Protein 2R4F (pdb70)

Structure (mmCIF, N/CA/C/O backbone):
data_2R4F
#
_entry.id   2R4F
#
_cell.length_a   82.616
_cell.length_b   135.334
_cell.length_c   82.844
_cell.angle_alpha   90.000
_cell.angle_beta   97.530
_cell.angle_gamma   90.000
#
_symmetry.space_group_name_H-M   'P 1 21 1'
#
loop_
_entity.id
_entity.type
_entity.pdbx_description
1 polymer '3-hydroxy-3-methylglutaryl-coenzyme A reductase'
2 non-polymer 'SULFATE ION'
3 non-polymer '(3R,5R)-7-[1-(4-fluorophenyl)-4-(1-methylethyl)-3-{methyl[(1R)-1-phenylethyl]carbamoyl}-1H-pyrazol-5-yl]-3,5-dihydroxyheptanoic acid'
4 water water
#
loop_
_atom_site.group_PDB
_atom_site.id
_atom_site.type_symbol
_atom_site.label_atom_id
_atom_site.label_alt_id
_atom_site.label_comp_id
_atom_site.label_asym_id
_atom_site.label_entity_id
_atom_site.label_seq_id
_atom_site.pdbx_PDB_ins_code
_atom_site.Cartn_x
_atom_site.Cartn_y
_atom_site.Cartn_z
_atom_site.occupancy
_atom_site.B_iso_or_equiv
_atom_site.auth_seq_id
_atom_site.auth_comp_id
_atom_site.auth_asym_id
_atom_site.auth_atom_id
_atom_site.pdbx_PDB_model_num
ATOM 1 N N . GLU A 1 7 ? 114.285 26.271 -24.405 1.00 68.87 441 GLU A N 1
ATOM 2 C CA . GLU A 1 7 ? 113.594 27.591 -24.430 1.00 68.86 441 GLU A CA 1
ATOM 3 C C . GLU A 1 7 ? 112.079 27.408 -24.556 1.00 68.80 441 GLU A C 1
ATOM 4 O O . GLU A 1 7 ? 111.609 26.766 -25.499 1.00 68.81 441 GLU A O 1
ATOM 10 N N . PRO A 1 8 ? 111.311 27.968 -23.599 1.00 68.75 442 PRO A N 1
ATOM 11 C CA . PRO A 1 8 ? 109.849 27.863 -23.613 1.00 68.68 442 PRO A CA 1
ATOM 12 C C . PRO A 1 8 ? 109.200 28.713 -24.707 1.00 68.59 442 PRO A C 1
ATOM 13 O O . PRO A 1 8 ? 109.746 29.748 -25.098 1.00 68.61 442 PRO A O 1
ATOM 17 N N . ARG A 1 9 ? 108.041 28.267 -25.186 1.00 68.47 443 ARG A N 1
ATOM 18 C CA . ARG A 1 9 ? 107.303 28.959 -26.244 1.00 68.35 443 ARG A CA 1
ATOM 19 C C . ARG A 1 9 ? 105.987 29.541 -25.719 1.00 68.28 443 ARG A C 1
ATOM 20 O O . ARG A 1 9 ? 105.399 28.987 -24.786 1.00 68.28 443 ARG A O 1
ATOM 28 N N . PRO A 1 10 ? 105.524 30.664 -26.312 1.00 68.20 444 PRO A N 1
ATOM 29 C CA . PRO A 1 10 ? 104.265 31.311 -25.916 1.00 68.12 444 PRO A CA 1
ATOM 30 C C . PRO A 1 10 ? 103.046 30.393 -26.020 1.00 68.04 444 PRO A C 1
ATOM 31 O O . PRO A 1 10 ? 103.038 29.461 -26.828 1.00 68.03 444 PRO A O 1
ATOM 35 N N . ASN A 1 11 ? 102.029 30.676 -25.207 1.00 67.92 445 ASN A N 1
ATOM 36 C CA . ASN A 1 11 ? 100.812 29.862 -25.138 1.00 67.81 445 ASN A CA 1
ATOM 37 C C . ASN A 1 11 ? 99.999 29.813 -26.432 1.00 67.71 445 ASN A C 1
ATOM 38 O O . ASN A 1 11 ? 99.356 28.803 -26.723 1.00 67.72 445 ASN A O 1
ATOM 43 N N . GLU A 1 12 ? 100.032 30.904 -27.196 1.00 67.58 446 GLU A N 1
ATOM 44 C CA . GLU A 1 12 ? 99.302 30.994 -28.464 1.00 67.45 446 GLU A CA 1
ATOM 45 C C . GLU A 1 12 ? 99.879 30.065 -29.534 1.00 67.31 446 GLU A C 1
ATOM 46 O O . GLU A 1 12 ? 99.139 29.534 -30.366 1.00 67.31 446 GLU A O 1
ATOM 52 N N . GLU A 1 13 ? 101.196 29.874 -29.501 1.00 67.13 447 GLU A N 1
ATOM 53 C CA . GLU A 1 13 ? 101.887 28.995 -30.443 1.00 66.95 447 GLU A CA 1
ATOM 54 C C . GLU A 1 13 ? 101.677 27.521 -30.092 1.00 66.79 447 GLU A C 1
ATOM 55 O O . GLU A 1 13 ? 101.549 26.678 -30.983 1.00 66.78 447 GLU A O 1
ATOM 61 N N . CYS A 1 14 ? 101.638 27.224 -28.793 1.00 66.58 448 CYS A N 1
ATOM 62 C CA . CYS A 1 14 ? 101.481 25.855 -28.295 1.00 66.34 448 CYS A CA 1
ATOM 63 C C . CYS A 1 14 ? 100.104 25.257 -28.590 1.00 66.22 448 CYS A C 1
ATOM 64 O O . CYS A 1 14 ? 99.970 24.039 -28.731 1.00 66.20 448 CYS A O 1
ATOM 67 N N . LEU A 1 15 ? 99.090 26.118 -28.678 1.00 66.05 449 LEU A N 1
ATOM 68 C CA . LEU A 1 15 ? 97.724 25.695 -28.995 1.00 65.87 449 LEU A CA 1
ATOM 69 C C . LEU A 1 15 ? 97.582 25.253 -30.451 1.00 65.73 449 LEU A C 1
ATOM 70 O O . LEU A 1 15 ? 96.797 24.352 -30.758 1.00 65.71 449 LEU A O 1
ATOM 75 N N . GLN A 1 16 ? 98.343 25.894 -31.337 1.00 65.53 450 GLN A N 1
ATOM 76 C CA . GLN A 1 16 ? 98.347 25.559 -32.763 1.00 65.34 450 GLN A CA 1
ATOM 77 C C . GLN A 1 16 ? 99.034 24.220 -33.030 1.00 65.15 450 GLN A C 1
ATOM 78 O O . GLN A 1 16 ? 98.642 23.485 -33.939 1.00 65.16 450 GLN A O 1
ATOM 84 N N . ILE A 1 17 ? 100.059 23.919 -32.235 1.00 64.90 451 ILE A N 1
ATOM 85 C CA . ILE A 1 17 ? 100.785 22.650 -32.323 1.00 64.64 451 ILE A CA 1
ATOM 86 C C . ILE A 1 17 ? 99.923 21.505 -31.781 1.00 64.45 451 ILE A C 1
ATOM 87 O O . ILE A 1 17 ? 99.849 20.434 -32.389 1.00 64.45 451 ILE A O 1
ATOM 92 N N . LEU A 1 18 ? 99.268 21.750 -30.647 1.00 64.19 452 LEU A N 1
ATOM 93 C CA . LEU A 1 18 ? 98.365 20.779 -30.027 1.00 63.92 452 LEU A CA 1
ATOM 94 C C . LEU A 1 18 ? 97.102 20.571 -30.865 1.00 63.71 452 LEU A C 1
ATOM 95 O O . LEU A 1 18 ? 96.575 19.458 -30.940 1.00 63.70 452 LEU A O 1
ATOM 100 N N . GLY A 1 19 ? 96.629 21.647 -31.492 1.00 63.43 453 GLY A N 1
ATOM 101 C CA . GLY A 1 19 ? 95.434 21.609 -32.336 1.00 63.06 453 GLY A CA 1
ATOM 102 C C . GLY A 1 19 ? 95.619 20.843 -33.634 1.00 62.78 453 GLY A C 1
ATOM 103 O O . GLY A 1 19 ? 94.650 20.335 -34.204 1.00 62.80 453 GLY A O 1
ATOM 104 N N . ASN A 1 20 ? 96.864 20.764 -34.100 1.00 62.45 454 ASN A N 1
ATOM 105 C CA . ASN A 1 20 ? 97.203 20.031 -35.318 1.00 62.09 454 ASN A CA 1
ATOM 106 C C . ASN A 1 20 ? 97.150 18.520 -35.104 1.00 61.79 454 ASN A C 1
ATOM 107 O O . ASN A 1 20 ? 97.598 18.014 -34.071 1.00 61.77 454 ASN A O 1
ATOM 112 N N . ALA A 1 21 ? 96.601 17.811 -36.088 1.00 61.37 455 ALA A N 1
ATOM 113 C CA . ALA A 1 21 ? 96.393 16.364 -36.001 1.00 60.93 455 ALA A CA 1
ATOM 114 C C . ALA A 1 21 ? 97.685 15.553 -36.113 1.00 60.60 455 ALA A C 1
ATOM 115 O O . ALA A 1 21 ? 97.808 14.490 -35.499 1.00 60.59 455 ALA A O 1
ATOM 117 N N . GLU A 1 22 ? 98.640 16.056 -36.893 1.00 60.12 456 GLU A N 1
ATOM 118 C CA . GLU A 1 22 ? 99.904 15.350 -37.127 1.00 59.66 456 GLU A CA 1
ATOM 119 C C . GLU A 1 22 ? 101.055 15.837 -36.234 1.00 59.22 456 GLU A C 1
ATOM 120 O O . GLU A 1 22 ? 102.231 15.636 -36.555 1.00 59.21 456 GLU A O 1
ATOM 126 N N . LYS A 1 23 ? 100.708 16.468 -35.113 1.00 58.65 457 LYS A N 1
ATOM 127 C CA . LYS A 1 23 ? 101.701 16.930 -34.141 1.00 58.07 457 LYS A CA 1
ATOM 128 C C . LYS A 1 23 ? 101.358 16.486 -32.716 1.00 57.59 457 LYS A C 1
ATOM 129 O O . LYS A 1 23 ? 101.958 15.542 -32.197 1.00 57.57 457 LYS A O 1
ATOM 135 N N . GLY A 1 24 ? 100.395 17.165 -32.094 1.00 56.99 458 GLY A N 1
ATOM 136 C CA . GLY A 1 24 ? 99.949 16.832 -30.742 1.00 56.19 458 GLY A CA 1
ATOM 137 C C . GLY A 1 24 ? 100.864 17.343 -29.643 1.00 55.61 458 GLY A C 1
ATOM 138 O O . GLY A 1 24 ? 101.651 18.269 -29.855 1.00 55.60 458 GLY A O 1
ATOM 139 N N . ALA A 1 25 ? 100.756 16.730 -28.466 1.00 54.98 459 ALA A N 1
ATOM 140 C CA . ALA A 1 25 ? 101.545 17.116 -27.293 1.00 54.33 459 ALA A CA 1
ATOM 141 C C . ALA A 1 25 ? 102.972 16.562 -27.331 1.00 53.85 459 ALA A C 1
ATOM 142 O O . ALA A 1 25 ? 103.810 16.932 -26.504 1.00 53.78 459 ALA A O 1
ATOM 144 N N . LYS A 1 26 ? 103.234 15.682 -28.296 1.00 53.22 460 LYS A N 1
ATOM 145 C CA . LYS A 1 26 ? 104.542 15.051 -28.481 1.00 52.63 460 LYS A CA 1
ATOM 146 C C . LYS A 1 26 ? 105.644 16.071 -28.780 1.00 52.14 460 LYS A C 1
ATOM 147 O O . LYS A 1 26 ? 106.782 15.917 -28.329 1.00 52.08 460 LYS A O 1
ATOM 153 N N . PHE A 1 27 ? 105.294 17.108 -29.540 1.00 51.53 461 PHE A N 1
ATOM 154 C CA . PHE A 1 27 ? 106.239 18.159 -29.920 1.00 50.91 461 PHE A CA 1
ATOM 155 C C . PHE A 1 27 ? 106.336 19.270 -28.872 1.00 50.39 461 PHE A C 1
ATOM 156 O O . PHE A 1 27 ? 107.234 20.114 -28.934 1.00 50.33 461 PHE A O 1
ATOM 164 N N . LEU A 1 28 ? 105.411 19.260 -27.914 1.00 49.70 462 LEU A N 1
ATOM 165 C CA . LEU A 1 28 ? 105.414 20.226 -26.817 1.00 49.02 462 LEU A CA 1
ATOM 166 C C . LEU A 1 28 ? 106.186 19.680 -25.621 1.00 48.51 462 LEU A C 1
ATOM 167 O O . LEU A 1 28 ? 106.111 18.488 -25.316 1.00 48.48 462 LEU A O 1
ATOM 172 N N . SER A 1 29 ? 106.926 20.560 -24.951 1.00 47.85 463 SER A N 1
ATOM 173 C CA . SER A 1 29 ? 107.681 20.189 -23.756 1.00 47.22 463 SER A CA 1
ATOM 174 C C . SER A 1 29 ? 106.769 20.129 -22.530 1.00 46.78 463 SER A C 1
ATOM 175 O O . SER A 1 29 ? 105.607 20.542 -22.592 1.00 46.68 463 SER A O 1
ATOM 178 N N . ASP A 1 30 ? 107.302 19.612 -21.423 1.00 46.20 464 ASP A N 1
ATOM 179 C CA . ASP A 1 30 ? 106.568 19.543 -20.159 1.00 45.64 464 ASP A CA 1
ATOM 180 C C . ASP A 1 30 ? 106.176 20.929 -19.652 1.00 45.30 464 ASP A C 1
ATOM 181 O O . ASP A 1 30 ? 105.028 21.149 -19.266 1.00 45.20 464 ASP A O 1
ATOM 186 N N . ALA A 1 31 ? 107.133 21.857 -19.677 1.00 44.84 465 ALA A N 1
ATOM 187 C CA . ALA A 1 31 ? 106.917 23.235 -19.228 1.00 44.40 465 ALA A CA 1
ATOM 188 C C . ALA A 1 31 ? 105.856 23.972 -20.048 1.00 44.07 465 ALA A C 1
ATOM 189 O O . ALA A 1 31 ? 105.120 24.803 -19.512 1.00 44.00 465 ALA A O 1
ATOM 191 N N . GLU A 1 32 ? 105.784 23.659 -21.341 1.00 43.65 466 GLU A N 1
ATOM 192 C CA . GLU A 1 32 ? 104.802 24.264 -22.243 1.00 43.28 466 GLU A CA 1
ATOM 193 C C . GLU A 1 32 ? 103.384 23.755 -21.984 1.00 42.94 466 GLU A C 1
ATOM 194 O O . GLU A 1 32 ? 102.415 24.498 -22.148 1.00 42.90 466 GLU A O 1
ATOM 200 N N . ILE A 1 33 ? 103.271 22.489 -21.584 1.00 42.49 467 ILE A N 1
ATOM 201 C CA . ILE A 1 33 ? 101.985 21.909 -21.188 1.00 42.07 467 ILE A CA 1
ATOM 202 C C . ILE A 1 33 ? 101.567 22.455 -19.819 1.00 41.77 467 ILE A C 1
ATOM 203 O O . ILE A 1 33 ? 100.396 22.776 -19.606 1.00 41.71 467 ILE A O 1
ATOM 208 N N . ILE A 1 34 ? 102.536 22.570 -18.910 1.00 41.43 468 ILE A N 1
ATOM 209 C CA . ILE A 1 34 ? 102.328 23.170 -17.587 1.00 41.17 468 ILE A CA 1
ATOM 210 C C . ILE A 1 34 ? 101.799 24.604 -17.712 1.00 41.03 468 ILE A C 1
ATOM 211 O O . ILE A 1 34 ? 100.886 25.004 -16.983 1.00 40.98 468 ILE A O 1
ATOM 216 N N . GLN A 1 35 ? 102.368 25.359 -18.651 1.00 40.83 469 GLN A N 1
ATOM 217 C CA . GLN A 1 35 ? 101.951 26.736 -18.915 1.00 40.68 469 GLN A CA 1
ATOM 218 C C . GLN A 1 35 ? 100.517 26.807 -19.448 1.00 40.45 469 GLN A C 1
ATOM 219 O O . GLN A 1 35 ? 99.780 27.741 -19.128 1.00 40.44 469 GLN A O 1
ATOM 225 N N . LEU A 1 36 ? 100.131 25.816 -20.249 1.00 40.23 470 LEU A N 1
ATOM 226 C CA . LEU A 1 36 ? 98.787 25.756 -20.831 1.00 40.01 470 LEU A CA 1
ATOM 227 C C . LEU A 1 36 ? 97.702 25.420 -19.807 1.00 39.83 470 LEU A C 1
ATOM 228 O O . LEU A 1 36 ? 96.575 25.908 -19.912 1.00 39.79 470 LEU A O 1
ATOM 233 N N . VAL A 1 37 ? 98.044 24.585 -18.827 1.00 39.63 471 VAL A N 1
ATOM 234 C CA . VAL A 1 37 ? 97.114 24.224 -17.754 1.00 39.45 471 VAL A CA 1
ATOM 235 C C . VAL A 1 37 ? 96.932 25.394 -16.785 1.00 39.35 471 VAL A C 1
ATOM 236 O O . VAL A 1 37 ? 95.807 25.711 -16.389 1.00 39.29 471 VAL A O 1
ATOM 240 N N . ASN A 1 38 ? 98.044 26.033 -16.420 1.00 39.26 472 ASN A N 1
ATOM 241 C CA . ASN A 1 38 ? 98.034 27.186 -15.518 1.00 39.21 472 ASN A CA 1
ATOM 242 C C . ASN A 1 38 ? 97.281 28.394 -16.080 1.00 39.24 472 ASN A C 1
ATOM 243 O O . ASN A 1 38 ? 96.711 29.183 -15.324 1.00 39.21 472 ASN A O 1
ATOM 248 N N . ALA A 1 39 ? 97.279 28.524 -17.406 1.00 39.30 473 ALA A N 1
ATOM 249 C CA . ALA A 1 39 ? 96.538 29.585 -18.091 1.00 39.40 473 ALA A CA 1
ATOM 250 C C . ALA A 1 39 ? 95.094 29.170 -18.407 1.00 39.48 473 ALA A C 1
ATOM 251 O O . ALA A 1 39 ? 94.372 29.889 -19.105 1.00 39.50 473 ALA A O 1
ATOM 253 N N . LYS A 1 40 ? 94.695 28.009 -17.884 1.00 39.56 474 LYS A N 1
ATOM 254 C CA . LYS A 1 40 ? 93.325 27.474 -17.993 1.00 39.65 474 LYS A CA 1
ATOM 255 C C . LYS A 1 40 ? 92.877 27.111 -19.418 1.00 39.64 474 LYS A C 1
ATOM 256 O O . LYS A 1 40 ? 91.682 27.133 -19.726 1.00 39.63 474 LYS A O 1
ATOM 262 N N . HIS A 1 41 ? 93.837 26.767 -20.275 1.00 39.66 475 HIS A N 1
ATOM 263 C CA . HIS A 1 41 ? 93.532 26.291 -21.626 1.00 39.67 475 HIS A CA 1
ATOM 264 C C . HIS A 1 41 ? 93.309 24.779 -21.639 1.00 39.61 475 HIS A C 1
ATOM 265 O O . HIS A 1 41 ? 92.490 24.271 -22.409 1.00 39.57 475 HIS A O 1
ATOM 272 N N . ILE A 1 42 ? 94.045 24.075 -20.781 1.00 39.50 476 ILE A N 1
ATOM 273 C CA . ILE A 1 42 ? 93.915 22.628 -20.625 1.00 39.44 476 ILE A CA 1
ATOM 274 C C . ILE A 1 42 ? 93.483 22.299 -19.193 1.00 39.32 476 ILE A C 1
ATOM 275 O O . ILE A 1 42 ? 94.127 22.739 -18.238 1.00 39.34 476 ILE A O 1
ATOM 280 N N . PRO A 1 43 ? 92.378 21.541 -19.040 1.00 39.22 477 PRO A N 1
ATOM 281 C CA . PRO A 1 43 ? 91.979 21.050 -17.719 1.00 39.12 477 PRO A CA 1
ATOM 282 C C . PRO A 1 43 ? 92.933 19.966 -17.210 1.00 39.02 477 PRO A C 1
ATOM 283 O O . PRO A 1 43 ? 93.325 19.078 -17.972 1.00 39.01 477 PRO A O 1
ATOM 287 N N . ALA A 1 44 ? 93.298 20.050 -15.933 1.00 38.92 478 ALA A N 1
ATOM 288 C CA . ALA A 1 44 ? 94.279 19.142 -15.333 1.00 38.85 478 ALA A CA 1
ATOM 289 C C . ALA A 1 44 ? 93.782 17.702 -15.197 1.00 38.83 478 ALA A C 1
ATOM 290 O O . ALA A 1 44 ? 94.580 16.763 -15.207 1.00 38.78 478 ALA A O 1
ATOM 292 N N . TYR A 1 45 ? 92.467 17.532 -15.073 1.00 38.80 479 TYR A N 1
ATOM 293 C CA . TYR A 1 45 ? 91.878 16.202 -14.895 1.00 38.79 479 TYR A CA 1
ATOM 294 C C . TYR A 1 45 ? 91.755 15.416 -16.207 1.00 38.78 479 TYR A C 1
ATOM 295 O O . TYR A 1 45 ? 91.444 14.222 -16.192 1.00 38.75 479 TYR A O 1
ATOM 304 N N . LYS A 1 46 ? 92.011 16.088 -17.329 1.00 38.76 480 LYS A N 1
ATOM 305 C CA . LYS A 1 46 ? 91.914 15.472 -18.655 1.00 38.78 480 LYS A CA 1
ATOM 306 C C . LYS A 1 46 ? 93.274 15.267 -19.333 1.00 38.70 480 LYS A C 1
ATOM 307 O O . LYS A 1 46 ? 93.334 14.972 -20.530 1.00 38.71 480 LYS A O 1
ATOM 313 N N . LEU A 1 47 ? 94.353 15.409 -18.564 1.00 38.63 481 LEU A N 1
ATOM 314 C CA . LEU A 1 47 ? 95.721 15.329 -19.095 1.00 38.58 481 LEU A CA 1
ATOM 315 C C . LEU A 1 47 ? 96.058 14.002 -19.782 1.00 38.65 481 LEU A C 1
ATOM 316 O O . LEU A 1 47 ? 96.845 13.977 -20.728 1.00 38.59 481 LEU A O 1
ATOM 321 N N . GLU A 1 48 ? 95.461 12.911 -19.306 1.00 38.72 482 GLU A N 1
ATOM 322 C CA . GLU A 1 48 ? 95.695 11.581 -19.878 1.00 38.81 482 GLU A CA 1
ATOM 323 C C . GLU A 1 48 ? 95.150 11.448 -21.299 1.00 38.86 482 GLU A C 1
ATOM 324 O O . GLU A 1 48 ? 95.752 10.776 -22.140 1.00 38.89 482 GLU A O 1
ATOM 330 N N . THR A 1 49 ? 94.013 12.090 -21.554 1.00 38.90 483 THR A N 1
ATOM 331 C CA . THR A 1 49 ? 93.362 12.039 -22.861 1.00 38.98 483 THR A CA 1
ATOM 332 C C . THR A 1 49 ? 94.041 12.985 -23.853 1.00 38.93 483 THR A C 1
ATOM 333 O O . THR A 1 49 ? 94.207 12.648 -25.028 1.00 38.99 483 THR A O 1
ATOM 337 N N . LEU A 1 50 ? 94.439 14.159 -23.368 1.00 38.86 484 LEU A N 1
ATOM 338 C CA . LEU A 1 50 ? 95.001 15.210 -24.219 1.00 38.77 484 LEU A CA 1
ATOM 339 C C . LEU A 1 50 ? 96.455 14.957 -24.628 1.00 38.70 484 LEU A C 1
ATOM 340 O O . LEU A 1 50 ? 96.853 15.296 -25.745 1.00 38.74 484 LEU A O 1
ATOM 345 N N . ILE A 1 51 ? 97.237 14.368 -23.726 1.00 38.55 485 ILE A N 1
ATOM 346 C CA . ILE A 1 51 ? 98.635 14.028 -24.009 1.00 38.42 485 ILE A CA 1
ATOM 347 C C . ILE A 1 51 ? 98.726 12.603 -24.571 1.00 38.20 485 ILE A C 1
ATOM 348 O O . ILE A 1 51 ? 97.827 11.787 -24.349 1.00 38.22 485 ILE A O 1
ATOM 353 N N . GLU A 1 52 ? 99.807 12.318 -25.300 1.00 37.95 486 GLU A N 1
ATOM 354 C CA . GLU A 1 52 ? 99.979 11.041 -26.012 1.00 37.69 486 GLU A CA 1
ATOM 355 C C . GLU A 1 52 ? 99.892 9.789 -25.131 1.00 37.37 486 GLU A C 1
ATOM 356 O O . GLU A 1 52 ? 99.250 8.808 -25.513 1.00 37.45 486 GLU A O 1
ATOM 362 N N . THR A 1 53 ? 100.531 9.826 -23.963 1.00 36.90 487 THR A N 1
ATOM 363 C CA . THR A 1 53 ? 100.498 8.699 -23.027 1.00 36.37 487 THR A CA 1
ATOM 364 C C . THR A 1 53 ? 99.838 9.094 -21.708 1.00 35.99 487 THR A C 1
ATOM 365 O O . THR A 1 53 ? 99.859 10.265 -21.320 1.00 35.92 487 THR A O 1
ATOM 369 N N . HIS A 1 54 ? 99.256 8.109 -21.025 1.00 35.45 488 HIS A N 1
ATOM 370 C CA . HIS A 1 54 ? 98.632 8.330 -19.720 1.00 34.93 488 HIS A CA 1
ATOM 371 C C . HIS A 1 54 ? 99.667 8.669 -18.650 1.00 34.43 488 HIS A C 1
ATOM 372 O O . HIS A 1 54 ? 99.416 9.515 -17.790 1.00 34.35 488 HIS A O 1
ATOM 379 N N . GLU A 1 55 ? 100.826 8.013 -18.717 1.00 33.86 489 GLU A N 1
ATOM 380 C CA . GLU A 1 55 ? 101.903 8.212 -17.743 1.00 33.31 489 GLU A CA 1
ATOM 381 C C . GLU A 1 55 ? 102.445 9.642 -17.738 1.00 32.91 489 GLU A C 1
ATOM 382 O O . GLU A 1 55 ? 102.736 10.191 -16.672 1.00 32.82 489 GLU A O 1
ATOM 388 N N . ARG A 1 56 ? 102.579 10.240 -18.922 1.00 32.41 490 ARG A N 1
ATOM 389 C CA . ARG A 1 56 ? 103.033 11.628 -19.024 1.00 31.90 490 ARG A CA 1
ATOM 390 C C . ARG A 1 56 ? 101.989 12.590 -18.459 1.00 31.46 490 ARG A C 1
ATOM 391 O O . ARG A 1 56 ? 102.340 13.591 -17.834 1.00 31.38 490 ARG A O 1
ATOM 399 N N . GLY A 1 57 ? 100.714 12.272 -18.677 1.00 30.96 491 GLY A N 1
ATOM 400 C CA . GLY A 1 57 ? 99.605 13.024 -18.088 1.00 30.39 491 GLY A CA 1
ATOM 401 C C . GLY A 1 57 ? 99.676 13.052 -16.571 1.00 29.98 491 GLY A C 1
ATOM 402 O O . GLY A 1 57 ? 99.453 14.094 -15.951 1.00 29.87 491 GLY A O 1
ATOM 403 N N . VAL A 1 58 ? 99.991 11.898 -15.982 1.00 29.55 492 VAL A N 1
ATOM 404 C CA . VAL A 1 58 ? 100.203 11.775 -14.538 1.00 29.12 492 VAL A CA 1
ATOM 405 C C . VAL A 1 58 ? 101.458 12.546 -14.117 1.00 28.95 492 VAL A C 1
ATOM 406 O O . VAL A 1 58 ? 101.463 13.213 -13.080 1.00 28.81 492 VAL A O 1
ATOM 410 N N . SER A 1 59 ? 102.507 12.459 -14.935 1.00 28.73 493 SER A N 1
ATOM 411 C CA . SER A 1 59 ? 103.766 13.162 -14.680 1.00 28.62 493 SER A CA 1
ATOM 412 C C . SER A 1 59 ? 103.581 14.681 -14.637 1.00 28.45 493 SER A C 1
ATOM 413 O O . SER A 1 59 ? 104.121 15.347 -13.752 1.00 28.45 493 SER A O 1
ATOM 416 N N . ILE A 1 60 ? 102.817 15.214 -15.591 1.00 28.26 494 ILE A N 1
ATOM 417 C CA . ILE A 1 60 ? 102.507 16.647 -15.640 1.00 28.07 494 ILE A CA 1
ATOM 418 C C . ILE A 1 60 ? 101.744 17.084 -14.388 1.00 28.01 494 ILE A C 1
ATOM 419 O O . ILE A 1 60 ? 102.090 18.089 -13.766 1.00 27.93 494 ILE A O 1
ATOM 424 N N . ARG A 1 61 ? 100.722 16.312 -14.019 1.00 27.87 495 ARG A N 1
ATOM 425 C CA . ARG A 1 61 ? 99.917 16.596 -12.829 1.00 27.81 495 ARG A CA 1
ATOM 426 C C . ARG A 1 61 ? 100.762 16.602 -11.553 1.00 27.67 495 ARG A C 1
ATOM 427 O O . ARG A 1 61 ? 100.551 17.437 -10.669 1.00 27.50 495 ARG A O 1
ATOM 435 N N . ARG A 1 62 ? 101.717 15.675 -11.474 1.00 27.58 496 ARG A N 1
ATOM 436 C CA . ARG A 1 62 ? 102.670 15.609 -10.364 1.00 27.64 496 ARG A CA 1
ATOM 437 C C . ARG A 1 62 ? 103.517 16.877 -10.263 1.00 27.78 496 ARG A C 1
ATOM 438 O O . ARG A 1 62 ? 103.730 17.401 -9.167 1.00 27.76 496 ARG A O 1
ATOM 446 N N . GLN A 1 63 ? 103.994 17.355 -11.411 1.00 27.94 497 GLN A N 1
ATOM 447 C CA . GLN A 1 63 ? 104.813 18.568 -11.484 1.00 28.18 497 GLN A CA 1
ATOM 448 C C . GLN A 1 63 ? 104.013 19.811 -11.102 1.00 28.32 497 GLN A C 1
ATOM 449 O O . GLN A 1 63 ? 104.537 20.716 -10.449 1.00 28.34 497 GLN A O 1
ATOM 455 N N . LEU A 1 64 ? 102.748 19.843 -11.522 1.00 28.59 498 LEU A N 1
ATOM 456 C CA . LEU A 1 64 ? 101.800 20.889 -11.135 1.00 28.86 498 LEU A CA 1
ATOM 457 C C . LEU A 1 64 ? 101.579 20.897 -9.625 1.00 29.02 498 LEU A C 1
ATOM 458 O O . LEU A 1 64 ? 101.565 21.958 -8.997 1.00 28.97 498 LEU A O 1
ATOM 463 N N . LEU A 1 65 ? 101.409 19.704 -9.058 1.00 29.21 499 LEU A N 1
ATOM 464 C CA . LEU A 1 65 ? 101.159 19.535 -7.629 1.00 29.44 499 LEU A CA 1
ATOM 465 C C . LEU A 1 65 ? 102.373 19.898 -6.775 1.00 29.64 499 LEU A C 1
ATOM 466 O O . LEU A 1 65 ? 102.230 20.550 -5.739 1.00 29.60 499 LEU A O 1
ATOM 471 N N . SER A 1 66 ? 103.558 19.478 -7.220 1.00 29.97 500 SER A N 1
ATOM 472 C CA . SER A 1 66 ? 104.805 19.679 -6.473 1.00 30.31 500 SER A CA 1
ATOM 473 C C . SER A 1 66 ? 105.100 21.147 -6.163 1.00 30.52 500 SER A C 1
ATOM 474 O O . SER A 1 66 ? 105.646 21.462 -5.104 1.00 30.50 500 SER A O 1
ATOM 477 N N . LYS A 1 67 ? 104.730 22.032 -7.087 1.00 30.91 501 LYS A N 1
ATOM 478 C CA . LYS A 1 67 ? 104.931 23.474 -6.929 1.00 31.31 501 LYS A CA 1
ATOM 479 C C . LYS A 1 67 ? 104.033 24.073 -5.845 1.00 31.50 501 LYS A C 1
ATOM 480 O O . LYS A 1 67 ? 104.395 25.065 -5.209 1.00 31.63 501 LYS A O 1
ATOM 486 N N . LYS A 1 68 ? 102.865 23.464 -5.649 1.00 31.68 502 LYS A N 1
ATOM 487 C CA . LYS A 1 68 ? 101.872 23.947 -4.688 1.00 31.85 502 LYS A CA 1
ATOM 488 C C . LYS A 1 68 ? 102.239 23.608 -3.243 1.00 31.99 502 LYS A C 1
ATOM 489 O O . LYS A 1 68 ? 101.806 24.288 -2.311 1.00 32.06 502 LYS A O 1
ATOM 495 N N . LEU A 1 69 ? 103.037 22.556 -3.070 1.00 32.13 503 LEU A N 1
ATOM 496 C CA . LEU A 1 69 ? 103.397 22.052 -1.744 1.00 32.29 503 LEU A CA 1
ATOM 497 C C . LEU A 1 69 ? 104.496 22.886 -1.088 1.00 32.47 503 LEU A C 1
ATOM 498 O O . LEU A 1 69 ? 105.286 23.536 -1.776 1.00 32.59 503 LEU A O 1
ATOM 503 N N . SER A 1 70 ? 104.535 22.857 0.243 1.00 32.65 504 SER A N 1
ATOM 504 C CA . SER A 1 70 ? 105.567 23.553 1.016 1.00 32.84 504 SER A CA 1
ATOM 505 C C . SER A 1 70 ? 106.941 22.911 0.821 1.00 32.90 504 SER A C 1
ATOM 506 O O . SER A 1 70 ? 107.966 23.597 0.854 1.00 32.90 504 SER A O 1
ATOM 509 N N . GLU A 1 71 ? 106.948 21.593 0.626 1.00 32.95 505 GLU A N 1
ATOM 510 C CA . GLU A 1 71 ? 108.153 20.856 0.261 1.00 33.05 505 GLU A CA 1
ATOM 511 C C . GLU A 1 71 ? 108.001 20.320 -1.167 1.00 32.95 505 GLU A C 1
ATOM 512 O O . GLU A 1 71 ? 107.191 19.422 -1.410 1.00 32.93 505 GLU A O 1
ATOM 518 N N . PRO A 1 72 ? 108.779 20.877 -2.117 1.00 32.86 506 PRO A N 1
ATOM 519 C CA . PRO A 1 72 ? 108.659 20.550 -3.544 1.00 32.70 506 PRO A CA 1
ATOM 520 C C . PRO A 1 72 ? 109.108 19.131 -3.903 1.00 32.50 506 PRO A C 1
ATOM 521 O O . PRO A 1 72 ? 108.746 18.628 -4.968 1.00 32.45 506 PRO A O 1
ATOM 525 N N . SER A 1 73 ? 109.887 18.503 -3.025 1.00 32.27 507 SER A N 1
ATOM 526 C CA . SER A 1 73 ? 110.392 17.150 -3.257 1.00 32.05 507 SER A CA 1
ATOM 527 C C . SER A 1 73 ? 109.574 16.081 -2.523 1.00 31.81 507 SER A C 1
ATOM 528 O O . SER A 1 73 ? 110.051 14.964 -2.312 1.00 31.78 507 SER A O 1
ATOM 531 N N . SER A 1 74 ? 108.342 16.429 -2.151 1.00 31.49 508 SER A N 1
ATOM 532 C CA . SER A 1 74 ? 107.461 15.529 -1.401 1.00 31.23 508 SER A CA 1
ATOM 533 C C . SER A 1 74 ? 107.085 14.262 -2.168 1.00 31.09 508 SER A C 1
ATOM 534 O O . SER A 1 74 ? 106.987 13.188 -1.577 1.00 30.93 508 SER A O 1
ATOM 537 N N . LEU A 1 75 ? 106.884 14.393 -3.478 1.00 30.96 509 LEU A N 1
ATOM 538 C CA . LEU A 1 75 ? 106.431 13.279 -4.318 1.00 30.90 509 LEU A CA 1
ATOM 539 C C . LEU A 1 75 ? 107.560 12.357 -4.797 1.00 30.77 509 LEU A C 1
ATOM 540 O O . LEU A 1 75 ? 107.314 11.413 -5.553 1.00 30.72 509 LEU A O 1
ATOM 545 N N . GLN A 1 76 ? 108.783 12.628 -4.341 1.00 30.60 510 GLN A N 1
ATOM 546 C CA . GLN A 1 76 ? 109.982 11.896 -4.770 1.00 30.59 510 GLN A CA 1
ATOM 547 C C . GLN A 1 76 ? 109.847 10.375 -4.663 1.00 30.35 510 GLN A C 1
ATOM 548 O O . GLN A 1 76 ? 110.203 9.652 -5.596 1.00 30.26 510 GLN A O 1
ATOM 554 N N . TYR A 1 77 ? 109.332 9.901 -3.530 1.00 30.09 511 TYR A N 1
ATOM 555 C CA . TYR A 1 77 ? 109.227 8.464 -3.279 1.00 29.87 511 TYR A CA 1
ATOM 556 C C . TYR A 1 77 ? 107.821 7.892 -3.481 1.00 29.60 511 TYR A C 1
ATOM 557 O O . TYR A 1 77 ? 107.567 6.730 -3.155 1.00 29.50 511 TYR A O 1
ATOM 566 N N . LEU A 1 78 ? 106.919 8.708 -4.022 1.00 29.23 512 LEU A N 1
ATOM 567 C CA . LEU A 1 78 ? 105.621 8.222 -4.481 1.00 29.04 512 LEU A CA 1
ATOM 568 C C . LEU A 1 78 ? 105.765 7.747 -5.926 1.00 28.98 512 LEU A C 1
ATOM 569 O O . LEU A 1 78 ? 105.961 8.563 -6.829 1.00 28.95 512 LEU A O 1
ATOM 574 N N . PRO A 1 79 ? 105.673 6.422 -6.147 1.00 28.92 513 PRO A N 1
ATOM 575 C CA . PRO A 1 79 ? 105.905 5.865 -7.479 1.00 28.87 513 PRO A CA 1
ATOM 576 C C . PRO A 1 79 ? 104.737 6.119 -8.428 1.00 28.92 513 PRO A C 1
ATOM 577 O O . PRO A 1 79 ? 103.602 6.305 -7.979 1.00 28.72 513 PRO A O 1
ATOM 581 N N . TYR A 1 80 ? 105.023 6.130 -9.729 1.00 28.98 514 TYR A N 1
ATOM 582 C CA . TYR A 1 80 ? 103.996 6.358 -10.745 1.00 29.17 514 TYR A CA 1
ATOM 583 C C . TYR A 1 80 ? 104.321 5.691 -12.084 1.00 29.31 514 TYR A C 1
ATOM 584 O O . TYR A 1 80 ? 103.420 5.389 -12.867 1.00 29.19 514 TYR A O 1
ATOM 593 N N . ARG A 1 81 ? 105.608 5.467 -12.336 1.00 29.64 515 ARG A N 1
ATOM 594 C CA . ARG A 1 81 ? 106.074 4.953 -13.624 1.00 30.02 515 ARG A CA 1
ATOM 595 C C . ARG A 1 81 ? 105.746 3.478 -13.838 1.00 30.07 515 ARG A C 1
ATOM 596 O O . ARG A 1 81 ? 105.739 2.688 -12.891 1.00 30.07 515 ARG A O 1
ATOM 604 N N . ASP A 1 82 ? 105.464 3.133 -15.095 1.00 30.21 516 ASP A N 1
ATOM 605 C CA . ASP A 1 82 ? 105.237 1.750 -15.544 1.00 30.33 516 ASP A CA 1
ATOM 606 C C . ASP A 1 82 ? 103.936 1.113 -15.034 1.00 30.27 516 ASP A C 1
ATOM 607 O O . ASP A 1 82 ? 103.765 -0.106 -15.117 1.00 30.34 516 ASP A O 1
ATOM 612 N N . TYR A 1 83 ? 103.023 1.936 -14.521 1.00 30.12 517 TYR A N 1
ATOM 613 C CA . TYR A 1 83 ? 101.721 1.449 -14.064 1.00 29.99 517 TYR A CA 1
ATOM 614 C C . TYR A 1 83 ? 100.669 1.560 -15.168 1.00 29.95 517 TYR A C 1
ATOM 615 O O . TYR A 1 83 ? 100.680 2.508 -15.956 1.00 29.90 517 TYR A O 1
ATOM 624 N N . ASN A 1 84 ? 99.763 0.584 -15.211 1.00 29.92 518 ASN A N 1
ATOM 625 C CA . ASN A 1 84 ? 98.700 0.541 -16.214 1.00 29.90 518 ASN A CA 1
ATOM 626 C C . ASN A 1 84 ? 97.519 1.444 -15.850 1.00 29.77 518 ASN A C 1
ATOM 627 O O . ASN A 1 84 ? 96.558 1.008 -15.210 1.00 29.72 518 ASN A O 1
ATOM 632 N N . TYR A 1 85 ? 97.599 2.704 -16.271 1.00 29.63 519 TYR A N 1
ATOM 633 C CA . TYR A 1 85 ? 96.574 3.699 -15.952 1.00 29.48 519 TYR A CA 1
ATOM 634 C C . TYR A 1 85 ? 95.311 3.581 -16.806 1.00 29.55 519 TYR A C 1
ATOM 635 O O . TYR A 1 85 ? 94.258 4.098 -16.430 1.00 29.48 519 TYR A O 1
ATOM 644 N N . SER A 1 86 ? 95.417 2.889 -17.940 1.00 29.65 520 SER A N 1
ATOM 645 C CA . SER A 1 86 ? 94.308 2.751 -18.892 1.00 29.78 520 SER A CA 1
ATOM 646 C C . SER A 1 86 ? 93.021 2.194 -18.275 1.00 29.81 520 SER A C 1
ATOM 647 O O . SER A 1 86 ? 91.920 2.563 -18.692 1.00 29.87 520 SER A O 1
ATOM 650 N N . LEU A 1 87 ? 93.168 1.310 -17.289 1.00 29.81 521 LEU A N 1
ATOM 651 C CA . LEU A 1 87 ? 92.024 0.691 -16.617 1.00 29.80 521 LEU A CA 1
ATOM 652 C C . LEU A 1 87 ? 91.530 1.502 -15.417 1.00 29.80 521 LEU A C 1
ATOM 653 O O . LEU A 1 87 ? 90.413 1.295 -14.935 1.00 29.75 521 LEU A O 1
ATOM 658 N N . VAL A 1 88 ? 92.367 2.423 -14.944 1.00 29.79 522 VAL A N 1
ATOM 659 C CA . VAL A 1 88 ? 92.032 3.288 -13.813 1.00 29.87 522 VAL A CA 1
ATOM 660 C C . VAL A 1 88 ? 91.259 4.520 -14.286 1.00 29.92 522 VAL A C 1
ATOM 661 O O . VAL A 1 88 ? 90.254 4.905 -13.681 1.00 30.01 522 VAL A O 1
ATOM 665 N N . MET A 1 89 ? 91.728 5.120 -15.378 1.00 29.96 523 MET A N 1
ATOM 666 C CA . MET A 1 89 ? 91.161 6.362 -15.904 1.00 30.01 523 MET A CA 1
ATOM 667 C C . MET A 1 89 ? 89.710 6.211 -16.360 1.00 29.59 523 MET A C 1
ATOM 668 O O . MET A 1 89 ? 89.380 5.318 -17.145 1.00 29.75 523 MET A O 1
ATOM 673 N N . GLY A 1 90 ? 88.853 7.086 -15.837 1.00 29.13 524 GLY A N 1
ATOM 674 C CA . GLY A 1 90 ? 87.421 7.073 -16.137 1.00 28.39 524 GLY A CA 1
ATOM 675 C C . GLY A 1 90 ? 86.665 5.904 -15.532 1.00 27.85 524 GLY A C 1
ATOM 676 O O . GLY A 1 90 ? 85.553 5.589 -15.966 1.00 28.00 524 GLY A O 1
ATOM 677 N N . ALA A 1 91 ? 87.258 5.263 -14.525 1.00 27.17 525 ALA A N 1
ATOM 678 C CA . ALA A 1 91 ? 86.665 4.069 -13.922 1.00 26.41 525 ALA A CA 1
ATOM 679 C C . ALA A 1 91 ? 86.916 3.916 -12.419 1.00 25.83 525 ALA A C 1
ATOM 680 O O . ALA A 1 91 ? 85.993 3.585 -11.671 1.00 25.79 525 ALA A O 1
ATOM 682 N N . CYS A 1 92 ? 88.153 4.156 -11.982 1.00 24.93 526 CYS A N 1
ATOM 683 C CA . CYS A 1 92 ? 88.553 3.830 -10.608 1.00 24.15 526 CYS A CA 1
ATOM 684 C C . CYS A 1 92 ? 89.088 4.984 -9.766 1.00 23.67 526 CYS A C 1
ATOM 685 O O . CYS A 1 92 ? 88.958 4.967 -8.540 1.00 23.48 526 CYS A O 1
ATOM 688 N N . CYS A 1 93 ? 89.697 5.974 -10.414 1.00 22.98 527 CYS A N 1
ATOM 689 C CA . CYS A 1 93 ? 90.300 7.101 -9.703 1.00 22.59 527 CYS A CA 1
ATOM 690 C C . CYS A 1 93 ? 90.415 8.331 -10.602 1.00 22.35 527 CYS A C 1
ATOM 691 O O . CYS A 1 93 ? 90.484 8.208 -11.827 1.00 22.21 527 CYS A O 1
ATOM 694 N N . GLU A 1 94 ? 90.421 9.511 -9.984 1.00 21.97 528 GLU A N 1
ATOM 695 C CA . GLU A 1 94 ? 90.574 10.777 -10.704 1.00 21.66 528 GLU A CA 1
ATOM 696 C C . GLU A 1 94 ? 91.735 11.570 -10.117 1.00 21.52 528 GLU A C 1
ATOM 697 O O . GLU A 1 94 ? 92.171 11.297 -8.996 1.00 21.38 528 GLU A O 1
ATOM 703 N N . ASN A 1 95 ? 92.230 12.549 -10.877 1.00 21.39 529 ASN A N 1
ATOM 704 C CA . ASN A 1 95 ? 93.359 13.390 -10.460 1.00 21.32 529 ASN A CA 1
ATOM 705 C C . ASN A 1 95 ? 94.549 12.558 -9.976 1.00 21.18 529 ASN A C 1
ATOM 706 O O . ASN A 1 95 ? 95.163 12.862 -8.949 1.00 21.05 529 ASN A O 1
ATOM 711 N N . VAL A 1 96 ? 94.862 11.508 -10.732 1.00 21.02 530 VAL A N 1
ATOM 712 C CA . VAL A 1 96 ? 95.855 10.513 -10.331 1.00 20.98 530 VAL A CA 1
ATOM 713 C C . VAL A 1 96 ? 97.275 11.077 -10.346 1.00 21.04 530 VAL A C 1
ATOM 714 O O . VAL A 1 96 ? 97.699 11.700 -11.322 1.00 21.10 530 VAL A O 1
ATOM 718 N N . ILE A 1 97 ? 97.996 10.854 -9.250 1.00 20.93 531 ILE A N 1
ATOM 719 C CA . ILE A 1 97 ? 99.370 11.332 -9.097 1.00 20.95 531 ILE A CA 1
ATOM 720 C C . ILE A 1 97 ? 100.359 10.178 -8.902 1.00 21.04 531 ILE A C 1
ATOM 721 O O . ILE A 1 97 ? 101.543 10.395 -8.632 1.00 21.07 531 ILE A O 1
ATOM 726 N N . GLY A 1 98 ? 99.861 8.953 -9.043 1.00 21.06 532 GLY A N 1
ATOM 727 C CA . GLY A 1 98 ? 100.679 7.757 -8.876 1.00 21.19 532 GLY A CA 1
ATOM 728 C C . GLY A 1 98 ? 99.925 6.627 -8.206 1.00 21.26 532 GLY A C 1
ATOM 729 O O . GLY A 1 98 ? 98.697 6.540 -8.306 1.00 21.30 532 GLY A O 1
ATOM 730 N N . TYR A 1 99 ? 100.666 5.757 -7.527 1.00 21.34 533 TYR A N 1
ATOM 731 C CA . TYR A 1 99 ? 100.073 4.621 -6.826 1.00 21.46 533 TYR A CA 1
ATOM 732 C C . TYR A 1 99 ? 100.735 4.356 -5.477 1.00 21.34 533 TYR A C 1
ATOM 733 O O . TYR A 1 99 ? 101.911 4.675 -5.271 1.00 21.29 533 TYR A O 1
ATOM 742 N N . MET A 1 100 ? 99.963 3.768 -4.567 1.00 21.14 534 MET A N 1
ATOM 743 C CA . MET A 1 100 ? 100.442 3.412 -3.241 1.00 21.03 534 MET A CA 1
ATOM 744 C C . MET A 1 100 ? 100.650 1.904 -3.137 1.00 20.97 534 MET A C 1
ATOM 745 O O . MET A 1 100 ? 99.680 1.141 -3.151 1.00 20.95 534 MET A O 1
ATOM 750 N N . PRO A 1 101 ? 101.920 1.467 -3.044 1.00 20.97 535 PRO A N 1
ATOM 751 C CA . PRO A 1 101 ? 102.208 0.046 -2.895 1.00 20.98 535 PRO A CA 1
ATOM 752 C C . PRO A 1 101 ? 101.913 -0.440 -1.480 1.00 21.06 535 PRO A C 1
ATOM 753 O O . PRO A 1 101 ? 102.503 0.053 -0.515 1.00 21.01 535 PRO A O 1
ATOM 757 N N . ILE A 1 102 ? 100.987 -1.387 -1.368 1.00 21.09 536 ILE A N 1
ATOM 758 C CA . ILE A 1 102 ? 100.696 -2.039 -0.098 1.00 21.21 536 ILE A CA 1
ATOM 759 C C . ILE A 1 102 ? 101.288 -3.446 -0.143 1.00 21.32 536 ILE A C 1
ATOM 760 O O . ILE A 1 102 ? 100.936 -4.231 -1.026 1.00 21.45 536 ILE A O 1
ATOM 765 N N . PRO A 1 103 ? 102.197 -3.765 0.800 1.00 21.41 537 PRO A N 1
ATOM 766 C CA . PRO A 1 103 ? 102.800 -5.099 0.845 1.00 21.45 537 PRO A CA 1
ATOM 767 C C . PRO A 1 103 ? 101.739 -6.194 0.894 1.00 21.50 537 PRO A C 1
ATOM 768 O O . PRO A 1 103 ? 100.751 -6.066 1.619 1.00 21.41 537 PRO A O 1
ATOM 772 N N . VAL A 1 104 ? 101.942 -7.246 0.106 1.00 21.63 538 VAL A N 1
ATOM 773 C CA . VAL A 1 104 ? 101.016 -8.374 0.061 1.00 21.69 538 VAL A CA 1
ATOM 774 C C . VAL A 1 104 ? 101.694 -9.620 0.618 1.00 21.91 538 VAL A C 1
ATOM 775 O O . VAL A 1 104 ? 102.729 -10.055 0.109 1.00 21.96 538 VAL A O 1
ATOM 779 N N . GLY A 1 105 ? 101.107 -10.173 1.676 1.00 22.03 539 GLY A N 1
ATOM 780 C CA . GLY A 1 105 ? 101.575 -11.422 2.267 1.00 22.27 539 GLY A CA 1
ATOM 781 C C . GLY A 1 105 ? 100.595 -12.551 2.023 1.00 22.41 539 GLY A C 1
ATOM 782 O O . GLY A 1 105 ? 99.423 -12.310 1.721 1.00 22.46 539 GLY A O 1
ATOM 783 N N . VAL A 1 106 ? 101.072 -13.787 2.154 1.00 22.54 540 VAL A N 1
ATOM 784 C CA . VAL A 1 106 ? 100.233 -14.963 1.929 1.00 22.65 540 VAL A CA 1
ATOM 785 C C . VAL A 1 106 ? 100.045 -15.788 3.208 1.00 22.70 540 VAL A C 1
ATOM 786 O O . VAL A 1 106 ? 101.012 -16.133 3.893 1.00 22.71 540 VAL A O 1
ATOM 790 N N . ALA A 1 107 ? 98.785 -16.073 3.524 1.00 22.71 541 ALA A N 1
ATOM 791 C CA . ALA A 1 107 ? 98.434 -16.934 4.645 1.00 22.80 541 ALA A CA 1
ATOM 792 C C . ALA A 1 107 ? 97.762 -18.198 4.124 1.00 22.87 541 ALA A C 1
ATOM 793 O O . ALA A 1 107 ? 96.785 -18.130 3.372 1.00 22.80 541 ALA A O 1
ATOM 795 N N . GLY A 1 108 ? 98.297 -19.349 4.516 1.00 23.01 542 GLY A N 1
ATOM 796 C CA . GLY A 1 108 ? 97.735 -20.625 4.100 1.00 23.09 542 GLY A CA 1
ATOM 797 C C . GLY A 1 108 ? 98.696 -21.798 4.185 1.00 23.19 542 GLY A C 1
ATOM 798 O O . GLY A 1 108 ? 99.810 -21.653 4.691 1.00 23.18 542 GLY A O 1
ATOM 799 N N . PRO A 1 109 ? 98.269 -22.973 3.683 1.00 23.32 543 PRO A N 1
ATOM 800 C CA . PRO A 1 109 ? 96.961 -23.190 3.057 1.00 23.37 543 PRO A CA 1
ATOM 801 C C . PRO A 1 109 ? 95.796 -23.113 4.048 1.00 23.40 543 PRO A C 1
ATOM 802 O O . PRO A 1 109 ? 95.896 -23.613 5.172 1.00 23.42 543 PRO A O 1
ATOM 806 N N . LEU A 1 110 ? 94.714 -22.463 3.626 1.00 23.36 544 LEU A N 1
ATOM 807 C CA . LEU A 1 110 ? 93.468 -22.458 4.380 1.00 23.38 544 LEU A CA 1
ATOM 808 C C . LEU A 1 110 ? 92.620 -23.631 3.907 1.00 23.43 544 LEU A C 1
ATOM 809 O O . LEU A 1 110 ? 92.148 -23.649 2.768 1.00 23.38 544 LEU A O 1
ATOM 814 N N . CYS A 1 111 ? 92.452 -24.615 4.784 1.00 23.54 545 CYS A N 1
ATOM 815 C CA . CYS A 1 111 ? 91.659 -25.797 4.478 1.00 23.76 545 CYS A CA 1
ATOM 816 C C . CYS A 1 111 ? 90.185 -25.503 4.726 1.00 23.59 545 CYS A C 1
ATOM 817 O O . CYS A 1 111 ? 89.718 -25.514 5.867 1.00 23.48 545 CYS A O 1
ATOM 820 N N . LEU A 1 112 ? 89.468 -25.225 3.642 1.00 23.45 546 LEU A N 1
ATOM 821 C CA . LEU A 1 112 ? 88.073 -24.812 3.709 1.00 23.40 546 LEU A CA 1
ATOM 822 C C . LEU A 1 112 ? 87.228 -25.600 2.716 1.00 23.44 546 LEU A C 1
ATOM 823 O O . LEU A 1 112 ? 87.553 -25.662 1.527 1.00 23.37 546 LEU A O 1
ATOM 828 N N . ASP A 1 113 ? 86.147 -26.193 3.223 1.00 23.49 547 ASP A N 1
ATOM 829 C CA . ASP A 1 113 ? 85.199 -26.977 2.422 1.00 23.63 547 ASP A CA 1
ATOM 830 C C . ASP A 1 113 ? 85.883 -28.012 1.518 1.00 23.81 547 ASP A C 1
ATOM 831 O O . ASP A 1 113 ? 85.566 -28.129 0.329 1.00 23.74 547 ASP A O 1
ATOM 836 N N . GLU A 1 114 ? 86.829 -28.745 2.107 1.00 24.02 548 GLU A N 1
ATOM 837 C CA . GLU A 1 114 ? 87.592 -29.806 1.427 1.00 24.46 548 GLU A CA 1
ATOM 838 C C . GLU A 1 114 ? 88.481 -29.299 0.281 1.00 24.45 548 GLU A C 1
ATOM 839 O O . GLU A 1 114 ? 88.959 -30.082 -0.546 1.00 24.53 548 GLU A O 1
ATOM 845 N N . LYS A 1 115 ? 88.701 -27.986 0.253 1.00 24.46 549 LYS A N 1
ATOM 846 C CA . LYS A 1 115 ? 89.618 -27.353 -0.692 1.00 24.60 549 LYS A CA 1
ATOM 847 C C . LYS A 1 115 ? 90.702 -26.594 0.070 1.00 24.45 549 LYS A C 1
ATOM 848 O O . LYS A 1 115 ? 90.581 -26.376 1.279 1.00 24.53 549 LYS A O 1
ATOM 854 N N . GLU A 1 116 ? 91.760 -26.202 -0.636 1.00 24.25 550 GLU A N 1
ATOM 855 C CA . GLU A 1 116 ? 92.873 -25.477 -0.027 1.00 24.20 550 GLU A CA 1
ATOM 856 C C . GLU A 1 116 ? 93.094 -24.132 -0.706 1.00 23.86 550 GLU A C 1
ATOM 857 O O . GLU A 1 116 ? 93.238 -24.061 -1.929 1.00 23.85 550 GLU A O 1
ATOM 863 N N . PHE A 1 117 ? 93.121 -23.071 0.097 1.00 23.48 551 PHE A N 1
ATOM 864 C CA . PHE A 1 117 ? 93.281 -21.712 -0.417 1.00 23.15 551 PHE A CA 1
ATOM 865 C C . PHE A 1 117 ? 94.537 -21.037 0.119 1.00 22.94 551 PHE A C 1
ATOM 866 O O . PHE A 1 117 ? 94.872 -21.161 1.299 1.00 23.04 551 PHE A O 1
ATOM 874 N N . GLN A 1 118 ? 95.230 -20.329 -0.766 1.00 22.67 552 GLN A N 1
ATOM 875 C CA . GLN A 1 118 ? 96.358 -19.491 -0.385 1.00 22.35 552 GLN A CA 1
ATOM 876 C C . GLN A 1 118 ? 95.867 -18.048 -0.407 1.00 21.99 552 GLN A C 1
ATOM 877 O O . GLN A 1 118 ? 95.652 -17.471 -1.475 1.00 21.91 552 GLN A O 1
ATOM 883 N N . VAL A 1 119 ? 95.675 -17.483 0.782 1.00 21.49 553 VAL A N 1
ATOM 884 C CA . VAL A 1 119 ? 94.959 -16.214 0.934 1.00 21.10 553 VAL A CA 1
ATOM 885 C C . VAL A 1 119 ? 95.899 -15.004 0.924 1.00 20.76 553 VAL A C 1
ATOM 886 O O . VAL A 1 119 ? 96.759 -14.878 1.799 1.00 20.76 553 VAL A O 1
ATOM 890 N N . PRO A 1 120 ? 95.730 -14.110 -0.070 1.00 20.42 554 PRO A N 1
ATOM 891 C CA . PRO A 1 120 ? 96.526 -12.888 -0.151 1.00 20.25 554 PRO A CA 1
ATOM 892 C C . PRO A 1 120 ? 96.024 -11.818 0.821 1.00 20.13 554 PRO A C 1
ATOM 893 O O . PRO A 1 120 ? 94.814 -11.614 0.953 1.00 20.08 554 PRO A O 1
ATOM 897 N N . MET A 1 121 ? 96.957 -11.154 1.498 1.00 20.05 555 MET A N 1
ATOM 898 C CA . MET A 1 121 ? 96.624 -10.151 2.505 1.00 19.96 555 MET A CA 1
ATOM 899 C C . MET A 1 121 ? 97.499 -8.912 2.347 1.00 19.91 555 MET A C 1
ATOM 900 O O . MET A 1 121 ? 98.718 -8.972 2.528 1.00 19.88 555 MET A O 1
ATOM 905 N N . ALA A 1 122 ? 96.865 -7.795 1.997 1.00 19.86 556 ALA A N 1
ATOM 906 C CA . ALA A 1 122 ? 97.561 -6.525 1.822 1.00 19.78 556 ALA A CA 1
ATOM 907 C C . ALA A 1 122 ? 97.475 -5.695 3.098 1.00 19.86 556 ALA A C 1
ATOM 908 O O . ALA A 1 122 ? 96.404 -5.204 3.462 1.00 19.75 556 ALA A O 1
ATOM 910 N N . THR A 1 123 ? 98.613 -5.547 3.773 1.00 19.97 557 THR A N 1
ATOM 911 C CA . THR A 1 123 ? 98.667 -4.876 5.072 1.00 20.06 557 THR A CA 1
ATOM 912 C C . THR A 1 123 ? 100.047 -4.289 5.372 1.00 20.22 557 THR A C 1
ATOM 913 O O . THR A 1 123 ? 101.052 -4.691 4.776 1.00 20.22 557 THR A O 1
ATOM 917 N N . THR A 1 124 ? 100.079 -3.330 6.295 1.00 20.32 558 THR A N 1
ATOM 918 C CA . THR A 1 124 ? 101.332 -2.793 6.820 1.00 20.41 558 THR A CA 1
ATOM 919 C C . THR A 1 124 ? 101.437 -3.030 8.330 1.00 20.47 558 THR A C 1
ATOM 920 O O . THR A 1 124 ? 102.320 -2.480 8.993 1.00 20.64 558 THR A O 1
ATOM 924 N N . GLU A 1 125 ? 100.538 -3.856 8.864 1.00 20.43 559 GLU A N 1
ATOM 925 C CA . GLU A 1 125 ? 100.593 -4.239 10.273 1.00 20.38 559 GLU A CA 1
ATOM 926 C C . GLU A 1 125 ? 101.439 -5.493 10.468 1.00 20.45 559 GLU A C 1
ATOM 927 O O . GLU A 1 125 ? 101.082 -6.577 9.995 1.00 20.40 559 GLU A O 1
ATOM 933 N N . GLY A 1 126 ? 102.558 -5.331 11.170 1.00 20.53 560 GLY A N 1
ATOM 934 C CA . GLY A 1 126 ? 103.443 -6.444 11.500 1.00 20.63 560 GLY A CA 1
ATOM 935 C C . GLY A 1 126 ? 102.741 -7.513 12.315 1.00 20.73 560 GLY A C 1
ATOM 936 O O . GLY A 1 126 ? 101.947 -7.201 13.208 1.00 20.60 560 GLY A O 1
ATOM 937 N N . CYS A 1 127 ? 103.032 -8.771 11.984 1.00 20.83 561 CYS A N 1
ATOM 938 C CA . CYS A 1 127 ? 102.493 -9.960 12.664 1.00 20.98 561 CYS A CA 1
ATOM 939 C C . CYS A 1 127 ? 101.102 -10.403 12.202 1.00 20.71 561 CYS A C 1
ATOM 940 O O . CYS A 1 127 ? 100.672 -11.506 12.533 1.00 20.69 561 CYS A O 1
ATOM 943 N N . LEU A 1 128 ? 100.410 -9.563 11.433 1.00 20.45 562 LEU A N 1
ATOM 944 C CA . LEU A 1 128 ? 99.055 -9.898 10.983 1.00 20.33 562 LEU A CA 1
ATOM 945 C C . LEU A 1 128 ? 99.020 -11.127 10.067 1.00 20.27 562 LEU A C 1
ATOM 946 O O . LEU A 1 128 ? 98.278 -12.075 10.334 1.00 20.26 562 LEU A O 1
ATOM 951 N N . VAL A 1 129 ? 99.824 -11.108 9.005 1.00 20.27 563 VAL A N 1
ATOM 952 C CA . VAL A 1 129 ? 99.876 -12.228 8.061 1.00 20.23 563 VAL A CA 1
ATOM 953 C C . VAL A 1 129 ? 100.378 -13.495 8.757 1.00 20.14 563 VAL A C 1
ATOM 954 O O . VAL A 1 129 ? 99.766 -14.559 8.634 1.00 19.97 563 VAL A O 1
ATOM 958 N N . ALA A 1 130 ? 101.478 -13.362 9.498 1.00 20.08 564 ALA A N 1
ATOM 959 C CA . ALA A 1 130 ? 102.075 -14.479 10.234 1.00 20.15 564 ALA A CA 1
ATOM 960 C C . ALA A 1 130 ? 101.124 -15.089 11.269 1.00 20.11 564 ALA A C 1
ATOM 961 O O . ALA A 1 130 ? 101.059 -16.313 11.410 1.00 20.16 564 ALA A O 1
ATOM 963 N N . SER A 1 131 ? 100.386 -14.237 11.981 1.00 19.96 565 SER A N 1
ATOM 964 C CA . SER A 1 131 ? 99.421 -14.704 12.978 1.00 19.77 565 SER A CA 1
ATOM 965 C C . SER A 1 131 ? 98.260 -15.438 12.315 1.00 19.69 565 SER A C 1
ATOM 966 O O . SER A 1 131 ? 97.890 -16.530 12.743 1.00 19.51 565 SER A O 1
ATOM 969 N N . THR A 1 132 ? 97.707 -14.842 11.259 1.00 19.74 566 THR A N 1
ATOM 970 C CA . THR A 1 132 ? 96.637 -15.466 10.480 1.00 19.80 566 THR A CA 1
ATOM 971 C C . THR A 1 132 ? 97.101 -16.805 9.901 1.00 19.96 566 THR A C 1
ATOM 972 O O . THR A 1 132 ? 96.338 -17.775 9.868 1.00 19.83 566 THR A O 1
ATOM 976 N N . ASN A 1 133 ? 98.360 -16.851 9.468 1.00 20.18 567 ASN A N 1
ATOM 977 C CA . ASN A 1 133 ? 98.971 -18.081 8.969 1.00 20.43 567 ASN A CA 1
ATOM 978 C C . ASN A 1 133 ? 98.993 -19.190 10.024 1.00 20.55 567 ASN A C 1
ATOM 979 O O . ASN A 1 133 ? 98.755 -20.357 9.705 1.00 20.59 567 ASN A O 1
ATOM 984 N N . ARG A 1 134 ? 99.268 -18.817 11.275 1.00 20.73 568 ARG A N 1
ATOM 985 C CA . ARG A 1 134 ? 99.249 -19.764 12.393 1.00 20.98 568 ARG A CA 1
ATOM 986 C C . ARG A 1 134 ? 97.840 -20.315 12.617 1.00 21.01 568 ARG A C 1
ATOM 987 O O . ARG A 1 134 ? 97.668 -21.506 12.893 1.00 21.04 568 ARG A O 1
ATOM 995 N N . GLY A 1 135 ? 96.840 -19.444 12.484 1.00 21.07 569 GLY A N 1
ATOM 996 C CA . GLY A 1 135 ? 95.438 -19.849 12.563 1.00 21.11 569 GLY A CA 1
ATOM 997 C C . GLY A 1 135 ? 95.062 -20.854 11.490 1.00 21.20 569 GLY A C 1
ATOM 998 O O . GLY A 1 135 ? 94.331 -21.810 11.758 1.00 21.20 569 GLY A O 1
ATOM 999 N N . CYS A 1 136 ? 95.566 -20.635 10.275 1.00 21.32 570 CYS A N 1
ATOM 1000 C CA . CYS A 1 136 ? 95.360 -21.559 9.158 1.00 21.56 570 CYS A CA 1
ATOM 1001 C C . CYS A 1 136 ? 95.947 -22.938 9.456 1.00 21.77 570 CYS A C 1
ATOM 1002 O O . CYS A 1 136 ? 95.308 -23.960 9.194 1.00 21.75 570 CYS A O 1
ATOM 1005 N N . ARG A 1 137 ? 97.158 -22.950 10.011 1.00 22.07 571 ARG A N 1
ATOM 1006 C CA . ARG A 1 137 ? 97.859 -24.186 10.366 1.00 22.39 571 ARG A CA 1
ATOM 1007 C C . ARG A 1 137 ? 97.084 -25.002 11.405 1.00 22.40 571 ARG A C 1
ATOM 1008 O O . ARG A 1 137 ? 97.012 -26.230 11.308 1.00 22.45 571 ARG A O 1
ATOM 1016 N N . ALA A 1 138 ? 96.498 -24.313 12.383 1.00 22.42 572 ALA A N 1
ATOM 1017 C CA . ALA A 1 138 ? 95.676 -24.956 13.408 1.00 22.38 572 ALA A CA 1
ATOM 1018 C C . ALA A 1 138 ? 94.430 -25.605 12.803 1.00 22.41 572 ALA A C 1
ATOM 1019 O O . ALA A 1 138 ? 94.083 -26.737 13.149 1.00 22.33 572 ALA A O 1
ATOM 1021 N N . ILE A 1 139 ? 93.772 -24.886 11.894 1.00 22.44 573 ILE A N 1
ATOM 1022 C CA . ILE A 1 139 ? 92.608 -25.404 11.171 1.00 22.69 573 ILE A CA 1
ATOM 1023 C C . ILE A 1 139 ? 92.989 -26.610 10.306 1.00 22.90 573 ILE A C 1
ATOM 1024 O O . ILE A 1 139 ? 92.277 -27.617 10.290 1.00 23.01 573 ILE A O 1
ATOM 1029 N N . GLY A 1 140 ? 94.116 -26.498 9.605 1.00 23.30 574 GLY A N 1
ATOM 1030 C CA . GLY A 1 140 ? 94.608 -27.557 8.721 1.00 23.69 574 GLY A CA 1
ATOM 1031 C C . GLY A 1 140 ? 94.825 -28.881 9.429 1.00 24.02 574 GLY A C 1
ATOM 1032 O O . GLY A 1 140 ? 94.425 -29.933 8.929 1.00 24.16 574 GLY A O 1
ATOM 1033 N N . LEU A 1 141 ? 95.449 -28.821 10.603 1.00 24.24 575 LEU A N 1
ATOM 1034 C CA . LEU A 1 141 ? 95.700 -30.012 11.416 1.00 24.46 575 LEU A CA 1
ATOM 1035 C C . LEU A 1 141 ? 94.439 -30.493 12.141 1.00 24.49 575 LEU A C 1
ATOM 1036 O O . LEU A 1 141 ? 94.416 -31.596 12.697 1.00 24.62 575 LEU A O 1
ATOM 1041 N N . GLY A 1 142 ? 93.397 -29.665 12.122 1.00 24.46 576 GLY A N 1
ATOM 1042 C CA . GLY A 1 142 ? 92.121 -29.994 12.753 1.00 24.35 576 GLY A CA 1
ATOM 1043 C C . GLY A 1 142 ? 91.079 -30.594 11.826 1.00 24.25 576 GLY A C 1
ATOM 1044 O O . GLY A 1 142 ? 89.911 -30.718 12.199 1.00 24.49 576 GLY A O 1
ATOM 1045 N N . GLY A 1 143 ? 91.496 -30.968 10.619 1.00 24.01 577 GLY A N 1
ATOM 1046 C CA . GLY A 1 143 ? 90.591 -31.585 9.649 1.00 23.67 577 GLY A CA 1
ATOM 1047 C C . GLY A 1 143 ? 89.929 -30.608 8.695 1.00 23.28 577 GLY A C 1
ATOM 1048 O O . GLY A 1 143 ? 89.194 -31.016 7.792 1.00 23.44 577 GLY A O 1
ATOM 1049 N N . GLY A 1 144 ? 90.178 -29.318 8.901 1.00 22.95 578 GLY A N 1
ATOM 1050 C CA . GLY A 1 144 ? 89.685 -28.282 7.997 1.00 22.30 578 GLY A CA 1
ATOM 1051 C C . GLY A 1 144 ? 88.413 -27.586 8.441 1.00 21.91 578 GLY A C 1
ATOM 1052 O O . GLY A 1 144 ? 87.715 -28.042 9.352 1.00 21.83 578 GLY A O 1
ATOM 1053 N N . ALA A 1 145 ? 88.116 -26.474 7.776 1.00 21.40 579 ALA A N 1
ATOM 1054 C CA . ALA A 1 145 ? 86.942 -25.667 8.075 1.00 21.05 579 ALA A CA 1
ATOM 1055 C C . ALA A 1 145 ? 85.802 -25.955 7.104 1.00 20.75 579 ALA A C 1
ATOM 1056 O O . ALA A 1 145 ? 86.031 -26.384 5.970 1.00 20.76 579 ALA A O 1
ATOM 1058 N N . SER A 1 146 ? 84.576 -25.725 7.565 1.00 20.40 580 SER A N 1
ATOM 1059 C CA . SER A 1 146 ? 83.388 -25.821 6.724 1.00 20.10 580 SER A CA 1
ATOM 1060 C C . SER A 1 146 ? 82.605 -24.517 6.799 1.00 19.91 580 SER A C 1
ATOM 1061 O O . SER A 1 146 ? 82.458 -23.940 7.878 1.00 19.83 580 SER A O 1
ATOM 1064 N N . SER A 1 147 ? 82.104 -24.059 5.656 1.00 19.63 581 SER A N 1
ATOM 1065 C CA . SER A 1 147 ? 81.361 -22.801 5.596 1.00 19.56 581 SER A CA 1
ATOM 1066 C C . SER A 1 147 ? 80.101 -22.902 4.743 1.00 19.39 581 SER A C 1
ATOM 1067 O O . SER A 1 147 ? 79.986 -23.787 3.889 1.00 19.25 581 SER A O 1
ATOM 1070 N N . ARG A 1 148 ? 79.161 -21.990 4.989 1.00 19.23 582 ARG A N 1
ATOM 1071 C CA . ARG A 1 148 ? 77.907 -21.920 4.243 1.00 19.13 582 ARG A CA 1
ATOM 1072 C C . ARG A 1 148 ? 77.508 -20.468 4.003 1.00 19.06 582 ARG A C 1
ATOM 1073 O O . ARG A 1 148 ? 77.606 -19.633 4.907 1.00 18.89 582 ARG A O 1
ATOM 1081 N N . VAL A 1 149 ? 77.065 -20.175 2.781 1.00 18.91 583 VAL A N 1
ATOM 1082 C CA . VAL A 1 149 ? 76.442 -18.890 2.471 1.00 18.80 583 VAL A CA 1
ATOM 1083 C C . VAL A 1 149 ? 74.950 -19.007 2.778 1.00 18.74 583 VAL A C 1
ATOM 1084 O O . VAL A 1 149 ? 74.255 -19.857 2.217 1.00 18.75 583 VAL A O 1
ATOM 1088 N N . LEU A 1 150 ? 74.475 -18.150 3.677 1.00 18.62 584 LEU A N 1
ATOM 1089 C CA . LEU A 1 150 ? 73.106 -18.219 4.190 1.00 18.71 584 LEU A CA 1
ATOM 1090 C C . LEU A 1 150 ? 72.149 -17.305 3.436 1.00 18.70 584 LEU A C 1
ATOM 1091 O O . LEU A 1 150 ? 70.952 -17.589 3.341 1.00 19.00 584 LEU A O 1
ATOM 1096 N N . ALA A 1 151 ? 72.684 -16.205 2.911 1.00 18.52 585 ALA A N 1
ATOM 1097 C CA . ALA A 1 151 ? 71.901 -15.210 2.187 1.00 18.48 585 ALA A CA 1
ATOM 1098 C C . ALA A 1 151 ? 72.793 -14.432 1.229 1.00 18.40 585 ALA A C 1
ATOM 1099 O O . ALA A 1 151 ? 74.001 -14.319 1.448 1.00 18.39 585 ALA A O 1
ATOM 1101 N N . ASP A 1 152 ? 72.191 -13.909 0.163 1.00 18.50 586 ASP A N 1
ATOM 1102 C CA . ASP A 1 152 ? 72.904 -13.107 -0.824 1.00 18.53 586 ASP A CA 1
ATOM 1103 C C . ASP A 1 152 ? 71.981 -12.029 -1.384 1.00 18.43 586 ASP A C 1
ATOM 1104 O O . ASP A 1 152 ? 70.998 -12.329 -2.063 1.00 18.52 586 ASP A O 1
ATOM 1109 N N . GLY A 1 153 ? 72.302 -10.775 -1.084 1.00 18.09 587 GLY A N 1
ATOM 1110 C CA . GLY A 1 153 ? 71.533 -9.647 -1.591 1.00 17.80 587 GLY A CA 1
ATOM 1111 C C . GLY A 1 153 ? 72.081 -8.305 -1.151 1.00 17.67 587 GLY A C 1
ATOM 1112 O O . GLY A 1 153 ? 72.069 -7.981 0.037 1.00 17.66 587 GLY A O 1
ATOM 1113 N N . MET A 1 154 ? 72.573 -7.533 -2.117 1.00 17.43 588 MET A N 1
ATOM 1114 C CA . MET A 1 154 ? 72.977 -6.149 -1.884 1.00 17.34 588 MET A CA 1
ATOM 1115 C C . MET A 1 154 ? 71.718 -5.305 -1.714 1.00 17.19 588 MET A C 1
ATOM 1116 O O . MET A 1 154 ? 70.658 -5.647 -2.247 1.00 17.26 588 MET A O 1
ATOM 1121 N N . THR A 1 155 ? 71.825 -4.220 -0.950 1.00 17.06 589 THR A N 1
ATOM 1122 C CA . THR A 1 155 ? 70.657 -3.408 -0.623 1.00 16.98 589 THR A CA 1
ATOM 1123 C C . THR A 1 155 ? 70.858 -1.923 -0.893 1.00 16.87 589 THR A C 1
ATOM 1124 O O . THR A 1 155 ? 71.981 -1.420 -0.889 1.00 16.88 589 THR A O 1
ATOM 1128 N N . ARG A 1 156 ? 69.746 -1.235 -1.131 1.00 16.84 590 ARG A N 1
ATOM 1129 C CA . ARG A 1 156 ? 69.708 0.219 -1.155 1.00 16.82 590 ARG A CA 1
ATOM 1130 C C . ARG A 1 156 ? 68.447 0.660 -0.423 1.00 16.82 590 ARG A C 1
ATOM 1131 O O . ARG A 1 156 ? 67.372 0.093 -0.631 1.00 16.84 590 ARG A O 1
ATOM 1139 N N . GLY A 1 157 ? 68.589 1.658 0.447 1.00 16.68 591 GLY A N 1
ATOM 1140 C CA . GLY A 1 157 ? 67.481 2.115 1.279 1.00 16.60 591 GLY A CA 1
ATOM 1141 C C . GLY A 1 157 ? 67.148 3.586 1.105 1.00 16.64 591 GLY A C 1
ATOM 1142 O O . GLY A 1 157 ? 67.526 4.406 1.947 1.00 16.44 591 GLY A O 1
ATOM 1143 N N . PRO A 1 158 ? 66.434 3.932 0.014 1.00 16.77 592 PRO A N 1
ATOM 1144 C CA . PRO A 1 158 ? 66.021 5.315 -0.215 1.00 16.94 592 PRO A CA 1
ATOM 1145 C C . PRO A 1 158 ? 65.026 5.832 0.816 1.00 17.18 592 PRO A C 1
ATOM 1146 O O . PRO A 1 158 ? 64.355 5.045 1.491 1.00 17.11 592 PRO A O 1
ATOM 1150 N N . VAL A 1 159 ? 64.943 7.155 0.927 1.00 17.58 593 VAL A N 1
ATOM 1151 C CA . VAL A 1 159 ? 63.893 7.799 1.703 1.00 18.09 593 VAL A CA 1
ATOM 1152 C C . VAL A 1 159 ? 62.955 8.557 0.767 1.00 18.43 593 VAL A C 1
ATOM 1153 O O . VAL A 1 159 ? 63.393 9.389 -0.033 1.00 18.42 593 VAL A O 1
ATOM 1157 N N . VAL A 1 160 ? 61.670 8.233 0.856 1.00 19.07 594 VAL A N 1
ATOM 1158 C CA . VAL A 1 160 ? 60.634 8.964 0.134 1.00 19.66 594 VAL A CA 1
ATOM 1159 C C . VAL A 1 160 ? 59.735 9.688 1.131 1.00 20.17 594 VAL A C 1
ATOM 1160 O O . VAL A 1 160 ? 59.663 9.309 2.304 1.00 20.09 594 VAL A O 1
ATOM 1164 N N . ARG A 1 161 ? 59.067 10.740 0.668 1.00 20.73 595 ARG A N 1
ATOM 1165 C CA . ARG A 1 161 ? 58.193 11.524 1.531 1.00 21.43 595 ARG A CA 1
ATOM 1166 C C . ARG A 1 161 ? 56.825 11.725 0.897 1.00 21.59 595 ARG A C 1
ATOM 1167 O O . ARG A 1 161 ? 56.712 11.977 -0.304 1.00 21.74 595 ARG A O 1
ATOM 1175 N N . LEU A 1 162 ? 55.792 11.595 1.723 1.00 21.73 596 LEU A N 1
ATOM 1176 C CA . LEU A 1 162 ? 54.415 11.838 1.313 1.00 21.95 596 LEU A CA 1
ATOM 1177 C C . LEU A 1 162 ? 53.895 13.083 2.036 1.00 22.07 596 LEU A C 1
ATOM 1178 O O . LEU A 1 162 ? 54.534 13.549 2.981 1.00 21.96 596 LEU A O 1
ATOM 1183 N N . PRO A 1 163 ? 52.751 13.645 1.586 1.00 22.31 597 PRO A N 1
ATOM 1184 C CA . PRO A 1 163 ? 52.188 14.813 2.277 1.00 22.42 597 PRO A CA 1
ATOM 1185 C C . PRO A 1 163 ? 51.871 14.562 3.756 1.00 22.53 597 PRO A C 1
ATOM 1186 O O . PRO A 1 163 ? 52.099 15.442 4.587 1.00 22.49 597 PRO A O 1
ATOM 1190 N N . ARG A 1 164 ? 51.352 13.374 4.069 1.00 22.73 598 ARG A N 1
ATOM 1191 C CA . ARG A 1 164 ? 50.965 13.014 5.437 1.00 23.17 598 ARG A CA 1
ATOM 1192 C C . ARG A 1 164 ? 51.420 11.598 5.795 1.00 23.03 598 ARG A C 1
ATOM 1193 O O . ARG A 1 164 ? 51.732 10.797 4.911 1.00 22.96 598 ARG A O 1
ATOM 1201 N N . ALA A 1 165 ? 51.448 11.300 7.094 1.00 23.13 599 ALA A N 1
ATOM 1202 C CA . ALA A 1 165 ? 51.740 9.953 7.593 1.00 23.26 599 ALA A CA 1
ATOM 1203 C C . ALA A 1 165 ? 50.682 8.937 7.157 1.00 23.40 599 ALA A C 1
ATOM 1204 O O . ALA A 1 165 ? 50.993 7.764 6.951 1.00 23.37 599 ALA A O 1
ATOM 1206 N N . CYS A 1 166 ? 49.438 9.394 7.020 1.00 23.61 600 CYS A N 1
ATOM 1207 C CA . CYS A 1 166 ? 48.356 8.559 6.497 1.00 23.89 600 CYS A CA 1
ATOM 1208 C C . CYS A 1 166 ? 48.632 8.147 5.052 1.00 23.60 600 CYS A C 1
ATOM 1209 O O . CYS A 1 166 ? 48.283 7.041 4.636 1.00 23.59 600 CYS A O 1
ATOM 1212 N N . ASP A 1 167 ? 49.270 9.045 4.303 1.00 23.53 601 ASP A N 1
ATOM 1213 C CA . ASP A 1 167 ? 49.639 8.792 2.913 1.00 23.41 601 ASP A CA 1
ATOM 1214 C C . ASP A 1 167 ? 50.819 7.823 2.804 1.00 23.38 601 ASP A C 1
ATOM 1215 O O . ASP A 1 167 ? 50.807 6.923 1.964 1.00 23.27 601 ASP A O 1
ATOM 1220 N N . SER A 1 168 ? 51.829 8.006 3.654 1.00 23.27 602 SER A N 1
ATOM 1221 C CA . SER A 1 168 ? 52.975 7.093 3.694 1.00 23.21 602 SER A CA 1
ATOM 1222 C C . SER A 1 168 ? 52.550 5.692 4.134 1.00 23.16 602 SER A C 1
ATOM 1223 O O . SER A 1 168 ? 53.062 4.694 3.623 1.00 23.11 602 SER A O 1
ATOM 1226 N N . ALA A 1 169 ? 51.605 5.634 5.074 1.00 23.16 603 ALA A N 1
ATOM 1227 C CA . ALA A 1 169 ? 50.993 4.378 5.511 1.00 23.23 603 ALA A CA 1
ATOM 1228 C C . ALA A 1 169 ? 50.312 3.654 4.352 1.00 23.36 603 ALA A C 1
ATOM 1229 O O . ALA A 1 169 ? 50.397 2.430 4.240 1.00 23.31 603 ALA A O 1
ATOM 1231 N N . GLU A 1 170 ? 49.645 4.424 3.492 1.00 23.51 604 GLU A N 1
ATOM 1232 C CA . GLU A 1 170 ? 48.968 3.880 2.316 1.00 23.70 604 GLU A CA 1
ATOM 1233 C C . GLU A 1 170 ? 49.963 3.260 1.333 1.00 23.56 604 GLU A C 1
ATOM 1234 O O . GLU A 1 170 ? 49.714 2.182 0.792 1.00 23.58 604 GLU A O 1
ATOM 1240 N N . VAL A 1 171 ? 51.087 3.944 1.118 1.00 23.51 605 VAL A N 1
ATOM 1241 C CA . VAL A 1 171 ? 52.145 3.456 0.230 1.00 23.38 605 VAL A CA 1
ATOM 1242 C C . VAL A 1 171 ? 52.767 2.172 0.788 1.00 23.50 605 VAL A C 1
ATOM 1243 O O . VAL A 1 171 ? 53.006 1.221 0.043 1.00 23.39 605 VAL A O 1
ATOM 1247 N N . LYS A 1 172 ? 53.004 2.148 2.100 1.00 23.62 606 LYS A N 1
ATOM 1248 C CA . LYS A 1 172 ? 53.544 0.968 2.776 1.00 23.87 606 LYS A CA 1
ATOM 1249 C C . LYS A 1 172 ? 52.634 -0.245 2.587 1.00 24.00 606 LYS A C 1
ATOM 1250 O O . LYS A 1 172 ? 53.110 -1.337 2.277 1.00 23.96 606 LYS A O 1
ATOM 1256 N N . ALA A 1 173 ? 51.330 -0.038 2.768 1.00 24.19 607 ALA A N 1
ATOM 1257 C CA . ALA A 1 173 ? 50.333 -1.093 2.583 1.00 24.53 607 ALA A CA 1
ATOM 1258 C C . ALA A 1 173 ? 50.290 -1.573 1.132 1.00 24.71 607 ALA A C 1
ATOM 1259 O O . ALA A 1 173 ? 50.213 -2.775 0.873 1.00 24.73 607 ALA A O 1
ATOM 1261 N N . TRP A 1 174 ? 50.357 -0.622 0.200 1.00 25.05 608 TRP A N 1
ATOM 1262 C CA . TRP A 1 174 ? 50.365 -0.903 -1.237 1.00 25.36 608 TRP A CA 1
ATOM 1263 C C . TRP A 1 174 ? 51.563 -1.763 -1.650 1.00 25.57 608 TRP A C 1
ATOM 1264 O O . TRP A 1 174 ? 51.421 -2.688 -2.453 1.00 25.57 608 TRP A O 1
ATOM 1275 N N . LEU A 1 175 ? 52.735 -1.457 -1.094 1.00 25.74 609 LEU A N 1
ATOM 1276 C CA . LEU A 1 175 ? 53.958 -2.217 -1.371 1.00 25.93 609 LEU A CA 1
ATOM 1277 C C . LEU A 1 175 ? 53.914 -3.626 -0.778 1.00 26.19 609 LEU A C 1
ATOM 1278 O O . LEU A 1 175 ? 54.596 -4.531 -1.264 1.00 26.14 609 LEU A O 1
ATOM 1283 N N . GLU A 1 176 ? 53.109 -3.798 0.269 1.00 26.55 610 GLU A N 1
ATOM 1284 C CA . GLU A 1 176 ? 52.981 -5.081 0.963 1.00 27.06 610 GLU A CA 1
ATOM 1285 C C . GLU A 1 176 ? 51.972 -6.029 0.306 1.00 27.27 610 GLU A C 1
ATOM 1286 O O . GLU A 1 176 ? 51.956 -7.225 0.605 1.00 27.38 610 GLU A O 1
ATOM 1292 N N . THR A 1 177 ? 51.136 -5.495 -0.583 1.00 27.58 611 THR A N 1
ATOM 1293 C CA . THR A 1 177 ? 50.227 -6.327 -1.373 1.00 27.91 611 THR A CA 1
ATOM 1294 C C . THR A 1 177 ? 51.016 -7.061 -2.452 1.00 28.10 611 THR A C 1
ATOM 1295 O O . THR A 1 177 ? 52.020 -6.548 -2.952 1.00 28.13 611 THR A O 1
ATOM 1299 N N . SER A 1 178 ? 50.558 -8.262 -2.803 1.00 28.43 612 SER A N 1
ATOM 1300 C CA . SER A 1 178 ? 51.200 -9.070 -3.841 1.00 28.67 612 SER A CA 1
ATOM 1301 C C . SER A 1 178 ? 51.205 -8.360 -5.196 1.00 28.76 612 SER A C 1
ATOM 1302 O O . SER A 1 178 ? 52.181 -8.444 -5.941 1.00 28.77 612 SER A O 1
ATOM 1305 N N . GLU A 1 179 ? 50.115 -7.655 -5.494 1.00 28.95 613 GLU A N 1
ATOM 1306 C CA . GLU A 1 179 ? 49.964 -6.920 -6.751 1.00 29.14 613 GLU A CA 1
ATOM 1307 C C . GLU A 1 179 ? 50.904 -5.719 -6.819 1.00 29.02 613 GLU A C 1
ATOM 1308 O O . GLU A 1 179 ? 51.544 -5.484 -7.846 1.00 29.16 613 GLU A O 1
ATOM 1314 N N . GLY A 1 180 ? 50.979 -4.969 -5.720 1.00 28.83 614 GLY A N 1
ATOM 1315 C CA . GLY A 1 180 ? 51.867 -3.812 -5.615 1.00 28.49 614 GLY A CA 1
ATOM 1316 C C . GLY A 1 180 ? 53.334 -4.183 -5.722 1.00 28.25 614 GLY A C 1
ATOM 1317 O O . GLY A 1 180 ? 54.096 -3.523 -6.431 1.00 28.24 614 GLY A O 1
ATOM 1318 N N . PHE A 1 181 ? 53.724 -5.248 -5.021 1.00 28.04 615 PHE A N 1
ATOM 1319 C CA . PHE A 1 181 ? 55.100 -5.746 -5.057 1.00 27.83 615 PHE A CA 1
ATOM 1320 C C . PHE A 1 181 ? 55.497 -6.247 -6.447 1.00 27.73 615 PHE A C 1
ATOM 1321 O O . PHE A 1 181 ? 56.623 -6.018 -6.890 1.00 27.67 615 PHE A O 1
ATOM 1329 N N . ALA A 1 182 ? 54.568 -6.921 -7.126 1.00 27.55 616 ALA A N 1
ATOM 1330 C CA . ALA A 1 182 ? 54.815 -7.467 -8.464 1.00 27.47 616 ALA A CA 1
ATOM 1331 C C . ALA A 1 182 ? 55.156 -6.382 -9.487 1.00 27.31 616 ALA A C 1
ATOM 1332 O O . ALA A 1 182 ? 56.042 -6.572 -10.322 1.00 27.36 616 ALA A O 1
ATOM 1334 N N . VAL A 1 183 ? 54.453 -5.253 -9.408 1.00 27.28 617 VAL A N 1
ATOM 1335 C CA . VAL A 1 183 ? 54.684 -4.106 -10.292 1.00 27.19 617 VAL A CA 1
ATOM 1336 C C . VAL A 1 183 ? 56.062 -3.487 -10.036 1.00 27.13 617 VAL A C 1
ATOM 1337 O O . VAL A 1 183 ? 56.800 -3.178 -10.977 1.00 27.08 617 VAL A O 1
ATOM 1341 N N . ILE A 1 184 ? 56.401 -3.324 -8.758 1.00 26.98 618 ILE A N 1
ATOM 1342 C CA . ILE A 1 184 ? 57.697 -2.776 -8.351 1.00 26.80 618 ILE A CA 1
ATOM 1343 C C . ILE A 1 184 ? 58.847 -3.721 -8.718 1.00 26.72 618 ILE A C 1
ATOM 1344 O O . ILE A 1 184 ? 59.888 -3.272 -9.206 1.00 26.68 618 ILE A O 1
ATOM 1349 N N . LYS A 1 185 ? 58.646 -5.021 -8.497 1.00 26.58 619 LYS A N 1
ATOM 1350 C CA . LYS A 1 185 ? 59.633 -6.040 -8.863 1.00 26.51 619 LYS A CA 1
ATOM 1351 C C . LYS A 1 185 ? 59.899 -6.040 -10.369 1.00 26.51 619 LYS A C 1
ATOM 1352 O O . LYS A 1 185 ? 61.049 -6.132 -10.800 1.00 26.39 619 LYS A O 1
ATOM 1358 N N . GLU A 1 186 ? 58.829 -5.921 -11.154 1.00 26.51 620 GLU A N 1
ATOM 1359 C CA . GLU A 1 186 ? 58.923 -5.867 -12.613 1.00 26.73 620 GLU A CA 1
ATOM 1360 C C . GLU A 1 186 ? 59.795 -4.694 -13.069 1.00 26.46 620 GLU A C 1
ATOM 1361 O O . GLU A 1 186 ? 60.647 -4.850 -13.947 1.00 26.48 620 GLU A O 1
ATOM 1367 N N . ALA A 1 187 ? 59.584 -3.530 -12.455 1.00 26.35 621 ALA A N 1
ATOM 1368 C CA . ALA A 1 187 ? 60.356 -2.327 -12.765 1.00 26.16 621 ALA A CA 1
ATOM 1369 C C . ALA A 1 187 ? 61.817 -2.453 -12.332 1.00 26.08 621 ALA A C 1
ATOM 1370 O O . ALA A 1 187 ? 62.724 -2.092 -13.085 1.00 26.01 621 ALA A O 1
ATOM 1372 N N . PHE A 1 188 ? 62.031 -2.967 -11.121 1.00 25.93 622 PHE A N 1
ATOM 1373 C CA . PHE A 1 188 ? 63.373 -3.164 -10.568 1.00 25.86 622 PHE A CA 1
ATOM 1374 C C . PHE A 1 188 ? 64.198 -4.135 -11.414 1.00 25.98 622 PHE A C 1
ATOM 1375 O O . PHE A 1 188 ? 65.337 -3.835 -11.777 1.00 25.94 622 PHE A O 1
ATOM 1383 N N . ASP A 1 189 ? 63.611 -5.290 -11.722 1.00 26.24 623 ASP A N 1
ATOM 1384 C CA . ASP A 1 189 ? 64.305 -6.368 -12.431 1.00 26.55 623 ASP A CA 1
ATOM 1385 C C . ASP A 1 189 ? 64.622 -6.048 -13.895 1.00 26.81 623 ASP A C 1
ATOM 1386 O O . ASP A 1 189 ? 65.472 -6.700 -14.504 1.00 26.88 623 ASP A O 1
ATOM 1391 N N . SER A 1 190 ? 63.949 -5.039 -14.446 1.00 27.17 624 SER A N 1
ATOM 1392 C CA . SER A 1 190 ? 64.132 -4.654 -15.848 1.00 27.46 624 SER A CA 1
ATOM 1393 C C . SER A 1 190 ? 65.430 -3.879 -16.105 1.00 27.83 624 SER A C 1
ATOM 1394 O O . SER A 1 190 ? 65.745 -3.555 -17.251 1.00 27.84 624 SER A O 1
ATOM 1397 N N . THR A 1 191 ? 66.180 -3.589 -15.044 1.00 28.20 625 THR A N 1
ATOM 1398 C CA . THR A 1 191 ? 67.402 -2.788 -15.162 1.00 28.57 625 THR A CA 1
ATOM 1399 C C . THR A 1 191 ? 68.667 -3.619 -15.403 1.00 28.86 625 THR A C 1
ATOM 1400 O O . THR A 1 191 ? 69.656 -3.102 -15.928 1.00 28.90 625 THR A O 1
ATOM 1404 N N . SER A 1 192 ? 68.632 -4.895 -15.019 1.00 29.24 626 SER A N 1
ATOM 1405 C CA . SER A 1 192 ? 69.781 -5.795 -15.181 1.00 29.70 626 SER A CA 1
ATOM 1406 C C . SER A 1 192 ? 69.362 -7.260 -15.300 1.00 29.92 626 SER A C 1
ATOM 1407 O O . SER A 1 192 ? 68.295 -7.649 -14.818 1.00 29.90 626 SER A O 1
ATOM 1410 N N . ARG A 1 193 ? 70.217 -8.064 -15.937 1.00 30.31 627 ARG A N 1
ATOM 1411 C CA . ARG A 1 193 ? 69.987 -9.505 -16.105 1.00 30.74 627 ARG A CA 1
ATOM 1412 C C . ARG A 1 193 ? 69.975 -10.239 -14.768 1.00 30.74 627 ARG A C 1
ATOM 1413 O O . ARG A 1 193 ? 69.248 -11.220 -14.596 1.00 30.69 627 ARG A O 1
ATOM 1421 N N . PHE A 1 194 ? 70.794 -9.758 -13.835 1.00 30.88 628 PHE A N 1
ATOM 1422 C CA . PHE A 1 194 ? 70.975 -10.403 -12.537 1.00 30.97 628 PHE A CA 1
ATOM 1423 C C . PHE A 1 194 ? 70.005 -9.876 -11.480 1.00 30.94 628 PHE A C 1
ATOM 1424 O O . PHE A 1 194 ? 69.901 -10.442 -10.388 1.00 31.03 628 PHE A O 1
ATOM 1432 N N . ALA A 1 195 ? 69.293 -8.801 -11.815 1.00 30.85 629 ALA A N 1
ATOM 1433 C CA . ALA A 1 195 ? 68.354 -8.163 -10.893 1.00 30.72 629 ALA A CA 1
ATOM 1434 C C . ALA A 1 195 ? 67.146 -9.047 -10.590 1.00 30.71 629 ALA A C 1
ATOM 1435 O O . ALA A 1 195 ? 66.355 -9.376 -11.479 1.00 30.71 629 ALA A O 1
ATOM 1437 N N . ARG A 1 196 ? 67.032 -9.440 -9.325 1.00 30.55 630 ARG A N 1
ATOM 1438 C CA . ARG A 1 196 ? 65.929 -10.262 -8.846 1.00 30.48 630 ARG A CA 1
ATOM 1439 C C . ARG A 1 196 ? 65.505 -9.738 -7.477 1.00 30.16 630 ARG A C 1
ATOM 1440 O O . ARG A 1 196 ? 66.063 -10.135 -6.452 1.00 30.05 630 ARG A O 1
ATOM 1448 N N . LEU A 1 197 ? 64.525 -8.837 -7.472 1.00 29.81 631 LEU A N 1
ATOM 1449 C CA . LEU A 1 197 ? 64.095 -8.170 -6.244 1.00 29.50 631 LEU A CA 1
ATOM 1450 C C . LEU A 1 197 ? 63.446 -9.124 -5.246 1.00 29.45 631 LEU A C 1
ATOM 1451 O O . LEU A 1 197 ? 62.495 -9.839 -5.573 1.00 29.28 631 LEU A O 1
ATOM 1456 N N . GLN A 1 198 ? 63.989 -9.128 -4.031 1.00 29.32 632 GLN A N 1
ATOM 1457 C CA . GLN A 1 198 ? 63.451 -9.904 -2.917 1.00 29.28 632 GLN A CA 1
ATOM 1458 C C . GLN A 1 198 ? 62.374 -9.085 -2.203 1.00 29.19 632 GLN A C 1
ATOM 1459 O O . GLN A 1 198 ? 62.117 -7.937 -2.577 1.00 29.21 632 GLN A O 1
ATOM 1465 N N . LYS A 1 199 ? 61.742 -9.673 -1.186 1.00 29.10 633 LYS A N 1
ATOM 1466 C CA . LYS A 1 199 ? 60.700 -8.982 -0.422 1.00 28.99 633 LYS A CA 1
ATOM 1467 C C . LYS A 1 199 ? 61.223 -7.668 0.159 1.00 28.50 633 LYS A C 1
ATOM 1468 O O . LYS A 1 199 ? 62.333 -7.611 0.693 1.00 28.61 633 LYS A O 1
ATOM 1474 N N . LEU A 1 200 ? 60.417 -6.617 0.034 1.00 27.92 634 LEU A N 1
ATOM 1475 C CA . LEU A 1 200 ? 60.790 -5.288 0.507 1.00 27.33 634 LEU A CA 1
ATOM 1476 C C . LEU A 1 200 ? 60.706 -5.183 2.024 1.00 26.95 634 LEU A C 1
ATOM 1477 O O . LEU A 1 200 ? 59.829 -5.780 2.651 1.00 26.97 634 LEU A O 1
ATOM 1482 N N . HIS A 1 201 ? 61.632 -4.424 2.602 1.00 26.41 635 HIS A N 1
ATOM 1483 C CA . HIS A 1 201 ? 61.558 -4.054 4.006 1.00 25.98 635 HIS A CA 1
ATOM 1484 C C . HIS A 1 201 ? 61.265 -2.559 4.090 1.00 25.54 635 HIS A C 1
ATOM 1485 O O . HIS A 1 201 ? 62.036 -1.738 3.590 1.00 25.37 635 HIS A O 1
ATOM 1492 N N . THR A 1 202 ? 60.140 -2.214 4.708 1.00 25.06 636 THR A N 1
ATOM 1493 C CA . THR A 1 202 ? 59.706 -0.821 4.784 1.00 24.65 636 THR A CA 1
ATOM 1494 C C . THR A 1 202 ? 59.557 -0.347 6.225 1.00 24.31 636 THR A C 1
ATOM 1495 O O . THR A 1 202 ? 59.111 -1.101 7.095 1.00 24.30 636 THR A O 1
ATOM 1499 N N . SER A 1 203 ? 59.943 0.903 6.466 1.00 23.82 637 SER A N 1
ATOM 1500 C CA . SER A 1 203 ? 59.784 1.531 7.772 1.00 23.34 637 SER A CA 1
ATOM 1501 C C . SER A 1 203 ? 59.326 2.973 7.641 1.00 22.97 637 SER A C 1
ATOM 1502 O O . SER A 1 203 ? 59.938 3.773 6.928 1.00 22.78 637 SER A O 1
ATOM 1505 N N . ILE A 1 204 ? 58.244 3.292 8.341 1.00 22.48 638 ILE A N 1
ATOM 1506 C CA . ILE A 1 204 ? 57.697 4.640 8.354 1.00 22.15 638 ILE A CA 1
ATOM 1507 C C . ILE A 1 204 ? 58.298 5.475 9.481 1.00 21.71 638 ILE A C 1
ATOM 1508 O O . ILE A 1 204 ? 58.575 4.969 10.571 1.00 21.54 638 ILE A O 1
ATOM 1513 N N . ALA A 1 205 ? 58.528 6.748 9.181 1.00 21.23 639 ALA A N 1
ATOM 1514 C CA . ALA A 1 205 ? 58.860 7.748 10.181 1.00 21.06 639 ALA A CA 1
ATOM 1515 C C . ALA A 1 205 ? 58.003 8.973 9.882 1.00 20.93 639 ALA A C 1
ATOM 1516 O O . ALA A 1 205 ? 58.422 9.877 9.158 1.00 20.92 639 ALA A O 1
ATOM 1518 N N . GLY A 1 206 ? 56.790 8.980 10.427 1.00 20.99 640 GLY A N 1
ATOM 1519 C CA . GLY A 1 206 ? 55.807 10.013 10.108 1.00 20.91 640 GLY A CA 1
ATOM 1520 C C . GLY A 1 206 ? 55.427 9.947 8.642 1.00 20.84 640 GLY A C 1
ATOM 1521 O O . GLY A 1 206 ? 55.008 8.897 8.154 1.00 20.99 640 GLY A O 1
ATOM 1522 N N . ARG A 1 207 ? 55.590 11.063 7.935 1.00 20.71 641 ARG A N 1
ATOM 1523 C CA . ARG A 1 207 ? 55.281 11.118 6.502 1.00 20.57 641 ARG A CA 1
ATOM 1524 C C . ARG A 1 207 ? 56.415 10.574 5.621 1.00 20.29 641 ARG A C 1
ATOM 1525 O O . ARG A 1 207 ? 56.267 10.467 4.400 1.00 20.10 641 ARG A O 1
ATOM 1533 N N . ASN A 1 208 ? 57.543 10.245 6.250 1.00 19.94 642 ASN A N 1
ATOM 1534 C CA . ASN A 1 208 ? 58.656 9.591 5.570 1.00 19.76 642 ASN A CA 1
ATOM 1535 C C . ASN A 1 208 ? 58.433 8.090 5.462 1.00 19.43 642 ASN A C 1
ATOM 1536 O O . ASN A 1 208 ? 57.878 7.464 6.371 1.00 19.30 642 ASN A O 1
ATOM 1541 N N . LEU A 1 209 ? 58.871 7.518 4.346 1.00 19.14 643 LEU A N 1
ATOM 1542 C CA . LEU A 1 209 ? 58.907 6.072 4.192 1.00 18.96 643 LEU A CA 1
ATOM 1543 C C . LEU A 1 209 ? 60.291 5.639 3.725 1.00 18.67 643 LEU A C 1
ATOM 1544 O O . LEU A 1 209 ? 60.813 6.148 2.733 1.00 18.68 643 LEU A O 1
ATOM 1549 N N . TYR A 1 210 ? 60.881 4.707 4.467 1.00 18.33 644 TYR A N 1
ATOM 1550 C CA . TYR A 1 210 ? 62.182 4.149 4.128 1.00 18.02 644 TYR A CA 1
ATOM 1551 C C . TYR A 1 210 ? 61.968 2.763 3.539 1.00 17.95 644 TYR A C 1
ATOM 1552 O O . TYR A 1 210 ? 61.350 1.904 4.168 1.00 18.09 644 TYR A O 1
ATOM 1561 N N . ILE A 1 211 ? 62.449 2.566 2.314 1.00 17.85 645 ILE A N 1
ATOM 1562 C CA . ILE A 1 211 ? 62.239 1.309 1.599 1.00 17.83 645 ILE A CA 1
ATOM 1563 C C . ILE A 1 211 ? 63.577 0.630 1.340 1.00 17.85 645 ILE A C 1
ATOM 1564 O O . ILE A 1 211 ? 64.448 1.196 0.686 1.00 17.74 645 ILE A O 1
ATOM 1569 N N . ARG A 1 212 ? 63.730 -0.584 1.859 1.00 17.98 646 ARG A N 1
ATOM 1570 C CA . ARG A 1 212 ? 64.958 -1.348 1.677 1.00 18.05 646 ARG A CA 1
ATOM 1571 C C . ARG A 1 212 ? 64.803 -2.328 0.516 1.00 18.27 646 ARG A C 1
ATOM 1572 O O . ARG A 1 212 ? 64.133 -3.359 0.639 1.00 18.25 646 ARG A O 1
ATOM 1580 N N . PHE A 1 213 ? 65.408 -1.978 -0.616 1.00 18.48 647 PHE A N 1
ATOM 1581 C CA . PHE A 1 213 ? 65.435 -2.839 -1.795 1.00 18.78 647 PHE A CA 1
ATOM 1582 C C . PHE A 1 213 ? 66.591 -3.821 -1.671 1.00 19.01 647 PHE A C 1
ATOM 1583 O O . PHE A 1 213 ? 67.714 -3.417 -1.372 1.00 18.94 647 PHE A O 1
ATOM 1591 N N . GLN A 1 214 ? 66.317 -5.103 -1.902 1.00 19.27 648 GLN A N 1
ATOM 1592 C CA . GLN A 1 214 ? 67.353 -6.136 -1.839 1.00 19.65 648 GLN A CA 1
ATOM 1593 C C . GLN A 1 214 ? 67.283 -7.079 -3.037 1.00 19.84 648 GLN A C 1
ATOM 1594 O O . GLN A 1 214 ? 66.204 -7.549 -3.407 1.00 19.93 648 GLN A O 1
ATOM 1600 N N . SER A 1 215 ? 68.445 -7.351 -3.627 1.00 20.08 649 SER A N 1
ATOM 1601 C CA . SER A 1 215 ? 68.549 -8.256 -4.768 1.00 20.45 649 SER A CA 1
ATOM 1602 C C . SER A 1 215 ? 69.947 -8.845 -4.915 1.00 20.67 649 SER A C 1
ATOM 1603 O O . SER A 1 215 ? 70.943 -8.214 -4.545 1.00 20.49 649 SER A O 1
ATOM 1606 N N . ARG A 1 216 ? 70.008 -10.056 -5.467 1.00 21.03 650 ARG A N 1
ATOM 1607 C CA . ARG A 1 216 ? 71.267 -10.645 -5.913 1.00 21.46 650 ARG A CA 1
ATOM 1608 C C . ARG A 1 216 ? 71.835 -9.808 -7.056 1.00 21.30 650 ARG A C 1
ATOM 1609 O O . ARG A 1 216 ? 71.102 -9.063 -7.707 1.00 21.28 650 ARG A O 1
ATOM 1617 N N . SER A 1 217 ? 73.136 -9.927 -7.295 1.00 21.18 651 SER A N 1
ATOM 1618 C CA . SER A 1 217 ? 73.813 -9.060 -8.256 1.00 21.14 651 SER A CA 1
ATOM 1619 C C . SER A 1 217 ? 74.905 -9.791 -9.031 1.00 21.07 651 SER A C 1
ATOM 1620 O O . SER A 1 217 ? 75.952 -9.214 -9.336 1.00 21.13 651 SER A O 1
ATOM 1623 N N . GLY A 1 218 ? 74.649 -11.055 -9.360 1.00 21.01 652 GLY A N 1
ATOM 1624 C CA . GLY A 1 218 ? 75.658 -11.902 -9.988 1.00 20.95 652 GLY A CA 1
ATOM 1625 C C . GLY A 1 218 ? 76.909 -11.940 -9.131 1.00 20.86 652 GLY A C 1
ATOM 1626 O O . GLY A 1 218 ? 76.827 -12.120 -7.914 1.00 20.92 652 GLY A O 1
ATOM 1627 N N . ASP A 1 219 ? 78.061 -11.736 -9.763 1.00 20.75 653 ASP A N 1
ATOM 1628 C CA . ASP A 1 219 ? 79.342 -11.736 -9.058 1.00 20.64 653 ASP A CA 1
ATOM 1629 C C . ASP A 1 219 ? 79.824 -10.337 -8.673 1.00 20.55 653 ASP A C 1
ATOM 1630 O O . ASP A 1 219 ? 80.909 -10.180 -8.112 1.00 20.53 653 ASP A O 1
ATOM 1635 N N . ALA A 1 220 ? 79.013 -9.326 -8.974 1.00 20.45 654 ALA A N 1
ATOM 1636 C CA . ALA A 1 220 ? 79.327 -7.949 -8.603 1.00 20.50 654 ALA A CA 1
ATOM 1637 C C . ALA A 1 220 ? 78.938 -7.683 -7.154 1.00 20.48 654 ALA A C 1
ATOM 1638 O O . ALA A 1 220 ? 78.038 -8.333 -6.619 1.00 20.50 654 ALA A O 1
ATOM 1640 N N . MET A 1 221 ? 79.624 -6.731 -6.522 1.00 20.52 655 MET A N 1
ATOM 1641 C CA . MET A 1 221 ? 79.242 -6.262 -5.191 1.00 20.52 655 MET A CA 1
ATOM 1642 C C . MET A 1 221 ? 77.817 -5.706 -5.255 1.00 20.72 655 MET A C 1
ATOM 1643 O O . MET A 1 221 ? 77.013 -5.929 -4.349 1.00 20.53 655 MET A O 1
ATOM 1648 N N . GLY A 1 222 ? 77.518 -4.993 -6.339 1.00 21.09 656 GLY A N 1
ATOM 1649 C CA . GLY A 1 222 ? 76.140 -4.710 -6.721 1.00 21.65 656 GLY A CA 1
ATOM 1650 C C . GLY A 1 222 ? 75.568 -3.344 -6.406 1.00 22.12 656 GLY A C 1
ATOM 1651 O O . GLY A 1 222 ? 74.418 -3.075 -6.747 1.00 21.98 656 GLY A O 1
ATOM 1652 N N . MET A 1 223 ? 76.357 -2.480 -5.768 1.00 22.72 657 MET A N 1
ATOM 1653 C CA . MET A 1 223 ? 75.872 -1.154 -5.363 1.00 23.46 657 MET A CA 1
ATOM 1654 C C . MET A 1 223 ? 75.289 -0.337 -6.516 1.00 23.77 657 MET A C 1
ATOM 1655 O O . MET A 1 223 ? 74.198 0.217 -6.390 1.00 23.80 657 MET A O 1
ATOM 1660 N N . ASN A 1 224 ? 76.010 -0.277 -7.633 1.00 24.26 658 ASN A N 1
ATOM 1661 C CA . ASN A 1 224 ? 75.543 0.444 -8.817 1.00 24.74 658 ASN A CA 1
ATOM 1662 C C . ASN A 1 224 ? 74.309 -0.199 -9.450 1.00 24.79 658 ASN A C 1
ATOM 1663 O O . ASN A 1 224 ? 73.372 0.498 -9.847 1.00 24.81 658 ASN A O 1
ATOM 1668 N N . MET A 1 225 ? 74.313 -1.529 -9.518 1.00 24.81 659 MET A N 1
ATOM 1669 C CA . MET A 1 225 ? 73.197 -2.301 -10.061 1.00 25.09 659 MET A CA 1
ATOM 1670 C C . MET A 1 225 ? 71.916 -2.094 -9.248 1.00 24.63 659 MET A C 1
ATOM 1671 O O . MET A 1 225 ? 70.857 -1.808 -9.812 1.00 24.58 659 MET A O 1
ATOM 1676 N N . ILE A 1 226 ? 72.027 -2.234 -7.926 1.00 24.29 660 ILE A N 1
ATOM 1677 C CA . ILE A 1 226 ? 70.891 -2.074 -7.013 1.00 24.00 660 ILE A CA 1
ATOM 1678 C C . ILE A 1 226 ? 70.360 -0.638 -7.019 1.00 23.74 660 ILE A C 1
ATOM 1679 O O . ILE A 1 226 ? 69.149 -0.423 -6.971 1.00 23.54 660 ILE A O 1
ATOM 1684 N N . SER A 1 227 ? 71.272 0.330 -7.086 1.00 23.66 661 SER A N 1
ATOM 1685 C CA . SER A 1 227 ? 70.906 1.748 -7.124 1.00 23.62 661 SER A CA 1
ATOM 1686 C C . SER A 1 227 ? 70.130 2.100 -8.395 1.00 23.69 661 SER A C 1
ATOM 1687 O O . SER A 1 227 ? 69.160 2.859 -8.345 1.00 23.63 661 SER A O 1
ATOM 1690 N N . LYS A 1 228 ? 70.563 1.538 -9.524 1.00 23.77 662 LYS A N 1
ATOM 1691 C CA . LYS A 1 228 ? 69.883 1.719 -10.807 1.00 24.00 662 LYS A CA 1
ATOM 1692 C C . LYS A 1 228 ? 68.480 1.111 -10.772 1.00 23.79 662 LYS A C 1
ATOM 1693 O O . LYS A 1 228 ? 67.520 1.727 -11.240 1.00 23.81 662 LYS A O 1
ATOM 1699 N N . GLY A 1 229 ? 68.369 -0.089 -10.204 1.00 23.73 663 GLY A N 1
ATOM 1700 C CA . GLY A 1 229 ? 67.079 -0.761 -10.044 1.00 23.58 663 GLY A CA 1
ATOM 1701 C C . GLY A 1 229 ? 66.144 -0.004 -9.121 1.00 23.55 663 GLY A C 1
ATOM 1702 O O . GLY A 1 229 ? 64.937 0.062 -9.363 1.00 23.45 663 GLY A O 1
ATOM 1703 N N . THR A 1 230 ? 66.712 0.564 -8.058 1.00 23.54 664 THR A N 1
ATOM 1704 C CA . THR A 1 230 ? 65.963 1.365 -7.092 1.00 23.54 664 THR A CA 1
ATOM 1705 C C . THR A 1 230 ? 65.333 2.593 -7.757 1.00 23.86 664 THR A C 1
ATOM 1706 O O . THR A 1 230 ? 64.151 2.873 -7.550 1.00 23.74 664 THR A O 1
ATOM 1710 N N . GLU A 1 231 ? 66.124 3.303 -8.563 1.00 24.30 665 GLU A N 1
ATOM 1711 C CA . GLU A 1 231 ? 65.651 4.482 -9.298 1.00 25.02 665 GLU A CA 1
ATOM 1712 C C . GLU A 1 231 ? 64.446 4.167 -10.189 1.00 24.90 665 GLU A C 1
ATOM 1713 O O . GLU A 1 231 ? 63.469 4.920 -10.209 1.00 24.99 665 GLU A O 1
ATOM 1719 N N . LYS A 1 232 ? 64.520 3.052 -10.912 1.00 25.08 666 LYS A N 1
ATOM 1720 C CA . LYS A 1 232 ? 63.438 2.632 -11.802 1.00 25.11 666 LYS A CA 1
ATOM 1721 C C . LYS A 1 232 ? 62.192 2.207 -11.025 1.00 24.95 666 LYS A C 1
ATOM 1722 O O . LYS A 1 232 ? 61.069 2.488 -11.445 1.00 24.83 666 LYS A O 1
ATOM 1728 N N . ALA A 1 233 ? 62.402 1.538 -9.892 1.00 24.71 667 ALA A N 1
ATOM 1729 C CA . ALA A 1 233 ? 61.304 1.079 -9.041 1.00 24.61 667 ALA A CA 1
ATOM 1730 C C . ALA A 1 233 ? 60.561 2.244 -8.388 1.00 24.55 667 ALA A C 1
ATOM 1731 O O . ALA A 1 233 ? 59.333 2.226 -8.295 1.00 24.61 667 ALA A O 1
ATOM 1733 N N . LEU A 1 234 ? 61.311 3.254 -7.947 1.00 24.58 668 LEU A N 1
ATOM 1734 C CA . LEU A 1 234 ? 60.724 4.452 -7.341 1.00 24.70 668 LEU A CA 1
ATOM 1735 C C . LEU A 1 234 ? 59.973 5.299 -8.369 1.00 24.95 668 LEU A C 1
ATOM 1736 O O . LEU A 1 234 ? 58.948 5.906 -8.052 1.00 24.90 668 LEU A O 1
ATOM 1741 N N . SER A 1 235 ? 60.492 5.328 -9.596 1.00 25.28 669 SER A N 1
ATOM 1742 C CA . SER A 1 235 ? 59.839 6.013 -10.710 1.00 25.64 669 SER A CA 1
ATOM 1743 C C . SER A 1 235 ? 58.485 5.374 -11.023 1.00 25.73 669 SER A C 1
ATOM 1744 O O . SER A 1 235 ? 57.510 6.075 -11.306 1.00 25.79 669 SER A O 1
ATOM 1747 N N . LYS A 1 236 ? 58.439 4.044 -10.962 1.00 25.86 670 LYS A N 1
ATOM 1748 C CA . LYS A 1 236 ? 57.203 3.289 -11.154 1.00 26.04 670 LYS A CA 1
ATOM 1749 C C . LYS A 1 236 ? 56.229 3.514 -9.997 1.00 26.14 670 LYS A C 1
ATOM 1750 O O . LYS A 1 236 ? 55.023 3.645 -10.212 1.00 26.06 670 LYS A O 1
ATOM 1756 N N . LEU A 1 237 ? 56.761 3.563 -8.777 1.00 26.24 671 LEU A N 1
ATOM 1757 C CA . LEU A 1 237 ? 55.957 3.848 -7.590 1.00 26.43 671 LEU A CA 1
ATOM 1758 C C . LEU A 1 237 ? 55.344 5.248 -7.666 1.00 26.63 671 LEU A C 1
ATOM 1759 O O . LEU A 1 237 ? 54.210 5.459 -7.230 1.00 26.65 671 LEU A O 1
ATOM 1764 N N . HIS A 1 238 ? 56.096 6.187 -8.241 1.00 26.91 672 HIS A N 1
ATOM 1765 C CA . HIS A 1 238 ? 55.648 7.571 -8.408 1.00 27.28 672 HIS A CA 1
ATOM 1766 C C . HIS A 1 238 ? 54.473 7.700 -9.384 1.00 27.39 672 HIS A C 1
ATOM 1767 O O . HIS A 1 238 ? 53.704 8.661 -9.308 1.00 27.43 672 HIS A O 1
ATOM 1774 N N . GLU A 1 239 ? 54.338 6.734 -10.292 1.00 27.50 673 GLU A N 1
ATOM 1775 C CA . GLU A 1 239 ? 53.202 6.689 -11.219 1.00 27.59 673 GLU A CA 1
ATOM 1776 C C . GLU A 1 239 ? 51.891 6.438 -10.473 1.00 27.52 673 GLU A C 1
ATOM 1777 O O . GLU A 1 239 ? 50.854 7.010 -10.817 1.00 27.53 673 GLU A O 1
ATOM 1783 N N . TYR A 1 240 ? 51.953 5.586 -9.452 1.00 27.40 674 TYR A N 1
ATOM 1784 C CA . TYR A 1 240 ? 50.793 5.254 -8.626 1.00 27.31 674 TYR A CA 1
ATOM 1785 C C . TYR A 1 240 ? 50.565 6.282 -7.524 1.00 27.16 674 TYR A C 1
ATOM 1786 O O . TYR A 1 240 ? 49.428 6.512 -7.107 1.00 27.14 674 TYR A O 1
ATOM 1795 N N . PHE A 1 241 ? 51.653 6.889 -7.056 1.00 26.95 675 PHE A N 1
ATOM 1796 C CA . PHE A 1 241 ? 51.589 7.916 -6.021 1.00 26.76 675 PHE A CA 1
ATOM 1797 C C . PHE A 1 241 ? 52.322 9.182 -6.473 1.00 26.71 675 PHE A C 1
ATOM 1798 O O . PHE A 1 241 ? 53.493 9.378 -6.139 1.00 26.69 675 PHE A O 1
ATOM 1806 N N . PRO A 1 242 ? 51.631 10.045 -7.248 1.00 26.68 676 PRO A N 1
ATOM 1807 C CA . PRO A 1 242 ? 52.233 11.253 -7.823 1.00 26.70 676 PRO A CA 1
ATOM 1808 C C . PRO A 1 242 ? 52.634 12.315 -6.797 1.00 26.65 676 PRO A C 1
ATOM 1809 O O . PRO A 1 242 ? 53.446 13.187 -7.110 1.00 26.67 676 PRO A O 1
ATOM 1813 N N . GLU A 1 243 ? 52.073 12.242 -5.591 1.00 26.68 677 GLU A N 1
ATOM 1814 C CA . GLU A 1 243 ? 52.397 13.201 -4.530 1.00 26.82 677 GLU A CA 1
ATOM 1815 C C . GLU A 1 243 ? 53.648 12.805 -3.736 1.00 26.48 677 GLU A C 1
ATOM 1816 O O . GLU A 1 243 ? 54.095 13.546 -2.856 1.00 26.47 677 GLU A O 1
ATOM 1822 N N . MET A 1 244 ? 54.210 11.641 -4.061 1.00 26.21 678 MET A N 1
ATOM 1823 C CA . MET A 1 244 ? 55.425 11.149 -3.412 1.00 25.90 678 MET A CA 1
ATOM 1824 C C . MET A 1 244 ? 56.659 11.908 -3.891 1.00 25.65 678 MET A C 1
ATOM 1825 O O . MET A 1 244 ? 56.865 12.088 -5.093 1.00 25.59 678 MET A O 1
ATOM 1830 N N . GLN A 1 245 ? 57.470 12.354 -2.936 1.00 25.25 679 GLN A N 1
ATOM 1831 C CA . GLN A 1 245 ? 58.743 12.995 -3.232 1.00 25.08 679 GLN A CA 1
ATOM 1832 C C . GLN A 1 245 ? 59.886 12.034 -2.921 1.00 24.60 679 GLN A C 1
ATOM 1833 O O . GLN A 1 245 ? 59.983 11.519 -1.805 1.00 24.63 679 GLN A O 1
ATOM 1839 N N . ILE A 1 246 ? 60.738 11.786 -3.912 1.00 23.98 680 ILE A N 1
ATOM 1840 C CA . ILE A 1 246 ? 61.960 11.020 -3.693 1.00 23.45 680 ILE A CA 1
ATOM 1841 C C . ILE A 1 246 ? 63.021 11.978 -3.160 1.00 22.91 680 ILE A C 1
ATOM 1842 O O . ILE A 1 246 ? 63.594 12.770 -3.913 1.00 23.06 680 ILE A O 1
ATOM 1847 N N . LEU A 1 247 ? 63.262 11.913 -1.853 1.00 22.17 681 LEU A N 1
ATOM 1848 C CA . LEU A 1 247 ? 64.195 12.825 -1.198 1.00 21.53 681 LEU A CA 1
ATOM 1849 C C . LEU A 1 247 ? 65.653 12.450 -1.466 1.00 20.96 681 LEU A C 1
ATOM 1850 O O . LEU A 1 247 ? 66.479 13.319 -1.748 1.00 20.83 681 LEU A O 1
ATOM 1855 N N . ALA A 1 248 ? 65.961 11.158 -1.371 1.00 20.32 682 ALA A N 1
ATOM 1856 C CA . ALA A 1 248 ? 67.304 10.654 -1.647 1.00 19.80 682 ALA A CA 1
ATOM 1857 C C . ALA A 1 248 ? 67.259 9.171 -1.982 1.00 19.38 682 ALA A C 1
ATOM 1858 O O . ALA A 1 248 ? 66.570 8.401 -1.308 1.00 19.32 682 ALA A O 1
ATOM 1860 N N . VAL A 1 249 ? 67.997 8.779 -3.021 1.00 18.87 683 VAL A N 1
ATOM 1861 C CA . VAL A 1 249 ? 68.089 7.373 -3.427 1.00 18.50 683 VAL A CA 1
ATOM 1862 C C . VAL A 1 249 ? 68.766 6.527 -2.338 1.00 18.00 683 VAL A C 1
ATOM 1863 O O . VAL A 1 249 ? 68.556 5.317 -2.262 1.00 17.84 683 VAL A O 1
ATOM 1867 N N . SER A 1 250 ? 69.570 7.181 -1.500 1.00 17.71 684 SER A N 1
ATOM 1868 C CA . SER A 1 250 ? 70.054 6.579 -0.263 1.00 17.32 684 SER A CA 1
ATOM 1869 C C . SER A 1 250 ? 69.629 7.423 0.933 1.00 17.09 684 SER A C 1
ATOM 1870 O O . SER A 1 250 ? 70.076 8.562 1.092 1.00 17.06 684 SER A O 1
ATOM 1873 N N . GLY A 1 251 ? 68.759 6.855 1.763 1.00 16.74 685 GLY A N 1
ATOM 1874 C CA . GLY A 1 251 ? 68.338 7.495 3.003 1.00 16.39 685 GLY A CA 1
ATOM 1875 C C . GLY A 1 251 ? 68.992 6.870 4.221 1.00 16.22 685 GLY A C 1
ATOM 1876 O O . GLY A 1 251 ? 68.441 6.933 5.319 1.00 16.10 685 GLY A O 1
ATOM 1877 N N . ASN A 1 252 ? 70.170 6.274 4.018 1.00 16.06 686 ASN A N 1
ATOM 1878 C CA . ASN A 1 252 ? 70.926 5.576 5.073 1.00 15.98 686 ASN A CA 1
ATOM 1879 C C . ASN A 1 252 ? 70.234 4.340 5.656 1.00 16.14 686 ASN A C 1
ATOM 1880 O O . ASN A 1 252 ? 70.590 3.873 6.743 1.00 16.06 686 ASN A O 1
ATOM 1885 N N . TYR A 1 253 ? 69.263 3.807 4.918 1.00 16.31 687 TYR A N 1
ATOM 1886 C CA . TYR A 1 253 ? 68.517 2.629 5.351 1.00 16.55 687 TYR A CA 1
ATOM 1887 C C . TYR A 1 253 ? 69.057 1.346 4.707 1.00 16.33 687 TYR A C 1
ATOM 1888 O O . TYR A 1 253 ? 68.530 0.252 4.936 1.00 16.38 687 TYR A O 1
ATOM 1897 N N . CYS A 1 254 ? 70.127 1.489 3.928 1.00 16.10 688 CYS A N 1
ATOM 1898 C CA . CYS A 1 254 ? 70.732 0.373 3.191 1.00 15.85 688 CYS A CA 1
ATOM 1899 C C . CYS A 1 254 ? 71.306 -0.737 4.099 1.00 15.46 688 CYS A C 1
ATOM 1900 O O . CYS A 1 254 ? 70.879 -1.882 3.975 1.00 15.33 688 CYS A O 1
ATOM 1903 N N . THR A 1 255 ? 72.259 -0.450 4.996 1.00 15.15 689 THR A N 1
ATOM 1904 C CA . THR A 1 255 ? 72.950 0.827 5.167 1.00 14.94 689 THR A CA 1
ATOM 1905 C C . THR A 1 255 ? 74.367 0.660 4.620 1.00 14.77 689 THR A C 1
ATOM 1906 O O . THR A 1 255 ? 75.030 -0.340 4.904 1.00 14.82 689 THR A O 1
ATOM 1910 N N . ASP A 1 256 ? 74.825 1.629 3.829 1.00 14.55 690 ASP A N 1
ATOM 1911 C CA . ASP A 1 256 ? 76.136 1.532 3.187 1.00 14.52 690 ASP A CA 1
ATOM 1912 C C . ASP A 1 256 ? 77.209 2.347 3.907 1.00 14.30 690 ASP A C 1
ATOM 1913 O O . ASP A 1 256 ? 77.076 3.561 4.065 1.00 14.32 690 ASP A O 1
ATOM 1918 N N . LYS A 1 257 ? 78.257 1.653 4.351 1.00 14.13 691 LYS A N 1
ATOM 1919 C CA . LYS A 1 257 ? 79.480 2.267 4.898 1.00 13.95 691 LYS A CA 1
ATOM 1920 C C . LYS A 1 257 ? 79.303 3.027 6.221 1.00 13.99 691 LYS A C 1
ATOM 1921 O O . LYS A 1 257 ? 80.128 3.871 6.580 1.00 13.95 691 LYS A O 1
ATOM 1927 N N . LYS A 1 258 ? 78.226 2.715 6.937 1.00 14.09 692 LYS A N 1
ATOM 1928 C CA . LYS A 1 258 ? 78.019 3.194 8.303 1.00 14.29 692 LYS A CA 1
ATOM 1929 C C . LYS A 1 258 ? 77.575 2.014 9.163 1.00 14.47 692 LYS A C 1
ATOM 1930 O O . LYS A 1 258 ? 76.897 1.112 8.660 1.00 14.76 692 LYS A O 1
ATOM 1936 N N . PRO A 1 259 ? 77.948 2.013 10.459 1.00 14.61 693 PRO A N 1
ATOM 1937 C CA . PRO A 1 259 ? 77.462 0.944 11.333 1.00 14.65 693 PRO A CA 1
ATOM 1938 C C . PRO A 1 259 ? 75.946 1.042 11.490 1.00 14.68 693 PRO A C 1
ATOM 1939 O O . PRO A 1 259 ? 75.419 2.134 11.696 1.00 14.83 693 PRO A O 1
ATOM 1943 N N . ALA A 1 260 ? 75.254 -0.085 11.356 1.00 14.65 694 ALA A N 1
ATOM 1944 C CA . ALA A 1 260 ? 73.796 -0.108 11.473 1.00 14.62 694 ALA A CA 1
ATOM 1945 C C . ALA A 1 260 ? 73.282 -1.480 11.874 1.00 14.55 694 ALA A C 1
ATOM 1946 O O . ALA A 1 260 ? 73.643 -2.496 11.270 1.00 14.53 694 ALA A O 1
ATOM 1948 N N . ALA A 1 261 ? 72.421 -1.497 12.888 1.00 14.38 695 ALA A N 1
ATOM 1949 C CA . ALA A 1 261 ? 71.818 -2.733 13.375 1.00 14.31 695 ALA A CA 1
ATOM 1950 C C . ALA A 1 261 ? 71.048 -3.474 12.283 1.00 14.25 695 ALA A C 1
ATOM 1951 O O . ALA A 1 261 ? 70.972 -4.701 12.304 1.00 14.01 695 ALA A O 1
ATOM 1953 N N . ILE A 1 262 ? 70.492 -2.728 11.326 1.00 14.21 696 ILE A N 1
ATOM 1954 C CA . ILE A 1 262 ? 69.724 -3.329 10.232 1.00 14.28 696 ILE A CA 1
ATOM 1955 C C . ILE A 1 262 ? 70.553 -4.326 9.407 1.00 14.34 696 ILE A C 1
ATOM 1956 O O . ILE A 1 262 ? 70.045 -5.376 9.013 1.00 14.42 696 ILE A O 1
ATOM 1961 N N . ASN A 1 263 ? 71.824 -3.999 9.174 1.00 14.51 697 ASN A N 1
ATOM 1962 C CA . ASN A 1 263 ? 72.737 -4.890 8.458 1.00 14.91 697 ASN A CA 1
ATOM 1963 C C . ASN A 1 263 ? 73.037 -6.144 9.271 1.00 15.19 697 ASN A C 1
ATOM 1964 O O . ASN A 1 263 ? 73.138 -7.239 8.723 1.00 15.24 697 ASN A O 1
ATOM 1969 N N . TRP A 1 264 ? 73.173 -5.963 10.582 1.00 15.50 698 TRP A N 1
ATOM 1970 C CA . TRP A 1 264 ? 73.445 -7.050 11.515 1.00 15.96 698 TRP A CA 1
ATOM 1971 C C . TRP A 1 264 ? 72.276 -8.035 11.589 1.00 16.36 698 TRP A C 1
ATOM 1972 O O . TRP A 1 264 ? 72.478 -9.254 11.610 1.00 16.58 698 TRP A O 1
ATOM 1983 N N . ILE A 1 265 ? 71.060 -7.496 11.599 1.00 16.74 699 ILE A N 1
ATOM 1984 C CA . ILE A 1 265 ? 69.847 -8.291 11.797 1.00 17.12 699 ILE A CA 1
ATOM 1985 C C . ILE A 1 265 ? 69.279 -8.856 10.490 1.00 17.26 699 ILE A C 1
ATOM 1986 O O . ILE A 1 265 ? 68.912 -10.032 10.429 1.00 17.38 699 ILE A O 1
ATOM 1991 N N . GLU A 1 266 ? 69.214 -8.024 9.453 1.00 17.29 700 GLU A N 1
ATOM 1992 C CA . GLU A 1 266 ? 68.638 -8.439 8.169 1.00 17.51 700 GLU A CA 1
ATOM 1993 C C . GLU A 1 266 ? 69.669 -9.014 7.201 1.00 17.23 700 GLU A C 1
ATOM 1994 O O . GLU A 1 266 ? 69.315 -9.731 6.260 1.00 17.25 700 GLU A O 1
ATOM 2000 N N . GLY A 1 267 ? 70.940 -8.693 7.432 1.00 16.84 701 GLY A N 1
ATOM 2001 C CA . GLY A 1 267 ? 72.002 -9.039 6.495 1.00 16.70 701 GLY A CA 1
ATOM 2002 C C . GLY A 1 267 ? 72.126 -8.010 5.384 1.00 16.53 701 GLY A C 1
ATOM 2003 O O . GLY A 1 267 ? 71.182 -7.266 5.105 1.00 16.55 701 GLY A O 1
ATOM 2004 N N . ARG A 1 268 ? 73.307 -7.958 4.773 1.00 16.39 702 ARG A N 1
ATOM 2005 C CA . ARG A 1 268 ? 73.564 -7.135 3.588 1.00 16.22 702 ARG A CA 1
ATOM 2006 C C . ARG A 1 268 ? 74.701 -7.772 2.801 1.00 16.37 702 ARG A C 1
ATOM 2007 O O . ARG A 1 268 ? 75.735 -8.120 3.369 1.00 16.28 702 ARG A O 1
ATOM 2015 N N . GLY A 1 269 ? 74.510 -7.923 1.495 1.00 16.43 703 GLY A N 1
ATOM 2016 C CA . GLY A 1 269 ? 75.467 -8.659 0.679 1.00 16.41 703 GLY A CA 1
ATOM 2017 C C . GLY A 1 269 ? 75.376 -10.136 1.013 1.00 16.60 703 GLY A C 1
ATOM 2018 O O . GLY A 1 269 ? 74.288 -10.711 0.977 1.00 16.55 703 GLY A O 1
ATOM 2019 N N . LYS A 1 270 ? 76.512 -10.735 1.366 1.00 16.70 704 LYS A N 1
ATOM 2020 C CA . LYS A 1 270 ? 76.582 -12.164 1.688 1.00 17.02 704 LYS A CA 1
ATOM 2021 C C . LYS A 1 270 ? 76.564 -12.408 3.197 1.00 16.87 704 LYS A C 1
ATOM 2022 O O . LYS A 1 270 ? 77.396 -11.865 3.926 1.00 17.01 704 LYS A O 1
ATOM 2028 N N . SER A 1 271 ? 75.619 -13.226 3.656 1.00 16.94 705 SER A N 1
ATOM 2029 C CA . SER A 1 271 ? 75.600 -13.696 5.041 1.00 16.93 705 SER A CA 1
ATOM 2030 C C . SER A 1 271 ? 76.270 -15.065 5.087 1.00 17.05 705 SER A C 1
ATOM 2031 O O . SER A 1 271 ? 75.859 -15.984 4.380 1.00 16.98 705 SER A O 1
ATOM 2034 N N . VAL A 1 272 ? 77.309 -15.193 5.908 1.00 17.06 706 VAL A N 1
ATOM 2035 C CA . VAL A 1 272 ? 78.148 -16.394 5.904 1.00 17.34 706 VAL A CA 1
ATOM 2036 C C . VAL A 1 272 ? 78.399 -16.920 7.319 1.00 17.64 706 VAL A C 1
ATOM 2037 O O . VAL A 1 272 ? 78.463 -16.146 8.277 1.00 17.42 706 VAL A O 1
ATOM 2041 N N . VAL A 1 273 ? 78.521 -18.241 7.435 1.00 17.99 707 VAL A N 1
ATOM 2042 C CA . VAL A 1 273 ? 78.943 -18.890 8.675 1.00 18.63 707 VAL A CA 1
ATOM 2043 C C . VAL A 1 273 ? 80.061 -19.901 8.381 1.00 19.17 707 VAL A C 1
ATOM 2044 O O . VAL A 1 273 ? 80.028 -20.590 7.359 1.00 19.05 707 VAL A O 1
ATOM 2048 N N . CYS A 1 274 ? 81.052 -19.963 9.268 1.00 20.03 708 CYS A N 1
ATOM 2049 C CA . CYS A 1 274 ? 82.156 -20.915 9.145 1.00 20.26 708 CYS A CA 1
ATOM 2050 C C . CYS A 1 274 ? 82.459 -21.564 10.491 1.00 20.18 708 CYS A C 1
ATOM 2051 O O . CYS A 1 274 ? 82.236 -20.962 11.542 1.00 20.04 708 CYS A O 1
ATOM 2054 N N . GLU A 1 275 ? 82.969 -22.793 10.453 1.00 20.16 709 GLU A N 1
ATOM 2055 C CA . GLU A 1 275 ? 83.247 -23.548 11.673 1.00 20.31 709 GLU A CA 1
ATOM 2056 C C . GLU A 1 275 ? 84.429 -24.499 11.510 1.00 20.40 709 GLU A C 1
ATOM 2057 O O . GLU A 1 275 ? 84.779 -24.885 10.392 1.00 20.21 709 GLU A O 1
ATOM 2063 N N . ALA A 1 276 ? 85.030 -24.866 12.640 1.00 20.68 710 ALA A N 1
ATOM 2064 C CA . ALA A 1 276 ? 86.079 -25.883 12.699 1.00 20.99 710 ALA A CA 1
ATOM 2065 C C . ALA A 1 276 ? 86.185 -26.448 14.109 1.00 21.31 710 ALA A C 1
ATOM 2066 O O . ALA A 1 276 ? 85.756 -25.816 15.078 1.00 21.13 710 ALA A O 1
ATOM 2068 N N . VAL A 1 277 ? 86.750 -27.648 14.211 1.00 21.72 711 VAL A N 1
ATOM 2069 C CA . VAL A 1 277 ? 87.091 -28.242 15.499 1.00 22.26 711 VAL A CA 1
ATOM 2070 C C . VAL A 1 277 ? 88.603 -28.442 15.545 1.00 22.60 711 VAL A C 1
ATOM 2071 O O . VAL A 1 277 ? 89.179 -29.101 14.675 1.00 22.72 711 VAL A O 1
ATOM 2075 N N . ILE A 1 278 ? 89.236 -27.848 16.552 1.00 22.98 712 ILE A N 1
ATOM 2076 C CA . ILE A 1 278 ? 90.682 -27.933 16.725 1.00 23.40 712 ILE A CA 1
ATOM 2077 C C . ILE A 1 278 ? 91.003 -28.918 17.854 1.00 23.73 712 ILE A C 1
ATOM 2078 O O . ILE A 1 278 ? 90.561 -28.720 18.989 1.00 23.86 712 ILE A O 1
ATOM 2083 N N . PRO A 1 279 ? 91.762 -29.989 17.545 1.00 24.10 713 PRO A N 1
ATOM 2084 C CA . PRO A 1 279 ? 92.134 -30.977 18.561 1.00 24.37 713 PRO A CA 1
ATOM 2085 C C . PRO A 1 279 ? 92.954 -30.349 19.683 1.00 24.64 713 PRO A C 1
ATOM 2086 O O . PRO A 1 279 ? 93.744 -29.437 19.432 1.00 24.70 713 PRO A O 1
ATOM 2090 N N . ALA A 1 280 ? 92.757 -30.839 20.907 1.00 25.09 714 ALA A N 1
ATOM 2091 C CA . ALA A 1 280 ? 93.458 -30.329 22.091 1.00 25.45 714 ALA A CA 1
ATOM 2092 C C . ALA A 1 280 ? 94.973 -30.268 21.899 1.00 25.79 714 ALA A C 1
ATOM 2093 O O . ALA A 1 280 ? 95.621 -29.311 22.332 1.00 25.75 714 ALA A O 1
ATOM 2095 N N . LYS A 1 281 ? 95.521 -31.292 21.245 1.00 26.16 715 LYS A N 1
ATOM 2096 C CA . LYS A 1 281 ? 96.949 -31.372 20.938 1.00 26.59 715 LYS A CA 1
ATOM 2097 C C . LYS A 1 281 ? 97.408 -30.184 20.091 1.00 26.59 715 LYS A C 1
ATOM 2098 O O . LYS A 1 281 ? 98.468 -29.609 20.342 1.00 26.66 715 LYS A O 1
ATOM 2104 N N . VAL A 1 282 ? 96.595 -29.822 19.100 1.00 26.69 716 VAL A N 1
ATOM 2105 C CA . VAL A 1 282 ? 96.895 -28.710 18.195 1.00 26.70 716 VAL A CA 1
ATOM 2106 C C . VAL A 1 282 ? 96.784 -27.358 18.913 1.00 26.83 716 VAL A C 1
ATOM 2107 O O . VAL A 1 282 ? 97.608 -26.467 18.693 1.00 26.70 716 VAL A O 1
ATOM 2111 N N . VAL A 1 283 ? 95.778 -27.219 19.776 1.00 26.98 717 VAL A N 1
ATOM 2112 C CA . VAL A 1 283 ? 95.611 -26.014 20.598 1.00 27.18 717 VAL A CA 1
ATOM 2113 C C . VAL A 1 283 ? 96.845 -25.803 21.481 1.00 27.42 717 VAL A C 1
ATOM 2114 O O . VAL A 1 283 ? 97.323 -24.677 21.641 1.00 27.40 717 VAL A O 1
ATOM 2118 N N . ARG A 1 284 ? 97.357 -26.903 22.029 1.00 27.76 718 ARG A N 1
ATOM 2119 C CA . ARG A 1 284 ? 98.527 -26.891 22.900 1.00 28.16 718 ARG A CA 1
ATOM 2120 C C . ARG A 1 284 ? 99.815 -26.571 22.136 1.00 28.11 718 ARG A C 1
ATOM 2121 O O . ARG A 1 284 ? 100.568 -25.676 22.527 1.00 28.13 718 ARG A O 1
ATOM 2129 N N . GLU A 1 285 ? 100.048 -27.294 21.042 1.00 28.16 719 GLU A N 1
ATOM 2130 C CA . GLU A 1 285 ? 101.323 -27.243 20.322 1.00 28.23 719 GLU A CA 1
ATOM 2131 C C . GLU A 1 285 ? 101.445 -26.083 19.330 1.00 28.03 719 GLU A C 1
ATOM 2132 O O . GLU A 1 285 ? 102.501 -25.453 19.244 1.00 28.03 719 GLU A O 1
ATOM 2138 N N . VAL A 1 286 ? 100.375 -25.811 18.586 1.00 27.82 720 VAL A N 1
ATOM 2139 C CA . VAL A 1 286 ? 100.381 -24.744 17.579 1.00 27.62 720 VAL A CA 1
ATOM 2140 C C . VAL A 1 286 ? 99.977 -23.392 18.176 1.00 27.48 720 VAL A C 1
ATOM 2141 O O . VAL A 1 286 ? 100.646 -22.382 17.947 1.00 27.41 720 VAL A O 1
ATOM 2145 N N . LEU A 1 287 ? 98.893 -23.384 18.949 1.00 27.35 721 LEU A N 1
ATOM 2146 C CA . LEU A 1 287 ? 98.332 -22.140 19.481 1.00 27.27 721 LEU A CA 1
ATOM 2147 C C . LEU A 1 287 ? 98.862 -21.753 20.869 1.00 27.28 721 LEU A C 1
ATOM 2148 O O . LEU A 1 287 ? 98.525 -20.686 21.391 1.00 27.26 721 LEU A O 1
ATOM 2153 N N . LYS A 1 288 ? 99.691 -22.622 21.452 1.00 27.28 722 LYS A N 1
ATOM 2154 C CA . LYS A 1 288 ? 100.380 -22.361 22.729 1.00 27.31 722 LYS A CA 1
ATOM 2155 C C . LYS A 1 288 ? 99.436 -22.007 23.889 1.00 27.22 722 LYS A C 1
ATOM 2156 O O . LYS A 1 288 ? 99.762 -21.176 24.741 1.00 27.27 722 LYS A O 1
ATOM 2162 N N . THR A 1 289 ? 98.272 -22.653 23.914 1.00 27.11 723 THR A N 1
ATOM 2163 C CA . THR A 1 289 ? 97.252 -22.401 24.935 1.00 27.03 723 THR A CA 1
ATOM 2164 C C . THR A 1 289 ? 96.408 -23.660 25.178 1.00 26.99 723 THR A C 1
ATOM 2165 O O . THR A 1 289 ? 96.790 -24.754 24.756 1.00 27.07 723 THR A O 1
ATOM 2169 N N . THR A 1 290 ? 95.284 -23.509 25.876 1.00 26.81 724 THR A N 1
ATOM 2170 C CA . THR A 1 290 ? 94.352 -24.614 26.105 1.00 26.74 724 THR A CA 1
ATOM 2171 C C . THR A 1 290 ? 92.950 -24.256 25.619 1.00 26.64 724 THR A C 1
ATOM 2172 O O . THR A 1 290 ? 92.610 -23.077 25.497 1.00 26.64 724 THR A O 1
ATOM 2176 N N . THR A 1 291 ? 92.146 -25.283 25.347 1.00 26.49 725 THR A N 1
ATOM 2177 C CA . THR A 1 291 ? 90.745 -25.114 24.964 1.00 26.43 725 THR A CA 1
ATOM 2178 C C . THR A 1 291 ? 89.970 -24.339 26.034 1.00 26.36 725 THR A C 1
ATOM 2179 O O . THR A 1 291 ? 89.213 -23.418 25.715 1.00 26.17 725 THR A O 1
ATOM 2183 N N . GLU A 1 292 ? 90.184 -24.707 27.298 1.00 26.21 726 GLU A N 1
ATOM 2184 C CA . GLU A 1 292 ? 89.536 -24.054 28.436 1.00 26.24 726 GLU A CA 1
ATOM 2185 C C . GLU A 1 292 ? 89.855 -22.557 28.504 1.00 25.74 726 GLU A C 1
ATOM 2186 O O . GLU A 1 292 ? 88.960 -21.741 28.738 1.00 25.77 726 GLU A O 1
ATOM 2192 N N . ALA A 1 293 ? 91.124 -22.207 28.296 1.00 25.30 727 ALA A N 1
ATOM 2193 C CA . ALA A 1 293 ? 91.560 -20.809 28.316 1.00 24.87 727 ALA A CA 1
ATOM 2194 C C . ALA A 1 293 ? 90.957 -20.012 27.163 1.00 24.57 727 ALA A C 1
ATOM 2195 O O . ALA A 1 293 ? 90.530 -18.872 27.349 1.00 24.55 727 ALA A O 1
ATOM 2197 N N . MET A 1 294 ? 90.922 -20.624 25.980 1.00 24.21 728 MET A N 1
ATOM 2198 C CA . MET A 1 294 ? 90.339 -20.005 24.787 1.00 23.87 728 MET A CA 1
ATOM 2199 C C . MET A 1 294 ? 88.864 -19.653 24.980 1.00 23.57 728 MET A C 1
ATOM 2200 O O . MET A 1 294 ? 88.441 -18.540 24.660 1.00 23.49 728 MET A O 1
ATOM 2205 N N . ILE A 1 295 ? 88.094 -20.602 25.513 1.00 23.27 729 ILE A N 1
ATOM 2206 C CA . ILE A 1 295 ? 86.661 -20.410 25.756 1.00 23.06 729 ILE A CA 1
ATOM 2207 C C . ILE A 1 295 ? 86.412 -19.285 26.765 1.00 22.94 729 ILE A C 1
ATOM 2208 O O . ILE A 1 295 ? 85.538 -18.439 26.553 1.00 22.79 729 ILE A O 1
ATOM 2213 N N . GLU A 1 296 ? 87.189 -19.275 27.846 1.00 22.76 730 GLU A N 1
ATOM 2214 C CA . GLU A 1 296 ? 87.031 -18.280 28.907 1.00 22.69 730 GLU A CA 1
ATOM 2215 C C . GLU A 1 296 ? 87.330 -16.866 28.407 1.00 22.19 730 GLU A C 1
ATOM 2216 O O . GLU A 1 296 ? 86.613 -15.920 28.743 1.00 22.16 730 GLU A O 1
ATOM 2222 N N . VAL A 1 297 ? 88.377 -16.729 27.596 1.00 21.55 731 VAL A N 1
ATOM 2223 C CA . VAL A 1 297 ? 88.693 -15.443 26.973 1.00 20.95 731 VAL A CA 1
ATOM 2224 C C . VAL A 1 297 ? 87.612 -15.053 25.955 1.00 20.58 731 VAL A C 1
ATOM 2225 O O . VAL A 1 297 ? 87.205 -13.894 25.906 1.00 20.44 731 VAL A O 1
ATOM 2229 N N . ASN A 1 298 ? 87.125 -16.018 25.173 1.00 20.02 732 ASN A N 1
ATOM 2230 C CA . ASN A 1 298 ? 86.090 -15.718 24.176 1.00 19.56 732 ASN A CA 1
ATOM 2231 C C . ASN A 1 298 ? 84.793 -15.193 24.786 1.00 19.36 732 ASN A C 1
ATOM 2232 O O . ASN A 1 298 ? 84.216 -14.229 24.284 1.00 19.33 732 ASN A O 1
ATOM 2237 N N . ILE A 1 299 ? 84.348 -15.831 25.867 1.00 19.00 733 ILE A N 1
ATOM 2238 C CA . ILE A 1 299 ? 83.130 -15.417 26.564 1.00 18.68 733 ILE A CA 1
ATOM 2239 C C . ILE A 1 299 ? 83.286 -14.007 27.132 1.00 18.42 733 ILE A C 1
ATOM 2240 O O . ILE A 1 299 ? 82.446 -13.140 26.897 1.00 18.27 733 ILE A O 1
ATOM 2245 N N . ASN A 1 300 ? 84.380 -13.779 27.854 1.00 18.17 734 ASN A N 1
ATOM 2246 C CA . ASN A 1 300 ? 84.556 -12.540 28.609 1.00 17.81 734 ASN A CA 1
ATOM 2247 C C . ASN A 1 300 ? 85.125 -11.367 27.809 1.00 17.38 734 ASN A C 1
ATOM 2248 O O . ASN A 1 300 ? 85.047 -10.219 28.249 1.00 17.44 734 ASN A O 1
ATOM 2253 N N . LYS A 1 301 ? 85.683 -11.656 26.635 1.00 16.89 735 LYS A N 1
ATOM 2254 C CA . LYS A 1 301 ? 86.157 -10.610 25.730 1.00 16.41 735 LYS A CA 1
ATOM 2255 C C . LYS A 1 301 ? 85.152 -10.365 24.601 1.00 16.20 735 LYS A C 1
ATOM 2256 O O . LYS A 1 301 ? 84.588 -9.272 24.487 1.00 16.01 735 LYS A O 1
ATOM 2262 N N . ASN A 1 302 ? 84.925 -11.388 23.781 1.00 15.91 736 ASN A N 1
ATOM 2263 C CA . ASN A 1 302 ? 84.108 -11.239 22.575 1.00 15.74 736 ASN A CA 1
ATOM 2264 C C . ASN A 1 302 ? 82.607 -11.130 22.818 1.00 15.64 736 ASN A C 1
ATOM 2265 O O . ASN A 1 302 ? 81.887 -10.585 21.984 1.00 15.60 736 ASN A O 1
ATOM 2270 N N . LEU A 1 303 ? 82.135 -11.646 23.949 1.00 15.40 737 LEU A N 1
ATOM 2271 C CA . LEU A 1 303 ? 80.723 -11.510 24.301 1.00 15.23 737 LEU A CA 1
ATOM 2272 C C . LEU A 1 303 ? 80.518 -10.456 25.387 1.00 15.02 737 LEU A C 1
ATOM 2273 O O . LEU A 1 303 ? 79.977 -9.383 25.112 1.00 15.12 737 LEU A O 1
ATOM 2278 N N . VAL A 1 304 ? 80.974 -10.745 26.605 1.00 14.73 738 VAL A N 1
ATOM 2279 C CA . VAL A 1 304 ? 80.786 -9.824 27.733 1.00 14.58 738 VAL A CA 1
ATOM 2280 C C . VAL A 1 304 ? 81.490 -8.480 27.506 1.00 14.42 738 VAL A C 1
ATOM 2281 O O . VAL A 1 304 ? 80.896 -7.426 27.729 1.00 14.23 738 VAL A O 1
ATOM 2285 N N . GLY A 1 305 ? 82.741 -8.521 27.048 1.00 14.29 739 GLY A N 1
ATOM 2286 C CA . GLY A 1 305 ? 83.508 -7.302 26.786 1.00 14.36 739 GLY A CA 1
ATOM 2287 C C . GLY A 1 305 ? 82.846 -6.388 25.771 1.00 14.31 739 GLY A C 1
ATOM 2288 O O . GLY A 1 305 ? 82.647 -5.197 26.030 1.00 14.33 739 GLY A O 1
ATOM 2289 N N . SER A 1 306 ? 82.488 -6.955 24.620 1.00 14.35 740 SER A N 1
ATOM 2290 C CA . SER A 1 306 ? 81.785 -6.209 23.578 1.00 14.50 740 SER A CA 1
ATOM 2291 C C . SER A 1 306 ? 80.431 -5.690 24.067 1.00 14.44 740 SER A C 1
ATOM 2292 O O . SER A 1 306 ? 80.010 -4.599 23.680 1.00 14.53 740 SER A O 1
ATOM 2295 N N . ALA A 1 307 ? 79.770 -6.465 24.929 1.00 14.41 741 ALA A N 1
ATOM 2296 C CA . ALA A 1 307 ? 78.513 -6.042 25.555 1.00 14.52 741 ALA A CA 1
ATOM 2297 C C . ALA A 1 307 ? 78.706 -4.816 26.450 1.00 14.64 741 ALA A C 1
ATOM 2298 O O . ALA A 1 307 ? 77.923 -3.869 26.381 1.00 14.55 741 ALA A O 1
ATOM 2300 N N . MET A 1 308 ? 79.750 -4.838 27.278 1.00 14.64 742 MET A N 1
ATOM 2301 C CA . MET A 1 308 ? 80.055 -3.713 28.170 1.00 14.87 742 MET A CA 1
ATOM 2302 C C . MET A 1 308 ? 80.418 -2.450 27.388 1.00 14.66 742 MET A C 1
ATOM 2303 O O . MET A 1 308 ? 80.135 -1.337 27.830 1.00 14.71 742 MET A O 1
ATOM 2308 N N . ALA A 1 309 ? 81.030 -2.640 26.220 1.00 14.52 743 ALA A N 1
ATOM 2309 C CA . ALA A 1 309 ? 81.440 -1.541 25.345 1.00 14.47 743 ALA A CA 1
ATOM 2310 C C . ALA A 1 309 ? 80.278 -0.959 24.532 1.00 14.33 743 ALA A C 1
ATOM 2311 O O . ALA A 1 309 ? 80.422 0.087 23.888 1.00 14.27 743 ALA A O 1
ATOM 2313 N N . GLY A 1 310 ? 79.134 -1.637 24.566 1.00 14.29 744 GLY A N 1
ATOM 2314 C CA . GLY A 1 310 ? 77.954 -1.208 23.816 1.00 14.28 744 GLY A CA 1
ATOM 2315 C C . GLY A 1 310 ? 78.123 -1.437 22.326 1.00 14.35 744 GLY A C 1
ATOM 2316 O O . GLY A 1 310 ? 77.875 -0.542 21.517 1.00 14.39 744 GLY A O 1
ATOM 2317 N N . SER A 1 311 ? 78.552 -2.643 21.968 1.00 14.36 745 SER A N 1
ATOM 2318 C CA . SER A 1 311 ? 78.779 -2.990 20.572 1.00 14.55 745 SER A CA 1
ATOM 2319 C C . SER A 1 311 ? 77.525 -3.557 19.920 1.00 14.76 745 SER A C 1
ATOM 2320 O O . SER A 1 311 ? 76.787 -4.329 20.535 1.00 14.92 745 SER A O 1
ATOM 2323 N N . ILE A 1 312 ? 77.295 -3.156 18.673 1.00 14.85 746 ILE A N 1
ATOM 2324 C CA . ILE A 1 312 ? 76.336 -3.827 17.806 1.00 15.09 746 ILE A CA 1
ATOM 2325 C C . ILE A 1 312 ? 77.130 -4.434 16.659 1.00 14.93 746 ILE A C 1
ATOM 2326 O O . ILE A 1 312 ? 77.672 -3.711 15.821 1.00 15.02 746 ILE A O 1
ATOM 2331 N N . GLY A 1 313 ? 77.223 -5.762 16.655 1.00 14.80 747 GLY A N 1
ATOM 2332 C CA . GLY A 1 313 ? 77.885 -6.494 15.575 1.00 14.71 747 GLY A CA 1
ATOM 2333 C C . GLY A 1 313 ? 79.373 -6.756 15.740 1.00 14.60 747 GLY A C 1
ATOM 2334 O O . GLY A 1 313 ? 79.976 -7.426 14.901 1.00 14.61 747 GLY A O 1
ATOM 2335 N N . GLY A 1 314 ? 79.963 -6.243 16.819 1.00 14.56 748 GLY A N 1
ATOM 2336 C CA . GLY A 1 314 ? 81.410 -6.352 17.040 1.00 14.63 748 GLY A CA 1
ATOM 2337 C C . GLY A 1 314 ? 81.796 -7.380 18.087 1.00 14.81 748 GLY A C 1
ATOM 2338 O O . GLY A 1 314 ? 82.597 -7.097 18.981 1.00 14.58 748 GLY A O 1
ATOM 2339 N N . TYR A 1 315 ? 81.231 -8.579 17.964 1.00 14.84 749 TYR A N 1
ATOM 2340 C CA . TYR A 1 315 ? 81.452 -9.652 18.932 1.00 15.25 749 TYR A CA 1
ATOM 2341 C C . TYR A 1 315 ? 82.573 -10.587 18.478 1.00 15.05 749 TYR A C 1
ATOM 2342 O O . TYR A 1 315 ? 82.396 -11.804 18.366 1.00 15.02 749 TYR A O 1
ATOM 2351 N N . ASN A 1 316 ? 83.734 -9.988 18.227 1.00 14.91 750 ASN A N 1
ATOM 2352 C CA . ASN A 1 316 ? 84.889 -10.682 17.673 1.00 14.85 750 ASN A CA 1
ATOM 2353 C C . ASN A 1 316 ? 86.184 -9.997 18.097 1.00 14.86 750 ASN A C 1
ATOM 2354 O O . ASN A 1 316 ? 86.155 -8.899 18.658 1.00 14.81 750 ASN A O 1
ATOM 2359 N N . ALA A 1 317 ? 87.315 -10.645 17.827 1.00 14.77 751 ALA A N 1
ATOM 2360 C CA . ALA A 1 317 ? 88.619 -10.109 18.207 1.00 15.00 751 ALA A CA 1
ATOM 2361 C C . ALA A 1 317 ? 89.149 -9.086 17.202 1.00 15.01 751 ALA A C 1
ATOM 2362 O O . ALA A 1 317 ? 89.415 -7.940 17.568 1.00 15.19 751 ALA A O 1
ATOM 2364 N N . HIS A 1 318 ? 89.303 -9.497 15.942 1.00 15.11 752 HIS A N 1
ATOM 2365 C CA . HIS A 1 318 ? 89.844 -8.609 14.907 1.00 15.22 752 HIS A CA 1
ATOM 2366 C C . HIS A 1 318 ? 89.447 -8.990 13.473 1.00 15.12 752 HIS A C 1
ATOM 2367 O O . HIS A 1 318 ? 90.272 -8.946 12.557 1.00 15.09 752 HIS A O 1
ATOM 2374 N N . ALA A 1 319 ? 88.176 -9.340 13.280 1.00 15.00 753 ALA A N 1
ATOM 2375 C CA . ALA A 1 319 ? 87.649 -9.635 11.942 1.00 14.99 753 ALA A CA 1
ATOM 2376 C C . ALA A 1 319 ? 88.013 -8.539 10.937 1.00 14.96 753 ALA A C 1
ATOM 2377 O O . ALA A 1 319 ? 88.351 -8.833 9.788 1.00 15.10 753 ALA A O 1
ATOM 2379 N N . ALA A 1 320 ? 87.962 -7.285 11.388 1.00 14.91 754 ALA A N 1
ATOM 2380 C CA . ALA A 1 320 ? 88.289 -6.121 10.559 1.00 15.02 754 ALA A CA 1
ATOM 2381 C C . ALA A 1 320 ? 89.697 -6.173 9.959 1.00 15.08 754 ALA A C 1
ATOM 2382 O O . ALA A 1 320 ? 89.904 -5.722 8.836 1.00 15.13 754 ALA A O 1
ATOM 2384 N N . ASN A 1 321 ? 90.654 -6.719 10.708 1.00 15.25 755 ASN A N 1
ATOM 2385 C CA . ASN A 1 321 ? 92.023 -6.883 10.212 1.00 15.43 755 ASN A CA 1
ATOM 2386 C C . ASN A 1 321 ? 92.094 -7.770 8.975 1.00 15.49 755 ASN A C 1
ATOM 2387 O O . ASN A 1 321 ? 92.743 -7.422 7.988 1.00 15.64 755 ASN A O 1
ATOM 2392 N N . ILE A 1 322 ? 91.411 -8.911 9.037 1.00 15.54 756 ILE A N 1
ATOM 2393 C CA . ILE A 1 322 ? 91.409 -9.880 7.945 1.00 15.67 756 ILE A CA 1
ATOM 2394 C C . ILE A 1 322 ? 90.599 -9.363 6.754 1.00 15.71 756 ILE A C 1
ATOM 2395 O O . ILE A 1 322 ? 91.070 -9.410 5.615 1.00 15.74 756 ILE A O 1
ATOM 2400 N N . VAL A 1 323 ? 89.396 -8.857 7.029 1.00 15.66 757 VAL A N 1
ATOM 2401 C CA . VAL A 1 323 ? 88.530 -8.284 5.997 1.00 15.57 757 VAL A CA 1
ATOM 2402 C C . VAL A 1 323 ? 89.267 -7.197 5.208 1.00 15.63 757 VAL A C 1
ATOM 2403 O O . VAL A 1 323 ? 89.335 -7.260 3.983 1.00 15.57 757 VAL A O 1
ATOM 2407 N N . THR A 1 324 ? 89.836 -6.226 5.919 1.00 15.54 758 THR A N 1
ATOM 2408 C CA . THR A 1 324 ? 90.540 -5.108 5.289 1.00 15.72 758 THR A CA 1
ATOM 2409 C C . THR A 1 324 ? 91.706 -5.581 4.414 1.00 15.80 758 THR A C 1
ATOM 2410 O O . THR A 1 324 ? 91.850 -5.131 3.274 1.00 15.87 758 THR A O 1
ATOM 2414 N N . ALA A 1 325 ? 92.516 -6.497 4.946 1.00 15.88 759 ALA A N 1
ATOM 2415 C CA . ALA A 1 325 ? 93.690 -7.012 4.236 1.00 16.03 759 ALA A CA 1
ATOM 2416 C C . ALA A 1 325 ? 93.324 -7.745 2.944 1.00 16.09 759 ALA A C 1
ATOM 2417 O O . ALA A 1 325 ? 93.950 -7.525 1.903 1.00 16.18 759 ALA A O 1
ATOM 2419 N N . ILE A 1 326 ? 92.310 -8.606 3.013 1.00 16.21 760 ILE A N 1
ATOM 2420 C CA . ILE A 1 326 ? 91.827 -9.319 1.828 1.00 16.24 760 ILE A CA 1
ATOM 2421 C C . ILE A 1 326 ? 91.192 -8.340 0.838 1.00 16.42 760 ILE A C 1
ATOM 2422 O O . ILE A 1 326 ? 91.435 -8.426 -0.367 1.00 16.61 760 ILE A O 1
ATOM 2427 N N . TYR A 1 327 ? 90.404 -7.399 1.360 1.00 16.62 761 TYR A N 1
ATOM 2428 C CA . TYR A 1 327 ? 89.708 -6.409 0.536 1.00 16.66 761 TYR A CA 1
ATOM 2429 C C . TYR A 1 327 ? 90.666 -5.559 -0.299 1.00 16.79 761 TYR A C 1
ATOM 2430 O O . TYR A 1 327 ? 90.459 -5.389 -1.504 1.00 16.95 761 TYR A O 1
ATOM 2439 N N . ILE A 1 328 ? 91.720 -5.048 0.335 1.00 16.89 762 ILE A N 1
ATOM 2440 C CA . ILE A 1 328 ? 92.734 -4.254 -0.366 1.00 16.99 762 ILE A CA 1
ATOM 2441 C C . ILE A 1 328 ? 93.473 -5.102 -1.413 1.00 17.08 762 ILE A C 1
ATOM 2442 O O . ILE A 1 328 ? 93.684 -4.655 -2.541 1.00 17.16 762 ILE A O 1
ATOM 2447 N N . ALA A 1 329 ? 93.830 -6.330 -1.042 1.00 17.17 763 ALA A N 1
ATOM 2448 C CA . ALA A 1 329 ? 94.525 -7.245 -1.953 1.00 17.29 763 ALA A CA 1
ATOM 2449 C C . ALA A 1 329 ? 93.671 -7.665 -3.156 1.00 17.40 763 ALA A C 1
ATOM 2450 O O . ALA A 1 329 ? 94.193 -7.840 -4.259 1.00 17.54 763 ALA A O 1
ATOM 2452 N N . CYS A 1 330 ? 92.364 -7.812 -2.944 1.00 17.38 764 CYS A N 1
ATOM 2453 C CA . CYS A 1 330 ? 91.470 -8.364 -3.967 1.00 17.47 764 CYS A CA 1
ATOM 2454 C C . CYS A 1 330 ? 90.579 -7.327 -4.664 1.00 17.44 764 CYS A C 1
ATOM 2455 O O . CYS A 1 330 ? 89.584 -7.684 -5.299 1.00 17.40 764 CYS A O 1
ATOM 2458 N N . GLY A 1 331 ? 90.944 -6.053 -4.541 1.00 17.45 765 GLY A N 1
ATOM 2459 C CA . GLY A 1 331 ? 90.265 -4.970 -5.258 1.00 17.55 765 GLY A CA 1
ATOM 2460 C C . GLY A 1 331 ? 88.844 -4.675 -4.825 1.00 17.58 765 GLY A C 1
ATOM 2461 O O . GLY A 1 331 ? 88.025 -4.217 -5.625 1.00 17.61 765 GLY A O 1
ATOM 2462 N N . GLN A 1 332 ? 88.548 -4.942 -3.559 1.00 17.51 766 GLN A N 1
ATOM 2463 C CA . GLN A 1 332 ? 87.235 -4.642 -3.003 1.00 17.37 766 GLN A CA 1
ATOM 2464 C C . GLN A 1 332 ? 87.183 -3.190 -2.542 1.00 17.25 766 GLN A C 1
ATOM 2465 O O . GLN A 1 332 ? 88.196 -2.487 -2.555 1.00 17.20 766 GLN A O 1
ATOM 2471 N N . ASP A 1 333 ? 85.992 -2.748 -2.149 1.00 17.10 767 ASP A N 1
ATOM 2472 C CA . ASP A 1 333 ? 85.808 -1.421 -1.582 1.00 16.95 767 ASP A CA 1
ATOM 2473 C C . ASP A 1 333 ? 86.164 -1.492 -0.101 1.00 16.75 767 ASP A C 1
ATOM 2474 O O . ASP A 1 333 ? 85.362 -1.951 0.713 1.00 16.74 767 ASP A O 1
ATOM 2479 N N . ALA A 1 334 ? 87.368 -1.038 0.242 1.00 16.66 768 ALA A N 1
ATOM 2480 C CA . ALA A 1 334 ? 87.873 -1.159 1.614 1.00 16.60 768 ALA A CA 1
ATOM 2481 C C . ALA A 1 334 ? 87.068 -0.354 2.636 1.00 16.50 768 ALA A C 1
ATOM 2482 O O . ALA A 1 334 ? 87.092 -0.665 3.824 1.00 16.52 768 ALA A O 1
ATOM 2484 N N . ALA A 1 335 ? 86.347 0.664 2.170 1.00 16.36 769 ALA A N 1
ATOM 2485 C CA . ALA A 1 335 ? 85.467 1.447 3.044 1.00 16.23 769 ALA A CA 1
ATOM 2486 C C . ALA A 1 335 ? 84.292 0.615 3.568 1.00 16.22 769 ALA A C 1
ATOM 2487 O O . ALA A 1 335 ? 83.689 0.951 4.590 1.00 16.06 769 ALA A O 1
ATOM 2489 N N . GLN A 1 336 ? 83.983 -0.477 2.870 1.00 16.19 770 GLN A N 1
ATOM 2490 C CA . GLN A 1 336 ? 82.893 -1.366 3.271 1.00 16.30 770 GLN A CA 1
ATOM 2491 C C . GLN A 1 336 ? 83.274 -2.357 4.374 1.00 16.45 770 GLN A C 1
ATOM 2492 O O . GLN A 1 336 ? 82.455 -3.180 4.779 1.00 16.37 770 GLN A O 1
ATOM 2498 N N . ASN A 1 337 ? 84.503 -2.269 4.875 1.00 16.68 771 ASN A N 1
ATOM 2499 C CA . ASN A 1 337 ? 84.890 -3.077 6.031 1.00 17.15 771 ASN A CA 1
ATOM 2500 C C . ASN A 1 337 ? 84.155 -2.635 7.301 1.00 17.07 771 ASN A C 1
ATOM 2501 O O . ASN A 1 337 ? 84.149 -3.350 8.296 1.00 17.17 771 ASN A O 1
ATOM 2506 N N . VAL A 1 338 ? 83.538 -1.454 7.250 1.00 17.06 772 VAL A N 1
ATOM 2507 C CA . VAL A 1 338 ? 82.718 -0.950 8.354 1.00 17.03 772 VAL A CA 1
ATOM 2508 C C . VAL A 1 338 ? 81.625 -1.967 8.704 1.00 17.00 772 VAL A C 1
ATOM 2509 O O . VAL A 1 338 ? 81.510 -2.393 9.855 1.00 17.39 772 VAL A O 1
ATOM 2513 N N . GLY A 1 339 ? 80.855 -2.370 7.698 1.00 16.72 773 GLY A N 1
ATOM 2514 C CA . GLY A 1 339 ? 79.802 -3.365 7.872 1.00 16.26 773 GLY A CA 1
ATOM 2515 C C . GLY A 1 339 ? 80.228 -4.787 7.557 1.00 16.09 773 GLY A C 1
ATOM 2516 O O . GLY A 1 339 ? 79.721 -5.733 8.163 1.00 15.94 773 GLY A O 1
ATOM 2517 N N . SER A 1 340 ? 81.155 -4.941 6.611 1.00 15.83 774 SER A N 1
ATOM 2518 C CA . SER A 1 340 ? 81.622 -6.268 6.190 1.00 15.74 774 SER A CA 1
ATOM 2519 C C . SER A 1 340 ? 82.340 -7.031 7.298 1.00 15.65 774 SER A C 1
ATOM 2520 O O . SER A 1 340 ? 82.367 -8.264 7.291 1.00 15.67 774 SER A O 1
ATOM 2523 N N . SER A 1 341 ? 82.911 -6.292 8.247 1.00 15.61 775 SER A N 1
ATOM 2524 C CA . SER A 1 341 ? 83.629 -6.891 9.371 1.00 15.73 775 SER A CA 1
ATOM 2525 C C . SER A 1 341 ? 82.720 -7.339 10.525 1.00 15.44 775 SER A C 1
ATOM 2526 O O . SER A 1 341 ? 83.209 -7.922 11.497 1.00 15.20 775 SER A O 1
ATOM 2529 N N . ASN A 1 342 ? 81.416 -7.066 10.424 1.00 15.23 776 ASN A N 1
ATOM 2530 C CA . ASN A 1 342 ? 80.443 -7.571 11.405 1.00 15.15 776 ASN A CA 1
ATOM 2531 C C . ASN A 1 342 ? 80.636 -9.070 11.612 1.00 14.94 776 ASN A C 1
ATOM 2532 O O . ASN A 1 342 ? 80.616 -9.838 10.651 1.00 14.88 776 ASN A O 1
ATOM 2537 N N . CYS A 1 343 ? 80.837 -9.476 12.863 1.00 14.74 777 CYS A N 1
ATOM 2538 C CA . CYS A 1 343 ? 81.194 -10.858 13.164 1.00 14.75 777 CYS A CA 1
ATOM 2539 C C . CYS A 1 343 ? 80.930 -11.220 14.619 1.00 14.82 777 CYS A C 1
ATOM 2540 O O . CYS A 1 343 ? 81.249 -10.452 15.527 1.00 14.74 777 CYS A O 1
ATOM 2543 N N . ILE A 1 344 ? 80.334 -12.390 14.827 1.00 14.88 778 ILE A N 1
ATOM 2544 C CA . ILE A 1 344 ? 80.269 -12.986 16.158 1.00 15.12 778 ILE A CA 1
ATOM 2545 C C . ILE A 1 344 ? 81.086 -14.277 16.175 1.00 15.43 778 ILE A C 1
ATOM 2546 O O . ILE A 1 344 ? 80.850 -15.189 15.379 1.00 15.22 778 ILE A O 1
ATOM 2551 N N . THR A 1 345 ? 82.067 -14.320 17.072 1.00 15.63 779 THR A N 1
ATOM 2552 C CA . THR A 1 345 ? 82.950 -15.469 17.220 1.00 16.17 779 THR A CA 1
ATOM 2553 C C . THR A 1 345 ? 82.529 -16.270 18.448 1.00 16.55 779 THR A C 1
ATOM 2554 O O . THR A 1 345 ? 82.457 -15.734 19.555 1.00 16.54 779 THR A O 1
ATOM 2558 N N . LEU A 1 346 ? 82.245 -17.553 18.238 1.00 17.14 780 LEU A N 1
ATOM 2559 C CA . LEU A 1 346 ? 81.797 -18.434 19.314 1.00 17.82 780 LEU A CA 1
ATOM 2560 C C . LEU A 1 346 ? 82.755 -19.603 19.504 1.00 18.33 780 LEU A C 1
ATOM 2561 O O . LEU A 1 346 ? 83.306 -20.124 18.533 1.00 18.14 780 LEU A O 1
ATOM 2566 N N . MET A 1 347 ? 82.951 -19.999 20.760 1.00 19.09 781 MET A N 1
ATOM 2567 C CA . MET A 1 347 ? 83.839 -21.110 21.104 1.00 19.95 781 MET A CA 1
ATOM 2568 C C . MET A 1 347 ? 83.243 -21.974 22.208 1.00 20.65 781 MET A C 1
ATOM 2569 O O . MET A 1 347 ? 82.700 -21.459 23.188 1.00 20.66 781 MET A O 1
ATOM 2574 N N . GLU A 1 348 ? 83.350 -23.289 22.043 1.00 21.62 782 GLU A N 1
ATOM 2575 C CA . GLU A 1 348 ? 82.930 -24.235 23.078 1.00 22.64 782 GLU A CA 1
ATOM 2576 C C . GLU A 1 348 ? 83.774 -25.505 23.055 1.00 23.06 782 GLU A C 1
ATOM 2577 O O . GLU A 1 348 ? 84.448 -25.797 22.064 1.00 23.05 782 GLU A O 1
ATOM 2583 N N . ALA A 1 349 ? 83.735 -26.248 24.159 1.00 23.87 783 ALA A N 1
ATOM 2584 C CA . ALA A 1 349 ? 84.447 -27.517 24.269 1.00 24.60 783 ALA A CA 1
ATOM 2585 C C . ALA A 1 349 ? 83.731 -28.600 23.467 1.00 25.15 783 ALA A C 1
ATOM 2586 O O . ALA A 1 349 ? 82.500 -28.640 23.419 1.00 25.26 783 ALA A O 1
ATOM 2588 N N . SER A 1 350 ? 84.513 -29.473 22.837 1.00 25.85 784 SER A N 1
ATOM 2589 C CA . SER A 1 350 ? 83.973 -30.491 21.942 1.00 26.58 784 SER A CA 1
ATOM 2590 C C . SER A 1 350 ? 84.760 -31.798 22.037 1.00 27.08 784 SER A C 1
ATOM 2591 O O . SER A 1 350 ? 85.839 -31.842 22.631 1.00 27.12 784 SER A O 1
ATOM 2594 N N . GLY A 1 351 ? 84.206 -32.858 21.452 1.00 27.77 785 GLY A N 1
ATOM 2595 C CA . GLY A 1 351 ? 84.863 -34.164 21.424 1.00 28.60 785 GLY A CA 1
ATOM 2596 C C . GLY A 1 351 ? 84.431 -35.084 22.553 1.00 29.17 785 GLY A C 1
ATOM 2597 O O . GLY A 1 351 ? 83.667 -34.672 23.431 1.00 29.29 785 GLY A O 1
ATOM 2598 N N . PRO A 1 352 ? 84.922 -36.341 22.540 1.00 29.60 786 PRO A N 1
ATOM 2599 C CA . PRO A 1 352 ? 84.561 -37.350 23.543 1.00 29.86 786 PRO A CA 1
ATOM 2600 C C . PRO A 1 352 ? 85.054 -37.020 24.954 1.00 30.03 786 PRO A C 1
ATOM 2601 O O . PRO A 1 352 ? 84.383 -37.356 25.933 1.00 30.27 786 PRO A O 1
ATOM 2605 N N . THR A 1 353 ? 86.210 -36.365 25.048 1.00 30.16 787 THR A N 1
ATOM 2606 C CA . THR A 1 353 ? 86.795 -35.991 26.337 1.00 30.19 787 THR A CA 1
ATOM 2607 C C . THR A 1 353 ? 86.562 -34.516 26.679 1.00 30.05 787 THR A C 1
ATOM 2608 O O . THR A 1 353 ? 87.064 -34.020 27.693 1.00 30.12 787 THR A O 1
ATOM 2612 N N . ASN A 1 354 ? 85.796 -33.829 25.828 1.00 29.82 788 ASN A N 1
ATOM 2613 C CA . ASN A 1 354 ? 85.443 -32.414 26.011 1.00 29.56 788 ASN A CA 1
ATOM 2614 C C . ASN A 1 354 ? 86.666 -31.483 26.093 1.00 29.20 788 ASN A C 1
ATOM 2615 O O . ASN A 1 354 ? 86.639 -30.455 26.779 1.00 29.23 788 ASN A O 1
ATOM 2620 N N . GLU A 1 355 ? 87.728 -31.848 25.374 1.00 28.65 789 GLU A N 1
ATOM 2621 C CA . GLU A 1 355 ? 88.997 -31.117 25.419 1.00 28.31 789 GLU A CA 1
ATOM 2622 C C . GLU A 1 355 ? 89.356 -30.438 24.096 1.00 27.53 789 GLU A C 1
ATOM 2623 O O . GLU A 1 355 ? 90.315 -29.668 24.030 1.00 27.57 789 GLU A O 1
ATOM 2629 N N . ASP A 1 356 ? 88.589 -30.731 23.050 1.00 26.77 790 ASP A N 1
ATOM 2630 C CA . ASP A 1 356 ? 88.819 -30.141 21.734 1.00 25.96 790 ASP A CA 1
ATOM 2631 C C . ASP A 1 356 ? 88.036 -28.836 21.597 1.00 25.38 790 ASP A C 1
ATOM 2632 O O . ASP A 1 356 ? 86.999 -28.658 22.236 1.00 25.34 790 ASP A O 1
ATOM 2637 N N . LEU A 1 357 ? 88.543 -27.928 20.767 1.00 24.64 791 LEU A N 1
ATOM 2638 C CA . LEU A 1 357 ? 87.973 -26.588 20.646 1.00 23.98 791 LEU A CA 1
ATOM 2639 C C . LEU A 1 357 ? 87.115 -26.417 19.396 1.00 23.51 791 LEU A C 1
ATOM 2640 O O . LEU A 1 357 ? 87.627 -26.424 18.274 1.00 23.52 791 LEU A O 1
ATOM 2645 N N . TYR A 1 358 ? 85.809 -26.268 19.603 1.00 22.85 792 TYR A N 1
ATOM 2646 C CA . TYR A 1 358 ? 84.899 -25.895 18.529 1.00 22.18 792 TYR A CA 1
ATOM 2647 C C . TYR A 1 358 ? 84.887 -24.376 18.400 1.00 21.50 792 TYR A C 1
ATOM 2648 O O . TYR A 1 358 ? 84.698 -23.664 19.387 1.00 21.31 792 TYR A O 1
ATOM 2657 N N . ILE A 1 359 ? 85.099 -23.889 17.182 1.00 20.62 793 ILE A N 1
ATOM 2658 C CA . ILE A 1 359 ? 85.020 -22.456 16.899 1.00 19.89 793 ILE A CA 1
ATOM 2659 C C . ILE A 1 359 ? 84.090 -22.191 15.717 1.00 19.37 793 ILE A C 1
ATOM 2660 O O . ILE A 1 359 ? 84.076 -22.946 14.745 1.00 19.23 793 ILE A O 1
ATOM 2665 N N . SER A 1 360 ? 83.298 -21.127 15.823 1.00 18.64 794 SER A N 1
ATOM 2666 C CA . SER A 1 360 ? 82.476 -20.673 14.709 1.00 18.03 794 SER A CA 1
ATOM 2667 C C . SER A 1 360 ? 82.561 -19.162 14.557 1.00 17.66 794 SER A C 1
ATOM 2668 O O . SER A 1 360 ? 82.688 -18.437 15.544 1.00 17.54 794 SER A O 1
ATOM 2671 N N . CYS A 1 361 ? 82.506 -18.703 13.311 1.00 17.24 795 CYS A N 1
ATOM 2672 C CA . CYS A 1 361 ? 82.404 -17.282 13.007 1.00 16.93 795 CYS A CA 1
ATOM 2673 C C . CYS A 1 361 ? 81.200 -17.049 12.107 1.00 16.61 795 CYS A C 1
ATOM 2674 O O . CYS A 1 361 ? 81.032 -17.730 11.092 1.00 16.54 795 CYS A O 1
ATOM 2677 N N . THR A 1 362 ? 80.360 -16.096 12.494 1.00 16.30 796 THR A N 1
ATOM 2678 C CA . THR A 1 362 ? 79.170 -15.757 11.723 1.00 16.03 796 THR A CA 1
ATOM 2679 C C . THR A 1 362 ? 79.229 -14.293 11.302 1.00 15.91 796 THR A C 1
ATOM 2680 O O . THR A 1 362 ? 79.336 -13.397 12.141 1.00 15.64 796 THR A O 1
ATOM 2684 N N . MET A 1 363 ? 79.168 -14.071 9.992 1.00 15.75 797 MET A N 1
ATOM 2685 C CA . MET A 1 363 ? 79.328 -12.745 9.408 1.00 15.81 797 MET A CA 1
ATOM 2686 C C . MET A 1 363 ? 78.151 -12.455 8.475 1.00 15.83 797 MET A C 1
ATOM 2687 O O . MET A 1 363 ? 78.140 -12.905 7.327 1.00 15.88 797 MET A O 1
ATOM 2692 N N . PRO A 1 364 ? 77.142 -11.719 8.978 1.00 15.80 798 PRO A N 1
ATOM 2693 C CA . PRO A 1 364 ? 75.885 -11.531 8.249 1.00 15.91 798 PRO A CA 1
ATOM 2694 C C . PRO A 1 364 ? 75.920 -10.527 7.098 1.00 15.83 798 PRO A C 1
ATOM 2695 O O . PRO A 1 364 ? 74.966 -10.470 6.321 1.00 15.96 798 PRO A O 1
ATOM 2699 N N . SER A 1 365 ? 76.988 -9.741 6.990 1.00 15.75 799 SER A N 1
ATOM 2700 C CA . SER A 1 365 ? 76.981 -8.610 6.059 1.00 15.86 799 SER A CA 1
ATOM 2701 C C . SER A 1 365 ? 78.283 -8.388 5.279 1.00 15.87 799 SER A C 1
ATOM 2702 O O . SER A 1 365 ? 78.792 -7.266 5.215 1.00 15.85 799 SER A O 1
ATOM 2705 N N . ILE A 1 366 ? 78.800 -9.451 4.666 1.00 15.94 800 ILE A N 1
ATOM 2706 C CA . ILE A 1 366 ? 79.989 -9.345 3.818 1.00 16.11 800 ILE A CA 1
ATOM 2707 C C . ILE A 1 366 ? 79.621 -8.758 2.450 1.00 16.24 800 ILE A C 1
ATOM 2708 O O . ILE A 1 366 ? 78.922 -9.392 1.655 1.00 16.19 800 ILE A O 1
ATOM 2713 N N . GLU A 1 367 ? 80.094 -7.541 2.200 1.00 16.34 801 GLU A N 1
ATOM 2714 C CA . GLU A 1 367 ? 79.834 -6.826 0.949 1.00 16.61 801 GLU A CA 1
ATOM 2715 C C . GLU A 1 367 ? 81.019 -7.020 0.010 1.00 16.76 801 GLU A C 1
ATOM 2716 O O . GLU A 1 367 ? 82.096 -6.458 0.227 1.00 16.61 801 GLU A O 1
ATOM 2722 N N . ILE A 1 368 ? 80.816 -7.824 -1.031 1.00 17.11 802 ILE A N 1
ATOM 2723 C CA . ILE A 1 368 ? 81.934 -8.362 -1.804 1.00 17.41 802 ILE A CA 1
ATOM 2724 C C . ILE A 1 368 ? 81.566 -8.657 -3.264 1.00 17.53 802 ILE A C 1
ATOM 2725 O O . ILE A 1 368 ? 80.404 -8.926 -3.580 1.00 17.68 802 ILE A O 1
ATOM 2730 N N . GLY A 1 369 ? 82.563 -8.595 -4.143 1.00 17.82 803 GLY A N 1
ATOM 2731 C CA . GLY A 1 369 ? 82.376 -8.899 -5.563 1.00 18.02 803 GLY A CA 1
ATOM 2732 C C . GLY A 1 369 ? 83.661 -9.324 -6.250 1.00 18.27 803 GLY A C 1
ATOM 2733 O O . GLY A 1 369 ? 84.755 -9.088 -5.738 1.00 18.07 803 GLY A O 1
ATOM 2734 N N . THR A 1 370 ? 83.528 -9.958 -7.413 1.00 18.60 804 THR A N 1
ATOM 2735 C CA . THR A 1 370 ? 84.690 -10.404 -8.187 1.00 18.88 804 THR A CA 1
ATOM 2736 C C . THR A 1 370 ? 84.720 -9.804 -9.600 1.00 19.16 804 THR A C 1
ATOM 2737 O O . THR A 1 370 ? 85.628 -10.091 -10.386 1.00 19.19 804 THR A O 1
ATOM 2741 N N . VAL A 1 371 ? 83.714 -8.987 -9.911 1.00 19.43 805 VAL A N 1
ATOM 2742 C CA . VAL A 1 371 ? 83.697 -8.158 -11.123 1.00 19.82 805 VAL A CA 1
ATOM 2743 C C . VAL A 1 371 ? 83.388 -6.706 -10.754 1.00 19.94 805 VAL A C 1
ATOM 2744 O O . VAL A 1 371 ? 82.708 -6.445 -9.759 1.00 19.85 805 VAL A O 1
ATOM 2748 N N . GLY A 1 372 ? 83.905 -5.771 -11.548 1.00 20.09 806 GLY A N 1
ATOM 2749 C CA . GLY A 1 372 ? 83.654 -4.347 -11.333 1.00 20.30 806 GLY A CA 1
ATOM 2750 C C . GLY A 1 372 ? 84.575 -3.702 -10.314 1.00 20.39 806 GLY A C 1
ATOM 2751 O O . GLY A 1 372 ? 85.266 -4.390 -9.555 1.00 20.23 806 GLY A O 1
ATOM 2752 N N . GLY A 1 373 ? 84.580 -2.371 -10.304 1.00 20.46 807 GLY A N 1
ATOM 2753 C CA . GLY A 1 373 ? 85.400 -1.595 -9.378 1.00 20.66 807 GLY A CA 1
ATOM 2754 C C . GLY A 1 373 ? 86.877 -1.916 -9.489 1.00 20.74 807 GLY A C 1
ATOM 2755 O O . GLY A 1 373 ? 87.419 -2.016 -10.593 1.00 20.68 807 GLY A O 1
ATOM 2756 N N . GLY A 1 374 ? 87.518 -2.094 -8.336 1.00 20.82 808 GLY A N 1
ATOM 2757 C CA . GLY A 1 374 ? 88.949 -2.382 -8.265 1.00 21.07 808 GLY A CA 1
ATOM 2758 C C . GLY A 1 374 ? 89.348 -3.763 -8.751 1.00 21.25 808 GLY A C 1
ATOM 2759 O O . GLY A 1 374 ? 90.532 -4.028 -8.959 1.00 21.19 808 GLY A O 1
ATOM 2760 N N . THR A 1 375 ? 88.363 -4.641 -8.933 1.00 21.55 809 THR A N 1
ATOM 2761 C CA . THR A 1 375 ? 88.618 -5.992 -9.441 1.00 21.89 809 THR A CA 1
ATOM 2762 C C . THR A 1 375 ? 88.867 -5.995 -10.954 1.00 22.26 809 THR A C 1
ATOM 2763 O O . THR A 1 375 ? 89.191 -7.032 -11.531 1.00 22.42 809 THR A O 1
ATOM 2767 N N . ASN A 1 376 ? 88.704 -4.836 -11.589 1.00 22.66 810 ASN A N 1
ATOM 2768 C CA . ASN A 1 376 ? 89.001 -4.682 -13.015 1.00 23.13 810 ASN A CA 1
ATOM 2769 C C . ASN A 1 376 ? 90.486 -4.460 -13.298 1.00 23.08 810 ASN A C 1
ATOM 2770 O O . ASN A 1 376 ? 90.932 -4.576 -14.443 1.00 23.14 810 ASN A O 1
ATOM 2775 N N . LEU A 1 377 ? 91.245 -4.141 -12.251 1.00 22.92 811 LEU A N 1
ATOM 2776 C CA . LEU A 1 377 ? 92.681 -3.898 -12.376 1.00 22.85 811 LEU A CA 1
ATOM 2777 C C . LEU A 1 377 ? 93.453 -5.211 -12.284 1.00 22.77 811 LEU A C 1
ATOM 2778 O O . LEU A 1 377 ? 93.101 -6.093 -11.497 1.00 22.77 811 LEU A O 1
ATOM 2783 N N . LEU A 1 378 ? 94.506 -5.330 -13.090 1.00 22.74 812 LEU A N 1
ATOM 2784 C CA . LEU A 1 378 ? 95.244 -6.594 -13.242 1.00 22.70 812 LEU A CA 1
ATOM 2785 C C . LEU A 1 378 ? 95.992 -7.108 -11.997 1.00 22.60 812 LEU A C 1
ATOM 2786 O O . LEU A 1 378 ? 95.983 -8.318 -11.748 1.00 22.57 812 LEU A O 1
ATOM 2791 N N . PRO A 1 379 ? 96.646 -6.211 -11.220 1.00 22.52 813 PRO A N 1
ATOM 2792 C CA . PRO A 1 379 ? 97.271 -6.689 -9.979 1.00 22.45 813 PRO A CA 1
ATOM 2793 C C . PRO A 1 379 ? 96.250 -7.265 -8.996 1.00 22.40 813 PRO A C 1
ATOM 2794 O O . PRO A 1 379 ? 96.506 -8.301 -8.378 1.00 22.41 813 PRO A O 1
ATOM 2798 N N . GLN A 1 380 ? 95.105 -6.598 -8.869 1.00 22.27 814 GLN A N 1
ATOM 2799 C CA . GLN A 1 380 ? 94.004 -7.075 -8.036 1.00 22.13 814 GLN A CA 1
ATOM 2800 C C . GLN A 1 380 ? 93.443 -8.403 -8.549 1.00 22.15 814 GLN A C 1
ATOM 2801 O O . GLN A 1 380 ? 93.107 -9.287 -7.759 1.00 22.05 814 GLN A O 1
ATOM 2807 N N . GLN A 1 381 ? 93.359 -8.536 -9.873 1.00 22.18 815 GLN A N 1
ATOM 2808 C CA . GLN A 1 381 ? 92.916 -9.778 -10.513 1.00 22.38 815 GLN A CA 1
ATOM 2809 C C . GLN A 1 381 ? 93.865 -10.947 -10.253 1.00 22.34 815 GLN A C 1
ATOM 2810 O O . GLN A 1 381 ? 93.436 -12.101 -10.229 1.00 22.42 815 GLN A O 1
ATOM 2816 N N . ALA A 1 382 ? 95.148 -10.639 -10.063 1.00 22.36 816 ALA A N 1
ATOM 2817 C CA . ALA A 1 382 ? 96.159 -11.649 -9.748 1.00 22.39 816 ALA A CA 1
ATOM 2818 C C . ALA A 1 382 ? 95.886 -12.321 -8.403 1.00 22.36 816 ALA A C 1
ATOM 2819 O O . ALA A 1 382 ? 96.030 -13.538 -8.270 1.00 22.32 816 ALA A O 1
ATOM 2821 N N . CYS A 1 383 ? 95.485 -11.523 -7.415 1.00 22.25 817 CYS A N 1
ATOM 2822 C CA . CYS A 1 383 ? 95.133 -12.040 -6.093 1.00 22.17 817 CYS A CA 1
ATOM 2823 C C . CYS A 1 383 ? 93.815 -12.812 -6.112 1.00 22.24 817 CYS A C 1
ATOM 2824 O O . CYS A 1 383 ? 93.650 -13.783 -5.373 1.00 22.25 817 CYS A O 1
ATOM 2827 N N . LEU A 1 384 ? 92.884 -12.378 -6.961 1.00 22.36 818 LEU A N 1
ATOM 2828 C CA . LEU A 1 384 ? 91.627 -13.097 -7.165 1.00 22.56 818 LEU A CA 1
ATOM 2829 C C . LEU A 1 384 ? 91.860 -14.436 -7.866 1.00 22.85 818 LEU A C 1
ATOM 2830 O O . LEU A 1 384 ? 91.197 -15.427 -7.553 1.00 22.77 818 LEU A O 1
ATOM 2835 N N . GLN A 1 385 ? 92.804 -14.454 -8.807 1.00 23.33 819 GLN A N 1
ATOM 2836 C CA . GLN A 1 385 ? 93.182 -15.679 -9.519 1.00 23.89 819 GLN A CA 1
ATOM 2837 C C . GLN A 1 385 ? 93.825 -16.713 -8.597 1.00 23.99 819 GLN A C 1
ATOM 2838 O O . GLN A 1 385 ? 93.632 -17.917 -8.785 1.00 23.99 819 GLN A O 1
ATOM 2844 N N . MET A 1 386 ? 94.587 -16.235 -7.611 1.00 24.26 820 MET A N 1
ATOM 2845 C CA . MET A 1 386 ? 95.169 -17.084 -6.567 1.00 24.67 820 MET A CA 1
ATOM 2846 C C . MET A 1 386 ? 94.101 -17.952 -5.910 1.00 24.52 820 MET A C 1
ATOM 2847 O O . MET A 1 386 ? 94.305 -19.148 -5.692 1.00 24.54 820 MET A O 1
ATOM 2852 N N . LEU A 1 387 ? 92.965 -17.330 -5.602 1.00 24.46 821 LEU A N 1
ATOM 2853 C CA . LEU A 1 387 ? 91.855 -17.992 -4.922 1.00 24.45 821 LEU A CA 1
ATOM 2854 C C . LEU A 1 387 ? 90.893 -18.662 -5.903 1.00 24.46 821 LEU A C 1
ATOM 2855 O O . LEU A 1 387 ? 89.947 -19.340 -5.490 1.00 24.38 821 LEU A O 1
ATOM 2860 N N . GLY A 1 388 ? 91.145 -18.469 -7.197 1.00 24.41 822 GLY A N 1
ATOM 2861 C CA . GLY A 1 388 ? 90.330 -19.060 -8.257 1.00 24.44 822 GLY A CA 1
ATOM 2862 C C . GLY A 1 388 ? 88.932 -18.477 -8.347 1.00 24.42 822 GLY A C 1
ATOM 2863 O O . GLY A 1 388 ? 87.983 -19.178 -8.702 1.00 24.38 822 GLY A O 1
ATOM 2864 N N . VAL A 1 389 ? 88.808 -17.189 -8.029 1.00 24.43 823 VAL A N 1
ATOM 2865 C CA . VAL A 1 389 ? 87.504 -16.519 -7.994 1.00 24.55 823 VAL A CA 1
ATOM 2866 C C . VAL A 1 389 ? 87.407 -15.303 -8.922 1.00 24.78 823 VAL A C 1
ATOM 2867 O O . VAL A 1 389 ? 86.403 -14.591 -8.906 1.00 24.76 823 VAL A O 1
ATOM 2871 N N . GLN A 1 390 ? 88.440 -15.078 -9.732 1.00 25.13 824 GLN A N 1
ATOM 2872 C CA . GLN A 1 390 ? 88.491 -13.914 -10.620 1.00 25.49 824 GLN A CA 1
ATOM 2873 C C . GLN A 1 390 ? 87.373 -13.926 -11.662 1.00 25.87 824 GLN A C 1
ATOM 2874 O O . GLN A 1 390 ? 87.134 -14.938 -12.326 1.00 25.83 824 GLN A O 1
ATOM 2880 N N . GLY A 1 391 ? 86.692 -12.789 -11.788 1.00 26.26 825 GLY A N 1
ATOM 2881 C CA . GLY A 1 391 ? 85.672 -12.601 -12.813 1.00 26.88 825 GLY A CA 1
ATOM 2882 C C . GLY A 1 391 ? 84.335 -13.239 -12.493 1.00 27.35 825 GLY A C 1
ATOM 2883 O O . GLY A 1 391 ? 84.117 -13.744 -11.388 1.00 27.24 825 GLY A O 1
ATOM 2884 N N . ALA A 1 392 ? 83.439 -13.210 -13.475 1.00 27.86 826 ALA A N 1
ATOM 2885 C CA . ALA A 1 392 ? 82.098 -13.758 -13.322 1.00 28.48 826 ALA A CA 1
ATOM 2886 C C . ALA A 1 392 ? 82.066 -15.242 -13.665 1.00 28.97 826 ALA A C 1
ATOM 2887 O O . ALA A 1 392 ? 82.732 -15.689 -14.602 1.00 29.07 826 ALA A O 1
ATOM 2889 N N . CYS A 1 393 ? 81.295 -16.000 -12.891 1.00 29.56 827 CYS A N 1
ATOM 2890 C CA . CYS A 1 393 ? 81.058 -17.406 -13.182 1.00 29.94 827 CYS A CA 1
ATOM 2891 C C . CYS A 1 393 ? 79.840 -17.519 -14.093 1.00 30.24 827 CYS A C 1
ATOM 2892 O O . CYS A 1 393 ? 78.713 -17.248 -13.674 1.00 30.27 827 CYS A O 1
ATOM 2895 N N . LYS A 1 394 ? 80.080 -17.906 -15.344 1.00 30.63 828 LYS A N 1
ATOM 2896 C CA . LYS A 1 394 ? 79.027 -17.972 -16.361 1.00 31.08 828 LYS A CA 1
ATOM 2897 C C . LYS A 1 394 ? 78.020 -19.092 -16.105 1.00 31.12 828 LYS A C 1
ATOM 2898 O O . LYS A 1 394 ? 76.818 -18.910 -16.315 1.00 31.31 828 LYS A O 1
ATOM 2904 N N . ASP A 1 395 ? 78.518 -20.240 -15.649 1.00 31.25 829 ASP A N 1
ATOM 2905 C CA . ASP A 1 395 ? 77.681 -21.412 -15.385 1.00 31.26 829 ASP A CA 1
ATOM 2906 C C . ASP A 1 395 ? 76.794 -21.216 -14.156 1.00 31.03 829 ASP A C 1
ATOM 2907 O O . ASP A 1 395 ? 75.632 -21.632 -14.146 1.00 31.09 829 ASP A O 1
ATOM 2912 N N . ASN A 1 396 ? 77.351 -20.577 -13.129 1.00 30.58 830 ASN A N 1
ATOM 2913 C CA . ASN A 1 396 ? 76.628 -20.298 -11.893 1.00 30.16 830 ASN A CA 1
ATOM 2914 C C . ASN A 1 396 ? 76.894 -18.864 -11.419 1.00 29.72 830 ASN A C 1
ATOM 2915 O O . ASN A 1 396 ? 77.817 -18.631 -10.638 1.00 29.70 830 ASN A O 1
ATOM 2920 N N . PRO A 1 397 ? 76.086 -17.896 -11.900 1.00 29.19 831 PRO A N 1
ATOM 2921 C CA . PRO A 1 397 ? 76.268 -16.483 -11.549 1.00 28.75 831 PRO A CA 1
ATOM 2922 C C . PRO A 1 397 ? 76.220 -16.245 -10.041 1.00 28.21 831 PRO A C 1
ATOM 2923 O O . PRO A 1 397 ? 75.260 -16.642 -9.379 1.00 28.20 831 PRO A O 1
ATOM 2927 N N . GLY A 1 398 ? 77.265 -15.613 -9.513 1.00 27.60 832 GLY A N 1
ATOM 2928 C CA . GLY A 1 398 ? 77.369 -15.350 -8.081 1.00 26.85 832 GLY A CA 1
ATOM 2929 C C . GLY A 1 398 ? 78.311 -16.285 -7.345 1.00 26.37 832 GLY A C 1
ATOM 2930 O O . GLY A 1 398 ? 78.730 -15.987 -6.226 1.00 26.29 832 GLY A O 1
ATOM 2931 N N . GLU A 1 399 ? 78.652 -17.408 -7.977 1.00 25.80 833 GLU A N 1
ATOM 2932 C CA . GLU A 1 399 ? 79.473 -18.449 -7.347 1.00 25.32 833 GLU A CA 1
ATOM 2933 C C . GLU A 1 399 ? 80.870 -17.974 -6.941 1.00 24.64 833 GLU A C 1
ATOM 2934 O O . GLU A 1 399 ? 81.365 -18.350 -5.877 1.00 24.50 833 GLU A O 1
ATOM 2940 N N . ASN A 1 400 ? 81.496 -17.154 -7.784 1.00 23.84 834 ASN A N 1
ATOM 2941 C CA . ASN A 1 400 ? 82.827 -16.624 -7.489 1.00 23.18 834 ASN A CA 1
ATOM 2942 C C . ASN A 1 400 ? 82.817 -15.639 -6.323 1.00 22.74 834 ASN A C 1
ATOM 2943 O O . ASN A 1 400 ? 83.690 -15.692 -5.456 1.00 22.61 834 ASN A O 1
ATOM 2948 N N . ALA A 1 401 ? 81.820 -14.754 -6.305 1.00 22.30 835 ALA A N 1
ATOM 2949 C CA . ALA A 1 401 ? 81.653 -13.796 -5.210 1.00 21.92 835 ALA A CA 1
ATOM 2950 C C . ALA A 1 401 ? 81.286 -14.498 -3.902 1.00 21.73 835 ALA A C 1
ATOM 2951 O O . ALA A 1 401 ? 81.768 -14.118 -2.831 1.00 21.64 835 ALA A O 1
ATOM 2953 N N . ARG A 1 402 ? 80.439 -15.522 -3.999 1.00 21.54 836 ARG A N 1
ATOM 2954 C CA . ARG A 1 402 ? 80.065 -16.333 -2.839 1.00 21.38 836 ARG A CA 1
ATOM 2955 C C . ARG A 1 402 ? 81.254 -17.115 -2.285 1.00 21.05 836 ARG A C 1
ATOM 2956 O O . ARG A 1 402 ? 81.439 -17.184 -1.068 1.00 20.92 836 ARG A O 1
ATOM 2964 N N . GLN A 1 403 ? 82.061 -17.689 -3.178 1.00 20.52 837 GLN A N 1
ATOM 2965 C CA . GLN A 1 403 ? 83.268 -18.413 -2.777 1.00 20.20 837 GLN A CA 1
ATOM 2966 C C . GLN A 1 403 ? 84.252 -17.493 -2.050 1.00 19.71 837 GLN A C 1
ATOM 2967 O O . GLN A 1 403 ? 84.825 -17.877 -1.029 1.00 19.62 837 GLN A O 1
ATOM 2973 N N . LEU A 1 404 ? 84.429 -16.280 -2.573 1.00 19.19 838 LEU A N 1
ATOM 2974 C CA . LEU A 1 404 ? 85.299 -15.290 -1.942 1.00 18.64 838 LEU A CA 1
ATOM 2975 C C . LEU A 1 404 ? 84.806 -14.915 -0.542 1.00 18.42 838 LEU A C 1
ATOM 2976 O O . LEU A 1 404 ? 85.608 -14.786 0.384 1.00 18.24 838 LEU A O 1
ATOM 2981 N N . ALA A 1 405 ? 83.490 -14.755 -0.396 1.00 18.25 839 ALA A N 1
ATOM 2982 C CA . ALA A 1 405 ? 82.879 -14.455 0.901 1.00 18.06 839 ALA A CA 1
ATOM 2983 C C . ALA A 1 405 ? 83.163 -15.564 1.914 1.00 18.03 839 ALA A C 1
ATOM 2984 O O . ALA A 1 405 ? 83.446 -15.288 3.082 1.00 17.87 839 ALA A O 1
ATOM 2986 N N . ARG A 1 406 ? 83.095 -16.813 1.450 1.00 18.00 840 ARG A N 1
ATOM 2987 C CA . ARG A 1 406 ? 83.401 -17.975 2.286 1.00 18.08 840 ARG A CA 1
ATOM 2988 C C . ARG A 1 406 ? 84.874 -17.993 2.703 1.00 17.93 840 ARG A C 1
ATOM 2989 O O . ARG A 1 406 ? 85.193 -18.302 3.852 1.00 17.88 840 ARG A O 1
ATOM 2997 N N . ILE A 1 407 ? 85.755 -17.637 1.769 1.00 17.69 841 ILE A N 1
ATOM 2998 C CA . ILE A 1 407 ? 87.192 -17.512 2.034 1.00 17.48 841 ILE A CA 1
ATOM 2999 C C . ILE A 1 407 ? 87.470 -16.428 3.082 1.00 17.34 841 ILE A C 1
ATOM 3000 O O . ILE A 1 407 ? 88.295 -16.620 3.977 1.00 17.35 841 ILE A O 1
ATOM 3005 N N . VAL A 1 408 ? 86.772 -15.299 2.969 1.00 17.04 842 VAL A N 1
ATOM 3006 C CA . VAL A 1 408 ? 86.906 -14.205 3.938 1.00 16.91 842 VAL A CA 1
ATOM 3007 C C . VAL A 1 408 ? 86.507 -14.670 5.341 1.00 16.76 842 VAL A C 1
ATOM 3008 O O . VAL A 1 408 ? 87.260 -14.484 6.296 1.00 16.89 842 VAL A O 1
ATOM 3012 N N . CYS A 1 409 ? 85.338 -15.298 5.451 1.00 16.79 843 CYS A N 1
ATOM 3013 C CA . CYS A 1 409 ? 84.840 -15.783 6.738 1.00 16.80 843 CYS A CA 1
ATOM 3014 C C . CYS A 1 409 ? 85.768 -16.832 7.352 1.00 16.86 843 CYS A C 1
ATOM 3015 O O . CYS A 1 409 ? 86.009 -16.827 8.562 1.00 16.71 843 CYS A O 1
ATOM 3018 N N . GLY A 1 410 ? 86.285 -17.723 6.508 1.00 16.86 844 GLY A N 1
ATOM 3019 C CA . GLY A 1 410 ? 87.219 -18.762 6.935 1.00 16.84 844 GLY A CA 1
ATOM 3020 C C . GLY A 1 410 ? 88.547 -18.204 7.416 1.00 16.81 844 GLY A C 1
ATOM 3021 O O . GLY A 1 410 ? 89.097 -18.676 8.415 1.00 16.80 844 GLY A O 1
ATOM 3022 N N . THR A 1 411 ? 89.058 -17.200 6.702 1.00 16.67 845 THR A N 1
ATOM 3023 C CA . THR A 1 411 ? 90.304 -16.526 7.075 1.00 16.65 845 THR A CA 1
ATOM 3024 C C . THR A 1 411 ? 90.115 -15.695 8.348 1.00 16.61 845 THR A C 1
ATOM 3025 O O . THR A 1 411 ? 91.011 -15.641 9.191 1.00 16.53 845 THR A O 1
ATOM 3029 N N . VAL A 1 412 ? 88.949 -15.061 8.486 1.00 16.63 846 VAL A N 1
ATOM 3030 C CA . VAL A 1 412 ? 88.585 -14.375 9.733 1.00 16.76 846 VAL A CA 1
ATOM 3031 C C . VAL A 1 412 ? 88.695 -15.336 10.920 1.00 16.85 846 VAL A C 1
ATOM 3032 O O . VAL A 1 412 ? 89.318 -15.010 11.932 1.00 16.87 846 VAL A O 1
ATOM 3036 N N . MET A 1 413 ? 88.116 -16.527 10.771 1.00 17.04 847 MET A N 1
ATOM 3037 C CA . MET A 1 413 ? 88.155 -17.552 11.813 1.00 17.37 847 MET A CA 1
ATOM 3038 C C . MET A 1 413 ? 89.586 -17.977 12.153 1.00 17.27 847 MET A C 1
ATOM 3039 O O . MET A 1 413 ? 89.913 -18.182 13.325 1.00 17.31 847 MET A O 1
ATOM 3044 N N . ALA A 1 414 ? 90.428 -18.100 11.126 1.00 17.27 848 ALA A N 1
ATOM 3045 C CA . ALA A 1 414 ? 91.855 -18.372 11.310 1.00 17.33 848 ALA A CA 1
ATOM 3046 C C . ALA A 1 414 ? 92.518 -17.262 12.123 1.00 17.39 848 ALA A C 1
ATOM 3047 O O . ALA A 1 414 ? 93.266 -17.532 13.066 1.00 17.38 848 ALA A O 1
ATOM 3049 N N . GLY A 1 415 ? 92.222 -16.014 11.759 1.00 17.41 849 GLY A N 1
ATOM 3050 C CA . GLY A 1 415 ? 92.713 -14.848 12.487 1.00 17.63 849 GLY A CA 1
ATOM 3051 C C . GLY A 1 415 ? 92.224 -14.807 13.922 1.00 17.78 849 GLY A C 1
ATOM 3052 O O . GLY A 1 415 ? 92.979 -14.456 14.832 1.00 17.92 849 GLY A O 1
ATOM 3053 N N . GLU A 1 416 ? 90.957 -15.171 14.122 1.00 17.89 850 GLU A N 1
ATOM 3054 C CA . GLU A 1 416 ? 90.357 -15.209 15.454 1.00 17.95 850 GLU A CA 1
ATOM 3055 C C . GLU A 1 416 ? 91.055 -16.228 16.347 1.00 18.16 850 GLU A C 1
ATOM 3056 O O . GLU A 1 416 ? 91.403 -15.917 17.481 1.00 18.26 850 GLU A O 1
ATOM 3062 N N . LEU A 1 417 ? 91.274 -17.433 15.822 1.00 18.45 851 LEU A N 1
ATOM 3063 C CA . LEU A 1 417 ? 91.960 -18.491 16.565 1.00 18.74 851 LEU A CA 1
ATOM 3064 C C . LEU A 1 417 ? 93.315 -18.044 17.099 1.00 18.81 851 LEU A C 1
ATOM 3065 O O . LEU A 1 417 ? 93.612 -18.228 18.280 1.00 18.91 851 LEU A O 1
ATOM 3070 N N . SER A 1 418 ? 94.122 -17.443 16.227 1.00 18.85 852 SER A N 1
ATOM 3071 C CA . SER A 1 418 ? 95.494 -17.078 16.568 1.00 18.96 852 SER A CA 1
ATOM 3072 C C . SER A 1 418 ? 95.603 -15.902 17.539 1.00 19.07 852 SER A C 1
ATOM 3073 O O . SER A 1 418 ? 96.378 -15.963 18.497 1.00 19.17 852 SER A O 1
ATOM 3076 N N . LEU A 1 419 ? 94.842 -14.834 17.294 1.00 19.16 853 LEU A N 1
ATOM 3077 C CA . LEU A 1 419 ? 94.871 -13.677 18.194 1.00 19.19 853 LEU A CA 1
ATOM 3078 C C . LEU A 1 419 ? 94.312 -14.026 19.571 1.00 19.32 853 LEU A C 1
ATOM 3079 O O . LEU A 1 419 ? 94.879 -13.626 20.589 1.00 19.44 853 LEU A O 1
ATOM 3084 N N . MET A 1 420 ? 93.211 -14.774 19.595 1.00 19.51 854 MET A N 1
ATOM 3085 C CA . MET A 1 420 ? 92.601 -15.212 20.852 1.00 19.77 854 MET A CA 1
ATOM 3086 C C . MET A 1 420 ? 93.552 -16.101 21.651 1.00 20.07 854 MET A C 1
ATOM 3087 O O . MET A 1 420 ? 93.604 -16.010 22.876 1.00 20.05 854 MET A O 1
ATOM 3092 N N . ALA A 1 421 ? 94.303 -16.945 20.943 1.00 20.35 855 ALA A N 1
ATOM 3093 C CA . ALA A 1 421 ? 95.348 -17.775 21.545 1.00 20.68 855 ALA A CA 1
ATOM 3094 C C . ALA A 1 421 ? 96.456 -16.928 22.165 1.00 20.93 855 ALA A C 1
ATOM 3095 O O . ALA A 1 421 ? 96.885 -17.190 23.290 1.00 21.06 855 ALA A O 1
ATOM 3097 N N . ALA A 1 422 ? 96.907 -15.916 21.424 1.00 21.24 856 ALA A N 1
ATOM 3098 C CA . ALA A 1 422 ? 97.923 -14.979 21.902 1.00 21.62 856 ALA A CA 1
ATOM 3099 C C . ALA A 1 422 ? 97.465 -14.250 23.163 1.00 21.91 856 ALA A C 1
ATOM 3100 O O . ALA A 1 422 ? 98.236 -14.097 24.112 1.00 21.99 856 ALA A O 1
ATOM 3102 N N . LEU A 1 423 ? 96.206 -13.815 23.168 1.00 22.21 857 LEU A N 1
ATOM 3103 C CA . LEU A 1 423 ? 95.626 -13.119 24.316 1.00 22.51 857 LEU A CA 1
ATOM 3104 C C . LEU A 1 423 ? 95.417 -14.043 25.512 1.00 22.96 857 LEU A C 1
ATOM 3105 O O . LEU A 1 423 ? 95.608 -13.632 26.659 1.00 22.99 857 LEU A O 1
ATOM 3110 N N . ALA A 1 424 ? 95.025 -15.287 25.238 1.00 23.59 858 ALA A N 1
ATOM 3111 C CA . ALA A 1 424 ? 94.807 -16.285 26.287 1.00 24.29 858 ALA A CA 1
ATOM 3112 C C . ALA A 1 424 ? 96.115 -16.689 26.959 1.00 24.74 858 ALA A C 1
ATOM 3113 O O . ALA A 1 424 ? 96.170 -16.830 28.182 1.00 25.03 858 ALA A O 1
ATOM 3115 N N . ALA A 1 425 ? 97.160 -16.867 26.152 1.00 25.34 859 ALA A N 1
ATOM 3116 C CA . ALA A 1 425 ? 98.479 -17.263 26.645 1.00 25.83 859 ALA A CA 1
ATOM 3117 C C . ALA A 1 425 ? 99.204 -16.114 27.341 1.00 26.23 859 ALA A C 1
ATOM 3118 O O . ALA A 1 425 ? 99.961 -16.336 28.288 1.00 26.47 859 ALA A O 1
ATOM 3120 N N . GLY A 1 426 ? 98.971 -14.893 26.861 1.00 26.56 860 GLY A N 1
ATOM 3121 C CA . GLY A 1 426 ? 99.589 -13.697 27.428 1.00 26.90 860 GLY A CA 1
ATOM 3122 C C . GLY A 1 426 ? 101.013 -13.498 26.951 1.00 27.17 860 GLY A C 1
ATOM 3123 O O . GLY A 1 426 ? 101.674 -12.529 27.330 1.00 27.58 860 GLY A O 1
ATOM 3124 N N . GLU B 1 7 ? 121.773 -29.317 -15.575 1.00 109.02 441 GLU B N 1
ATOM 3125 C CA . GLU B 1 7 ? 121.624 -27.997 -14.889 1.00 109.01 441 GLU B CA 1
ATOM 3126 C C . GLU B 1 7 ? 121.252 -28.107 -13.401 1.00 109.01 441 GLU B C 1
ATOM 3127 O O . GLU B 1 7 ? 121.876 -27.442 -12.570 1.00 109.02 441 GLU B O 1
ATOM 3133 N N . PRO B 1 8 ? 120.238 -28.936 -13.055 1.00 109.01 442 PRO B N 1
ATOM 3134 C CA . PRO B 1 8 ? 119.906 -29.087 -11.637 1.00 109.01 442 PRO B CA 1
ATOM 3135 C C . PRO B 1 8 ? 120.922 -29.955 -10.898 1.00 109.01 442 PRO B C 1
ATOM 3136 O O . PRO B 1 8 ? 121.280 -31.037 -11.372 1.00 109.01 442 PRO B O 1
ATOM 3140 N N . ARG B 1 9 ? 121.379 -29.469 -9.746 1.00 109.01 443 ARG B N 1
ATOM 3141 C CA . ARG B 1 9 ? 122.369 -30.171 -8.932 1.00 109.02 443 ARG B CA 1
ATOM 3142 C C . ARG B 1 9 ? 121.697 -31.031 -7.859 1.00 109.03 443 ARG B C 1
ATOM 3143 O O . ARG B 1 9 ? 120.630 -30.666 -7.358 1.00 109.03 443 ARG B O 1
ATOM 3151 N N . PRO B 1 10 ? 122.315 -32.181 -7.508 1.00 109.05 444 PRO B N 1
ATOM 3152 C CA . PRO B 1 10 ? 121.817 -33.044 -6.430 1.00 109.07 444 PRO B CA 1
ATOM 3153 C C . PRO B 1 10 ? 121.741 -32.328 -5.081 1.00 109.08 444 PRO B C 1
ATOM 3154 O O . PRO B 1 10 ? 122.474 -31.363 -4.848 1.00 109.08 444 PRO B O 1
ATOM 3158 N N . ASN B 1 11 ? 120.862 -32.815 -4.206 1.00 109.10 445 ASN B N 1
ATOM 3159 C CA . ASN B 1 11 ? 120.594 -32.187 -2.909 1.00 109.12 445 ASN B CA 1
ATOM 3160 C C . ASN B 1 11 ? 121.812 -32.113 -1.983 1.00 109.14 445 ASN B C 1
ATOM 3161 O O . ASN B 1 11 ? 121.967 -31.147 -1.234 1.00 109.14 445 ASN B O 1
ATOM 3166 N N . GLU B 1 12 ? 122.665 -33.134 -2.044 1.00 109.16 446 GLU B N 1
ATOM 3167 C CA . GLU B 1 12 ? 123.861 -33.210 -1.200 1.00 109.19 446 GLU B CA 1
ATOM 3168 C C . GLU B 1 12 ? 124.951 -32.222 -1.620 1.00 109.20 446 GLU B C 1
ATOM 3169 O O . GLU B 1 12 ? 125.717 -31.744 -0.781 1.00 109.20 446 GLU B O 1
ATOM 3175 N N . GLU B 1 13 ? 125.012 -31.923 -2.917 1.00 109.22 447 GLU B N 1
ATOM 3176 C CA . GLU B 1 13 ? 126.007 -30.996 -3.461 1.00 109.23 447 GLU B CA 1
ATOM 3177 C C . GLU B 1 13 ? 125.636 -29.528 -3.232 1.00 109.24 447 GLU B C 1
ATOM 3178 O O . GLU B 1 13 ? 126.498 -28.649 -3.297 1.00 109.24 447 GLU B O 1
ATOM 3184 N N . CYS B 1 14 ? 124.356 -29.274 -2.968 1.00 109.25 448 CYS B N 1
ATOM 3185 C CA . CYS B 1 14 ? 123.861 -27.919 -2.723 1.00 109.25 448 CYS B CA 1
ATOM 3186 C C . CYS B 1 14 ? 124.012 -27.498 -1.261 1.00 109.26 448 CYS B C 1
ATOM 3187 O O . CYS B 1 14 ? 124.105 -26.305 -0.960 1.00 109.26 448 CYS B O 1
ATOM 3190 N N . LEU B 1 15 ? 124.034 -28.481 -0.363 1.00 109.27 449 LEU B N 1
ATOM 3191 C CA . LEU B 1 15 ? 124.128 -28.232 1.077 1.00 109.29 449 LEU B CA 1
ATOM 3192 C C . LEU B 1 15 ? 125.512 -27.755 1.519 1.00 109.29 449 LEU B C 1
ATOM 3193 O O . LEU B 1 15 ? 125.630 -27.001 2.488 1.00 109.29 449 LEU B O 1
ATOM 3198 N N . GLN B 1 16 ? 126.551 -28.195 0.810 1.00 109.29 450 GLN B N 1
ATOM 3199 C CA . GLN B 1 16 ? 127.930 -27.816 1.132 1.00 109.30 450 GLN B CA 1
ATOM 3200 C C . GLN B 1 16 ? 128.260 -26.373 0.738 1.00 109.29 450 GLN B C 1
ATOM 3201 O O . GLN B 1 16 ? 129.149 -25.752 1.327 1.00 109.29 450 GLN B O 1
ATOM 3207 N N . ILE B 1 17 ? 127.541 -25.850 -0.254 1.00 109.29 451 ILE B N 1
ATOM 3208 C CA . ILE B 1 17 ? 127.713 -24.468 -0.702 1.00 109.28 451 ILE B CA 1
ATOM 3209 C C . ILE B 1 17 ? 126.975 -23.510 0.237 1.00 109.29 451 ILE B C 1
ATOM 3210 O O . ILE B 1 17 ? 127.547 -22.519 0.698 1.00 109.28 451 ILE B O 1
ATOM 3215 N N . LEU B 1 18 ? 125.710 -23.819 0.516 1.00 109.29 452 LEU B N 1
ATOM 3216 C CA . LEU B 1 18 ? 124.888 -23.017 1.417 1.00 109.29 452 LEU B CA 1
ATOM 3217 C C . LEU B 1 18 ? 125.159 -23.407 2.867 1.00 109.29 452 LEU B C 1
ATOM 3218 O O . LEU B 1 18 ? 126.217 -23.097 3.416 1.00 109.29 452 LEU B O 1
ATOM 3223 N N . ALA B 1 25 ? 124.600 -19.056 -1.505 1.00 80.63 459 ALA B N 1
ATOM 3224 C CA . ALA B 1 25 ? 123.308 -18.481 -1.864 1.00 80.62 459 ALA B CA 1
ATOM 3225 C C . ALA B 1 25 ? 123.341 -17.833 -3.248 1.00 80.63 459 ALA B C 1
ATOM 3226 O O . ALA B 1 25 ? 122.452 -18.067 -4.070 1.00 80.62 459 ALA B O 1
ATOM 3228 N N . LYS B 1 26 ? 124.368 -17.021 -3.495 1.00 80.63 460 LYS B N 1
ATOM 3229 C CA . LYS B 1 26 ? 124.537 -16.335 -4.776 1.00 80.64 460 LYS B CA 1
ATOM 3230 C C . LYS B 1 26 ? 125.035 -17.293 -5.860 1.00 80.64 460 LYS B C 1
ATOM 3231 O O . LYS B 1 26 ? 124.722 -17.120 -7.041 1.00 80.63 460 LYS B O 1
ATOM 3237 N N . PHE B 1 27 ? 125.804 -18.299 -5.447 1.00 80.64 461 PHE B N 1
ATOM 3238 C CA . PHE B 1 27 ? 126.342 -19.310 -6.359 1.00 80.64 461 PHE B CA 1
ATOM 3239 C C . PHE B 1 27 ? 125.262 -20.281 -6.836 1.00 80.62 461 PHE B C 1
ATOM 3240 O O . PHE B 1 27 ? 125.342 -20.812 -7.945 1.00 80.62 461 PHE B O 1
ATOM 3248 N N . LEU B 1 28 ? 124.260 -20.507 -5.988 1.00 80.59 462 LEU B N 1
ATOM 3249 C CA . LEU B 1 28 ? 123.148 -21.403 -6.302 1.00 80.56 462 LEU B CA 1
ATOM 3250 C C . LEU B 1 28 ? 122.125 -20.724 -7.209 1.00 80.54 462 LEU B C 1
ATOM 3251 O O . LEU B 1 28 ? 121.958 -19.502 -7.166 1.00 80.53 462 LEU B O 1
ATOM 3256 N N . SER B 1 29 ? 121.445 -21.524 -8.028 1.00 80.53 463 SER B N 1
ATOM 3257 C CA . SER B 1 29 ? 120.390 -21.027 -8.910 1.00 80.53 463 SER B CA 1
ATOM 3258 C C . SER B 1 29 ? 119.024 -21.091 -8.226 1.00 80.54 463 SER B C 1
ATOM 3259 O O . SER B 1 29 ? 118.876 -21.729 -7.181 1.00 80.53 463 SER B O 1
ATOM 3262 N N . ASP B 1 30 ? 118.034 -20.429 -8.825 1.00 80.55 464 ASP B N 1
ATOM 3263 C CA . ASP B 1 30 ? 116.674 -20.372 -8.281 1.00 80.56 464 ASP B CA 1
ATOM 3264 C C . ASP B 1 30 ? 115.988 -21.737 -8.231 1.00 80.59 464 ASP B C 1
ATOM 3265 O O . ASP B 1 30 ? 115.236 -22.022 -7.297 1.00 80.58 464 ASP B O 1
ATOM 3270 N N . ALA B 1 31 ? 116.254 -22.571 -9.236 1.00 80.63 465 ALA B N 1
ATOM 3271 C CA . ALA B 1 31 ? 115.670 -23.910 -9.327 1.00 80.66 465 ALA B CA 1
ATOM 3272 C C . ALA B 1 31 ? 116.216 -24.865 -8.263 1.00 80.69 465 ALA B C 1
ATOM 3273 O O . ALA B 1 31 ? 115.532 -25.808 -7.859 1.00 80.69 465 ALA B O 1
ATOM 3275 N N . GLU B 1 32 ? 117.445 -24.611 -7.818 1.00 80.72 466 GLU B N 1
ATOM 3276 C CA . GLU B 1 32 ? 118.100 -25.441 -6.807 1.00 80.77 466 GLU B CA 1
ATOM 3277 C C . GLU B 1 32 ? 117.591 -25.160 -5.392 1.00 80.78 466 GLU B C 1
ATOM 3278 O O . GLU B 1 32 ? 117.456 -26.081 -4.586 1.00 80.79 466 GLU B O 1
ATOM 3284 N N . ILE B 1 33 ? 117.311 -23.888 -5.105 1.00 80.81 467 ILE B N 1
ATOM 3285 C CA . ILE B 1 33 ? 116.806 -23.461 -3.793 1.00 80.82 467 ILE B CA 1
ATOM 3286 C C . ILE B 1 33 ? 115.406 -24.026 -3.520 1.00 80.84 467 ILE B C 1
ATOM 3287 O O . ILE B 1 33 ? 115.097 -24.417 -2.391 1.00 80.83 467 ILE B O 1
ATOM 3292 N N . ILE B 1 34 ? 114.578 -24.073 -4.563 1.00 80.86 468 ILE B N 1
ATOM 3293 C CA . ILE B 1 34 ? 113.226 -24.638 -4.489 1.00 80.88 468 ILE B CA 1
ATOM 3294 C C . ILE B 1 34 ? 113.253 -26.115 -4.070 1.00 80.92 468 ILE B C 1
ATOM 3295 O O . ILE B 1 34 ? 112.412 -26.559 -3.284 1.00 80.92 468 ILE B O 1
ATOM 3300 N N . GLN B 1 35 ? 114.234 -26.855 -4.586 1.00 80.97 469 GLN B N 1
ATOM 3301 C CA . GLN B 1 35 ? 114.408 -28.276 -4.274 1.00 81.01 469 GLN B CA 1
ATOM 3302 C C . GLN B 1 35 ? 114.724 -28.515 -2.793 1.00 81.03 469 GLN B C 1
ATOM 3303 O O . GLN B 1 35 ? 114.303 -29.522 -2.220 1.00 81.02 469 GLN B O 1
ATOM 3309 N N . LEU B 1 36 ? 115.462 -27.585 -2.187 1.00 81.07 470 LEU B N 1
ATOM 3310 C CA . LEU B 1 36 ? 115.804 -27.651 -0.763 1.00 81.11 470 LEU B CA 1
ATOM 3311 C C . LEU B 1 36 ? 114.587 -27.463 0.144 1.00 81.15 470 LEU B C 1
ATOM 3312 O O . LEU B 1 36 ? 114.505 -28.072 1.213 1.00 81.16 470 LEU B O 1
ATOM 3317 N N . VAL B 1 37 ? 113.654 -26.617 -0.289 1.00 81.20 471 VAL B N 1
ATOM 3318 C CA . VAL B 1 37 ? 112.417 -26.360 0.454 1.00 81.24 471 VAL B CA 1
ATOM 3319 C C . VAL B 1 37 ? 111.488 -27.577 0.389 1.00 81.27 471 VAL B C 1
ATOM 3320 O O . VAL B 1 37 ? 110.883 -27.958 1.394 1.00 81.28 471 VAL B O 1
ATOM 3324 N N . ASN B 1 38 ? 111.396 -28.185 -0.793 1.00 81.32 472 ASN B N 1
ATOM 3325 C CA . ASN B 1 38 ? 110.568 -29.374 -1.009 1.00 81.37 472 ASN B CA 1
ATOM 3326 C C . ASN B 1 38 ? 111.107 -30.629 -0.318 1.00 81.41 472 ASN B C 1
ATOM 3327 O O . ASN B 1 38 ? 110.347 -31.552 -0.016 1.00 81.41 472 ASN B O 1
ATOM 3332 N N . ALA B 1 39 ? 112.417 -30.652 -0.074 1.00 81.47 473 ALA B N 1
ATOM 3333 C CA . ALA B 1 39 ? 113.072 -31.768 0.612 1.00 81.51 473 ALA B CA 1
ATOM 3334 C C . ALA B 1 39 ? 112.764 -31.786 2.111 1.00 81.55 473 ALA B C 1
ATOM 3335 O O . ALA B 1 39 ? 112.869 -32.833 2.757 1.00 81.55 473 ALA B O 1
ATOM 3337 N N . LYS B 1 40 ? 112.388 -30.621 2.644 1.00 81.59 474 LYS B N 1
ATOM 3338 C CA . LYS B 1 40 ? 112.033 -30.438 4.059 1.00 81.61 474 LYS B CA 1
ATOM 3339 C C . LYS B 1 40 ? 113.180 -30.790 5.004 1.00 81.62 474 LYS B C 1
ATOM 3340 O O . LYS B 1 40 ? 114.302 -30.312 4.837 1.00 81.62 474 LYS B O 1
ATOM 3346 N N . LEU B 1 50 ? 119.002 -16.067 4.688 1.00 45.16 484 LEU B N 1
ATOM 3347 C CA . LEU B 1 50 ? 119.280 -17.187 3.793 1.00 45.15 484 LEU B CA 1
ATOM 3348 C C . LEU B 1 50 ? 119.599 -16.705 2.377 1.00 45.08 484 LEU B C 1
ATOM 3349 O O . LEU B 1 50 ? 120.590 -17.129 1.779 1.00 45.15 484 LEU B O 1
ATOM 3354 N N . ILE B 1 51 ? 118.754 -15.818 1.855 1.00 44.95 485 ILE B N 1
ATOM 3355 C CA . ILE B 1 51 ? 118.925 -15.256 0.515 1.00 44.78 485 ILE B CA 1
ATOM 3356 C C . ILE B 1 51 ? 119.686 -13.929 0.600 1.00 44.60 485 ILE B C 1
ATOM 3357 O O . ILE B 1 51 ? 119.561 -13.195 1.584 1.00 44.65 485 ILE B O 1
ATOM 3362 N N . GLU B 1 52 ? 120.471 -13.635 -0.437 1.00 44.35 486 GLU B N 1
ATOM 3363 C CA . GLU B 1 52 ? 121.338 -12.452 -0.474 1.00 44.11 486 GLU B CA 1
ATOM 3364 C C . GLU B 1 52 ? 120.545 -11.144 -0.430 1.00 43.83 486 GLU B C 1
ATOM 3365 O O . GLU B 1 52 ? 120.818 -10.274 0.399 1.00 43.89 486 GLU B O 1
ATOM 3371 N N . THR B 1 53 ? 119.568 -11.017 -1.327 1.00 43.42 487 THR B N 1
ATOM 3372 C CA . THR B 1 53 ? 118.734 -9.818 -1.411 1.00 42.95 487 THR B CA 1
ATOM 3373 C C . THR B 1 53 ? 117.285 -10.117 -1.031 1.00 42.57 487 THR B C 1
ATOM 3374 O O . THR B 1 53 ? 116.836 -11.264 -1.106 1.00 42.52 487 THR B O 1
ATOM 3378 N N . HIS B 1 54 ? 116.564 -9.073 -0.625 1.00 42.06 488 HIS B N 1
ATOM 3379 C CA . HIS B 1 54 ? 115.154 -9.188 -0.255 1.00 41.56 488 HIS B CA 1
ATOM 3380 C C . HIS B 1 54 ? 114.269 -9.568 -1.443 1.00 41.10 488 HIS B C 1
ATOM 3381 O O . HIS B 1 54 ? 113.376 -10.406 -1.309 1.00 41.04 488 HIS B O 1
ATOM 3388 N N . GLU B 1 55 ? 114.531 -8.955 -2.598 1.00 40.52 489 GLU B N 1
ATOM 3389 C CA . GLU B 1 55 ? 113.732 -9.174 -3.808 1.00 39.96 489 GLU B CA 1
ATOM 3390 C C . GLU B 1 55 ? 113.792 -10.619 -4.312 1.00 39.55 489 GLU B C 1
ATOM 3391 O O . GLU B 1 55 ? 112.774 -11.171 -4.739 1.00 39.48 489 GLU B O 1
ATOM 3397 N N . ARG B 1 56 ? 114.979 -11.222 -4.261 1.00 38.98 490 ARG B N 1
ATOM 3398 C CA . ARG B 1 56 ? 115.148 -12.618 -4.665 1.00 38.48 490 ARG B CA 1
ATOM 3399 C C . ARG B 1 56 ? 114.427 -13.558 -3.696 1.00 37.99 490 ARG B C 1
ATOM 3400 O O . ARG B 1 56 ? 113.869 -14.575 -4.112 1.00 37.94 490 ARG B O 1
ATOM 3408 N N . GLY B 1 57 ? 114.439 -13.203 -2.411 1.00 37.47 491 GLY B N 1
ATOM 3409 C CA . GLY B 1 57 ? 113.683 -13.926 -1.388 1.00 36.84 491 GLY B CA 1
ATOM 3410 C C . GLY B 1 57 ? 112.192 -13.939 -1.681 1.00 36.36 491 GLY B C 1
ATOM 3411 O O . GLY B 1 57 ? 111.525 -14.957 -1.488 1.00 36.36 491 GLY B O 1
ATOM 3412 N N . VAL B 1 58 ? 111.679 -12.802 -2.150 1.00 35.91 492 VAL B N 1
ATOM 3413 C CA . VAL B 1 58 ? 110.287 -12.681 -2.593 1.00 35.41 492 VAL B CA 1
ATOM 3414 C C . VAL B 1 58 ? 110.058 -13.535 -3.841 1.00 35.11 492 VAL B C 1
ATOM 3415 O O . VAL B 1 58 ? 109.053 -14.243 -3.939 1.00 35.00 492 VAL B O 1
ATOM 3419 N N . SER B 1 59 ? 111.003 -13.470 -4.778 1.00 34.76 493 SER B N 1
ATOM 3420 C CA . SER B 1 59 ? 110.931 -14.227 -6.027 1.00 34.43 493 SER B CA 1
ATOM 3421 C C . SER B 1 59 ? 110.833 -15.733 -5.785 1.00 34.20 493 SER B C 1
ATOM 3422 O O . SER B 1 59 ? 110.022 -16.412 -6.417 1.00 34.17 493 SER B O 1
ATOM 3425 N N . ILE B 1 60 ? 111.654 -16.241 -4.865 1.00 33.90 494 ILE B N 1
ATOM 3426 C CA . ILE B 1 60 ? 111.645 -17.661 -4.498 1.00 33.61 494 ILE B CA 1
ATOM 3427 C C . ILE B 1 60 ? 110.300 -18.071 -3.890 1.00 33.42 494 ILE B C 1
ATOM 3428 O O . ILE B 1 60 ? 109.725 -19.089 -4.280 1.00 33.40 494 ILE B O 1
ATOM 3433 N N . ARG B 1 61 ? 109.801 -17.265 -2.953 1.00 33.15 495 ARG B N 1
ATOM 3434 C CA . ARG B 1 61 ? 108.501 -17.506 -2.322 1.00 32.88 495 ARG B CA 1
ATOM 3435 C C . ARG B 1 61 ? 107.364 -17.504 -3.348 1.00 32.77 495 ARG B C 1
ATOM 3436 O O . ARG B 1 61 ? 106.442 -18.316 -3.260 1.00 32.68 495 ARG B O 1
ATOM 3444 N N . ARG B 1 62 ? 107.446 -16.592 -4.318 1.00 32.64 496 ARG B N 1
ATOM 3445 C CA . ARG B 1 62 ? 106.478 -16.513 -5.413 1.00 32.54 496 ARG B CA 1
ATOM 3446 C C . ARG B 1 62 ? 106.465 -17.784 -6.262 1.00 32.65 496 ARG B C 1
ATOM 3447 O O . ARG B 1 62 ? 105.398 -18.278 -6.630 1.00 32.57 496 ARG B O 1
ATOM 3455 N N . GLN B 1 63 ? 107.655 -18.303 -6.562 1.00 32.81 497 GLN B N 1
ATOM 3456 C CA . GLN B 1 63 ? 107.803 -19.517 -7.367 1.00 33.03 497 GLN B CA 1
ATOM 3457 C C . GLN B 1 63 ? 107.307 -20.760 -6.628 1.00 33.13 497 GLN B C 1
ATOM 3458 O O . GLN B 1 63 ? 106.731 -21.661 -7.239 1.00 33.18 497 GLN B O 1
ATOM 3464 N N . LEU B 1 64 ? 107.539 -20.797 -5.317 1.00 33.35 498 LEU B N 1
ATOM 3465 C CA . LEU B 1 64 ? 107.051 -21.878 -4.461 1.00 33.56 498 LEU B CA 1
ATOM 3466 C C . LEU B 1 64 ? 105.527 -21.860 -4.362 1.00 33.68 498 LEU B C 1
ATOM 3467 O O . LEU B 1 64 ? 104.888 -22.912 -4.313 1.00 33.73 498 LEU B O 1
ATOM 3472 N N . LEU B 1 65 ? 104.959 -20.656 -4.339 1.00 33.85 499 LEU B N 1
ATOM 3473 C CA . LEU B 1 65 ? 103.514 -20.466 -4.237 1.00 33.94 499 LEU B CA 1
ATOM 3474 C C . LEU B 1 65 ? 102.785 -20.804 -5.538 1.00 34.08 499 LEU B C 1
ATOM 3475 O O . LEU B 1 65 ? 101.713 -21.411 -5.511 1.00 34.02 499 LEU B O 1
ATOM 3480 N N . SER B 1 66 ? 103.377 -20.411 -6.666 1.00 34.31 500 SER B N 1
ATOM 3481 C CA . SER B 1 66 ? 102.766 -20.587 -7.988 1.00 34.54 500 SER B CA 1
ATOM 3482 C C . SER B 1 66 ? 102.444 -22.044 -8.327 1.00 34.71 500 SER B C 1
ATOM 3483 O O . SER B 1 66 ? 101.437 -22.325 -8.980 1.00 34.69 500 SER B O 1
ATOM 3486 N N . LYS B 1 67 ? 103.301 -22.959 -7.877 1.00 34.97 501 LYS B N 1
ATOM 3487 C CA . LYS B 1 67 ? 103.109 -24.394 -8.096 1.00 35.26 501 LYS B CA 1
ATOM 3488 C C . LYS B 1 67 ? 101.919 -24.947 -7.309 1.00 35.32 501 LYS B C 1
ATOM 3489 O O . LYS B 1 67 ? 101.282 -25.913 -7.735 1.00 35.41 501 LYS B O 1
ATOM 3495 N N . LYS B 1 68 ? 101.628 -24.326 -6.167 1.00 35.41 502 LYS B N 1
ATOM 3496 C CA . LYS B 1 68 ? 100.525 -24.740 -5.297 1.00 35.45 502 LYS B CA 1
ATOM 3497 C C . LYS B 1 68 ? 99.160 -24.317 -5.842 1.00 35.43 502 LYS B C 1
ATOM 3498 O O . LYS B 1 68 ? 98.136 -24.910 -5.495 1.00 35.49 502 LYS B O 1
ATOM 3504 N N . LEU B 1 69 ? 99.155 -23.290 -6.690 1.00 35.37 503 LEU B N 1
ATOM 3505 C CA . LEU B 1 69 ? 97.919 -22.727 -7.235 1.00 35.33 503 LEU B CA 1
ATOM 3506 C C . LEU B 1 69 ? 97.393 -23.533 -8.419 1.00 35.34 503 LEU B C 1
ATOM 3507 O O . LEU B 1 69 ? 98.169 -24.148 -9.156 1.00 35.36 503 LEU B O 1
ATOM 3512 N N . SER B 1 70 ? 96.072 -23.519 -8.593 1.00 35.35 504 SER B N 1
ATOM 3513 C CA . SER B 1 70 ? 95.412 -24.203 -9.707 1.00 35.39 504 SER B CA 1
ATOM 3514 C C . SER B 1 70 ? 95.783 -23.580 -11.053 1.00 35.36 504 SER B C 1
ATOM 3515 O O . SER B 1 70 ? 95.880 -24.279 -12.065 1.00 35.38 504 SER B O 1
ATOM 3518 N N . GLU B 1 71 ? 95.982 -22.264 -11.053 1.00 35.28 505 GLU B N 1
ATOM 3519 C CA . GLU B 1 71 ? 96.454 -21.546 -12.228 1.00 35.21 505 GLU B CA 1
ATOM 3520 C C . GLU B 1 71 ? 97.863 -21.016 -11.942 1.00 34.94 505 GLU B C 1
ATOM 3521 O O . GLU B 1 71 ? 98.024 -20.052 -11.191 1.00 34.88 505 GLU B O 1
ATOM 3527 N N . PRO B 1 72 ? 98.890 -21.656 -12.536 1.00 34.73 506 PRO B N 1
ATOM 3528 C CA . PRO B 1 72 ? 100.302 -21.386 -12.235 1.00 34.49 506 PRO B CA 1
ATOM 3529 C C . PRO B 1 72 ? 100.781 -19.977 -12.596 1.00 34.22 506 PRO B C 1
ATOM 3530 O O . PRO B 1 72 ? 101.791 -19.521 -12.056 1.00 34.20 506 PRO B O 1
ATOM 3534 N N . SER B 1 73 ? 100.070 -19.303 -13.498 1.00 33.90 507 SER B N 1
ATOM 3535 C CA . SER B 1 73 ? 100.436 -17.948 -13.916 1.00 33.60 507 SER B CA 1
ATOM 3536 C C . SER B 1 73 ? 99.559 -16.878 -13.255 1.00 33.33 507 SER B C 1
ATOM 3537 O O . SER B 1 73 ? 99.369 -15.791 -13.808 1.00 33.32 507 SER B O 1
ATOM 3540 N N . SER B 1 74 ? 99.036 -17.191 -12.070 1.00 32.94 508 SER B N 1
ATOM 3541 C CA . SER B 1 74 ? 98.173 -16.269 -11.327 1.00 32.56 508 SER B CA 1
ATOM 3542 C C . SER B 1 74 ? 98.899 -14.998 -10.890 1.00 32.32 508 SER B C 1
ATOM 3543 O O . SER B 1 74 ? 98.332 -13.909 -10.956 1.00 32.15 508 SER B O 1
ATOM 3546 N N . LEU B 1 75 ? 100.151 -15.145 -10.460 1.00 32.01 509 LEU B N 1
ATOM 3547 C CA . LEU B 1 75 ? 100.937 -14.024 -9.931 1.00 31.84 509 LEU B CA 1
ATOM 3548 C C . LEU B 1 75 ? 101.580 -13.154 -11.015 1.00 31.70 509 LEU B C 1
ATOM 3549 O O . LEU B 1 75 ? 102.304 -12.206 -10.700 1.00 31.59 509 LEU B O 1
ATOM 3554 N N . GLN B 1 76 ? 101.305 -13.472 -12.280 1.00 31.58 510 GLN B N 1
ATOM 3555 C CA . GLN B 1 76 ? 101.905 -12.783 -13.427 1.00 31.61 510 GLN B CA 1
ATOM 3556 C C . GLN B 1 76 ? 101.811 -11.258 -13.338 1.00 31.43 510 GLN B C 1
ATOM 3557 O O . GLN B 1 76 ? 102.802 -10.558 -13.562 1.00 31.43 510 GLN B O 1
ATOM 3563 N N . TYR B 1 77 ? 100.624 -10.756 -13.001 1.00 31.29 511 TYR B N 1
ATOM 3564 C CA . TYR B 1 77 ? 100.382 -9.314 -12.943 1.00 31.16 511 TYR B CA 1
ATOM 3565 C C . TYR B 1 77 ? 100.441 -8.717 -11.532 1.00 30.99 511 TYR B C 1
ATOM 3566 O O . TYR B 1 77 ? 100.160 -7.532 -11.345 1.00 30.84 511 TYR B O 1
ATOM 3575 N N . LEU B 1 78 ? 100.810 -9.537 -10.549 1.00 30.86 512 LEU B N 1
ATOM 3576 C CA . LEU B 1 78 ? 101.118 -9.038 -9.212 1.00 30.77 512 LEU B CA 1
ATOM 3577 C C . LEU B 1 78 ? 102.582 -8.594 -9.180 1.00 30.84 512 LEU B C 1
ATOM 3578 O O . LEU B 1 78 ? 103.484 -9.435 -9.238 1.00 30.74 512 LEU B O 1
ATOM 3583 N N . PRO B 1 79 ? 102.824 -7.272 -9.089 1.00 30.94 513 PRO B N 1
ATOM 3584 C CA . PRO B 1 79 ? 104.190 -6.756 -9.166 1.00 31.07 513 PRO B CA 1
ATOM 3585 C C . PRO B 1 79 ? 104.974 -6.992 -7.877 1.00 31.25 513 PRO B C 1
ATOM 3586 O O . PRO B 1 79 ? 104.380 -7.109 -6.802 1.00 31.17 513 PRO B O 1
ATOM 3590 N N . TYR B 1 80 ? 106.297 -7.068 -7.997 1.00 31.49 514 TYR B N 1
ATOM 3591 C CA . TYR B 1 80 ? 107.164 -7.288 -6.841 1.00 31.82 514 TYR B CA 1
ATOM 3592 C C . TYR B 1 80 ? 108.547 -6.653 -6.992 1.00 31.99 514 TYR B C 1
ATOM 3593 O O . TYR B 1 80 ? 109.192 -6.325 -5.996 1.00 31.91 514 TYR B O 1
ATOM 3602 N N . ARG B 1 81 ? 108.990 -6.479 -8.236 1.00 32.32 515 ARG B N 1
ATOM 3603 C CA . ARG B 1 81 ? 110.342 -5.993 -8.525 1.00 32.72 515 ARG B CA 1
ATOM 3604 C C . ARG B 1 81 ? 110.540 -4.517 -8.181 1.00 32.80 515 ARG B C 1
ATOM 3605 O O . ARG B 1 81 ? 109.604 -3.719 -8.263 1.00 32.85 515 ARG B O 1
ATOM 3613 N N . ASP B 1 82 ? 111.769 -4.181 -7.783 1.00 32.94 516 ASP B N 1
ATOM 3614 C CA . ASP B 1 82 ? 112.211 -2.800 -7.519 1.00 33.10 516 ASP B CA 1
ATOM 3615 C C . ASP B 1 82 ? 111.563 -2.120 -6.302 1.00 33.10 516 ASP B C 1
ATOM 3616 O O . ASP B 1 82 ? 111.717 -0.911 -6.109 1.00 33.24 516 ASP B O 1
ATOM 3621 N N . TYR B 1 83 ? 110.856 -2.894 -5.483 1.00 33.05 517 TYR B N 1
ATOM 3622 C CA . TYR B 1 83 ? 110.245 -2.361 -4.267 1.00 32.93 517 TYR B CA 1
ATOM 3623 C C . TYR B 1 83 ? 111.193 -2.471 -3.073 1.00 32.92 517 TYR B C 1
ATOM 3624 O O . TYR B 1 83 ? 111.907 -3.464 -2.926 1.00 32.93 517 TYR B O 1
ATOM 3633 N N . ASN B 1 84 ? 111.190 -1.444 -2.227 1.00 32.90 518 ASN B N 1
ATOM 3634 C CA . ASN B 1 84 ? 112.045 -1.397 -1.041 1.00 32.86 518 ASN B CA 1
ATOM 3635 C C . ASN B 1 84 ? 111.500 -2.262 0.102 1.00 32.77 518 ASN B C 1
ATOM 3636 O O . ASN B 1 84 ? 110.757 -1.783 0.962 1.00 32.73 518 ASN B O 1
ATOM 3641 N N . TYR B 1 85 ? 111.884 -3.537 0.103 1.00 32.65 519 TYR B N 1
ATOM 3642 C CA . TYR B 1 85 ? 111.405 -4.495 1.103 1.00 32.56 519 TYR B CA 1
ATOM 3643 C C . TYR B 1 85 ? 112.117 -4.399 2.454 1.00 32.63 519 TYR B C 1
ATOM 3644 O O . TYR B 1 85 ? 111.646 -4.966 3.443 1.00 32.63 519 TYR B O 1
ATOM 3653 N N . SER B 1 86 ? 113.239 -3.681 2.493 1.00 32.67 520 SER B N 1
ATOM 3654 C CA . SER B 1 86 ? 114.056 -3.559 3.707 1.00 32.75 520 SER B CA 1
ATOM 3655 C C . SER B 1 86 ? 113.290 -2.987 4.905 1.00 32.78 520 SER B C 1
ATOM 3656 O O . SER B 1 86 ? 113.542 -3.374 6.048 1.00 32.80 520 SER B O 1
ATOM 3659 N N . LEU B 1 87 ? 112.363 -2.072 4.631 1.00 32.77 521 LEU B N 1
ATOM 3660 C CA . LEU B 1 87 ? 111.548 -1.445 5.674 1.00 32.75 521 LEU B CA 1
ATOM 3661 C C . LEU B 1 87 ? 110.263 -2.227 5.966 1.00 32.72 521 LEU B C 1
ATOM 3662 O O . LEU B 1 87 ? 109.560 -1.937 6.938 1.00 32.72 521 LEU B O 1
ATOM 3667 N N . VAL B 1 88 ? 109.970 -3.218 5.125 1.00 32.62 522 VAL B N 1
ATOM 3668 C CA . VAL B 1 88 ? 108.757 -4.029 5.255 1.00 32.58 522 VAL B CA 1
ATOM 3669 C C . VAL B 1 88 ? 109.013 -5.306 6.059 1.00 32.61 522 VAL B C 1
ATOM 3670 O O . VAL B 1 88 ? 108.276 -5.610 7.001 1.00 32.57 522 VAL B O 1
ATOM 3674 N N . MET B 1 89 ? 110.060 -6.040 5.685 1.00 32.61 523 MET B N 1
ATOM 3675 C CA . MET B 1 89 ? 110.380 -7.324 6.313 1.00 32.61 523 MET B CA 1
ATOM 3676 C C . MET B 1 89 ? 110.647 -7.174 7.809 1.00 32.35 523 MET B C 1
ATOM 3677 O O . MET B 1 89 ? 111.437 -6.323 8.227 1.00 32.48 523 MET B O 1
ATOM 3682 N N . GLY B 1 90 ? 109.968 -7.999 8.603 1.00 31.98 524 GLY B N 1
ATOM 3683 C CA . GLY B 1 90 ? 110.106 -7.988 10.060 1.00 31.41 524 GLY B CA 1
ATOM 3684 C C . GLY B 1 90 ? 109.584 -6.730 10.733 1.00 30.94 524 GLY B C 1
ATOM 3685 O O . GLY B 1 90 ? 110.016 -6.388 11.837 1.00 31.06 524 GLY B O 1
ATOM 3686 N N . ALA B 1 91 ? 108.655 -6.041 10.070 1.00 30.33 525 ALA B N 1
ATOM 3687 C CA . ALA B 1 91 ? 108.096 -4.795 10.594 1.00 29.65 525 ALA B CA 1
ATOM 3688 C C . ALA B 1 91 ? 106.648 -4.553 10.165 1.00 29.15 525 ALA B C 1
ATOM 3689 O O . ALA B 1 91 ? 105.813 -4.172 10.989 1.00 29.13 525 ALA B O 1
ATOM 3691 N N . CYS B 1 92 ? 106.356 -4.778 8.884 1.00 28.44 526 CYS B N 1
ATOM 3692 C CA . CYS B 1 92 ? 105.050 -4.424 8.319 1.00 27.72 526 CYS B CA 1
ATOM 3693 C C . CYS B 1 92 ? 104.265 -5.590 7.714 1.00 27.24 526 CYS B C 1
ATOM 3694 O O . CYS B 1 92 ? 103.034 -5.575 7.717 1.00 27.09 526 CYS B O 1
ATOM 3697 N N . CYS B 1 93 ? 104.971 -6.589 7.188 1.00 26.54 527 CYS B N 1
ATOM 3698 C CA . CYS B 1 93 ? 104.321 -7.721 6.527 1.00 26.13 527 CYS B CA 1
ATOM 3699 C C . CYS B 1 93 ? 105.194 -8.973 6.564 1.00 25.86 527 CYS B C 1
ATOM 3700 O O . CYS B 1 93 ? 106.422 -8.882 6.627 1.00 25.84 527 CYS B O 1
ATOM 3703 N N . GLU B 1 94 ? 104.548 -10.136 6.537 1.00 25.43 528 GLU B N 1
ATOM 3704 C CA . GLU B 1 94 ? 105.246 -11.424 6.513 1.00 25.12 528 GLU B CA 1
ATOM 3705 C C . GLU B 1 94 ? 104.784 -12.244 5.314 1.00 25.01 528 GLU B C 1
ATOM 3706 O O . GLU B 1 94 ? 103.729 -11.967 4.738 1.00 24.89 528 GLU B O 1
ATOM 3712 N N . ASN B 1 95 ? 105.580 -13.249 4.944 1.00 24.82 529 ASN B N 1
ATOM 3713 C CA . ASN B 1 95 ? 105.301 -14.104 3.784 1.00 24.62 529 ASN B CA 1
ATOM 3714 C C . ASN B 1 95 ? 105.004 -13.293 2.520 1.00 24.41 529 ASN B C 1
ATOM 3715 O O . ASN B 1 95 ? 104.066 -13.593 1.776 1.00 24.34 529 ASN B O 1
ATOM 3720 N N . VAL B 1 96 ? 105.829 -12.273 2.288 1.00 24.20 530 VAL B N 1
ATOM 3721 C CA . VAL B 1 96 ? 105.608 -11.285 1.232 1.00 23.95 530 VAL B CA 1
ATOM 3722 C C . VAL B 1 96 ? 105.813 -11.870 -0.167 1.00 23.84 530 VAL B C 1
ATOM 3723 O O . VAL B 1 96 ? 106.844 -12.488 -0.451 1.00 23.88 530 VAL B O 1
ATOM 3727 N N . ILE B 1 97 ? 104.814 -11.669 -1.024 1.00 23.56 531 ILE B N 1
ATOM 3728 C CA . ILE B 1 97 ? 104.840 -12.149 -2.408 1.00 23.30 531 ILE B CA 1
ATOM 3729 C C . ILE B 1 97 ? 104.760 -11.000 -3.420 1.00 23.19 531 ILE B C 1
ATOM 3730 O O . ILE B 1 97 ? 104.624 -11.226 -4.626 1.00 23.22 531 ILE B O 1
ATOM 3735 N N . GLY B 1 98 ? 104.850 -9.770 -2.921 1.00 23.04 532 GLY B N 1
ATOM 3736 C CA . GLY B 1 98 ? 104.813 -8.584 -3.769 1.00 22.78 532 GLY B CA 1
ATOM 3737 C C . GLY B 1 98 ? 104.079 -7.426 -3.125 1.00 22.65 532 GLY B C 1
ATOM 3738 O O . GLY B 1 98 ? 103.957 -7.359 -1.899 1.00 22.56 532 GLY B O 1
ATOM 3739 N N . TYR B 1 99 ? 103.596 -6.508 -3.957 1.00 22.57 533 TYR B N 1
ATOM 3740 C CA . TYR B 1 99 ? 102.836 -5.359 -3.474 1.00 22.43 533 TYR B CA 1
ATOM 3741 C C . TYR B 1 99 ? 101.577 -5.107 -4.300 1.00 22.19 533 TYR B C 1
ATOM 3742 O O . TYR B 1 99 ? 101.507 -5.463 -5.481 1.00 22.03 533 TYR B O 1
ATOM 3751 N N . MET B 1 100 ? 100.585 -4.495 -3.659 1.00 21.87 534 MET B N 1
ATOM 3752 C CA . MET B 1 100 ? 99.350 -4.113 -4.323 1.00 21.56 534 MET B CA 1
ATOM 3753 C C . MET B 1 100 ? 99.338 -2.607 -4.565 1.00 21.42 534 MET B C 1
ATOM 3754 O O . MET B 1 100 ? 99.288 -1.824 -3.612 1.00 21.48 534 MET B O 1
ATOM 3759 N N . PRO B 1 101 ? 99.401 -2.197 -5.843 1.00 21.13 535 PRO B N 1
ATOM 3760 C CA . PRO B 1 101 ? 99.326 -0.775 -6.157 1.00 20.93 535 PRO B CA 1
ATOM 3761 C C . PRO B 1 101 ? 97.894 -0.253 -6.075 1.00 20.62 535 PRO B C 1
ATOM 3762 O O . PRO B 1 101 ? 97.008 -0.746 -6.775 1.00 20.55 535 PRO B O 1
ATOM 3766 N N . ILE B 1 102 ? 97.679 0.725 -5.199 1.00 20.41 536 ILE B N 1
ATOM 3767 C CA . ILE B 1 102 ? 96.389 1.394 -5.087 1.00 20.17 536 ILE B CA 1
ATOM 3768 C C . ILE B 1 102 ? 96.522 2.783 -5.704 1.00 20.20 536 ILE B C 1
ATOM 3769 O O . ILE B 1 102 ? 97.374 3.564 -5.277 1.00 20.10 536 ILE B O 1
ATOM 3774 N N . PRO B 1 103 ? 95.692 3.090 -6.721 1.00 20.23 537 PRO B N 1
ATOM 3775 C CA . PRO B 1 103 ? 95.746 4.404 -7.366 1.00 20.25 537 PRO B CA 1
ATOM 3776 C C . PRO B 1 103 ? 95.574 5.533 -6.354 1.00 20.31 537 PRO B C 1
ATOM 3777 O O . PRO B 1 103 ? 94.711 5.450 -5.477 1.00 20.30 537 PRO B O 1
ATOM 3781 N N . VAL B 1 104 ? 96.410 6.563 -6.468 1.00 20.26 53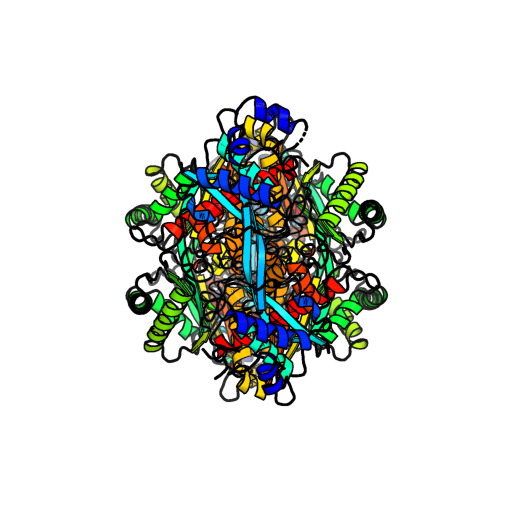8 VAL B N 1
ATOM 3782 C CA . VAL B 1 104 ? 96.353 7.720 -5.577 1.00 20.25 538 VAL B CA 1
ATOM 3783 C C . VAL B 1 104 ? 95.928 8.957 -6.362 1.00 20.40 538 VAL B C 1
ATOM 3784 O O . VAL B 1 104 ? 96.570 9.324 -7.348 1.00 20.42 538 VAL B O 1
ATOM 3788 N N . GLY B 1 105 ? 94.839 9.581 -5.920 1.00 20.40 539 GLY B N 1
ATOM 3789 C CA . GLY B 1 105 ? 94.365 10.835 -6.497 1.00 20.64 539 GLY B CA 1
ATOM 3790 C C . GLY B 1 105 ? 94.517 11.984 -5.517 1.00 20.81 539 GLY B C 1
ATOM 3791 O O . GLY B 1 105 ? 94.735 11.765 -4.324 1.00 20.83 539 GLY B O 1
ATOM 3792 N N . VAL B 1 106 ? 94.409 13.211 -6.021 1.00 20.88 540 VAL B N 1
ATOM 3793 C CA . VAL B 1 106 ? 94.523 14.400 -5.175 1.00 21.10 540 VAL B CA 1
ATOM 3794 C C . VAL B 1 106 ? 93.243 15.241 -5.182 1.00 21.23 540 VAL B C 1
ATOM 3795 O O . VAL B 1 106 ? 92.712 15.585 -6.242 1.00 21.30 540 VAL B O 1
ATOM 3799 N N . ALA B 1 107 ? 92.748 15.544 -3.985 1.00 21.46 541 ALA B N 1
ATOM 3800 C CA . ALA B 1 107 ? 91.602 16.428 -3.813 1.00 21.60 541 ALA B CA 1
ATOM 3801 C C . ALA B 1 107 ? 92.048 17.685 -3.080 1.00 21.74 541 ALA B C 1
ATOM 3802 O O . ALA B 1 107 ? 92.672 17.609 -2.019 1.00 21.81 541 ALA B O 1
ATOM 3804 N N . GLY B 1 108 ? 91.736 18.841 -3.657 1.00 21.95 542 GLY B N 1
ATOM 3805 C CA . GLY B 1 108 ? 92.124 20.113 -3.066 1.00 22.17 542 GLY B CA 1
ATOM 3806 C C . GLY B 1 108 ? 92.105 21.288 -4.027 1.00 22.34 542 GLY B C 1
ATOM 3807 O O . GLY B 1 108 ? 91.729 21.134 -5.192 1.00 22.37 542 GLY B O 1
ATOM 3808 N N . PRO B 1 109 ? 92.517 22.477 -3.544 1.00 22.50 543 PRO B N 1
ATOM 3809 C CA . PRO B 1 109 ? 93.000 22.702 -2.178 1.00 22.50 543 PRO B CA 1
ATOM 3810 C C . PRO B 1 109 ? 91.892 22.641 -1.126 1.00 22.54 543 PRO B C 1
ATOM 3811 O O . PRO B 1 109 ? 90.777 23.114 -1.363 1.00 22.66 543 PRO B O 1
ATOM 3815 N N . LEU B 1 110 ? 92.202 22.034 0.016 1.00 22.54 544 LEU B N 1
ATOM 3816 C CA . LEU B 1 110 ? 91.312 22.068 1.167 1.00 22.53 544 LEU B CA 1
ATOM 3817 C C . LEU B 1 110 ? 91.699 23.265 2.022 1.00 22.65 544 LEU B C 1
ATOM 3818 O O . LEU B 1 110 ? 92.777 23.292 2.624 1.00 22.59 544 LEU B O 1
ATOM 3823 N N . CYS B 1 111 ? 90.818 24.259 2.047 1.00 22.84 545 CYS B N 1
ATOM 3824 C CA . CYS B 1 111 ? 91.046 25.476 2.809 1.00 23.15 545 CYS B CA 1
ATOM 3825 C C . CYS B 1 111 ? 90.585 25.262 4.244 1.00 23.05 545 CYS B C 1
ATOM 3826 O O . CYS B 1 111 ? 89.389 25.304 4.543 1.00 23.01 545 CYS B O 1
ATOM 3829 N N . LEU B 1 112 ? 91.555 25.014 5.119 1.00 23.11 546 LEU B N 1
ATOM 3830 C CA . LEU B 1 112 ? 91.293 24.611 6.496 1.00 23.25 546 LEU B CA 1
ATOM 3831 C C . LEU B 1 112 ? 92.196 25.371 7.461 1.00 23.41 546 LEU B C 1
ATOM 3832 O O . LEU B 1 112 ? 93.423 25.333 7.334 1.00 23.43 546 LEU B O 1
ATOM 3837 N N . ASP B 1 113 ? 91.573 26.055 8.421 1.00 23.62 547 ASP B N 1
ATOM 3838 C CA . ASP B 1 113 ? 92.277 26.816 9.461 1.00 23.96 547 ASP B CA 1
ATOM 3839 C C . ASP B 1 113 ? 93.316 27.788 8.889 1.00 24.22 547 ASP B C 1
ATOM 3840 O O . ASP B 1 113 ? 94.453 27.856 9.365 1.00 24.16 547 ASP B O 1
ATOM 3845 N N . GLU B 1 114 ? 92.898 28.532 7.863 1.00 24.69 548 GLU B N 1
ATOM 3846 C CA . GLU B 1 114 ? 93.728 29.538 7.178 1.00 25.28 548 GLU B CA 1
ATOM 3847 C C . GLU B 1 114 ? 94.951 28.949 6.456 1.00 25.19 548 GLU B C 1
ATOM 3848 O O . GLU B 1 114 ? 95.898 29.669 6.124 1.00 25.26 548 GLU B O 1
ATOM 3854 N N . LYS B 1 115 ? 94.907 27.641 6.210 1.00 25.07 549 LYS B N 1
ATOM 3855 C CA . LYS B 1 115 ? 95.938 26.937 5.450 1.00 25.06 549 LYS B CA 1
ATOM 3856 C C . LYS B 1 115 ? 95.304 26.254 4.240 1.00 24.82 549 LYS B C 1
ATOM 3857 O O . LYS B 1 115 ? 94.079 26.136 4.158 1.00 24.82 549 LYS B O 1
ATOM 3863 N N . GLU B 1 116 ? 96.139 25.812 3.302 1.00 24.61 550 GLU B N 1
ATOM 3864 C CA . GLU B 1 116 ? 95.664 25.071 2.133 1.00 24.45 550 GLU B CA 1
ATOM 3865 C C . GLU B 1 116 ? 96.348 23.713 2.026 1.00 23.97 550 GLU B C 1
ATOM 3866 O O . GLU B 1 116 ? 97.578 23.623 2.045 1.00 23.96 550 GLU B O 1
ATOM 3872 N N . PHE B 1 117 ? 95.537 22.664 1.914 1.00 23.43 551 PHE B N 1
ATOM 3873 C CA . PHE B 1 117 ? 96.035 21.293 1.878 1.00 22.90 551 PHE B CA 1
ATOM 3874 C C . PHE B 1 117 ? 95.684 20.587 0.573 1.00 22.47 551 PHE B C 1
ATOM 3875 O O . PHE B 1 117 ? 94.579 20.740 0.048 1.00 22.44 551 PHE B O 1
ATOM 3883 N N . GLN B 1 118 ? 96.639 19.819 0.060 1.00 21.98 552 GLN B N 1
ATOM 3884 C CA . GLN B 1 118 ? 96.410 18.951 -1.086 1.00 21.57 552 GLN B CA 1
ATOM 3885 C C . GLN B 1 118 ? 96.339 17.520 -0.565 1.00 21.08 552 GLN B C 1
ATOM 3886 O O . GLN B 1 118 ? 97.357 16.938 -0.179 1.00 21.02 552 GLN B O 1
ATOM 3892 N N . VAL B 1 119 ? 95.128 16.970 -0.541 1.00 20.52 553 VAL B N 1
ATOM 3893 C CA . VAL B 1 119 ? 94.855 15.717 0.162 1.00 19.99 553 VAL B CA 1
ATOM 3894 C C . VAL B 1 119 ? 95.004 14.493 -0.750 1.00 19.55 553 VAL B C 1
ATOM 3895 O O . VAL B 1 119 ? 94.284 14.368 -1.741 1.00 19.57 553 VAL B O 1
ATOM 3899 N N . PRO B 1 120 ? 95.946 13.589 -0.413 1.00 19.24 554 PRO B N 1
ATOM 3900 C CA . PRO B 1 120 ? 96.114 12.355 -1.179 1.00 19.00 554 PRO B CA 1
ATOM 3901 C C . PRO B 1 120 ? 95.055 11.320 -0.800 1.00 18.81 554 PRO B C 1
ATOM 3902 O O . PRO B 1 120 ? 94.760 11.136 0.385 1.00 18.90 554 PRO B O 1
ATOM 3906 N N . MET B 1 121 ? 94.485 10.661 -1.806 1.00 18.53 555 MET B N 1
ATOM 3907 C CA . MET B 1 121 ? 93.417 9.689 -1.589 1.00 18.25 555 MET B CA 1
ATOM 3908 C C . MET B 1 121 ? 93.660 8.428 -2.407 1.00 18.20 555 MET B C 1
ATOM 3909 O O . MET B 1 121 ? 93.637 8.463 -3.642 1.00 18.06 555 MET B O 1
ATOM 3914 N N . ALA B 1 122 ? 93.902 7.322 -1.708 1.00 18.22 556 ALA B N 1
ATOM 3915 C CA . ALA B 1 122 ? 94.124 6.032 -2.350 1.00 18.20 556 ALA B CA 1
ATOM 3916 C C . ALA B 1 122 ? 92.817 5.253 -2.409 1.00 18.30 556 ALA B C 1
ATOM 3917 O O . ALA B 1 122 ? 92.270 4.863 -1.374 1.00 18.20 556 ALA B O 1
ATOM 3919 N N . THR B 1 123 ? 92.316 5.042 -3.624 1.00 18.35 557 THR B N 1
ATOM 3920 C CA . THR B 1 123 ? 91.019 4.397 -3.826 1.00 18.41 557 THR B CA 1
ATOM 3921 C C . THR B 1 123 ? 90.888 3.756 -5.210 1.00 18.54 557 THR B C 1
ATOM 3922 O O . THR B 1 123 ? 91.643 4.075 -6.132 1.00 18.54 557 THR B O 1
ATOM 3926 N N . THR B 1 124 ? 89.931 2.842 -5.337 1.00 18.64 558 THR B N 1
ATOM 3927 C CA . THR B 1 124 ? 89.575 2.270 -6.633 1.00 18.79 558 THR B CA 1
ATOM 3928 C C . THR B 1 124 ? 88.096 2.517 -6.949 1.00 18.78 558 THR B C 1
ATOM 3929 O O . THR B 1 124 ? 87.550 1.941 -7.893 1.00 18.84 558 THR B O 1
ATOM 3933 N N . GLU B 1 125 ? 87.457 3.380 -6.159 1.00 18.87 559 GLU B N 1
ATOM 3934 C CA . GLU B 1 125 ? 86.070 3.764 -6.413 1.00 18.81 559 GLU B CA 1
ATOM 3935 C C . GLU B 1 125 ? 85.993 5.012 -7.289 1.00 18.95 559 GLU B C 1
ATOM 3936 O O . GLU B 1 125 ? 86.375 6.108 -6.865 1.00 18.92 559 GLU B O 1
ATOM 3942 N N . GLY B 1 126 ? 85.491 4.830 -8.508 1.00 19.00 560 GLY B N 1
ATOM 3943 C CA . GLY B 1 126 ? 85.298 5.931 -9.448 1.00 19.11 560 GLY B CA 1
ATOM 3944 C C . GLY B 1 126 ? 84.396 7.016 -8.893 1.00 19.18 560 GLY B C 1
ATOM 3945 O O . GLY B 1 126 ? 83.388 6.724 -8.242 1.00 19.14 560 GLY B O 1
ATOM 3946 N N . CYS B 1 127 ? 84.784 8.266 -9.151 1.00 19.27 561 CYS B N 1
ATOM 3947 C CA . CYS B 1 127 ? 84.058 9.474 -8.723 1.00 19.36 561 CYS B CA 1
ATOM 3948 C C . CYS B 1 127 ? 84.350 9.949 -7.294 1.00 19.18 561 CYS B C 1
ATOM 3949 O O . CYS B 1 127 ? 83.989 11.070 -6.939 1.00 18.97 561 CYS B O 1
ATOM 3952 N N . LEU B 1 128 ? 85.002 9.116 -6.482 1.00 19.00 562 LEU B N 1
ATOM 3953 C CA . LEU B 1 128 ? 85.269 9.483 -5.087 1.00 18.89 562 LEU B CA 1
ATOM 3954 C C . LEU B 1 128 ? 86.185 10.701 -4.967 1.00 18.83 562 LEU B C 1
ATOM 3955 O O . LEU B 1 128 ? 85.824 11.684 -4.316 1.00 18.71 562 LEU B O 1
ATOM 3960 N N . VAL B 1 129 ? 87.357 10.634 -5.596 1.00 18.80 563 VAL B N 1
ATOM 3961 C CA . VAL B 1 129 ? 88.317 11.740 -5.561 1.00 18.84 563 VAL B CA 1
ATOM 3962 C C . VAL B 1 129 ? 87.720 13.008 -6.186 1.00 19.00 563 VAL B C 1
ATOM 3963 O O . VAL B 1 129 ? 87.807 14.092 -5.602 1.00 19.05 563 VAL B O 1
ATOM 3967 N N . ALA B 1 130 ? 87.103 12.856 -7.357 1.00 19.06 564 ALA B N 1
ATOM 3968 C CA . ALA B 1 130 ? 86.494 13.976 -8.077 1.00 19.10 564 ALA B CA 1
ATOM 3969 C C . ALA B 1 130 ? 85.350 14.625 -7.295 1.00 19.14 564 ALA B C 1
ATOM 3970 O O . ALA B 1 130 ? 85.227 15.852 -7.277 1.00 19.13 564 ALA B O 1
ATOM 3972 N N . SER B 1 131 ? 84.526 13.803 -6.644 1.00 19.01 565 SER B N 1
ATOM 3973 C CA . SER B 1 131 ? 83.429 14.311 -5.820 1.00 18.99 565 SER B CA 1
ATOM 3974 C C . SER B 1 131 ? 83.961 15.064 -4.603 1.00 18.95 565 SER B C 1
ATOM 3975 O O . SER B 1 131 ? 83.519 16.177 -4.318 1.00 18.80 565 SER B O 1
ATOM 3978 N N . THR B 1 132 ? 84.923 14.461 -3.904 1.00 19.00 566 THR B N 1
ATOM 3979 C CA . THR B 1 132 ? 85.570 15.093 -2.751 1.00 19.03 566 THR B CA 1
ATOM 3980 C C . THR B 1 132 ? 86.238 16.410 -3.160 1.00 19.28 566 THR B C 1
ATOM 3981 O O . THR B 1 132 ? 86.217 17.388 -2.406 1.00 19.16 566 THR B O 1
ATOM 3985 N N . ASN B 1 133 ? 86.805 16.430 -4.365 1.00 19.52 567 ASN B N 1
ATOM 3986 C CA . ASN B 1 133 ? 87.398 17.641 -4.926 1.00 19.89 567 ASN B CA 1
ATOM 3987 C C . ASN B 1 133 ? 86.374 18.763 -5.105 1.00 19.88 567 ASN B C 1
ATOM 3988 O O . ASN B 1 133 ? 86.688 19.934 -4.880 1.00 20.02 567 ASN B O 1
ATOM 3993 N N . ARG B 1 134 ? 85.155 18.401 -5.505 1.00 19.99 568 ARG B N 1
ATOM 3994 C CA . ARG B 1 134 ? 84.069 19.370 -5.655 1.00 20.12 568 ARG B CA 1
ATOM 3995 C C . ARG B 1 134 ? 83.672 19.956 -4.300 1.00 20.24 568 ARG B C 1
ATOM 3996 O O . ARG B 1 134 ? 83.405 21.153 -4.190 1.00 20.20 568 ARG B O 1
ATOM 4004 N N . GLY B 1 135 ? 83.643 19.104 -3.275 1.00 20.35 569 GLY B N 1
ATOM 4005 C CA . GLY B 1 135 ? 83.376 19.542 -1.905 1.00 20.49 569 GLY B CA 1
ATOM 4006 C C . GLY B 1 135 ? 84.405 20.541 -1.404 1.00 20.58 569 GLY B C 1
ATOM 4007 O O . GLY B 1 135 ? 84.055 21.523 -0.746 1.00 20.60 569 GLY B O 1
ATOM 4008 N N . CYS B 1 136 ? 85.674 20.288 -1.726 1.00 20.71 570 CYS B N 1
ATOM 4009 C CA . CYS B 1 136 ? 86.767 21.208 -1.408 1.00 21.00 570 CYS B CA 1
ATOM 4010 C C . CYS B 1 136 ? 86.578 22.556 -2.102 1.00 21.35 570 CYS B C 1
ATOM 4011 O O . CYS B 1 136 ? 86.825 23.607 -1.505 1.00 21.40 570 CYS B O 1
ATOM 4014 N N . ARG B 1 137 ? 86.133 22.512 -3.358 1.00 21.70 571 ARG B N 1
ATOM 4015 C CA . ARG B 1 137 ? 85.868 23.718 -4.144 1.00 22.18 571 ARG B CA 1
ATOM 4016 C C . ARG B 1 137 ? 84.788 24.578 -3.487 1.00 22.26 571 ARG B C 1
ATOM 4017 O O . ARG B 1 137 ? 84.934 25.800 -3.391 1.00 22.26 571 ARG B O 1
ATOM 4025 N N . ALA B 1 138 ? 83.720 23.928 -3.025 1.00 22.38 572 ALA B N 1
ATOM 4026 C CA . ALA B 1 138 ? 82.625 24.600 -2.324 1.00 22.63 572 ALA B CA 1
ATOM 4027 C C . ALA B 1 138 ? 83.094 25.266 -1.029 1.00 22.80 572 ALA B C 1
ATOM 4028 O O . ALA B 1 138 ? 82.698 26.396 -0.730 1.00 22.86 572 ALA B O 1
ATOM 4030 N N . ILE B 1 139 ? 83.940 24.566 -0.274 1.00 23.00 573 ILE B N 1
ATOM 4031 C CA . ILE B 1 139 ? 84.524 25.107 0.957 1.00 23.29 573 ILE B CA 1
ATOM 4032 C C . ILE B 1 139 ? 85.446 26.291 0.654 1.00 23.61 573 ILE B C 1
ATOM 4033 O O . ILE B 1 139 ? 85.380 27.322 1.329 1.00 23.60 573 ILE B O 1
ATOM 4038 N N . GLY B 1 140 ? 86.284 26.138 -0.371 1.00 23.89 574 GLY B N 1
ATOM 4039 C CA . GLY B 1 140 ? 87.244 27.169 -0.768 1.00 24.34 574 GLY B CA 1
ATOM 4040 C C . GLY B 1 140 ? 86.598 28.474 -1.198 1.00 24.65 574 GLY B C 1
ATOM 4041 O O . GLY B 1 140 ? 87.112 29.555 -0.902 1.00 24.87 574 GLY B O 1
ATOM 4042 N N . LEU B 1 141 ? 85.467 28.372 -1.891 1.00 24.86 575 LEU B N 1
ATOM 4043 C CA . LEU B 1 141 ? 84.716 29.551 -2.329 1.00 25.03 575 LEU B CA 1
ATOM 4044 C C . LEU B 1 141 ? 83.807 30.099 -1.225 1.00 25.06 575 LEU B C 1
ATOM 4045 O O . LEU B 1 141 ? 83.158 31.137 -1.399 1.00 25.14 575 LEU B O 1
ATOM 4050 N N . GLY B 1 142 ? 83.775 29.402 -0.090 1.00 25.04 576 GLY B N 1
ATOM 4051 C CA . GLY B 1 142 ? 82.957 29.798 1.052 1.00 24.96 576 GLY B CA 1
ATOM 4052 C C . GLY B 1 142 ? 83.725 30.412 2.208 1.00 24.86 576 GLY B C 1
ATOM 4053 O O . GLY B 1 142 ? 83.175 30.590 3.297 1.00 25.05 576 GLY B O 1
ATOM 4054 N N . GLY B 1 143 ? 84.994 30.735 1.975 1.00 24.67 577 GLY B N 1
ATOM 4055 C CA . GLY B 1 143 ? 85.829 31.367 2.996 1.00 24.47 577 GLY B CA 1
ATOM 4056 C C . GLY B 1 143 ? 86.654 30.395 3.819 1.00 24.18 577 GLY B C 1
ATOM 4057 O O . GLY B 1 143 ? 87.396 30.806 4.713 1.00 24.32 577 GLY B O 1
ATOM 4058 N N . GLY B 1 144 ? 86.518 29.104 3.522 1.00 23.86 578 GLY B N 1
ATOM 4059 C CA . GLY B 1 144 ? 87.323 28.072 4.170 1.00 23.33 578 GLY B CA 1
ATOM 4060 C C . GLY B 1 144 ? 86.664 27.395 5.356 1.00 23.08 578 GLY B C 1
ATOM 4061 O O . GLY B 1 144 ? 85.576 27.782 5.787 1.00 23.09 578 GLY B O 1
ATOM 4062 N N . ALA B 1 145 ? 87.342 26.378 5.879 1.00 22.68 579 ALA B N 1
ATOM 4063 C CA . ALA B 1 145 ? 86.857 25.600 7.011 1.00 22.31 579 ALA B CA 1
ATOM 4064 C C . ALA B 1 145 ? 87.668 25.879 8.272 1.00 22.05 579 ALA B C 1
ATOM 4065 O O . ALA B 1 145 ? 88.827 26.294 8.199 1.00 21.99 579 ALA B O 1
ATOM 4067 N N . SER B 1 146 ? 87.045 25.646 9.424 1.00 21.77 580 SER B N 1
ATOM 4068 C CA . SER B 1 146 ? 87.709 25.763 10.718 1.00 21.52 580 SER B CA 1
ATOM 4069 C C . SER B 1 146 ? 87.520 24.470 11.500 1.00 21.26 580 SER B C 1
ATOM 4070 O O . SER B 1 146 ? 86.432 23.892 11.495 1.00 21.28 580 SER B O 1
ATOM 4073 N N . SER B 1 147 ? 88.579 24.019 12.170 1.00 20.96 581 SER B N 1
ATOM 4074 C CA . SER B 1 147 ? 88.529 22.768 12.925 1.00 20.71 581 SER B CA 1
ATOM 4075 C C . SER B 1 147 ? 89.214 22.864 14.287 1.00 20.59 581 SER B C 1
ATOM 4076 O O . SER B 1 147 ? 90.081 23.716 14.501 1.00 20.48 581 SER B O 1
ATOM 4079 N N . ARG B 1 148 ? 88.808 21.984 15.200 1.00 20.34 582 ARG B N 1
ATOM 4080 C CA . ARG B 1 148 ? 89.395 21.897 16.535 1.00 20.13 582 ARG B CA 1
ATOM 4081 C C . ARG B 1 148 ? 89.554 20.438 16.959 1.00 20.03 582 ARG B C 1
ATOM 4082 O O . ARG B 1 148 ? 88.661 19.619 16.727 1.00 19.93 582 ARG B O 1
ATOM 4090 N N . VAL B 1 149 ? 90.695 20.121 17.568 1.00 19.95 583 VAL B N 1
ATOM 4091 C CA . VAL B 1 149 ? 90.889 18.835 18.236 1.00 19.92 583 VAL B CA 1
ATOM 4092 C C . VAL B 1 149 ? 90.400 18.981 19.675 1.00 19.92 583 VAL B C 1
ATOM 4093 O O . VAL B 1 149 ? 90.890 19.830 20.428 1.00 20.01 583 VAL B O 1
ATOM 4097 N N . LEU B 1 150 ? 89.428 18.151 20.041 1.00 19.84 584 LEU B N 1
ATOM 4098 C CA . LEU B 1 150 ? 88.735 18.262 21.322 1.00 19.84 584 LEU B CA 1
ATOM 4099 C C . LEU B 1 150 ? 89.345 17.372 22.397 1.00 19.83 584 LEU B C 1
ATOM 4100 O O . LEU B 1 150 ? 89.259 17.679 23.588 1.00 19.89 584 LEU B O 1
ATOM 4105 N N . ALA B 1 151 ? 89.946 16.264 21.966 1.00 19.77 585 ALA B N 1
ATOM 4106 C CA . ALA B 1 151 ? 90.565 15.293 22.863 1.00 19.74 585 ALA B CA 1
ATOM 4107 C C . ALA B 1 151 ? 91.592 14.461 22.109 1.00 19.75 585 ALA B C 1
ATOM 4108 O O . ALA B 1 151 ? 91.513 14.319 20.887 1.00 19.75 585 ALA B O 1
ATOM 4110 N N . ASP B 1 152 ? 92.554 13.917 22.849 1.00 19.76 586 ASP B N 1
ATOM 4111 C CA . ASP B 1 152 ? 93.595 13.076 22.277 1.00 19.74 586 ASP B CA 1
ATOM 4112 C C . ASP B 1 152 ? 94.005 12.019 23.294 1.00 19.59 586 ASP B C 1
ATOM 4113 O O . ASP B 1 152 ? 94.513 12.344 24.369 1.00 19.73 586 ASP B O 1
ATOM 4118 N N . GLY B 1 153 ? 93.771 10.756 22.950 1.00 19.18 587 GLY B N 1
ATOM 4119 C CA . GLY B 1 153 ? 94.147 9.645 23.811 1.00 18.90 587 GLY B CA 1
ATOM 4120 C C . GLY B 1 153 ? 93.754 8.293 23.256 1.00 18.65 587 GLY B C 1
ATOM 4121 O O . GLY B 1 153 ? 92.568 7.976 23.155 1.00 18.56 587 GLY B O 1
ATOM 4122 N N . MET B 1 154 ? 94.759 7.501 22.889 1.00 18.41 588 MET B N 1
ATOM 4123 C CA . MET B 1 154 ? 94.556 6.111 22.490 1.00 18.20 588 MET B CA 1
ATOM 4124 C C . MET B 1 154 ? 94.208 5.283 23.725 1.00 18.07 588 MET B C 1
ATOM 4125 O O . MET B 1 154 ? 94.625 5.614 24.838 1.00 18.00 588 MET B O 1
ATOM 4130 N N . THR B 1 155 ? 93.429 4.223 23.531 1.00 17.81 589 THR B N 1
ATOM 4131 C CA . THR B 1 155 ? 92.944 3.419 24.651 1.00 17.71 589 THR B CA 1
ATOM 4132 C C . THR B 1 155 ? 93.220 1.929 24.490 1.00 17.62 589 THR B C 1
ATOM 4133 O O . THR B 1 155 ? 93.329 1.419 23.375 1.00 17.53 589 THR B O 1
ATOM 4137 N N . ARG B 1 156 ? 93.338 1.246 25.625 1.00 17.52 590 ARG B N 1
ATOM 4138 C CA . ARG B 1 156 ? 93.338 -0.208 25.677 1.00 17.64 590 ARG B CA 1
ATOM 4139 C C . ARG B 1 156 ? 92.479 -0.624 26.867 1.00 17.47 590 ARG B C 1
ATOM 4140 O O . ARG B 1 156 ? 92.602 -0.056 27.955 1.00 17.32 590 ARG B O 1
ATOM 4148 N N . GLY B 1 157 ? 91.599 -1.598 26.648 1.00 17.50 591 GLY B N 1
ATOM 4149 C CA . GLY B 1 157 ? 90.647 -2.022 27.673 1.00 17.43 591 GLY B CA 1
ATOM 4150 C C . GLY B 1 157 ? 90.736 -3.491 28.043 1.00 17.54 591 GLY B C 1
ATOM 4151 O O . GLY B 1 157 ? 89.925 -4.294 27.578 1.00 17.19 591 GLY B O 1
ATOM 4152 N N . PRO B 1 158 ? 91.724 -3.857 28.885 1.00 17.68 592 PRO B N 1
ATOM 4153 C CA . PRO B 1 158 ? 91.868 -5.238 29.340 1.00 17.93 592 PRO B CA 1
ATOM 4154 C C . PRO B 1 158 ? 90.701 -5.728 30.190 1.00 18.18 592 PRO B C 1
ATOM 4155 O O . PRO B 1 158 ? 89.968 -4.922 30.768 1.00 18.33 592 PRO B O 1
ATOM 4159 N N . VAL B 1 159 ? 90.543 -7.048 30.251 1.00 18.58 593 VAL B N 1
ATOM 4160 C CA . VAL B 1 159 ? 89.624 -7.673 31.193 1.00 18.97 593 VAL B CA 1
ATOM 4161 C C . VAL B 1 159 ? 90.421 -8.409 32.266 1.00 19.28 593 VAL B C 1
ATOM 4162 O O . VAL B 1 159 ? 91.259 -9.261 31.960 1.00 19.21 593 VAL B O 1
ATOM 4166 N N . VAL B 1 160 ? 90.171 -8.047 33.521 1.00 19.68 594 VAL B N 1
ATOM 4167 C CA . VAL B 1 160 ? 90.742 -8.766 34.655 1.00 20.14 594 VAL B CA 1
ATOM 4168 C C . VAL B 1 160 ? 89.625 -9.445 35.442 1.00 20.54 594 VAL B C 1
ATOM 4169 O O . VAL B 1 160 ? 88.459 -9.046 35.355 1.00 20.48 594 VAL B O 1
ATOM 4173 N N . ARG B 1 161 ? 89.980 -10.483 36.191 1.00 21.13 595 ARG B N 1
ATOM 4174 C CA . ARG B 1 161 ? 88.996 -11.248 36.947 1.00 21.80 595 ARG B CA 1
ATOM 4175 C C . ARG B 1 161 ? 89.468 -11.488 38.371 1.00 21.95 595 ARG B C 1
ATOM 4176 O O . ARG B 1 161 ? 90.630 -11.828 38.605 1.00 22.02 595 ARG B O 1
ATOM 4184 N N . LEU B 1 162 ? 88.560 -11.286 39.318 1.00 22.05 596 LEU B N 1
ATOM 4185 C CA . LEU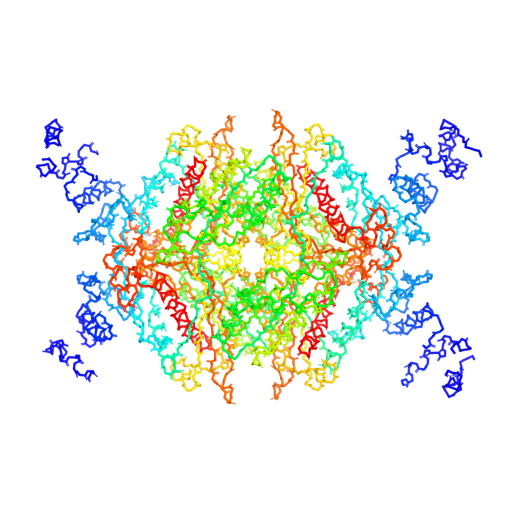 B 1 162 ? 88.832 -11.565 40.723 1.00 22.28 596 LEU B CA 1
ATOM 4186 C C . LEU B 1 162 ? 87.949 -12.717 41.206 1.00 22.19 596 LEU B C 1
ATOM 4187 O O . LEU B 1 162 ? 87.045 -13.134 40.482 1.00 22.24 596 LEU B O 1
ATOM 4192 N N . PRO B 1 163 ? 88.228 -13.266 42.410 1.00 22.20 597 PRO B N 1
ATOM 4193 C CA . PRO B 1 163 ? 87.442 -14.405 42.896 1.00 22.19 597 PRO B CA 1
ATOM 4194 C C . PRO B 1 163 ? 85.940 -14.125 43.010 1.00 22.10 597 PRO B C 1
ATOM 4195 O O . PRO B 1 163 ? 85.130 -15.008 42.719 1.00 22.09 597 PRO B O 1
ATOM 4199 N N . ARG B 1 164 ? 85.582 -12.912 43.432 1.00 22.12 598 ARG B N 1
ATOM 4200 C CA . ARG B 1 164 ? 84.180 -12.528 43.624 1.00 22.25 598 ARG B CA 1
ATOM 4201 C C . ARG B 1 164 ? 83.909 -11.109 43.128 1.00 22.11 598 ARG B C 1
ATOM 4202 O O . ARG B 1 164 ? 84.837 -10.317 42.946 1.00 21.90 598 ARG B O 1
ATOM 4210 N N . ALA B 1 165 ? 82.630 -10.795 42.920 1.00 22.20 599 ALA B N 1
ATOM 4211 C CA . ALA B 1 165 ? 82.197 -9.442 42.560 1.00 22.33 599 ALA B CA 1
ATOM 4212 C C . ALA B 1 165 ? 82.516 -8.428 43.658 1.00 22.45 599 ALA B C 1
ATOM 4213 O O . ALA B 1 165 ? 82.805 -7.266 43.368 1.00 22.46 599 ALA B O 1
ATOM 4215 N N . CYS B 1 166 ? 82.464 -8.872 44.914 1.00 22.64 600 CYS B N 1
ATOM 4216 C CA . CYS B 1 166 ? 82.868 -8.042 46.050 1.00 22.91 600 CYS B CA 1
ATOM 4217 C C . CYS B 1 166 ? 84.342 -7.651 45.946 1.00 22.57 600 CYS B C 1
ATOM 4218 O O . CYS B 1 166 ? 84.726 -6.545 46.329 1.00 22.62 600 CYS B O 1
ATOM 4221 N N . ASP B 1 167 ? 85.154 -8.563 45.413 1.00 22.38 601 ASP B N 1
ATOM 4222 C CA . ASP B 1 167 ? 86.583 -8.322 45.219 1.00 22.16 601 ASP B CA 1
ATOM 4223 C C . ASP B 1 167 ? 86.860 -7.377 44.047 1.00 22.03 601 ASP B C 1
ATOM 4224 O O . ASP B 1 167 ? 87.702 -6.487 44.155 1.00 22.06 601 ASP B O 1
ATOM 4229 N N . SER B 1 168 ? 86.154 -7.571 42.933 1.00 21.82 602 SER B N 1
ATOM 4230 C CA . SER B 1 168 ? 86.290 -6.682 41.774 1.00 21.61 602 SER B CA 1
ATOM 4231 C C . SER B 1 168 ? 85.823 -5.260 42.100 1.00 21.53 602 SER B C 1
ATOM 4232 O O . SER B 1 168 ? 86.409 -4.285 41.624 1.00 21.36 602 SER B O 1
ATOM 4235 N N . ALA B 1 169 ? 84.777 -5.160 42.922 1.00 21.45 603 ALA B N 1
ATOM 4236 C CA . ALA B 1 169 ? 84.289 -3.882 43.442 1.00 21.58 603 ALA B CA 1
ATOM 4237 C C . ALA B 1 169 ? 85.360 -3.164 44.261 1.00 21.72 603 ALA B C 1
ATOM 4238 O O . ALA B 1 169 ? 85.529 -1.948 44.146 1.00 21.58 603 ALA B O 1
ATOM 4240 N N . GLU B 1 170 ? 86.083 -3.931 45.076 1.00 21.90 604 GLU B N 1
ATOM 4241 C CA . GLU B 1 170 ? 87.176 -3.408 45.892 1.00 22.21 604 GLU B CA 1
ATOM 4242 C C . GLU B 1 170 ? 88.274 -2.795 45.020 1.00 22.04 604 GLU B C 1
ATOM 4243 O O . GLU B 1 170 ? 88.786 -1.718 45.331 1.00 22.21 604 GLU B O 1
ATOM 4249 N N . VAL B 1 171 ? 88.615 -3.479 43.928 1.00 22.02 605 VAL B N 1
ATOM 4250 C CA . VAL B 1 171 ? 89.635 -2.999 42.990 1.00 21.86 605 VAL B CA 1
ATOM 4251 C C . VAL B 1 171 ? 89.167 -1.728 42.281 1.00 21.91 605 VAL B C 1
ATOM 4252 O O . VAL B 1 171 ? 89.937 -0.777 42.137 1.00 21.76 605 VAL B O 1
ATOM 4256 N N . LYS B 1 172 ? 87.902 -1.712 41.859 1.00 21.95 606 LYS B N 1
ATOM 4257 C CA . LYS B 1 172 ? 87.306 -0.528 41.239 1.00 22.07 606 LYS B CA 1
ATOM 4258 C C . LYS B 1 172 ? 87.400 0.683 42.167 1.00 22.09 606 LYS B C 1
ATOM 4259 O O . LYS B 1 172 ? 87.806 1.763 41.741 1.00 22.00 606 LYS B O 1
ATOM 4265 N N . ALA B 1 173 ? 87.035 0.485 43.434 1.00 22.31 607 ALA B N 1
ATOM 4266 C CA . ALA B 1 173 ? 87.108 1.538 44.446 1.00 22.61 607 ALA B CA 1
ATOM 4267 C C . ALA B 1 173 ? 88.548 1.999 44.673 1.00 22.80 607 ALA B C 1
ATOM 4268 O O . ALA B 1 173 ? 88.809 3.197 44.794 1.00 22.82 607 ALA B O 1
ATOM 4270 N N . TRP B 1 174 ? 89.470 1.037 44.716 1.00 23.19 608 TRP B N 1
ATOM 4271 C CA . TRP B 1 174 ? 90.898 1.305 44.889 1.00 23.52 608 TRP B CA 1
ATOM 4272 C C . TRP B 1 174 ? 91.444 2.166 43.748 1.00 23.69 608 TRP B C 1
ATOM 4273 O O . TRP B 1 174 ? 92.165 3.137 43.986 1.00 23.69 608 TRP B O 1
ATOM 4284 N N . LEU B 1 175 ? 91.085 1.813 42.515 1.00 23.85 609 LEU B N 1
ATOM 4285 C CA . LEU B 1 175 ? 91.514 2.559 41.329 1.00 24.11 609 LEU B CA 1
ATOM 4286 C C . LEU B 1 175 ? 90.929 3.972 41.270 1.00 24.31 609 LEU B C 1
ATOM 4287 O O . LEU B 1 175 ? 91.484 4.853 40.611 1.00 24.27 609 LEU B O 1
ATOM 4292 N N . GLU B 1 176 ? 89.811 4.178 41.965 1.00 24.74 610 GLU B N 1
ATOM 4293 C CA . GLU B 1 176 ? 89.124 5.469 41.985 1.00 25.19 610 GLU B CA 1
ATOM 4294 C C . GLU B 1 176 ? 89.690 6.450 43.015 1.00 25.47 610 GLU B C 1
ATOM 4295 O O . GLU B 1 176 ? 89.439 7.654 42.928 1.00 25.54 610 GLU B O 1
ATOM 4301 N N . THR B 1 177 ? 90.446 5.935 43.984 1.00 25.82 611 THR B N 1
ATOM 4302 C CA . THR B 1 177 ? 91.127 6.788 44.963 1.00 26.21 611 THR B CA 1
ATOM 4303 C C . THR B 1 177 ? 92.297 7.517 44.305 1.00 26.50 611 THR B C 1
ATOM 4304 O O . THR B 1 177 ? 92.875 7.024 43.333 1.00 26.57 611 THR B O 1
ATOM 4308 N N . SER B 1 178 ? 92.636 8.690 44.839 1.00 26.87 612 SER B N 1
ATOM 4309 C CA . SER B 1 178 ? 93.739 9.497 44.316 1.00 27.28 612 SER B CA 1
ATOM 4310 C C . SER B 1 178 ? 95.083 8.778 44.441 1.00 27.41 612 SER B C 1
ATOM 4311 O O . SER B 1 178 ? 95.888 8.797 43.510 1.00 27.55 612 SER B O 1
ATOM 4314 N N . GLU B 1 179 ? 95.312 8.141 45.588 1.00 27.71 613 GLU B N 1
ATOM 4315 C CA . GLU B 1 179 ? 96.552 7.398 45.838 1.00 27.94 613 GLU B CA 1
ATOM 4316 C C . GLU B 1 179 ? 96.638 6.111 45.018 1.00 27.82 613 GLU B C 1
ATOM 4317 O O . GLU B 1 179 ? 97.718 5.740 44.554 1.00 27.91 613 GLU B O 1
ATOM 4323 N N . GLY B 1 180 ? 95.499 5.442 44.845 1.00 27.63 614 GLY B N 1
ATOM 4324 C CA . GLY B 1 180 ? 95.414 4.244 44.011 1.00 27.32 614 GLY B CA 1
ATOM 4325 C C . GLY B 1 180 ? 95.708 4.542 42.552 1.00 27.09 614 GLY B C 1
ATOM 4326 O O . GLY B 1 180 ? 96.475 3.823 41.909 1.00 27.13 614 GLY B O 1
ATOM 4327 N N . PHE B 1 181 ? 95.102 5.611 42.036 1.00 26.82 615 PHE B N 1
ATOM 4328 C CA . PHE B 1 181 ? 95.334 6.052 40.660 1.00 26.54 615 PHE B CA 1
ATOM 4329 C C . PHE B 1 181 ? 96.776 6.514 40.438 1.00 26.45 615 PHE B C 1
ATOM 4330 O O . PHE B 1 181 ? 97.362 6.236 39.392 1.00 26.44 615 PHE B O 1
ATOM 4338 N N . ALA B 1 182 ? 97.334 7.216 41.424 1.00 26.36 616 ALA B N 1
ATOM 4339 C CA . ALA B 1 182 ? 98.706 7.729 41.348 1.00 26.28 616 ALA B CA 1
ATOM 4340 C C . ALA B 1 182 ? 99.732 6.615 41.141 1.00 26.23 616 ALA B C 1
ATOM 4341 O O . ALA B 1 182 ? 100.654 6.756 40.334 1.00 26.19 616 ALA B O 1
ATOM 4343 N N . VAL B 1 183 ? 99.560 5.515 41.873 1.00 26.18 617 VAL B N 1
ATOM 4344 C CA . VAL B 1 183 ? 100.439 4.348 41.771 1.00 26.16 617 VAL B CA 1
ATOM 4345 C C . VAL B 1 183 ? 100.369 3.732 40.370 1.00 26.12 617 VAL B C 1
ATOM 4346 O O . VAL B 1 183 ? 101.400 3.413 39.771 1.00 26.00 617 VAL B O 1
ATOM 4350 N N . ILE B 1 184 ? 99.151 3.589 39.852 1.00 26.02 618 ILE B N 1
ATOM 4351 C CA . ILE B 1 184 ? 98.924 3.012 38.525 1.00 26.02 618 ILE B CA 1
ATOM 4352 C C . ILE B 1 184 ? 99.426 3.935 37.410 1.00 26.04 618 ILE B C 1
ATOM 4353 O O . ILE B 1 184 ? 100.005 3.467 36.426 1.00 26.11 618 ILE B O 1
ATOM 4358 N N . LYS B 1 185 ? 99.211 5.239 37.580 1.00 26.05 619 LYS B N 1
ATOM 4359 C CA . LYS B 1 185 ? 99.683 6.247 36.629 1.00 26.10 619 LYS B CA 1
ATOM 4360 C C . LYS B 1 185 ? 101.210 6.265 36.541 1.00 26.17 619 LYS B C 1
ATOM 4361 O O . LYS B 1 185 ? 101.771 6.354 35.447 1.00 26.04 619 LYS B O 1
ATOM 4367 N N . GLU B 1 186 ? 101.868 6.176 37.696 1.00 26.25 620 GLU B N 1
ATOM 4368 C CA . GLU B 1 186 ? 103.329 6.147 37.766 1.00 26.54 620 GLU B CA 1
ATOM 4369 C C . GLU B 1 186 ? 103.898 4.950 37.002 1.00 26.30 620 GLU B C 1
ATOM 4370 O O . GLU B 1 186 ? 104.882 5.087 36.273 1.00 26.41 620 GLU B O 1
ATOM 4376 N N . ALA B 1 187 ? 103.267 3.788 37.167 1.00 26.11 621 ALA B N 1
ATOM 4377 C CA . ALA B 1 187 ? 103.670 2.571 36.464 1.00 25.91 621 ALA B CA 1
ATOM 4378 C C . ALA B 1 187 ? 103.420 2.676 34.959 1.00 25.82 621 ALA B C 1
ATOM 4379 O O . ALA B 1 187 ? 104.267 2.279 34.156 1.00 25.72 621 ALA B O 1
ATOM 4381 N N . PHE B 1 188 ? 102.259 3.219 34.591 1.00 25.59 622 PHE B N 1
ATOM 4382 C CA . PHE B 1 188 ? 101.884 3.408 33.189 1.00 25.57 622 PHE B CA 1
ATOM 4383 C C . PHE B 1 188 ? 102.819 4.390 32.480 1.00 25.73 622 PHE B C 1
ATOM 4384 O O . PHE B 1 188 ? 103.340 4.090 31.403 1.00 25.77 622 PHE B O 1
ATOM 4392 N N . ASP B 1 189 ? 103.028 5.554 33.095 1.00 26.00 623 ASP B N 1
ATOM 4393 C CA . ASP B 1 189 ? 103.828 6.630 32.503 1.00 26.28 623 ASP B CA 1
ATOM 4394 C C . ASP B 1 189 ? 105.321 6.307 32.419 1.00 26.54 623 ASP B C 1
ATOM 4395 O O . ASP B 1 189 ? 106.054 6.950 31.666 1.00 26.73 623 ASP B O 1
ATOM 4400 N N . SER B 1 190 ? 105.763 5.312 33.184 1.00 26.85 624 SER B N 1
ATOM 4401 C CA . SER B 1 190 ? 107.174 4.917 33.206 1.00 27.10 624 SER B CA 1
ATOM 4402 C C . SER B 1 190 ? 107.621 4.179 31.938 1.00 27.34 624 SER B C 1
ATOM 4403 O O . SER B 1 190 ? 108.818 4.059 31.681 1.00 27.45 624 SER B O 1
ATOM 4406 N N . THR B 1 191 ? 106.661 3.694 31.152 1.00 27.61 625 THR B N 1
ATOM 4407 C CA . THR B 1 191 ? 106.959 2.882 29.966 1.00 27.84 625 THR B CA 1
ATOM 4408 C C . THR B 1 191 ? 107.378 3.701 28.740 1.00 28.08 625 THR B C 1
ATOM 4409 O O . THR B 1 191 ? 108.062 3.186 27.853 1.00 28.07 625 THR B O 1
ATOM 4413 N N . SER B 1 192 ? 106.962 4.966 28.696 1.00 28.38 626 SER B N 1
ATOM 4414 C CA . SER B 1 192 ? 107.274 5.863 27.579 1.00 28.78 626 SER B CA 1
ATOM 4415 C C . SER B 1 192 ? 107.278 7.326 28.019 1.00 28.97 626 SER B C 1
ATOM 4416 O O . SER B 1 192 ? 106.522 7.712 28.911 1.00 28.99 626 SER B O 1
ATOM 4419 N N . ARG B 1 193 ? 108.125 8.136 27.384 1.00 29.26 627 ARG B N 1
ATOM 4420 C CA . ARG B 1 193 ? 108.207 9.570 27.691 1.00 29.66 627 ARG B CA 1
ATOM 4421 C C . ARG B 1 193 ? 106.988 10.353 27.195 1.00 29.65 627 ARG B C 1
ATOM 4422 O O . ARG B 1 193 ? 106.759 11.489 27.618 1.00 29.69 627 ARG B O 1
ATOM 4430 N N . PHE B 1 194 ? 106.217 9.739 26.301 1.00 29.80 628 PHE B N 1
ATOM 4431 C CA . PHE B 1 194 ? 104.997 10.344 25.767 1.00 29.96 628 PHE B CA 1
ATOM 4432 C C . PHE B 1 194 ? 103.760 9.933 26.568 1.00 30.00 628 PHE B C 1
ATOM 4433 O O . PHE B 1 194 ? 102.697 10.547 26.440 1.00 30.08 628 PHE B O 1
ATOM 4441 N N . ALA B 1 195 ? 103.911 8.898 27.393 1.00 29.96 629 ALA B N 1
ATOM 4442 C CA . ALA B 1 195 ? 102.808 8.358 28.187 1.00 29.89 629 ALA B CA 1
ATOM 4443 C C . ALA B 1 195 ? 102.350 9.316 29.284 1.00 29.89 629 ALA B C 1
ATOM 4444 O O . ALA B 1 195 ? 103.158 9.814 30.072 1.00 29.85 629 ALA B O 1
ATOM 4446 N N . ARG B 1 196 ? 101.045 9.572 29.311 1.00 29.78 630 ARG B N 1
ATOM 4447 C CA . ARG B 1 196 ? 100.427 10.427 30.317 1.00 29.78 630 ARG B CA 1
ATOM 4448 C C . ARG B 1 196 ? 99.025 9.891 30.591 1.00 29.50 630 ARG B C 1
ATOM 4449 O O . ARG B 1 196 ? 98.060 10.298 29.939 1.00 29.51 630 ARG B O 1
ATOM 4457 N N . LEU B 1 197 ? 98.922 8.973 31.550 1.00 29.20 631 LEU B N 1
ATOM 4458 C CA . LEU B 1 197 ? 97.655 8.301 31.842 1.00 28.86 631 LEU B CA 1
ATOM 4459 C C . LEU B 1 197 ? 96.580 9.270 32.329 1.00 28.87 631 LEU B C 1
ATOM 4460 O O . LEU B 1 197 ? 96.779 10.010 33.295 1.00 28.76 631 LEU B O 1
ATOM 4465 N N . GLN B 1 198 ? 95.448 9.254 31.632 1.00 28.77 632 GLN B N 1
ATOM 4466 C CA . GLN B 1 198 ? 94.290 10.072 31.976 1.00 28.81 632 GLN B CA 1
ATOM 4467 C C . GLN B 1 198 ? 93.405 9.312 32.966 1.00 28.72 632 GLN B C 1
ATOM 4468 O O . GLN B 1 198 ? 93.712 8.172 33.326 1.00 28.73 632 GLN B O 1
ATOM 4474 N N . LYS B 1 199 ? 92.318 9.944 33.409 1.00 28.70 633 LYS B N 1
ATOM 4475 C CA . LYS B 1 199 ? 91.388 9.322 34.354 1.00 28.61 633 LYS B CA 1
ATOM 4476 C C . LYS B 1 199 ? 90.889 7.975 33.827 1.00 28.19 633 LYS B C 1
ATOM 4477 O O . LYS B 1 199 ? 90.501 7.860 32.662 1.00 28.32 633 LYS B O 1
ATOM 4483 N N . LEU B 1 200 ? 90.918 6.963 34.690 1.00 27.70 634 LEU B N 1
ATOM 4484 C CA . LEU B 1 200 ? 90.522 5.609 34.313 1.00 27.13 634 LEU B CA 1
ATOM 4485 C C . LEU B 1 200 ? 89.010 5.468 34.192 1.00 26.82 634 LEU B C 1
ATOM 4486 O O . LEU B 1 200 ? 88.257 6.034 34.987 1.00 26.81 634 LEU B O 1
ATOM 4491 N N . HIS B 1 201 ? 88.578 4.716 33.185 1.00 26.35 635 HIS B N 1
ATOM 4492 C CA . HIS B 1 201 ? 87.181 4.328 33.058 1.00 25.98 635 HIS B CA 1
ATOM 4493 C C . HIS B 1 201 ? 87.070 2.838 33.346 1.00 25.62 635 HIS B C 1
ATOM 4494 O O . HIS B 1 201 ? 87.674 2.018 32.653 1.00 25.59 635 HIS B O 1
ATOM 4501 N N . THR B 1 202 ? 86.308 2.493 34.380 1.00 25.14 636 THR B N 1
ATOM 4502 C CA . THR B 1 202 ? 86.166 1.098 34.789 1.00 24.78 636 THR B CA 1
ATOM 4503 C C . THR B 1 202 ? 84.711 0.649 34.790 1.00 24.45 636 THR B C 1
ATOM 4504 O O . THR B 1 202 ? 83.813 1.406 35.168 1.00 24.51 636 THR B O 1
ATOM 4508 N N . SER B 1 203 ? 84.493 -0.589 34.359 1.00 23.99 637 SER B N 1
ATOM 4509 C CA . SER B 1 203 ? 83.163 -1.180 34.336 1.00 23.58 637 SER B CA 1
ATOM 4510 C C . SER B 1 203 ? 83.217 -2.594 34.894 1.00 23.13 637 SER B C 1
ATOM 4511 O O . SER B 1 203 ? 84.035 -3.412 34.467 1.00 22.89 637 SER B O 1
ATOM 4514 N N . ILE B 1 204 ? 82.345 -2.870 35.856 1.00 22.68 638 ILE B N 1
ATOM 4515 C CA . ILE B 1 204 ? 82.245 -4.200 36.443 1.00 22.40 638 ILE B CA 1
ATOM 4516 C C . ILE B 1 204 ? 81.196 -5.052 35.730 1.00 22.03 638 ILE B C 1
ATOM 4517 O O . ILE B 1 204 ? 80.160 -4.546 35.290 1.00 21.79 638 ILE B O 1
ATOM 4522 N N . ALA B 1 205 ? 81.50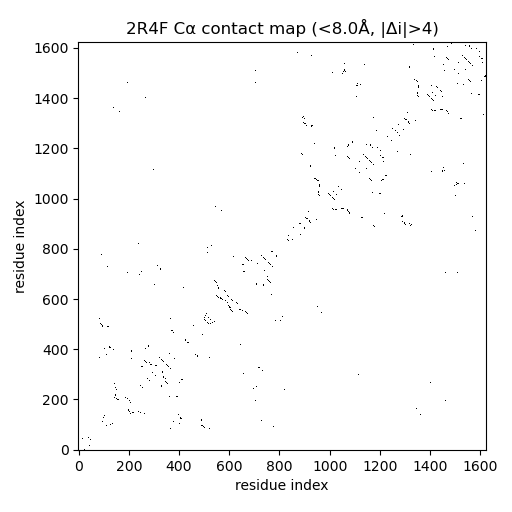6 -6.338 35.592 1.00 21.54 639 ALA B N 1
ATOM 4523 C CA . ALA B 1 205 ? 80.552 -7.349 35.162 1.00 21.32 639 ALA B CA 1
ATOM 4524 C C . ALA B 1 205 ? 80.729 -8.557 36.078 1.00 21.09 639 ALA B C 1
ATOM 4525 O O . ALA B 1 205 ? 81.455 -9.500 35.754 1.00 21.02 639 ALA B O 1
ATOM 4527 N N . GLY B 1 206 ? 80.074 -8.508 37.235 1.00 20.97 640 GLY B N 1
ATOM 4528 C CA . GLY B 1 206 ? 80.252 -9.528 38.267 1.00 20.88 640 GLY B CA 1
ATOM 4529 C C . GLY B 1 206 ? 81.660 -9.471 38.826 1.00 20.73 640 GLY B C 1
ATOM 4530 O O . GLY B 1 206 ? 82.106 -8.421 39.291 1.00 20.69 640 GLY B O 1
ATOM 4531 N N . ARG B 1 207 ? 82.364 -10.599 38.765 1.00 20.65 641 ARG B N 1
ATOM 4532 C CA . ARG B 1 207 ? 83.747 -10.668 39.241 1.00 20.57 641 ARG B CA 1
ATOM 4533 C C . ARG B 1 207 ? 84.760 -10.160 38.205 1.00 20.35 641 ARG B C 1
ATOM 4534 O O . ARG B 1 207 ? 85.954 -10.049 38.499 1.00 20.25 641 ARG B O 1
ATOM 4542 N N . ASN B 1 208 ? 84.270 -9.845 37.006 1.00 20.00 642 ASN B N 1
ATOM 4543 C CA . ASN B 1 208 ? 85.078 -9.221 35.961 1.00 19.83 642 ASN B CA 1
ATOM 4544 C C . ASN B 1 208 ? 85.213 -7.717 36.165 1.00 19.45 642 ASN B C 1
ATOM 4545 O O . ASN B 1 208 ? 84.268 -7.050 36.600 1.00 19.31 642 ASN B O 1
ATOM 4550 N N . LEU B 1 209 ? 86.388 -7.190 35.838 1.00 19.02 643 LEU B N 1
ATOM 4551 C CA . LEU B 1 209 ? 86.600 -5.751 35.797 1.00 18.73 643 LEU B CA 1
ATOM 4552 C C . LEU B 1 209 ? 87.251 -5.345 34.478 1.00 18.36 643 LEU B C 1
ATOM 4553 O O . LEU B 1 209 ? 88.314 -5.851 34.110 1.00 18.29 643 LEU B O 1
ATOM 4558 N N . TYR B 1 210 ? 86.586 -4.439 33.770 1.00 18.00 644 TYR B N 1
ATOM 4559 C CA . TYR B 1 210 ? 87.085 -3.904 32.510 1.00 17.72 644 TYR B CA 1
ATOM 4560 C C . TYR B 1 210 ? 87.660 -2.522 32.773 1.00 17.68 644 TYR B C 1
ATOM 4561 O O . TYR B 1 210 ? 86.956 -1.630 33.243 1.00 17.78 644 TYR B O 1
ATOM 4570 N N . ILE B 1 211 ? 88.951 -2.364 32.498 1.00 17.56 645 ILE B N 1
ATOM 4571 C CA . ILE B 1 211 ? 89.649 -1.114 32.781 1.00 17.57 645 ILE B CA 1
ATOM 4572 C C . ILE B 1 211 ? 90.100 -0.460 31.479 1.00 17.57 645 ILE B C 1
ATOM 4573 O O . ILE B 1 211 ? 90.875 -1.039 30.722 1.00 17.51 645 ILE B O 1
ATOM 4578 N N . ARG B 1 212 ? 89.601 0.745 31.226 1.00 17.68 646 ARG B N 1
ATOM 4579 C CA . ARG B 1 212 ? 89.938 1.483 30.014 1.00 17.83 646 ARG B CA 1
ATOM 4580 C C . ARG B 1 212 ? 91.063 2.479 30.295 1.00 18.11 646 ARG B C 1
ATOM 4581 O O . ARG B 1 212 ? 90.837 3.538 30.885 1.00 18.29 646 ARG B O 1
ATOM 4589 N N . PHE B 1 213 ? 92.275 2.115 29.884 1.00 18.39 647 PHE B N 1
ATOM 4590 C CA . PHE B 1 213 ? 93.440 2.987 30.011 1.00 18.75 647 PHE B CA 1
ATOM 4591 C C . PHE B 1 213 ? 93.473 3.950 28.831 1.00 18.98 647 PHE B C 1
ATOM 4592 O O . PHE B 1 213 ? 93.297 3.531 27.688 1.00 19.05 647 PHE B O 1
ATOM 4600 N N . GLN B 1 214 ? 93.698 5.233 29.108 1.00 19.25 648 GLN B N 1
ATOM 4601 C CA . GLN B 1 214 ? 93.773 6.246 28.053 1.00 19.59 648 GLN B CA 1
ATOM 4602 C C . GLN B 1 214 ? 94.954 7.191 28.249 1.00 19.90 648 GLN B C 1
ATOM 4603 O O . GLN B 1 214 ? 95.171 7.707 29.347 1.00 19.88 648 GLN B O 1
ATOM 4609 N N . SER B 1 215 ? 95.704 7.417 27.172 1.00 20.28 649 SER B N 1
ATOM 4610 C CA . SER B 1 215 ? 96.853 8.322 27.197 1.00 20.83 649 SER B CA 1
ATOM 4611 C C . SER B 1 215 ? 97.207 8.851 25.813 1.00 21.27 649 SER B C 1
ATOM 4612 O O . SER B 1 215 ? 96.988 8.177 24.803 1.00 21.21 649 SER B O 1
ATOM 4615 N N . ARG B 1 216 ? 97.763 10.062 25.784 1.00 21.81 650 ARG B N 1
ATOM 4616 C CA . ARG B 1 216 ? 98.392 10.599 24.580 1.00 22.36 650 ARG B CA 1
ATOM 4617 C C . ARG B 1 216 ? 99.592 9.732 24.210 1.00 22.33 650 ARG B C 1
ATOM 4618 O O . ARG B 1 216 ? 100.096 8.974 25.041 1.00 22.31 650 ARG B O 1
ATOM 4626 N N . SER B 1 217 ? 100.042 9.839 22.964 1.00 22.38 651 SER B N 1
ATOM 4627 C CA . SER B 1 217 ? 101.075 8.946 22.447 1.00 22.47 651 SER B CA 1
ATOM 4628 C C . SER B 1 217 ? 102.002 9.642 21.453 1.00 22.48 651 SER B C 1
ATOM 4629 O O . SER B 1 217 ? 102.494 9.019 20.508 1.00 22.53 651 SER B O 1
ATOM 4632 N N . GLY B 1 218 ? 102.247 10.930 21.683 1.00 22.48 652 GLY B N 1
ATOM 4633 C CA . GLY B 1 218 ? 103.022 11.742 20.752 1.00 22.49 652 GLY B CA 1
ATOM 4634 C C . GLY B 1 218 ? 102.353 11.758 19.393 1.00 22.55 652 GLY B C 1
ATOM 4635 O O . GLY B 1 218 ? 101.140 11.964 19.294 1.00 22.51 652 GLY B O 1
ATOM 4636 N N . ASP B 1 219 ? 103.139 11.514 18.349 1.00 22.53 653 ASP B N 1
ATOM 4637 C CA . ASP B 1 219 ? 102.630 11.514 16.978 1.00 22.56 653 ASP B CA 1
ATOM 4638 C C . ASP B 1 219 ? 102.257 10.120 16.472 1.00 22.55 653 ASP B C 1
ATOM 4639 O O . ASP B 1 219 ? 101.827 9.963 15.329 1.00 22.55 653 ASP B O 1
ATOM 4644 N N . ALA B 1 220 ? 102.421 9.116 17.328 1.00 22.59 654 ALA B N 1
ATOM 4645 C CA . ALA B 1 220 ? 102.073 7.741 16.984 1.00 22.63 654 ALA B CA 1
ATOM 4646 C C . ALA B 1 220 ? 100.589 7.488 17.215 1.00 22.72 654 ALA B C 1
ATOM 4647 O O . ALA B 1 220 ? 99.956 8.173 18.023 1.00 22.65 654 ALA B O 1
ATOM 4649 N N . MET B 1 221 ? 100.040 6.508 16.499 1.00 22.81 655 MET B N 1
ATOM 4650 C CA . MET B 1 221 ? 98.665 6.059 16.724 1.00 23.02 655 MET B CA 1
ATOM 4651 C C . MET B 1 221 ? 98.522 5.548 18.160 1.00 23.30 655 MET B C 1
ATOM 4652 O O . MET B 1 221 ? 97.507 5.790 18.815 1.00 23.26 655 MET B O 1
ATOM 4657 N N . GLY B 1 222 ? 99.549 4.847 18.636 1.00 23.68 656 GLY B N 1
ATOM 4658 C CA . GLY B 1 222 ? 99.718 4.595 20.063 1.00 24.18 656 GLY B CA 1
ATOM 4659 C C . GLY B 1 222 ? 99.352 3.230 20.607 1.00 24.64 656 GLY B C 1
ATOM 4660 O O . GLY B 1 222 ? 99.583 2.963 21.786 1.00 24.52 656 GLY B O 1
ATOM 4661 N N . MET B 1 223 ? 98.790 2.365 19.765 1.00 25.15 657 MET B N 1
ATOM 4662 C CA . MET B 1 223 ? 98.344 1.041 20.213 1.00 25.74 657 MET B CA 1
ATOM 4663 C C . MET B 1 223 ? 99.429 0.235 20.931 1.00 26.04 657 MET B C 1
ATOM 4664 O O . MET B 1 223 ? 99.183 -0.309 22.007 1.00 26.08 657 MET B O 1
ATOM 4669 N N . ASN B 1 224 ? 100.623 0.177 20.344 1.00 26.47 658 ASN B N 1
ATOM 4670 C CA . ASN B 1 224 ? 101.748 -0.526 20.960 1.00 26.92 658 ASN B CA 1
ATOM 4671 C C . ASN B 1 224 ? 102.191 0.129 22.269 1.00 26.95 658 ASN B C 1
ATOM 4672 O O . ASN B 1 224 ? 102.491 -0.561 23.245 1.00 27.04 658 ASN B O 1
ATOM 4677 N N . MET B 1 225 ? 102.212 1.461 22.276 1.00 27.01 659 MET B N 1
ATOM 4678 C CA . MET B 1 225 ? 102.626 2.248 23.436 1.00 27.21 659 MET B CA 1
ATOM 4679 C C . MET B 1 225 ? 101.663 2.073 24.613 1.00 26.74 659 MET B C 1
ATOM 4680 O O . MET B 1 225 ? 102.094 1.839 25.745 1.00 26.64 659 MET B O 1
ATOM 4685 N N . ILE B 1 226 ? 100.365 2.189 24.331 1.00 26.34 660 ILE B N 1
ATOM 4686 C CA . ILE B 1 226 ? 99.317 2.051 25.346 1.00 25.96 660 ILE B CA 1
ATOM 4687 C C . ILE B 1 226 ? 99.269 0.630 25.906 1.00 25.72 660 ILE B C 1
ATOM 4688 O O . ILE B 1 226 ? 99.097 0.444 27.110 1.00 25.60 660 ILE B O 1
ATOM 4693 N N . SER B 1 227 ? 99.435 -0.361 25.031 1.00 25.49 661 SER B N 1
ATOM 4694 C CA . SER B 1 227 ? 99.449 -1.767 25.437 1.00 25.31 661 SER B CA 1
ATOM 4695 C C . SER B 1 227 ? 100.614 -2.068 26.381 1.00 25.13 661 SER B C 1
ATOM 4696 O O . SER B 1 227 ? 100.443 -2.774 27.375 1.00 25.00 661 SER B O 1
ATOM 4699 N N . LYS B 1 228 ? 101.786 -1.518 26.066 1.00 25.00 662 LYS B N 1
ATOM 4700 C CA . LYS B 1 228 ? 102.975 -1.660 26.908 1.00 24.97 662 LYS B CA 1
ATOM 4701 C C . LYS B 1 228 ? 102.752 -1.028 28.283 1.00 24.61 662 LYS B C 1
ATOM 4702 O O . LYS B 1 228 ? 103.085 -1.626 29.308 1.00 24.52 662 LYS B O 1
ATOM 4708 N N . GLY B 1 229 ? 102.181 0.176 28.293 1.00 24.37 663 GLY B N 1
ATOM 4709 C CA . GLY B 1 229 ? 101.829 0.865 29.533 1.00 24.10 663 GLY B CA 1
ATOM 4710 C C . GLY B 1 229 ? 100.776 0.118 30.330 1.00 24.01 663 GLY B C 1
ATOM 4711 O O . GLY B 1 229 ? 100.847 0.057 31.558 1.00 23.79 663 GLY B O 1
ATOM 4712 N N . THR B 1 230 ? 99.800 -0.447 29.622 1.00 23.96 664 THR B N 1
ATOM 4713 C CA . THR B 1 230 ? 98.728 -1.235 30.232 1.00 23.99 664 THR B CA 1
ATOM 4714 C C . THR B 1 230 ? 99.276 -2.468 30.956 1.00 24.22 664 THR B C 1
ATOM 4715 O O . THR B 1 230 ? 98.905 -2.734 32.101 1.00 24.08 664 THR B O 1
ATOM 4719 N N . GLU B 1 231 ? 100.163 -3.203 30.286 1.00 24.55 665 GLU B N 1
ATOM 4720 C CA . GLU B 1 231 ? 100.786 -4.397 30.862 1.00 25.05 665 GLU B CA 1
ATOM 4721 C C . GLU B 1 231 ? 101.538 -4.085 32.157 1.00 24.92 665 GLU B C 1
ATOM 4722 O O . GLU B 1 231 ? 101.434 -4.830 33.134 1.00 24.96 665 GLU B O 1
ATOM 4728 N N . LYS B 1 232 ? 102.279 -2.979 32.155 1.00 24.96 666 LYS B N 1
ATOM 4729 C CA . LYS B 1 232 ? 103.034 -2.537 33.328 1.00 25.00 666 LYS B CA 1
ATOM 4730 C C . LYS B 1 232 ? 102.105 -2.107 34.462 1.00 24.83 666 LYS B C 1
ATOM 4731 O O . LYS B 1 232 ? 102.351 -2.425 35.628 1.00 24.84 666 LYS B O 1
ATOM 4737 N N . ALA B 1 233 ? 101.040 -1.388 34.110 1.00 24.55 667 ALA B N 1
ATOM 4738 C CA . ALA B 1 233 ? 100.049 -0.930 35.081 1.00 24.34 667 ALA B CA 1
ATOM 4739 C C . ALA B 1 233 ? 99.308 -2.097 35.731 1.00 24.23 667 ALA B C 1
ATOM 4740 O O . ALA B 1 233 ? 99.052 -2.080 36.937 1.00 24.15 667 ALA B O 1
ATOM 4742 N N . LEU B 1 234 ? 98.974 -3.107 34.929 1.00 24.20 668 LEU B N 1
ATOM 4743 C CA . LEU B 1 234 ? 98.307 -4.313 35.424 1.00 24.32 668 LEU B CA 1
ATOM 4744 C C . LEU B 1 234 ? 99.222 -5.141 36.324 1.00 24.47 668 LEU B C 1
ATOM 4745 O O . LEU B 1 234 ? 98.766 -5.733 37.306 1.00 24.49 668 LEU B O 1
ATOM 4750 N N . SER B 1 235 ? 100.509 -5.174 35.981 1.00 24.65 669 SER B N 1
ATOM 4751 C CA . SER B 1 235 ? 101.524 -5.836 36.800 1.00 24.94 669 SER B CA 1
ATOM 4752 C C . SER B 1 235 ? 101.625 -5.181 38.178 1.00 24.94 669 SER B C 1
ATOM 4753 O O . SER B 1 235 ? 101.721 -5.872 39.195 1.00 24.95 669 SER B O 1
ATOM 4756 N N . LYS B 1 236 ? 101.594 -3.849 38.198 1.00 25.02 670 LYS B N 1
ATOM 4757 C CA . LYS B 1 236 ? 101.625 -3.080 39.440 1.00 25.12 670 LYS B CA 1
ATOM 4758 C C . LYS B 1 236 ? 100.357 -3.304 40.265 1.00 25.21 670 LYS B C 1
ATOM 4759 O O . LYS B 1 236 ? 100.427 -3.469 41.485 1.00 25.11 670 LYS B O 1
ATOM 4765 N N . LEU B 1 237 ? 99.207 -3.317 39.593 1.00 25.23 671 LEU B N 1
ATOM 4766 C CA . LEU B 1 237 ? 97.925 -3.578 40.247 1.00 25.41 671 LEU B CA 1
ATOM 4767 C C . LEU B 1 237 ? 97.898 -4.967 40.890 1.00 25.60 671 LEU B C 1
ATOM 4768 O O . LEU B 1 237 ? 97.300 -5.155 41.953 1.00 25.62 671 LEU B O 1
ATOM 4773 N N . HIS B 1 238 ? 98.564 -5.925 40.247 1.00 25.94 672 HIS B N 1
ATOM 4774 C CA . HIS B 1 238 ? 98.647 -7.299 40.743 1.00 26.32 672 HIS B CA 1
ATOM 4775 C C . HIS B 1 238 ? 99.423 -7.417 42.059 1.00 26.46 672 HIS B C 1
ATOM 4776 O O . HIS B 1 238 ? 99.192 -8.345 42.836 1.00 26.49 672 HIS B O 1
ATOM 4783 N N . GLU B 1 239 ? 100.339 -6.480 42.301 1.00 26.67 673 GLU B N 1
ATOM 4784 C CA . GLU B 1 239 ? 101.088 -6.428 43.561 1.00 26.90 673 GLU B CA 1
ATOM 4785 C C . GLU B 1 239 ? 100.169 -6.136 44.745 1.00 26.84 673 GLU B C 1
ATOM 4786 O O . GLU B 1 239 ? 100.359 -6.673 45.838 1.00 26.87 673 GLU B O 1
ATOM 4792 N N . TYR B 1 240 ? 99.170 -5.288 44.508 1.00 26.73 674 TYR B N 1
ATOM 4793 C CA . TYR B 1 240 ? 98.202 -4.902 45.531 1.00 26.66 674 TYR B CA 1
ATOM 4794 C C . TYR B 1 240 ? 97.054 -5.901 45.630 1.00 26.44 674 TYR B C 1
ATOM 4795 O O . TYR B 1 240 ? 96.475 -6.088 46.704 1.00 26.46 674 TYR B O 1
ATOM 4804 N N . PHE B 1 241 ? 96.734 -6.539 44.506 1.00 26.19 675 PHE B N 1
ATOM 4805 C CA . PHE B 1 241 ? 95.688 -7.558 44.455 1.00 25.95 675 PHE B CA 1
ATOM 4806 C C . PHE B 1 241 ? 96.205 -8.849 43.806 1.00 25.95 675 PHE B C 1
ATOM 4807 O O . PHE B 1 241 ? 95.994 -9.073 42.611 1.00 25.84 675 PHE B O 1
ATOM 4815 N N . PRO B 1 242 ? 96.888 -9.703 44.599 1.00 25.90 676 PRO B N 1
ATOM 4816 C CA . PRO B 1 242 ? 97.499 -10.940 44.094 1.00 25.90 676 PRO B CA 1
ATOM 4817 C C . PRO B 1 242 ? 96.504 -11.983 43.575 1.00 25.88 676 PRO B C 1
ATOM 4818 O O . PRO B 1 242 ? 96.900 -12.888 42.836 1.00 25.90 676 PRO B O 1
ATOM 4822 N N . GLU B 1 243 ? 95.235 -11.859 43.962 1.00 25.84 677 GLU B N 1
ATOM 4823 C CA . GLU B 1 243 ? 94.191 -12.781 43.510 1.00 25.93 677 GLU B CA 1
ATOM 4824 C C . GLU B 1 243 ? 93.645 -12.420 42.124 1.00 25.57 677 GLU B C 1
ATOM 4825 O O . GLU B 1 243 ? 92.887 -13.191 41.532 1.00 25.56 677 GLU B O 1
ATOM 4831 N N . MET B 1 244 ? 94.039 -11.253 41.615 1.00 25.30 678 MET B N 1
ATOM 4832 C CA . MET B 1 244 ? 93.595 -10.779 40.302 1.00 24.98 678 MET B CA 1
ATOM 4833 C C . MET B 1 244 ? 94.223 -11.581 39.164 1.00 24.83 678 MET B C 1
ATOM 4834 O O . MET B 1 244 ? 95.443 -11.760 39.114 1.00 24.83 678 MET B O 1
ATOM 4839 N N . GLN B 1 245 ? 93.374 -12.058 38.258 1.00 24.52 679 GLN B N 1
ATOM 4840 C CA . GLN B 1 245 ? 93.818 -12.736 37.046 1.00 24.27 679 GLN B CA 1
ATOM 4841 C C . GLN B 1 245 ? 93.651 -11.807 35.850 1.00 23.88 679 GLN B C 1
ATOM 4842 O O . GLN B 1 245 ? 92.560 -11.288 35.610 1.00 23.75 679 GLN B O 1
ATOM 4848 N N . ILE B 1 246 ? 94.735 -11.595 35.111 1.00 23.35 680 ILE B N 1
ATOM 4849 C CA . ILE B 1 246 ? 94.667 -10.864 33.851 1.00 22.86 680 ILE B CA 1
ATOM 4850 C C . ILE B 1 246 ? 94.232 -11.849 32.768 1.00 22.51 680 ILE B C 1
ATOM 4851 O O . ILE B 1 246 ? 95.025 -12.677 32.311 1.00 22.61 680 ILE B O 1
ATOM 4856 N N . LEU B 1 247 ? 92.961 -11.771 32.380 1.00 21.95 681 LEU B N 1
ATOM 4857 C CA . LEU B 1 247 ? 92.411 -12.691 31.389 1.00 21.45 681 LEU B CA 1
ATOM 4858 C C . LEU B 1 247 ? 92.884 -12.363 29.972 1.00 21.04 681 LEU B C 1
ATOM 4859 O O . LEU B 1 247 ? 93.282 -13.256 29.223 1.00 21.03 681 LEU B O 1
ATOM 4864 N N . ALA B 1 248 ? 92.837 -11.081 29.617 1.00 20.53 682 ALA B N 1
ATOM 4865 C CA . ALA B 1 248 ? 93.279 -10.613 28.304 1.00 20.06 682 ALA B CA 1
ATOM 4866 C C . ALA B 1 248 ? 93.649 -9.138 28.362 1.00 19.69 682 ALA B C 1
ATOM 4867 O O . ALA B 1 248 ? 92.912 -8.334 28.939 1.00 19.60 682 ALA B O 1
ATOM 4869 N N . VAL B 1 249 ? 94.787 -8.788 27.763 1.00 19.27 683 VAL B N 1
ATOM 4870 C CA . VAL B 1 249 ? 95.243 -7.392 27.702 1.00 18.93 683 VAL B CA 1
ATOM 4871 C C . VAL B 1 249 ? 94.253 -6.530 26.893 1.00 18.52 683 VAL B C 1
ATOM 4872 O O . VAL B 1 249 ? 94.171 -5.315 27.084 1.00 18.48 683 VAL B O 1
ATOM 4876 N N . SER B 1 250 ? 93.503 -7.180 26.005 1.00 18.11 684 SER B N 1
ATOM 4877 C CA . SER B 1 250 ? 92.351 -6.561 25.361 1.00 17.63 684 SER B CA 1
ATOM 4878 C C . SER B 1 250 ? 91.097 -7.375 25.641 1.00 17.27 684 SER B C 1
ATOM 4879 O O . SER B 1 250 ? 90.972 -8.517 25.193 1.00 17.27 684 SER B O 1
ATOM 4882 N N . GLY B 1 251 ? 90.176 -6.779 26.390 1.00 16.94 685 GLY B N 1
ATOM 4883 C CA . GLY B 1 251 ? 88.883 -7.394 26.659 1.00 16.54 685 GLY B CA 1
ATOM 4884 C C . GLY B 1 251 ? 87.776 -6.754 25.844 1.00 16.37 685 GLY B C 1
ATOM 4885 O O . GLY B 1 251 ? 86.613 -6.802 26.238 1.00 16.32 685 GLY B O 1
ATOM 4886 N N . ASN B 1 252 ? 88.149 -6.161 24.706 1.00 16.22 686 ASN B N 1
ATOM 4887 C CA . ASN B 1 252 ? 87.220 -5.456 23.803 1.00 16.09 686 ASN B CA 1
ATOM 4888 C C . ASN B 1 252 ? 86.567 -4.203 24.394 1.00 16.21 686 ASN B C 1
ATOM 4889 O O . ASN B 1 252 ? 85.543 -3.730 23.893 1.00 15.94 686 ASN B O 1
ATOM 4894 N N . TYR B 1 253 ? 87.174 -3.660 25.445 1.00 16.34 687 TYR B N 1
ATOM 4895 C CA . TYR B 1 253 ? 86.655 -2.466 26.104 1.00 16.58 687 TYR B CA 1
ATOM 4896 C C . TYR B 1 253 ? 87.393 -1.208 25.634 1.00 16.40 687 TYR B C 1
ATOM 4897 O O . TYR B 1 253 ? 87.119 -0.099 26.104 1.00 16.45 687 TYR B O 1
ATOM 4906 N N . CYS B 1 254 ? 88.310 -1.393 24.683 1.00 16.12 688 CYS B N 1
ATOM 4907 C CA . CYS B 1 254 ? 89.135 -0.305 24.151 1.00 15.96 688 CYS B CA 1
ATOM 4908 C C . CYS B 1 254 ? 88.316 0.813 23.467 1.00 15.73 688 CYS B C 1
ATOM 4909 O O . CYS B 1 254 ? 88.382 1.956 23.916 1.00 15.62 688 CYS B O 1
ATOM 4912 N N . THR B 1 255 ? 87.551 0.528 22.405 1.00 15.46 689 THR B N 1
ATOM 4913 C CA . THR B 1 255 ? 87.466 -0.759 21.709 1.00 15.37 689 THR B CA 1
ATOM 4914 C C . THR B 1 255 ? 88.174 -0.606 20.370 1.00 15.24 689 THR B C 1
ATOM 4915 O O . THR B 1 255 ? 87.996 0.403 19.684 1.00 15.22 689 THR B O 1
ATOM 4919 N N . ASP B 1 256 ? 88.977 -1.604 20.005 1.00 15.10 690 ASP B N 1
ATOM 4920 C CA . ASP B 1 256 ? 89.787 -1.533 18.795 1.00 15.08 690 ASP B CA 1
ATOM 4921 C C . ASP B 1 256 ? 89.195 -2.352 17.653 1.00 14.82 690 ASP B C 1
ATOM 4922 O O . ASP B 1 256 ? 88.983 -3.558 17.789 1.00 14.76 690 ASP B O 1
ATOM 4927 N N . LYS B 1 257 ? 88.924 -1.675 16.537 1.00 14.63 691 LYS B N 1
ATOM 4928 C CA . LYS B 1 257 ? 88.536 -2.314 15.267 1.00 14.52 691 LYS B CA 1
ATOM 4929 C C . LYS B 1 257 ? 87.182 -3.039 15.281 1.00 14.49 691 LYS B C 1
ATOM 4930 O O . LYS B 1 257 ? 86.897 -3.860 14.404 1.00 14.63 691 LYS B O 1
ATOM 4936 N N . LYS B 1 258 ? 86.359 -2.734 16.280 1.00 14.60 692 LYS B N 1
ATOM 4937 C CA . LYS B 1 258 ? 84.967 -3.181 16.318 1.00 14.62 692 LYS B CA 1
ATOM 4938 C C . LYS B 1 258 ? 84.084 -1.982 16.639 1.00 14.69 692 LYS B C 1
ATOM 4939 O O . LYS B 1 258 ? 84.504 -1.094 17.388 1.00 14.80 692 LYS B O 1
ATOM 4945 N N . PRO B 1 259 ? 82.857 -1.945 16.082 1.00 14.68 693 PRO B N 1
ATOM 4946 C CA . PRO B 1 259 ? 81.954 -0.848 16.435 1.00 14.68 693 PRO B CA 1
ATOM 4947 C C . PRO B 1 259 ? 81.626 -0.893 17.925 1.00 14.69 693 PRO B C 1
ATOM 4948 O O . PRO B 1 259 ? 81.374 -1.971 18.463 1.00 14.94 693 PRO B O 1
ATOM 4952 N N . ALA B 1 260 ? 81.663 0.261 18.589 1.00 14.56 694 ALA B N 1
ATOM 4953 C CA . ALA B 1 260 ? 81.383 0.326 20.023 1.00 14.60 694 ALA B CA 1
ATOM 4954 C C . ALA B 1 260 ? 80.922 1.708 20.458 1.00 14.62 694 ALA B C 1
ATOM 4955 O O . ALA B 1 260 ? 81.573 2.714 20.161 1.00 14.50 694 ALA B O 1
ATOM 4957 N N . ALA B 1 261 ? 79.804 1.745 21.180 1.00 14.66 695 ALA B N 1
ATOM 4958 C CA . ALA B 1 261 ? 79.257 2.993 21.706 1.00 14.76 695 ALA B CA 1
ATOM 4959 C C . ALA B 1 261 ? 80.244 3.723 22.617 1.00 14.80 695 ALA B C 1
ATOM 4960 O O . ALA B 1 261 ? 80.214 4.949 22.704 1.00 14.81 695 ALA B O 1
ATOM 4962 N N . ILE B 1 262 ? 81.115 2.968 23.289 1.00 14.84 696 ILE B N 1
ATOM 4963 C CA . ILE B 1 262 ? 82.111 3.564 24.184 1.00 14.98 696 ILE B CA 1
ATOM 4964 C C . ILE B 1 262 ? 83.058 4.521 23.445 1.00 15.01 696 ILE B C 1
ATOM 4965 O O . ILE B 1 262 ? 83.409 5.573 23.976 1.00 15.14 696 ILE B O 1
ATOM 4970 N N . ASN B 1 263 ? 83.441 4.165 22.220 1.00 15.15 697 ASN B N 1
ATOM 4971 C CA . ASN B 1 263 ? 84.268 5.038 21.384 1.00 15.31 697 ASN B CA 1
ATOM 4972 C C . ASN B 1 263 ? 83.513 6.298 20.965 1.00 15.49 697 ASN B C 1
ATOM 4973 O O . ASN B 1 263 ? 84.083 7.386 20.913 1.00 15.46 697 ASN B O 1
ATOM 4978 N N . TRP B 1 264 ? 82.226 6.131 20.668 1.00 15.77 698 TRP B N 1
ATOM 4979 C CA . TRP B 1 264 ? 81.352 7.232 20.274 1.00 16.08 698 TRP B CA 1
ATOM 4980 C C . TRP B 1 264 ? 81.158 8.237 21.412 1.00 16.48 698 TRP B C 1
ATOM 4981 O O . TRP B 1 264 ? 81.213 9.449 21.193 1.00 16.68 698 TRP B O 1
ATOM 4992 N N . ILE B 1 265 ? 80.954 7.721 22.621 1.00 16.89 699 ILE B N 1
ATOM 4993 C CA . ILE B 1 265 ? 80.623 8.547 23.785 1.00 17.33 699 ILE B CA 1
ATOM 4994 C C . ILE B 1 265 ? 81.866 9.097 24.497 1.00 17.49 699 ILE B C 1
ATOM 4995 O O . ILE B 1 265 ? 81.917 10.284 24.832 1.00 17.70 699 ILE B O 1
ATOM 5000 N N . GLU B 1 266 ? 82.860 8.240 24.719 1.00 17.57 700 GLU B N 1
ATOM 5001 C CA . GLU B 1 266 ? 84.072 8.633 25.445 1.00 17.77 700 GLU B CA 1
ATOM 5002 C C . GLU B 1 266 ? 85.180 9.158 24.533 1.00 17.50 700 GLU B C 1
ATOM 5003 O O . GLU B 1 266 ? 86.073 9.874 24.990 1.00 17.45 700 GLU B O 1
ATOM 5009 N N . GLY B 1 267 ? 85.120 8.798 23.254 1.00 17.30 701 GLY B N 1
ATOM 5010 C CA . GLY B 1 267 ? 86.183 9.122 22.306 1.00 17.28 701 GLY B CA 1
ATOM 5011 C C . GLY B 1 267 ? 87.291 8.083 22.323 1.00 17.34 701 GLY B C 1
ATOM 5012 O O . GLY B 1 267 ? 87.460 7.363 23.309 1.00 17.20 701 GLY B O 1
ATOM 5013 N N . ARG B 1 268 ? 88.029 7.995 21.218 1.00 17.35 702 ARG B N 1
ATOM 5014 C CA . ARG B 1 268 ? 89.228 7.155 21.123 1.00 17.48 702 ARG B CA 1
ATOM 5015 C C . ARG B 1 268 ? 90.189 7.769 20.114 1.00 17.59 702 ARG B C 1
ATOM 5016 O O . ARG B 1 268 ? 89.798 8.099 18.996 1.00 17.59 702 ARG B O 1
ATOM 5024 N N . GLY B 1 269 ? 91.450 7.916 20.507 1.00 17.62 703 GLY B N 1
ATOM 5025 C CA . GLY B 1 269 ? 92.410 8.640 19.686 1.00 17.72 703 GLY B CA 1
ATOM 5026 C C . GLY B 1 269 ? 92.060 10.114 19.699 1.00 17.84 703 GLY B C 1
ATOM 5027 O O . GLY B 1 269 ? 91.944 10.714 20.769 1.00 17.79 703 GLY B O 1
ATOM 5028 N N . LYS B 1 270 ? 91.864 10.685 18.512 1.00 18.04 704 LYS B N 1
ATOM 5029 C CA . LYS B 1 270 ? 91.574 12.112 18.360 1.00 18.28 704 LYS B CA 1
ATOM 5030 C C . LYS B 1 270 ? 90.080 12.370 18.190 1.00 18.20 704 LYS B C 1
ATOM 5031 O O . LYS B 1 270 ? 89.434 11.769 17.329 1.00 18.12 704 LYS B O 1
ATOM 5037 N N . SER B 1 271 ? 89.541 13.266 19.014 1.00 18.16 705 SER B N 1
ATOM 5038 C CA . SER B 1 271 ? 88.177 13.758 18.843 1.00 18.22 705 SER B CA 1
ATOM 5039 C C . SER B 1 271 ? 88.237 15.111 18.144 1.00 18.24 705 SER B C 1
ATOM 5040 O O . SER B 1 271 ? 88.893 16.035 18.626 1.00 18.27 705 SER B O 1
ATOM 5043 N N . VAL B 1 272 ? 87.567 15.218 16.999 1.00 18.27 706 VAL B N 1
ATOM 5044 C CA . VAL B 1 272 ? 87.695 16.399 16.137 1.00 18.40 706 VAL B CA 1
ATOM 5045 C C . VAL B 1 272 ? 86.332 16.946 15.704 1.00 18.60 706 VAL B C 1
ATOM 5046 O O . VAL B 1 272 ? 85.375 16.191 15.520 1.00 18.50 706 VAL B O 1
ATOM 5050 N N . VAL B 1 273 ? 86.258 18.266 15.559 1.00 18.90 707 VAL B N 1
ATOM 5051 C CA . VAL B 1 273 ? 85.094 18.923 14.975 1.00 19.24 707 VAL B CA 1
ATOM 5052 C C . VAL B 1 273 ? 85.554 19.874 13.867 1.00 19.66 707 VAL B C 1
ATOM 5053 O O . VAL B 1 273 ? 86.609 20.499 13.977 1.00 19.58 707 VAL B O 1
ATOM 5057 N N . CYS B 1 274 ? 84.771 19.956 12.795 1.00 20.43 708 CYS B N 1
ATOM 5058 C CA . CYS B 1 274 ? 85.069 20.852 11.680 1.00 20.57 708 CYS B CA 1
ATOM 5059 C C . CYS B 1 274 ? 83.794 21.532 11.198 1.00 20.49 708 CYS B C 1
ATOM 5060 O O . CYS B 1 274 ? 82.705 20.965 11.298 1.00 20.50 708 CYS B O 1
ATOM 5063 N N . GLU B 1 275 ? 83.931 22.749 10.677 1.00 20.30 709 GLU B N 1
ATOM 5064 C CA . GLU B 1 275 ? 82.774 23.525 10.236 1.00 20.20 709 GLU B CA 1
ATOM 5065 C C . GLU B 1 275 ? 83.105 24.459 9.076 1.00 20.26 709 GLU B C 1
ATOM 5066 O O . GLU B 1 275 ? 84.267 24.808 8.860 1.00 20.07 709 GLU B O 1
ATOM 5072 N N . ALA B 1 276 ? 82.068 24.848 8.339 1.00 20.42 710 ALA B N 1
ATOM 5073 C CA . ALA B 1 276 ? 82.169 25.843 7.271 1.00 20.61 710 ALA B CA 1
ATOM 5074 C C . ALA B 1 276 ? 80.794 26.414 6.947 1.00 20.80 710 ALA B C 1
ATOM 5075 O O . ALA B 1 276 ? 79.766 25.793 7.233 1.00 20.77 710 ALA B O 1
ATOM 5077 N N . VAL B 1 277 ? 80.785 27.607 6.358 1.00 21.09 711 VAL B N 1
ATOM 5078 C CA . VAL B 1 277 ? 79.562 28.198 5.830 1.00 21.45 711 VAL B CA 1
ATOM 5079 C C . VAL B 1 277 ? 79.713 28.357 4.320 1.00 21.65 711 VAL B C 1
ATOM 5080 O O . VAL B 1 277 ? 80.644 29.011 3.842 1.00 21.91 711 VAL B O 1
ATOM 5084 N N . ILE B 1 278 ? 78.800 27.737 3.579 1.00 21.90 712 ILE B N 1
ATOM 5085 C CA . ILE B 1 278 ? 78.820 27.785 2.123 1.00 22.19 712 ILE B CA 1
ATOM 5086 C C . ILE B 1 278 ? 77.754 28.771 1.637 1.00 22.51 712 ILE B C 1
ATOM 5087 O O . ILE B 1 278 ? 76.567 28.583 1.911 1.00 22.53 712 ILE B O 1
ATOM 5092 N N . PRO B 1 279 ? 78.179 29.835 0.925 1.00 22.90 713 PRO B N 1
ATOM 5093 C CA . PRO B 1 279 ? 77.252 30.840 0.399 1.00 23.22 713 PRO B CA 1
ATOM 5094 C C . PRO B 1 279 ? 76.223 30.226 -0.545 1.00 23.62 713 PRO B C 1
ATOM 5095 O O . PRO B 1 279 ? 76.540 29.280 -1.273 1.00 23.63 713 PRO B O 1
ATOM 5099 N N . ALA B 1 280 ? 75.006 30.769 -0.522 1.00 24.12 714 ALA B N 1
ATOM 5100 C CA . ALA B 1 280 ? 73.895 30.285 -1.346 1.00 24.64 714 ALA B CA 1
ATOM 5101 C C . ALA B 1 280 ? 74.263 30.170 -2.825 1.00 24.99 714 ALA B C 1
ATOM 5102 O O . ALA B 1 280 ? 73.858 29.220 -3.498 1.00 25.02 714 ALA B O 1
ATOM 5104 N N . LYS B 1 281 ? 75.031 31.146 -3.311 1.00 25.51 715 LYS B N 1
ATOM 5105 C CA . LYS B 1 281 ? 75.529 31.176 -4.688 1.00 25.97 715 LYS B CA 1
ATOM 5106 C C . LYS B 1 281 ? 76.404 29.959 -4.991 1.00 26.06 715 LYS B C 1
ATOM 5107 O O . LYS B 1 281 ? 76.264 29.335 -6.046 1.00 26.14 715 LYS B O 1
ATOM 5113 N N . VAL B 1 282 ? 77.291 29.628 -4.054 1.00 26.19 716 VAL B N 1
ATOM 5114 C CA . VAL B 1 282 ? 78.223 28.507 -4.202 1.00 26.37 716 VAL B CA 1
ATOM 5115 C C . VAL B 1 282 ? 77.493 27.158 -4.144 1.00 26.44 716 VAL B C 1
ATOM 5116 O O . VAL B 1 282 ? 77.824 26.238 -4.897 1.00 26.40 716 VAL B O 1
ATOM 5120 N N . VAL B 1 283 ? 76.496 27.052 -3.264 1.00 26.59 717 VAL B N 1
ATOM 5121 C CA . VAL B 1 283 ? 75.651 25.855 -3.182 1.00 26.74 717 VAL B CA 1
ATOM 5122 C C . VAL B 1 283 ? 74.928 25.624 -4.514 1.00 26.94 717 VAL B C 1
ATOM 5123 O O . VAL B 1 283 ? 74.804 24.488 -4.977 1.00 26.93 717 VAL B O 1
ATOM 5127 N N . ARG B 1 284 ? 74.478 26.717 -5.127 1.00 27.18 718 ARG B N 1
ATOM 5128 C CA . ARG B 1 284 ? 73.749 26.673 -6.390 1.00 27.54 718 ARG B CA 1
ATOM 5129 C C . ARG B 1 284 ? 74.655 26.325 -7.572 1.00 27.36 718 ARG B C 1
ATOM 5130 O O . ARG B 1 284 ? 74.328 25.446 -8.373 1.00 27.38 718 ARG B O 1
ATOM 5138 N N . GLU B 1 285 ? 75.793 27.011 -7.665 1.00 27.36 719 GLU B N 1
ATOM 5139 C CA . GLU B 1 285 ? 76.686 26.909 -8.824 1.00 27.34 719 GLU B CA 1
ATOM 5140 C C . GLU B 1 285 ? 77.612 25.692 -8.786 1.00 27.11 719 GLU B C 1
ATOM 5141 O O . GLU B 1 285 ? 77.742 24.982 -9.785 1.00 27.04 719 GLU B O 1
ATOM 5147 N N . VAL B 1 286 ? 78.253 25.465 -7.642 1.00 26.84 720 VAL B N 1
ATOM 5148 C CA . VAL B 1 286 ? 79.219 24.372 -7.496 1.00 26.58 720 VAL B CA 1
ATOM 5149 C C . VAL B 1 286 ? 78.527 23.043 -7.181 1.00 26.47 720 VAL B C 1
ATOM 5150 O O . VAL B 1 286 ? 78.816 22.023 -7.813 1.00 26.40 720 VAL B O 1
ATOM 5154 N N . LEU B 1 287 ? 77.611 23.066 -6.216 1.00 26.29 721 LEU B N 1
ATOM 5155 C CA . LEU B 1 287 ? 76.972 21.843 -5.723 1.00 26.21 721 LEU B CA 1
ATOM 5156 C C . LEU B 1 287 ? 75.666 21.483 -6.444 1.00 26.24 721 LEU B C 1
ATOM 5157 O O . LEU B 1 287 ? 75.103 20.409 -6.215 1.00 26.25 721 LEU B O 1
ATOM 5162 N N . LYS B 1 288 ? 75.201 22.380 -7.315 1.00 26.26 722 LYS B N 1
ATOM 5163 C CA . LYS B 1 288 ? 74.031 22.145 -8.182 1.00 26.25 722 LYS B CA 1
ATOM 5164 C C . LYS B 1 288 ? 72.741 21.816 -7.416 1.00 26.12 722 LYS B C 1
ATOM 5165 O O . LYS B 1 288 ? 71.935 20.991 -7.854 1.00 26.18 722 LYS B O 1
ATOM 5171 N N . THR B 1 289 ? 72.556 22.476 -6.276 1.00 25.94 723 THR B N 1
ATOM 5172 C CA . THR B 1 289 ? 71.395 22.248 -5.413 1.00 25.67 723 THR B CA 1
ATOM 5173 C C . THR B 1 289 ? 71.053 23.526 -4.632 1.00 25.52 723 THR B C 1
ATOM 5174 O O . THR B 1 289 ? 71.526 24.612 -4.978 1.00 25.54 723 THR B O 1
ATOM 5178 N N . THR B 1 290 ? 70.219 23.403 -3.601 1.00 25.22 724 THR B N 1
ATOM 5179 C CA . THR B 1 290 ? 69.894 24.534 -2.732 1.00 24.99 724 THR B CA 1
ATOM 5180 C C . THR B 1 290 ? 70.196 24.202 -1.273 1.00 24.77 724 THR B C 1
ATOM 5181 O O . THR B 1 290 ? 70.256 23.029 -0.894 1.00 24.63 724 THR B O 1
ATOM 5185 N N . THR B 1 291 ? 70.388 25.243 -0.466 1.00 24.46 725 THR B N 1
ATOM 5186 C CA . THR B 1 291 ? 70.590 25.100 0.975 1.00 24.22 725 THR B CA 1
ATOM 5187 C C . THR B 1 291 ? 69.410 24.371 1.625 1.00 24.08 725 THR B C 1
ATOM 5188 O O . THR B 1 291 ? 69.609 23.474 2.446 1.00 24.00 725 THR B O 1
ATOM 5192 N N . GLU B 1 292 ? 68.193 24.749 1.234 1.00 23.92 726 GLU B N 1
ATOM 5193 C CA . GLU B 1 292 ? 66.967 24.124 1.736 1.00 23.89 726 GLU B CA 1
ATOM 5194 C C . GLU B 1 292 ? 66.934 22.618 1.457 1.00 23.33 726 GLU B C 1
ATOM 5195 O O . GLU B 1 292 ? 66.590 21.827 2.339 1.00 23.29 726 GLU B O 1
ATOM 5201 N N . ALA B 1 293 ? 67.297 22.234 0.233 1.00 22.81 727 ALA B N 1
ATOM 5202 C CA . ALA B 1 293 ? 67.323 20.828 -0.170 1.00 22.34 727 ALA B CA 1
ATOM 5203 C C . ALA B 1 293 ? 68.366 20.033 0.613 1.00 21.97 727 ALA B C 1
ATOM 5204 O O . ALA B 1 293 ? 68.107 18.899 1.018 1.00 21.90 727 ALA B O 1
ATOM 5206 N N . MET B 1 294 ? 69.534 20.638 0.823 1.00 21.56 728 MET B N 1
ATOM 5207 C CA . MET B 1 294 ? 70.631 20.008 1.564 1.00 21.23 728 MET B CA 1
ATOM 5208 C C . MET B 1 294 ? 70.248 19.701 3.010 1.00 21.10 728 MET B C 1
ATOM 5209 O O . MET B 1 294 ? 70.474 18.586 3.492 1.00 20.93 728 MET B O 1
ATOM 5214 N N . ILE B 1 295 ? 69.663 20.688 3.688 1.00 20.94 729 ILE B N 1
ATOM 5215 C CA . ILE B 1 295 ? 69.221 20.536 5.079 1.00 20.90 729 ILE B CA 1
ATOM 5216 C C . ILE B 1 295 ? 68.172 19.430 5.204 1.00 20.87 729 ILE B C 1
ATOM 5217 O O . ILE B 1 295 ? 68.253 18.587 6.102 1.00 20.71 729 ILE B O 1
ATOM 5222 N N . GLU B 1 296 ? 67.202 19.438 4.291 1.00 20.87 730 GLU B N 1
ATOM 5223 C CA . GLU B 1 296 ? 66.110 18.467 4.290 1.00 20.97 730 GLU B CA 1
ATOM 5224 C C . GLU B 1 296 ? 66.627 17.041 4.117 1.00 20.57 730 GLU B C 1
ATOM 5225 O O . GLU B 1 296 ? 66.199 16.128 4.828 1.00 20.49 730 GLU B O 1
ATOM 5231 N N . VAL B 1 297 ? 67.554 16.859 3.178 1.00 20.15 731 VAL B N 1
ATOM 5232 C CA . VAL B 1 297 ? 68.188 15.559 2.966 1.00 19.82 731 VAL B CA 1
ATOM 5233 C C . VAL B 1 297 ? 69.045 15.172 4.178 1.00 19.49 731 VAL B C 1
ATOM 5234 O O . VAL B 1 297 ? 69.006 14.023 4.615 1.00 19.47 731 VAL B O 1
ATOM 5238 N N . ASN B 1 298 ? 69.786 16.130 4.738 1.00 19.16 732 ASN B N 1
ATOM 5239 C CA . ASN B 1 298 ? 70.621 15.843 5.910 1.00 18.78 732 ASN B CA 1
ATOM 5240 C C . ASN B 1 298 ? 69.827 15.359 7.123 1.00 18.61 732 ASN B C 1
ATOM 5241 O O . ASN B 1 298 ? 70.200 14.368 7.752 1.00 18.49 732 ASN B O 1
ATOM 5246 N N . ILE B 1 299 ? 68.734 16.052 7.438 1.00 18.34 733 ILE B N 1
ATOM 5247 C CA . ILE B 1 299 ? 67.877 15.671 8.562 1.00 18.13 733 ILE B CA 1
ATOM 5248 C C . ILE B 1 299 ? 67.301 14.269 8.353 1.00 17.87 733 ILE B C 1
ATOM 5249 O O . ILE B 1 299 ? 67.384 13.416 9.236 1.00 17.87 733 ILE B O 1
ATOM 5254 N N . ASN B 1 300 ? 66.745 14.028 7.170 1.00 17.55 734 ASN B N 1
ATOM 5255 C CA . ASN B 1 300 ? 65.993 12.801 6.923 1.00 17.21 734 ASN B CA 1
ATOM 5256 C C . ASN B 1 300 ? 66.829 11.586 6.517 1.00 16.83 734 ASN B C 1
ATOM 5257 O O . ASN B 1 300 ? 66.362 10.449 6.614 1.00 16.66 734 ASN B O 1
ATOM 5262 N N . LYS B 1 301 ? 68.061 11.829 6.079 1.00 16.40 735 LYS B N 1
ATOM 5263 C CA . LYS B 1 301 ? 68.995 10.751 5.758 1.00 16.03 735 LYS B CA 1
ATOM 5264 C C . LYS B 1 301 ? 69.971 10.509 6.911 1.00 15.79 735 LYS B C 1
ATOM 5265 O O . LYS B 1 301 ? 70.008 9.418 7.481 1.00 15.42 735 LYS B O 1
ATOM 5271 N N . ASN B 1 302 ? 70.751 11.533 7.253 1.00 15.63 736 ASN B N 1
ATOM 5272 C CA . ASN B 1 302 ? 71.831 11.381 8.227 1.00 15.62 736 ASN B CA 1
ATOM 5273 C C . ASN B 1 302 ? 71.384 11.308 9.683 1.00 15.58 736 ASN B C 1
ATOM 5274 O O . ASN B 1 302 ? 72.087 10.739 10.517 1.00 15.51 736 ASN B O 1
ATOM 5279 N N . LEU B 1 303 ? 70.220 11.874 9.988 1.00 15.42 737 LEU B N 1
ATOM 5280 C CA . LEU B 1 303 ? 69.671 11.773 11.337 1.00 15.40 737 LEU B CA 1
ATOM 5281 C C . LEU B 1 303 ? 68.548 10.739 11.418 1.00 15.13 737 LEU B C 1
ATOM 5282 O O . LEU B 1 303 ? 68.724 9.689 12.038 1.00 15.35 737 LEU B O 1
ATOM 5287 N N . VAL B 1 304 ? 67.415 11.016 10.776 1.00 14.93 738 VAL B N 1
ATOM 5288 C CA . VAL B 1 304 ? 66.250 10.123 10.845 1.00 14.74 738 VAL B CA 1
ATOM 5289 C C . VAL B 1 304 ? 66.536 8.755 10.207 1.00 14.60 738 VAL B C 1
ATOM 5290 O O . VAL B 1 304 ? 66.201 7.719 10.782 1.00 14.46 738 VAL B O 1
ATOM 5294 N N . GLY B 1 305 ? 67.167 8.760 9.034 1.00 14.50 739 GLY B N 1
ATOM 5295 C CA . GLY B 1 305 ? 67.502 7.525 8.322 1.00 14.49 739 GLY B CA 1
ATOM 5296 C C . GLY B 1 305 ? 68.414 6.604 9.112 1.00 14.44 739 GLY B C 1
ATOM 5297 O O . GLY B 1 305 ? 68.125 5.417 9.264 1.00 14.30 739 GLY B O 1
ATOM 5298 N N . SER B 1 306 ? 69.511 7.159 9.624 1.00 14.33 740 SER B N 1
ATOM 5299 C CA . SER B 1 306 ? 70.448 6.399 10.455 1.00 14.50 740 SER B CA 1
ATOM 5300 C C . SER B 1 306 ? 69.786 5.909 11.742 1.00 14.47 740 SER B C 1
ATOM 5301 O O . SER B 1 306 ? 70.072 4.806 12.207 1.00 14.45 740 SER B O 1
ATOM 5304 N N . ALA B 1 307 ? 68.893 6.729 12.295 1.00 14.49 741 ALA B N 1
ATOM 5305 C CA . ALA B 1 307 ? 68.095 6.351 13.463 1.00 14.58 741 ALA B CA 1
ATOM 5306 C C . ALA B 1 307 ? 67.201 5.146 13.169 1.00 14.64 741 ALA B C 1
ATOM 5307 O O . ALA B 1 307 ? 67.126 4.212 13.969 1.00 14.55 741 ALA B O 1
ATOM 5309 N N . MET B 1 308 ? 66.532 5.169 12.017 1.00 14.68 742 MET B N 1
ATOM 5310 C CA . MET B 1 308 ? 65.651 4.069 11.619 1.00 14.78 742 MET B CA 1
ATOM 5311 C C . MET B 1 308 ? 66.438 2.782 11.372 1.00 14.56 742 MET B C 1
ATOM 5312 O O . MET B 1 308 ? 65.930 1.687 11.605 1.00 14.59 742 MET B O 1
ATOM 5317 N N . ALA B 1 309 ? 67.683 2.933 10.919 1.00 14.41 743 ALA B N 1
ATOM 5318 C CA . ALA B 1 309 ? 68.583 1.807 10.655 1.00 14.25 743 ALA B CA 1
ATOM 5319 C C . ALA B 1 309 ? 69.219 1.227 11.923 1.00 14.20 743 ALA B C 1
ATOM 5320 O O . ALA B 1 309 ? 69.853 0.166 11.878 1.00 14.09 743 ALA B O 1
ATOM 5322 N N . GLY B 1 310 ? 69.053 1.924 13.045 1.00 14.14 744 GLY B N 1
ATOM 5323 C CA . GLY B 1 310 ? 69.634 1.498 14.316 1.00 14.12 744 GLY B CA 1
ATOM 5324 C C . GLY B 1 310 ? 71.137 1.694 14.342 1.00 14.20 744 GLY B C 1
ATOM 5325 O O . GLY B 1 310 ? 71.888 0.784 14.700 1.00 14.05 744 GLY B O 1
ATOM 5326 N N . SER B 1 311 ? 71.569 2.892 13.962 1.00 14.30 745 SER B N 1
ATOM 5327 C CA . SER B 1 311 ? 72.986 3.225 13.910 1.00 14.49 745 SER B CA 1
ATOM 5328 C C . SER B 1 311 ? 73.485 3.823 15.218 1.00 14.68 745 SER B C 1
ATOM 5329 O O . SER B 1 311 ? 72.799 4.635 15.845 1.00 14.68 745 SER B O 1
ATOM 5332 N N . ILE B 1 312 ? 74.684 3.407 15.617 1.00 14.74 746 ILE B N 1
ATOM 5333 C CA . ILE B 1 312 ? 75.436 4.081 16.667 1.00 14.93 746 ILE B CA 1
ATOM 5334 C C . ILE B 1 312 ? 76.683 4.677 16.020 1.00 14.71 746 ILE B C 1
ATOM 5335 O O . ILE B 1 312 ? 77.597 3.945 15.631 1.00 14.87 746 ILE B O 1
ATOM 5340 N N . GLY B 1 313 ? 76.696 5.999 15.878 1.00 14.48 747 GLY B N 1
ATOM 5341 C CA . GLY B 1 313 ? 77.855 6.714 15.343 1.00 14.43 747 GLY B CA 1
ATOM 5342 C C . GLY B 1 313 ? 77.903 6.902 13.837 1.00 14.39 747 GLY B C 1
ATOM 5343 O O . GLY B 1 313 ? 78.829 7.533 13.321 1.00 14.49 747 GLY B O 1
ATOM 5344 N N . GLY B 1 314 ? 76.911 6.367 13.128 1.00 14.34 748 GLY B N 1
ATOM 5345 C CA . GLY B 1 314 ? 76.878 6.447 11.666 1.00 14.48 748 GLY B CA 1
ATOM 5346 C C . GLY B 1 314 ? 75.909 7.492 11.147 1.00 14.60 748 GLY B C 1
ATOM 5347 O O . GLY B 1 314 ? 75.102 7.216 10.255 1.00 14.39 748 GLY B O 1
ATOM 5348 N N . TYR B 1 315 ? 75.998 8.699 11.701 1.00 14.82 749 TYR B N 1
ATOM 5349 C CA . TYR B 1 315 ? 75.091 9.787 11.342 1.00 15.14 749 TYR B CA 1
ATOM 5350 C C . TYR B 1 315 ? 75.710 10.684 10.271 1.00 14.96 749 TYR B C 1
ATOM 5351 O O . TYR B 1 315 ? 75.849 11.898 10.446 1.00 14.88 749 TYR B O 1
ATOM 5360 N N . ASN B 1 316 ? 76.076 10.058 9.157 1.00 14.73 750 ASN B N 1
ATOM 5361 C CA . ASN B 1 316 ? 76.786 10.719 8.069 1.00 14.64 750 ASN B CA 1
ATOM 5362 C C . ASN B 1 316 ? 76.515 10.007 6.745 1.00 14.58 750 ASN B C 1
ATOM 5363 O O . ASN B 1 316 ? 75.919 8.929 6.728 1.00 14.60 750 ASN B O 1
ATOM 5368 N N . ALA B 1 317 ? 76.947 10.618 5.646 1.00 14.57 751 ALA B N 1
ATOM 5369 C CA . ALA B 1 317 ? 76.725 10.063 4.316 1.00 14.66 751 ALA B CA 1
ATOM 5370 C C . ALA B 1 317 ? 77.779 9.021 3.942 1.00 14.64 751 ALA B C 1
ATOM 5371 O O . ALA B 1 317 ? 77.441 7.864 3.686 1.00 14.74 751 ALA B O 1
ATOM 5373 N N . HIS B 1 318 ? 79.050 9.428 3.908 1.00 14.52 752 HIS B N 1
ATOM 5374 C CA . HIS B 1 318 ? 80.135 8.512 3.531 1.00 14.59 752 HIS B CA 1
ATOM 5375 C C . HIS B 1 318 ? 81.508 8.890 4.103 1.00 14.47 752 HIS B C 1
ATOM 5376 O O . HIS B 1 318 ? 82.522 8.833 3.401 1.00 14.46 752 HIS B O 1
ATOM 5383 N N . ALA B 1 319 ? 81.539 9.249 5.387 1.00 14.32 753 ALA B N 1
ATOM 5384 C CA . ALA B 1 319 ? 82.803 9.535 6.075 1.00 14.33 753 ALA B CA 1
ATOM 5385 C C . ALA B 1 319 ? 83.826 8.414 5.864 1.00 14.25 753 ALA B C 1
ATOM 5386 O O . ALA B 1 319 ? 85.008 8.681 5.639 1.00 14.23 753 ALA B O 1
ATOM 5388 N N . ALA B 1 320 ? 83.353 7.168 5.914 1.00 14.31 754 ALA B N 1
ATOM 5389 C CA . ALA B 1 320 ? 84.188 5.980 5.697 1.00 14.39 754 ALA B CA 1
ATOM 5390 C C . ALA B 1 320 ? 84.974 5.995 4.383 1.00 14.49 754 ALA B C 1
ATOM 5391 O O . ALA B 1 320 ? 86.113 5.539 4.344 1.00 14.52 754 ALA B O 1
ATOM 5393 N N . ASN B 1 321 ? 84.361 6.505 3.317 1.00 14.64 755 ASN B N 1
ATOM 5394 C CA . ASN B 1 321 ? 85.034 6.632 2.021 1.00 14.85 755 ASN B CA 1
ATOM 5395 C C . ASN B 1 321 ? 86.288 7.496 2.090 1.00 15.00 755 ASN B C 1
ATOM 5396 O O . ASN B 1 321 ? 87.341 7.124 1.570 1.00 15.07 755 ASN B O 1
ATOM 5401 N N . ILE B 1 322 ? 86.159 8.649 2.742 1.00 15.18 756 ILE B N 1
ATOM 5402 C CA . ILE B 1 322 ? 87.253 9.608 2.868 1.00 15.28 756 ILE B CA 1
ATOM 5403 C C . ILE B 1 322 ? 88.314 9.115 3.854 1.00 15.35 756 ILE B C 1
ATOM 5404 O O . ILE B 1 322 ? 89.508 9.147 3.546 1.00 15.33 756 ILE B O 1
ATOM 5409 N N . VAL B 1 323 ? 87.877 8.648 5.024 1.00 15.32 757 VAL B N 1
ATOM 5410 C CA . VAL B 1 323 ? 88.789 8.076 6.019 1.00 15.39 757 VAL B CA 1
ATOM 5411 C C . VAL B 1 323 ? 89.644 6.965 5.398 1.00 15.47 757 VAL B C 1
ATOM 5412 O O . VAL B 1 323 ? 90.871 6.999 5.488 1.00 15.36 757 VAL B O 1
ATOM 5416 N N . THR B 1 324 ? 88.991 6.005 4.747 1.00 15.52 758 THR B N 1
ATOM 5417 C CA . THR B 1 324 ? 89.685 4.862 4.147 1.00 15.78 758 THR B CA 1
ATOM 5418 C C . THR B 1 324 ? 90.722 5.290 3.102 1.00 15.92 758 THR B C 1
ATOM 5419 O O . THR B 1 324 ? 91.853 4.798 3.110 1.00 15.96 758 THR B O 1
ATOM 5423 N N . ALA B 1 325 ? 90.334 6.213 2.224 1.00 16.11 759 ALA B N 1
ATOM 5424 C CA . ALA B 1 325 ? 91.203 6.681 1.141 1.00 16.28 759 ALA B CA 1
ATOM 5425 C C . ALA B 1 325 ? 92.453 7.397 1.650 1.00 16.40 759 ALA B C 1
ATOM 5426 O O . ALA B 1 325 ? 93.550 7.177 1.133 1.00 16.58 759 ALA B O 1
ATOM 5428 N N . ILE B 1 326 ? 92.282 8.245 2.665 1.00 16.57 760 ILE B N 1
ATOM 5429 C CA . ILE B 1 326 ? 93.404 8.944 3.295 1.00 16.63 760 ILE B CA 1
ATOM 5430 C C . ILE B 1 326 ? 94.281 7.961 4.075 1.00 16.72 760 ILE B C 1
ATOM 5431 O O . ILE B 1 326 ? 95.510 8.011 3.987 1.00 16.74 760 ILE B O 1
ATOM 5436 N N . TYR B 1 327 ? 93.640 7.057 4.814 1.00 16.83 761 TYR B N 1
ATOM 5437 C CA . TYR B 1 327 ? 94.346 6.065 5.625 1.00 16.95 761 TYR B CA 1
ATOM 5438 C C . TYR B 1 327 ? 95.288 5.177 4.810 1.00 17.16 761 TYR B C 1
ATOM 5439 O O . TYR B 1 327 ? 96.436 4.963 5.208 1.00 17.19 761 TYR B O 1
ATOM 5448 N N . ILE B 1 328 ? 94.807 4.681 3.670 1.00 17.33 762 ILE B N 1
ATOM 5449 C CA . ILE B 1 328 ? 95.618 3.837 2.787 1.00 17.46 762 ILE B CA 1
ATOM 5450 C C . ILE B 1 328 ? 96.775 4.637 2.179 1.00 17.77 762 ILE B C 1
ATOM 5451 O O . ILE B 1 328 ? 97.915 4.165 2.152 1.00 17.76 762 ILE B O 1
ATOM 5456 N N . ALA B 1 329 ? 96.481 5.856 1.727 1.00 17.95 763 ALA B N 1
ATOM 5457 C CA . ALA B 1 329 ? 97.490 6.735 1.132 1.00 18.30 763 ALA B CA 1
ATOM 5458 C C . ALA B 1 329 ? 98.586 7.148 2.118 1.00 18.54 763 ALA B C 1
ATOM 5459 O O . ALA B 1 329 ? 99.745 7.305 1.729 1.00 18.56 763 ALA B O 1
ATOM 5461 N N . CYS B 1 330 ? 98.219 7.309 3.388 1.00 18.81 764 CYS B N 1
ATOM 5462 C CA . CYS B 1 330 ? 99.130 7.855 4.398 1.00 19.19 764 CYS B CA 1
ATOM 5463 C C . CYS B 1 330 ? 99.700 6.829 5.383 1.00 19.10 764 CYS B C 1
ATOM 5464 O O . CYS B 1 330 ? 100.252 7.198 6.420 1.00 19.29 764 CYS B O 1
ATOM 5467 N N . GLY B 1 331 ? 99.568 5.546 5.050 1.00 19.07 765 GLY B N 1
ATOM 5468 C CA . GLY B 1 331 ? 100.159 4.469 5.847 1.00 18.99 765 GLY B CA 1
ATOM 5469 C C . GLY B 1 331 ? 99.524 4.222 7.200 1.00 18.98 765 GLY B C 1
ATOM 5470 O O . GLY B 1 331 ? 100.188 3.753 8.126 1.00 19.04 765 GLY B O 1
ATOM 5471 N N . GLN B 1 332 ? 98.238 4.537 7.315 1.00 18.97 766 GLN B N 1
ATOM 5472 C CA . GLN B 1 332 ? 97.490 4.282 8.542 1.00 18.87 766 GLN B CA 1
ATOM 5473 C C . GLN B 1 332 ? 96.991 2.841 8.570 1.00 18.82 766 GLN B C 1
ATOM 5474 O O . GLN B 1 332 ? 97.116 2.111 7.582 1.00 18.85 766 GLN B O 1
ATOM 5480 N N . ASP B 1 333 ? 96.438 2.439 9.711 1.00 18.65 767 ASP B N 1
ATOM 5481 C CA . ASP B 1 333 ? 95.828 1.126 9.856 1.00 18.43 767 ASP B CA 1
ATOM 5482 C C . ASP B 1 333 ? 94.408 1.218 9.311 1.00 18.26 767 ASP B C 1
ATOM 5483 O O . ASP B 1 333 ? 93.507 1.711 9.989 1.00 18.10 767 ASP B O 1
ATOM 5488 N N . ALA B 1 334 ? 94.220 0.754 8.077 1.00 18.09 768 ALA B N 1
ATOM 5489 C CA . ALA B 1 334 ? 92.937 0.902 7.385 1.00 17.96 768 ALA B CA 1
ATOM 5490 C C . ALA B 1 334 ? 91.793 0.137 8.052 1.00 17.83 768 ALA B C 1
ATOM 5491 O O . ALA B 1 334 ? 90.629 0.485 7.869 1.00 17.71 768 ALA B O 1
ATOM 5493 N N . ALA B 1 335 ? 92.130 -0.890 8.831 1.00 17.69 769 ALA B N 1
ATOM 5494 C CA . ALA B 1 335 ? 91.131 -1.644 9.591 1.00 17.67 769 ALA B CA 1
ATOM 5495 C C . ALA B 1 335 ? 90.482 -0.785 10.679 1.00 17.62 769 ALA B C 1
ATOM 5496 O O . ALA B 1 335 ? 89.366 -1.070 11.125 1.00 17.54 769 ALA B O 1
ATOM 5498 N N . GLN B 1 336 ? 91.178 0.276 11.086 1.00 17.64 770 GLN B N 1
ATOM 5499 C CA . GLN B 1 336 ? 90.673 1.189 12.110 1.00 17.76 770 GLN B CA 1
ATOM 5500 C C . GLN B 1 336 ? 89.646 2.195 11.587 1.00 17.73 770 GLN B C 1
ATOM 5501 O O . GLN B 1 336 ? 89.154 3.030 12.345 1.00 17.78 770 GLN B O 1
ATOM 5507 N N . ASN B 1 337 ? 89.307 2.111 10.303 1.00 17.78 771 ASN B N 1
ATOM 5508 C CA . ASN B 1 337 ? 88.240 2.952 9.765 1.00 17.95 771 ASN B CA 1
ATOM 5509 C C . ASN B 1 337 ? 86.875 2.566 10.351 1.00 17.88 771 ASN B C 1
ATOM 5510 O O . ASN B 1 337 ? 85.923 3.334 10.269 1.00 17.85 771 ASN B O 1
ATOM 5518 N N . VAL B 1 338 ? 86.795 1.368 10.933 1.00 17.84 772 VAL B N 1
ATOM 5519 C CA . VAL B 1 338 ? 85.580 0.909 11.611 1.00 17.81 772 VAL B CA 1
ATOM 5520 C C . VAL B 1 338 ? 85.125 1.961 12.630 1.00 17.78 772 VAL B C 1
ATOM 5521 O O . VAL B 1 338 ? 83.982 2.424 12.587 1.00 18.17 772 VAL B O 1
ATOM 5525 N N . GLY B 1 339 ? 86.035 2.349 13.520 1.00 17.52 773 GLY B N 1
ATOM 5526 C CA . GLY B 1 339 ? 85.755 3.370 14.524 1.00 17.03 773 GLY B CA 1
ATOM 5527 C C . GLY B 1 339 ? 86.144 4.777 14.108 1.00 16.78 773 GLY B C 1
ATOM 5528 O O . GLY B 1 339 ? 85.499 5.746 14.515 1.00 16.69 773 GLY B O 1
ATOM 5529 N N . SER B 1 340 ? 87.193 4.895 13.294 1.00 16.48 774 SER B N 1
ATOM 5530 C CA . SER B 1 340 ? 87.687 6.208 12.863 1.00 16.23 774 SER B CA 1
ATOM 5531 C C . SER B 1 340 ? 86.690 6.972 11.995 1.00 16.08 774 SER B C 1
ATOM 5532 O O . SER B 1 340 ? 86.737 8.202 11.931 1.00 16.06 774 SER B O 1
ATOM 5535 N N . SER B 1 341 ? 85.790 6.239 11.343 1.00 15.72 775 SER B N 1
ATOM 5536 C CA . SER B 1 341 ? 84.779 6.840 10.474 1.00 15.56 775 SER B CA 1
ATOM 5537 C C . SER B 1 341 ? 83.532 7.331 11.219 1.00 15.39 775 SER B C 1
ATOM 5538 O O . SER B 1 341 ? 82.641 7.917 10.602 1.00 15.32 775 SER B O 1
ATOM 5542 N N . ASN B 1 342 ? 83.464 7.088 12.531 1.00 15.20 776 ASN B N 1
ATOM 5543 C CA . ASN B 1 342 ? 82.374 7.624 13.358 1.00 15.18 776 ASN B CA 1
ATOM 5544 C C . ASN B 1 342 ? 82.205 9.116 13.104 1.00 15.05 776 ASN B C 1
ATOM 5545 O O . ASN B 1 342 ? 83.163 9.880 13.216 1.00 14.92 776 ASN B O 1
ATOM 5550 N N . CYS B 1 343 ? 80.991 9.527 12.747 1.00 15.00 777 CYS B N 1
ATOM 5551 C CA . CYS B 1 343 ? 80.756 10.906 12.331 1.00 14.89 777 CYS B CA 1
ATOM 5552 C C . CYS B 1 343 ? 79.286 11.294 12.415 1.00 14.79 777 CYS B C 1
ATOM 5553 O O . CYS B 1 343 ? 78.409 10.521 12.026 1.00 14.81 777 CYS B O 1
ATOM 5556 N N . ILE B 1 344 ? 79.029 12.489 12.940 1.00 14.68 778 ILE B N 1
ATOM 5557 C CA . ILE B 1 344 ? 77.711 13.107 12.821 1.00 14.87 778 ILE B CA 1
ATOM 5558 C C . ILE B 1 344 ? 77.825 14.389 11.994 1.00 15.03 778 ILE B C 1
ATOM 5559 O O . ILE B 1 344 ? 78.588 15.300 12.330 1.00 14.97 778 ILE B O 1
ATOM 5564 N N . THR B 1 345 ? 77.079 14.423 10.893 1.00 15.13 779 THR B N 1
ATOM 5565 C CA . THR B 1 345 ? 77.070 15.558 9.982 1.00 15.57 779 THR B CA 1
ATOM 5566 C C . THR B 1 345 ? 75.804 16.371 10.217 1.00 15.84 779 THR B C 1
ATOM 5567 O O . THR B 1 345 ? 74.693 15.840 10.145 1.00 15.90 779 THR B O 1
ATOM 5571 N N . LEU B 1 346 ? 75.982 17.657 10.507 1.00 16.34 780 LEU B N 1
ATOM 5572 C CA . LEU B 1 346 ? 74.863 18.545 10.794 1.00 16.76 780 LEU B CA 1
ATOM 5573 C C . LEU B 1 346 ? 74.814 19.702 9.809 1.00 17.14 780 LEU B C 1
ATOM 5574 O O . LEU B 1 346 ? 75.852 20.242 9.426 1.00 17.05 780 LEU B O 1
ATOM 5579 N N . MET B 1 347 ? 73.601 20.065 9.397 1.00 17.67 781 MET B N 1
ATOM 5580 C CA . MET B 1 347 ? 73.392 21.167 8.460 1.00 18.39 781 MET B CA 1
ATOM 5581 C C . MET B 1 347 ? 72.230 22.053 8.895 1.00 18.85 781 MET B C 1
ATOM 5582 O O . MET B 1 347 ? 71.187 21.559 9.330 1.00 18.98 781 MET B O 1
ATOM 5587 N N . GLU B 1 348 ? 72.417 23.365 8.773 1.00 19.59 782 GLU B N 1
ATOM 5588 C CA . GLU B 1 348 ? 71.352 24.329 9.052 1.00 20.27 782 GLU B CA 1
ATOM 5589 C C . GLU B 1 348 ? 71.494 25.590 8.205 1.00 20.52 782 GLU B C 1
ATOM 5590 O O . GLU B 1 348 ? 72.554 25.844 7.628 1.00 20.44 782 GLU B O 1
ATOM 5596 N N . ALA B 1 349 ? 70.413 26.362 8.125 1.00 21.03 783 ALA B N 1
ATOM 5597 C CA . ALA B 1 349 ? 70.410 27.626 7.391 1.00 21.61 783 ALA B CA 1
ATOM 5598 C C . ALA B 1 349 ? 71.188 28.686 8.164 1.00 22.00 783 ALA B C 1
ATOM 5599 O O . ALA B 1 349 ? 71.104 28.759 9.392 1.00 22.17 783 ALA B O 1
ATOM 5601 N N . SER B 1 350 ? 71.944 29.503 7.435 1.00 22.50 784 SER B N 1
ATOM 5602 C CA . SER B 1 350 ? 72.847 30.475 8.040 1.00 23.04 784 SER B CA 1
ATOM 5603 C C . SER B 1 350 ? 72.887 31.768 7.228 1.00 23.39 784 SER B C 1
ATOM 5604 O O . SER B 1 350 ? 72.387 31.819 6.103 1.00 23.34 784 SER B O 1
ATOM 5607 N N . GLY B 1 351 ? 73.480 32.808 7.809 1.00 23.95 785 GLY B N 1
ATOM 5608 C CA . GLY B 1 351 ? 73.646 34.088 7.123 1.00 24.63 785 GLY B CA 1
ATOM 5609 C C . GLY B 1 351 ? 72.479 35.041 7.312 1.00 25.17 785 GLY B C 1
ATOM 5610 O O . GLY B 1 351 ? 71.414 34.634 7.785 1.00 25.22 785 GLY B O 1
ATOM 5611 N N . PRO B 1 352 ? 72.669 36.320 6.933 1.00 25.61 786 PRO B N 1
ATOM 5612 C CA . PRO B 1 352 ? 71.662 37.374 7.114 1.00 25.87 786 PRO B CA 1
ATOM 5613 C C . PRO B 1 352 ? 70.353 37.129 6.361 1.00 26.10 786 PRO B C 1
ATOM 5614 O O . PRO B 1 352 ? 69.300 37.597 6.799 1.00 26.32 786 PRO B O 1
ATOM 5618 N N . THR B 1 353 ? 70.421 36.406 5.244 1.00 26.30 787 THR B N 1
ATOM 5619 C CA . THR B 1 353 ? 69.227 36.071 4.466 1.00 26.47 787 THR B CA 1
ATOM 5620 C C . THR B 1 353 ? 68.704 34.667 4.780 1.00 26.37 787 THR B C 1
ATOM 5621 O O . THR B 1 353 ? 67.699 34.234 4.209 1.00 26.50 787 THR B O 1
ATOM 5625 N N . ASN B 1 354 ? 69.390 33.969 5.688 1.00 26.29 788 ASN B N 1
ATOM 5626 C CA . ASN B 1 354 ? 69.047 32.593 6.081 1.00 26.11 788 ASN B CA 1
ATOM 5627 C C . ASN B 1 354 ? 69.073 31.617 4.894 1.00 25.82 788 ASN B C 1
ATOM 5628 O O . ASN B 1 354 ? 68.345 30.619 4.872 1.00 25.86 788 ASN B O 1
ATOM 5633 N N . GLU B 1 355 ? 69.930 31.913 3.918 1.00 25.42 789 GLU B N 1
ATOM 5634 C CA . GLU B 1 355 ? 69.999 31.152 2.670 1.00 25.20 789 GLU B CA 1
ATOM 5635 C C . GLU B 1 355 ? 71.338 30.441 2.478 1.00 24.48 789 GLU B C 1
ATOM 5636 O O . GLU B 1 355 ? 71.488 29.634 1.561 1.00 24.58 789 GLU B O 1
ATOM 5642 N N . ASP B 1 356 ? 72.308 30.754 3.333 1.00 23.81 790 ASP B N 1
ATOM 5643 C CA . ASP B 1 356 ? 73.621 30.117 3.282 1.00 23.06 790 ASP B CA 1
ATOM 5644 C C . ASP B 1 356 ? 73.597 28.806 4.066 1.00 22.63 790 ASP B C 1
ATOM 5645 O O . ASP B 1 356 ? 72.756 28.619 4.950 1.00 22.54 790 ASP B O 1
ATOM 5650 N N . LEU B 1 357 ? 74.516 27.902 3.737 1.00 22.07 791 LEU B N 1
ATOM 5651 C CA . LEU B 1 357 ? 74.534 26.573 4.342 1.00 21.42 791 LEU B CA 1
ATOM 5652 C C . LEU B 1 357 ? 75.645 26.405 5.376 1.00 21.02 791 LEU B C 1
ATOM 5653 O O . LEU B 1 357 ? 76.828 26.400 5.033 1.00 20.99 791 LEU B O 1
ATOM 5658 N N . TYR B 1 358 ? 75.253 26.275 6.641 1.00 20.59 792 TYR B N 1
ATOM 5659 C CA . TYR B 1 358 ? 76.191 25.909 7.693 1.00 20.04 792 TYR B CA 1
ATOM 5660 C C . TYR B 1 358 ? 76.287 24.389 7.772 1.00 19.58 792 TYR B C 1
ATOM 5661 O O . TYR B 1 358 ? 75.270 23.698 7.852 1.00 19.56 792 TYR B O 1
ATOM 5670 N N . ILE B 1 359 ? 77.514 23.882 7.736 1.00 18.98 793 ILE B N 1
ATOM 5671 C CA . ILE B 1 359 ? 77.770 22.453 7.893 1.00 18.36 793 ILE B CA 1
ATOM 5672 C C . ILE B 1 359 ? 78.826 22.208 8.967 1.00 18.02 793 ILE B C 1
ATOM 5673 O O . ILE B 1 359 ? 79.797 22.959 9.084 1.00 17.84 793 ILE B O 1
ATOM 5678 N N . SER B 1 360 ? 78.608 21.167 9.766 1.00 17.52 794 SER B N 1
ATOM 5679 C CA . SER B 1 360 ? 79.608 20.710 10.718 1.00 17.17 794 SER B CA 1
ATOM 5680 C C . SER B 1 360 ? 79.735 19.196 10.665 1.00 16.92 794 SER B C 1
ATOM 5681 O O . SER B 1 360 ? 78.758 18.494 10.408 1.00 16.82 794 SER B O 1
ATOM 5684 N N . CYS B 1 361 ? 80.952 18.712 10.890 1.00 16.77 795 CYS B N 1
ATOM 5685 C CA . CYS B 1 361 ? 81.212 17.288 11.051 1.00 16.68 795 CYS B CA 1
ATOM 5686 C C . CYS B 1 361 ? 81.946 17.071 12.365 1.00 16.49 795 CYS B C 1
ATOM 5687 O O . CYS B 1 361 ? 82.945 17.738 12.646 1.00 16.44 795 CYS B O 1
ATOM 5690 N N . THR B 1 362 ? 81.437 16.147 13.173 1.00 16.30 796 THR B N 1
ATOM 5691 C CA . THR B 1 362 ? 82.052 15.822 14.452 1.00 16.03 796 THR B CA 1
ATOM 5692 C C . THR B 1 362 ? 82.461 14.354 14.454 1.00 16.04 796 THR B C 1
ATOM 5693 O O . THR B 1 362 ? 81.631 13.466 14.258 1.00 15.92 796 THR B O 1
ATOM 5697 N N . MET B 1 363 ? 83.753 14.118 14.658 1.00 16.00 797 MET B N 1
ATOM 5698 C CA . MET B 1 363 ? 84.326 12.778 14.605 1.00 16.26 797 MET B CA 1
ATOM 5699 C C . MET B 1 363 ? 85.085 12.510 15.905 1.00 16.20 797 MET B C 1
ATOM 5700 O O . MET B 1 363 ? 86.220 12.964 16.070 1.00 16.02 797 MET B O 1
ATOM 5705 N N . PRO B 1 364 ? 84.446 11.790 16.845 1.00 16.27 798 PRO B N 1
ATOM 5706 C CA . PRO B 1 364 ? 85.009 11.650 18.187 1.00 16.29 798 PRO B CA 1
ATOM 5707 C C . PRO B 1 364 ? 86.099 10.589 18.330 1.00 16.26 798 PRO B C 1
ATOM 5708 O O . PRO B 1 364 ? 86.716 10.500 19.390 1.00 16.29 798 PRO B O 1
ATOM 5712 N N . SER B 1 365 ? 86.336 9.792 17.291 1.00 16.37 799 SER B N 1
ATOM 5713 C CA . SER B 1 365 ? 87.232 8.645 17.437 1.00 16.52 799 SER B CA 1
ATOM 5714 C C . SER B 1 365 ? 88.166 8.383 16.249 1.00 16.60 799 SER B C 1
ATOM 5715 O O . SER B 1 365 ? 88.267 7.256 15.762 1.00 16.59 799 SER B O 1
ATOM 5718 N N . ILE B 1 366 ? 88.865 9.428 15.809 1.00 16.82 800 ILE B N 1
ATOM 5719 C CA . ILE B 1 366 ? 89.865 9.294 14.750 1.00 17.15 800 ILE B CA 1
ATOM 5720 C C . ILE B 1 366 ? 91.150 8.682 15.315 1.00 17.42 800 ILE B C 1
ATOM 5721 O O . ILE B 1 366 ? 91.842 9.297 16.131 1.00 17.49 800 ILE B O 1
ATOM 5726 N N . GLU B 1 367 ? 91.446 7.462 14.877 1.00 17.69 801 GLU B N 1
ATOM 5727 C CA . GLU B 1 367 ? 92.634 6.728 15.311 1.00 18.08 801 GLU B CA 1
ATOM 5728 C C . GLU B 1 367 ? 93.719 6.894 14.252 1.00 18.33 801 GLU B C 1
ATOM 5729 O O . GLU B 1 367 ? 93.633 6.314 13.166 1.00 18.32 801 GLU B O 1
ATOM 5735 N N . ILE B 1 368 ? 94.734 7.695 14.570 1.00 18.76 802 ILE B N 1
ATOM 5736 C CA . ILE B 1 368 ? 95.669 8.185 13.557 1.00 19.22 802 ILE B CA 1
ATOM 5737 C C . ILE B 1 368 ? 97.084 8.427 14.107 1.00 19.46 802 ILE B C 1
ATOM 5738 O O . ILE B 1 368 ? 97.263 8.672 15.303 1.00 19.48 802 ILE B O 1
ATOM 5743 N N . GLY B 1 369 ? 98.078 8.349 13.224 1.00 19.87 803 GLY B N 1
ATOM 5744 C CA . GLY B 1 369 ? 99.477 8.584 13.587 1.00 20.28 803 GLY B CA 1
ATOM 5745 C C . GLY B 1 369 ? 100.341 8.997 12.408 1.00 20.61 803 GLY B C 1
ATOM 5746 O O . GLY B 1 369 ? 99.980 8.770 11.251 1.00 20.54 803 GLY B O 1
ATOM 5747 N N . THR B 1 370 ? 101.484 9.614 12.703 1.00 20.98 804 THR B N 1
ATOM 5748 C CA . THR B 1 370 ? 102.426 10.046 11.666 1.00 21.33 804 THR B CA 1
ATOM 5749 C C . THR B 1 370 ? 103.815 9.411 11.831 1.00 21.66 804 THR B C 1
ATOM 5750 O O . THR B 1 370 ? 104.722 9.664 11.032 1.00 21.62 804 THR B O 1
ATOM 5754 N N . VAL B 1 371 ? 103.967 8.599 12.877 1.00 22.07 805 VAL B N 1
ATOM 5755 C CA . VAL B 1 371 ? 105.149 7.748 13.068 1.00 22.60 805 VAL B CA 1
ATOM 5756 C C . VAL B 1 371 ? 104.729 6.312 13.383 1.00 22.78 805 VAL B C 1
ATOM 5757 O O . VAL B 1 371 ? 103.665 6.083 13.965 1.00 22.85 805 VAL B O 1
ATOM 5761 N N . GLY B 1 372 ? 105.565 5.353 12.989 1.00 22.95 806 GLY B N 1
ATOM 5762 C CA . GLY B 1 372 ? 105.303 3.937 13.246 1.00 23.16 806 GLY B CA 1
ATOM 5763 C C . GLY B 1 372 ? 104.395 3.285 12.219 1.00 23.20 806 GLY B C 1
ATOM 5764 O O . GLY B 1 372 ? 103.727 3.970 11.443 1.00 23.32 806 GLY B O 1
ATOM 5765 N N . GLY B 1 373 ? 104.374 1.954 12.221 1.00 23.33 807 GLY B N 1
ATOM 5766 C CA . GLY B 1 373 ? 103.551 1.178 11.292 1.00 23.27 807 GLY B CA 1
ATOM 5767 C C . GLY B 1 373 ? 103.853 1.467 9.833 1.00 23.36 807 GLY B C 1
ATOM 5768 O O . GLY B 1 373 ? 105.017 1.557 9.434 1.00 23.28 807 GLY B O 1
ATOM 5769 N N . GLY B 1 374 ? 102.794 1.628 9.041 1.00 23.36 808 GLY B N 1
ATOM 5770 C CA . GLY B 1 374 ? 102.916 1.886 7.606 1.00 23.45 808 GLY B CA 1
ATOM 5771 C C . GLY B 1 374 ? 103.481 3.248 7.246 1.00 23.50 808 GLY B C 1
ATOM 5772 O O . GLY B 1 374 ? 103.872 3.476 6.100 1.00 23.47 808 GLY B O 1
ATOM 5773 N N . THR B 1 375 ? 103.529 4.153 8.223 1.00 23.57 809 THR B N 1
ATOM 5774 C CA . THR B 1 375 ? 104.080 5.492 8.011 1.00 23.68 809 THR B CA 1
ATOM 5775 C C . THR B 1 375 ? 105.612 5.477 7.990 1.00 23.91 809 THR B C 1
ATOM 5776 O O . THR B 1 375 ? 106.244 6.503 7.741 1.00 23.99 809 THR B O 1
ATOM 5780 N N . ASN B 1 376 ? 106.201 4.315 8.264 1.00 24.20 810 ASN B N 1
ATOM 5781 C CA . ASN B 1 376 ? 107.651 4.143 8.190 1.00 24.50 810 ASN B CA 1
ATOM 5782 C C . ASN B 1 376 ? 108.140 3.886 6.762 1.00 24.44 810 ASN B C 1
ATOM 5783 O O . ASN B 1 376 ? 109.343 3.924 6.492 1.00 24.55 810 ASN B O 1
ATOM 5788 N N . LEU B 1 377 ? 107.199 3.629 5.856 1.00 24.26 811 LEU B N 1
ATOM 5789 C CA . LEU B 1 377 ? 107.516 3.345 4.458 1.00 24.11 811 LEU B CA 1
ATOM 5790 C C . LEU B 1 377 ? 107.559 4.629 3.635 1.00 24.05 811 LEU B C 1
ATOM 5791 O O . LEU B 1 377 ? 106.772 5.549 3.865 1.00 23.99 811 LEU B O 1
ATOM 5796 N N . LEU B 1 378 ? 108.478 4.677 2.674 1.00 23.97 812 LEU B N 1
ATOM 5797 C CA . LEU B 1 378 ? 108.746 5.899 1.904 1.00 23.88 812 LEU B CA 1
ATOM 5798 C C . LEU B 1 378 ? 107.595 6.406 1.013 1.00 23.69 812 LEU B C 1
ATOM 5799 O O . LEU B 1 378 ? 107.321 7.608 1.011 1.00 23.67 812 LEU B O 1
ATOM 5804 N N . PRO B 1 379 ? 106.927 5.508 0.252 1.00 23.54 813 PRO B N 1
ATOM 5805 C CA . PRO B 1 379 ? 105.770 5.980 -0.521 1.00 23.39 813 PRO B CA 1
ATOM 5806 C C . PRO B 1 379 ? 104.678 6.592 0.361 1.00 23.25 813 PRO B C 1
ATOM 5807 O O . PRO B 1 379 ? 104.127 7.641 0.018 1.00 23.14 813 PRO B O 1
ATOM 5811 N N . GLN B 1 380 ? 104.387 5.945 1.488 1.00 23.10 814 GLN B N 1
ATOM 5812 C CA . GLN B 1 380 ? 103.415 6.454 2.456 1.00 22.96 814 GLN B CA 1
ATOM 5813 C C . GLN B 1 380 ? 103.860 7.789 3.054 1.00 23.03 814 GLN B C 1
ATOM 5814 O O . GLN B 1 380 ? 103.036 8.677 3.294 1.00 22.92 814 GLN B O 1
ATOM 5820 N N . GLN B 1 381 ? 105.166 7.920 3.284 1.00 23.14 815 GLN B N 1
ATOM 5821 C CA . GLN B 1 381 ? 105.757 9.168 3.771 1.00 23.38 815 GLN B CA 1
ATOM 5822 C C . GLN B 1 381 ? 105.638 10.310 2.765 1.00 23.36 815 GLN B C 1
ATOM 5823 O O . GLN B 1 381 ? 105.533 11.473 3.157 1.00 23.47 815 GLN B O 1
ATOM 5829 N N . ALA B 1 382 ? 105.653 9.974 1.476 1.00 23.37 816 ALA B N 1
ATOM 5830 C CA . ALA B 1 382 ? 105.485 10.963 0.412 1.00 23.43 816 ALA B CA 1
ATOM 5831 C C . ALA B 1 382 ? 104.130 11.663 0.513 1.00 23.43 816 ALA B C 1
ATOM 5832 O O . ALA B 1 382 ? 104.038 12.881 0.343 1.00 23.48 816 ALA B O 1
ATOM 5834 N N . CYS B 1 383 ? 103.089 10.886 0.807 1.00 23.43 817 CYS B N 1
ATOM 5835 C CA . CYS B 1 383 ? 101.742 11.423 0.987 1.00 23.50 817 CYS B CA 1
ATOM 5836 C C . CYS B 1 383 ? 101.608 12.213 2.289 1.00 23.62 817 CYS B C 1
ATOM 5837 O O . CYS B 1 383 ? 100.868 13.195 2.349 1.00 23.69 817 CYS B O 1
ATOM 5840 N N . LEU B 1 384 ? 102.328 11.781 3.323 1.00 23.88 818 LEU B N 1
ATOM 5841 C CA . LEU B 1 384 ? 102.384 12.517 4.587 1.00 24.14 818 LEU B CA 1
ATOM 5842 C C . LEU B 1 384 ? 103.125 13.843 4.425 1.00 24.43 818 LEU B C 1
ATOM 5843 O O . LEU B 1 384 ? 102.754 14.846 5.038 1.00 24.36 818 LEU B O 1
ATOM 5848 N N . GLN B 1 385 ? 104.164 13.839 3.591 1.00 24.81 819 GLN B N 1
ATOM 5849 C CA . GLN B 1 385 ? 104.928 15.051 3.282 1.00 25.28 819 GLN B CA 1
ATOM 5850 C C . GLN B 1 385 ? 104.099 16.070 2.500 1.00 25.24 819 GLN B C 1
ATOM 5851 O O . GLN B 1 385 ? 104.263 17.279 2.688 1.00 25.31 819 GLN B O 1
ATOM 5857 N N . MET B 1 386 ? 103.216 15.576 1.630 1.00 25.32 820 MET B N 1
ATOM 5858 C CA . MET B 1 386 ? 102.262 16.417 0.901 1.00 25.43 820 MET B CA 1
ATOM 5859 C C . MET B 1 386 ? 101.490 17.333 1.847 1.00 25.36 820 MET B C 1
ATOM 5860 O O . MET B 1 386 ? 101.325 18.524 1.576 1.00 25.32 820 MET B O 1
ATOM 5865 N N . LEU B 1 387 ? 101.028 16.762 2.957 1.00 25.29 821 LEU B N 1
ATOM 5866 C CA . LEU B 1 387 ? 100.223 17.485 3.938 1.00 25.30 821 LEU B CA 1
ATOM 5867 C C . LEU B 1 387 ? 101.082 18.172 5.001 1.00 25.42 821 LEU B C 1
ATOM 5868 O O . LEU B 1 387 ? 100.564 18.904 5.848 1.00 25.24 821 LEU B O 1
ATOM 5873 N N . GLY B 1 388 ? 102.391 17.929 4.946 1.00 25.62 822 GLY B N 1
ATOM 5874 C CA . GLY B 1 388 ? 103.348 18.530 5.876 1.00 25.95 822 GLY B CA 1
ATOM 5875 C C . GLY B 1 388 ? 103.278 17.958 7.279 1.00 26.21 822 GLY B C 1
ATOM 5876 O O . GLY B 1 388 ? 103.576 18.653 8.255 1.00 26.22 822 GLY B O 1
ATOM 5877 N N . VAL B 1 389 ? 102.897 16.686 7.380 1.00 26.46 823 VAL B N 1
ATOM 5878 C CA . VAL B 1 389 ? 102.685 16.040 8.679 1.00 26.72 823 VAL B CA 1
ATOM 5879 C C . VAL B 1 389 ? 103.592 14.832 8.924 1.00 27.01 823 VAL B C 1
ATOM 5880 O O . VAL B 1 389 ? 103.440 14.138 9.928 1.00 27.07 823 VAL B O 1
ATOM 5884 N N . GLN B 1 390 ? 104.538 14.590 8.018 1.00 27.38 824 GLN B N 1
ATOM 5885 C CA . GLN B 1 390 ? 105.410 13.417 8.107 1.00 27.81 824 GLN B CA 1
ATOM 5886 C C . GLN B 1 390 ? 106.282 13.433 9.362 1.00 28.16 824 GLN B C 1
ATOM 5887 O O . GLN B 1 390 ? 106.913 14.444 9.683 1.00 28.16 824 GLN B O 1
ATOM 5893 N N . GLY B 1 391 ? 106.298 12.304 10.066 1.00 28.55 825 GLY B N 1
ATOM 5894 C CA . GLY B 1 391 ? 107.174 12.115 11.217 1.00 29.08 825 GLY B CA 1
ATOM 5895 C C . GLY B 1 391 ? 106.673 12.738 12.505 1.00 29.49 825 GLY B C 1
ATOM 5896 O O . GLY B 1 391 ? 105.531 13.196 12.589 1.00 29.40 825 GLY B O 1
ATOM 5897 N N . ALA B 1 392 ? 107.543 12.748 13.511 1.00 29.94 826 ALA B N 1
ATOM 5898 C CA . ALA B 1 392 ? 107.211 13.284 14.825 1.00 30.48 826 ALA B CA 1
ATOM 5899 C C . ALA B 1 392 ? 107.609 14.751 14.936 1.00 30.88 826 ALA B C 1
ATOM 5900 O O . ALA B 1 392 ? 108.701 15.142 14.515 1.00 30.97 826 ALA B O 1
ATOM 5902 N N . CYS B 1 393 ? 106.712 15.558 15.495 1.00 31.42 827 CYS B N 1
ATOM 5903 C CA . CYS B 1 393 ? 106.981 16.975 15.718 1.00 31.78 827 CYS B CA 1
ATOM 5904 C C . CYS B 1 393 ? 107.796 17.158 16.997 1.00 32.06 827 CYS B C 1
ATOM 5905 O O . CYS B 1 393 ? 107.317 16.874 18.098 1.00 32.04 827 CYS B O 1
ATOM 5908 N N . LYS B 1 394 ? 109.032 17.627 16.836 1.00 32.39 828 LYS B N 1
ATOM 5909 C CA . LYS B 1 394 ? 109.960 17.803 17.956 1.00 32.80 828 LYS B CA 1
ATOM 5910 C C . LYS B 1 394 ? 109.525 18.922 18.901 1.00 32.80 828 LYS B C 1
ATOM 5911 O O . LYS B 1 394 ? 109.519 18.743 20.121 1.00 32.99 828 LYS B O 1
ATOM 5917 N N . ASP B 1 395 ? 109.160 20.066 18.326 1.00 32.89 829 ASP B N 1
ATOM 5918 C CA . ASP B 1 395 ? 108.778 21.256 19.089 1.00 32.89 829 ASP B CA 1
ATOM 5919 C C . ASP B 1 395 ? 107.477 21.065 19.870 1.00 32.73 829 ASP B C 1
ATOM 5920 O O . ASP B 1 395 ? 107.332 21.577 20.983 1.00 32.81 829 ASP B O 1
ATOM 5925 N N . ASN B 1 396 ? 106.542 20.322 19.281 1.00 32.38 830 ASN B N 1
ATOM 5926 C CA . ASN B 1 396 ? 105.238 20.075 19.887 1.00 32.03 830 ASN B CA 1
ATOM 5927 C C . ASN B 1 396 ? 104.763 18.644 19.609 1.00 31.63 830 ASN B C 1
ATOM 5928 O O . ASN B 1 396 ? 104.065 18.406 18.623 1.00 31.66 830 ASN B O 1
ATOM 5933 N N . PRO B 1 397 ? 105.153 17.684 20.474 1.00 31.22 831 PRO B N 1
ATOM 5934 C CA . PRO B 1 397 ? 104.784 16.274 20.309 1.00 30.81 831 PRO B CA 1
ATOM 5935 C C . PRO B 1 397 ? 103.279 16.069 20.133 1.00 30.36 831 PRO B C 1
ATOM 5936 O O . PRO B 1 397 ? 102.488 16.496 20.978 1.00 30.37 831 PRO B O 1
ATOM 5940 N N . GLY B 1 398 ? 102.899 15.431 19.030 1.00 29.82 832 GLY B N 1
ATOM 5941 C CA . GLY B 1 398 ? 101.493 15.188 18.720 1.00 29.05 832 GLY B CA 1
ATOM 5942 C C . GLY B 1 398 ? 100.908 16.119 17.673 1.00 28.56 832 GLY B C 1
ATOM 5943 O O . GLY B 1 398 ? 99.851 15.830 17.113 1.00 28.49 832 GLY B O 1
ATOM 5944 N N . GLU B 1 399 ? 101.600 17.226 17.400 1.00 27.96 833 GLU B N 1
ATOM 5945 C CA . GLU B 1 399 ? 101.102 18.264 16.487 1.00 27.45 833 GLU B CA 1
ATOM 5946 C C . GLU B 1 399 ? 100.844 17.763 15.062 1.00 26.78 833 GLU B C 1
ATOM 5947 O O . GLU B 1 399 ? 99.851 18.150 14.442 1.00 26.64 833 GLU B O 1
ATOM 5953 N N . ASN B 1 400 ? 101.733 16.912 14.553 1.00 26.03 834 ASN B N 1
ATOM 5954 C CA . ASN B 1 400 ? 101.580 16.349 13.211 1.00 25.30 834 ASN B CA 1
ATOM 5955 C C . ASN B 1 400 ? 100.397 15.389 13.115 1.00 24.85 834 ASN B C 1
ATOM 5956 O O . ASN B 1 400 ? 99.640 15.422 12.142 1.00 24.66 834 ASN B O 1
ATOM 5961 N N . ALA B 1 401 ? 100.245 14.543 14.133 1.00 24.33 835 ALA B N 1
ATOM 5962 C CA . ALA B 1 401 ? 99.127 13.602 14.214 1.00 23.89 835 ALA B CA 1
ATOM 5963 C C . ALA B 1 401 ? 97.790 14.324 14.389 1.00 23.62 835 ALA B C 1
ATOM 5964 O O . ALA B 1 401 ? 96.790 13.936 13.783 1.00 23.45 835 ALA B O 1
ATOM 5966 N N . ARG B 1 402 ? 97.783 15.371 15.215 1.00 23.32 836 ARG B N 1
ATOM 5967 C CA . ARG B 1 402 ? 96.586 16.192 15.419 1.00 23.19 836 ARG B CA 1
ATOM 5968 C C . ARG B 1 402 ? 96.206 16.947 14.147 1.00 22.78 836 ARG B C 1
ATOM 5969 O O . ARG B 1 402 ? 95.025 17.058 13.817 1.00 22.69 836 ARG B O 1
ATOM 5977 N N . GLN B 1 403 ? 97.214 17.459 13.439 1.00 22.34 837 GLN B N 1
ATOM 5978 C CA . GLN B 1 403 ? 97.000 18.150 12.168 1.00 21.96 837 GLN B CA 1
ATOM 5979 C C . GLN B 1 403 ? 96.390 17.214 11.124 1.00 21.52 837 GLN B C 1
ATOM 5980 O O . GLN B 1 403 ? 95.458 17.595 10.413 1.00 21.55 837 GLN B O 1
ATOM 5986 N N . LEU B 1 404 ? 96.910 15.990 11.046 1.00 21.03 838 LEU B N 1
ATOM 5987 C CA . LEU B 1 404 ? 96.389 14.988 10.117 1.00 20.60 838 LEU B CA 1
ATOM 5988 C C . LEU B 1 404 ? 94.936 14.631 10.439 1.00 20.37 838 LEU B C 1
ATOM 5989 O O . LEU B 1 404 ? 94.122 14.457 9.532 1.00 20.32 838 LEU B O 1
ATOM 5994 N N . ALA B 1 405 ? 94.619 14.541 11.731 1.00 20.12 839 ALA B N 1
ATOM 5995 C CA . ALA B 1 405 ? 93.251 14.293 12.191 1.00 19.93 839 ALA B CA 1
ATOM 5996 C C . ALA B 1 405 ? 92.297 15.413 11.766 1.00 19.81 839 ALA B C 1
ATOM 5997 O O . ALA B 1 405 ? 91.157 15.150 11.371 1.00 19.73 839 ALA B O 1
ATOM 5999 N N . ARG B 1 406 ? 92.775 16.655 11.844 1.00 19.72 840 ARG B N 1
ATOM 6000 C CA . ARG B 1 406 ? 92.007 17.820 11.401 1.00 19.79 840 ARG B CA 1
ATOM 6001 C C . ARG B 1 406 ? 91.772 17.787 9.889 1.00 19.41 840 ARG B C 1
ATOM 6002 O O . ARG B 1 406 ? 90.677 18.105 9.421 1.00 19.29 840 ARG B O 1
ATOM 6010 N N . ILE B 1 407 ? 92.801 17.386 9.140 1.00 19.08 841 ILE B N 1
ATOM 6011 C CA . ILE B 1 407 ? 92.713 17.241 7.683 1.00 18.79 841 ILE B CA 1
ATOM 6012 C C . ILE B 1 407 ? 91.670 16.187 7.300 1.00 18.46 841 ILE B C 1
ATOM 6013 O O . ILE B 1 407 ? 90.850 16.415 6.410 1.00 18.42 841 ILE B O 1
ATOM 6018 N N . VAL B 1 408 ? 91.702 15.044 7.986 1.00 18.12 842 VAL B N 1
ATOM 6019 C CA . VAL B 1 408 ? 90.722 13.973 7.767 1.00 17.75 842 VAL B CA 1
ATOM 6020 C C . VAL B 1 408 ? 89.292 14.480 7.990 1.00 17.64 842 VAL B C 1
ATOM 6021 O O . VAL B 1 408 ? 88.426 14.289 7.134 1.00 17.77 842 VAL B O 1
ATOM 6025 N N . CYS B 1 409 ? 89.061 15.145 9.121 1.00 17.48 843 CYS B N 1
ATOM 6026 C CA . CYS B 1 409 ? 87.734 15.671 9.449 1.00 17.36 843 CYS B CA 1
ATOM 6027 C C . CYS B 1 409 ? 87.269 16.714 8.431 1.00 17.28 843 CYS B C 1
ATOM 6028 O O . CYS B 1 409 ? 86.098 16.735 8.048 1.00 17.26 843 CYS B O 1
ATOM 6031 N N . GLY B 1 410 ? 88.195 17.569 7.998 1.00 17.10 844 GLY B N 1
ATOM 6032 C CA . GLY B 1 410 ? 87.910 18.585 6.986 1.00 16.85 844 GLY B CA 1
ATOM 6033 C C . GLY B 1 410 ? 87.566 17.983 5.636 1.00 16.65 844 GLY B C 1
ATOM 6034 O O . GLY B 1 410 ? 86.619 18.422 4.976 1.00 16.60 844 GLY B O 1
ATOM 6035 N N . THR B 1 411 ? 88.334 16.971 5.235 1.00 16.53 845 THR B N 1
ATOM 6036 C CA . THR B 1 411 ? 88.117 16.271 3.965 1.00 16.36 845 THR B CA 1
ATOM 6037 C C . THR B 1 411 ? 86.813 15.463 3.997 1.00 16.33 845 THR B C 1
ATOM 6038 O O . THR B 1 411 ? 86.100 15.381 2.991 1.00 16.11 845 THR B O 1
ATOM 6042 N N . VAL B 1 412 ? 86.504 14.878 5.156 1.00 16.28 846 VAL B N 1
ATOM 6043 C CA . VAL B 1 412 ? 85.215 14.215 5.371 1.00 16.29 846 VAL B CA 1
ATOM 6044 C C . VAL B 1 412 ? 84.076 15.198 5.091 1.00 16.34 846 VAL B C 1
ATOM 6045 O O . VAL B 1 412 ? 83.144 14.877 4.355 1.00 16.34 846 VAL B O 1
ATOM 6049 N N . MET B 1 413 ? 84.183 16.403 5.649 1.00 16.60 847 MET B N 1
ATOM 6050 C CA . MET B 1 413 ? 83.178 17.444 5.453 1.00 16.91 847 MET B CA 1
ATOM 6051 C C . MET B 1 413 ? 83.027 17.830 3.980 1.00 16.79 847 MET B C 1
ATOM 6052 O O . MET B 1 413 ? 81.909 18.045 3.504 1.00 16.90 847 MET B O 1
ATOM 6057 N N . ALA B 1 414 ? 84.152 17.908 3.269 1.00 16.74 848 ALA B N 1
ATOM 6058 C CA . ALA B 1 414 ? 84.147 18.133 1.821 1.00 16.76 848 ALA B CA 1
ATOM 6059 C C . ALA B 1 414 ? 83.410 17.003 1.102 1.00 16.68 848 ALA B C 1
ATOM 6060 O O . ALA B 1 414 ? 82.583 17.252 0.224 1.00 16.71 848 ALA B O 1
ATOM 6062 N N . GLY B 1 415 ? 83.708 15.765 1.494 1.00 16.68 849 GLY B N 1
ATOM 6063 C CA . GLY B 1 415 ? 83.017 14.590 0.962 1.00 16.55 849 GLY B CA 1
ATOM 6064 C C . GLY B 1 415 ? 81.526 14.617 1.246 1.00 16.57 849 GLY B C 1
ATOM 6065 O O . GLY B 1 415 ? 80.714 14.288 0.376 1.00 16.46 849 GLY B O 1
ATOM 6066 N N . GLU B 1 416 ? 81.169 15.014 2.467 1.00 16.63 850 GLU B N 1
ATOM 6067 C CA . GLU B 1 416 ? 79.770 15.117 2.877 1.00 16.63 850 GLU B CA 1
ATOM 6068 C C . GLU B 1 416 ? 79.008 16.131 2.029 1.00 16.76 850 GLU B C 1
ATOM 6069 O O . GLU B 1 416 ? 77.907 15.849 1.572 1.00 16.76 850 GLU B O 1
ATOM 6075 N N . LEU B 1 417 ? 79.607 17.299 1.810 1.00 17.08 851 LEU B N 1
ATOM 6076 C CA . LEU B 1 417 ? 78.986 18.348 0.995 1.00 17.29 851 LEU B CA 1
ATOM 6077 C C . LEU B 1 417 ? 78.656 17.879 -0.421 1.00 17.42 851 LEU B C 1
ATOM 6078 O O . LEU B 1 417 ? 77.544 18.090 -0.905 1.00 17.49 851 LEU B O 1
ATOM 6083 N N . SER B 1 418 ? 79.620 17.231 -1.070 1.00 17.53 852 SER B N 1
ATOM 6084 C CA . SER B 1 418 ? 79.467 16.827 -2.466 1.00 17.67 852 SER B CA 1
ATOM 6085 C C . SER B 1 418 ? 78.477 15.681 -2.668 1.00 17.73 852 SER B C 1
ATOM 6086 O O . SER B 1 418 ? 77.641 15.741 -3.571 1.00 17.83 852 SER B O 1
ATOM 6089 N N . LEU B 1 419 ? 78.569 14.639 -1.839 1.00 17.86 853 LEU B N 1
ATOM 6090 C CA . LEU B 1 419 ? 77.647 13.506 -1.952 1.00 17.89 853 LEU B CA 1
ATOM 6091 C C . LEU B 1 419 ? 76.215 13.896 -1.590 1.00 18.04 853 LEU B C 1
ATOM 6092 O O . LEU B 1 419 ? 75.272 13.500 -2.276 1.00 18.13 853 LEU B O 1
ATOM 6097 N N . MET B 1 420 ? 76.057 14.670 -0.518 1.00 18.32 854 MET B N 1
ATOM 6098 C CA . MET B 1 420 ? 74.733 15.122 -0.095 1.00 18.68 854 MET B CA 1
ATOM 6099 C C . MET B 1 420 ? 74.076 15.986 -1.171 1.00 19.01 854 MET B C 1
ATOM 6100 O O . MET B 1 420 ? 72.868 15.896 -1.390 1.00 19.10 854 MET B O 1
ATOM 6105 N N . ALA B 1 421 ? 74.886 16.801 -1.846 1.00 19.43 855 ALA B N 1
ATOM 6106 C CA . ALA B 1 421 ? 74.431 17.601 -2.984 1.00 19.88 855 ALA B CA 1
ATOM 6107 C C . ALA B 1 421 ? 73.968 16.720 -4.142 1.00 20.13 855 ALA B C 1
ATOM 6108 O O . ALA B 1 421 ? 72.916 16.969 -4.733 1.00 20.35 855 ALA B O 1
ATOM 6110 N N . ALA B 1 422 ? 74.755 15.689 -4.449 1.00 20.44 856 ALA B N 1
ATOM 6111 C CA . ALA B 1 422 ? 74.420 14.725 -5.497 1.00 20.73 856 ALA B CA 1
ATOM 6112 C C . ALA B 1 422 ? 73.105 14.003 -5.200 1.00 20.96 856 ALA B C 1
ATOM 6113 O O . ALA B 1 422 ? 72.307 13.753 -6.105 1.00 21.00 856 ALA B O 1
ATOM 6115 N N . LEU B 1 423 ? 72.886 13.679 -3.927 1.00 21.25 857 LEU B N 1
ATOM 6116 C CA . LEU B 1 423 ? 71.667 12.996 -3.501 1.00 21.64 857 LEU B CA 1
ATOM 6117 C C . LEU B 1 423 ? 70.458 13.930 -3.497 1.00 22.08 857 LEU B C 1
ATOM 6118 O O . LEU B 1 423 ? 69.356 13.524 -3.876 1.00 22.14 857 LEU B O 1
ATOM 6123 N N . ALA B 1 424 ? 70.674 15.174 -3.072 1.00 22.72 858 ALA B N 1
ATOM 6124 C CA . ALA B 1 424 ? 69.618 16.187 -3.030 1.00 23.39 858 ALA B CA 1
ATOM 6125 C C . ALA B 1 424 ? 69.146 16.573 -4.431 1.00 23.89 858 ALA B C 1
ATOM 6126 O O . ALA B 1 424 ? 67.946 16.731 -4.662 1.00 24.03 858 ALA B O 1
ATOM 6128 N N . ALA B 1 425 ? 70.097 16.718 -5.353 1.00 24.45 859 ALA B N 1
ATOM 6129 C CA . ALA B 1 425 ? 69.803 17.083 -6.738 1.00 25.04 859 ALA B CA 1
ATOM 6130 C C . ALA B 1 425 ? 69.152 15.939 -7.515 1.00 25.41 859 ALA B C 1
ATOM 6131 O O . ALA B 1 425 ? 68.331 16.176 -8.403 1.00 25.73 859 ALA B O 1
ATOM 6133 N N . GLY B 1 426 ? 69.526 14.705 -7.178 1.00 25.74 860 GLY B N 1
ATOM 6134 C CA . GLY B 1 426 ? 68.961 13.510 -7.807 1.00 26.12 860 GLY B CA 1
ATOM 6135 C C . GLY B 1 426 ? 69.386 13.328 -9.253 1.00 26.36 860 GLY B C 1
ATOM 6136 O O . GLY B 1 426 ? 70.559 13.483 -9.591 1.00 26.70 860 GLY B O 1
ATOM 6137 N N . PRO C 1 10 ? 18.641 26.127 41.269 1.00 100.93 444 PRO C N 1
ATOM 6138 C CA . PRO C 1 10 ? 19.122 27.500 41.407 1.00 100.94 444 PRO C CA 1
ATOM 6139 C C . PRO C 1 10 ? 20.271 27.802 40.447 1.00 100.94 444 PRO C C 1
ATOM 6140 O O . PRO C 1 10 ? 21.116 26.938 40.201 1.00 100.95 444 PRO C O 1
ATOM 6144 N N . ASN C 1 11 ? 20.289 29.021 39.912 1.00 100.94 445 ASN C N 1
ATOM 6145 C CA . ASN C 1 11 ? 21.333 29.452 38.982 1.00 100.94 445 ASN C CA 1
ATOM 6146 C C . ASN C 1 11 ? 22.122 30.657 39.494 1.00 100.94 445 ASN C C 1
ATOM 6147 O O . ASN C 1 11 ? 23.355 30.641 39.507 1.00 100.94 445 ASN C O 1
ATOM 6152 N N . GLU C 1 12 ? 21.400 31.696 39.913 1.00 100.94 446 GLU C N 1
ATOM 6153 C CA . GLU C 1 12 ? 22.011 32.931 40.407 1.00 100.95 446 GLU C CA 1
ATOM 6154 C C . GLU C 1 12 ? 22.348 32.852 41.895 1.00 100.94 446 GLU C C 1
ATOM 6155 O O . GLU C 1 12 ? 23.263 33.531 42.368 1.00 100.93 446 GLU C O 1
ATOM 6161 N N . GLU C 1 13 ? 21.602 32.022 42.622 1.00 100.93 447 GLU C N 1
ATOM 6162 C CA . GLU C 1 13 ? 21.775 31.861 44.066 1.00 100.93 447 GLU C CA 1
ATOM 6163 C C . GLU C 1 13 ? 23.042 31.076 44.415 1.00 100.93 447 GLU C C 1
ATOM 6164 O O . GLU C 1 13 ? 23.627 31.279 45.480 1.00 100.93 447 GLU C O 1
ATOM 6170 N N . CYS C 1 14 ? 23.457 30.191 43.509 1.00 100.92 448 CYS C N 1
ATOM 6171 C CA . CYS C 1 14 ? 24.638 29.345 43.709 1.00 100.91 448 CYS C CA 1
ATOM 6172 C C . CYS C 1 14 ? 25.947 30.135 43.753 1.00 100.90 448 CYS C C 1
ATOM 6173 O O . CYS C 1 14 ? 26.893 29.738 44.438 1.00 100.89 448 CYS C O 1
ATOM 6176 N N . LEU C 1 15 ? 25.991 31.246 43.021 1.00 100.90 449 LEU C N 1
ATOM 6177 C CA . LEU C 1 15 ? 27.169 32.112 42.976 1.00 100.91 449 LEU C CA 1
ATOM 6178 C C . LEU C 1 15 ? 27.348 32.908 44.270 1.00 100.90 449 LEU C C 1
ATOM 6179 O O . LEU C 1 15 ? 28.472 33.245 44.648 1.00 100.90 449 LEU C O 1
ATOM 6184 N N . GLN C 1 16 ? 26.234 33.199 44.939 1.00 100.90 450 GLN C N 1
ATOM 6185 C CA . GLN C 1 16 ? 26.239 33.973 46.182 1.00 100.90 450 GLN C CA 1
ATOM 6186 C C . GLN C 1 16 ? 26.716 33.154 47.382 1.00 100.90 450 GLN C C 1
ATOM 6187 O O . GLN C 1 16 ? 27.446 33.663 48.235 1.00 100.91 450 GLN C O 1
ATOM 6193 N N . ILE C 1 17 ? 26.296 31.890 47.438 1.00 100.90 451 ILE C N 1
ATOM 6194 C CA . ILE C 1 17 ? 26.667 30.977 48.525 1.00 100.89 451 ILE C CA 1
ATOM 6195 C C . ILE C 1 17 ? 28.142 30.570 48.427 1.00 100.89 451 ILE C C 1
ATOM 6196 O O . ILE C 1 17 ? 28.810 30.377 49.447 1.00 100.89 451 ILE C O 1
ATOM 6201 N N . LEU C 1 18 ? 28.640 30.457 47.196 1.00 100.89 452 LEU C N 1
ATOM 6202 C CA . LEU C 1 18 ? 30.035 30.096 46.932 1.00 100.89 452 LEU C CA 1
ATOM 6203 C C . LEU C 1 18 ? 31.006 31.181 47.407 1.00 100.89 452 LEU C C 1
ATOM 6204 O O . LEU C 1 18 ? 32.134 30.882 47.803 1.00 100.89 452 LEU C O 1
ATOM 6209 N N . GLY C 1 19 ? 30.554 32.434 47.368 1.00 100.90 453 GLY C N 1
ATOM 6210 C CA . GLY C 1 19 ? 31.355 33.576 47.813 1.00 100.89 453 GLY C CA 1
ATOM 6211 C C . GLY C 1 19 ? 31.561 33.644 49.317 1.00 100.89 453 GLY C C 1
ATOM 6212 O O . GLY C 1 19 ? 32.525 34.252 49.787 1.00 100.90 453 GLY C O 1
ATOM 6213 N N . ASN C 1 20 ? 30.653 33.022 50.067 1.00 100.89 454 ASN C N 1
ATOM 6214 C CA . ASN C 1 20 ? 30.730 32.984 51.528 1.00 100.89 454 ASN C CA 1
ATOM 6215 C C . ASN C 1 20 ? 31.840 32.066 52.030 1.00 100.88 454 ASN C C 1
ATOM 6216 O O . ASN C 1 20 ? 32.400 32.284 53.104 1.00 100.88 454 ASN C O 1
ATOM 6221 N N . GLY C 1 24 ? 29.949 28.022 52.528 1.00 80.75 458 GLY C N 1
ATOM 6222 C CA . GLY C 1 24 ? 30.805 27.961 51.350 1.00 80.75 458 GLY C CA 1
ATOM 6223 C C . GLY C 1 24 ? 30.273 27.014 50.291 1.00 80.75 458 GLY C C 1
ATOM 6224 O O . GLY C 1 24 ? 29.196 27.237 49.733 1.00 80.75 458 GLY C O 1
ATOM 6225 N N . ALA C 1 25 ? 31.033 25.956 50.020 1.00 80.74 459 ALA C N 1
ATOM 6226 C CA . ALA C 1 25 ? 30.658 24.957 49.019 1.00 80.72 459 ALA C CA 1
ATOM 6227 C C . ALA C 1 25 ? 29.900 23.777 49.630 1.00 80.71 459 ALA C C 1
ATOM 6228 O O . ALA C 1 25 ? 29.328 22.957 48.906 1.00 80.71 459 ALA C O 1
ATOM 6230 N N . LYS C 1 26 ? 29.898 23.702 50.960 1.00 80.71 460 LYS C N 1
ATOM 6231 C CA . LYS C 1 26 ? 29.228 22.627 51.694 1.00 80.71 460 LYS C CA 1
ATOM 6232 C C . LYS C 1 26 ? 27.705 22.712 51.576 1.00 80.69 460 LYS C C 1
ATOM 6233 O O . LYS C 1 26 ? 27.020 21.687 51.531 1.00 80.70 460 LYS C O 1
ATOM 6239 N N . PHE C 1 27 ? 27.187 23.938 51.520 1.00 80.67 461 PHE C N 1
ATOM 6240 C CA . PHE C 1 27 ? 25.748 24.182 51.414 1.00 80.64 461 PHE C CA 1
ATOM 6241 C C . PHE C 1 27 ? 25.211 23.888 50.012 1.00 80.61 461 PHE C C 1
ATOM 6242 O O . PHE C 1 27 ? 24.020 23.613 49.842 1.00 80.61 461 PHE C O 1
ATOM 6250 N N . LEU C 1 28 ? 26.095 23.948 49.018 1.00 80.57 462 LEU C N 1
ATOM 6251 C CA . LEU C 1 28 ? 25.741 23.647 47.631 1.00 80.53 462 LEU C CA 1
ATOM 6252 C C . LEU C 1 28 ? 25.753 22.141 47.380 1.00 80.50 462 LEU C C 1
ATOM 6253 O O . LEU C 1 28 ? 26.606 21.423 47.908 1.00 80.49 462 LEU C O 1
ATOM 6258 N N . SER C 1 29 ? 24.804 21.672 46.573 1.00 80.46 463 SER C N 1
ATOM 6259 C CA . SER C 1 29 ? 24.707 20.255 46.225 1.00 80.43 463 SER C CA 1
ATOM 6260 C C . SER C 1 29 ? 25.619 19.903 45.047 1.00 80.41 463 SER C C 1
ATOM 6261 O O . SER C 1 29 ? 26.206 20.789 44.422 1.00 80.40 463 SER C O 1
ATOM 6264 N N . ASP C 1 30 ? 25.730 18.607 44.757 1.00 80.39 464 ASP C N 1
ATOM 6265 C CA . ASP C 1 30 ? 26.579 18.108 43.672 1.00 80.36 464 ASP C CA 1
ATOM 6266 C C . ASP C 1 30 ? 26.096 18.552 42.290 1.00 80.35 464 ASP C C 1
ATOM 6267 O O . ASP C 1 30 ? 26.904 18.918 41.436 1.00 80.34 464 ASP C O 1
ATOM 6272 N N . ALA C 1 31 ? 24.779 18.520 42.085 1.00 80.34 465 ALA C N 1
ATOM 6273 C CA . ALA C 1 31 ? 24.168 18.884 40.804 1.00 80.33 465 ALA C CA 1
ATOM 6274 C C . ALA C 1 31 ? 24.286 20.376 40.489 1.00 80.32 465 ALA C C 1
ATOM 6275 O O . ALA C 1 31 ? 24.300 20.769 39.319 1.00 80.31 465 ALA C O 1
ATOM 6277 N N . GLU C 1 32 ? 24.368 21.195 41.535 1.00 80.33 466 GLU C N 1
ATOM 6278 C CA . GLU C 1 32 ? 24.492 22.646 41.390 1.00 80.33 466 GLU C CA 1
ATOM 6279 C C . GLU C 1 32 ? 25.882 23.071 40.911 1.00 80.34 466 GLU C C 1
ATOM 6280 O O . GLU C 1 32 ? 26.011 24.034 40.154 1.00 80.34 466 GLU C O 1
ATOM 6286 N N . ILE C 1 33 ? 26.910 22.349 41.355 1.00 80.34 467 ILE C N 1
ATOM 6287 C CA . ILE C 1 33 ? 28.293 22.612 40.942 1.00 80.34 467 ILE C CA 1
ATOM 6288 C C . ILE C 1 33 ? 28.518 22.172 39.490 1.00 80.34 467 ILE C C 1
ATOM 6289 O O . ILE C 1 33 ? 29.251 22.826 38.742 1.00 80.35 467 ILE C O 1
ATOM 6294 N N . ILE C 1 34 ? 27.874 21.071 39.103 1.00 80.35 468 ILE C N 1
ATOM 6295 C CA . ILE C 1 34 ? 27.921 20.563 37.727 1.00 80.36 468 ILE C CA 1
ATOM 6296 C C . ILE C 1 34 ? 27.221 21.525 36.758 1.00 80.39 468 ILE C C 1
ATOM 6297 O O . ILE C 1 34 ? 27.637 21.665 35.605 1.00 80.39 468 ILE C O 1
ATOM 6302 N N . GLN C 1 35 ? 26.173 22.190 37.244 1.00 80.42 469 GLN C N 1
ATOM 6303 C CA . GLN C 1 35 ? 25.409 23.160 36.455 1.00 80.45 469 GLN C CA 1
ATOM 6304 C C . GLN C 1 35 ? 26.271 24.338 35.988 1.00 80.46 469 GLN C C 1
ATOM 6305 O O . GLN C 1 35 ? 26.117 24.815 34.861 1.00 80.47 469 GLN C O 1
ATOM 6311 N N . LEU C 1 36 ? 27.169 24.795 36.859 1.00 80.48 470 LEU C N 1
ATOM 6312 C CA . LEU C 1 36 ? 28.093 25.886 36.540 1.00 80.51 470 LEU C CA 1
ATOM 6313 C C . LEU C 1 36 ? 29.149 25.470 35.516 1.00 80.52 470 LEU C C 1
ATOM 6314 O O . LEU C 1 36 ? 29.464 26.231 34.597 1.00 80.53 470 LEU C O 1
ATOM 6319 N N . VAL C 1 37 ? 29.688 24.263 35.680 1.00 80.53 471 VAL C N 1
ATOM 6320 C CA . VAL C 1 37 ? 30.706 23.729 34.777 1.00 80.53 471 VAL C CA 1
ATOM 6321 C C . VAL C 1 37 ? 30.079 22.748 33.789 1.00 80.53 471 VAL C C 1
ATOM 6322 O O . VAL C 1 37 ? 29.109 23.075 33.104 1.00 80.51 471 VAL C O 1
ATOM 6326 N N . GLU C 1 48 ? 39.140 22.321 42.589 1.00 49.65 482 GLU C N 1
ATOM 6327 C CA . GLU C 1 48 ? 40.189 21.766 43.438 1.00 49.67 482 GLU C CA 1
ATOM 6328 C C . GLU C 1 48 ? 40.221 22.448 44.807 1.00 49.59 482 GLU C C 1
ATOM 6329 O O . GLU C 1 48 ? 40.141 21.781 45.841 1.00 49.61 482 GLU C O 1
ATOM 6335 N N . THR C 1 49 ? 40.340 23.775 44.801 1.00 49.47 483 THR C N 1
ATOM 6336 C CA . THR C 1 49 ? 40.386 24.564 46.034 1.00 49.36 483 THR C CA 1
ATOM 6337 C C . THR C 1 49 ? 39.003 25.072 46.447 1.00 49.18 483 THR C C 1
ATOM 6338 O O . THR C 1 49 ? 38.787 25.426 47.609 1.00 49.20 483 THR C O 1
ATOM 6342 N N . LEU C 1 50 ? 38.076 25.097 45.491 1.00 48.95 484 LEU C N 1
ATOM 6343 C CA . LEU C 1 50 ? 36.708 25.569 45.722 1.00 48.70 484 LEU C CA 1
ATOM 6344 C C . LEU C 1 50 ? 35.914 24.639 46.642 1.00 48.45 484 LEU C C 1
ATOM 6345 O O . LEU C 1 50 ? 35.172 25.101 47.512 1.00 48.48 484 LEU C O 1
ATOM 6350 N N . ILE C 1 51 ? 36.077 23.333 46.440 1.00 48.07 485 ILE C N 1
ATOM 6351 C CA . ILE C 1 51 ? 35.358 22.317 47.211 1.00 47.69 485 ILE C CA 1
ATOM 6352 C C . ILE C 1 51 ? 36.092 22.011 48.524 1.00 47.40 485 ILE C C 1
ATOM 6353 O O . ILE C 1 51 ? 37.325 22.038 48.574 1.00 47.42 485 ILE C O 1
ATOM 6358 N N . GLU C 1 52 ? 35.321 21.729 49.575 1.00 46.97 486 GLU C N 1
ATOM 6359 C CA . GLU C 1 52 ? 35.852 21.530 50.929 1.00 46.54 486 GLU C CA 1
ATOM 6360 C C . GLU C 1 52 ? 36.767 20.307 51.028 1.00 46.11 486 GLU C C 1
ATOM 6361 O O . GLU C 1 52 ? 37.973 20.445 51.244 1.00 46.13 486 GLU C O 1
ATOM 6367 N N . THR C 1 53 ? 36.184 19.119 50.868 1.00 45.50 487 THR C N 1
ATOM 6368 C CA . THR C 1 53 ? 36.923 17.861 50.981 1.00 44.85 487 THR C CA 1
ATOM 6369 C C . THR C 1 53 ? 37.472 17.406 49.631 1.00 44.32 487 THR C C 1
ATOM 6370 O O . THR C 1 53 ? 36.905 17.721 48.581 1.00 44.29 487 THR C O 1
ATOM 6374 N N . HIS C 1 54 ? 38.576 16.663 49.673 1.00 43.59 488 HIS C N 1
ATOM 6375 C CA . HIS C 1 54 ? 39.241 16.173 48.466 1.00 42.86 488 HIS C CA 1
ATOM 6376 C C . HIS C 1 54 ? 38.421 15.118 47.722 1.00 42.25 488 HIS C C 1
ATOM 6377 O O . HIS C 1 54 ? 38.371 15.125 46.491 1.00 42.17 488 HIS C O 1
ATOM 6384 N N . GLU C 1 55 ? 37.781 14.223 48.475 1.00 41.46 489 GLU C N 1
ATOM 6385 C CA . GLU C 1 55 ? 36.990 13.128 47.904 1.00 40.72 489 GLU C CA 1
ATOM 6386 C C . GLU C 1 55 ? 35.762 13.626 47.137 1.00 40.22 489 GLU C C 1
ATOM 6387 O O . GLU C 1 55 ? 35.387 13.047 46.113 1.00 40.13 489 GLU C O 1
ATOM 6393 N N . ARG C 1 56 ? 35.144 14.696 47.637 1.00 39.55 490 ARG C N 1
ATOM 6394 C CA . ARG C 1 56 ? 33.999 15.317 46.970 1.00 38.93 490 ARG C CA 1
ATOM 6395 C C . ARG C 1 56 ? 34.415 15.919 45.625 1.00 38.25 490 ARG C C 1
ATOM 6396 O O . ARG C 1 56 ? 33.673 15.829 44.646 1.00 38.21 490 ARG C O 1
ATOM 6404 N N . GLY C 1 57 ? 35.605 16.518 45.589 1.00 37.51 491 GLY C N 1
ATOM 6405 C CA . GLY C 1 57 ? 36.188 17.040 44.352 1.00 36.58 491 GLY C CA 1
ATOM 6406 C C . GLY C 1 57 ? 36.372 15.961 43.300 1.00 35.93 491 GLY C C 1
ATOM 6407 O O . GLY C 1 57 ? 36.077 16.175 42.122 1.00 35.80 491 GLY C O 1
ATOM 6408 N N . VAL C 1 58 ? 36.855 14.799 43.738 1.00 35.28 492 VAL C N 1
ATOM 6409 C CA . VAL C 1 58 ? 36.998 13.621 42.880 1.00 34.64 492 VAL C CA 1
ATOM 6410 C C . VAL C 1 58 ? 35.628 13.153 42.379 1.00 34.26 492 VAL C C 1
ATOM 6411 O O . VAL C 1 58 ? 35.470 12.835 41.199 1.00 34.14 492 VAL C O 1
ATOM 6415 N N . SER C 1 59 ? 34.647 13.136 43.282 1.00 33.77 493 SER C N 1
ATOM 6416 C CA . SER C 1 59 ? 33.280 12.712 42.968 1.00 33.32 493 SER C CA 1
ATOM 6417 C C . SER C 1 59 ? 32.627 13.569 41.878 1.00 33.02 493 SER C C 1
ATOM 6418 O O . SER C 1 59 ? 32.066 13.031 40.922 1.00 32.97 493 SER C O 1
ATOM 6421 N N . ILE C 1 60 ? 32.707 14.892 42.027 1.00 32.69 494 ILE C N 1
ATOM 6422 C CA . ILE C 1 60 ? 32.174 15.830 41.030 1.00 32.37 494 ILE C CA 1
ATOM 6423 C C . ILE C 1 60 ? 32.892 15.685 39.682 1.00 32.03 494 ILE C C 1
ATOM 6424 O O . ILE C 1 60 ? 32.248 15.691 38.630 1.00 31.97 494 ILE C O 1
ATOM 6429 N N . ARG C 1 61 ? 34.216 15.534 39.725 1.00 31.60 495 ARG C N 1
ATOM 6430 C CA . ARG C 1 61 ? 35.014 15.335 38.514 1.00 31.20 495 ARG C CA 1
ATOM 6431 C C . ARG C 1 61 ? 34.610 14.052 37.786 1.00 30.98 495 ARG C C 1
ATOM 6432 O O . ARG C 1 61 ? 34.532 14.030 36.556 1.00 30.97 495 ARG C O 1
ATOM 6440 N N . ARG C 1 62 ? 34.351 12.995 38.556 1.00 30.76 496 ARG C N 1
ATOM 6441 C CA . ARG C 1 62 ? 33.878 11.718 38.017 1.00 30.58 496 ARG C CA 1
ATOM 6442 C C . ARG C 1 62 ? 32.518 11.855 37.334 1.00 30.56 496 ARG C C 1
ATOM 6443 O O . ARG C 1 62 ? 32.297 11.289 36.263 1.00 30.47 496 ARG C O 1
ATOM 6451 N N . GLN C 1 63 ? 31.617 12.610 37.962 1.00 30.62 497 GLN C N 1
ATOM 6452 C CA . GLN C 1 63 ? 30.277 12.841 37.422 1.00 30.67 497 GLN C CA 1
ATOM 6453 C C . GLN C 1 63 ? 30.324 13.631 36.115 1.00 30.65 497 GLN C C 1
ATOM 6454 O O . GLN C 1 63 ? 29.596 13.319 35.170 1.00 30.64 497 GLN C O 1
ATOM 6460 N N . LEU C 1 64 ? 31.191 14.643 36.071 1.00 30.67 498 LEU C N 1
ATOM 6461 C CA . LEU C 1 64 ? 31.418 15.438 34.864 1.00 30.68 498 LEU C CA 1
ATOM 6462 C C . LEU C 1 64 ? 32.028 14.594 33.746 1.00 30.71 498 LEU C C 1
ATOM 6463 O O . LEU C 1 64 ? 31.681 14.758 32.574 1.00 30.74 498 LEU C O 1
ATOM 6468 N N . LEU C 1 65 ? 32.935 13.693 34.122 1.00 30.74 499 LEU C N 1
ATOM 6469 C CA . LEU C 1 65 ? 33.593 12.798 33.174 1.00 30.78 499 LEU C CA 1
ATOM 6470 C C . LEU C 1 65 ? 32.629 11.766 32.588 1.00 30.85 499 LEU C C 1
ATOM 6471 O O . LEU C 1 65 ? 32.651 11.510 31.383 1.00 30.79 499 LEU C O 1
ATOM 6476 N N . SER C 1 66 ? 31.788 11.187 33.445 1.00 31.05 500 SER C N 1
ATOM 6477 C CA . SER C 1 66 ? 30.861 10.123 33.046 1.00 31.27 500 SER C CA 1
ATOM 6478 C C . SER C 1 66 ? 29.939 10.529 31.894 1.00 31.42 500 SER C C 1
ATOM 6479 O O . SER C 1 66 ? 29.633 9.714 31.022 1.00 31.42 500 SER C O 1
ATOM 6482 N N . LYS C 1 67 ? 29.519 11.793 31.893 1.00 31.65 501 LYS C N 1
ATOM 6483 C CA . LYS C 1 67 ? 28.630 12.331 30.859 1.00 31.94 501 LYS C CA 1
ATOM 6484 C C . LYS C 1 67 ? 29.336 12.558 29.517 1.00 31.97 501 LYS C C 1
ATOM 6485 O O . LYS C 1 67 ? 28.684 12.803 28.500 1.00 32.00 501 LYS C O 1
ATOM 6491 N N . LYS C 1 68 ? 30.666 12.477 29.525 1.00 32.06 502 LYS C N 1
ATOM 6492 C CA . LYS C 1 68 ? 31.470 12.646 28.313 1.00 32.10 502 LYS C CA 1
ATOM 6493 C C . LYS C 1 68 ? 31.787 11.304 27.650 1.00 32.10 502 LYS C C 1
ATOM 6494 O O . LYS C 1 68 ? 32.177 11.258 26.481 1.00 32.12 502 LYS C O 1
ATOM 6500 N N . LEU C 1 69 ? 31.615 10.219 28.403 1.00 32.08 503 LEU C N 1
ATOM 6501 C CA . LEU C 1 69 ? 31.908 8.871 27.919 1.00 32.08 503 LEU C CA 1
ATOM 6502 C C . LEU C 1 69 ? 30.700 8.259 27.220 1.00 32.10 503 LEU C C 1
ATOM 6503 O O . LEU C 1 69 ? 29.558 8.559 27.570 1.00 32.09 503 LEU C O 1
ATOM 6508 N N . SER C 1 70 ? 30.958 7.394 26.240 1.00 32.10 504 SER C N 1
ATOM 6509 C CA . SER C 1 70 ? 29.897 6.651 25.555 1.00 32.10 504 SER C CA 1
ATOM 6510 C C . SER C 1 70 ? 29.222 5.657 26.502 1.00 31.95 504 SER C C 1
ATOM 6511 O O . SER C 1 70 ? 28.036 5.355 26.358 1.00 31.94 504 SER C O 1
ATOM 6514 N N . GLU C 1 71 ? 29.995 5.157 27.465 1.00 31.74 505 GLU C N 1
ATOM 6515 C CA . GLU C 1 71 ? 29.488 4.298 28.528 1.00 31.56 505 GLU C CA 1
ATOM 6516 C C . GLU C 1 71 ? 29.792 4.956 29.883 1.00 31.23 505 GLU C C 1
ATOM 6517 O O . GLU C 1 71 ? 30.874 4.758 30.437 1.00 31.16 505 GLU C O 1
ATOM 6523 N N . PRO C 1 72 ? 28.851 5.769 30.406 1.00 30.89 506 PRO C N 1
ATOM 6524 C CA . PRO C 1 72 ? 29.000 6.405 31.724 1.00 30.63 506 PRO C CA 1
ATOM 6525 C C . PRO C 1 72 ? 29.258 5.425 32.873 1.00 30.35 506 PRO C C 1
ATOM 6526 O O . PRO C 1 72 ? 29.916 5.788 33.851 1.00 30.34 506 PRO C O 1
ATOM 6530 N N . SER C 1 73 ? 28.754 4.198 32.745 1.00 29.97 507 SER C N 1
ATOM 6531 C CA . SER C 1 73 ? 28.951 3.158 33.757 1.00 29.71 507 SER C CA 1
ATOM 6532 C C . SER C 1 73 ? 30.374 2.586 33.760 1.00 29.59 507 SER C C 1
ATOM 6533 O O . SER C 1 73 ? 30.665 1.644 34.500 1.00 29.52 507 SER C O 1
ATOM 6536 N N . SER C 1 74 ? 31.250 3.156 32.932 1.00 29.47 508 SER C N 1
ATOM 6537 C CA . SER C 1 74 ? 32.661 2.764 32.892 1.00 29.35 508 SER C CA 1
ATOM 6538 C C . SER C 1 74 ? 33.327 2.944 34.251 1.00 29.26 508 SER C C 1
ATOM 6539 O O . SER C 1 74 ? 34.113 2.102 34.675 1.00 29.22 508 SER C O 1
ATOM 6542 N N . LEU C 1 75 ? 32.989 4.035 34.934 1.00 29.17 509 LEU C N 1
ATOM 6543 C CA . LEU C 1 75 ? 33.636 4.406 36.193 1.00 29.15 509 LEU C CA 1
ATOM 6544 C C . LEU C 1 75 ? 33.148 3.611 37.407 1.00 29.16 509 LEU C C 1
ATOM 6545 O O . LEU C 1 75 ? 33.700 3.748 38.501 1.00 29.08 509 LEU C O 1
ATOM 6550 N N . GLN C 1 76 ? 32.129 2.775 37.204 1.00 29.20 510 GLN C N 1
ATOM 6551 C CA . GLN C 1 76 ? 31.499 2.002 38.281 1.00 29.39 510 GLN C CA 1
ATOM 6552 C C . GLN C 1 76 ? 32.500 1.229 39.143 1.00 29.19 510 GLN C C 1
ATOM 6553 O O . GLN C 1 76 ? 32.449 1.300 40.373 1.00 29.18 510 GLN C O 1
ATOM 6559 N N . TYR C 1 77 ? 33.405 0.502 38.493 1.00 29.10 511 TYR C N 1
ATOM 6560 C CA . TYR C 1 77 ? 34.367 -0.343 39.201 1.00 28.97 511 TYR C CA 1
ATOM 6561 C C . TYR C 1 77 ? 35.748 0.293 39.382 1.00 28.84 511 TYR C C 1
ATOM 6562 O O . TYR C 1 77 ? 36.671 -0.351 39.881 1.00 28.76 511 TYR C O 1
ATOM 6571 N N . LEU C 1 78 ? 35.881 1.554 38.978 1.00 28.70 512 LEU C N 1
ATOM 6572 C CA . LEU C 1 78 ? 37.063 2.341 39.309 1.00 28.64 512 LEU C CA 1
ATOM 6573 C C . LEU C 1 78 ? 36.854 2.965 40.690 1.00 28.66 512 LEU C C 1
ATOM 6574 O O . LEU C 1 78 ? 36.037 3.878 40.839 1.00 28.65 512 LEU C O 1
ATOM 6579 N N . PRO C 1 79 ? 37.591 2.472 41.704 1.00 28.66 513 PRO C N 1
ATOM 6580 C CA . PRO C 1 79 ? 37.369 2.916 43.080 1.00 28.74 513 PRO C CA 1
ATOM 6581 C C . PRO C 1 79 ? 37.945 4.304 43.345 1.00 28.89 513 PRO C C 1
ATOM 6582 O O . PRO C 1 79 ? 38.898 4.715 42.678 1.00 28.73 513 PRO C O 1
ATOM 6586 N N . TYR C 1 80 ? 37.363 5.015 44.308 1.00 29.13 514 TYR C N 1
ATOM 6587 C CA . TYR C 1 80 ? 37.823 6.359 44.656 1.00 29.45 514 TYR C CA 1
ATOM 6588 C C . TYR C 1 80 ? 37.614 6.712 46.131 1.00 29.64 514 TYR C C 1
ATOM 6589 O O . TYR C 1 80 ? 38.356 7.518 46.692 1.00 29.58 514 TYR C O 1
ATOM 6598 N N . ARG C 1 81 ? 36.607 6.098 46.749 1.00 29.99 515 ARG C N 1
ATOM 6599 C CA . ARG C 1 81 ? 36.208 6.426 48.119 1.00 30.33 515 ARG C CA 1
ATOM 6600 C C . ARG C 1 81 ? 37.227 5.991 49.171 1.00 30.40 515 ARG C C 1
ATOM 6601 O O . ARG C 1 81 ? 37.879 4.953 49.028 1.00 30.38 515 ARG C O 1
ATOM 6609 N N . ASP C 1 82 ? 37.361 6.814 50.212 1.00 30.51 516 ASP C N 1
ATOM 6610 C CA . ASP C 1 82 ? 38.178 6.522 51.404 1.00 30.70 516 ASP C CA 1
ATOM 6611 C C . ASP C 1 82 ? 39.697 6.523 51.179 1.00 30.65 516 ASP C C 1
ATOM 6612 O O . ASP C 1 82 ? 40.463 6.177 52.084 1.00 30.73 516 ASP C O 1
ATOM 6617 N N . TYR C 1 83 ? 40.129 6.922 49.986 1.00 30.51 517 TYR C N 1
ATOM 6618 C CA . TYR C 1 83 ? 41.555 7.045 49.699 1.00 30.36 517 TYR C CA 1
ATOM 6619 C C . TYR C 1 83 ? 42.087 8.405 50.151 1.00 30.36 517 TYR C C 1
ATOM 6620 O O . TYR C 1 83 ? 41.408 9.425 50.009 1.00 30.32 517 TYR C O 1
ATOM 6629 N N . ASN C 1 84 ? 43.302 8.406 50.694 1.00 30.38 518 ASN C N 1
ATOM 6630 C CA . ASN C 1 84 ? 43.938 9.624 51.192 1.00 30.43 518 ASN C CA 1
ATOM 6631 C C . ASN C 1 84 ? 44.471 10.513 50.065 1.00 30.33 518 ASN C C 1
ATOM 6632 O O . ASN C 1 84 ? 45.628 10.392 49.652 1.00 30.35 518 ASN C O 1
ATOM 6637 N N . TYR C 1 85 ? 43.618 11.412 49.579 1.00 30.24 519 TYR C N 1
ATOM 6638 C CA . TYR C 1 85 ? 43.975 12.308 48.477 1.00 30.16 519 TYR C CA 1
ATOM 6639 C C . TYR C 1 85 ? 44.829 13.502 48.901 1.00 30.20 519 TYR C C 1
ATOM 6640 O O . TYR C 1 85 ? 45.414 14.176 48.051 1.00 30.17 519 TYR C O 1
ATOM 6649 N N . SER C 1 86 ? 44.905 13.753 50.208 1.00 30.30 520 SER C N 1
ATOM 6650 C CA . SER C 1 86 ? 45.612 14.920 50.749 1.00 30.40 520 SER C CA 1
ATOM 6651 C C . SER C 1 86 ? 47.093 14.986 50.362 1.00 30.37 520 SER C C 1
ATOM 6652 O O . SER C 1 86 ? 47.657 16.075 50.237 1.00 30.47 520 SER C O 1
ATOM 6655 N N . LEU C 1 87 ? 47.709 13.820 50.174 1.00 30.33 521 LEU C N 1
ATOM 6656 C CA . LEU C 1 87 ? 49.121 13.730 49.802 1.00 30.21 521 LEU C CA 1
ATOM 6657 C C . LEU C 1 87 ? 49.327 13.639 48.286 1.00 30.14 521 LEU C C 1
ATOM 6658 O O . LEU C 1 87 ? 50.454 13.762 47.798 1.00 30.08 521 LEU C O 1
ATOM 6663 N N . VAL C 1 88 ? 48.234 13.430 47.553 1.00 30.00 522 VA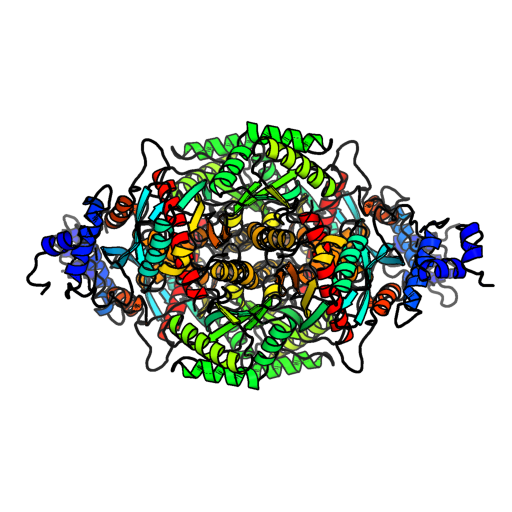L C N 1
ATOM 6664 C CA . VAL C 1 88 ? 48.276 13.293 46.095 1.00 29.93 522 VAL C CA 1
ATOM 6665 C C . VAL C 1 88 ? 48.076 14.642 45.396 1.00 29.96 522 VAL C C 1
ATOM 6666 O O . VAL C 1 88 ? 48.809 14.978 44.462 1.00 29.95 522 VAL C O 1
ATOM 6670 N N . MET C 1 89 ? 47.089 15.407 45.861 1.00 29.92 523 MET C N 1
ATOM 6671 C CA . MET C 1 89 ? 46.722 16.680 45.235 1.00 29.93 523 MET C CA 1
ATOM 6672 C C . MET C 1 89 ? 47.848 17.708 45.309 1.00 29.60 523 MET C C 1
ATOM 6673 O O . MET C 1 89 ? 48.407 17.961 46.380 1.00 29.71 523 MET C O 1
ATOM 6678 N N . GLY C 1 90 ? 48.176 18.286 44.155 1.00 29.21 524 GLY C N 1
ATOM 6679 C CA . GLY C 1 90 ? 49.253 19.268 44.039 1.00 28.59 524 GLY C CA 1
ATOM 6680 C C . GLY C 1 90 ? 50.642 18.691 44.252 1.00 28.10 524 GLY C C 1
ATOM 6681 O O . GLY C 1 90 ? 51.586 19.430 44.544 1.00 28.24 524 GLY C O 1
ATOM 6682 N N . ALA C 1 91 ? 50.770 17.373 44.104 1.00 27.44 525 ALA C N 1
ATOM 6683 C CA . ALA C 1 91 ? 52.040 16.690 44.348 1.00 26.71 525 ALA C CA 1
ATOM 6684 C C . ALA C 1 91 ? 52.309 15.513 43.407 1.00 26.17 525 ALA C C 1
ATOM 6685 O O . ALA C 1 91 ? 53.397 15.416 42.837 1.00 26.11 525 ALA C O 1
ATOM 6687 N N . CYS C 1 92 ? 51.325 14.628 43.243 1.00 25.40 526 CYS C N 1
ATOM 6688 C CA . CYS C 1 92 ? 51.544 13.362 42.534 1.00 24.70 526 CYS C CA 1
ATOM 6689 C C . CYS C 1 92 ? 50.691 13.142 41.283 1.00 24.22 526 CYS C C 1
ATOM 6690 O O . CYS C 1 92 ? 51.115 12.445 40.360 1.00 23.94 526 CYS C O 1
ATOM 6693 N N . CYS C 1 93 ? 49.492 13.717 41.259 1.00 23.53 527 CYS C N 1
ATOM 6694 C CA . CYS C 1 93 ? 48.558 13.501 40.154 1.00 23.22 527 CYS C CA 1
ATOM 6695 C C . CYS C 1 93 ? 47.583 14.668 40.027 1.00 22.96 527 CYS C C 1
ATOM 6696 O O . CYS C 1 93 ? 47.269 15.338 41.014 1.00 22.95 527 CYS C O 1
ATOM 6699 N N . GLU C 1 94 ? 47.122 14.911 38.803 1.00 22.67 528 GLU C N 1
ATOM 6700 C CA . GLU C 1 94 ? 46.120 15.943 38.531 1.00 22.33 528 GLU C CA 1
ATOM 6701 C C . GLU C 1 94 ? 44.914 15.315 37.841 1.00 22.23 528 GLU C C 1
ATOM 6702 O O . GLU C 1 94 ? 45.005 14.200 37.319 1.00 21.95 528 GLU C O 1
ATOM 6708 N N . ASN C 1 95 ? 43.789 16.033 37.844 1.00 22.03 529 ASN C N 1
ATOM 6709 C CA . ASN C 1 95 ? 42.532 15.551 37.260 1.00 22.06 529 ASN C CA 1
ATOM 6710 C C . ASN C 1 95 ? 42.156 14.156 37.773 1.00 21.87 529 ASN C C 1
ATOM 6711 O O . ASN C 1 95 ? 41.748 13.282 37.003 1.00 21.81 529 ASN C O 1
ATOM 6716 N N . VAL C 1 96 ? 42.290 13.974 39.085 1.00 21.73 530 VAL C N 1
ATOM 6717 C CA . VAL C 1 96 ? 42.146 12.668 39.729 1.00 21.65 530 VAL C CA 1
ATOM 6718 C C . VAL C 1 96 ? 40.694 12.184 39.725 1.00 21.60 530 VAL C C 1
ATOM 6719 O O . VAL C 1 96 ? 39.783 12.902 40.148 1.00 21.58 530 VAL C O 1
ATOM 6723 N N . ILE C 1 97 ? 40.497 10.962 39.235 1.00 21.39 531 ILE C N 1
ATOM 6724 C CA . ILE C 1 97 ? 39.172 10.343 39.159 1.00 21.25 531 ILE C CA 1
ATOM 6725 C C . ILE C 1 97 ? 39.085 9.066 40.002 1.00 21.19 531 ILE C C 1
ATOM 6726 O O . ILE C 1 97 ? 38.065 8.372 39.996 1.00 21.20 531 ILE C O 1
ATOM 6731 N N . GLY C 1 98 ? 40.160 8.767 40.726 1.00 21.01 532 GLY C N 1
ATOM 6732 C CA . GLY C 1 98 ? 40.209 7.600 41.599 1.00 20.96 532 GLY C CA 1
ATOM 6733 C C . GLY C 1 98 ? 41.591 6.989 41.705 1.00 20.90 532 GLY C C 1
ATOM 6734 O O . GLY C 1 98 ? 42.600 7.680 41.540 1.00 20.83 532 GLY C O 1
ATOM 6735 N N . TYR C 1 99 ? 41.632 5.690 41.987 1.00 20.95 533 TYR C N 1
ATOM 6736 C CA . TYR C 1 99 ? 42.894 4.963 42.098 1.00 20.94 533 TYR C CA 1
ATOM 6737 C C . TYR C 1 99 ? 42.828 3.580 41.453 1.00 20.73 533 TYR C C 1
ATOM 6738 O O . TYR C 1 99 ? 41.760 2.967 41.374 1.00 20.67 533 TYR C O 1
ATOM 6747 N N . MET C 1 100 ? 43.983 3.101 41.000 1.00 20.39 534 MET C N 1
ATOM 6748 C CA . MET C 1 100 ? 44.096 1.780 40.399 1.00 20.11 534 MET C CA 1
ATOM 6749 C C . MET C 1 100 ? 44.773 0.814 41.368 1.00 19.96 534 MET C C 1
ATOM 6750 O O . MET C 1 100 ? 45.955 0.977 41.681 1.00 19.87 534 MET C O 1
ATOM 6755 N N . PRO C 1 101 ? 44.018 -0.187 41.862 1.00 19.84 535 PRO C N 1
ATOM 6756 C CA . PRO C 1 101 ? 44.593 -1.190 42.751 1.00 19.72 535 PRO C CA 1
ATOM 6757 C C . PRO C 1 101 ? 45.436 -2.207 41.986 1.00 19.52 535 PRO C C 1
ATOM 6758 O O . PRO C 1 101 ? 44.924 -2.915 41.114 1.00 19.50 535 PRO C O 1
ATOM 6762 N N . ILE C 1 102 ? 46.724 -2.260 42.307 1.00 19.28 536 ILE C N 1
ATOM 6763 C CA . ILE C 1 102 ? 47.616 -3.269 41.745 1.00 18.99 536 ILE C CA 1
ATOM 6764 C C . ILE C 1 102 ? 47.907 -4.302 42.831 1.00 18.95 536 ILE C C 1
ATOM 6765 O O . ILE C 1 102 ? 48.392 -3.939 43.903 1.00 18.98 536 ILE C O 1
ATOM 6770 N N . PRO C 1 103 ? 47.598 -5.589 42.565 1.00 18.87 537 PRO C N 1
ATOM 6771 C CA . PRO C 1 103 ? 47.848 -6.653 43.542 1.00 18.84 537 PRO C CA 1
ATOM 6772 C C . PRO C 1 103 ? 49.305 -6.673 43.996 1.00 18.86 537 PRO C C 1
ATOM 6773 O O . PRO C 1 103 ? 50.212 -6.521 43.174 1.00 18.78 537 PRO C O 1
ATOM 6777 N N . VAL C 1 104 ? 49.516 -6.832 45.299 1.00 18.80 538 VAL C N 1
ATOM 6778 C CA . VAL C 1 104 ? 50.863 -6.875 45.861 1.00 18.86 538 VAL C CA 1
ATOM 6779 C C . VAL C 1 104 ? 51.140 -8.247 46.461 1.00 18.94 538 VAL C C 1
ATOM 6780 O O . VAL C 1 104 ? 50.432 -8.693 47.368 1.00 19.01 538 VAL C O 1
ATOM 6784 N N . GLY C 1 105 ? 52.165 -8.911 45.934 1.00 18.98 539 GLY C N 1
ATOM 6785 C CA . GLY C 1 105 ? 52.641 -10.180 46.472 1.00 19.09 539 GLY C CA 1
ATOM 6786 C C . GLY C 1 105 ? 53.992 -10.011 47.138 1.00 19.13 539 GLY C C 1
ATOM 6787 O O . GLY C 1 105 ? 54.663 -8.994 46.948 1.00 19.26 539 GLY C O 1
ATOM 6788 N N . VAL C 1 106 ? 54.393 -11.007 47.923 1.00 19.23 540 VAL C N 1
ATOM 6789 C CA . VAL C 1 106 ? 55.678 -10.959 48.618 1.00 19.33 540 VAL C CA 1
ATOM 6790 C C . VAL C 1 106 ? 56.589 -12.124 48.220 1.00 19.36 540 VAL C C 1
ATOM 6791 O O . VAL C 1 106 ? 56.168 -13.282 48.204 1.00 19.22 540 VAL C O 1
ATOM 6795 N N . ALA C 1 107 ? 57.831 -11.793 47.877 1.00 19.40 541 ALA C N 1
ATOM 6796 C CA . ALA C 1 107 ? 58.850 -12.786 47.561 1.00 19.51 541 ALA C CA 1
ATOM 6797 C C . ALA C 1 107 ? 59.961 -12.723 48.600 1.00 19.64 541 ALA C C 1
ATOM 6798 O O . ALA C 1 107 ? 60.508 -11.651 48.875 1.00 19.46 541 ALA C O 1
ATOM 6800 N N . GLY C 1 108 ? 60.282 -13.872 49.186 1.00 19.80 542 GLY C N 1
ATOM 6801 C CA . GLY C 1 108 ? 61.342 -13.943 50.184 1.00 20.08 542 GLY C CA 1
ATOM 6802 C C . GLY C 1 108 ? 61.269 -15.143 51.113 1.00 20.19 542 GLY C C 1
ATOM 6803 O O . GLY C 1 108 ? 60.413 -16.013 50.940 1.00 20.35 542 GLY C O 1
ATOM 6804 N N . PRO C 1 109 ? 62.168 -15.196 52.116 1.00 20.40 543 PRO C N 1
ATOM 6805 C CA . PRO C 1 109 ? 63.191 -14.183 52.383 1.00 20.48 543 PRO C CA 1
ATOM 6806 C C . PRO C 1 109 ? 64.296 -14.126 51.327 1.00 20.60 543 PRO C C 1
ATOM 6807 O O . PRO C 1 109 ? 64.754 -15.164 50.837 1.00 20.62 543 PRO C O 1
ATOM 6811 N N . LEU C 1 110 ? 64.690 -12.907 50.972 1.00 20.70 544 LEU C N 1
ATOM 6812 C CA . LEU C 1 110 ? 65.861 -12.682 50.141 1.00 20.88 544 LEU C CA 1
ATOM 6813 C C . LEU C 1 110 ? 67.057 -12.494 51.062 1.00 21.01 544 LEU C C 1
ATOM 6814 O O . LEU C 1 110 ? 67.161 -11.486 51.764 1.00 20.89 544 LEU C O 1
ATOM 6819 N N . CYS C 1 111 ? 67.943 -13.484 51.066 1.00 21.26 545 CYS C N 1
ATOM 6820 C CA . CYS C 1 111 ? 69.139 -13.450 51.894 1.00 21.59 545 CYS C CA 1
ATOM 6821 C C . CYS C 1 111 ? 70.234 -12.668 51.183 1.00 21.62 545 CYS C C 1
ATOM 6822 O O . CYS C 1 111 ? 70.862 -13.160 50.241 1.00 21.65 545 CYS C O 1
ATOM 6825 N N . LEU C 1 112 ? 70.438 -11.437 51.645 1.00 21.71 546 LEU C N 1
ATOM 6826 C CA . LEU C 1 112 ? 71.319 -10.484 50.988 1.00 21.83 546 LEU C CA 1
ATOM 6827 C C . LEU C 1 112 ? 72.164 -9.730 52.010 1.00 21.94 546 LEU C C 1
ATOM 6828 O O . LEU C 1 112 ? 71.628 -9.084 52.918 1.00 21.77 546 LEU C O 1
ATOM 6833 N N . ASP C 1 113 ? 73.484 -9.824 51.847 1.00 22.11 547 ASP C N 1
ATOM 6834 C CA . ASP C 1 113 ? 74.457 -9.132 52.701 1.00 22.52 547 ASP C CA 1
ATOM 6835 C C . ASP C 1 113 ? 74.226 -9.397 54.194 1.00 22.87 547 ASP C C 1
ATOM 6836 O O . ASP C 1 113 ? 74.207 -8.468 55.008 1.00 23.01 547 ASP C O 1
ATOM 6841 N N . GLU C 1 114 ? 74.045 -10.677 54.524 1.00 23.39 548 GLU C N 1
ATOM 6842 C CA . GLU C 1 114 ? 73.826 -11.157 55.901 1.00 23.97 548 GLU C CA 1
ATOM 6843 C C . GLU C 1 114 ? 72.488 -10.723 56.519 1.00 23.79 548 GLU C C 1
ATOM 6844 O O . GLU C 1 114 ? 72.262 -10.892 57.721 1.00 23.91 548 GLU C O 1
ATOM 6850 N N . LYS C 1 115 ? 71.606 -10.172 55.687 1.00 23.67 549 LYS C N 1
ATOM 6851 C CA . LYS C 1 115 ? 70.267 -9.768 56.113 1.00 23.47 549 LYS C CA 1
ATOM 6852 C C . LYS C 1 115 ? 69.214 -10.579 55.363 1.00 23.28 549 LYS C C 1
ATOM 6853 O O . LYS C 1 115 ? 69.532 -11.275 54.396 1.00 23.20 549 LYS C O 1
ATOM 6859 N N . GLU C 1 116 ? 67.965 -10.493 55.815 1.00 22.89 550 GLU C N 1
ATOM 6860 C CA . GLU C 1 116 ? 66.850 -11.157 55.140 1.00 22.70 550 GLU C CA 1
ATOM 6861 C C . GLU C 1 116 ? 65.727 -10.167 54.840 1.00 22.20 550 GLU C C 1
ATOM 6862 O O . GLU C 1 116 ? 65.242 -9.472 55.737 1.00 22.24 550 GLU C O 1
ATOM 6868 N N . PHE C 1 117 ? 65.333 -10.104 53.569 1.00 21.65 551 PHE C N 1
ATOM 6869 C CA . PHE C 1 117 ? 64.332 -9.145 53.105 1.00 21.10 551 PHE C CA 1
ATOM 6870 C C . PHE C 1 117 ? 63.079 -9.830 52.572 1.00 20.79 551 PHE C C 1
ATOM 6871 O O . PHE C 1 117 ? 63.157 -10.863 51.907 1.00 20.71 551 PHE C O 1
ATOM 6879 N N . GLN C 1 118 ? 61.926 -9.241 52.876 1.00 20.40 552 GLN C N 1
ATOM 6880 C CA . GLN C 1 118 ? 60.651 -9.684 52.330 1.00 20.07 552 GLN C CA 1
ATOM 6881 C C . GLN C 1 118 ? 60.226 -8.665 51.280 1.00 19.61 552 GLN C C 1
ATOM 6882 O O . GLN C 1 118 ? 59.779 -7.567 51.613 1.00 19.54 552 GLN C O 1
ATOM 6888 N N . VAL C 1 119 ? 60.384 -9.036 50.012 1.00 18.96 553 VAL C N 1
ATOM 6889 C CA . VAL C 1 119 ? 60.289 -8.082 48.906 1.00 18.51 553 VAL C CA 1
ATOM 6890 C C . VAL C 1 119 ? 58.864 -7.956 48.356 1.00 18.13 553 VAL C C 1
ATOM 6891 O O . VAL C 1 119 ? 58.313 -8.926 47.829 1.00 18.16 553 VAL C O 1
ATOM 6895 N N . PRO C 1 120 ? 58.266 -6.755 48.475 1.00 17.87 554 PRO C N 1
ATOM 6896 C CA . PRO C 1 120 ? 56.933 -6.518 47.928 1.00 17.64 554 PRO C CA 1
ATOM 6897 C C . PRO C 1 120 ? 56.985 -6.312 46.416 1.00 17.52 554 PRO C C 1
ATOM 6898 O O . PRO C 1 120 ? 57.877 -5.623 45.911 1.00 17.48 554 PRO C O 1
ATOM 6902 N N . MET C 1 121 ? 56.039 -6.921 45.708 1.00 17.30 555 MET C N 1
ATOM 6903 C CA . MET C 1 121 ? 55.998 -6.864 44.250 1.00 17.30 555 MET C CA 1
ATOM 6904 C C . MET C 1 121 ? 54.574 -6.613 43.770 1.00 17.23 555 MET C C 1
ATOM 6905 O O . MET C 1 121 ? 53.684 -7.440 43.980 1.00 17.40 555 MET C O 1
ATOM 6910 N N . ALA C 1 122 ? 54.365 -5.460 43.140 1.00 17.28 556 ALA C N 1
ATOM 6911 C CA . ALA C 1 122 ? 53.060 -5.104 42.591 1.00 17.25 556 ALA C CA 1
ATOM 6912 C C . ALA C 1 122 ? 52.992 -5.488 41.117 1.00 17.39 556 ALA C C 1
ATOM 6913 O O . ALA C 1 122 ? 53.697 -4.914 40.282 1.00 17.17 556 ALA C O 1
ATOM 6915 N N . THR C 1 123 ? 52.145 -6.467 40.807 1.00 17.42 557 THR C N 1
ATOM 6916 C CA . THR C 1 123 ? 52.057 -7.018 39.454 1.00 17.62 557 THR C CA 1
ATOM 6917 C C . THR C 1 123 ? 50.700 -7.653 39.155 1.00 17.76 557 THR C C 1
ATOM 6918 O O . THR C 1 123 ? 49.953 -8.017 40.067 1.00 17.99 557 THR C O 1
ATOM 6922 N N . THR C 1 124 ? 50.393 -7.778 37.867 1.00 17.88 558 THR C N 1
ATOM 6923 C CA . THR C 1 124 ? 49.227 -8.536 37.420 1.00 18.14 558 THR C CA 1
ATOM 6924 C C . THR C 1 124 ? 49.636 -9.703 36.516 1.00 18.13 558 THR C C 1
ATOM 6925 O O . THR C 1 124 ? 48.786 -10.329 35.878 1.00 18.27 558 THR C O 1
ATOM 6929 N N . GLU C 1 125 ? 50.937 -9.996 36.470 1.00 18.10 559 GLU C N 1
ATOM 6930 C CA . GLU C 1 125 ? 51.437 -11.137 35.704 1.00 18.06 559 GLU C CA 1
ATOM 6931 C C . GLU C 1 125 ? 51.513 -12.396 36.565 1.00 18.12 559 GLU C C 1
ATOM 6932 O O . GLU C 1 125 ? 52.296 -12.468 37.518 1.00 18.05 559 GLU C O 1
ATOM 6938 N N . GLY C 1 126 ? 50.693 -13.384 36.214 1.00 18.17 560 GLY C N 1
ATOM 6939 C CA . GLY C 1 126 ? 50.685 -14.672 36.898 1.00 18.37 560 GLY C CA 1
ATOM 6940 C C . GLY C 1 126 ? 52.041 -15.349 36.856 1.00 18.52 560 GLY C C 1
ATOM 6941 O O . GLY C 1 126 ? 52.742 -15.286 35.842 1.00 18.50 560 GLY C O 1
ATOM 6942 N N . CYS C 1 127 ? 52.401 -15.975 37.976 1.00 18.62 561 CYS C N 1
ATOM 6943 C CA . CYS C 1 127 ? 53.664 -16.710 38.160 1.00 18.88 561 CYS C CA 1
ATOM 6944 C C . CYS C 1 127 ? 54.892 -15.858 38.499 1.00 18.53 561 CYS C C 1
ATOM 6945 O O . CYS C 1 127 ? 55.900 -16.399 38.950 1.00 18.58 561 CYS C O 1
ATOM 6948 N N . LEU C 1 128 ? 54.811 -14.543 38.299 1.00 18.30 562 LEU C N 1
ATOM 6949 C CA . LEU C 1 128 ? 55.971 -13.670 38.521 1.00 18.08 562 LEU C CA 1
ATOM 6950 C C . LEU C 1 128 ? 56.465 -13.678 39.971 1.00 17.98 562 LEU C C 1
ATOM 6951 O O . LEU C 1 128 ? 57.652 -13.905 40.217 1.00 17.93 562 LEU C O 1
ATOM 6956 N N . VAL C 1 129 ? 55.557 -13.439 40.916 1.00 17.93 563 VAL C N 1
ATOM 6957 C CA . VAL C 1 129 ? 55.909 -13.421 42.340 1.00 17.84 563 VAL C CA 1
ATOM 6958 C C . VAL C 1 129 ? 56.381 -14.801 42.805 1.00 17.81 563 VAL C C 1
ATOM 6959 O O . VAL C 1 129 ? 57.416 -14.915 43.463 1.00 17.79 563 VAL C O 1
ATOM 6963 N N . ALA C 1 130 ? 55.623 -15.836 42.445 1.00 17.80 564 ALA C N 1
ATOM 6964 C CA . ALA C 1 130 ? 55.951 -17.218 42.800 1.00 17.76 564 ALA C CA 1
ATOM 6965 C C . ALA C 1 130 ? 57.304 -17.665 42.239 1.00 17.77 564 ALA C C 1
ATOM 6966 O O . ALA C 1 130 ? 58.080 -18.326 42.932 1.00 17.74 564 ALA C O 1
ATOM 6968 N N . SER C 1 13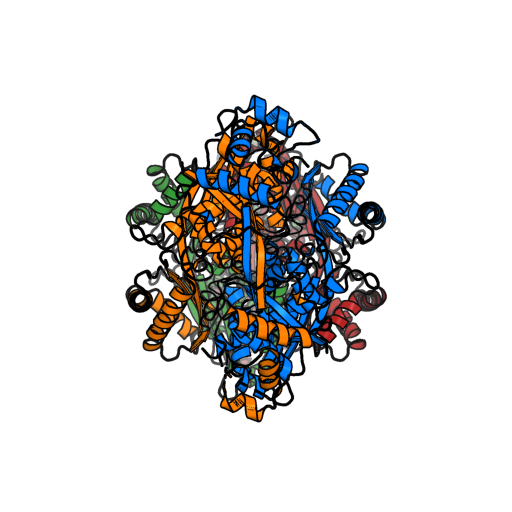1 ? 57.584 -17.297 40.989 1.00 17.62 565 SER C N 1
ATOM 6969 C CA . SER C 1 131 ? 58.858 -17.635 40.356 1.00 17.49 565 SER C CA 1
ATOM 6970 C C . SER C 1 131 ? 60.013 -16.919 41.051 1.00 17.43 565 SER C C 1
ATOM 6971 O O . SER C 1 131 ? 61.022 -17.538 41.384 1.00 17.38 565 SER C O 1
ATOM 6974 N N . THR C 1 132 ? 59.849 -15.618 41.286 1.00 17.43 566 THR C N 1
ATOM 6975 C CA . THR C 1 132 ? 60.842 -14.827 42.014 1.00 17.42 566 THR C CA 1
ATOM 6976 C C . THR C 1 132 ? 61.067 -15.394 43.419 1.00 17.55 566 THR C C 1
ATOM 6977 O O . THR C 1 132 ? 62.199 -15.424 43.909 1.00 17.50 566 THR C O 1
ATOM 6981 N N . ASN C 1 133 ? 59.983 -15.854 44.044 1.00 17.76 567 ASN C N 1
ATOM 6982 C CA . ASN C 1 133 ? 60.043 -16.497 45.357 1.00 18.04 567 ASN C CA 1
ATOM 6983 C C . ASN C 1 133 ? 60.881 -17.779 45.345 1.00 18.12 567 ASN C C 1
ATOM 6984 O O . ASN C 1 133 ? 61.607 -18.059 46.303 1.00 18.28 567 ASN C O 1
ATOM 6989 N N . ARG C 1 134 ? 60.783 -18.544 44.257 1.00 18.24 568 ARG C N 1
ATOM 6990 C CA . ARG C 1 134 ? 61.598 -19.749 44.079 1.00 18.37 568 ARG C CA 1
ATOM 6991 C C . ARG C 1 134 ? 63.082 -19.401 43.939 1.00 18.36 568 ARG C C 1
ATOM 6992 O O . ARG C 1 134 ? 63.942 -20.091 44.492 1.00 18.21 568 ARG C O 1
ATOM 7000 N N . GLY C 1 135 ? 63.371 -18.328 43.203 1.00 18.31 569 GLY C N 1
ATOM 7001 C CA . GLY C 1 135 ? 64.737 -17.826 43.059 1.00 18.53 569 GLY C CA 1
ATOM 7002 C C . GLY C 1 135 ? 65.345 -17.429 44.392 1.00 18.65 569 GLY C C 1
ATOM 7003 O O . GLY C 1 135 ? 66.520 -17.698 44.653 1.00 18.66 569 GLY C O 1
ATOM 7004 N N . CYS C 1 136 ? 64.533 -16.791 45.235 1.00 18.79 570 CYS C N 1
ATOM 7005 C CA . CYS C 1 136 ? 64.938 -16.424 46.590 1.00 19.06 570 CYS C CA 1
ATOM 7006 C C . CYS C 1 136 ? 65.306 -17.659 47.411 1.00 19.31 570 CYS C C 1
ATOM 7007 O O . CYS C 1 136 ? 66.336 -17.675 48.089 1.00 19.37 570 CYS C O 1
ATOM 7010 N N . ARG C 1 137 ? 64.463 -18.687 47.324 1.00 19.73 571 ARG C N 1
ATOM 7011 C CA . ARG C 1 137 ? 64.677 -19.957 48.020 1.00 20.16 571 ARG C CA 1
ATOM 7012 C C . ARG C 1 137 ? 66.012 -20.595 47.635 1.00 20.22 571 ARG C C 1
ATOM 7013 O O . ARG C 1 137 ? 66.728 -21.115 48.496 1.00 20.07 571 ARG C O 1
ATOM 7021 N N . ALA C 1 138 ? 66.337 -20.544 46.343 1.00 20.35 572 ALA C N 1
ATOM 7022 C CA . ALA C 1 138 ? 67.601 -21.066 45.826 1.00 20.63 572 ALA C CA 1
ATOM 7023 C C . ALA C 1 138 ? 68.802 -20.339 46.430 1.00 20.85 572 ALA C C 1
ATOM 7024 O O . ALA C 1 138 ? 69.770 -20.975 46.853 1.00 20.87 572 ALA C O 1
ATOM 7026 N N . ILE C 1 139 ? 68.724 -19.009 46.473 1.00 21.05 573 ILE C N 1
ATOM 7027 C CA . ILE C 1 139 ? 69.763 -18.173 47.080 1.00 21.40 573 ILE C CA 1
ATOM 7028 C C . ILE C 1 139 ? 69.888 -18.452 48.583 1.00 21.75 573 ILE C C 1
ATOM 7029 O O . ILE C 1 139 ? 70.999 -18.606 49.099 1.00 21.84 573 ILE C O 1
ATOM 7034 N N . GLY C 1 140 ? 68.744 -18.530 49.261 1.00 22.15 574 GLY C N 1
ATOM 7035 C CA . GLY C 1 140 ? 68.685 -18.728 50.712 1.00 22.63 574 GLY C CA 1
ATOM 7036 C C . GLY C 1 140 ? 69.301 -20.030 51.190 1.00 23.07 574 GLY C C 1
ATOM 7037 O O . GLY C 1 140 ? 69.951 -20.068 52.238 1.00 23.16 574 GLY C O 1
ATOM 7038 N N . LEU C 1 141 ? 69.099 -21.096 50.420 1.00 23.36 575 LEU C N 1
ATOM 7039 C CA . LEU C 1 141 ? 69.690 -22.399 50.727 1.00 23.77 575 LEU C CA 1
ATOM 7040 C C . LEU C 1 141 ? 71.150 -22.485 50.276 1.00 23.94 575 LEU C C 1
ATOM 7041 O O . LEU C 1 141 ? 71.838 -23.468 50.564 1.00 24.14 575 LEU C O 1
ATOM 7046 N N . GLY C 1 142 ? 71.616 -21.449 49.581 1.00 24.10 576 GLY C N 1
ATOM 7047 C CA . GLY C 1 142 ? 72.975 -21.414 49.042 1.00 24.18 576 GLY C CA 1
ATOM 7048 C C . GLY C 1 142 ? 73.958 -20.505 49.756 1.00 24.17 576 GLY C C 1
ATOM 7049 O O . GLY C 1 142 ? 74.983 -20.126 49.183 1.00 24.47 576 GLY C O 1
ATOM 7050 N N . GLY C 1 143 ? 73.656 -20.152 51.003 1.00 23.99 577 GLY C N 1
ATOM 7051 C CA . GLY C 1 143 ? 74.549 -19.312 51.800 1.00 23.63 577 GLY C CA 1
ATOM 7052 C C . GLY C 1 143 ? 74.309 -17.818 51.671 1.00 23.29 577 GLY C C 1
ATOM 7053 O O . GLY C 1 143 ? 74.937 -17.023 52.373 1.00 23.48 577 GLY C O 1
ATOM 7054 N N . GLY C 1 144 ? 73.409 -17.435 50.767 1.00 22.96 578 GLY C N 1
ATOM 7055 C CA . GLY C 1 144 ? 73.010 -16.038 50.608 1.00 22.28 578 GLY C CA 1
ATOM 7056 C C . GLY C 1 144 ? 73.740 -15.268 49.523 1.00 21.96 578 GLY C C 1
ATOM 7057 O O . GLY C 1 144 ? 74.756 -15.722 48.989 1.00 21.93 578 GLY C O 1
ATOM 7058 N N . ALA C 1 145 ? 73.209 -14.091 49.207 1.00 21.47 579 ALA C N 1
ATOM 7059 C CA . ALA C 1 145 ? 73.775 -13.217 48.187 1.00 21.07 579 ALA C CA 1
ATOM 7060 C C . ALA C 1 145 ? 74.587 -12.080 48.800 1.00 20.77 579 ALA C C 1
ATOM 7061 O O . ALA C 1 145 ? 74.394 -11.717 49.963 1.00 20.77 579 ALA C O 1
ATOM 7063 N N . SER C 1 146 ? 75.498 -11.528 48.004 1.00 20.43 580 SER C N 1
ATOM 7064 C CA . SER C 1 146 ? 76.285 -10.366 48.396 1.00 20.07 580 SER C CA 1
ATOM 7065 C C . SER C 1 146 ? 76.225 -9.309 47.301 1.00 19.91 580 SER C C 1
ATOM 7066 O O . SER C 1 146 ? 76.303 -9.636 46.116 1.00 19.83 580 SER C O 1
ATOM 7069 N N . SER C 1 147 ? 76.087 -8.048 47.704 1.00 19.58 581 SER C N 1
ATOM 7070 C CA . SER C 1 147 ? 75.960 -6.942 46.753 1.00 19.43 581 SER C CA 1
ATOM 7071 C C . SER C 1 147 ? 76.817 -5.736 47.124 1.00 19.42 581 SER C C 1
ATOM 7072 O O . SER C 1 147 ? 77.187 -5.558 48.288 1.00 19.35 581 SER C O 1
ATOM 7075 N N . ARG C 1 148 ? 77.121 -4.912 46.120 1.00 19.18 582 ARG C N 1
ATOM 7076 C CA . ARG C 1 148 ? 77.894 -3.685 46.302 1.00 19.10 582 ARG C CA 1
ATOM 7077 C C . ARG C 1 148 ? 77.352 -2.569 45.412 1.00 19.03 582 ARG C C 1
ATOM 7078 O O . ARG C 1 148 ? 77.055 -2.797 44.236 1.00 19.00 582 ARG C O 1
ATOM 7086 N N . VAL C 1 149 ? 77.224 -1.369 45.976 1.00 18.91 583 VAL C N 1
ATOM 7087 C CA . VAL C 1 149 ? 76.934 -0.172 45.187 1.00 18.75 583 VAL C CA 1
ATOM 7088 C C . VAL C 1 149 ? 78.263 0.394 44.691 1.00 18.74 583 VAL C C 1
ATOM 7089 O O . VAL C 1 149 ? 79.149 0.722 45.489 1.00 18.89 583 VAL C O 1
ATOM 7093 N N . LEU C 1 150 ? 78.393 0.496 43.372 1.00 18.51 584 LEU C N 1
ATOM 7094 C CA . LEU C 1 150 ? 79.652 0.868 42.727 1.00 18.39 584 LEU C CA 1
ATOM 7095 C C . LEU C 1 150 ? 79.745 2.363 42.446 1.00 18.38 584 LEU C C 1
ATOM 7096 O O . LEU C 1 150 ? 80.837 2.937 42.446 1.00 18.37 584 LEU C O 1
ATOM 7101 N N . ALA C 1 151 ? 78.594 2.980 42.194 1.00 18.29 585 ALA C N 1
ATOM 7102 C CA . ALA C 1 151 ? 78.511 4.403 41.890 1.00 18.13 585 ALA C CA 1
ATOM 7103 C C . ALA C 1 151 ? 77.130 4.942 42.248 1.00 18.21 585 ALA C C 1
ATOM 7104 O O . ALA C 1 151 ? 76.152 4.191 42.299 1.00 18.01 585 ALA C O 1
ATOM 7106 N N . ASP C 1 152 ? 77.063 6.245 42.505 1.00 18.28 586 ASP C N 1
ATOM 7107 C CA . ASP C 1 152 ? 75.808 6.909 42.833 1.00 18.48 586 ASP C CA 1
ATOM 7108 C C . ASP C 1 152 ? 75.817 8.338 42.303 1.00 18.48 586 ASP C C 1
ATOM 7109 O O . ASP C 1 152 ? 76.695 9.133 42.646 1.00 18.45 586 ASP C O 1
ATOM 7114 N N . GLY C 1 153 ? 74.839 8.652 41.458 1.00 18.37 587 GLY C N 1
ATOM 7115 C CA . GLY C 1 153 ? 74.690 9.997 40.922 1.00 18.25 587 GLY C CA 1
ATOM 7116 C C . GLY C 1 153 ? 73.622 10.103 39.854 1.00 18.19 587 GLY C C 1
ATOM 7117 O O . GLY C 1 153 ? 73.744 9.506 38.784 1.00 18.11 587 GLY C O 1
ATOM 7118 N N . MET C 1 154 ? 72.571 10.862 40.157 1.00 18.12 588 MET C N 1
ATOM 7119 C CA . MET C 1 154 ? 71.534 11.193 39.182 1.00 18.13 588 MET C CA 1
ATOM 7120 C C . MET C 1 154 ? 72.089 12.218 38.191 1.00 18.05 588 MET C C 1
ATOM 7121 O O . MET C 1 154 ? 72.992 12.988 38.531 1.00 18.16 588 MET C O 1
ATOM 7126 N N . THR C 1 155 ? 71.564 12.214 36.967 1.00 17.93 589 THR C N 1
ATOM 7127 C CA . THR C 1 155 ? 72.104 13.057 35.900 1.00 17.93 589 THR C CA 1
ATOM 7128 C C . THR C 1 155 ? 71.057 13.899 35.173 1.00 18.00 589 THR C C 1
ATOM 7129 O O . THR C 1 155 ? 69.882 13.536 35.112 1.00 18.09 589 THR C O 1
ATOM 7133 N N . ARG C 1 156 ? 71.515 15.020 34.621 1.00 18.19 590 ARG C N 1
ATOM 7134 C CA . ARG C 1 156 ? 70.729 15.856 33.719 1.00 18.27 590 ARG C CA 1
ATOM 7135 C C . ARG C 1 156 ? 71.652 16.292 32.586 1.00 18.27 590 ARG C C 1
ATOM 7136 O O . ARG C 1 156 ? 72.769 16.753 32.835 1.00 18.38 590 ARG C O 1
ATOM 7144 N N . GLY C 1 157 ? 71.191 16.140 31.347 1.00 18.14 591 GLY C N 1
ATOM 7145 C CA . GLY C 1 157 ? 72.025 16.420 30.181 1.00 17.94 591 GLY C CA 1
ATOM 7146 C C . GLY C 1 157 ? 71.465 17.462 29.230 1.00 17.77 591 GLY C C 1
ATOM 7147 O O . GLY C 1 157 ? 70.953 17.108 28.165 1.00 17.64 591 GLY C O 1
ATOM 7148 N N . PRO C 1 158 ? 71.565 18.757 29.600 1.00 17.69 592 PRO C N 1
ATOM 7149 C CA . PRO C 1 158 ? 71.080 19.831 28.736 1.00 17.60 592 PRO C CA 1
ATOM 7150 C C . PRO C 1 158 ? 71.829 19.949 27.415 1.00 17.67 592 PRO C C 1
ATOM 7151 O O . PRO C 1 158 ? 72.963 19.475 27.289 1.00 17.59 592 PRO C O 1
ATOM 7155 N N . VAL C 1 159 ? 71.175 20.575 26.442 1.00 17.74 593 VAL C N 1
ATOM 7156 C CA . VAL C 1 159 ? 71.818 20.961 25.195 1.00 18.02 593 VAL C CA 1
ATOM 7157 C C . VAL C 1 159 ? 71.931 22.482 25.137 1.00 18.30 593 VAL C C 1
ATOM 7158 O O . VAL C 1 159 ? 70.941 23.201 25.305 1.00 18.36 593 VAL C O 1
ATOM 7162 N N . VAL C 1 160 ? 73.155 22.959 24.934 1.00 18.71 594 VAL C N 1
ATOM 7163 C CA . VAL C 1 160 ? 73.403 24.375 24.698 1.00 19.00 594 VAL C CA 1
ATOM 7164 C C . VAL C 1 160 ? 73.968 24.570 23.292 1.00 19.40 594 VAL C C 1
ATOM 7165 O O . VAL C 1 160 ? 74.517 23.637 22.699 1.00 19.16 594 VAL C O 1
ATOM 7169 N N . ARG C 1 161 ? 73.810 25.778 22.758 1.00 19.84 595 ARG C N 1
ATOM 7170 C CA . ARG C 1 161 ? 74.300 26.098 21.423 1.00 20.53 595 ARG C CA 1
ATOM 7171 C C . ARG C 1 161 ? 75.103 27.389 21.433 1.00 20.68 595 ARG C C 1
ATOM 7172 O O . ARG C 1 161 ? 74.760 28.343 22.134 1.00 20.69 595 ARG C O 1
ATOM 7180 N N . LEU C 1 162 ? 76.175 27.403 20.650 1.00 20.96 596 LEU C N 1
ATOM 7181 C CA . LEU C 1 162 ? 76.995 28.593 20.473 1.00 21.28 596 LEU C CA 1
ATOM 7182 C C . LEU C 1 162 ? 77.042 28.964 18.991 1.00 21.34 596 LEU C C 1
ATOM 7183 O O . LEU C 1 162 ? 76.640 28.160 18.150 1.00 21.25 596 LEU C O 1
ATOM 7188 N N . PRO C 1 163 ? 77.502 30.191 18.662 1.00 21.44 597 PRO C N 1
ATOM 7189 C CA . PRO C 1 163 ? 77.528 30.621 17.259 1.00 21.55 597 PRO C CA 1
ATOM 7190 C C . PRO C 1 163 ? 78.275 29.664 16.324 1.00 21.63 597 PRO C C 1
ATOM 7191 O O . PRO C 1 163 ? 77.820 29.427 15.205 1.00 21.72 597 PRO C O 1
ATOM 7195 N N . ARG C 1 164 ? 79.401 29.122 16.786 1.00 21.78 598 ARG C N 1
ATOM 7196 C CA . ARG C 1 164 ? 80.238 28.242 15.965 1.00 21.95 598 ARG C CA 1
ATOM 7197 C C . ARG C 1 164 ? 80.754 27.042 16.756 1.00 21.82 598 ARG C C 1
ATOM 7198 O O . ARG C 1 164 ? 80.737 27.044 17.988 1.00 21.65 598 ARG C O 1
ATOM 7206 N N . ALA C 1 165 ? 81.221 26.025 16.033 1.00 21.80 599 ALA C N 1
ATOM 7207 C CA . ALA C 1 165 ? 81.829 24.842 16.640 1.00 21.87 599 ALA C CA 1
ATOM 7208 C C . ALA C 1 165 ? 83.113 25.178 17.399 1.00 21.91 599 ALA C C 1
ATOM 7209 O O . ALA C 1 165 ? 83.405 24.563 18.423 1.00 21.93 599 ALA C O 1
ATOM 7211 N N . CYS C 1 166 ? 83.871 26.156 16.899 1.00 22.06 600 CYS C N 1
ATOM 7212 C CA . CYS C 1 166 ? 85.069 26.635 17.596 1.00 22.16 600 CYS C CA 1
ATOM 7213 C C . CYS C 1 166 ? 84.715 27.253 18.949 1.00 22.08 600 CYS C C 1
ATOM 7214 O O . CYS C 1 166 ? 85.501 27.177 19.895 1.00 22.14 600 CYS C O 1
ATOM 7218 N N . ASP C 1 167 ? 83.528 27.855 19.028 1.00 22.06 601 ASP C N 1
ATOM 7219 C CA . ASP C 1 167 ? 83.033 28.458 20.265 1.00 22.05 601 ASP C CA 1
ATOM 7220 C C . ASP C 1 167 ? 82.587 27.399 21.274 1.00 22.10 601 ASP C C 1
ATOM 7221 O O . ASP C 1 167 ? 82.883 27.510 22.464 1.00 22.02 601 ASP C O 1
ATOM 7226 N N . SER C 1 168 ? 81.877 26.377 20.795 1.00 22.11 602 SER C N 1
ATOM 7227 C CA . SER C 1 168 ? 81.465 25.258 21.644 1.00 22.18 602 SER C CA 1
ATOM 7228 C C . SER C 1 168 ? 82.680 24.477 22.147 1.00 22.25 602 SER C C 1
ATOM 7229 O O . SER C 1 168 ? 82.687 23.993 23.281 1.00 22.28 602 SER C O 1
ATOM 7232 N N . ALA C 1 169 ? 83.701 24.370 21.295 1.00 22.41 603 ALA C N 1
ATOM 7233 C CA . ALA C 1 169 ? 84.983 23.766 21.662 1.00 22.71 603 ALA C CA 1
ATOM 7234 C C . ALA C 1 169 ? 85.649 24.535 22.799 1.00 22.93 603 ALA C C 1
ATOM 7235 O O . ALA C 1 169 ? 86.218 23.936 23.713 1.00 22.94 603 ALA C O 1
ATOM 7237 N N . GLU C 1 170 ? 85.561 25.863 22.732 1.00 23.26 604 GLU C N 1
ATOM 7238 C CA . GLU C 1 170 ? 86.113 26.745 23.757 1.00 23.75 604 GLU C CA 1
ATOM 7239 C C . GLU C 1 170 ? 85.431 26.529 25.109 1.00 23.72 604 GLU C C 1
ATOM 7240 O O . GLU C 1 170 ? 86.095 26.523 26.146 1.00 23.80 604 GLU C O 1
ATOM 7246 N N . VAL C 1 171 ? 84.111 26.346 25.089 1.00 23.82 605 VAL C N 1
ATOM 7247 C CA . VAL C 1 171 ? 83.346 26.090 26.312 1.00 23.93 605 VAL C CA 1
ATOM 7248 C C . VAL C 1 171 ? 83.720 24.729 26.901 1.00 24.16 605 VAL C C 1
ATOM 7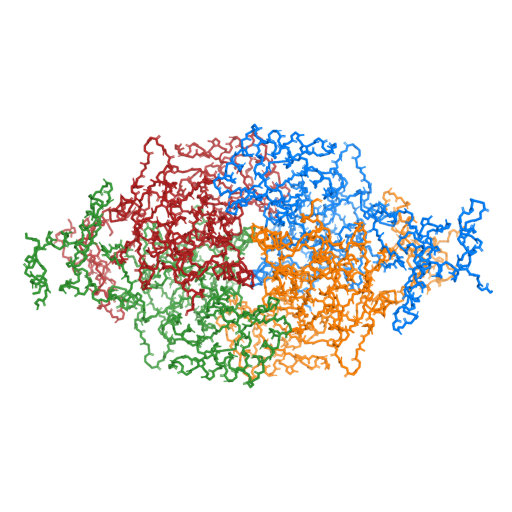249 O O . VAL C 1 171 ? 83.939 24.615 28.107 1.00 24.12 605 VAL C O 1
ATOM 7253 N N . LYS C 1 172 ? 83.810 23.712 26.042 1.00 24.37 606 LYS C N 1
ATOM 7254 C CA . LYS C 1 172 ? 84.211 22.369 26.463 1.00 24.76 606 LYS C CA 1
ATOM 7255 C C . LYS C 1 172 ? 85.583 22.378 27.138 1.00 25.03 606 LYS C C 1
ATOM 7256 O O . LYS C 1 172 ? 85.763 21.761 28.188 1.00 24.97 606 LYS C O 1
ATOM 7262 N N . ALA C 1 173 ? 86.535 23.086 26.532 1.00 25.48 607 ALA C N 1
ATOM 7263 C CA . ALA C 1 173 ? 87.883 23.224 27.084 1.00 26.00 607 ALA C CA 1
ATOM 7264 C C . ALA C 1 173 ? 87.873 23.978 28.415 1.00 26.33 607 ALA C C 1
ATOM 7265 O O . ALA C 1 173 ? 88.595 23.612 29.345 1.00 26.47 607 ALA C O 1
ATOM 7267 N N . TRP C 1 174 ? 87.044 25.019 28.496 1.00 26.73 608 TRP C N 1
ATOM 7268 C CA . TRP C 1 174 ? 86.893 25.819 29.713 1.00 27.18 608 TRP C CA 1
ATOM 7269 C C . TRP C 1 174 ? 86.306 25.002 30.866 1.00 27.38 608 TRP C C 1
ATOM 7270 O O . TRP C 1 174 ? 86.747 25.132 32.010 1.00 27.45 608 TRP C O 1
ATOM 7281 N N . LEU C 1 175 ? 85.319 24.162 30.557 1.00 27.64 609 LEU C N 1
ATOM 7282 C CA . LEU C 1 175 ? 84.688 23.297 31.556 1.00 27.86 609 LEU C CA 1
ATOM 7283 C C . LEU C 1 175 ? 85.630 22.201 32.058 1.00 28.20 609 LEU C C 1
ATOM 7284 O O . LEU C 1 175 ? 85.456 21.681 33.163 1.00 28.23 609 LEU C O 1
ATOM 7289 N N . GLU C 1 176 ? 86.626 21.862 31.241 1.00 28.59 610 GLU C N 1
ATOM 7290 C CA . GLU C 1 176 ? 87.589 20.812 31.573 1.00 29.10 610 GLU C CA 1
ATOM 7291 C C . GLU C 1 176 ? 88.740 21.293 32.457 1.00 29.40 610 GLU C C 1
ATOM 7292 O O . GLU C 1 176 ? 89.429 20.479 33.079 1.00 29.55 610 GLU C O 1
ATOM 7298 N N . THR C 1 177 ? 88.946 22.609 32.510 1.00 29.76 611 THR C N 1
ATOM 7299 C CA . THR C 1 177 ? 89.936 23.198 33.415 1.00 30.09 611 THR C CA 1
ATOM 7300 C C . THR C 1 177 ? 89.426 23.127 34.851 1.00 30.36 611 THR C C 1
ATOM 7301 O O . THR C 1 177 ? 88.215 23.159 35.087 1.00 30.35 611 THR C O 1
ATOM 7305 N N . SER C 1 178 ? 90.352 23.031 35.803 1.00 30.65 612 SER C N 1
ATOM 7306 C CA . SER C 1 178 ? 90.006 22.964 37.224 1.00 30.98 612 SER C CA 1
ATOM 7307 C C . SER C 1 178 ? 89.293 24.230 37.703 1.00 31.08 612 SER C C 1
ATOM 7308 O O . SER C 1 178 ? 88.374 24.156 38.522 1.00 31.18 612 SER C O 1
ATOM 7311 N N . GLU C 1 179 ? 89.718 25.379 37.179 1.00 31.24 613 GLU C N 1
ATOM 7312 C CA . GLU C 1 179 ? 89.134 26.677 37.528 1.00 31.35 613 GLU C CA 1
ATOM 7313 C C . GLU C 1 179 ? 87.721 26.835 36.968 1.00 31.25 613 GLU C C 1
ATOM 7314 O O . GLU C 1 179 ? 86.821 27.308 37.666 1.00 31.29 613 GLU C O 1
ATOM 7320 N N . GLY C 1 180 ? 87.537 26.441 35.708 1.00 31.07 614 GLY C N 1
ATOM 7321 C CA . GLY C 1 180 ? 86.233 26.502 35.050 1.00 30.81 614 GLY C CA 1
ATOM 7322 C C . GLY C 1 180 ? 85.205 25.603 35.712 1.00 30.61 614 GLY C C 1
ATOM 7323 O O . GLY C 1 180 ? 84.057 26.004 35.917 1.00 30.62 614 GLY C O 1
ATOM 7324 N N . PHE C 1 181 ? 85.631 24.387 36.051 1.00 30.37 615 PHE C N 1
ATOM 7325 C CA . PHE C 1 181 ? 84.778 23.410 36.727 1.00 30.14 615 PHE C CA 1
ATOM 7326 C C . PHE C 1 181 ? 84.379 23.865 38.133 1.00 29.97 615 PHE C C 1
ATOM 7327 O O . PHE C 1 181 ? 83.240 23.660 38.549 1.00 29.88 615 PHE C O 1
ATOM 7335 N N . ALA C 1 182 ? 85.319 24.484 38.850 1.00 29.71 616 ALA C N 1
ATOM 7336 C CA . ALA C 1 182 ? 85.084 24.964 40.216 1.00 29.52 616 ALA C CA 1
ATOM 7337 C C . ALA C 1 182 ? 83.988 26.028 40.285 1.00 29.38 616 ALA C C 1
ATOM 7338 O O . ALA C 1 182 ? 83.184 26.037 41.220 1.00 29.35 616 ALA C O 1
ATOM 7340 N N . VAL C 1 183 ? 83.969 26.916 39.292 1.00 29.17 617 VAL C N 1
ATOM 7341 C CA . VAL C 1 183 ? 82.959 27.970 39.188 1.00 29.03 617 VAL C CA 1
ATOM 7342 C C . VAL C 1 183 ? 81.568 27.371 38.956 1.00 28.84 617 VAL C C 1
ATOM 7343 O O . VAL C 1 183 ? 80.596 27.765 39.607 1.00 28.81 617 VAL C O 1
ATOM 7347 N N . ILE C 1 184 ? 81.489 26.414 38.032 1.00 28.62 618 ILE C N 1
ATOM 7348 C CA . ILE C 1 184 ? 80.237 25.723 37.719 1.00 28.44 618 ILE C CA 1
ATOM 7349 C C . ILE C 1 184 ? 79.770 24.866 38.898 1.00 28.39 618 ILE C C 1
ATOM 7350 O O . ILE C 1 184 ? 78.579 24.843 39.219 1.00 28.40 618 ILE C O 1
ATOM 7355 N N . LYS C 1 185 ? 80.715 24.179 39.541 1.00 28.37 619 LYS C N 1
ATOM 7356 C CA . LYS C 1 185 ? 80.429 23.364 40.724 1.00 28.36 619 LYS C CA 1
ATOM 7357 C C . LYS C 1 185 ? 79.856 24.205 41.867 1.00 28.41 619 LYS C C 1
ATOM 7358 O O . LYS C 1 185 ? 78.888 23.800 42.508 1.00 28.33 619 LYS C O 1
ATOM 7364 N N . GLU C 1 186 ? 80.449 25.375 42.104 1.00 28.55 620 GLU C N 1
ATOM 7365 C CA . GLU C 1 186 ? 79.977 26.294 43.144 1.00 28.71 620 GLU C CA 1
ATOM 7366 C C . GLU C 1 186 ? 78.525 26.720 42.908 1.00 28.54 620 GLU C C 1
ATOM 7367 O O . GLU C 1 186 ? 77.721 26.738 43.842 1.00 28.64 620 GLU C O 1
ATOM 7373 N N . ALA C 1 187 ? 78.201 27.051 41.659 1.00 28.39 621 ALA C N 1
ATOM 7374 C CA . ALA C 1 187 ? 76.843 27.434 41.273 1.00 28.22 621 ALA C CA 1
ATOM 7375 C C . ALA C 1 187 ? 75.859 26.276 41.441 1.00 28.13 621 ALA C C 1
ATOM 7376 O O . ALA C 1 187 ? 74.761 26.459 41.973 1.00 28.07 621 ALA C O 1
ATOM 7378 N N . PHE C 1 188 ? 76.270 25.090 40.991 1.00 28.04 622 PHE C N 1
ATOM 7379 C CA . PHE C 1 188 ? 75.467 23.872 41.103 1.00 27.96 622 PHE C CA 1
ATOM 7380 C C . PHE C 1 188 ? 75.196 23.507 42.563 1.00 28.08 622 PHE C C 1
ATOM 7381 O O . PHE C 1 188 ? 74.050 23.261 42.943 1.00 28.05 622 PHE C O 1
ATOM 7389 N N . ASP C 1 189 ? 76.256 23.486 43.369 1.00 28.29 623 ASP C N 1
ATOM 7390 C CA . ASP C 1 189 ? 76.190 23.029 44.761 1.00 28.57 623 ASP C CA 1
ATOM 7391 C C . ASP C 1 189 ? 75.432 23.966 45.702 1.00 28.78 623 ASP C C 1
ATOM 7392 O O . ASP C 1 189 ? 74.993 23.550 46.777 1.00 28.82 623 ASP C O 1
ATOM 7397 N N . SER C 1 190 ? 75.276 25.223 45.291 1.00 29.04 624 SER C N 1
ATOM 7398 C CA . SER C 1 190 ? 74.607 26.242 46.106 1.00 29.29 624 SER C CA 1
ATOM 7399 C C . SER C 1 190 ? 73.090 26.057 46.184 1.00 29.48 624 SER C C 1
ATOM 7400 O O . SER C 1 190 ? 72.431 26.650 47.041 1.00 29.47 624 SER C O 1
ATOM 7403 N N . THR C 1 191 ? 72.547 25.229 45.292 1.00 29.68 625 THR C N 1
ATOM 7404 C CA . THR C 1 191 ? 71.098 25.053 45.158 1.00 29.91 625 THR C CA 1
ATOM 7405 C C . THR C 1 191 ? 70.472 24.175 46.241 1.00 30.17 625 THR C C 1
ATOM 7406 O O . THR C 1 191 ? 69.318 24.386 46.620 1.00 30.30 625 THR C O 1
ATOM 7410 N N . SER C 1 192 ? 71.228 23.191 46.727 1.00 30.48 626 SER C N 1
ATOM 7411 C CA . SER C 1 192 ? 70.711 22.216 47.689 1.00 30.82 626 SER C CA 1
ATOM 7412 C C . SER C 1 192 ? 71.796 21.683 48.623 1.00 30.98 626 SER C C 1
ATOM 7413 O O . SER C 1 192 ? 72.989 21.770 48.321 1.00 31.02 626 SER C O 1
ATOM 7416 N N . ARG C 1 193 ? 71.360 21.128 49.754 1.00 31.24 627 ARG C N 1
ATOM 7417 C CA . ARG C 1 193 ? 72.248 20.505 50.736 1.00 31.49 627 ARG C CA 1
ATOM 7418 C C . ARG C 1 193 ? 73.023 19.329 50.135 1.00 31.47 627 ARG C C 1
ATOM 7419 O O . ARG C 1 193 ? 74.224 19.181 50.374 1.00 31.48 627 ARG C O 1
ATOM 7427 N N . PHE C 1 194 ? 72.328 18.507 49.350 1.00 31.45 628 PHE C N 1
ATOM 7428 C CA . PHE C 1 194 ? 72.912 17.292 48.782 1.00 31.46 628 PHE C CA 1
ATOM 7429 C C . PHE C 1 194 ? 73.537 17.510 47.403 1.00 31.35 628 PHE C C 1
ATOM 7430 O O . PHE C 1 194 ? 74.182 16.608 46.862 1.00 31.41 628 PHE C O 1
ATOM 7438 N N . ALA C 1 195 ? 73.349 18.705 46.847 1.00 31.19 629 ALA C N 1
ATOM 7439 C CA . ALA C 1 195 ? 73.926 19.061 45.553 1.00 31.02 629 ALA C CA 1
ATOM 7440 C C . ALA C 1 195 ? 75.451 19.105 45.631 1.00 30.95 629 ALA C C 1
ATOM 7441 O O . ALA C 1 195 ? 76.029 20.018 46.224 1.00 31.05 629 ALA C O 1
ATOM 7443 N N . ARG C 1 196 ? 76.088 18.091 45.051 1.00 30.81 630 ARG C N 1
ATOM 7444 C CA . ARG C 1 196 ? 77.545 17.988 45.010 1.00 30.68 630 ARG C CA 1
ATOM 7445 C C . ARG C 1 196 ? 78.007 17.491 43.643 1.00 30.34 630 ARG C C 1
ATOM 7446 O O . ARG C 1 196 ? 78.095 16.284 43.404 1.00 30.27 630 ARG C O 1
ATOM 7454 N N . LEU C 1 197 ? 78.307 18.437 42.754 1.00 29.98 631 LEU C N 1
ATOM 7455 C CA . LEU C 1 197 ? 78.624 18.131 41.360 1.00 29.64 631 LEU C CA 1
ATOM 7456 C C . LEU C 1 197 ? 79.879 17.271 41.194 1.00 29.57 631 LEU C C 1
ATOM 7457 O O . LEU C 1 197 ? 80.960 17.621 41.677 1.00 29.53 631 LEU C O 1
ATOM 7462 N N . GLN C 1 198 ? 79.708 16.142 40.510 1.00 29.36 632 GLN C N 1
ATOM 7463 C CA . GLN C 1 198 ? 80.812 15.262 40.138 1.00 29.31 632 GLN C CA 1
ATOM 7464 C C . GLN C 1 198 ? 81.421 15.739 38.820 1.00 29.20 632 GLN C C 1
ATOM 7465 O O . GLN C 1 198 ? 80.964 16.732 38.248 1.00 29.21 632 GLN C O 1
ATOM 7471 N N . LYS C 1 199 ? 82.450 15.040 38.344 1.00 29.10 633 LYS C N 1
ATOM 7472 C CA . LYS C 1 199 ? 83.123 15.407 37.096 1.00 29.01 633 LYS C CA 1
ATOM 7473 C C . LYS C 1 199 ? 82.142 15.442 35.924 1.00 28.55 633 LYS C C 1
ATOM 7474 O O . LYS C 1 199 ? 81.345 14.517 35.740 1.00 28.65 633 LYS C O 1
ATOM 7480 N N . LEU C 1 200 ? 82.203 16.524 35.151 1.00 28.03 634 LEU C N 1
ATOM 7481 C CA . LEU C 1 200 ? 81.309 16.730 34.014 1.00 27.45 634 LEU C CA 1
ATOM 7482 C C . LEU C 1 200 ? 81.673 15.841 32.833 1.00 27.11 634 LEU C C 1
ATOM 7483 O O . LEU C 1 200 ? 82.850 15.587 32.573 1.00 27.11 634 LEU C O 1
ATOM 7488 N N . HIS C 1 201 ? 80.650 15.373 32.126 1.00 26.57 635 HIS C N 1
ATOM 7489 C CA . HIS C 1 201 ? 80.837 14.663 30.869 1.00 26.15 635 HIS C CA 1
ATOM 7490 C C . HIS C 1 201 ? 80.242 15.508 29.749 1.00 25.68 635 HIS C C 1
ATOM 7491 O O . HIS C 1 201 ? 79.060 15.854 29.786 1.00 25.61 635 HIS C O 1
ATOM 7498 N N . THR C 1 202 ? 81.070 15.857 28.769 1.00 25.16 636 THR C N 1
ATOM 7499 C CA . THR C 1 202 ? 80.647 16.751 27.692 1.00 24.77 636 THR C CA 1
ATOM 7500 C C . THR C 1 202 ? 80.848 16.135 26.311 1.00 24.39 636 THR C C 1
ATOM 7501 O O . THR C 1 202 ? 81.807 15.393 26.081 1.00 24.40 636 THR C O 1
ATOM 7505 N N . SER C 1 203 ? 79.932 16.453 25.402 1.00 23.92 637 SER C N 1
ATOM 7506 C CA . SER C 1 203 ? 79.995 15.972 24.030 1.00 23.48 637 SER C CA 1
ATOM 7507 C C . SER C 1 203 ? 79.619 17.083 23.063 1.00 22.91 637 SER C C 1
ATOM 7508 O O . SER C 1 203 ? 78.582 17.730 23.217 1.00 22.71 637 SER C O 1
ATOM 7511 N N . ILE C 1 204 ? 80.473 17.297 22.069 1.00 22.36 638 ILE C N 1
ATOM 7512 C CA . ILE C 1 204 ? 80.229 18.294 21.035 1.00 21.87 638 ILE C CA 1
ATOM 7513 C C . ILE C 1 204 ? 79.551 17.669 19.817 1.00 21.46 638 ILE C C 1
ATOM 7514 O O . ILE C 1 204 ? 79.838 16.530 19.449 1.00 21.18 638 ILE C O 1
ATOM 7519 N N . ALA C 1 205 ? 78.620 18.419 19.234 1.00 20.93 639 ALA C N 1
ATOM 7520 C CA . ALA C 1 205 ? 78.044 18.102 17.935 1.00 20.58 639 ALA C CA 1
ATOM 7521 C C . ALA C 1 205 ? 77.984 19.406 17.145 1.00 20.33 639 ALA C C 1
ATOM 7522 O O . ALA C 1 205 ? 76.978 20.117 17.167 1.00 20.25 639 ALA C O 1
ATOM 7524 N N . GLY C 1 206 ? 79.084 19.722 16.466 1.00 20.11 640 GLY C N 1
ATOM 7525 C CA . GLY C 1 206 ? 79.234 21.010 15.795 1.00 20.02 640 GLY C CA 1
ATOM 7526 C C . GLY C 1 206 ? 79.197 22.144 16.801 1.00 19.93 640 GLY C C 1
ATOM 7527 O O . GLY C 1 206 ? 79.980 22.161 17.752 1.00 19.93 640 GLY C O 1
ATOM 7528 N N . ARG C 1 207 ? 78.268 23.075 16.605 1.00 19.84 641 ARG C N 1
ATOM 7529 C CA . ARG C 1 207 ? 78.116 24.218 17.507 1.00 19.80 641 ARG C CA 1
ATOM 7530 C C . ARG C 1 207 ? 77.278 23.897 18.752 1.00 19.54 641 ARG C C 1
ATOM 7531 O O . ARG C 1 207 ? 77.117 24.743 19.639 1.00 19.38 641 ARG C O 1
ATOM 7539 N N . ASN C 1 208 ? 76.754 22.673 18.808 1.00 19.37 642 ASN C N 1
ATOM 7540 C CA . ASN C 1 208 ? 76.048 22.175 19.986 1.00 19.18 642 ASN C CA 1
ATOM 7541 C C . ASN C 1 208 ? 77.015 21.626 21.026 1.00 18.98 642 ASN C C 1
ATOM 7542 O O . ASN C 1 208 ? 78.019 20.994 20.684 1.00 18.90 642 ASN C O 1
ATOM 7547 N N . LEU C 1 209 ? 76.702 21.863 22.295 1.00 18.61 643 LEU C N 1
ATOM 7548 C CA . LEU C 1 209 ? 77.410 21.216 23.389 1.00 18.40 643 LEU C CA 1
ATOM 7549 C C . LEU C 1 209 ? 76.423 20.539 24.333 1.00 18.13 643 LEU C C 1
ATOM 7550 O O . LEU C 1 209 ? 75.488 21.171 24.831 1.00 18.18 643 LEU C O 1
ATOM 7555 N N . TYR C 1 210 ? 76.640 19.247 24.559 1.00 17.78 644 TYR C N 1
ATOM 7556 C CA . TYR C 1 210 ? 75.825 18.460 25.476 1.00 17.52 644 TYR C CA 1
ATOM 7557 C C . TYR C 1 210 ? 76.618 18.246 26.753 1.00 17.60 644 TYR C C 1
ATOM 7558 O O . TYR C 1 210 ? 77.725 17.712 26.719 1.00 17.59 644 TYR C O 1
ATOM 7567 N N . ILE C 1 211 ? 76.056 18.691 27.874 1.00 17.71 645 ILE C N 1
ATOM 7568 C CA . ILE C 1 211 ? 76.756 18.646 29.155 1.00 17.87 645 ILE C CA 1
ATOM 7569 C C . ILE C 1 211 ? 76.004 17.754 30.132 1.00 18.11 645 ILE C C 1
ATOM 7570 O O . ILE C 1 211 ? 74.853 18.026 30.469 1.00 18.23 645 ILE C O 1
ATOM 7575 N N . ARG C 1 212 ? 76.665 16.690 30.580 1.00 18.39 646 ARG C N 1
ATOM 7576 C CA . ARG C 1 212 ? 76.070 15.753 31.525 1.00 18.65 646 ARG C CA 1
ATOM 7577 C C . ARG C 1 212 ? 76.468 16.123 32.951 1.00 19.03 646 ARG C C 1
ATOM 7578 O O . ARG C 1 212 ? 77.612 15.915 33.365 1.00 19.14 646 ARG C O 1
ATOM 7586 N N . PHE C 1 213 ? 75.516 16.695 33.684 1.00 19.35 647 PHE C N 1
ATOM 7587 C CA . PHE C 1 213 ? 75.696 17.013 35.097 1.00 19.79 647 PHE C CA 1
ATOM 7588 C C . PHE C 1 213 ? 75.352 15.783 35.932 1.00 20.05 647 PHE C C 1
ATOM 7589 O O . PHE C 1 213 ? 74.334 15.135 35.692 1.00 20.05 647 PHE C O 1
ATOM 7597 N N . GLN C 1 214 ? 76.204 15.462 36.903 1.00 20.37 648 GLN C N 1
ATOM 7598 C CA . GLN C 1 214 ? 75.972 14.320 37.786 1.00 20.76 648 GLN C CA 1
ATOM 7599 C C . GLN C 1 214 ? 76.245 14.674 39.245 1.00 21.04 648 GLN C C 1
ATOM 7600 O O . GLN C 1 214 ? 77.243 15.329 39.558 1.00 21.07 648 GLN C O 1
ATOM 7606 N N . SER C 1 215 ? 75.348 14.237 40.125 1.00 21.28 649 SER C N 1
ATOM 7607 C CA . SER C 1 215 ? 75.482 14.461 41.561 1.00 21.56 649 SER C CA 1
ATOM 7608 C C . SER C 1 215 ? 74.646 13.471 42.363 1.00 21.74 649 SER C C 1
ATOM 7609 O O . SER C 1 215 ? 73.597 13.007 41.903 1.00 21.71 649 SER C O 1
ATOM 7612 N N . ARG C 1 216 ? 75.123 13.154 43.565 1.00 21.92 650 ARG C N 1
ATOM 7613 C CA . ARG C 1 216 ? 74.331 12.416 44.543 1.00 22.29 650 ARG C CA 1
ATOM 7614 C C . ARG C 1 216 ? 73.168 13.295 44.996 1.00 22.15 650 ARG C C 1
ATOM 7615 O O . ARG C 1 216 ? 73.206 14.515 44.830 1.00 22.10 650 ARG C O 1
ATOM 7623 N N . SER C 1 217 ? 72.135 12.676 45.560 1.00 22.10 651 SER C N 1
ATOM 7624 C CA . SER C 1 217 ? 70.900 13.390 45.876 1.00 22.03 651 SER C CA 1
ATOM 7625 C C . SER C 1 217 ? 70.258 12.914 47.176 1.00 21.90 651 SER C C 1
ATOM 7626 O O . SER C 1 217 ? 69.028 12.869 47.294 1.00 21.95 651 SER C O 1
ATOM 7629 N N . GLY C 1 218 ? 71.094 12.573 48.154 1.00 21.75 652 GLY C N 1
ATOM 7630 C CA . GLY C 1 218 ? 70.620 11.986 49.402 1.00 21.57 652 GLY C CA 1
ATOM 7631 C C . GLY C 1 218 ? 69.863 10.701 49.124 1.00 21.52 652 GLY C C 1
ATOM 7632 O O . GLY C 1 218 ? 70.355 9.827 48.406 1.00 21.51 652 GLY C O 1
ATOM 7633 N N . ASP C 1 219 ? 68.656 10.602 49.672 1.00 21.29 653 ASP C N 1
ATOM 7634 C CA . ASP C 1 219 ? 67.815 9.421 49.485 1.00 21.16 653 ASP C CA 1
ATOM 7635 C C . ASP C 1 219 ? 66.747 9.612 48.404 1.00 21.08 653 ASP C C 1
ATOM 7636 O O . ASP C 1 219 ? 65.939 8.716 48.153 1.00 20.90 653 ASP C O 1
ATOM 7641 N N . ALA C 1 220 ? 66.753 10.781 47.768 1.00 21.00 654 ALA C N 1
ATOM 7642 C CA . ALA C 1 220 ? 65.827 11.075 46.678 1.00 21.01 654 ALA C CA 1
ATOM 7643 C C . ALA C 1 220 ? 66.354 10.528 45.356 1.00 21.03 654 ALA C C 1
ATOM 7644 O O . ALA C 1 220 ? 67.563 10.355 45.187 1.00 20.83 654 ALA C O 1
ATOM 7646 N N . MET C 1 221 ? 65.442 10.249 44.426 1.00 21.16 655 MET C N 1
ATOM 7647 C CA . MET C 1 221 ? 65.820 9.841 43.073 1.00 21.37 655 MET C CA 1
ATOM 7648 C C . MET C 1 221 ? 66.646 10.951 42.416 1.00 21.75 655 MET C C 1
ATOM 7649 O O . MET C 1 221 ? 67.624 10.676 41.719 1.00 21.72 655 MET C O 1
ATOM 7654 N N . GLY C 1 222 ? 66.247 12.198 42.651 1.00 22.20 656 GLY C N 1
ATOM 7655 C CA . GLY C 1 222 ? 67.116 13.342 42.398 1.00 22.97 656 GLY C CA 1
ATOM 7656 C C . GLY C 1 222 ? 66.835 14.215 41.192 1.00 23.55 656 GLY C C 1
ATOM 7657 O O . GLY C 1 222 ? 67.496 15.235 41.015 1.00 23.42 656 GLY C O 1
ATOM 7658 N N . MET C 1 223 ? 65.860 13.833 40.370 1.00 24.37 657 MET C N 1
ATOM 7659 C CA . MET C 1 223 ? 65.576 14.569 39.132 1.00 25.22 657 MET C CA 1
ATOM 7660 C C . MET C 1 223 ? 65.275 16.053 39.346 1.00 25.61 657 MET C C 1
ATOM 7661 O O . MET C 1 223 ? 65.811 16.898 38.630 1.00 25.59 657 MET C O 1
ATOM 7666 N N . ASN C 1 224 ? 64.443 16.365 40.337 1.00 26.06 658 ASN C N 1
ATOM 7667 C CA . ASN C 1 224 ? 64.133 17.757 40.669 1.00 26.69 658 ASN C CA 1
ATOM 7668 C C . ASN C 1 224 ? 65.341 18.517 41.224 1.00 26.85 658 ASN C C 1
ATOM 7669 O O . ASN C 1 224 ? 65.567 19.676 40.871 1.00 26.85 658 ASN C O 1
ATOM 7674 N N . MET C 1 225 ? 66.116 17.847 42.077 1.00 27.11 659 MET C N 1
ATOM 7675 C CA . MET C 1 225 ? 67.318 18.426 42.675 1.00 27.61 659 MET C CA 1
ATOM 7676 C C . MET C 1 225 ? 68.398 18.702 41.626 1.00 27.26 659 MET C C 1
ATOM 7677 O O . MET C 1 225 ? 68.977 19.790 41.595 1.00 27.21 659 MET C O 1
ATOM 7682 N N . ILE C 1 226 ? 68.658 17.713 40.771 1.00 27.11 660 ILE C N 1
ATOM 7683 C CA . ILE C 1 226 ? 69.663 17.834 39.712 1.00 26.95 660 ILE C CA 1
ATOM 7684 C C . ILE C 1 226 ? 69.269 18.908 38.694 1.00 26.79 660 ILE C C 1
ATOM 7685 O O . ILE C 1 226 ? 70.118 19.672 38.238 1.00 26.68 660 ILE C O 1
ATOM 7690 N N . SER C 1 227 ? 67.979 18.967 38.362 1.00 26.70 661 SER C N 1
ATOM 7691 C CA . SER C 1 227 ? 67.461 19.950 37.407 1.00 26.66 661 SER C CA 1
ATOM 7692 C C . SER C 1 227 ? 67.601 21.384 37.917 1.00 26.58 661 SER C C 1
ATOM 7693 O O . SER C 1 227 ? 67.912 22.291 37.144 1.00 26.54 661 SER C O 1
ATOM 7696 N N . LYS C 1 228 ? 67.368 21.576 39.214 1.00 26.47 662 LYS C N 1
ATOM 7697 C CA . LYS C 1 228 ? 67.529 22.884 39.851 1.00 26.56 662 LYS C CA 1
ATOM 7698 C C . LYS C 1 228 ? 68.997 23.312 39.836 1.00 26.26 662 LYS C C 1
ATOM 7699 O O . LYS C 1 228 ? 69.311 24.465 39.530 1.00 26.28 662 LYS C O 1
ATOM 7705 N N . GLY C 1 229 ? 69.884 22.372 40.161 1.00 26.01 663 GLY C N 1
ATOM 7706 C CA . GLY C 1 229 ? 71.326 22.608 40.130 1.00 25.77 663 GLY C CA 1
ATOM 7707 C C . GLY C 1 229 ? 71.839 22.891 38.730 1.00 25.63 663 GLY C C 1
ATOM 7708 O O . GLY C 1 229 ? 72.701 23.750 38.541 1.00 25.62 663 GLY C O 1
ATOM 7709 N N . THR C 1 230 ? 71.304 22.160 37.753 1.00 25.50 664 THR C N 1
ATOM 7710 C CA . THR C 1 230 ? 71.663 22.332 36.344 1.00 25.37 664 THR C CA 1
ATOM 7711 C C . THR C 1 230 ? 71.294 23.726 35.831 1.00 25.62 664 THR C C 1
ATOM 7712 O O . THR C 1 230 ? 72.106 24.386 35.178 1.00 25.42 664 THR C O 1
ATOM 7716 N N . GLU C 1 231 ? 70.074 24.167 36.142 1.00 25.83 665 GLU C N 1
ATOM 7717 C CA . GLU C 1 231 ? 69.580 25.479 35.714 1.00 26.35 665 GLU C CA 1
ATOM 7718 C C . GLU C 1 231 ? 70.459 26.624 36.217 1.00 26.29 665 GLU C C 1
ATOM 7719 O O . GLU C 1 231 ? 70.745 27.561 35.472 1.00 26.33 665 GLU C O 1
ATOM 7725 N N . LYS C 1 232 ? 70.885 26.533 37.477 1.00 26.37 666 LYS C N 1
ATOM 7726 C CA . LYS C 1 232 ? 71.771 27.529 38.082 1.00 26.50 666 LYS C CA 1
ATOM 7727 C C . LYS C 1 232 ? 73.181 27.461 37.489 1.00 26.43 666 LYS C C 1
ATOM 7728 O O . LYS C 1 232 ? 73.823 28.493 37.279 1.00 26.32 666 LYS C O 1
ATOM 7734 N N . ALA C 1 233 ? 73.650 26.243 37.221 1.00 26.30 667 ALA C N 1
ATOM 7735 C CA . ALA C 1 233 ? 74.965 26.025 36.619 1.00 26.31 667 ALA C CA 1
ATOM 7736 C C . ALA C 1 233 ? 75.039 26.574 35.194 1.00 26.31 667 ALA C C 1
ATOM 7737 O O . ALA C 1 233 ? 76.068 27.119 34.788 1.00 26.34 667 ALA C O 1
ATOM 7739 N N . LEU C 1 234 ? 73.945 26.430 34.447 1.00 26.42 668 LEU C N 1
ATOM 7740 C CA . LEU C 1 234 ? 73.854 26.950 33.080 1.00 26.58 668 LEU C CA 1
ATOM 7741 C C . LEU C 1 234 ? 73.751 28.474 33.051 1.00 26.76 668 LEU C C 1
ATOM 7742 O O . LEU C 1 234 ? 74.248 29.116 32.123 1.00 26.74 668 LEU C O 1
ATOM 7747 N N . SER C 1 235 ? 73.105 29.041 34.068 1.00 27.00 669 SER C N 1
ATOM 7748 C CA . SER C 1 235 ? 73.002 30.492 34.213 1.00 27.27 669 SER C CA 1
ATOM 7749 C C . SER C 1 235 ? 74.378 31.107 34.461 1.00 27.30 669 SER C C 1
ATOM 7750 O O . SER C 1 235 ? 74.712 32.149 33.893 1.00 27.28 669 SER C O 1
ATOM 7753 N N . LYS C 1 236 ? 75.170 30.445 35.304 1.00 27.43 670 LYS C N 1
ATOM 7754 C CA . LYS C 1 236 ? 76.537 30.866 35.601 1.00 27.52 670 LYS C CA 1
ATOM 7755 C C . LYS C 1 236 ? 77.453 30.710 34.387 1.00 27.54 670 LYS C C 1
ATOM 7756 O O . LYS C 1 236 ? 78.336 31.539 34.158 1.00 27.51 670 LYS C O 1
ATOM 7762 N N . LEU C 1 237 ? 77.235 29.648 33.614 1.00 27.53 671 LEU C N 1
ATOM 7763 C CA . LEU C 1 237 ? 77.992 29.413 32.386 1.00 27.53 671 LEU C CA 1
ATOM 7764 C C . LEU C 1 237 ? 77.713 30.505 31.350 1.00 27.61 671 LEU C C 1
ATOM 7765 O O . LEU C 1 237 ? 78.612 30.909 30.608 1.00 27.57 671 LEU C O 1
ATOM 7770 N N . HIS C 1 238 ? 76.469 30.984 31.321 1.00 27.73 672 HIS C N 1
ATOM 7771 C CA . HIS C 1 238 ? 76.056 32.062 30.420 1.00 27.97 672 HIS C CA 1
ATOM 7772 C C . HIS C 1 238 ? 76.738 33.395 30.750 1.00 28.05 672 HIS C C 1
ATOM 7773 O O . HIS C 1 238 ? 76.898 34.248 29.876 1.00 28.05 672 HIS C O 1
ATOM 7780 N N . GLU C 1 239 ? 77.139 33.565 32.009 1.00 28.12 673 GLU C N 1
ATOM 7781 C CA . GLU C 1 239 ? 77.866 34.762 32.442 1.00 28.28 673 GLU C CA 1
ATOM 7782 C C . GLU C 1 239 ? 79.280 34.814 31.862 1.00 28.08 673 GLU C C 1
ATOM 7783 O O . GLU C 1 239 ? 79.830 35.896 31.646 1.00 28.08 673 GLU C O 1
ATOM 7789 N N . TYR C 1 240 ? 79.856 33.638 31.618 1.00 27.85 674 TYR C N 1
ATOM 7790 C CA . TYR C 1 240 ? 81.195 33.518 31.045 1.00 27.63 674 TYR C CA 1
ATOM 7791 C C . TYR C 1 240 ? 81.149 33.431 29.523 1.00 27.38 674 TYR C C 1
ATOM 7792 O O . TYR C 1 240 ? 82.089 33.850 28.842 1.00 27.34 674 TYR C O 1
ATOM 7801 N N . PHE C 1 241 ? 80.055 32.881 29.001 1.00 26.99 675 PHE C N 1
ATOM 7802 C CA . PHE C 1 241 ? 79.838 32.790 27.561 1.00 26.67 675 PHE C CA 1
ATOM 7803 C C . PHE C 1 241 ? 78.453 33.341 27.202 1.00 26.62 675 PHE C C 1
ATOM 7804 O O . PHE C 1 241 ? 77.496 32.577 27.061 1.00 26.58 675 PHE C O 1
ATOM 7812 N N . PRO C 1 242 ? 78.342 34.681 27.064 1.00 26.52 676 PRO C N 1
ATOM 7813 C CA . PRO C 1 242 ? 77.059 35.357 26.820 1.00 26.48 676 PRO C CA 1
ATOM 7814 C C . PRO C 1 242 ? 76.393 35.013 25.484 1.00 26.44 676 PRO C C 1
ATOM 7815 O O . PRO C 1 242 ? 75.184 35.210 25.334 1.00 26.47 676 PRO C O 1
ATOM 7819 N N . GLU C 1 243 ? 77.175 34.503 24.534 1.00 26.32 677 GLU C N 1
ATOM 7820 C CA . GLU C 1 243 ? 76.656 34.106 23.224 1.00 26.38 677 GLU C CA 1
ATOM 7821 C C . GLU C 1 243 ? 75.974 32.733 23.260 1.00 25.98 677 GLU C C 1
ATOM 7822 O O . GLU C 1 243 ? 75.303 32.343 22.302 1.00 25.96 677 GLU C O 1
ATOM 7828 N N . MET C 1 244 ? 76.147 32.015 24.369 1.00 25.56 678 MET C N 1
ATOM 7829 C CA . MET C 1 244 ? 75.576 30.678 24.539 1.00 25.23 678 MET C CA 1
ATOM 7830 C C . MET C 1 244 ? 74.059 30.722 24.706 1.00 24.89 678 MET C C 1
ATOM 7831 O O . MET C 1 244 ? 73.532 31.500 25.505 1.00 24.80 678 MET C O 1
ATOM 7836 N N . GLN C 1 245 ? 73.372 29.880 23.939 1.00 24.36 679 GLN C N 1
ATOM 7837 C CA . GLN C 1 245 ? 71.931 29.708 24.056 1.00 24.08 679 GLN C CA 1
ATOM 7838 C C . GLN C 1 245 ? 71.638 28.381 24.747 1.00 23.52 679 GLN C C 1
ATOM 7839 O O . GLN C 1 245 ? 72.158 27.339 24.346 1.00 23.31 679 GLN C O 1
ATOM 7845 N N . ILE C 1 246 ? 70.817 28.429 25.792 1.00 22.89 680 ILE C N 1
ATOM 7846 C CA . ILE C 1 246 ? 70.336 27.216 26.448 1.00 22.35 680 ILE C CA 1
ATOM 7847 C C . ILE C 1 246 ? 69.089 26.746 25.703 1.00 21.80 680 ILE C C 1
ATOM 7848 O O . ILE C 1 246 ? 68.001 27.301 25.879 1.00 21.81 680 ILE C O 1
ATOM 7853 N N . LEU C 1 247 ? 69.260 25.735 24.856 1.00 21.16 681 LEU C N 1
ATOM 7854 C CA . LEU C 1 247 ? 68.171 25.251 24.011 1.00 20.50 681 LEU C CA 1
ATOM 7855 C C . LEU C 1 247 ? 67.138 24.456 24.809 1.00 19.97 681 LEU C C 1
ATOM 7856 O O . LEU C 1 247 ? 65.934 24.661 24.649 1.00 19.68 681 LEU C O 1
ATOM 7861 N N . ALA C 1 248 ? 67.617 23.553 25.661 1.00 19.31 682 ALA C N 1
ATOM 7862 C CA . ALA C 1 248 ? 66.748 22.773 26.543 1.00 18.85 682 ALA C CA 1
ATOM 7863 C C . ALA C 1 248 ? 67.524 22.270 27.750 1.00 18.46 682 ALA C C 1
ATOM 7864 O O . ALA C 1 248 ? 68.671 21.836 27.618 1.00 18.38 682 ALA C O 1
ATOM 7866 N N . VAL C 1 249 ? 66.893 22.323 28.923 1.00 17.96 683 VAL C N 1
ATOM 7867 C CA . VAL C 1 249 ? 67.509 21.827 30.161 1.00 17.54 683 VAL C CA 1
ATOM 7868 C C . VAL C 1 249 ? 67.718 20.305 30.104 1.00 17.09 683 VAL C C 1
ATOM 7869 O O . VAL C 1 249 ? 68.560 19.755 30.819 1.00 16.99 683 VAL C O 1
ATOM 7873 N N . SER C 1 250 ? 66.949 19.638 29.246 1.00 16.60 684 SER C N 1
ATOM 7874 C CA . SER C 1 250 ? 67.220 18.253 28.877 1.00 16.21 684 SER C CA 1
ATOM 7875 C C . SER C 1 250 ? 67.373 18.129 27.367 1.00 15.94 684 SER C C 1
ATOM 7876 O O . SER C 1 250 ? 66.421 18.364 26.615 1.00 15.94 684 SER C O 1
ATOM 7879 N N . GLY C 1 251 ? 68.578 17.770 26.934 1.00 15.66 685 GLY C N 1
ATOM 7880 C CA . GLY C 1 251 ? 68.849 17.500 25.527 1.00 15.46 685 GLY C CA 1
ATOM 7881 C C . GLY C 1 251 ? 69.005 16.015 25.260 1.00 15.33 685 GLY C C 1
ATOM 7882 O O . GLY C 1 251 ? 69.722 15.622 24.340 1.00 15.28 685 GLY C O 1
ATOM 7883 N N . ASN C 1 252 ? 68.331 15.196 26.072 1.00 15.28 686 ASN C N 1
ATOM 7884 C CA . ASN C 1 252 ? 68.377 13.726 25.972 1.00 15.22 686 ASN C CA 1
ATOM 7885 C C . ASN C 1 252 ? 69.756 13.094 26.197 1.00 15.44 686 ASN C C 1
ATOM 7886 O O . ASN C 1 252 ? 69.988 11.941 25.822 1.00 15.24 686 ASN C O 1
ATOM 7891 N N . TYR C 1 253 ? 70.653 13.850 26.826 1.00 15.57 687 TYR C N 1
ATOM 7892 C CA . TYR C 1 253 ? 72.006 13.382 27.112 1.00 15.99 687 TYR C CA 1
ATOM 7893 C C . TYR C 1 253 ? 72.119 12.860 28.548 1.00 15.85 687 TYR C C 1
ATOM 7894 O O . TYR C 1 253 ? 73.204 12.478 28.998 1.00 16.03 687 TYR C O 1
ATOM 7903 N N . CYS C 1 254 ? 70.986 12.829 29.250 1.00 15.67 688 CYS C N 1
ATOM 7904 C CA . CYS C 1 254 ? 70.931 12.411 30.654 1.00 15.60 688 CYS C CA 1
ATOM 7905 C C . CYS C 1 254 ? 71.324 10.937 30.883 1.00 15.37 688 CYS C C 1
ATOM 7906 O O . CYS C 1 254 ? 72.274 10.683 31.621 1.00 15.25 688 CYS C O 1
ATOM 7909 N N . THR C 1 255 ? 70.632 9.958 30.289 1.00 15.03 689 THR C N 1
ATOM 7910 C CA . THR C 1 255 ? 69.404 10.112 29.505 1.00 14.77 689 THR C CA 1
ATOM 7911 C C . THR C 1 255 ? 68.246 9.594 30.353 1.00 14.63 689 THR C C 1
ATOM 7912 O O . THR C 1 255 ? 68.351 8.530 30.965 1.00 14.73 689 THR C O 1
ATOM 7916 N N . ASP C 1 256 ? 67.150 10.351 30.391 1.00 14.49 690 ASP C N 1
ATOM 7917 C CA . ASP C 1 256 ? 66.005 10.002 31.225 1.00 14.34 690 ASP C CA 1
ATOM 7918 C C . ASP C 1 256 ? 64.877 9.362 30.420 1.00 14.21 690 ASP C C 1
ATOM 7919 O O . ASP C 1 256 ? 64.344 9.969 29.489 1.00 14.26 690 ASP C O 1
ATOM 7924 N N . LYS C 1 257 ? 64.546 8.123 30.783 1.00 13.95 691 LYS C N 1
ATOM 7925 C CA . LYS C 1 257 ? 63.351 7.414 30.290 1.00 13.69 691 LYS C CA 1
ATOM 7926 C C . LYS C 1 257 ? 63.375 7.035 28.800 1.00 13.70 691 LYS C C 1
ATOM 7927 O O . LYS C 1 257 ? 62.332 6.772 28.195 1.00 13.53 691 LYS C O 1
ATOM 7933 N N . LYS C 1 258 ? 64.575 7.012 28.226 1.00 13.61 692 LYS C N 1
ATOM 7934 C CA . LYS C 1 258 ? 64.809 6.458 26.895 1.00 13.70 692 LYS C CA 1
ATOM 7935 C C . LYS C 1 258 ? 66.044 5.574 26.972 1.00 13.86 692 LYS C C 1
ATOM 7936 O O . LYS C 1 258 ? 66.960 5.867 27.745 1.00 14.07 692 LYS C O 1
ATOM 7942 N N . PRO C 1 259 ? 66.083 4.495 26.168 1.00 13.96 693 PRO C N 1
ATOM 7943 C CA . PRO C 1 259 ? 67.282 3.653 26.131 1.00 14.03 693 PRO C CA 1
ATOM 7944 C C . PRO C 1 259 ? 68.477 4.455 25.619 1.00 14.10 693 PRO C C 1
ATOM 7945 O O . PRO C 1 259 ? 68.348 5.186 24.640 1.00 14.18 693 PRO C O 1
ATOM 7949 N N . ALA C 1 260 ? 69.619 4.342 26.292 1.00 14.12 694 ALA C N 1
ATOM 7950 C CA . ALA C 1 260 ? 70.821 5.066 25.877 1.00 14.09 694 ALA C CA 1
ATOM 7951 C C . ALA C 1 260 ? 72.083 4.366 26.345 1.00 14.15 694 ALA C C 1
ATOM 7952 O O . ALA C 1 260 ? 72.208 4.010 27.519 1.00 14.13 694 ALA C O 1
ATOM 7954 N N . ALA C 1 261 ? 73.021 4.184 25.420 1.00 14.21 695 ALA C N 1
ATOM 7955 C CA . ALA C 1 261 ? 74.304 3.558 25.733 1.00 14.22 695 ALA C CA 1
ATOM 7956 C C . ALA C 1 261 ? 75.080 4.330 26.802 1.00 14.30 695 ALA C C 1
ATOM 7957 O O . ALA C 1 261 ? 75.868 3.741 27.547 1.00 14.29 695 ALA C O 1
ATOM 7959 N N . ILE C 1 262 ? 74.841 5.639 26.891 1.00 14.11 696 ILE C N 1
ATOM 7960 C CA . ILE C 1 262 ? 75.523 6.470 27.889 1.00 14.25 696 ILE C CA 1
ATOM 7961 C C . ILE C 1 262 ? 75.201 6.046 29.330 1.00 14.33 696 ILE C C 1
ATOM 7962 O O . ILE C 1 262 ? 76.085 6.043 30.184 1.00 14.53 696 ILE C O 1
ATOM 7967 N N . ASN C 1 263 ? 73.950 5.660 29.583 1.00 14.55 697 ASN C N 1
ATOM 7968 C CA . ASN C 1 263 ? 73.552 5.147 30.897 1.00 14.72 697 ASN C CA 1
ATOM 7969 C C . ASN C 1 263 ? 74.209 3.800 31.197 1.00 14.98 697 ASN C C 1
ATOM 7970 O O . ASN C 1 263 ? 74.582 3.518 32.334 1.00 14.95 697 ASN C O 1
ATOM 7975 N N . TRP C 1 264 ? 74.342 2.979 30.160 1.00 15.22 698 TRP C N 1
ATOM 7976 C CA . TRP C 1 264 ? 74.940 1.654 30.268 1.00 15.67 698 TRP C CA 1
ATOM 7977 C C . TRP C 1 264 ? 76.437 1.729 30.585 1.00 16.09 698 TRP C C 1
ATOM 7978 O O . TRP C 1 264 ? 76.940 0.970 31.419 1.00 16.35 698 TRP C O 1
ATOM 7989 N N . ILE C 1 265 ? 77.129 2.665 29.936 1.00 16.54 699 ILE C N 1
ATOM 7990 C CA . ILE C 1 265 ? 78.587 2.796 30.048 1.00 16.98 699 ILE C CA 1
ATOM 7991 C C . ILE C 1 265 ? 79.012 3.688 31.223 1.00 17.24 699 ILE C C 1
ATOM 7992 O O . ILE C 1 265 ? 79.942 3.348 31.965 1.00 17.37 699 ILE C O 1
ATOM 7997 N N . GLU C 1 266 ? 78.328 4.817 31.390 1.00 17.32 700 GLU C N 1
ATOM 7998 C CA . GLU C 1 266 ? 78.676 5.794 32.425 1.00 17.62 700 GLU C CA 1
ATOM 7999 C C . GLU C 1 266 ? 77.949 5.578 33.751 1.00 17.32 700 GLU C C 1
ATOM 8000 O O . GLU C 1 266 ? 78.419 6.025 34.802 1.00 17.27 700 GLU C O 1
ATOM 8006 N N . GLY C 1 267 ? 76.804 4.902 33.696 1.00 17.04 701 GLY C N 1
ATOM 8007 C CA . GLY C 1 267 ? 75.946 4.740 34.865 1.00 16.82 701 GLY C CA 1
ATOM 8008 C C . GLY C 1 267 ? 75.000 5.916 35.033 1.00 16.64 701 GLY C C 1
ATOM 8009 O O . GLY C 1 267 ? 75.269 7.014 34.541 1.00 16.66 701 GLY C O 1
ATOM 8010 N N . ARG C 1 268 ? 73.883 5.672 35.715 1.00 16.49 702 ARG C N 1
ATOM 8011 C CA . ARG C 1 268 ? 72.924 6.717 36.080 1.00 16.33 702 ARG C CA 1
ATOM 8012 C C . ARG C 1 268 ? 72.183 6.279 37.338 1.00 16.39 702 ARG C C 1
ATOM 8013 O O . ARG C 1 268 ? 71.693 5.154 37.414 1.00 16.34 702 ARG C O 1
ATOM 8021 N N . GLY C 1 269 ? 72.100 7.168 38.322 1.00 16.55 703 GLY C N 1
ATOM 8022 C CA . GLY C 1 269 ? 71.559 6.799 39.625 1.00 16.64 703 GLY C CA 1
ATOM 8023 C C . GLY C 1 269 ? 72.532 5.856 40.308 1.00 16.82 703 GLY C C 1
ATOM 8024 O O . GLY C 1 269 ? 73.717 6.171 40.428 1.00 16.78 703 GLY C O 1
ATOM 8025 N N . LYS C 1 270 ? 72.039 4.691 40.723 1.00 16.88 704 LYS C N 1
ATOM 8026 C CA . LYS C 1 270 ? 72.855 3.698 41.427 1.00 17.11 704 LYS C CA 1
ATOM 8027 C C . LYS C 1 270 ? 73.379 2.616 40.481 1.00 16.98 704 LYS C C 1
ATOM 8028 O O . LYS C 1 270 ? 72.605 1.996 39.751 1.00 16.97 704 LYS C O 1
ATOM 8034 N N . SER C 1 271 ? 74.695 2.406 40.496 1.00 16.78 705 SER C N 1
ATOM 8035 C CA . SER C 1 271 ? 75.315 1.273 39.808 1.00 16.70 705 SER C CA 1
ATOM 8036 C C . SER C 1 271 ? 75.565 0.172 40.835 1.00 16.71 705 SER C C 1
ATOM 8037 O O . SER C 1 271 ? 76.242 0.399 41.840 1.00 16.61 705 SER C O 1
ATOM 8040 N N . VAL C 1 272 ? 75.004 -1.010 40.588 1.00 16.65 706 VAL C N 1
ATOM 8041 C CA . VAL C 1 272 ? 75.021 -2.095 41.574 1.00 16.85 706 VAL C CA 1
ATOM 8042 C C . VAL C 1 272 ? 75.473 -3.421 40.960 1.00 17.02 706 VAL C C 1
ATOM 8043 O O . VAL C 1 272 ? 75.230 -3.692 39.781 1.00 16.92 706 VAL C O 1
ATOM 8047 N N . VAL C 1 273 ? 76.148 -4.234 41.769 1.00 17.06 707 VAL C N 1
ATOM 8048 C CA . VAL C 1 273 ? 76.463 -5.612 41.406 1.00 17.23 707 VAL C CA 1
ATOM 8049 C C . VAL C 1 273 ? 76.045 -6.539 42.549 1.00 17.34 707 VAL C C 1
ATOM 8050 O O . VAL C 1 273 ? 76.115 -6.159 43.720 1.00 17.44 707 VAL C O 1
ATOM 8054 N N . CYS C 1 274 ? 75.583 -7.736 42.204 1.00 17.45 708 CYS C N 1
ATOM 8055 C CA . CYS C 1 274 ? 75.207 -8.728 43.209 1.00 17.57 708 CYS C CA 1
ATOM 8056 C C . CYS C 1 274 ? 75.542 -10.136 42.724 1.00 17.75 708 CYS C C 1
ATOM 8057 O O . CYS C 1 274 ? 75.538 -10.408 41.520 1.00 17.63 708 CYS C O 1
ATOM 8061 N N . GLU C 1 275 ? 75.845 -11.023 43.668 1.00 17.92 709 GLU C N 1
ATOM 8062 C CA . GLU C 1 275 ? 76.324 -12.362 43.340 1.00 18.23 709 GLU C CA 1
ATOM 8063 C C . GLU C 1 275 ? 75.877 -13.399 44.368 1.00 18.33 709 GLU C C 1
ATOM 8064 O O . GLU C 1 275 ? 75.587 -13.061 45.516 1.00 18.24 709 GLU C O 1
ATOM 8070 N N . ALA C 1 276 ? 75.825 -14.656 43.934 1.00 18.48 710 ALA C N 1
ATOM 8071 C CA . ALA C 1 276 ? 75.576 -15.796 44.816 1.00 18.71 710 ALA C CA 1
ATOM 8072 C C . ALA C 1 276 ? 76.150 -17.067 44.206 1.00 18.96 710 ALA C C 1
ATOM 8073 O O . ALA C 1 276 ? 76.353 -17.147 42.992 1.00 18.87 710 ALA C O 1
ATOM 8075 N N . VAL C 1 277 ? 76.421 -18.051 45.058 1.00 19.27 711 VAL C N 1
ATOM 8076 C CA . VAL C 1 277 ? 76.786 -19.386 44.600 1.00 19.71 711 VAL C CA 1
ATOM 8077 C C . VAL C 1 277 ? 75.690 -20.357 45.027 1.00 19.88 711 VAL C C 1
ATOM 8078 O O . VAL C 1 277 ? 75.388 -20.490 46.217 1.00 20.09 711 VAL C O 1
ATOM 8082 N N . ILE C 1 278 ? 75.084 -21.013 44.043 1.00 20.19 712 ILE C N 1
ATOM 8083 C CA . ILE C 1 278 ? 74.020 -21.973 44.296 1.00 20.38 712 ILE C CA 1
ATOM 8084 C C . ILE C 1 278 ? 74.605 -23.386 44.243 1.00 20.66 712 ILE C C 1
ATOM 8085 O O . ILE C 1 278 ? 75.140 -23.796 43.209 1.00 20.70 712 ILE C O 1
ATOM 8090 N N . PRO C 1 279 ? 74.530 -24.128 45.366 1.00 20.92 713 PRO C N 1
ATOM 8091 C CA . PRO C 1 279 ? 75.039 -25.499 45.408 1.00 21.12 713 PRO C CA 1
ATOM 8092 C C . PRO C 1 279 ? 74.323 -26.400 44.408 1.00 21.34 713 PRO C C 1
ATOM 8093 O O . PRO C 1 279 ? 73.127 -26.221 44.162 1.00 21.22 713 PRO C O 1
ATOM 8097 N N . ALA C 1 280 ? 75.059 -27.356 43.846 1.00 21.68 714 ALA C N 1
ATOM 8098 C CA . ALA C 1 280 ? 74.523 -28.305 42.866 1.00 21.97 714 ALA C CA 1
ATOM 8099 C C . ALA C 1 280 ? 73.210 -28.947 43.318 1.00 22.15 714 ALA C C 1
ATOM 8100 O O . ALA C 1 280 ? 72.273 -29.078 42.528 1.00 22.28 714 ALA C O 1
ATOM 8102 N N . LYS C 1 281 ? 73.154 -29.334 44.593 1.00 22.38 715 LYS C N 1
ATOM 8103 C CA . LYS C 1 281 ? 71.967 -29.946 45.195 1.00 22.65 715 LYS C CA 1
ATOM 8104 C C . LYS C 1 281 ? 70.745 -29.031 45.116 1.00 22.63 715 LYS C C 1
ATOM 8105 O O . LYS C 1 281 ? 69.634 -29.493 44.848 1.00 22.56 715 LYS C O 1
ATOM 8111 N N . VAL C 1 282 ? 70.967 -27.739 45.350 1.00 22.77 716 VAL C N 1
ATOM 8112 C CA . VAL C 1 282 ? 69.903 -26.734 45.323 1.00 22.91 716 VAL C CA 1
ATOM 8113 C C . VAL C 1 282 ? 69.431 -26.469 43.887 1.00 23.09 716 VAL C C 1
ATOM 8114 O O . VAL C 1 282 ? 68.235 -26.289 43.645 1.00 22.97 716 VAL C O 1
ATOM 8118 N N . VAL C 1 283 ? 70.369 -26.462 42.941 1.00 23.36 717 VAL C N 1
ATOM 8119 C CA . VAL C 1 283 ? 70.040 -26.302 41.520 1.00 23.74 717 VAL C CA 1
ATOM 8120 C C . VAL C 1 283 ? 69.107 -27.424 41.047 1.00 24.07 717 VAL C C 1
ATOM 8121 O O . VAL C 1 283 ? 68.156 -27.177 40.306 1.00 24.05 717 VAL C O 1
ATOM 8125 N N . ARG C 1 284 ? 69.371 -28.648 41.500 1.00 24.48 718 ARG C N 1
ATOM 8126 C CA . ARG C 1 284 ? 68.562 -29.807 41.120 1.00 25.07 718 ARG C CA 1
ATOM 8127 C C . ARG C 1 284 ? 67.199 -29.835 41.815 1.00 25.04 718 ARG C C 1
ATOM 8128 O O . ARG C 1 284 ? 66.170 -30.005 41.159 1.00 25.07 718 ARG C O 1
ATOM 8136 N N . GLU C 1 285 ? 67.198 -29.662 43.136 1.00 25.15 719 GLU C N 1
ATOM 8137 C CA . GLU C 1 285 ? 65.983 -29.814 43.942 1.00 25.35 719 GLU C CA 1
ATOM 8138 C C . GLU C 1 285 ? 65.019 -28.630 43.852 1.00 25.12 719 GLU C C 1
ATOM 8139 O O . GLU C 1 285 ? 63.811 -28.821 43.696 1.00 25.25 719 GLU C O 1
ATOM 8145 N N . VAL C 1 286 ? 65.555 -27.415 43.955 1.00 24.92 720 VAL C N 1
ATOM 8146 C CA . VAL C 1 286 ? 64.737 -26.200 43.941 1.00 24.70 720 VAL C CA 1
ATOM 8147 C C . VAL C 1 286 ? 64.448 -25.735 42.512 1.00 24.58 720 VAL C C 1
ATOM 8148 O O . VAL C 1 286 ? 63.296 -25.463 42.161 1.00 24.53 720 VAL C O 1
ATOM 8152 N N . LEU C 1 287 ? 65.494 -25.665 41.691 1.00 24.47 721 LEU C N 1
ATOM 8153 C CA . LEU C 1 287 ? 65.388 -25.098 40.344 1.00 24.35 721 LEU C CA 1
ATOM 8154 C C . LEU C 1 287 ? 65.098 -26.124 39.239 1.00 24.44 721 LEU C C 1
ATOM 8155 O O . LEU C 1 287 ? 64.878 -25.749 38.085 1.00 24.41 721 LEU C O 1
ATOM 8160 N N . LYS C 1 288 ? 65.098 -27.408 39.602 1.00 24.47 722 LYS C N 1
ATOM 8161 C CA . LYS C 1 288 ? 64.734 -28.512 38.693 1.00 24.59 722 LYS C CA 1
ATOM 8162 C C . LYS C 1 288 ? 65.569 -28.561 37.406 1.00 24.52 722 LYS C C 1
ATOM 8163 O O . LYS C 1 288 ? 65.051 -28.860 36.326 1.00 24.64 722 LYS C O 1
ATOM 8169 N N . THR C 1 289 ? 66.861 -28.271 37.537 1.00 24.49 723 THR C N 1
ATOM 8170 C CA . THR C 1 289 ? 67.775 -28.223 36.396 1.00 24.36 723 THR C CA 1
ATOM 8171 C C . THR C 1 289 ? 69.210 -28.547 36.840 1.00 24.37 723 THR C C 1
ATOM 8172 O O . THR C 1 289 ? 69.421 -29.038 37.952 1.00 24.39 723 THR C O 1
ATOM 8176 N N . THR C 1 290 ? 70.184 -28.298 35.967 1.00 24.23 724 THR C N 1
ATOM 8177 C CA . THR C 1 290 ? 71.595 -28.488 36.305 1.00 24.16 724 THR C CA 1
ATOM 8178 C C . THR C 1 290 ? 72.389 -27.204 36.086 1.00 24.07 724 THR C C 1
ATOM 8179 O O . THR C 1 290 ? 71.973 -26.326 35.323 1.00 23.93 724 THR C O 1
ATOM 8183 N N . THR C 1 291 ? 73.532 -27.110 36.762 1.00 23.88 725 THR C N 1
ATOM 8184 C CA . THR C 1 291 ? 74.461 -25.993 36.606 1.00 23.85 725 THR C CA 1
ATOM 8185 C C . THR C 1 291 ? 74.911 -25.844 35.150 1.00 23.75 725 THR C C 1
ATOM 8186 O O . THR C 1 291 ? 74.920 -24.735 34.611 1.00 23.68 725 THR C O 1
ATOM 8190 N N . GLU C 1 292 ? 75.264 -26.966 34.521 1.00 23.60 726 GLU C N 1
ATOM 8191 C CA . GLU C 1 292 ? 75.689 -26.982 33.120 1.00 23.66 726 GLU C CA 1
ATOM 8192 C C . GLU C 1 292 ? 74.601 -26.442 32.189 1.00 23.13 726 GLU C C 1
ATOM 8193 O O . GLU C 1 292 ? 74.888 -25.651 31.287 1.00 23.01 726 GLU C O 1
ATOM 8199 N N . ALA C 1 293 ? 73.360 -26.871 32.418 1.00 22.69 727 ALA C N 1
ATOM 8200 C CA . ALA C 1 293 ? 72.215 -26.426 31.622 1.00 22.32 727 ALA C CA 1
ATOM 8201 C C . ALA C 1 293 ? 71.977 -24.923 31.757 1.00 22.01 727 ALA C C 1
ATOM 8202 O O . ALA C 1 293 ? 71.717 -24.241 30.763 1.00 21.93 727 ALA C O 1
ATOM 8204 N N . MET C 1 294 ? 72.077 -24.421 32.988 1.00 21.58 728 MET C N 1
ATOM 8205 C CA . MET C 1 294 ? 71.907 -22.995 33.279 1.00 21.21 728 MET C CA 1
ATOM 8206 C C . MET C 1 294 ? 72.948 -22.131 32.567 1.00 20.92 728 MET C C 1
ATOM 8207 O O . MET C 1 294 ? 72.612 -21.093 31.989 1.00 20.69 728 MET C O 1
ATOM 8212 N N . ILE C 1 295 ? 74.205 -22.569 32.613 1.00 20.67 729 ILE C N 1
ATOM 8213 C CA . ILE C 1 295 ? 75.313 -21.862 31.966 1.00 20.52 729 ILE C CA 1
ATOM 8214 C C . ILE C 1 295 ? 75.127 -21.797 30.447 1.00 20.43 729 ILE C C 1
ATOM 8215 O O . ILE C 1 295 ? 75.326 -20.743 29.837 1.00 20.21 729 ILE C O 1
ATOM 8220 N N . GLU C 1 296 ? 74.729 -22.919 29.848 1.00 20.35 730 GLU C N 1
ATOM 8221 C CA . GLU C 1 296 ? 74.526 -22.990 28.400 1.00 20.32 730 GLU C CA 1
ATOM 8222 C C . GLU C 1 296 ? 73.387 -22.086 27.929 1.00 19.95 730 GLU C C 1
ATOM 8223 O O . GLU C 1 296 ? 73.504 -21.422 26.898 1.00 19.84 730 GLU C O 1
ATOM 8229 N N . VAL C 1 297 ? 72.294 -22.058 28.689 1.00 19.51 731 VAL C N 1
ATOM 8230 C CA . VAL C 1 297 ? 71.177 -21.163 28.376 1.00 19.08 731 VAL C CA 1
ATOM 8231 C C . VAL C 1 297 ? 71.600 -19.703 28.563 1.00 18.73 731 VAL C C 1
ATOM 8232 O O . VAL C 1 297 ? 71.304 -18.862 27.716 1.00 18.46 731 VAL C O 1
ATOM 8236 N N . ASN C 1 298 ? 72.315 -19.408 29.650 1.00 18.23 732 ASN C N 1
ATOM 8237 C CA . ASN C 1 298 ? 72.772 -18.038 29.899 1.00 17.93 732 ASN C CA 1
ATOM 8238 C C . ASN C 1 298 ? 73.655 -17.483 28.784 1.00 17.69 732 ASN C C 1
ATOM 8239 O O . ASN C 1 298 ? 73.421 -16.377 28.298 1.00 17.80 732 ASN C O 1
ATOM 8244 N N . ILE C 1 299 ? 74.658 -18.259 28.376 1.00 17.39 733 ILE C N 1
ATOM 8245 C CA . ILE C 1 299 ? 75.551 -17.854 27.292 1.00 17.26 733 ILE C CA 1
ATOM 8246 C C . ILE C 1 299 ? 74.763 -17.601 26.004 1.00 17.02 733 ILE C C 1
ATOM 8247 O O . ILE C 1 299 ? 74.905 -16.551 25.378 1.00 17.11 733 ILE C O 1
ATOM 8252 N N . ASN C 1 300 ? 73.910 -18.551 25.638 1.00 16.72 734 ASN C N 1
ATOM 8253 C CA . ASN C 1 300 ? 73.262 -18.534 24.328 1.00 16.52 734 ASN C CA 1
ATOM 8254 C C . ASN C 1 300 ? 71.977 -17.708 24.238 1.00 16.26 734 ASN C C 1
ATOM 8255 O O . ASN C 1 300 ? 71.541 -17.356 23.140 1.00 16.30 734 ASN C O 1
ATOM 8260 N N . LYS C 1 301 ? 71.385 -17.396 25.389 1.00 15.85 735 LYS C N 1
ATOM 8261 C CA . LYS C 1 301 ? 70.205 -16.534 25.446 1.00 15.50 735 LYS C CA 1
ATOM 8262 C C . LYS C 1 301 ? 70.587 -15.108 25.850 1.00 15.32 735 LYS C C 1
ATOM 8263 O O . LYS C 1 301 ? 70.385 -14.163 25.083 1.00 15.05 735 LYS C O 1
ATOM 8269 N N . ASN C 1 302 ? 71.146 -14.964 27.049 1.00 15.03 736 ASN C N 1
ATOM 8270 C CA . ASN C 1 302 ? 71.420 -13.647 27.620 1.00 14.91 736 ASN C CA 1
ATOM 8271 C C . ASN C 1 302 ? 72.619 -12.922 27.017 1.00 14.87 736 ASN C C 1
ATOM 8272 O O . ASN C 1 302 ? 72.687 -11.695 27.068 1.00 14.78 736 ASN C O 1
ATOM 8277 N N . LEU C 1 303 ? 73.558 -13.676 26.451 1.00 14.76 737 LEU C N 1
ATOM 8278 C CA . LEU C 1 303 ? 74.696 -13.072 25.767 1.00 14.77 737 LEU C CA 1
ATOM 8279 C C . LEU C 1 303 ? 74.535 -13.107 24.245 1.00 14.56 737 LEU C C 1
ATOM 8280 O O . LEU C 1 303 ? 74.373 -12.059 23.620 1.00 14.71 737 LEU C O 1
ATOM 8285 N N . VAL C 1 304 ? 74.562 -14.305 23.660 1.00 14.39 738 VAL C N 1
ATOM 8286 C CA . VAL C 1 304 ? 74.498 -14.451 22.199 1.00 14.24 738 VAL C CA 1
ATOM 8287 C C . VAL C 1 304 ? 73.141 -14.006 21.641 1.00 14.15 738 VAL C C 1
ATOM 8288 O O . VAL C 1 304 ? 73.081 -13.274 20.649 1.00 13.97 738 VAL C O 1
ATOM 8292 N N . GLY C 1 305 ? 72.063 -14.437 22.291 1.00 14.03 739 GLY C N 1
ATOM 8293 C CA . GLY C 1 305 ? 70.710 -14.070 21.876 1.00 14.02 739 GLY C CA 1
ATOM 8294 C C . GLY C 1 305 ? 70.476 -12.572 21.842 1.00 13.97 739 GLY C C 1
ATOM 8295 O O . GLY C 1 305 ? 70.033 -12.028 20.828 1.00 13.98 739 GLY C O 1
ATOM 8296 N N . SER C 1 306 ? 70.789 -11.901 22.949 1.00 13.86 740 SER C N 1
ATOM 8297 C CA . SER C 1 306 ? 70.667 -10.446 23.028 1.00 13.81 740 SER C CA 1
ATOM 8298 C C . SER C 1 306 ? 71.558 -9.753 22.000 1.00 13.87 740 SER C C 1
ATOM 8299 O O . SER C 1 306 ? 71.161 -8.747 21.411 1.00 13.80 740 SER C O 1
ATOM 8302 N N . ALA C 1 307 ? 72.748 -10.315 21.779 1.00 13.78 741 ALA C N 1
ATOM 8303 C CA . ALA C 1 307 ? 73.679 -9.814 20.770 1.00 13.90 741 ALA C CA 1
ATOM 8304 C C . ALA C 1 307 ? 73.085 -9.898 19.365 1.00 13.92 741 ALA C C 1
ATOM 8305 O O . ALA C 1 307 ? 73.180 -8.944 18.594 1.00 13.78 741 ALA C O 1
ATOM 8307 N N . MET C 1 308 ? 72.463 -11.032 19.045 1.00 14.10 742 MET C N 1
ATOM 8308 C CA . MET C 1 308 ? 71.833 -11.217 17.733 1.00 14.43 742 MET C CA 1
ATOM 8309 C C . MET C 1 308 ? 70.650 -10.268 17.539 1.00 14.34 742 MET C C 1
ATOM 8310 O O . MET C 1 308 ? 70.369 -9.838 16.417 1.00 14.43 742 MET C O 1
ATOM 8315 N N . ALA C 1 309 ? 69.975 -9.944 18.641 1.00 14.17 743 ALA C N 1
ATOM 8316 C CA . ALA C 1 309 ? 68.815 -9.048 18.638 1.00 14.10 743 ALA C CA 1
ATOM 8317 C C . ALA C 1 309 ? 69.197 -7.566 18.581 1.00 14.06 743 ALA C C 1
ATOM 8318 O O . ALA C 1 309 ? 68.330 -6.699 18.420 1.00 13.94 743 ALA C O 1
ATOM 8320 N N . GLY C 1 310 ? 70.491 -7.281 18.716 1.00 13.89 744 GLY C N 1
ATOM 8321 C CA . GLY C 1 310 ? 70.995 -5.908 18.696 1.00 14.00 744 GLY C CA 1
ATOM 8322 C C . GLY C 1 310 ? 70.650 -5.139 19.958 1.00 14.00 744 GLY C C 1
ATOM 8323 O O . GLY C 1 310 ? 70.173 -4.003 19.894 1.00 13.87 744 GLY C O 1
ATOM 8324 N N . SER C 1 311 ? 70.899 -5.762 21.106 1.00 14.03 745 SER C N 1
ATOM 8325 C CA . SER C 1 311 ? 70.605 -5.154 22.399 1.00 14.29 745 SER C CA 1
ATOM 8326 C C . SER C 1 311 ? 71.772 -4.331 22.934 1.00 14.41 745 SER C C 1
ATOM 8327 O O . SER C 1 311 ? 72.932 -4.730 22.818 1.00 14.61 745 SER C O 1
ATOM 8330 N N . ILE C 1 312 ? 71.442 -3.182 23.516 1.00 14.51 746 ILE C N 1
ATOM 8331 C CA . ILE C 1 312 ? 72.379 -2.408 24.322 1.00 14.62 746 ILE C CA 1
ATOM 8332 C C . ILE C 1 312 ? 71.847 -2.425 25.750 1.00 14.49 746 ILE C C 1
ATOM 8333 O O . ILE C 1 312 ? 70.838 -1.783 26.049 1.00 14.63 746 ILE C O 1
ATOM 8338 N N . GLY C 1 313 ? 72.508 -3.191 26.615 1.00 14.40 747 GLY C N 1
ATOM 8339 C CA . GLY C 1 313 ? 72.148 -3.250 28.033 1.00 14.24 747 GLY C CA 1
ATOM 8340 C C . GLY C 1 313 ? 71.089 -4.263 28.437 1.00 14.11 747 GLY C C 1
ATOM 8341 O O . GLY C 1 313 ? 70.751 -4.366 29.619 1.00 14.22 747 GLY C O 1
ATOM 8342 N N . GLY C 1 314 ? 70.568 -5.018 27.471 1.00 14.03 748 GLY C N 1
ATOM 8343 C CA . GLY C 1 314 ? 69.532 -6.013 27.748 1.00 14.12 748 GLY C CA 1
ATOM 8344 C C . GLY C 1 314 ? 70.061 -7.435 27.775 1.00 14.25 748 GLY C C 1
ATOM 8345 O O . GLY C 1 314 ? 69.494 -8.330 27.144 1.00 14.31 748 GLY C O 1
ATOM 8346 N N . TYR C 1 315 ? 71.147 -7.642 28.516 1.00 14.30 749 TYR C N 1
ATOM 8347 C CA . TYR C 1 315 ? 71.803 -8.949 28.581 1.00 14.64 749 TYR C CA 1
ATOM 8348 C C . TYR C 1 315 ? 71.318 -9.769 29.777 1.00 14.38 749 TYR C C 1
ATOM 8349 O O . TYR C 1 315 ? 72.104 -10.240 30.605 1.00 14.22 749 TYR C O 1
ATOM 8358 N N . ASN C 1 316 ? 70.002 -9.945 29.833 1.00 14.02 750 ASN C N 1
ATOM 8359 C CA . ASN C 1 316 ? 69.331 -10.588 30.955 1.00 13.73 750 ASN C CA 1
ATOM 8360 C C . ASN C 1 316 ? 68.028 -11.235 30.496 1.00 13.72 750 ASN C C 1
ATOM 8361 O O . ASN C 1 316 ? 67.583 -11.005 29.371 1.00 13.48 750 ASN C O 1
ATOM 8366 N N . ALA C 1 317 ? 67.422 -12.036 31.369 1.00 13.65 751 ALA C N 1
ATOM 8367 C CA . ALA C 1 317 ? 66.179 -12.734 31.046 1.00 13.84 751 ALA C CA 1
ATOM 8368 C C . ALA C 1 317 ? 64.950 -11.846 31.231 1.00 13.82 751 ALA C C 1
ATOM 8369 O O . ALA C 1 317 ? 64.184 -11.644 30.286 1.00 13.93 751 ALA C O 1
ATOM 8371 N N . HIS C 1 318 ? 64.760 -11.320 32.442 1.00 13.90 752 HIS C N 1
ATOM 8372 C CA . HIS C 1 318 ? 63.590 -10.480 32.736 1.00 13.90 752 HIS C CA 1
ATOM 8373 C C . HIS C 1 318 ? 63.775 -9.527 33.925 1.00 13.83 752 HIS C C 1
ATOM 8374 O O . HIS C 1 318 ? 62.873 -9.368 34.752 1.00 13.71 752 HIS C O 1
ATOM 8381 N N . ALA C 1 319 ? 64.934 -8.873 33.988 1.00 13.66 753 ALA C N 1
ATOM 8382 C CA . ALA C 1 319 ? 65.189 -7.859 35.016 1.00 13.62 753 ALA C CA 1
ATOM 8383 C C . ALA C 1 319 ? 64.040 -6.848 35.100 1.00 13.66 753 ALA C C 1
ATOM 8384 O O . ALA C 1 319 ? 63.651 -6.437 36.194 1.00 13.67 753 ALA C O 1
ATOM 8386 N N . ALA C 1 320 ? 63.493 -6.479 33.939 1.00 13.77 754 ALA C N 1
ATOM 8387 C CA . ALA C 1 320 ? 62.377 -5.529 33.844 1.00 13.87 754 ALA C CA 1
ATOM 8388 C C . ALA C 1 320 ? 61.153 -5.934 34.665 1.00 14.01 754 ALA C C 1
ATOM 8389 O O . ALA C 1 320 ? 60.499 -5.080 35.260 1.00 13.92 754 ALA C O 1
ATOM 8391 N N . ASN C 1 321 ? 60.853 -7.231 34.696 1.00 14.09 755 ASN C N 1
ATOM 8392 C CA . ASN C 1 321 ? 59.733 -7.745 35.487 1.00 14.21 755 ASN C CA 1
ATOM 8393 C C . ASN C 1 321 ? 59.861 -7.427 36.973 1.00 14.19 755 ASN C C 1
ATOM 8394 O O . ASN C 1 321 ? 58.904 -6.984 37.605 1.00 14.44 755 ASN C O 1
ATOM 8399 N N . ILE C 1 322 ? 61.054 -7.654 37.515 1.00 14.20 756 ILE C N 1
ATOM 8400 C CA . ILE C 1 322 ? 61.320 -7.441 38.936 1.00 14.16 756 ILE C CA 1
ATOM 8401 C C . ILE C 1 322 ? 61.401 -5.950 39.257 1.00 14.01 756 ILE C C 1
ATOM 8402 O O . ILE C 1 322 ? 60.789 -5.485 40.222 1.00 14.06 756 ILE C O 1
ATOM 8407 N N . VAL C 1 323 ? 62.139 -5.205 38.433 1.00 13.87 757 VAL C N 1
ATOM 8408 C CA . VAL C 1 323 ? 62.263 -3.758 38.597 1.00 13.74 757 VAL C CA 1
ATOM 8409 C C . VAL C 1 323 ? 60.883 -3.101 38.624 1.00 13.75 757 VAL C C 1
ATOM 8410 O O . VAL C 1 323 ? 60.554 -2.387 39.570 1.00 13.69 757 VAL C O 1
ATOM 8414 N N . THR C 1 324 ? 60.070 -3.375 37.606 1.00 13.82 758 THR C N 1
ATOM 8415 C CA . THR C 1 324 ? 58.738 -2.777 37.505 1.00 14.04 758 THR C CA 1
ATOM 8416 C C . THR C 1 324 ? 57.861 -3.112 38.717 1.00 14.15 758 THR C C 1
ATOM 8417 O O . THR C 1 324 ? 57.221 -2.222 39.281 1.00 14.25 758 THR C O 1
ATOM 8421 N N . ALA C 1 325 ? 57.854 -4.384 39.117 1.00 14.31 759 ALA C N 1
ATOM 8422 C CA . ALA C 1 325 ? 57.033 -4.846 40.241 1.00 14.47 759 ALA C CA 1
ATOM 8423 C C . ALA C 1 325 ? 57.418 -4.182 41.562 1.00 14.59 759 ALA C C 1
ATOM 8424 O O . ALA C 1 325 ? 56.547 -3.758 42.324 1.00 14.57 759 ALA C O 1
ATOM 8426 N N . ILE C 1 326 ? 58.721 -4.086 41.823 1.00 14.67 760 ILE C N 1
ATOM 8427 C CA . ILE C 1 326 ? 59.219 -3.406 43.019 1.00 14.75 760 ILE C CA 1
ATOM 8428 C C . ILE C 1 326 ? 58.930 -1.908 42.933 1.00 14.73 760 ILE C C 1
ATOM 8429 O O . ILE C 1 326 ? 58.464 -1.305 43.901 1.00 14.78 760 ILE C O 1
ATOM 8434 N N . TYR C 1 327 ? 59.187 -1.324 41.764 1.00 14.85 761 TYR C N 1
ATOM 8435 C CA . TYR C 1 327 ? 58.991 0.110 41.547 1.00 14.93 761 TYR C CA 1
ATOM 8436 C C . TYR C 1 327 ? 57.554 0.561 41.818 1.00 15.11 761 TYR C C 1
ATOM 8437 O O . TYR C 1 327 ? 57.338 1.559 42.506 1.00 15.25 761 TYR C O 1
ATOM 8446 N N . ILE C 1 328 ? 56.581 -0.182 41.293 1.00 15.38 762 ILE C N 1
ATOM 8447 C CA . ILE C 1 328 ? 55.165 0.137 41.512 1.00 15.65 762 ILE C CA 1
ATOM 8448 C C . ILE C 1 328 ? 54.781 -0.021 42.992 1.00 15.77 762 ILE C C 1
ATOM 8449 O O . ILE C 1 328 ? 54.073 0.823 43.547 1.00 15.79 762 ILE C O 1
ATOM 8454 N N . ALA C 1 329 ? 55.267 -1.088 43.624 1.00 15.96 763 ALA C N 1
ATOM 8455 C CA . ALA C 1 329 ? 54.993 -1.343 45.040 1.00 16.19 763 ALA C CA 1
ATOM 8456 C C . ALA C 1 329 ? 55.606 -0.292 45.967 1.00 16.37 763 ALA C C 1
ATOM 8457 O O . ALA C 1 329 ? 54.991 0.093 46.964 1.00 16.62 763 ALA C O 1
ATOM 8459 N N . CYS C 1 330 ? 56.806 0.179 45.627 1.00 16.37 764 CYS C N 1
ATOM 8460 C CA . CYS C 1 330 ? 57.572 1.066 46.504 1.00 16.44 764 CYS C CA 1
ATOM 8461 C C . CYS C 1 330 ? 57.543 2.546 46.103 1.00 16.31 764 CYS C C 1
ATOM 8462 O O . CYS C 1 330 ? 58.379 3.333 46.553 1.00 16.36 764 CYS C O 1
ATOM 8465 N N . GLY C 1 331 ? 56.576 2.918 45.268 1.00 16.28 765 GLY C N 1
ATOM 8466 C CA . GLY C 1 331 ? 56.356 4.319 44.907 1.00 16.10 765 GLY C CA 1
ATOM 8467 C C . GLY C 1 331 ? 57.426 4.961 44.048 1.00 16.11 765 GLY C C 1
ATOM 8468 O O . GLY C 1 331 ? 57.644 6.170 44.119 1.00 16.02 765 GLY C O 1
ATOM 8469 N N . GLN C 1 332 ? 58.094 4.153 43.230 1.00 16.07 766 GLN C N 1
ATOM 8470 C CA . GLN C 1 332 ? 59.108 4.670 42.322 1.00 16.10 766 GLN C CA 1
ATOM 8471 C C . GLN C 1 332 ? 58.469 5.166 41.030 1.00 16.04 766 GLN C C 1
ATOM 8472 O O . GLN C 1 332 ? 57.266 4.997 40.814 1.00 16.12 766 GLN C O 1
ATOM 8478 N N . ASP C 1 333 ? 59.281 5.793 40.185 1.00 15.96 767 ASP C N 1
ATOM 8479 C CA . ASP C 1 333 ? 58.836 6.234 38.874 1.00 15.93 767 ASP C CA 1
ATOM 8480 C C . ASP C 1 333 ? 58.966 5.050 37.924 1.00 15.68 767 ASP C C 1
ATOM 8481 O O . ASP C 1 333 ? 60.056 4.759 37.430 1.00 15.72 767 ASP C O 1
ATOM 8486 N N . ALA C 1 334 ? 57.849 4.366 37.680 1.00 15.56 768 ALA C N 1
ATOM 8487 C CA . ALA C 1 334 ? 57.851 3.132 36.887 1.00 15.29 768 ALA C CA 1
ATOM 8488 C C . ALA C 1 334 ? 58.267 3.336 35.426 1.00 15.09 768 ALA C C 1
ATOM 8489 O O . ALA C 1 334 ? 58.703 2.392 34.769 1.00 15.05 768 ALA C O 1
ATOM 8491 N N . ALA C 1 335 ? 58.141 4.565 34.927 1.00 15.12 769 ALA C N 1
ATOM 8492 C CA . ALA C 1 335 ? 58.616 4.906 33.584 1.00 15.09 769 ALA C CA 1
ATOM 8493 C C . ALA C 1 335 ? 60.136 4.770 33.474 1.00 15.18 769 ALA C C 1
ATOM 8494 O O . ALA C 1 335 ? 60.677 4.609 32.377 1.00 15.21 769 ALA C O 1
ATOM 8496 N N . GLN C 1 336 ? 60.815 4.825 34.618 1.00 15.02 770 GLN C N 1
ATOM 8497 C CA . GLN C 1 336 ? 62.269 4.690 34.652 1.00 15.22 770 GLN C CA 1
ATOM 8498 C C . GLN C 1 336 ? 62.743 3.233 34.603 1.00 15.20 770 GLN C C 1
ATOM 8499 O O . GLN C 1 336 ? 63.944 2.966 34.683 1.00 15.06 770 GLN C O 1
ATOM 8505 N N . ASN C 1 337 ? 61.810 2.295 34.441 1.00 15.31 771 ASN C N 1
ATOM 8506 C CA . ASN C 1 337 ? 62.187 0.896 34.223 1.00 15.59 771 ASN C CA 1
ATOM 8507 C C . ASN C 1 337 ? 62.915 0.723 32.883 1.00 15.75 771 ASN C C 1
ATOM 8508 O O . ASN C 1 337 ? 63.636 -0.248 32.680 1.00 15.91 771 ASN C O 1
ATOM 8516 N N . VAL C 1 338 ? 62.726 1.684 31.979 1.00 16.10 772 VAL C N 1
ATOM 8517 C CA . VAL C 1 338 ? 63.424 1.683 30.695 1.00 16.42 772 VAL C CA 1
ATOM 8518 C C . VAL C 1 338 ? 64.937 1.534 30.909 1.00 16.53 772 VAL C C 1
ATOM 8519 O O . VAL C 1 338 ? 65.552 0.603 30.385 1.00 17.10 772 VAL C O 1
ATOM 8523 N N . GLY C 1 339 ? 65.512 2.430 31.708 1.00 16.49 773 GLY C N 1
ATOM 8524 C CA . GLY C 1 339 ? 66.944 2.410 32.001 1.00 16.08 773 GLY C CA 1
ATOM 8525 C C . GLY C 1 339 ? 67.320 1.629 33.247 1.00 15.90 773 GLY C C 1
ATOM 8526 O O . GLY C 1 339 ? 68.386 1.015 33.297 1.00 15.75 773 GLY C O 1
ATOM 8527 N N . SER C 1 340 ? 66.446 1.647 34.252 1.00 15.82 774 SER C N 1
ATOM 8528 C CA . SER C 1 340 ? 66.712 0.960 35.521 1.00 15.81 774 SER C CA 1
ATOM 8529 C C . SER C 1 340 ? 66.829 -0.553 35.375 1.00 15.90 774 SER C C 1
ATOM 8530 O O . SER C 1 340 ? 67.451 -1.214 36.210 1.00 15.99 774 SER C O 1
ATOM 8533 N N . SER C 1 341 ? 66.237 -1.091 34.311 1.00 15.90 775 SER C N 1
ATOM 8534 C CA . SER C 1 341 ? 66.248 -2.527 34.053 1.00 16.11 775 SER C CA 1
ATOM 8535 C C . SER C 1 341 ? 67.507 -3.005 33.328 1.00 15.67 775 SER C C 1
ATOM 8536 O O . SER C 1 341 ? 67.674 -4.208 33.126 1.00 15.72 775 SER C O 1
ATOM 8539 N N . ASN C 1 342 ? 68.378 -2.072 32.932 1.00 15.30 776 ASN C N 1
ATOM 8540 C CA . ASN C 1 342 ? 69.675 -2.429 32.340 1.00 15.07 776 ASN C CA 1
ATOM 8541 C C . ASN C 1 342 ? 70.384 -3.440 33.229 1.00 14.81 776 ASN C C 1
ATOM 8542 O O . ASN C 1 342 ? 70.556 -3.206 34.427 1.00 14.60 776 ASN C O 1
ATOM 8547 N N . CYS C 1 343 ? 70.776 -4.567 32.642 1.00 14.77 777 CYS C N 1
ATOM 8548 C CA . CYS C 1 343 ? 71.322 -5.680 33.414 1.00 14.76 777 CYS C CA 1
ATOM 8549 C C . CYS C 1 343 ? 72.085 -6.665 32.543 1.00 14.92 777 CYS C C 1
ATOM 8550 O O . CYS C 1 343 ? 71.619 -7.050 31.468 1.00 14.76 777 CYS C O 1
ATOM 8553 N N . ILE C 1 344 ? 73.261 -7.069 33.016 1.00 15.07 778 ILE C N 1
ATOM 8554 C CA . ILE C 1 344 ? 73.955 -8.221 32.445 1.00 15.20 778 ILE C CA 1
ATOM 8555 C C . ILE C 1 344 ? 74.025 -9.347 33.483 1.00 15.38 778 ILE C C 1
ATOM 8556 O O . ILE C 1 344 ? 74.536 -9.161 34.591 1.00 15.29 778 ILE C O 1
ATOM 8561 N N . THR C 1 345 ? 73.471 -10.498 33.115 1.00 15.56 779 THR C N 1
ATOM 8562 C CA . THR C 1 345 ? 73.448 -11.668 33.982 1.00 16.08 779 THR C CA 1
ATOM 8563 C C . THR C 1 345 ? 74.532 -12.640 33.535 1.00 16.39 779 THR C C 1
ATOM 8564 O O . THR C 1 345 ? 74.571 -13.051 32.374 1.00 16.33 779 THR C O 1
ATOM 8568 N N . LEU C 1 346 ? 75.415 -12.989 34.464 1.00 16.89 780 LEU C N 1
ATOM 8569 C CA . LEU C 1 346 ? 76.518 -13.896 34.171 1.00 17.36 780 LEU C CA 1
ATOM 8570 C C . LEU C 1 346 ? 76.448 -15.143 35.039 1.00 17.84 780 LEU C C 1
ATOM 8571 O O . LEU C 1 346 ? 76.062 -15.076 36.208 1.00 17.72 780 LEU C O 1
ATOM 8576 N N . MET C 1 347 ? 76.806 -16.279 34.445 1.00 18.42 781 MET C N 1
ATOM 8577 C CA . MET C 1 347 ? 76.798 -17.564 35.137 1.00 19.19 781 MET C CA 1
ATOM 8578 C C . MET C 1 347 ? 78.025 -18.385 34.763 1.00 19.94 781 MET C C 1
ATOM 8579 O O . MET C 1 347 ? 78.412 -18.438 33.595 1.00 19.98 781 MET C O 1
ATOM 8584 N N . GLU C 1 348 ? 78.632 -19.018 35.763 1.00 20.85 782 GLU C N 1
ATOM 8585 C CA . GLU C 1 348 ? 79.742 -19.940 35.534 1.00 21.79 782 GLU C CA 1
ATOM 8586 C C . GLU C 1 348 ? 79.785 -21.030 36.600 1.00 22.26 782 GLU C C 1
ATOM 8587 O O . GLU C 1 348 ? 79.197 -20.884 37.673 1.00 22.24 782 GLU C O 1
ATOM 8593 N N . ALA C 1 349 ? 80.478 -22.122 36.287 1.00 22.97 783 ALA C N 1
ATOM 8594 C CA . ALA C 1 349 ? 80.633 -23.235 37.215 1.00 23.68 783 ALA C CA 1
ATOM 8595 C C . ALA C 1 349 ? 81.573 -22.847 38.351 1.00 24.21 783 ALA C C 1
ATOM 8596 O O . ALA C 1 349 ? 82.553 -22.130 38.141 1.00 24.42 783 ALA C O 1
ATOM 8598 N N . SER C 1 350 ? 81.260 -23.318 39.553 1.00 24.94 784 SER C N 1
ATOM 8599 C CA . SER C 1 350 ? 81.995 -22.936 40.753 1.00 25.63 784 SER C CA 1
ATOM 8600 C C . SER C 1 350 ? 82.153 -24.121 41.705 1.00 26.08 784 SER C C 1
ATOM 8601 O O . SER C 1 350 ? 81.539 -25.171 41.510 1.00 26.13 784 SER C O 1
ATOM 8604 N N . GLY C 1 351 ? 82.981 -23.942 42.731 1.00 26.71 785 GLY C N 1
ATOM 8605 C CA . GLY C 1 351 ? 83.201 -24.975 43.740 1.00 27.47 785 GLY C CA 1
ATOM 8606 C C . GLY C 1 351 ? 84.323 -25.930 43.369 1.00 28.04 785 GLY C C 1
ATOM 8607 O O . GLY C 1 351 ? 84.831 -25.882 42.245 1.00 28.18 785 GLY C O 1
ATOM 8608 N N . PRO C 1 352 ? 84.716 -26.809 44.313 1.00 28.48 786 PRO C N 1
ATOM 8609 C CA . PRO C 1 352 ? 85.822 -27.750 44.100 1.00 28.76 786 PRO C CA 1
ATOM 8610 C C . PRO C 1 352 ? 85.568 -28.755 42.974 1.00 29.00 786 PRO C C 1
ATOM 8611 O O . PRO C 1 352 ? 86.497 -29.100 42.240 1.00 29.17 786 PRO C O 1
ATOM 8615 N N . THR C 1 353 ? 84.322 -29.203 42.840 1.00 29.19 787 THR C N 1
ATOM 8616 C CA . THR C 1 353 ? 83.950 -30.190 41.824 1.00 29.33 787 THR C CA 1
ATOM 8617 C C . THR C 1 353 ? 83.402 -29.543 40.547 1.00 29.20 787 THR C C 1
ATOM 8618 O O . THR C 1 353 ? 82.973 -30.243 39.623 1.00 29.30 787 THR C O 1
ATOM 8622 N N . ASN C 1 354 ? 83.424 -28.209 40.507 1.00 29.01 788 ASN C N 1
ATOM 8623 C CA . ASN C 1 354 ? 82.971 -27.423 39.351 1.00 28.73 788 ASN C CA 1
ATOM 8624 C C . ASN C 1 354 ? 81.507 -27.688 38.968 1.00 28.34 788 ASN C C 1
ATOM 8625 O O . ASN C 1 354 ? 81.135 -27.624 37.793 1.00 28.45 788 ASN C O 1
ATOM 8630 N N . GLU C 1 355 ? 80.680 -27.976 39.973 1.00 27.71 789 GLU C N 1
ATOM 8631 C CA . GLU C 1 355 ? 79.279 -28.340 39.751 1.00 27.19 789 GLU C CA 1
ATOM 8632 C C . GLU C 1 355 ? 78.289 -27.381 40.418 1.00 26.34 789 GLU C C 1
ATOM 8633 O O . GLU C 1 355 ? 77.075 -27.535 40.274 1.00 26.39 789 GLU C O 1
ATOM 8639 N N . ASP C 1 356 ? 78.813 -26.397 41.145 1.00 25.34 790 ASP C N 1
ATOM 8640 C CA . ASP C 1 356 ? 77.985 -25.363 41.761 1.00 24.44 790 ASP C CA 1
ATOM 8641 C C . ASP C 1 356 ? 77.817 -24.191 40.798 1.00 23.84 790 ASP C C 1
ATOM 8642 O O . ASP C 1 356 ? 78.672 -23.956 39.942 1.00 23.72 790 ASP C O 1
ATOM 8647 N N . LEU C 1 357 ? 76.714 -23.461 40.939 1.00 23.11 791 LEU C N 1
ATOM 8648 C CA . LEU C 1 357 ? 76.389 -22.377 40.014 1.00 22.35 791 LEU C CA 1
ATOM 8649 C C . LEU C 1 357 ? 76.691 -21.002 40.597 1.00 21.83 791 LEU C C 1
ATOM 8650 O O . LEU C 1 357 ? 76.023 -20.555 41.531 1.00 21.76 791 LEU C O 1
ATOM 8655 N N . TYR C 1 358 ? 77.707 -20.344 40.044 1.00 21.16 792 TYR C N 1
ATOM 8656 C CA . TYR C 1 358 ? 77.980 -18.950 40.360 1.00 20.51 792 TYR C CA 1
ATOM 8657 C C . TYR C 1 358 ? 77.146 -18.062 39.443 1.00 19.98 792 TYR C C 1
ATOM 8658 O O . TYR C 1 358 ? 77.180 -18.216 38.220 1.00 19.76 792 TYR C O 1
ATOM 8667 N N . ILE C 1 359 ? 76.397 -17.144 40.044 1.00 19.22 793 ILE C N 1
ATOM 8668 C CA . ILE C 1 359 ? 75.602 -16.175 39.291 1.00 18.54 793 ILE C CA 1
ATOM 8669 C C . ILE C 1 359 ? 75.893 -14.749 39.758 1.00 18.12 793 ILE C C 1
ATOM 8670 O O . ILE C 1 359 ? 76.066 -14.499 40.954 1.00 17.96 793 ILE C O 1
ATOM 8675 N N . SER C 1 360 ? 75.965 -13.826 38.803 1.00 17.61 794 SER C N 1
ATOM 8676 C CA . SER C 1 360 ? 76.088 -12.408 39.112 1.00 17.19 794 SER C CA 1
ATOM 8677 C C . SER C 1 360 ? 75.161 -11.580 38.232 1.00 16.80 794 SER C C 1
ATOM 8678 O O . SER C 1 360 ? 74.925 -11.923 37.073 1.00 16.70 794 SER C O 1
ATOM 8681 N N . CYS C 1 361 ? 74.631 -10.502 38.801 1.00 16.31 795 CYS C N 1
ATOM 8682 C CA . CYS C 1 361 ? 73.858 -9.521 38.049 1.00 16.01 795 CYS C CA 1
ATOM 8683 C C . CYS C 1 361 ? 74.467 -8.142 38.252 1.00 15.83 795 CYS C C 1
ATOM 8684 O O . CYS C 1 361 ? 74.700 -7.717 39.386 1.00 15.61 795 CYS C O 1
ATOM 8687 N N . THR C 1 362 ? 74.734 -7.454 37.148 1.00 15.52 796 THR C N 1
ATOM 8688 C CA . THR C 1 362 ? 75.293 -6.113 37.200 1.00 15.52 796 THR C CA 1
ATOM 8689 C C . THR C 1 362 ? 74.315 -5.136 36.562 1.00 15.38 796 THR C C 1
ATOM 8690 O O . THR C 1 362 ? 73.945 -5.285 35.394 1.00 15.32 796 THR C O 1
ATOM 8694 N N . MET C 1 363 ? 73.899 -4.147 37.349 1.00 15.29 797 MET C N 1
ATOM 8695 C CA . MET C 1 363 ? 72.899 -3.169 36.927 1.00 15.34 797 MET C CA 1
ATOM 8696 C C . MET C 1 363 ? 73.441 -1.750 37.122 1.00 15.35 797 MET C C 1
ATOM 8697 O O . MET C 1 363 ? 73.422 -1.221 38.236 1.00 15.34 797 MET C O 1
ATOM 8702 N N . PRO C 1 364 ? 73.939 -1.132 36.035 1.00 15.48 798 PRO C N 1
ATOM 8703 C CA . PRO C 1 364 ? 74.670 0.132 36.135 1.00 15.52 798 PRO C CA 1
ATOM 8704 C C . PRO C 1 364 ? 73.814 1.391 36.272 1.00 15.49 798 PRO C C 1
ATOM 8705 O O . PRO C 1 364 ? 74.356 2.461 36.548 1.00 15.43 798 PRO C O 1
ATOM 8709 N N . SER C 1 365 ? 72.502 1.277 36.080 1.00 15.42 799 SER C N 1
ATOM 8710 C CA . SER C 1 365 ? 71.659 2.469 36.011 1.00 15.44 799 SER C CA 1
ATOM 8711 C C . SER C 1 365 ? 70.311 2.352 36.729 1.00 15.62 799 SER C C 1
ATOM 8712 O O . SER C 1 365 ? 69.261 2.649 36.152 1.00 15.82 799 SER C O 1
ATOM 8715 N N . ILE C 1 366 ? 70.350 1.943 37.997 1.00 15.67 800 ILE C N 1
ATOM 8716 C CA . ILE C 1 366 ? 69.144 1.877 38.825 1.00 15.78 800 ILE C CA 1
ATOM 8717 C C . ILE C 1 366 ? 68.770 3.274 39.324 1.00 15.98 800 ILE C C 1
ATOM 8718 O O . ILE C 1 366 ? 69.490 3.878 40.124 1.00 15.98 800 ILE C O 1
ATOM 8723 N N . GLU C 1 367 ? 67.642 3.777 38.832 1.00 15.98 801 GLU C N 1
ATOM 8724 C CA . GLU C 1 367 ? 67.148 5.106 39.181 1.00 16.29 801 GLU C CA 1
ATOM 8725 C C . GLU C 1 367 ? 66.077 4.954 40.253 1.00 16.44 801 GLU C C 1
ATOM 8726 O O . GLU C 1 367 ? 64.974 4.472 39.983 1.00 16.34 801 GLU C O 1
ATOM 8732 N N . ILE C 1 368 ? 66.415 5.359 41.475 1.00 16.85 802 ILE C N 1
ATOM 8733 C CA . ILE C 1 368 ? 65.634 4.966 42.647 1.00 17.11 802 ILE C CA 1
ATOM 8734 C C . ILE C 1 368 ? 65.732 5.983 43.795 1.00 17.31 802 ILE C C 1
ATOM 8735 O O . ILE C 1 368 ? 66.704 6.735 43.889 1.00 17.29 802 ILE C O 1
ATOM 8740 N N . GLY C 1 369 ? 64.710 6.003 44.648 1.00 17.55 803 GLY C N 1
ATOM 8741 C CA . GLY C 1 369 ? 64.670 6.899 45.805 1.00 17.95 803 GLY C CA 1
ATOM 8742 C C . GLY C 1 369 ? 63.742 6.403 46.898 1.00 18.15 803 GLY C C 1
ATOM 8743 O O . GLY C 1 369 ? 62.890 5.544 46.659 1.00 18.21 803 GLY C O 1
ATOM 8744 N N . THR C 1 370 ? 63.910 6.942 48.104 1.00 18.50 804 THR C N 1
ATOM 8745 C CA . THR C 1 370 ? 63.075 6.563 49.248 1.00 18.70 804 THR C CA 1
ATOM 8746 C C . THR C 1 370 ? 62.377 7.765 49.895 1.00 19.07 804 THR C C 1
ATOM 8747 O O . THR C 1 370 ? 61.643 7.612 50.877 1.00 19.15 804 THR C O 1
ATOM 8751 N N . VAL C 1 371 ? 62.631 8.951 49.343 1.00 19.36 805 VAL C N 1
ATOM 8752 C CA . VAL C 1 371 ? 61.882 10.171 49.666 1.00 19.78 805 VAL C CA 1
ATOM 8753 C C . VAL C 1 371 ? 61.407 10.844 48.379 1.00 19.90 805 VAL C C 1
ATOM 8754 O O . VAL C 1 371 ? 62.053 10.725 47.336 1.00 19.96 805 VAL C O 1
ATOM 8758 N N . GLY C 1 372 ? 60.270 11.533 48.456 1.00 19.87 806 GLY C N 1
ATOM 8759 C CA . GLY C 1 372 ? 59.740 12.279 47.316 1.00 20.06 806 GLY C CA 1
ATOM 8760 C C . GLY C 1 372 ? 58.929 11.441 46.346 1.00 20.03 806 GLY C C 1
ATOM 8761 O O . GLY C 1 372 ? 59.005 10.210 46.355 1.00 20.18 806 GLY C O 1
ATOM 8762 N N . GLY C 1 373 ? 58.154 12.120 45.503 1.00 20.07 807 GLY C N 1
ATOM 8763 C CA . GLY C 1 373 ? 57.308 11.460 44.513 1.00 20.02 807 GLY C CA 1
ATOM 8764 C C . GLY C 1 373 ? 56.303 10.525 45.156 1.00 20.06 807 GLY C C 1
ATOM 8765 O O . GLY C 1 373 ? 55.681 10.868 46.167 1.00 19.96 807 GLY C O 1
ATOM 8766 N N . GLY C 1 374 ? 56.166 9.334 44.578 1.00 19.99 808 GLY C N 1
ATOM 8767 C CA . GLY C 1 374 ? 55.224 8.327 45.063 1.00 20.15 808 GLY C CA 1
ATOM 8768 C C . GLY C 1 374 ? 55.565 7.727 46.416 1.00 20.28 808 GLY C C 1
ATOM 8769 O O . GLY C 1 374 ? 54.722 7.080 47.035 1.00 20.18 808 GLY C O 1
ATOM 8770 N N . THR C 1 375 ? 56.797 7.943 46.874 1.00 20.45 809 THR C N 1
ATOM 8771 C CA . THR C 1 375 ? 57.240 7.446 48.180 1.00 20.73 809 THR C CA 1
ATOM 8772 C C . THR C 1 375 ? 56.696 8.296 49.333 1.00 21.02 809 THR C C 1
ATOM 8773 O O . THR C 1 375 ? 56.910 7.976 50.504 1.00 21.09 809 THR C O 1
ATOM 8777 N N . ASN C 1 376 ? 56.006 9.383 48.996 1.00 21.37 810 ASN C N 1
ATOM 8778 C CA . ASN C 1 376 ? 55.351 10.231 49.990 1.00 21.80 810 ASN C CA 1
ATOM 8779 C C . ASN C 1 376 ? 53.979 9.704 50.412 1.00 21.69 810 ASN C C 1
ATOM 8780 O O . ASN C 1 376 ? 53.402 10.172 51.397 1.00 21.88 810 ASN C O 1
ATOM 8785 N N . LEU C 1 377 ? 53.465 8.731 49.663 1.00 21.54 811 LEU C N 1
ATOM 8786 C CA . LEU C 1 377 ? 52.147 8.161 49.931 1.00 21.38 811 LEU C CA 1
ATOM 8787 C C . LEU C 1 377 ? 52.250 6.995 50.908 1.00 21.29 811 LEU C C 1
ATOM 8788 O O . LEU C 1 377 ? 53.187 6.198 50.837 1.00 21.26 811 LEU C O 1
ATOM 8793 N N . LEU C 1 378 ? 51.277 6.901 51.812 1.00 21.18 812 LEU C N 1
ATOM 8794 C CA . LEU C 1 378 ? 51.313 5.923 52.909 1.00 21.03 812 LEU C CA 1
ATOM 8795 C C . LEU C 1 378 ? 51.361 4.444 52.491 1.00 20.79 812 LEU C C 1
ATOM 8796 O O . LEU C 1 378 ? 52.154 3.685 53.056 1.00 20.71 812 LEU C O 1
ATOM 8801 N N . PRO C 1 379 ? 50.521 4.021 51.517 1.00 20.65 813 PRO C N 1
ATOM 8802 C CA . PRO C 1 379 ? 50.616 2.625 51.071 1.00 20.45 813 PRO C CA 1
ATOM 8803 C C . PRO C 1 379 ? 51.993 2.272 50.504 1.00 20.30 813 PRO C C 1
ATOM 8804 O O . PRO C 1 379 ? 52.529 1.204 50.808 1.00 20.16 813 PRO C O 1
ATOM 8808 N N . GLN C 1 380 ? 52.555 3.171 49.698 1.00 20.11 814 GLN C N 1
ATOM 8809 C CA . GLN C 1 380 ? 53.898 2.997 49.146 1.00 19.99 814 GLN C CA 1
ATOM 8810 C C . GLN C 1 380 ? 54.961 2.991 50.243 1.00 20.03 814 GLN C C 1
ATOM 8811 O O . GLN C 1 380 ? 55.936 2.241 50.166 1.00 19.97 814 GLN C O 1
ATOM 8817 N N . GLN C 1 381 ? 54.759 3.827 51.261 1.00 20.18 815 GLN C N 1
ATOM 8818 C CA . GLN C 1 381 ? 55.644 3.870 52.426 1.00 20.25 815 GLN C CA 1
ATOM 8819 C C . GLN C 1 381 ? 55.616 2.571 53.223 1.00 20.31 815 GLN C C 1
ATOM 8820 O O . GLN C 1 381 ? 56.620 2.194 53.829 1.00 20.29 815 GLN C O 1
ATOM 8826 N N . ALA C 1 382 ? 54.466 1.899 53.216 1.00 20.25 816 ALA C N 1
ATOM 8827 C CA . ALA C 1 382 ? 54.308 0.600 53.866 1.00 20.33 816 ALA C CA 1
ATOM 8828 C C . ALA C 1 382 ? 55.259 -0.439 53.275 1.00 20.28 816 ALA C C 1
ATOM 8829 O O . ALA C 1 382 ? 55.931 -1.160 54.009 1.00 20.39 816 ALA C O 1
ATOM 8831 N N . CYS C 1 383 ? 55.319 -0.496 51.946 1.00 20.24 817 CYS C N 1
ATOM 8832 C CA . CYS C 1 383 ? 56.210 -1.427 51.252 1.00 20.24 817 CYS C CA 1
ATOM 8833 C C . CYS C 1 383 ? 57.687 -1.076 51.446 1.00 20.29 817 CYS C C 1
ATOM 8834 O O . CYS C 1 383 ? 58.534 -1.966 51.531 1.00 20.27 817 CYS C O 1
ATOM 8837 N N . LEU C 1 384 ? 57.986 0.220 51.519 1.00 20.41 818 LEU C N 1
ATOM 8838 C CA . LEU C 1 384 ? 59.338 0.687 51.829 1.00 20.57 818 LEU C CA 1
ATOM 8839 C C . LEU C 1 384 ? 59.734 0.322 53.262 1.00 20.82 818 LEU C C 1
ATOM 8840 O O . LEU C 1 384 ? 60.880 -0.053 53.517 1.00 20.76 818 LEU C O 1
ATOM 8845 N N . GLN C 1 385 ? 58.774 0.427 54.181 1.00 21.16 819 GLN C N 1
ATOM 8846 C CA . GLN C 1 385 ? 58.980 0.065 55.589 1.00 21.65 819 GLN C CA 1
ATOM 8847 C C . GLN C 1 385 ? 59.218 -1.430 55.779 1.00 21.56 819 GLN C C 1
ATOM 8848 O O . GLN C 1 385 ? 59.968 -1.832 56.672 1.00 21.63 819 GLN C O 1
ATOM 8854 N N . MET C 1 386 ? 58.571 -2.243 54.943 1.00 21.54 820 MET C N 1
ATOM 8855 C CA . MET C 1 386 ? 58.785 -3.692 54.927 1.00 21.68 820 MET C CA 1
ATOM 8856 C C . MET C 1 386 ? 60.263 -4.023 54.757 1.00 21.59 820 MET C C 1
ATOM 8857 O O . MET C 1 386 ? 60.777 -4.946 55.390 1.00 21.54 820 MET C O 1
ATOM 8862 N N . LEU C 1 387 ? 60.931 -3.253 53.900 1.00 21.61 821 LEU C N 1
ATOM 8863 C CA . LEU C 1 387 ? 62.341 -3.459 53.578 1.00 21.69 821 LEU C CA 1
ATOM 8864 C C . LEU C 1 387 ? 63.274 -2.641 54.473 1.00 21.85 821 LEU C C 1
ATOM 8865 O O . LEU C 1 387 ? 64.499 -2.768 54.384 1.00 21.75 821 LEU C O 1
ATOM 8870 N N . GLY C 1 388 ? 62.684 -1.809 55.332 1.00 22.05 822 GLY C N 1
ATOM 8871 C CA . GLY C 1 388 ? 63.435 -0.971 56.267 1.00 22.31 822 GLY C CA 1
ATOM 8872 C C . GLY C 1 388 ? 64.176 0.184 55.619 1.00 22.53 822 GLY C C 1
ATOM 8873 O O . GLY C 1 388 ? 65.214 0.621 56.121 1.00 22.51 822 GLY C O 1
ATOM 8874 N N . VAL C 1 389 ? 63.637 0.684 54.507 1.00 22.75 823 VAL C N 1
ATOM 8875 C CA . VAL C 1 389 ? 64.293 1.738 53.727 1.00 23.01 823 VAL C CA 1
ATOM 8876 C C . VAL C 1 389 ? 63.450 3.008 53.563 1.00 23.42 823 VAL C C 1
ATOM 8877 O O . VAL C 1 389 ? 63.836 3.915 52.827 1.00 23.37 823 VAL C O 1
ATOM 8881 N N . GLN C 1 390 ? 62.312 3.076 54.252 1.00 23.92 824 GLN C N 1
ATOM 8882 C CA . GLN C 1 390 ? 61.395 4.209 54.113 1.00 24.44 824 GLN C CA 1
ATOM 8883 C C . GLN C 1 390 ? 62.005 5.519 54.607 1.00 24.88 824 GLN C C 1
ATOM 8884 O O . GLN C 1 390 ? 62.586 5.581 55.694 1.00 24.84 824 GLN C O 1
ATOM 8890 N N . GLY C 1 391 ? 61.868 6.560 53.790 1.00 25.39 825 GLY C N 1
ATOM 8891 C CA . GLY C 1 391 ? 62.309 7.898 54.159 1.00 26.13 825 GLY C CA 1
ATOM 8892 C C . GLY C 1 391 ? 63.803 8.115 54.032 1.00 26.71 825 GLY C C 1
ATOM 8893 O O . GLY C 1 391 ? 64.528 7.268 53.502 1.00 26.61 825 GLY C O 1
ATOM 8894 N N . ALA C 1 392 ? 64.256 9.267 54.518 1.00 27.37 826 ALA C N 1
ATOM 8895 C CA . ALA C 1 392 ? 65.663 9.633 54.471 1.00 28.15 826 ALA C CA 1
ATOM 8896 C C . ALA C 1 392 ? 66.419 9.027 55.646 1.00 28.69 826 ALA C C 1
ATOM 8897 O O . ALA C 1 392 ? 65.863 8.861 56.734 1.00 28.92 826 ALA C O 1
ATOM 8899 N N . CYS C 1 393 ? 67.683 8.689 55.415 1.00 29.51 827 CYS C N 1
ATOM 8900 C CA . CYS C 1 393 ? 68.559 8.222 56.481 1.00 29.93 827 CYS C CA 1
ATOM 8901 C C . CYS C 1 393 ? 69.354 9.403 57.033 1.00 30.26 827 CYS C C 1
ATOM 8902 O O . CYS C 1 393 ? 70.273 9.905 56.381 1.00 30.30 827 CYS C O 1
ATOM 8905 N N . LYS C 1 394 ? 68.983 9.843 58.233 1.00 30.70 828 LYS C N 1
ATOM 8906 C CA . LYS C 1 394 ? 69.579 11.025 58.862 1.00 31.12 828 LYS C CA 1
ATOM 8907 C C . LYS C 1 394 ? 71.074 10.866 59.140 1.00 31.21 828 LYS C C 1
ATOM 8908 O O . LYS C 1 394 ? 71.865 11.754 58.820 1.00 31.34 828 LYS C O 1
ATOM 8914 N N . ASP C 1 395 ? 71.446 9.730 59.728 1.00 31.36 829 ASP C N 1
ATOM 8915 C CA . ASP C 1 395 ? 72.833 9.459 60.111 1.00 31.42 829 ASP C CA 1
ATOM 8916 C C . ASP C 1 395 ? 73.738 9.230 58.902 1.00 31.19 829 ASP C C 1
ATOM 8917 O O . ASP C 1 395 ? 74.911 9.609 58.916 1.00 31.30 829 ASP C O 1
ATOM 8922 N N . ASN C 1 396 ? 73.184 8.615 57.860 1.00 30.85 830 ASN C N 1
ATOM 8923 C CA . ASN C 1 396 ? 73.937 8.307 56.649 1.00 30.47 830 ASN C CA 1
ATOM 8924 C C . ASN C 1 396 ? 73.114 8.610 55.392 1.00 29.98 830 ASN C C 1
ATOM 8925 O O . ASN C 1 396 ? 72.479 7.713 54.836 1.00 29.99 830 ASN C O 1
ATOM 8930 N N . PRO C 1 397 ? 73.125 9.882 54.942 1.00 29.47 831 PRO C N 1
ATOM 8931 C CA . PRO C 1 397 ? 72.336 10.304 53.780 1.00 28.97 831 PRO C CA 1
ATOM 8932 C C . PRO C 1 397 ? 72.622 9.460 52.539 1.00 28.41 831 PRO C C 1
ATOM 8933 O O . PRO C 1 397 ? 73.779 9.318 52.135 1.00 28.45 831 PRO C O 1
ATOM 8937 N N . GLY C 1 398 ? 71.567 8.895 51.958 1.00 27.72 832 GLY C N 1
ATOM 8938 C CA . GLY C 1 398 ? 71.696 8.053 50.773 1.00 26.77 832 GLY C CA 1
ATOM 8939 C C . GLY C 1 398 ? 71.609 6.563 51.049 1.00 26.20 832 GLY C C 1
ATOM 8940 O O . GLY C 1 398 ? 71.341 5.779 50.138 1.00 26.04 832 GLY C O 1
ATOM 8941 N N . GLU C 1 399 ? 71.819 6.177 52.308 1.00 25.56 833 GLU C N 1
ATOM 8942 C CA . GLU C 1 399 ? 71.883 4.767 52.708 1.00 24.98 833 GLU C CA 1
ATOM 8943 C C . GLU C 1 399 ? 70.608 3.976 52.407 1.00 24.31 833 GLU C C 1
ATOM 8944 O O . GLU C 1 399 ? 70.683 2.825 51.977 1.00 24.12 833 GLU C O 1
ATOM 8950 N N . ASN C 1 400 ? 69.450 4.594 52.633 1.00 23.55 834 ASN C N 1
ATOM 8951 C CA . ASN C 1 400 ? 68.168 3.944 52.365 1.00 22.95 834 ASN C CA 1
ATOM 8952 C C . ASN C 1 400 ? 67.944 3.685 50.876 1.00 22.52 834 ASN C C 1
ATOM 8953 O O . ASN C 1 400 ? 67.524 2.592 50.489 1.00 22.41 834 ASN C O 1
ATOM 8958 N N . ALA C 1 401 ? 68.239 4.689 50.051 1.00 22.08 835 ALA C N 1
ATOM 8959 C CA . ALA C 1 401 ? 68.151 4.558 48.596 1.00 21.66 835 ALA C CA 1
ATOM 8960 C C . ALA C 1 401 ? 69.159 3.541 48.060 1.00 21.47 835 ALA C C 1
ATOM 8961 O O . ALA C 1 401 ? 68.826 2.734 47.189 1.00 21.25 835 ALA C O 1
ATOM 8963 N N . ARG C 1 402 ? 70.384 3.586 48.584 1.00 21.21 836 ARG C N 1
ATOM 8964 C CA . ARG C 1 402 ? 71.424 2.623 48.213 1.00 21.14 836 ARG C CA 1
ATOM 8965 C C . ARG C 1 402 ? 71.010 1.199 48.584 1.00 20.64 836 ARG C C 1
ATOM 8966 O O . ARG C 1 402 ? 71.173 0.277 47.785 1.00 20.54 836 ARG C O 1
ATOM 8974 N N . GLN C 1 403 ? 70.461 1.032 49.789 1.00 20.19 837 GLN C N 1
ATOM 8975 C CA . GLN C 1 403 ? 69.982 -0.275 50.244 1.00 19.81 837 GLN C CA 1
ATOM 8976 C C . GLN C 1 403 ? 68.861 -0.806 49.350 1.00 19.37 837 GLN C C 1
ATOM 8977 O O . GLN C 1 403 ? 68.849 -1.987 49.007 1.00 19.35 837 GLN C O 1
ATOM 8983 N N . LEU C 1 404 ? 67.933 0.071 48.966 1.00 18.85 838 LEU C N 1
ATOM 8984 C CA . LEU C 1 404 ? 66.833 -0.318 48.084 1.00 18.38 838 LEU C CA 1
ATOM 8985 C C . LEU C 1 404 ? 67.346 -0.781 46.716 1.00 18.01 838 LEU C C 1
ATOM 8986 O O . LEU C 1 404 ? 66.847 -1.762 46.165 1.00 17.84 838 LEU C O 1
ATOM 8991 N N . ALA C 1 405 ? 68.349 -0.080 46.189 1.00 17.84 839 ALA C N 1
ATOM 8992 C CA . ALA C 1 405 ? 68.991 -0.458 44.928 1.00 17.56 839 ALA C CA 1
ATOM 8993 C C . ALA C 1 405 ? 69.643 -1.841 45.017 1.00 17.51 839 ALA C C 1
ATOM 8994 O O . ALA C 1 405 ? 69.557 -2.636 44.078 1.00 17.37 839 ALA C O 1
ATOM 8996 N N . ARG C 1 406 ? 70.283 -2.120 46.153 1.00 17.44 840 ARG C N 1
ATOM 8997 C CA . ARG C 1 406 ? 70.875 -3.433 46.419 1.00 17.57 840 ARG C CA 1
ATOM 8998 C C . ARG C 1 406 ? 69.803 -4.520 46.473 1.00 17.13 840 ARG C C 1
ATOM 8999 O O . ARG C 1 406 ? 69.999 -5.618 45.945 1.00 17.23 840 ARG C O 1
ATOM 9007 N N . ILE C 1 407 ? 68.670 -4.201 47.102 1.00 16.83 841 ILE C N 1
ATOM 9008 C CA . ILE C 1 407 ? 67.524 -5.112 47.169 1.00 16.43 841 ILE C CA 1
ATOM 9009 C C . ILE C 1 407 ? 66.968 -5.394 45.767 1.00 16.36 841 ILE C C 1
ATOM 9010 O O . ILE C 1 407 ? 66.681 -6.544 45.432 1.00 16.13 841 ILE C O 1
ATOM 9015 N N . VAL C 1 408 ? 66.838 -4.346 44.953 1.00 16.18 842 VAL C N 1
ATOM 9016 C CA . VAL C 1 408 ? 66.364 -4.495 43.571 1.00 16.16 842 VAL C CA 1
ATOM 9017 C C . VAL C 1 408 ? 67.277 -5.434 42.778 1.00 16.14 842 VAL C C 1
ATOM 9018 O O . VAL C 1 408 ? 66.801 -6.391 42.164 1.00 16.12 842 VAL C O 1
ATOM 9022 N N . CYS C 1 409 ? 68.583 -5.171 42.821 1.00 16.25 843 CYS C N 1
ATOM 9023 C CA . CYS C 1 409 ? 69.567 -5.991 42.112 1.00 16.12 843 CYS C CA 1
ATOM 9024 C C . CYS C 1 409 ? 69.550 -7.442 42.600 1.00 15.97 843 CYS C C 1
ATOM 9025 O O . CYS C 1 409 ? 69.584 -8.376 41.794 1.00 15.97 843 CYS C O 1
ATOM 9028 N N . GLY C 1 410 ? 69.477 -7.622 43.918 1.00 15.74 844 GLY C N 1
ATOM 9029 C CA . GLY C 1 410 ? 69.375 -8.950 44.523 1.00 15.55 844 GLY C CA 1
ATOM 9030 C C . GLY C 1 410 ? 68.136 -9.711 44.084 1.00 15.37 844 GLY C C 1
ATOM 9031 O O . GLY C 1 410 ? 68.210 -10.900 43.762 1.00 15.23 844 GLY C O 1
ATOM 9032 N N . THR C 1 411 ? 66.997 -9.018 44.061 1.00 15.25 845 THR C N 1
ATOM 9033 C CA . THR C 1 411 ? 65.724 -9.624 43.660 1.00 15.19 845 THR C CA 1
ATOM 9034 C C . THR C 1 411 ? 65.705 -9.944 42.159 1.00 15.03 845 THR C C 1
ATOM 9035 O O . THR C 1 411 ? 65.132 -10.954 41.744 1.00 14.88 845 THR C O 1
ATOM 9039 N N . VAL C 1 412 ? 66.337 -9.086 41.359 1.00 15.06 846 VAL C N 1
ATOM 9040 C CA . VAL C 1 412 ? 66.530 -9.350 39.931 1.00 15.12 846 VAL C CA 1
ATOM 9041 C C . VAL C 1 412 ? 67.274 -10.676 39.733 1.00 15.22 846 VAL C C 1
ATOM 9042 O O . VAL C 1 412 ? 66.869 -11.504 38.915 1.00 15.14 846 VAL C O 1
ATOM 9046 N N . MET C 1 413 ? 68.344 -10.874 40.502 1.00 15.32 847 MET C N 1
ATOM 9047 C CA . MET C 1 413 ? 69.125 -12.112 40.450 1.00 15.62 847 MET C CA 1
ATOM 9048 C C . MET C 1 413 ? 68.289 -13.341 40.814 1.00 15.49 847 MET C C 1
ATOM 9049 O O . MET C 1 413 ? 68.409 -14.389 40.174 1.00 15.45 847 MET C O 1
ATOM 9054 N N . ALA C 1 414 ? 67.445 -13.208 41.837 1.00 15.57 848 ALA C N 1
ATOM 9055 C CA . ALA C 1 414 ? 66.492 -14.261 42.195 1.00 15.53 848 ALA C CA 1
ATOM 9056 C C . ALA C 1 414 ? 65.565 -14.573 41.022 1.00 15.60 848 ALA C C 1
ATOM 9057 O O . ALA C 1 414 ? 65.348 -15.738 40.687 1.00 15.58 848 ALA C O 1
ATOM 9059 N N . GLY C 1 415 ? 65.037 -13.522 40.396 1.00 15.63 849 GLY C N 1
ATOM 9060 C CA . GLY C 1 415 ? 64.194 -13.657 39.210 1.00 15.62 849 GLY C CA 1
ATOM 9061 C C . GLY C 1 415 ? 64.907 -14.334 38.054 1.00 15.62 849 GLY C C 1
ATOM 9062 O O . GLY C 1 415 ? 64.334 -15.196 37.383 1.00 15.56 849 GLY C O 1
ATOM 9063 N N . GLU C 1 416 ? 66.160 -13.943 37.827 1.00 15.71 850 GLU C N 1
ATOM 9064 C CA . GLU C 1 416 ? 66.988 -14.538 36.778 1.00 15.91 850 GLU C CA 1
ATOM 9065 C C . GLU C 1 416 ? 67.170 -16.037 36.999 1.00 16.14 850 GLU C C 1
ATOM 9066 O O . GLU C 1 416 ? 66.975 -16.826 36.079 1.00 16.24 850 GLU C O 1
ATOM 9072 N N . LEU C 1 417 ? 67.519 -16.424 38.224 1.00 16.51 851 LEU C N 1
ATOM 9073 C CA . LEU C 1 417 ? 67.700 -17.837 38.566 1.00 16.80 851 LEU C CA 1
ATOM 9074 C C . LEU C 1 417 ? 66.488 -18.694 38.212 1.00 16.89 851 LEU C C 1
ATOM 9075 O O . LEU C 1 417 ? 66.624 -19.720 37.547 1.00 16.84 851 LEU C O 1
ATOM 9080 N N . SER C 1 418 ? 65.306 -18.263 38.643 1.00 16.94 852 SER C N 1
ATOM 9081 C CA . SER C 1 418 ? 64.099 -19.064 38.462 1.00 17.11 852 SER C CA 1
ATOM 9082 C C . SER C 1 418 ? 63.611 -19.148 37.015 1.00 17.13 852 SER C C 1
ATOM 9083 O O . SER C 1 418 ? 63.253 -20.233 36.552 1.00 17.29 852 SER C O 1
ATOM 9086 N N . LEU C 1 419 ? 63.589 -18.018 36.307 1.00 17.26 853 LEU C N 1
ATOM 9087 C CA . LEU C 1 419 ? 63.156 -18.023 34.905 1.00 17.21 853 LEU C CA 1
ATOM 9088 C C . LEU C 1 419 ? 64.127 -18.804 34.023 1.00 17.29 853 LEU C C 1
ATOM 9089 O O . LEU C 1 419 ? 63.703 -19.592 33.177 1.00 17.32 853 LEU C O 1
ATOM 9094 N N . MET C 1 420 ? 65.424 -18.580 34.224 1.00 17.48 854 MET C N 1
ATOM 9095 C CA . MET C 1 420 ? 66.448 -19.290 33.463 1.00 17.74 854 MET C CA 1
ATOM 9096 C C . MET C 1 420 ? 66.347 -20.795 33.697 1.00 18.02 854 MET C C 1
ATOM 9097 O O . MET C 1 420 ? 66.490 -21.582 32.762 1.00 18.01 854 MET C O 1
ATOM 9102 N N . ALA C 1 421 ? 66.069 -21.177 34.944 1.00 18.21 855 ALA C N 1
ATOM 9103 C CA . ALA C 1 421 ? 65.835 -22.574 35.310 1.00 18.52 855 ALA C CA 1
ATOM 9104 C C . ALA C 1 421 ? 64.625 -23.158 34.586 1.00 18.73 855 ALA C C 1
ATOM 9105 O O . ALA C 1 421 ? 64.673 -24.294 34.113 1.00 18.83 855 ALA C O 1
ATOM 9107 N N . ALA C 1 422 ? 63.551 -22.374 34.504 1.00 19.02 856 ALA C N 1
ATOM 9108 C CA . ALA C 1 422 ? 62.333 -22.783 33.807 1.00 19.34 856 ALA C CA 1
ATOM 9109 C C . ALA C 1 422 ? 62.598 -23.004 32.319 1.00 19.59 856 ALA C C 1
ATOM 9110 O O . ALA C 1 422 ? 62.138 -23.990 31.741 1.00 19.80 856 ALA C O 1
ATOM 9112 N N . LEU C 1 423 ? 63.351 -22.087 31.715 1.00 19.91 857 LEU C N 1
ATOM 9113 C CA . LEU C 1 423 ? 63.703 -22.170 30.297 1.00 20.20 857 LEU C CA 1
ATOM 9114 C C . LEU C 1 423 ? 64.662 -23.325 30.009 1.00 20.60 857 LEU C C 1
ATOM 9115 O O . LEU C 1 423 ? 64.544 -23.992 28.979 1.00 20.39 857 LEU C O 1
ATOM 9120 N N . ALA C 1 424 ? 65.602 -23.553 30.927 1.00 21.13 858 ALA C N 1
ATOM 9121 C CA . ALA C 1 424 ? 66.584 -24.632 30.797 1.00 21.86 858 ALA C CA 1
ATOM 9122 C C . ALA C 1 424 ? 65.935 -26.012 30.890 1.00 22.40 858 ALA C C 1
ATOM 9123 O O . ALA C 1 424 ? 66.284 -26.919 30.131 1.00 22.50 858 ALA C O 1
ATOM 9125 N N . ALA C 1 425 ? 64.990 -26.155 31.818 1.00 23.05 859 ALA C N 1
ATOM 9126 C CA . ALA C 1 425 ? 64.282 -27.419 32.034 1.00 23.66 859 ALA C CA 1
ATOM 9127 C C . ALA C 1 425 ? 63.218 -27.682 30.968 1.00 24.08 859 ALA C C 1
ATOM 9128 O O . ALA C 1 425 ? 62.821 -28.830 30.749 1.00 24.35 859 ALA C O 1
ATOM 9130 N N . GLY C 1 426 ? 62.763 -26.616 30.314 1.00 24.48 860 GLY C N 1
ATOM 9131 C CA . GLY C 1 426 ? 61.753 -26.713 29.261 1.00 24.87 860 GLY C CA 1
ATOM 9132 C C . GLY C 1 426 ? 60.350 -26.896 29.806 1.00 25.15 860 GLY C C 1
ATOM 9133 O O . GLY C 1 426 ? 60.102 -26.685 30.995 1.00 25.52 860 GLY C O 1
ATOM 9134 N N . GLY D 1 24 ? 36.300 -27.352 58.245 1.00 93.62 458 GLY D N 1
ATOM 9135 C CA . GLY D 1 24 ? 37.594 -27.739 58.876 1.00 93.62 458 GLY D CA 1
ATOM 9136 C C . GLY D 1 24 ? 38.389 -26.540 59.352 1.00 93.62 458 GLY D C 1
ATOM 9137 O O . GLY D 1 24 ? 38.627 -26.379 60.552 1.00 93.62 458 GLY D O 1
ATOM 9138 N N . ALA D 1 25 ? 38.799 -25.698 58.406 1.00 93.62 459 ALA D N 1
ATOM 9139 C CA . ALA D 1 25 ? 39.583 -24.499 58.707 1.00 93.61 459 ALA D CA 1
ATOM 9140 C C . ALA D 1 25 ? 38.703 -23.301 59.068 1.00 93.61 459 ALA D C 1
ATOM 9141 O O . ALA D 1 25 ? 39.183 -22.325 59.651 1.00 93.60 459 ALA D O 1
ATOM 9143 N N . LYS D 1 26 ? 37.420 -23.383 58.717 1.00 93.60 460 LYS D N 1
ATOM 9144 C CA . LYS D 1 26 ? 36.451 -22.326 59.010 1.00 93.60 460 LYS D CA 1
ATOM 9145 C C . LYS D 1 26 ? 36.143 -22.247 60.507 1.00 93.60 460 LYS D C 1
ATOM 9146 O O . LYS D 1 26 ? 35.940 -21.158 61.049 1.00 93.60 460 LYS D O 1
ATOM 9152 N N . PHE D 1 27 ? 36.115 -23.405 61.163 1.00 93.60 461 PHE D N 1
ATOM 9153 C CA . PHE D 1 27 ? 35.839 -23.492 62.597 1.00 93.60 461 PHE D CA 1
ATOM 9154 C C . PHE D 1 27 ? 37.046 -23.075 63.438 1.00 93.59 461 PHE D C 1
ATOM 9155 O O . PHE D 1 27 ? 36.891 -22.620 64.574 1.00 93.59 461 PHE D O 1
ATOM 9163 N N . LEU D 1 28 ? 38.241 -23.234 62.873 1.00 93.58 462 LEU D N 1
ATOM 9164 C CA . LEU D 1 28 ? 39.485 -22.864 63.546 1.00 93.57 462 LEU D CA 1
ATOM 9165 C C . LEU D 1 28 ? 39.745 -21.362 63.452 1.00 93.57 462 LEU D C 1
ATOM 9166 O O . LEU D 1 28 ? 39.422 -20.728 62.445 1.00 93.56 462 LEU D O 1
ATOM 9171 N N . SER D 1 29 ? 40.334 -20.806 64.509 1.00 93.56 463 SER D N 1
ATOM 9172 C CA . SER D 1 29 ? 40.659 -19.381 64.568 1.00 93.57 463 SER D CA 1
ATOM 9173 C C . SER D 1 29 ? 41.914 -19.049 63.758 1.00 93.58 463 SER D C 1
ATOM 9174 O O . SER D 1 29 ? 42.638 -19.949 63.324 1.00 93.57 463 SER D O 1
ATOM 9177 N N . ASP D 1 30 ? 42.158 -17.753 63.559 1.00 93.58 464 ASP D N 1
ATOM 9178 C CA . ASP D 1 30 ? 43.326 -17.273 62.816 1.00 93.59 464 ASP D CA 1
ATOM 9179 C C . ASP D 1 30 ? 44.644 -17.636 63.501 1.00 93.60 464 ASP D C 1
ATOM 9180 O O . ASP D 1 30 ? 45.609 -18.016 62.835 1.00 93.60 464 ASP D O 1
ATOM 9185 N N . ALA D 1 31 ? 44.669 -17.521 64.828 1.00 93.63 465 ALA D N 1
ATOM 9186 C CA . ALA D 1 31 ? 45.856 -17.833 65.626 1.00 93.65 465 ALA D CA 1
ATOM 9187 C C . ALA D 1 31 ? 46.155 -19.333 65.672 1.00 93.67 465 ALA D C 1
ATOM 9188 O O . ALA D 1 31 ? 47.301 -19.736 65.881 1.00 93.66 465 ALA D O 1
ATOM 9190 N N . GLU D 1 32 ? 45.119 -20.146 65.474 1.00 93.71 466 GLU D N 1
ATOM 9191 C CA . GLU D 1 32 ? 45.245 -21.603 65.484 1.00 93.75 466 GLU D CA 1
ATOM 9192 C C . GLU D 1 32 ? 45.986 -22.119 64.248 1.00 93.76 466 GLU D C 1
ATOM 9193 O O . GLU D 1 32 ? 46.725 -23.102 64.326 1.00 93.76 466 GLU D O 1
ATOM 9199 N N . ILE D 1 33 ? 45.780 -21.447 63.116 1.00 93.79 467 ILE D N 1
ATOM 9200 C CA . ILE D 1 33 ? 46.438 -21.798 61.855 1.00 93.81 467 ILE D CA 1
ATOM 9201 C C . ILE D 1 33 ? 47.912 -21.379 61.872 1.00 93.84 467 ILE D C 1
ATOM 9202 O O . ILE D 1 33 ? 48.778 -22.106 61.377 1.00 93.84 467 ILE D O 1
ATOM 9207 N N . ILE D 1 34 ? 48.183 -20.209 62.451 1.00 93.87 468 ILE D N 1
ATOM 9208 C CA . ILE D 1 34 ? 49.539 -19.662 62.549 1.00 93.90 468 ILE D CA 1
ATOM 9209 C C . ILE D 1 34 ? 50.431 -20.510 63.463 1.00 93.94 468 ILE D C 1
ATOM 9210 O O . ILE D 1 34 ? 51.560 -20.848 63.097 1.00 93.95 468 ILE D O 1
ATOM 9215 N N . GLN D 1 35 ? 49.910 -20.857 64.640 1.00 93.99 469 GLN D N 1
ATOM 9216 C CA . GLN D 1 35 ? 50.643 -21.670 65.617 1.00 94.04 469 GLN D CA 1
ATOM 9217 C C . GLN D 1 35 ? 50.853 -23.113 65.152 1.00 94.05 469 GLN D C 1
ATOM 9218 O O . GLN D 1 35 ? 51.731 -23.813 65.663 1.00 94.05 469 GLN D O 1
ATOM 9224 N N . LEU D 1 36 ? 50.043 -23.546 64.186 1.00 94.07 470 LEU D N 1
ATOM 9225 C CA . LEU D 1 36 ? 50.166 -24.876 63.591 1.00 94.09 470 LEU D CA 1
ATOM 9226 C C . LEU D 1 36 ? 51.406 -24.971 62.699 1.00 94.10 470 LEU D C 1
ATOM 9227 O O . LEU D 1 36 ? 52.080 -26.003 62.672 1.00 94.11 470 LEU D O 1
ATOM 9232 N N . VAL D 1 37 ? 51.694 -23.890 61.976 1.00 94.12 471 VAL D N 1
ATOM 9233 C CA . VAL D 1 37 ? 52.867 -23.818 61.104 1.00 94.12 471 VAL D CA 1
ATOM 9234 C C . VAL D 1 37 ? 54.125 -23.520 61.926 1.00 94.14 471 VAL D C 1
ATOM 9235 O O . VAL D 1 37 ? 55.153 -24.183 61.761 1.00 94.14 471 VAL D O 1
ATOM 9239 N N . ASN D 1 38 ? 54.030 -22.529 62.810 1.00 94.15 472 ASN D N 1
ATOM 9240 C CA . ASN D 1 38 ? 55.136 -22.153 63.688 1.00 94.16 472 ASN D CA 1
ATOM 9241 C C . ASN D 1 38 ? 55.304 -23.128 64.849 1.00 94.17 472 ASN D C 1
ATOM 9242 O O . ASN D 1 38 ? 56.410 -23.324 65.352 1.00 94.18 472 ASN D O 1
ATOM 9247 N N . GLU D 1 48 ? 46.759 -21.702 51.375 1.00 49.87 482 GLU D N 1
ATOM 9248 C CA . GLU D 1 48 ? 46.546 -21.349 49.975 1.00 49.84 482 GLU D CA 1
ATOM 9249 C C . GLU D 1 48 ? 45.114 -21.651 49.536 1.00 49.78 482 GLU D C 1
ATOM 9250 O O . GLU D 1 48 ? 44.418 -20.774 49.019 1.00 49.84 482 GLU D O 1
ATOM 9256 N N . THR D 1 49 ? 44.684 -22.893 49.750 1.00 49.67 483 THR D N 1
ATOM 9257 C CA . THR D 1 49 ? 43.343 -23.340 49.375 1.00 49.54 483 THR D CA 1
ATOM 9258 C C . THR D 1 49 ? 42.544 -23.765 50.613 1.00 49.38 483 THR D C 1
ATOM 9259 O O . THR D 1 49 ? 41.314 -23.851 50.571 1.00 49.40 483 THR D O 1
ATOM 9263 N N . LEU D 1 50 ? 43.258 -24.013 51.711 1.00 49.15 484 LEU D N 1
ATOM 9264 C CA . LEU D 1 50 ? 42.659 -24.472 52.968 1.00 48.88 484 LEU D CA 1
ATOM 9265 C C . LEU D 1 50 ? 41.702 -23.457 53.597 1.00 48.63 484 LEU D C 1
ATOM 9266 O O . LEU D 1 50 ? 40.689 -23.839 54.188 1.00 48.63 484 LEU D O 1
ATOM 9271 N N . ILE D 1 51 ? 42.028 -22.172 53.462 1.00 48.25 485 ILE D N 1
ATOM 9272 C CA . ILE D 1 51 ? 41.241 -21.086 54.059 1.00 47.87 485 ILE D CA 1
ATOM 9273 C C . ILE D 1 51 ? 39.882 -20.910 53.367 1.00 47.53 485 ILE D C 1
ATOM 9274 O O . ILE D 1 51 ? 38.931 -20.409 53.975 1.00 47.53 485 ILE D O 1
ATOM 9279 N N . GLU D 1 52 ? 39.806 -21.333 52.103 1.00 47.06 486 GLU D N 1
ATOM 9280 C CA . GLU D 1 52 ? 38.591 -21.254 51.275 1.00 46.58 486 GLU D CA 1
ATOM 9281 C C . GLU D 1 52 ? 38.247 -19.818 50.864 1.00 46.09 486 GLU D C 1
ATOM 9282 O O . GLU D 1 52 ? 38.228 -19.499 49.673 1.00 46.13 486 GLU D O 1
ATOM 9288 N N . THR D 1 53 ? 37.977 -18.964 51.850 1.00 45.40 487 THR D N 1
ATOM 9289 C CA . THR D 1 53 ? 37.716 -17.542 51.605 1.00 44.69 487 THR D CA 1
ATOM 9290 C C . THR D 1 53 ? 39.014 -16.791 51.292 1.00 44.13 487 THR D C 1
ATOM 9291 O O . THR D 1 53 ? 40.045 -17.019 51.931 1.00 44.08 487 THR D O 1
ATOM 9295 N N . HIS D 1 54 ? 38.945 -15.900 50.306 1.00 43.36 488 HIS D N 1
ATOM 9296 C CA . HIS D 1 54 ? 40.128 -15.215 49.781 1.00 42.61 488 HIS D CA 1
ATOM 9297 C C . HIS D 1 54 ? 40.730 -14.186 50.739 1.00 41.99 488 HIS D C 1
ATOM 9298 O O . HIS D 1 54 ? 41.936 -14.209 50.993 1.00 41.94 488 HIS D O 1
ATOM 9305 N N . GLU D 1 55 ? 39.890 -13.296 51.267 1.00 41.21 489 GLU D N 1
ATOM 9306 C CA . GLU D 1 55 ? 40.353 -12.188 52.112 1.00 40.44 489 GLU D CA 1
ATOM 9307 C C . GLU D 1 55 ? 41.006 -12.646 53.419 1.00 39.88 489 GLU D C 1
ATOM 9308 O O . GLU D 1 55 ? 41.997 -12.056 53.860 1.00 39.82 489 GLU D O 1
ATOM 9314 N N . ARG D 1 56 ? 40.452 -13.693 54.028 1.00 39.12 490 ARG D N 1
ATOM 9315 C CA . ARG D 1 56 ? 41.020 -14.270 55.248 1.00 38.40 490 ARG D CA 1
ATOM 9316 C C . ARG D 1 56 ? 42.377 -14.919 54.967 1.00 37.70 490 ARG D C 1
ATOM 9317 O O . ARG D 1 56 ? 43.270 -14.892 55.815 1.00 37.67 490 ARG D O 1
ATOM 9325 N N . GLY D 1 57 ? 42.520 -15.491 53.772 1.00 36.95 491 GLY D N 1
ATOM 9326 C CA . GLY D 1 57 ? 43.795 -16.043 53.313 1.00 35.97 491 GLY D CA 1
ATOM 9327 C C . GLY D 1 57 ? 44.876 -14.980 53.227 1.00 35.31 491 GLY D C 1
ATOM 9328 O O . GLY D 1 57 ? 46.023 -15.218 53.613 1.00 35.22 491 GLY D O 1
ATOM 9329 N N . VAL D 1 58 ? 44.498 -13.806 52.720 1.00 34.62 492 VAL D N 1
ATOM 9330 C CA . VAL D 1 58 ? 45.384 -12.641 52.662 1.00 33.95 492 VAL D CA 1
ATOM 9331 C C . VAL D 1 58 ? 45.701 -12.144 54.074 1.00 33.55 492 VAL D C 1
ATOM 9332 O O . VAL D 1 58 ? 46.845 -11.796 54.373 1.00 33.44 492 VAL D O 1
ATOM 9336 N N . SER D 1 59 ? 44.682 -12.131 54.934 1.00 33.00 493 SER D N 1
ATOM 9337 C CA . SER D 1 59 ? 44.822 -11.692 56.323 1.00 32.55 493 SER D CA 1
ATOM 9338 C C . SER D 1 59 ? 45.831 -12.540 57.099 1.00 32.21 493 SER D C 1
ATOM 9339 O O . SER D 1 59 ? 46.702 -12.000 57.784 1.00 32.16 493 SER D O 1
ATOM 9342 N N . ILE D 1 60 ? 45.707 -13.861 56.980 1.00 31.80 494 ILE D N 1
ATOM 9343 C CA . ILE D 1 60 ? 46.603 -14.803 57.657 1.00 31.41 494 ILE D CA 1
ATOM 9344 C C . ILE D 1 60 ? 48.037 -14.689 57.125 1.00 31.08 494 ILE D C 1
ATOM 9345 O O . ILE D 1 60 ? 48.992 -14.685 57.906 1.00 31.01 494 ILE D O 1
ATOM 9350 N N . ARG D 1 61 ? 48.174 -14.577 55.803 1.00 30.68 495 ARG D N 1
ATOM 9351 C CA . ARG D 1 61 ? 49.482 -14.417 55.162 1.00 30.33 495 ARG D CA 1
ATOM 9352 C C . ARG D 1 61 ? 50.180 -13.130 55.614 1.00 29.97 495 ARG D C 1
ATOM 9353 O O . ARG D 1 61 ? 51.395 -13.121 55.819 1.00 29.91 495 ARG D O 1
ATOM 9361 N N . ARG D 1 62 ? 49.403 -12.058 55.774 1.00 29.62 496 ARG D N 1
ATOM 9362 C CA . ARG D 1 62 ? 49.905 -10.795 56.324 1.00 29.28 496 ARG D CA 1
ATOM 9363 C C . ARG D 1 62 ? 50.411 -10.966 57.757 1.00 29.23 496 ARG D C 1
ATOM 9364 O O . ARG D 1 62 ? 51.464 -10.437 58.117 1.00 29.07 496 ARG D O 1
ATOM 9372 N N . GLN D 1 63 ? 49.653 -11.711 58.562 1.00 29.22 497 GLN D N 1
ATOM 9373 C CA . GLN D 1 63 ? 50.009 -11.982 59.957 1.00 29.22 497 GLN D CA 1
ATOM 9374 C C . GLN D 1 63 ? 51.292 -12.805 60.071 1.00 29.12 497 GLN D C 1
ATOM 9375 O O . GLN D 1 63 ? 52.119 -12.552 60.949 1.00 29.17 497 GLN D O 1
ATOM 9381 N N . LEU D 1 64 ? 51.447 -13.785 59.182 1.00 29.02 498 LEU D N 1
ATOM 9382 C CA . LEU D 1 64 ? 52.663 -14.596 59.113 1.00 28.90 498 LEU D CA 1
ATOM 9383 C C . LEU D 1 64 ? 53.852 -13.753 58.661 1.00 28.83 498 LEU D C 1
ATOM 9384 O O . LEU D 1 64 ? 54.964 -13.912 59.168 1.00 28.87 498 LEU D O 1
ATOM 9389 N N . LEU D 1 65 ? 53.603 -12.854 57.710 1.00 28.71 499 LEU D N 1
ATOM 9390 C CA . LEU D 1 65 ? 54.628 -11.950 57.196 1.00 28.62 499 LEU D CA 1
ATOM 9391 C C . LEU D 1 65 ? 55.109 -10.953 58.253 1.00 28.64 499 LEU D C 1
ATOM 9392 O O . LEU D 1 65 ? 56.307 -10.680 58.348 1.00 28.52 499 LEU D O 1
ATOM 9397 N N . SER D 1 66 ? 54.172 -10.424 59.041 1.00 28.84 500 SER D N 1
ATOM 9398 C CA . SER D 1 66 ? 54.466 -9.403 60.054 1.00 29.08 500 SER D CA 1
ATOM 9399 C C . SER D 1 66 ? 55.570 -9.822 61.026 1.00 29.25 500 SER D C 1
ATOM 9400 O O . SER D 1 66 ? 56.425 -9.012 61.390 1.00 29.28 500 SER D O 1
ATOM 9404 N N . LYS D 1 67 ? 55.549 -11.093 61.426 1.00 29.50 501 LYS D N 1
ATOM 9405 C CA . LYS D 1 67 ? 56.518 -11.639 62.380 1.00 29.80 501 LYS D CA 1
ATOM 9406 C C . LYS D 1 67 ? 57.903 -11.873 61.767 1.00 29.76 501 LYS D C 1
ATOM 9407 O O . LYS D 1 67 ? 58.845 -12.242 62.472 1.00 29.85 501 LYS D O 1
ATOM 9413 N N . LYS D 1 68 ? 58.017 -11.655 60.459 1.00 29.77 502 LYS D N 1
ATOM 9414 C CA . LYS D 1 68 ? 59.287 -11.801 59.748 1.00 29.74 502 LYS D CA 1
ATOM 9415 C C . LYS D 1 68 ? 59.941 -10.446 59.467 1.00 29.73 502 LYS D C 1
ATOM 9416 O O . LYS D 1 68 ? 61.089 -10.384 59.020 1.00 29.71 502 LYS D O 1
ATOM 9422 N N . LEU D 1 69 ? 59.206 -9.367 59.736 1.00 29.71 503 LEU D N 1
ATOM 9423 C CA . LEU D 1 69 ? 59.669 -8.008 59.452 1.00 29.68 503 LEU D CA 1
ATOM 9424 C C . LEU D 1 69 ? 60.229 -7.328 60.696 1.00 29.75 503 LEU D C 1
ATOM 9425 O O . LEU D 1 69 ? 59.720 -7.533 61.798 1.00 29.76 503 LEU D O 1
ATOM 9430 N N . SER D 1 70 ? 61.262 -6.507 60.506 1.00 29.82 504 SER D N 1
ATOM 9431 C CA . SER D 1 70 ? 61.859 -5.727 61.596 1.00 29.91 504 SER D CA 1
ATOM 9432 C C . SER D 1 70 ? 60.820 -4.834 62.276 1.00 29.81 504 SER D C 1
ATOM 9433 O O . SER D 1 70 ? 60.836 -4.669 63.498 1.00 29.82 504 SER D O 1
ATOM 9436 N N . GLU D 1 71 ? 59.926 -4.261 61.472 1.00 29.61 505 GLU D N 1
ATOM 9437 C CA . GLU D 1 71 ? 58.761 -3.540 61.974 1.00 29.55 505 GLU D CA 1
ATOM 9438 C C . GLU D 1 71 ? 57.486 -4.201 61.448 1.00 29.11 505 GLU D C 1
ATOM 9439 O O . GLU D 1 71 ? 57.100 -3.971 60.301 1.00 28.99 505 GLU D O 1
ATOM 9445 N N . PRO D 1 72 ? 56.841 -5.048 62.275 1.00 28.81 506 PRO D N 1
ATOM 9446 C CA . PRO D 1 72 ? 55.573 -5.695 61.917 1.00 28.54 506 PRO D CA 1
ATOM 9447 C C . PRO D 1 72 ? 54.465 -4.706 61.541 1.00 28.32 506 PRO D C 1
ATOM 9448 O O . PRO D 1 72 ? 53.576 -5.049 60.758 1.00 28.27 506 PRO D O 1
ATOM 9452 N N . SER D 1 73 ? 54.533 -3.492 62.087 1.00 27.97 507 SER D N 1
ATOM 9453 C CA . SER D 1 73 ? 53.551 -2.440 61.812 1.00 27.76 507 SER D CA 1
ATOM 9454 C C . SER D 1 73 ? 53.674 -1.844 60.405 1.00 27.59 507 SER D C 1
ATOM 9455 O O . SER D 1 73 ? 52.887 -0.972 60.031 1.00 27.50 507 SER D O 1
ATOM 9458 N N . SER D 1 74 ? 54.659 -2.313 59.637 1.00 27.39 508 SER D N 1
ATOM 9459 C CA . SER D 1 74 ? 54.878 -1.854 58.261 1.00 27.27 508 SER D CA 1
ATOM 9460 C C . SER D 1 74 ? 53.634 -2.006 57.392 1.00 27.15 508 SER D C 1
ATOM 9461 O O . SER D 1 74 ? 53.362 -1.163 56.542 1.00 27.05 508 SER D O 1
ATOM 9464 N N . LEU D 1 75 ? 52.878 -3.076 57.626 1.00 27.14 509 LEU D N 1
ATOM 9465 C CA . LEU D 1 75 ? 51.721 -3.420 56.799 1.00 27.22 509 LEU D CA 1
ATOM 9466 C C . LEU D 1 75 ? 50.459 -2.607 57.112 1.00 27.27 509 LEU D C 1
ATOM 9467 O O . LEU D 1 75 ? 49.456 -2.729 56.405 1.00 27.24 509 LEU D O 1
ATOM 9472 N N . GLN D 1 76 ? 50.519 -1.780 58.155 1.00 27.43 510 GLN D N 1
ATOM 9473 C CA . GLN D 1 76 ? 49.360 -1.013 58.632 1.00 27.68 510 GLN D CA 1
ATOM 9474 C C . GLN D 1 76 ? 48.644 -0.232 57.527 1.00 27.56 510 GLN D C 1
ATOM 9475 O O . GLN D 1 76 ? 47.417 -0.286 57.422 1.00 27.53 510 GLN D O 1
ATOM 9481 N N . TYR D 1 77 ? 49.412 0.485 56.710 1.00 27.55 511 TYR D N 1
ATOM 9482 C CA . TYR D 1 77 ? 48.840 1.323 55.656 1.00 27.56 511 TYR D CA 1
ATOM 9483 C C . TYR D 1 77 ? 48.853 0.678 54.268 1.00 27.51 511 TYR D C 1
ATOM 9484 O O . TYR D 1 77 ? 48.524 1.329 53.275 1.00 27.36 511 TYR D O 1
ATOM 9493 N N . LEU D 1 78 ? 49.229 -0.597 54.208 1.00 27.47 512 LEU D N 1
ATOM 9494 C CA . LEU D 1 78 ? 49.062 -1.388 52.994 1.00 27.53 512 LEU D CA 1
ATOM 9495 C C . LEU D 1 78 ? 47.654 -1.988 53.010 1.00 27.66 512 LEU D C 1
ATOM 9496 O O . LEU D 1 78 ? 47.380 -2.904 53.790 1.00 27.54 512 LEU D O 1
ATOM 9501 N N . PRO D 1 79 ? 46.753 -1.462 52.157 1.00 27.83 513 PRO D N 1
ATOM 9502 C CA . PRO D 1 79 ? 45.352 -1.877 52.196 1.00 28.10 513 PRO D CA 1
ATOM 9503 C C . PRO D 1 79 ? 45.141 -3.270 51.608 1.00 28.46 513 PRO D C 1
ATOM 9504 O O . PRO D 1 79 ? 45.900 -3.695 50.732 1.00 28.31 513 PRO D O 1
ATOM 9508 N N . TYR D 1 80 ? 44.121 -3.97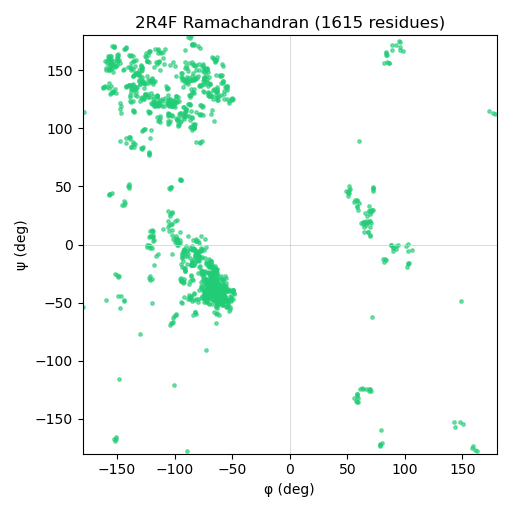1 52.100 1.00 28.88 514 TYR D N 1
ATOM 9509 C CA . TYR D 1 80 ? 43.791 -5.307 51.603 1.00 29.42 514 TYR D CA 1
ATOM 9510 C C . TYR D 1 80 ? 42.296 -5.631 51.662 1.00 29.73 514 TYR D C 1
ATOM 9511 O O . TYR D 1 80 ? 41.805 -6.436 50.869 1.00 29.66 514 TYR D O 1
ATOM 9520 N N . ARG D 1 81 ? 41.584 -5.007 52.599 1.00 30.18 515 ARG D N 1
ATOM 9521 C CA . ARG D 1 81 ? 40.154 -5.263 52.789 1.00 30.73 515 ARG D CA 1
ATOM 9522 C C . ARG D 1 81 ? 39.295 -4.859 51.594 1.00 30.85 515 ARG D C 1
ATOM 9523 O O . ARG D 1 81 ? 39.594 -3.886 50.898 1.00 30.91 515 ARG D O 1
ATOM 9531 N N . ASP D 1 82 ? 38.235 -5.637 51.367 1.00 31.08 516 ASP D N 1
ATOM 9532 C CA . ASP D 1 82 ? 37.169 -5.326 50.402 1.00 31.26 516 ASP D CA 1
ATOM 9533 C C . ASP D 1 82 ? 37.569 -5.396 48.921 1.00 31.18 516 ASP D C 1
ATOM 9534 O O . ASP D 1 82 ? 36.783 -5.021 48.046 1.00 31.32 516 ASP D O 1
ATOM 9539 N N . TYR D 1 83 ? 38.776 -5.881 48.642 1.00 31.03 517 TYR D N 1
ATOM 9540 C CA . TYR D 1 83 ? 39.236 -6.027 47.263 1.00 30.80 517 TYR D CA 1
ATOM 9541 C C . TYR D 1 83 ? 38.830 -7.380 46.675 1.00 30.77 517 TYR D C 1
ATOM 9542 O O . TYR D 1 83 ? 38.831 -8.398 47.370 1.00 30.69 517 TYR D O 1
ATOM 9551 N N . ASN D 1 84 ? 38.485 -7.373 45.389 1.00 30.72 518 ASN D N 1
ATOM 9552 C CA . ASN D 1 84 ? 38.045 -8.574 44.682 1.00 30.71 518 ASN D CA 1
ATOM 9553 C C . ASN D 1 84 ? 39.213 -9.492 44.301 1.00 30.62 518 ASN D C 1
ATOM 9554 O O . ASN D 1 84 ? 39.762 -9.398 43.201 1.00 30.61 518 ASN D O 1
ATOM 9559 N N . TYR D 1 85 ? 39.577 -10.383 45.221 1.00 30.51 519 TYR D N 1
ATOM 9560 C CA . TYR D 1 85 ? 40.707 -11.295 45.025 1.00 30.46 519 TYR D CA 1
ATOM 9561 C C . TYR D 1 85 ? 40.387 -12.506 44.146 1.00 30.51 519 TYR D C 1
ATOM 9562 O O . TYR D 1 85 ? 41.300 -13.206 43.701 1.00 30.49 519 TYR D O 1
ATOM 9571 N N . SER D 1 86 ? 39.100 -12.743 43.894 1.00 30.58 520 SER D N 1
ATOM 9572 C CA . SER D 1 86 ? 38.646 -13.906 43.122 1.00 30.66 520 SER D CA 1
ATOM 9573 C C . SER D 1 86 ? 39.240 -13.978 41.713 1.00 30.64 520 SER D C 1
ATOM 9574 O O . SER D 1 86 ? 39.514 -15.067 41.205 1.00 30.73 520 SER D O 1
ATOM 9577 N N . LEU D 1 87 ? 39.433 -12.815 41.093 1.00 30.62 521 LEU D N 1
ATOM 9578 C CA . LEU D 1 87 ? 40.001 -12.728 39.747 1.00 30.60 521 LEU D CA 1
ATOM 9579 C C . LEU D 1 87 ? 41.531 -12.661 39.756 1.00 30.53 521 LEU D C 1
ATOM 9580 O O . LEU D 1 87 ? 42.166 -12.739 38.701 1.00 30.52 521 LEU D O 1
ATOM 9585 N N . VAL D 1 88 ? 42.111 -12.520 40.946 1.00 30.48 522 VAL D N 1
ATOM 9586 C CA . VAL D 1 88 ? 43.562 -12.389 41.102 1.00 30.41 522 VAL D CA 1
ATOM 9587 C C . VAL D 1 88 ? 44.228 -13.738 41.382 1.00 30.44 522 VAL D C 1
ATOM 9588 O O . VAL D 1 88 ? 45.213 -14.096 40.731 1.00 30.47 522 VAL D O 1
ATOM 9592 N N . MET D 1 89 ? 43.680 -14.478 42.346 1.00 30.40 523 MET D N 1
ATOM 9593 C CA . MET D 1 89 ? 44.267 -15.741 42.799 1.00 30.37 523 MET D CA 1
ATOM 9594 C C . MET D 1 89 ? 44.337 -16.780 41.682 1.00 30.04 523 MET D C 1
ATOM 9595 O O . MET D 1 89 ? 43.339 -17.056 41.009 1.00 30.12 523 MET D O 1
ATOM 9600 N N . GLY D 1 90 ? 45.530 -17.338 41.490 1.00 29.63 524 GLY D N 1
ATOM 9601 C CA . GLY D 1 90 ? 45.776 -18.340 40.456 1.00 28.97 524 GLY D CA 1
ATOM 9602 C C . GLY D 1 90 ? 45.723 -17.797 39.040 1.00 28.43 524 GLY D C 1
ATOM 9603 O O . GLY D 1 90 ? 45.551 -18.560 38.087 1.00 28.57 524 GLY D O 1
ATOM 9604 N N . ALA D 1 91 ? 45.875 -16.480 38.897 1.00 27.84 525 ALA D N 1
ATOM 9605 C CA . ALA D 1 91 ? 45.779 -15.832 37.591 1.00 27.05 525 ALA D CA 1
ATOM 9606 C C . ALA D 1 91 ? 46.747 -14.664 37.400 1.00 26.51 525 ALA D C 1
ATOM 9607 O O . ALA D 1 91 ? 47.426 -14.586 36.374 1.00 26.44 525 ALA D O 1
ATOM 9609 N N . CYS D 1 92 ? 46.810 -13.763 38.380 1.00 25.67 526 CYS D N 1
ATOM 9610 C CA . CYS D 1 92 ? 47.546 -12.504 38.219 1.00 24.94 526 CYS D CA 1
ATOM 9611 C C . CYS D 1 92 ? 48.668 -12.264 39.231 1.00 24.35 526 CYS D C 1
ATOM 9612 O O . CYS D 1 92 ? 49.624 -11.547 38.934 1.00 24.10 526 CYS D O 1
ATOM 9615 N N . CYS D 1 93 ? 48.548 -12.850 40.419 1.00 23.60 527 CYS D N 1
ATOM 9616 C CA . CYS D 1 93 ? 49.515 -12.618 41.493 1.00 23.23 527 CYS D CA 1
ATOM 9617 C C . CYS D 1 93 ? 49.516 -13.768 42.498 1.00 23.06 527 CYS D C 1
ATOM 9618 O O . CYS D 1 93 ? 48.499 -14.439 42.684 1.00 23.07 527 CYS D O 1
ATOM 9621 N N . GLU D 1 94 ? 50.666 -13.989 43.132 1.00 22.75 528 GLU D N 1
ATOM 9622 C CA . GLU D 1 94 ? 50.809 -15.013 44.171 1.00 22.49 528 GLU D CA 1
ATOM 9623 C C . GLU D 1 94 ? 51.343 -14.377 45.450 1.00 22.41 528 GLU D C 1
ATOM 9624 O O . GLU D 1 94 ? 51.849 -13.253 45.421 1.00 22.31 528 GLU D O 1
ATOM 9630 N N . ASN D 1 95 ? 51.230 -15.103 46.564 1.00 22.23 529 ASN D N 1
ATOM 9631 C CA . ASN D 1 95 ? 51.657 -14.614 47.881 1.00 22.15 529 ASN D CA 1
ATOM 9632 C C . ASN D 1 95 ? 51.094 -13.225 48.194 1.00 21.94 529 ASN D C 1
ATOM 9633 O O . ASN D 1 95 ? 51.793 -12.363 48.732 1.00 21.97 529 ASN D O 1
ATOM 9638 N N . VAL D 1 96 ? 49.821 -13.030 47.854 1.00 21.79 530 VAL D N 1
ATOM 9639 C CA . VAL D 1 96 ? 49.164 -11.724 47.916 1.00 21.62 530 VAL D CA 1
ATOM 9640 C C . VAL D 1 96 ? 48.992 -11.240 49.357 1.00 21.51 530 VAL D C 1
ATOM 9641 O O . VAL D 1 96 ? 48.464 -11.960 50.208 1.00 21.51 530 VAL D O 1
ATOM 9645 N N . ILE D 1 97 ? 49.458 -10.019 49.612 1.00 21.38 531 ILE D N 1
ATOM 9646 C CA . ILE D 1 97 ? 49.377 -9.396 50.936 1.00 21.28 531 ILE D CA 1
ATOM 9647 C C . ILE D 1 97 ? 48.551 -8.105 50.914 1.00 21.26 531 ILE D C 1
ATOM 9648 O O . ILE D 1 97 ? 48.419 -7.420 51.933 1.00 21.19 531 ILE D O 1
ATOM 9653 N N . GLY D 1 98 ? 47.996 -7.783 49.748 1.00 21.17 532 GLY D N 1
ATOM 9654 C CA . GLY D 1 98 ? 47.144 -6.609 49.592 1.00 21.17 532 GLY D CA 1
ATOM 9655 C C . GLY D 1 98 ? 47.195 -6.016 48.200 1.00 21.16 532 GLY D C 1
ATOM 9656 O O . GLY D 1 98 ? 47.478 -6.719 47.224 1.00 21.18 532 GLY D O 1
ATOM 9657 N N . TYR D 1 99 ? 46.912 -4.720 48.111 1.00 21.19 533 TYR D N 1
ATOM 9658 C CA . TYR D 1 99 ? 46.961 -4.000 46.841 1.00 21.10 533 TYR D CA 1
ATOM 9659 C C . TYR D 1 99 ? 47.614 -2.629 46.981 1.00 20.81 533 TYR D C 1
ATOM 9660 O O . TYR D 1 99 ? 47.576 -2.013 48.050 1.00 20.74 533 TYR D O 1
ATOM 9669 N N . MET D 1 100 ? 48.212 -2.162 45.888 1.00 20.42 534 MET D N 1
ATOM 9670 C CA . MET D 1 100 ? 48.833 -0.846 45.840 1.00 20.05 534 MET D CA 1
ATOM 9671 C C . MET D 1 100 ? 47.968 0.117 45.030 1.00 19.73 534 MET D C 1
ATOM 9672 O O . MET D 1 100 ? 47.809 -0.061 43.820 1.00 19.74 534 MET D O 1
ATOM 9677 N N . PRO D 1 101 ? 47.398 1.138 45.698 1.00 19.51 535 PRO D N 1
ATOM 9678 C CA . PRO D 1 101 ? 46.609 2.129 44.974 1.00 19.31 535 PRO D CA 1
ATOM 9679 C C . PRO D 1 101 ? 47.493 3.138 44.249 1.00 19.09 535 PRO D C 1
ATOM 9680 O O . PRO D 1 101 ? 48.298 3.830 44.876 1.00 19.03 535 PRO D O 1
ATOM 9684 N N . ILE D 1 102 ? 47.345 3.196 42.929 1.00 18.94 536 ILE D N 1
ATOM 9685 C CA . ILE D 1 102 ? 48.041 4.181 42.108 1.00 18.83 536 ILE D CA 1
ATOM 9686 C C . ILE D 1 102 ? 47.015 5.214 41.657 1.00 18.92 536 ILE D C 1
ATOM 9687 O O . ILE D 1 102 ? 46.016 4.851 41.034 1.00 18.97 536 ILE D O 1
ATOM 9692 N N . PRO D 1 103 ? 47.246 6.502 41.984 1.00 19.02 537 PRO D N 1
ATOM 9693 C CA . PRO D 1 103 ? 46.322 7.568 41.586 1.00 19.06 537 PRO D CA 1
ATOM 9694 C C . PRO D 1 103 ? 46.073 7.574 40.080 1.00 19.17 537 PRO D C 1
ATOM 9695 O O . PRO D 1 103 ? 47.017 7.436 39.296 1.00 19.05 537 PRO D O 1
ATOM 9699 N N . VAL D 1 104 ? 44.807 7.707 39.693 1.00 19.21 538 VAL D N 1
ATOM 9700 C CA . VAL D 1 104 ? 44.419 7.751 38.286 1.00 19.40 538 VAL D CA 1
ATOM 9701 C C . VAL D 1 104 ? 43.885 9.137 37.940 1.00 19.59 538 VAL D C 1
ATOM 9702 O O . VAL D 1 104 ? 42.923 9.614 38.551 1.00 19.55 538 VAL D O 1
ATOM 9706 N N . GLY D 1 105 ? 44.531 9.778 36.971 1.00 19.70 539 GLY D N 1
ATOM 9707 C CA . GLY D 1 105 ? 44.075 11.060 36.442 1.00 20.09 539 GLY D CA 1
ATOM 9708 C C . GLY D 1 105 ? 43.519 10.894 35.041 1.00 20.29 539 GLY D C 1
ATOM 9709 O O . GLY D 1 105 ? 43.681 9.837 34.422 1.00 20.44 539 GLY D O 1
ATOM 9710 N N . VAL D 1 106 ? 42.854 11.932 34.541 1.00 20.42 540 VAL D N 1
ATOM 9711 C CA . VAL D 1 106 ? 42.304 11.902 33.186 1.00 20.63 540 VAL D CA 1
ATOM 9712 C C . VAL D 1 106 ? 42.830 13.047 32.315 1.00 20.67 540 VAL D C 1
ATOM 9713 O O . VAL D 1 106 ? 42.815 14.212 32.718 1.00 20.61 540 VAL D O 1
ATOM 9717 N N . ALA D 1 107 ? 43.312 12.693 31.127 1.00 20.87 541 ALA D N 1
ATOM 9718 C CA . ALA D 1 107 ? 43.742 13.672 30.138 1.00 21.11 541 ALA D CA 1
ATOM 9719 C C . ALA D 1 107 ? 42.844 13.578 28.912 1.00 21.26 541 ALA D C 1
ATOM 9720 O O . ALA D 1 107 ? 42.643 12.494 28.358 1.00 21.28 541 ALA D O 1
ATOM 9722 N N . GLY D 1 108 ? 42.293 14.716 28.501 1.00 21.47 542 GLY D N 1
ATOM 9723 C CA . GLY D 1 108 ? 41.408 14.756 27.344 1.00 21.74 542 GLY D CA 1
ATOM 9724 C C . GLY D 1 108 ? 40.547 16.004 27.253 1.00 21.90 542 GLY D C 1
ATOM 9725 O O . GLY D 1 108 ? 40.656 16.897 28.096 1.00 21.98 542 GLY D O 1
ATOM 9726 N N . PRO D 1 109 ? 39.678 16.074 26.227 1.00 22.06 543 PRO D N 1
ATOM 9727 C CA . PRO D 1 109 ? 39.513 15.047 25.193 1.00 22.11 543 PRO D CA 1
ATOM 9728 C C . PRO D 1 109 ? 40.703 14.941 24.236 1.00 22.15 543 PRO D C 1
ATOM 9729 O O . PRO D 1 109 ? 41.281 15.958 23.840 1.00 22.12 543 PRO D O 1
ATOM 9733 N N . LEU D 1 110 ? 41.071 13.709 23.896 1.00 22.30 544 LEU D N 1
ATOM 9734 C CA . LEU D 1 110 ? 42.047 13.459 22.846 1.00 22.50 544 LEU D CA 1
ATOM 9735 C C . LEU D 1 110 ? 41.297 13.284 21.532 1.00 22.65 544 LEU D C 1
ATOM 9736 O O . LEU D 1 110 ? 40.610 12.283 21.325 1.00 22.66 544 LEU D O 1
ATOM 9741 N N . CYS D 1 111 ? 41.420 14.281 20.662 1.00 22.97 545 CYS D N 1
ATOM 9742 C CA . CYS D 1 111 ? 40.771 14.257 19.358 1.00 23.25 545 CYS D CA 1
ATOM 9743 C C . CYS D 1 111 ? 41.616 13.442 18.387 1.00 23.26 545 CYS D C 1
ATOM 9744 O O . CYS D 1 111 ? 42.649 13.907 17.899 1.00 23.24 545 CYS D O 1
ATOM 9747 N N . LEU D 1 112 ? 41.168 12.218 18.127 1.00 23.35 546 LEU D N 1
ATOM 9748 C CA . LEU D 1 112 ? 41.932 11.258 17.342 1.00 23.49 546 LEU D CA 1
ATOM 9749 C C . LEU D 1 112 ? 41.031 10.490 16.383 1.00 23.65 546 LEU D C 1
ATOM 9750 O O . LEU D 1 112 ? 40.067 9.849 16.806 1.00 23.64 546 LEU D O 1
ATOM 9755 N N . ASP D 1 113 ? 41.364 10.564 15.094 1.00 23.90 547 ASP D N 1
ATOM 9756 C CA . ASP D 1 113 ? 40.624 9.881 14.027 1.00 24.18 547 ASP D CA 1
ATOM 9757 C C . ASP D 1 113 ? 39.120 10.168 14.096 1.00 24.53 547 ASP D C 1
ATOM 9758 O O . ASP D 1 113 ? 38.295 9.249 14.080 1.00 24.55 547 ASP D O 1
ATOM 9763 N N . GLU D 1 114 ? 38.789 11.457 14.189 1.00 25.01 548 GLU D N 1
ATOM 9764 C CA . GLU D 1 114 ? 37.401 11.947 14.242 1.00 25.52 548 GLU D CA 1
ATOM 9765 C C . GLU D 1 114 ? 36.619 11.497 15.487 1.00 25.39 548 GLU D C 1
ATOM 9766 O O . GLU D 1 114 ? 35.400 11.678 15.565 1.00 25.51 548 GLU D O 1
ATOM 9772 N N . LYS D 1 115 ? 37.331 10.923 16.455 1.00 25.24 549 LYS D N 1
ATOM 9773 C CA . LYS D 1 115 ? 36.745 10.518 17.732 1.00 25.12 549 LYS D CA 1
ATOM 9774 C C . LYS D 1 115 ? 37.334 11.352 18.868 1.00 24.86 549 LYS D C 1
ATOM 9775 O O . LYS D 1 115 ? 38.330 12.054 18.680 1.00 24.89 549 LYS D O 1
ATOM 9781 N N . GLU D 1 116 ? 36.715 11.269 20.043 1.00 24.60 550 GLU D N 1
ATOM 9782 C CA . GLU D 1 116 ? 37.220 11.945 21.238 1.00 24.43 550 GLU D CA 1
ATOM 9783 C C . GLU D 1 116 ? 37.369 10.958 22.394 1.00 23.97 550 GLU D C 1
ATOM 9784 O O . GLU D 1 116 ? 36.425 10.240 22.734 1.00 24.02 550 GLU D O 1
ATOM 9790 N N . PHE D 1 117 ? 38.562 10.927 22.985 1.00 23.40 551 PHE D N 1
ATOM 9791 C CA . PHE D 1 117 ? 38.885 9.977 24.049 1.00 22.85 551 PHE D CA 1
ATOM 9792 C C . PHE D 1 117 ? 39.247 10.664 25.359 1.00 22.54 551 PHE D C 1
ATOM 9793 O O . PHE D 1 117 ? 39.925 11.691 25.367 1.00 22.53 551 PHE D O 1
ATOM 9801 N N . GLN D 1 118 ? 38.787 10.082 26.462 1.00 22.22 552 GLN D N 1
ATOM 9802 C CA . GLN D 1 118 ? 39.183 10.515 27.796 1.00 21.91 552 GLN D CA 1
ATOM 9803 C C . GLN D 1 118 ? 40.172 9.487 28.333 1.00 21.46 552 GLN D C 1
ATOM 9804 O O . GLN D 1 118 ? 39.787 8.383 28.723 1.00 21.37 552 GLN D O 1
ATOM 9810 N N . VAL D 1 119 ? 41.450 9.860 28.334 1.00 20.85 553 VAL D N 1
ATOM 9811 C CA . VAL D 1 119 ? 42.539 8.912 28.573 1.00 20.35 553 VAL D CA 1
ATOM 9812 C C . VAL D 1 119 ? 42.905 8.805 30.057 1.00 19.92 553 VAL D C 1
ATOM 9813 O O . VAL D 1 119 ? 43.353 9.784 30.658 1.00 19.98 553 VAL D O 1
ATOM 9817 N N . PRO D 1 120 ? 42.713 7.609 30.648 1.00 19.58 554 PRO D N 1
ATOM 9818 C CA . PRO D 1 120 ? 43.090 7.370 32.039 1.00 19.24 554 PRO D CA 1
ATOM 9819 C C . PRO D 1 120 ? 44.599 7.165 32.181 1.00 18.97 554 PRO D C 1
ATOM 9820 O O . PRO D 1 120 ? 45.212 6.466 31.370 1.00 18.84 554 PRO D O 1
ATOM 9824 N N . MET D 1 121 ? 45.185 7.785 33.201 1.00 18.55 555 MET D N 1
ATOM 9825 C CA . MET D 1 121 ? 46.629 7.727 33.418 1.00 18.44 555 MET D CA 1
ATOM 9826 C C . MET D 1 121 ? 46.936 7.496 34.891 1.00 18.24 555 MET D C 1
ATOM 9827 O O . MET D 1 121 ? 46.623 8.335 35.737 1.00 18.29 555 MET D O 1
ATOM 9832 N N . ALA D 1 122 ? 47.542 6.349 35.188 1.00 18.19 556 ALA D N 1
ATOM 9833 C CA . ALA D 1 122 ? 47.900 5.993 36.557 1.00 18.01 556 ALA D CA 1
ATOM 9834 C C . ALA D 1 122 ? 49.356 6.355 36.826 1.00 18.03 556 ALA D C 1
ATOM 9835 O O . ALA D 1 122 ? 50.269 5.763 36.244 1.00 17.87 556 ALA D O 1
ATOM 9837 N N . THR D 1 123 ? 49.562 7.335 37.703 1.00 17.99 557 THR D N 1
ATOM 9838 C CA . THR D 1 123 ? 50.899 7.868 37.967 1.00 18.06 557 THR D CA 1
ATOM 9839 C C . THR D 1 123 ? 51.020 8.522 39.344 1.00 18.17 557 THR D C 1
ATOM 9840 O O . THR D 1 123 ? 50.017 8.893 39.962 1.00 18.16 557 THR D O 1
ATOM 9844 N N . THR D 1 124 ? 52.258 8.646 39.818 1.00 18.19 558 THR D N 1
ATOM 9845 C CA . THR D 1 124 ? 52.555 9.429 41.013 1.00 18.21 558 THR D CA 1
ATOM 9846 C C . THR D 1 124 ? 53.520 10.574 40.691 1.00 18.26 558 THR D C 1
ATOM 9847 O O . THR D 1 124 ? 54.059 11.215 41.597 1.00 18.46 558 THR D O 1
ATOM 9851 N N . GLU D 1 125 ? 53.727 10.835 39.400 1.00 18.29 559 GLU D N 1
ATOM 9852 C CA . GLU D 1 125 ? 54.560 11.960 38.979 1.00 18.31 559 GLU D CA 1
ATOM 9853 C C . GLU D 1 125 ? 53.722 13.218 38.774 1.00 18.35 559 GLU D C 1
ATOM 9854 O O . GLU D 1 125 ? 52.878 13.278 37.876 1.00 18.33 559 GLU D O 1
ATOM 9860 N N . GLY D 1 126 ? 53.969 14.218 39.617 1.00 18.45 560 GLY D N 1
ATOM 9861 C CA . GLY D 1 126 ? 53.297 15.511 39.514 1.00 18.59 560 GLY D CA 1
ATOM 9862 C C . GLY D 1 126 ? 53.510 16.166 38.164 1.00 18.66 560 GLY D C 1
ATOM 9863 O O . GLY D 1 126 ? 54.600 16.086 37.591 1.00 18.59 560 GLY D O 1
ATOM 9864 N N . CYS D 1 127 ? 52.450 16.795 37.659 1.00 18.76 561 CYS D N 1
ATOM 9865 C CA . CYS D 1 127 ? 52.450 17.523 36.380 1.00 19.09 561 CYS D CA 1
ATOM 9866 C C . CYS D 1 127 ? 52.284 16.658 35.126 1.00 18.85 561 CYS D C 1
ATOM 9867 O O . CYS D 1 127 ? 52.024 17.191 34.049 1.00 18.90 561 CYS D O 1
ATOM 9870 N N . LEU D 1 128 ? 52.416 15.338 35.260 1.00 18.60 562 LEU D N 1
ATOM 9871 C CA . LEU D 1 128 ? 52.343 14.450 34.094 1.00 18.50 562 LEU D CA 1
ATOM 9872 C C . LEU D 1 128 ? 50.969 14.470 33.417 1.00 18.38 562 LEU D C 1
ATOM 9873 O O . LEU D 1 128 ? 50.878 14.687 32.207 1.00 18.40 562 LEU D O 1
ATOM 9878 N N . VAL D 1 129 ? 49.915 14.245 34.199 1.00 18.36 563 VAL D N 1
ATOM 9879 C CA . VAL D 1 129 ? 48.551 14.238 33.668 1.00 18.27 563 VAL D CA 1
ATOM 9880 C C . VAL D 1 129 ? 48.186 15.625 33.136 1.00 18.27 563 VAL D C 1
ATOM 9881 O O . VAL D 1 129 ? 47.688 15.751 32.016 1.00 18.32 563 VAL D O 1
ATOM 9885 N N . ALA D 1 130 ? 48.461 16.654 33.937 1.00 18.31 564 ALA D N 1
ATOM 9886 C CA . ALA D 1 130 ? 48.187 18.043 33.563 1.00 18.33 564 ALA D CA 1
ATOM 9887 C C . ALA D 1 130 ? 48.922 18.471 32.287 1.00 18.40 564 ALA D C 1
ATOM 9888 O O . ALA D 1 130 ? 48.342 19.138 31.427 1.00 18.41 564 ALA D O 1
ATOM 9890 N N . SER D 1 131 ? 50.192 18.084 32.166 1.00 18.38 565 SER D N 1
ATOM 9891 C CA . SER D 1 131 ? 50.977 18.394 30.970 1.00 18.35 565 SER D CA 1
ATOM 9892 C C . SER D 1 131 ? 50.418 17.668 29.746 1.00 18.37 565 SER D C 1
ATOM 9893 O O . SER D 1 131 ? 50.221 18.277 28.695 1.00 18.36 565 SER D O 1
ATOM 9896 N N . THR D 1 132 ? 50.144 16.373 29.896 1.00 18.44 566 THR D N 1
ATOM 9897 C CA . THR D 1 132 ? 49.540 15.579 28.825 1.00 18.60 566 THR D CA 1
ATOM 9898 C C . THR D 1 132 ? 48.199 16.184 28.397 1.00 18.71 566 THR D C 1
ATOM 9899 O O . THR D 1 132 ? 47.899 16.259 27.203 1.00 18.74 566 THR D O 1
ATOM 9903 N N . ASN D 1 133 ? 47.418 16.633 29.380 1.00 18.99 567 ASN D N 1
ATOM 9904 C CA . ASN D 1 133 ? 46.137 17.300 29.135 1.00 19.23 567 ASN D CA 1
ATOM 9905 C C . ASN D 1 133 ? 46.275 18.575 28.296 1.00 19.26 567 ASN D C 1
ATOM 9906 O O . ASN D 1 133 ? 45.420 18.858 27.454 1.00 19.24 567 ASN D O 1
ATOM 9911 N N . ARG D 1 134 ? 47.348 19.334 28.529 1.00 19.26 568 ARG D N 1
ATOM 9912 C CA . ARG D 1 134 ? 47.637 20.539 27.744 1.00 19.38 568 ARG D CA 1
ATOM 9913 C C . ARG D 1 134 ? 47.964 20.190 26.290 1.00 19.43 568 ARG D C 1
ATOM 9914 O O . ARG D 1 134 ? 47.546 20.892 25.368 1.00 19.31 568 ARG D O 1
ATOM 9922 N N . GLY D 1 135 ? 48.709 19.102 26.096 1.00 19.52 569 GLY D N 1
ATOM 9923 C CA . GLY D 1 135 ? 49.025 18.606 24.758 1.00 19.90 569 GLY D CA 1
ATOM 9924 C C . GLY D 1 135 ? 47.783 18.187 23.991 1.00 20.16 569 GLY D C 1
ATOM 9925 O O . GLY D 1 135 ? 47.684 18.422 22.783 1.00 20.11 569 GLY D O 1
ATOM 9926 N N . CYS D 1 136 ? 46.838 17.569 24.699 1.00 20.44 570 CYS D N 1
ATOM 9927 C CA . CYS D 1 136 ? 45.539 17.202 24.134 1.00 20.88 570 CYS D CA 1
ATOM 9928 C C . CYS D 1 136 ? 44.765 18.430 23.659 1.00 21.34 570 CYS D C 1
ATOM 9929 O O . CYS D 1 136 ? 44.161 18.408 22.586 1.00 21.50 570 CYS D O 1
ATOM 9932 N N . ARG D 1 137 ? 44.795 19.491 24.464 1.00 21.98 571 ARG D N 1
ATOM 9933 C CA . ARG D 1 137 ? 44.122 20.752 24.144 1.00 22.63 571 ARG D CA 1
ATOM 9934 C C . ARG D 1 137 ? 44.697 21.377 22.873 1.00 22.59 571 ARG D C 1
ATOM 9935 O O . ARG D 1 137 ? 43.949 21.869 22.025 1.00 22.67 571 ARG D O 1
ATOM 9943 N N . ALA D 1 138 ? 46.024 21.342 22.748 1.00 22.66 572 ALA D N 1
ATOM 9944 C CA . ALA D 1 138 ? 46.717 21.864 21.570 1.00 22.72 572 ALA D CA 1
ATOM 9945 C C . ALA D 1 138 ? 46.318 21.113 20.300 1.00 22.77 572 ALA D C 1
ATOM 9946 O O . ALA D 1 138 ? 46.093 21.728 19.256 1.00 22.71 572 ALA D O 1
ATOM 9948 N N . ILE D 1 139 ? 46.229 19.788 20.403 1.00 22.87 573 ILE D N 1
ATOM 9949 C CA . ILE D 1 139 ? 45.777 18.937 19.301 1.00 23.04 573 ILE D CA 1
ATOM 9950 C C . ILE D 1 139 ? 44.303 19.205 18.981 1.00 23.30 573 ILE D C 1
ATOM 9951 O O . ILE D 1 139 ? 43.925 19.308 17.811 1.00 23.28 573 ILE D O 1
ATOM 9956 N N . GLY D 1 140 ? 43.490 19.333 20.030 1.00 23.62 574 GLY D N 1
ATOM 9957 C CA . GLY D 1 140 ? 42.051 19.578 19.896 1.00 24.11 574 GLY D CA 1
ATOM 9958 C C . GLY D 1 140 ? 41.717 20.872 19.177 1.00 24.36 574 GLY D C 1
ATOM 9959 O O . GLY D 1 140 ? 40.796 20.915 18.358 1.00 24.49 574 GLY D O 1
ATOM 9960 N N . LEU D 1 141 ? 42.471 21.926 19.482 1.00 24.66 575 LEU D N 1
ATOM 9961 C CA . LEU D 1 141 ? 42.292 23.222 18.829 1.00 24.92 575 LEU D CA 1
ATOM 9962 C C . LEU D 1 141 ? 42.961 23.273 17.452 1.00 25.03 575 LEU D C 1
ATOM 9963 O O . LEU D 1 141 ? 42.815 24.255 16.718 1.00 25.10 575 LEU D O 1
ATOM 9968 N N . GLY D 1 142 ? 43.684 22.207 17.110 1.00 25.03 576 GLY D N 1
ATOM 9969 C CA . GLY D 1 142 ? 44.377 22.108 15.828 1.00 24.98 576 GLY D CA 1
ATOM 9970 C C . GLY D 1 142 ? 43.697 21.232 14.790 1.00 24.95 576 GLY D C 1
ATOM 9971 O O . GLY D 1 142 ? 44.298 20.898 13.767 1.00 25.13 576 GLY D O 1
ATOM 9972 N N . GLY D 1 143 ? 42.446 20.859 15.048 1.00 24.77 577 GLY D N 1
ATOM 9973 C CA . GLY D 1 143 ? 41.674 20.043 14.112 1.00 24.56 577 GLY D CA 1
ATOM 9974 C C . GLY D 1 143 ? 41.758 18.546 14.357 1.00 24.34 577 GLY D C 1
ATOM 9975 O O . GLY D 1 143 ? 41.140 17.761 13.637 1.00 24.48 577 GLY D O 1
ATOM 9976 N N . GLY D 1 144 ? 42.530 18.150 15.367 1.00 24.09 578 GLY D N 1
ATOM 9977 C CA . GLY D 1 144 ? 42.612 16.749 15.776 1.00 23.60 578 GLY D CA 1
ATOM 9978 C C . GLY D 1 144 ? 43.771 15.969 15.185 1.00 23.32 578 GLY D C 1
ATOM 9979 O O . GLY D 1 144 ? 44.455 16.438 14.272 1.00 23.30 578 GLY D O 1
ATOM 9980 N N . ALA D 1 145 ? 43.979 14.766 15.715 1.00 22.91 579 ALA D N 1
ATOM 9981 C CA . ALA D 1 145 ? 45.062 13.885 15.289 1.00 22.58 579 ALA D CA 1
ATOM 9982 C C . ALA D 1 145 ? 44.562 12.750 14.400 1.00 22.27 579 ALA D C 1
ATOM 9983 O O . ALA D 1 145 ? 43.397 12.357 14.475 1.00 22.27 579 ALA D O 1
ATOM 9985 N N . SER D 1 146 ? 45.459 12.233 13.562 1.00 21.90 580 SER D N 1
ATOM 9986 C CA . SER D 1 146 ? 45.175 11.082 12.709 1.00 21.64 580 SER D CA 1
ATOM 9987 C C . SER D 1 146 ? 46.235 10.008 12.922 1.00 21.33 580 SER D C 1
ATOM 9988 O O . SER D 1 146 ? 47.427 10.315 12.956 1.00 21.37 580 SER D O 1
ATOM 9991 N N . SER D 1 147 ? 45.799 8.758 13.063 1.00 20.95 581 SER D N 1
ATOM 9992 C CA . SER D 1 147 ? 46.716 7.639 13.295 1.00 20.68 581 SER D CA 1
ATOM 9993 C C . SER D 1 147 ? 46.429 6.429 12.406 1.00 20.62 581 SER D C 1
ATOM 9994 O O . SER D 1 147 ? 45.320 6.277 11.886 1.00 20.56 581 SER D O 1
ATOM 9997 N N . ARG D 1 148 ? 47.440 5.575 12.244 1.00 20.49 582 ARG D N 1
ATOM 9998 C CA . ARG D 1 148 ? 47.327 4.340 11.467 1.00 20.40 582 ARG D CA 1
ATOM 9999 C C . ARG D 1 148 ? 48.107 3.203 12.125 1.00 20.33 582 ARG D C 1
ATOM 10000 O O . ARG D 1 148 ? 49.237 3.402 12.581 1.00 20.37 582 ARG D O 1
ATOM 10008 N N . VAL D 1 149 ? 47.505 2.016 12.171 1.00 20.13 583 VAL D N 1
ATOM 10009 C CA . VAL D 1 149 ? 48.225 0.806 12.575 1.00 19.91 583 VAL D CA 1
ATOM 10010 C C . VAL D 1 149 ? 48.904 0.218 11.339 1.00 19.85 583 VAL D C 1
ATOM 10011 O O . VAL D 1 149 ? 48.238 -0.132 10.359 1.00 19.83 583 VAL D O 1
ATOM 10015 N N . LEU D 1 150 ? 50.230 0.119 11.399 1.00 19.53 584 LEU D N 1
ATOM 10016 C CA . LEU D 1 150 ? 51.047 -0.293 10.258 1.00 19.33 584 LEU D CA 1
ATOM 10017 C C . LEU D 1 150 ? 51.310 -1.796 10.223 1.00 19.23 584 LEU D C 1
ATOM 10018 O O . LEU D 1 150 ? 51.459 -2.380 9.148 1.00 19.31 584 LEU D O 1
ATOM 10023 N N . ALA D 1 151 ? 51.374 -2.408 11.404 1.00 19.09 585 ALA D N 1
ATOM 10024 C CA . ALA D 1 151 ? 51.662 -3.834 11.542 1.00 19.00 585 ALA D CA 1
ATOM 10025 C C . ALA D 1 151 ? 51.116 -4.367 12.862 1.00 18.98 585 ALA D C 1
ATOM 10026 O O . ALA D 1 151 ? 50.943 -3.610 13.820 1.00 18.85 585 ALA D O 1
ATOM 10028 N N . ASP D 1 152 ? 50.844 -5.669 12.899 1.00 19.00 586 ASP D N 1
ATOM 10029 C CA . ASP D 1 152 ? 50.351 -6.333 14.102 1.00 19.12 586 ASP D CA 1
ATOM 10030 C C . ASP D 1 152 ? 50.878 -7.763 14.177 1.00 18.98 586 ASP D C 1
ATOM 10031 O O . ASP D 1 152 ? 50.613 -8.583 13.295 1.00 19.11 586 ASP D O 1
ATOM 10036 N N . GLY D 1 153 ? 51.628 -8.054 15.236 1.00 18.71 587 GLY D N 1
ATOM 10037 C CA . GLY D 1 153 ? 52.145 -9.397 15.457 1.00 18.37 587 GLY D CA 1
ATOM 10038 C C . GLY D 1 153 ? 53.046 -9.500 16.669 1.00 18.24 587 GLY D C 1
ATOM 10039 O O . GLY D 1 153 ? 54.131 -8.918 16.694 1.00 18.10 587 GLY D O 1
ATOM 10040 N N . MET D 1 154 ? 52.584 -10.235 17.678 1.00 18.02 588 MET D N 1
ATOM 10041 C CA . MET D 1 154 ? 53.402 -10.573 18.839 1.00 17.99 588 MET D CA 1
ATOM 10042 C C . MET D 1 154 ? 54.439 -11.613 18.421 1.00 17.86 588 MET D C 1
ATOM 10043 O O . MET D 1 154 ? 54.200 -12.398 17.501 1.00 17.92 588 MET D O 1
ATOM 10048 N N . THR D 1 155 ? 55.597 -11.603 19.079 1.00 17.68 589 THR D N 1
ATOM 10049 C CA . THR D 1 155 ? 56.701 -12.483 18.690 1.00 17.52 589 THR D CA 1
ATOM 10050 C C . THR D 1 155 ? 57.279 -13.292 19.849 1.00 17.46 589 THR D C 1
ATOM 10051 O O . THR D 1 155 ? 57.223 -12.874 21.005 1.00 17.35 589 THR D O 1
ATOM 10055 N N . ARG D 1 156 ? 57.828 -14.457 19.515 1.00 17.52 590 ARG D N 1
ATOM 10056 C CA . ARG D 1 156 ? 58.657 -15.234 20.428 1.00 17.56 590 ARG D CA 1
ATOM 10057 C C . ARG D 1 156 ? 59.868 -15.717 19.641 1.00 17.58 590 ARG D C 1
ATOM 10058 O O . ARG D 1 156 ? 59.730 -16.193 18.510 1.00 17.75 590 ARG D O 1
ATOM 10066 N N . GLY D 1 157 ? 61.051 -15.572 20.232 1.00 17.52 591 GLY D N 1
ATOM 10067 C CA . GLY D 1 157 ? 62.298 -15.899 19.547 1.00 17.32 591 GLY D CA 1
ATOM 10068 C C . GLY D 1 157 ? 63.140 -16.944 20.254 1.00 17.26 591 GLY D C 1
ATOM 10069 O O . GLY D 1 157 ? 64.131 -16.597 20.902 1.00 17.20 591 GLY D O 1
ATOM 10070 N N . PRO D 1 158 ? 62.759 -18.233 20.132 1.00 17.20 592 PRO D N 1
ATOM 10071 C CA . PRO D 1 158 ? 63.540 -19.307 20.740 1.00 17.16 592 PRO D CA 1
ATOM 10072 C C . PRO D 1 158 ? 64.933 -19.455 20.144 1.00 17.24 592 PRO D C 1
ATOM 10073 O O . PRO D 1 158 ? 65.180 -19.027 19.013 1.00 16.95 592 PRO D O 1
ATOM 10077 N N . VAL D 1 159 ? 65.828 -20.052 20.924 1.00 17.44 593 VAL D N 1
ATOM 10078 C CA . VAL D 1 159 ? 67.127 -20.481 20.429 1.00 17.73 593 VAL D CA 1
ATOM 10079 C C . VAL D 1 159 ? 67.141 -22.005 20.344 1.00 18.05 593 VAL D C 1
ATOM 10080 O O . VAL D 1 159 ? 66.828 -22.700 21.318 1.00 17.95 593 VAL D O 1
ATOM 10084 N N . VAL D 1 160 ? 67.472 -22.513 19.162 1.00 18.38 594 VAL D N 1
ATOM 10085 C CA . VAL D 1 160 ? 67.681 -23.946 18.978 1.00 18.91 594 VAL D CA 1
ATOM 10086 C C . VAL D 1 160 ? 69.139 -24.202 18.607 1.00 19.18 594 VAL D C 1
ATOM 10087 O O . VAL D 1 160 ? 69.823 -23.311 18.093 1.00 19.06 594 VAL D O 1
ATOM 10091 N N . ARG D 1 161 ? 69.617 -25.409 18.893 1.00 19.64 595 ARG D N 1
ATOM 10092 C CA . ARG D 1 161 ? 70.995 -25.773 18.586 1.00 20.15 595 ARG D CA 1
ATOM 10093 C C . ARG D 1 161 ? 71.059 -27.056 17.773 1.00 20.20 595 ARG D C 1
ATOM 10094 O O . ARG D 1 161 ? 70.312 -28.004 18.022 1.00 20.14 595 ARG D O 1
ATOM 10102 N N . LEU D 1 162 ? 71.953 -27.061 16.790 1.00 20.26 596 LEU D N 1
ATOM 10103 C CA . LEU D 1 162 ? 72.215 -28.231 15.965 1.00 20.42 596 LEU D CA 1
ATOM 10104 C C . LEU D 1 162 ? 73.647 -28.700 16.231 1.00 20.45 596 LEU D C 1
ATOM 10105 O O . LEU D 1 162 ? 74.427 -27.964 16.833 1.00 20.35 596 LEU D O 1
ATOM 10110 N N . PRO D 1 163 ? 73.996 -29.935 15.813 1.00 20.67 597 PRO D N 1
ATOM 10111 C CA . PRO D 1 163 ? 75.366 -30.415 16.028 1.00 20.77 597 PRO D CA 1
ATOM 10112 C C . PRO D 1 163 ? 76.444 -29.515 15.415 1.00 20.88 597 PRO D C 1
ATOM 10113 O O . PRO D 1 163 ? 77.491 -29.308 16.033 1.00 20.82 597 PRO D O 1
ATOM 10117 N N . ARG D 1 164 ? 76.180 -28.983 14.221 1.00 21.04 598 ARG D N 1
ATOM 10118 C CA . ARG D 1 164 ? 77.140 -28.133 13.511 1.00 21.33 598 ARG D CA 1
ATOM 10119 C C . ARG D 1 164 ? 76.462 -26.940 12.834 1.00 21.18 598 ARG D C 1
ATOM 10120 O O . ARG D 1 164 ? 75.244 -26.930 12.648 1.00 21.04 598 ARG D O 1
ATOM 10128 N N . ALA D 1 165 ? 77.264 -25.941 12.467 1.00 21.18 599 ALA D N 1
ATOM 10129 C CA . ALA D 1 165 ? 76.777 -24.765 11.740 1.00 21.27 599 ALA D CA 1
ATOM 10130 C C . ALA D 1 165 ? 76.200 -25.130 10.372 1.00 21.36 599 ALA D C 1
ATOM 10131 O O . ALA D 1 165 ? 75.251 -24.499 9.908 1.00 21.35 599 ALA D O 1
ATOM 10133 N N . CYS D 1 166 ? 76.778 -26.149 9.735 1.00 21.55 600 CYS D N 1
ATOM 10134 C CA . CYS D 1 166 ? 76.248 -26.682 8.480 1.00 21.80 600 CYS D CA 1
ATOM 10135 C C . CYS D 1 166 ? 74.834 -27.233 8.669 1.00 21.48 600 CYS D C 1
ATOM 10136 O O . CYS D 1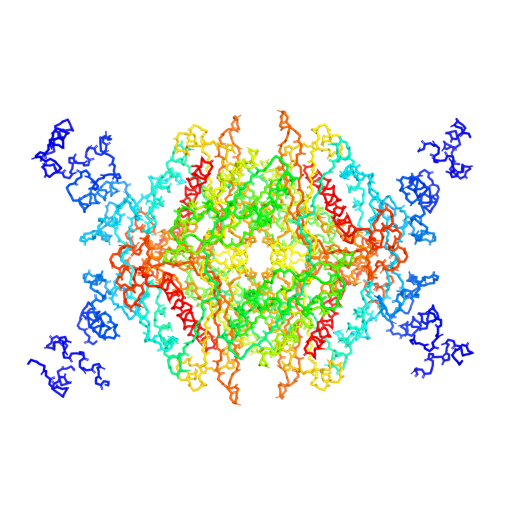 166 ? 73.994 -27.125 7.772 1.00 21.38 600 CYS D O 1
ATOM 10139 N N . ASP D 1 167 ? 74.580 -27.806 9.846 1.00 21.33 601 ASP D N 1
ATOM 10140 C CA . ASP D 1 167 ? 73.267 -28.353 10.190 1.00 21.18 601 ASP D CA 1
ATOM 10141 C C . ASP D 1 167 ? 72.238 -27.256 10.468 1.00 21.08 601 ASP D C 1
ATOM 10142 O O . ASP D 1 167 ? 71.102 -27.340 10.001 1.00 21.08 601 ASP D O 1
ATOM 10147 N N . SER D 1 168 ? 72.636 -26.234 11.228 1.00 20.94 602 SER D N 1
ATOM 10148 C CA . SER D 1 168 ? 71.760 -25.089 11.500 1.00 20.87 602 SER D CA 1
ATOM 10149 C C . SER D 1 168 ? 71.439 -24.327 10.214 1.00 20.96 602 SER D C 1
ATOM 10150 O O . SER D 1 168 ? 70.317 -23.848 10.034 1.00 20.90 602 SER D O 1
ATOM 10153 N N . ALA D 1 169 ? 72.428 -24.236 9.324 1.00 21.04 603 ALA D N 1
ATOM 10154 C CA . ALA D 1 169 ? 72.240 -23.671 7.986 1.00 21.20 603 ALA D CA 1
ATOM 10155 C C . ALA D 1 169 ? 71.177 -24.435 7.200 1.00 21.34 603 ALA D C 1
ATOM 10156 O O . ALA D 1 169 ? 70.339 -23.827 6.529 1.00 21.36 603 ALA D O 1
ATOM 10158 N N . GLU D 1 170 ? 71.214 -25.765 7.300 1.00 21.52 604 GLU D N 1
ATOM 10159 C CA . GLU D 1 170 ? 70.239 -26.630 6.634 1.00 21.80 604 GLU D CA 1
ATOM 10160 C C . GLU D 1 170 ? 68.817 -26.364 7.132 1.00 21.69 604 GLU D C 1
ATOM 10161 O O . GLU D 1 170 ? 67.879 -26.308 6.333 1.00 21.77 604 GLU D O 1
ATOM 10167 N N . VAL D 1 171 ? 68.669 -26.194 8.446 1.00 21.71 605 VAL D N 1
ATOM 10168 C CA . VAL D 1 171 ? 67.368 -25.904 9.052 1.00 21.79 605 VAL D CA 1
ATOM 10169 C C . VAL D 1 171 ? 66.839 -24.546 8.579 1.00 21.91 605 VAL D C 1
ATOM 10170 O O . VAL D 1 171 ? 65.664 -24.427 8.228 1.00 21.86 605 VAL D O 1
ATOM 10174 N N . LYS D 1 172 ? 67.716 -23.540 8.555 1.00 22.05 606 LYS D N 1
ATOM 10175 C CA . LYS D 1 172 ? 67.368 -22.202 8.065 1.00 22.35 606 LYS D CA 1
ATOM 10176 C C . LYS D 1 172 ? 66.835 -22.256 6.631 1.00 22.56 606 LYS D C 1
ATOM 10177 O O . LYS D 1 172 ? 65.784 -21.686 6.335 1.00 22.50 606 LYS D O 1
ATOM 10183 N N . ALA D 1 173 ? 67.562 -22.953 5.759 1.00 22.91 607 ALA D N 1
ATOM 10184 C CA . ALA D 1 173 ? 67.165 -23.128 4.361 1.00 23.33 607 ALA D CA 1
ATOM 10185 C C . ALA D 1 173 ? 65.834 -23.870 4.239 1.00 23.67 607 ALA D C 1
ATOM 10186 O O . ALA D 1 173 ? 64.990 -23.513 3.412 1.00 23.76 607 ALA D O 1
ATOM 10188 N N . TRP D 1 174 ? 65.654 -24.891 5.076 1.00 24.12 608 TRP D N 1
ATOM 10189 C CA . TRP D 1 174 ? 64.424 -25.683 5.110 1.00 24.54 608 TRP D CA 1
ATOM 10190 C C . TRP D 1 174 ? 63.220 -24.827 5.508 1.00 24.74 608 TRP D C 1
ATOM 10191 O O . TRP D 1 174 ? 62.147 -24.943 4.914 1.00 24.78 608 TRP D O 1
ATOM 10202 N N . LEU D 1 175 ? 63.413 -23.964 6.505 1.00 25.04 609 LEU D N 1
ATOM 10203 C CA . LEU D 1 175 ? 62.372 -23.040 6.959 1.00 25.36 609 LEU D CA 1
ATOM 10204 C C . LEU D 1 175 ? 62.043 -21.975 5.912 1.00 25.73 609 LEU D C 1
ATOM 10205 O O . LEU D 1 175 ? 60.945 -21.412 5.915 1.00 25.74 609 LEU D O 1
ATOM 10210 N N . GLU D 1 176 ? 62.997 -21.706 5.024 1.00 26.19 610 GLU D N 1
ATOM 10211 C CA . GLU D 1 176 ? 62.837 -20.686 3.988 1.00 26.76 610 GLU D CA 1
ATOM 10212 C C . GLU D 1 176 ? 62.119 -21.199 2.736 1.00 27.07 610 GLU D C 1
ATOM 10213 O O . GLU D 1 176 ? 61.683 -20.405 1.899 1.00 27.20 610 GLU D O 1
ATOM 10219 N N . THR D 1 177 ? 61.997 -22.521 2.614 1.00 27.44 611 THR D N 1
ATOM 10220 C CA . THR D 1 177 ? 61.227 -23.131 1.527 1.00 27.77 611 THR D CA 1
ATOM 10221 C C . THR D 1 177 ? 59.731 -22.992 1.796 1.00 28.08 611 THR D C 1
ATOM 10222 O O . THR D 1 177 ? 59.300 -22.980 2.952 1.00 28.09 611 THR D O 1
ATOM 10226 N N . SER D 1 178 ? 58.949 -22.889 0.723 1.00 28.40 612 SER D N 1
ATOM 10227 C CA . SER D 1 178 ? 57.496 -22.754 0.822 1.00 28.76 612 SER D CA 1
ATOM 10228 C C . SER D 1 178 ? 56.859 -23.936 1.553 1.00 28.86 612 SER D C 1
ATOM 10229 O O . SER D 1 178 ? 55.997 -23.748 2.413 1.00 28.89 612 SER D O 1
ATOM 10232 N N . GLU D 1 179 ? 57.301 -25.145 1.211 1.00 29.09 613 GLU D N 1
ATOM 10233 C CA . GLU D 1 179 ? 56.782 -26.374 1.814 1.00 29.27 613 GLU D CA 1
ATOM 10234 C C . GLU D 1 179 ? 57.205 -26.541 3.277 1.00 29.19 613 GLU D C 1
ATOM 10235 O O . GLU D 1 179 ? 56.423 -27.020 4.101 1.00 29.18 613 GLU D O 1
ATOM 10241 N N . GLY D 1 180 ? 58.434 -26.135 3.589 1.00 29.06 614 GLY D N 1
ATOM 10242 C CA . GLY D 1 180 ? 58.955 -26.188 4.954 1.00 28.98 614 GLY D CA 1
ATOM 10243 C C . GLY D 1 180 ? 58.215 -25.247 5.888 1.00 28.86 614 GLY D C 1
ATOM 10244 O O . GLY D 1 180 ? 57.874 -25.620 7.012 1.00 28.85 614 GLY D O 1
ATOM 10245 N N . PHE D 1 181 ? 57.963 -24.030 5.410 1.00 28.76 615 PHE D N 1
ATOM 10246 C CA . PHE D 1 181 ? 57.216 -23.025 6.165 1.00 28.66 615 PHE D CA 1
ATOM 10247 C C . PHE D 1 181 ? 55.754 -23.431 6.368 1.00 28.61 615 PHE D C 1
ATOM 10248 O O . PHE D 1 181 ? 55.188 -23.197 7.436 1.00 28.57 615 PHE D O 1
ATOM 10256 N N . ALA D 1 182 ? 55.158 -24.037 5.342 1.00 28.50 616 ALA D N 1
ATOM 10257 C CA . ALA D 1 182 ? 53.763 -24.484 5.390 1.00 28.49 616 ALA D CA 1
ATOM 10258 C C . ALA D 1 182 ? 53.512 -25.501 6.504 1.00 28.43 616 ALA D C 1
ATOM 10259 O O . ALA D 1 182 ? 52.495 -25.431 7.195 1.00 28.48 616 ALA D O 1
ATOM 10261 N N . VAL D 1 183 ? 54.450 -26.432 6.673 1.00 28.43 617 VAL D N 1
ATOM 10262 C CA . VAL D 1 183 ? 54.368 -27.464 7.711 1.00 28.43 617 VAL D CA 1
ATOM 10263 C C . VAL D 1 183 ? 54.452 -26.849 9.113 1.00 28.39 617 VAL D C 1
ATOM 10264 O O . VAL D 1 183 ? 53.693 -27.225 10.010 1.00 28.40 617 VAL D O 1
ATOM 10268 N N . ILE D 1 184 ? 55.369 -25.898 9.284 1.00 28.38 618 ILE D N 1
ATOM 10269 C CA . ILE D 1 184 ? 55.548 -25.196 10.557 1.00 28.35 618 ILE D CA 1
ATOM 10270 C C . ILE D 1 184 ? 54.346 -24.298 10.871 1.00 28.43 618 ILE D C 1
ATOM 10271 O O . ILE D 1 184 ? 53.898 -24.231 12.018 1.00 28.43 618 ILE D O 1
ATOM 10276 N N . LYS D 1 185 ? 53.826 -23.626 9.843 1.00 28.56 619 LYS D N 1
ATOM 10277 C CA . LYS D 1 185 ? 52.640 -22.779 9.975 1.00 28.72 619 LYS D CA 1
ATOM 10278 C C . LYS D 1 185 ? 51.419 -23.594 10.406 1.00 28.82 619 LYS D C 1
ATOM 10279 O O . LYS D 1 185 ? 50.659 -23.165 11.272 1.00 28.70 619 LYS D O 1
ATOM 10285 N N . GLU D 1 186 ? 51.252 -24.772 9.805 1.00 29.01 620 GLU D N 1
ATOM 10286 C CA . GLU D 1 186 ? 50.153 -25.680 10.139 1.00 29.29 620 GLU D CA 1
ATOM 10287 C C . GLU D 1 186 ? 50.193 -26.100 11.611 1.00 29.13 620 GLU D C 1
ATOM 10288 O O . GLU D 1 186 ? 49.161 -26.106 12.285 1.00 29.19 620 GLU D O 1
ATOM 10294 N N . ALA D 1 187 ? 51.385 -26.439 12.098 1.00 29.04 621 ALA D N 1
ATOM 10295 C CA . ALA D 1 187 ? 51.581 -26.821 13.496 1.00 28.93 621 ALA D CA 1
ATOM 10296 C C . ALA D 1 187 ? 51.349 -25.646 14.446 1.00 28.89 621 ALA D C 1
ATOM 10297 O O . ALA D 1 187 ? 50.734 -25.808 15.503 1.00 28.89 621 ALA D O 1
ATOM 10299 N N . PHE D 1 188 ? 51.842 -24.470 14.056 1.00 28.82 622 PHE D N 1
ATOM 10300 C CA . PHE D 1 188 ? 51.672 -23.241 14.832 1.00 28.84 622 PHE D CA 1
ATOM 10301 C C . PHE D 1 188 ? 50.198 -22.845 14.941 1.00 28.99 622 PHE D C 1
ATOM 10302 O O . PHE D 1 188 ? 49.697 -22.595 16.039 1.00 29.01 622 PHE D O 1
ATOM 10310 N N . ASP D 1 189 ? 49.515 -22.805 13.798 1.00 29.24 623 ASP D N 1
ATOM 10311 C CA . ASP D 1 189 ? 48.128 -22.337 13.713 1.00 29.49 623 ASP D CA 1
ATOM 10312 C C . ASP D 1 189 ? 47.107 -23.274 14.365 1.00 29.67 623 ASP D C 1
ATOM 10313 O O . ASP D 1 189 ? 45.993 -22.854 14.686 1.00 29.76 623 ASP D O 1
ATOM 10318 N N . SER D 1 190 ? 47.493 -24.533 14.561 1.00 29.92 624 SER D N 1
ATOM 10319 C CA . SER D 1 190 ? 46.609 -25.546 15.142 1.00 30.16 624 SER D CA 1
ATOM 10320 C C . SER D 1 190 ? 46.349 -25.338 16.637 1.00 30.29 624 SER D C 1
ATOM 10321 O O . SER D 1 190 ? 45.383 -25.878 17.183 1.00 30.32 624 SER D O 1
ATOM 10324 N N . THR D 1 191 ? 47.211 -24.557 17.286 1.00 30.48 625 THR D N 1
ATOM 10325 C CA . THR D 1 191 ? 47.152 -24.349 18.736 1.00 30.63 625 THR D CA 1
ATOM 10326 C C . THR D 1 191 ? 46.023 -23.422 19.192 1.00 30.83 625 THR D C 1
ATOM 10327 O O . THR D 1 191 ? 45.519 -23.563 20.309 1.00 30.87 625 THR D O 1
ATOM 10331 N N . SER D 1 192 ? 45.638 -22.476 18.336 1.00 31.06 626 SER D N 1
ATOM 10332 C CA . SER D 1 192 ? 44.620 -21.482 18.689 1.00 31.36 626 SER D CA 1
ATOM 10333 C C . SER D 1 192 ? 43.857 -20.944 17.478 1.00 31.48 626 SER D C 1
ATOM 10334 O O . SER D 1 192 ? 44.343 -21.002 16.347 1.00 31.48 626 SER D O 1
ATOM 10337 N N . ARG D 1 193 ? 42.663 -20.413 17.740 1.00 31.69 627 ARG D N 1
ATOM 10338 C CA . ARG D 1 193 ? 41.814 -19.794 16.720 1.00 31.90 627 ARG D CA 1
ATOM 10339 C C . ARG D 1 193 ? 42.490 -18.580 16.073 1.00 31.88 627 ARG D C 1
ATOM 10340 O O . ARG D 1 193 ? 42.351 -18.354 14.868 1.00 31.88 627 ARG D O 1
ATOM 10348 N N . PHE D 1 194 ? 43.224 -17.816 16.881 1.00 31.84 628 PHE D N 1
ATOM 10349 C CA . PHE D 1 194 ? 43.853 -16.574 16.429 1.00 31.80 628 PHE D CA 1
ATOM 10350 C C . PHE D 1 194 ? 45.297 -16.762 15.954 1.00 31.66 628 PHE D C 1
ATOM 10351 O O . PHE D 1 194 ? 45.894 -15.838 15.393 1.00 31.67 628 PHE D O 1
ATOM 10359 N N . ALA D 1 195 ? 45.847 -17.954 16.178 1.00 31.48 629 ALA D N 1
ATOM 10360 C CA . ALA D 1 195 ? 47.206 -18.278 15.746 1.00 31.30 629 ALA D CA 1
ATOM 10361 C C . ALA D 1 195 ? 47.295 -18.349 14.223 1.00 31.23 629 ALA D C 1
ATOM 10362 O O . ALA D 1 195 ? 46.711 -19.236 13.596 1.00 31.20 629 ALA D O 1
ATOM 10364 N N . ARG D 1 196 ? 48.011 -17.390 13.641 1.00 31.01 630 ARG D N 1
ATOM 10365 C CA . ARG D 1 196 ? 48.208 -17.314 12.196 1.00 30.84 630 ARG D CA 1
ATOM 10366 C C . ARG D 1 196 ? 49.639 -16.854 11.927 1.00 30.44 630 ARG D C 1
ATOM 10367 O O . ARG D 1 196 ? 49.918 -15.653 11.865 1.00 30.32 630 ARG D O 1
ATOM 10375 N N . LEU D 1 197 ? 50.537 -17.825 11.774 1.00 30.05 631 LEU D N 1
ATOM 10376 C CA . LEU D 1 197 ? 51.970 -17.560 11.653 1.00 29.65 631 LEU D CA 1
ATOM 10377 C C . LEU D 1 197 ? 52.328 -16.742 10.414 1.00 29.52 631 LEU D C 1
ATOM 10378 O O . LEU D 1 197 ? 51.960 -17.093 9.290 1.00 29.51 631 LEU D O 1
ATOM 10383 N N . GLN D 1 198 ? 53.044 -15.645 10.648 1.00 29.25 632 GLN D N 1
ATOM 10384 C CA . GLN D 1 198 ? 53.548 -14.780 9.587 1.00 29.07 632 GLN D CA 1
ATOM 10385 C C . GLN D 1 198 ? 54.926 -15.268 9.141 1.00 28.94 632 GLN D C 1
ATOM 10386 O O . GLN D 1 198 ? 55.418 -16.281 9.642 1.00 28.92 632 GLN D O 1
ATOM 10392 N N . LYS D 1 199 ? 55.540 -14.553 8.199 1.00 28.85 633 LYS D N 1
ATOM 10393 C CA . LYS D 1 199 ? 56.863 -14.911 7.682 1.00 28.69 633 LYS D CA 1
ATOM 10394 C C . LYS D 1 199 ? 57.898 -14.986 8.807 1.00 28.24 633 LYS D C 1
ATOM 10395 O O . LYS D 1 199 ? 58.008 -14.068 9.623 1.00 28.38 633 LYS D O 1
ATOM 10401 N N . LEU D 1 200 ? 58.641 -16.092 8.843 1.00 27.66 634 LEU D N 1
ATOM 10402 C CA . LEU D 1 200 ? 59.657 -16.321 9.872 1.00 27.01 634 LEU D CA 1
ATOM 10403 C C . LEU D 1 200 ? 60.904 -15.477 9.641 1.00 26.61 634 LEU D C 1
ATOM 10404 O O . LEU D 1 200 ? 61.318 -15.261 8.501 1.00 26.59 634 LEU D O 1
ATOM 10409 N N . HIS D 1 201 ? 61.491 -15.003 10.736 1.00 25.98 635 HIS D N 1
ATOM 10410 C CA . HIS D 1 201 ? 62.777 -14.320 10.694 1.00 25.44 635 HIS D CA 1
ATOM 10411 C C . HIS D 1 201 ? 63.803 -15.168 11.439 1.00 24.94 635 HIS D C 1
ATOM 10412 O O . HIS D 1 201 ? 63.635 -15.458 12.624 1.00 24.83 635 HIS D O 1
ATOM 10419 N N . THR D 1 202 ? 64.854 -15.574 10.734 1.00 24.32 636 THR D N 1
ATOM 10420 C CA . THR D 1 202 ? 65.848 -16.487 11.295 1.00 23.89 636 THR D CA 1
ATOM 10421 C C . THR D 1 202 ? 67.257 -15.908 11.249 1.00 23.46 636 THR D C 1
ATOM 10422 O O . THR D 1 202 ? 67.648 -15.274 10.266 1.00 23.52 636 THR D O 1
ATOM 10426 N N . SER D 1 203 ? 68.007 -16.128 12.326 1.00 22.86 637 SER D N 1
ATOM 10427 C CA . SER D 1 203 ? 69.405 -15.717 12.401 1.00 22.33 637 SER D CA 1
ATOM 10428 C C . SER D 1 203 ? 70.274 -16.838 12.946 1.00 21.86 637 SER D C 1
ATOM 10429 O O . SER D 1 203 ? 69.951 -17.451 13.967 1.00 21.60 637 SER D O 1
ATOM 10432 N N . ILE D 1 204 ? 71.375 -17.094 12.251 1.00 21.22 638 ILE D N 1
ATOM 10433 C CA . ILE D 1 204 ? 72.338 -18.106 12.658 1.00 20.78 638 ILE D CA 1
ATOM 10434 C C . ILE D 1 204 ? 73.467 -17.481 13.477 1.00 20.39 638 ILE D C 1
ATOM 10435 O O . ILE D 1 204 ? 73.864 -16.341 13.236 1.00 20.07 638 ILE D O 1
ATOM 10440 N N . ALA D 1 205 ? 73.937 -18.229 14.471 1.00 19.92 639 ALA D N 1
ATOM 10441 C CA . ALA D 1 205 ? 75.173 -17.925 15.178 1.00 19.63 639 ALA D CA 1
ATOM 10442 C C . ALA D 1 205 ? 75.899 -19.250 15.387 1.00 19.47 639 ALA D C 1
ATOM 10443 O O . ALA D 1 205 ? 75.671 -19.947 16.377 1.00 19.37 639 ALA D O 1
ATOM 10445 N N . GLY D 1 206 ? 76.755 -19.606 14.432 1.00 19.37 640 GLY D N 1
ATOM 10446 C CA . GLY D 1 206 ? 77.396 -20.919 14.427 1.00 19.23 640 GLY D CA 1
ATOM 10447 C C . GLY D 1 206 ? 76.360 -22.022 14.322 1.00 19.06 640 GLY D C 1
ATOM 10448 O O . GLY D 1 206 ? 75.542 -22.024 13.401 1.00 18.96 640 GLY D O 1
ATOM 10449 N N . ARG D 1 207 ? 76.383 -22.948 15.278 1.00 18.97 641 ARG D N 1
ATOM 10450 C CA . ARG D 1 207 ? 75.418 -24.049 15.310 1.00 18.99 641 ARG D CA 1
ATOM 10451 C C . ARG D 1 207 ? 74.086 -23.660 15.968 1.00 18.78 641 ARG D C 1
ATOM 10452 O O . ARG D 1 207 ? 73.149 -24.463 16.009 1.00 18.60 641 ARG D O 1
ATOM 10460 N N . ASN D 1 208 ? 74.013 -22.430 16.478 1.00 18.62 642 ASN D N 1
ATOM 10461 C CA . ASN D 1 208 ? 72.773 -21.877 17.016 1.00 18.51 642 ASN D CA 1
ATOM 10462 C C . ASN D 1 208 ? 71.890 -21.326 15.908 1.00 18.22 642 ASN D C 1
ATOM 10463 O O . ASN D 1 208 ? 72.381 -20.735 14.942 1.00 18.23 642 ASN D O 1
ATOM 10468 N N . LEU D 1 209 ? 70.584 -21.520 16.052 1.00 17.97 643 LEU D N 1
ATOM 10469 C CA . LEU D 1 209 ? 69.615 -20.879 15.175 1.00 17.80 643 LEU D CA 1
ATOM 10470 C C . LEU D 1 209 ? 68.554 -20.174 16.009 1.00 17.47 643 LEU D C 1
ATOM 10471 O O . LEU D 1 209 ? 67.945 -20.777 16.896 1.00 17.26 643 LEU D O 1
ATOM 10476 N N . TYR D 1 210 ? 68.360 -18.889 15.722 1.00 17.11 644 TYR D N 1
ATOM 10477 C CA . TYR D 1 210 ? 67.368 -18.068 16.403 1.00 16.92 644 TYR D CA 1
ATOM 10478 C C . TYR D 1 210 ? 66.198 -17.847 15.460 1.00 17.13 644 TYR D C 1
ATOM 10479 O O . TYR D 1 210 ? 66.370 -17.317 14.362 1.00 17.14 644 TYR D O 1
ATOM 10488 N N . ILE D 1 211 ? 65.016 -18.286 15.882 1.00 17.30 645 ILE D N 1
ATOM 10489 C CA . ILE D 1 211 ? 63.827 -18.227 15.036 1.00 17.53 645 ILE D CA 1
ATOM 10490 C C . ILE D 1 211 ? 62.785 -17.314 15.665 1.00 17.87 645 ILE D C 1
ATOM 10491 O O . ILE D 1 211 ? 62.321 -17.565 16.775 1.00 17.90 645 ILE D O 1
ATOM 10496 N N . ARG D 1 212 ? 62.429 -16.254 14.946 1.00 18.23 646 ARG D N 1
ATOM 10497 C CA . ARG D 1 212 ? 61.442 -15.292 15.419 1.00 18.58 646 ARG D CA 1
ATOM 10498 C C . ARG D 1 212 ? 60.070 -15.633 14.846 1.00 18.93 646 ARG D C 1
ATOM 10499 O O . ARG D 1 212 ? 59.795 -15.382 13.669 1.00 19.03 646 ARG D O 1
ATOM 10507 N N . PHE D 1 213 ? 59.228 -16.231 15.685 1.00 19.23 647 PHE D N 1
ATOM 10508 C CA . PHE D 1 213 ? 57.849 -16.541 15.324 1.00 19.68 647 PHE D CA 1
ATOM 10509 C C . PHE D 1 213 ? 56.980 -15.312 15.556 1.00 19.97 647 PHE D C 1
ATOM 10510 O O . PHE D 1 213 ? 57.048 -14.696 16.620 1.00 20.02 647 PHE D O 1
ATOM 10518 N N . GLN D 1 214 ? 56.172 -14.960 14.559 1.00 20.30 648 GLN D N 1
ATOM 10519 C CA . GLN D 1 214 ? 55.287 -13.802 14.650 1.00 20.67 648 GLN D CA 1
ATOM 10520 C C . GLN D 1 214 ? 53.872 -14.145 14.194 1.00 21.02 648 GLN D C 1
ATOM 10521 O O . GLN D 1 214 ? 53.685 -14.813 13.176 1.00 21.09 648 GLN D O 1
ATOM 10527 N N . SER D 1 215 ? 52.887 -13.683 14.960 1.00 21.46 649 SER D N 1
ATOM 10528 C CA . SER D 1 215 ? 51.476 -13.887 14.639 1.00 21.90 649 SER D CA 1
ATOM 10529 C C . SER D 1 215 ? 50.582 -12.876 15.348 1.00 22.08 649 SER D C 1
ATOM 10530 O O . SER D 1 215 ? 50.918 -12.380 16.429 1.00 22.01 649 SER D O 1
ATOM 10533 N N . ARG D 1 216 ? 49.442 -12.576 14.728 1.00 22.37 650 ARG D N 1
ATOM 10534 C CA . ARG D 1 216 ? 48.376 -11.822 15.381 1.00 22.70 650 ARG D CA 1
ATOM 10535 C C . ARG D 1 216 ? 47.782 -12.664 16.509 1.00 22.55 650 ARG D C 1
ATOM 10536 O O . ARG D 1 216 ? 47.960 -13.882 16.542 1.00 22.53 650 ARG D O 1
ATOM 10544 N N . SER D 1 217 ? 47.084 -12.014 17.436 1.00 22.51 651 SER D N 1
ATOM 10545 C CA . SER D 1 217 ? 46.609 -12.691 18.642 1.00 22.49 651 SER D CA 1
ATOM 10546 C C . SER D 1 217 ? 45.242 -12.187 19.095 1.00 22.46 651 SER D C 1
ATOM 10547 O O . SER D 1 217 ? 44.951 -12.145 20.295 1.00 22.47 651 SER D O 1
ATOM 10550 N N . GLY D 1 218 ? 44.401 -11.824 18.129 1.00 22.45 652 GLY D N 1
ATOM 10551 C CA . GLY D 1 218 ? 43.118 -11.196 18.423 1.00 22.44 652 GLY D CA 1
ATOM 10552 C C . GLY D 1 218 ? 43.333 -9.923 19.215 1.00 22.39 652 GLY D C 1
ATOM 10553 O O . GLY D 1 218 ? 44.146 -9.076 18.834 1.00 22.46 652 GLY D O 1
ATOM 10554 N N . ASP D 1 219 ? 42.623 -9.803 20.333 1.00 22.32 653 ASP D N 1
ATOM 10555 C CA . ASP D 1 219 ? 42.719 -8.622 21.189 1.00 22.38 653 ASP D CA 1
ATOM 10556 C C . ASP D 1 219 ? 43.663 -8.808 22.375 1.00 22.26 653 ASP D C 1
ATOM 10557 O O . ASP D 1 219 ? 43.853 -7.890 23.175 1.00 22.24 653 ASP D O 1
ATOM 10562 N N . ALA D 1 220 ? 44.253 -9.996 22.481 1.00 22.24 654 ALA D N 1
ATOM 10563 C CA . ALA D 1 220 ? 45.205 -10.297 23.544 1.00 22.21 654 ALA D CA 1
ATOM 10564 C C . ALA D 1 220 ? 46.587 -9.765 23.189 1.00 22.23 654 ALA D C 1
ATOM 10565 O O . ALA D 1 220 ? 46.912 -9.606 22.010 1.00 22.10 654 ALA D O 1
ATOM 10567 N N . MET D 1 221 ? 47.393 -9.486 24.212 1.00 22.32 655 MET D N 1
ATOM 10568 C CA . MET D 1 221 ? 48.793 -9.118 24.009 1.00 22.46 655 MET D CA 1
ATOM 10569 C C . MET D 1 221 ? 49.531 -10.270 23.319 1.00 22.78 655 MET D C 1
ATOM 10570 O O . MET D 1 221 ? 50.366 -10.043 22.443 1.00 22.65 655 MET D O 1
ATOM 10575 N N . GLY D 1 222 ? 49.214 -11.498 23.725 1.00 23.19 656 GLY D N 1
ATOM 10576 C CA . GLY D 1 222 ? 49.537 -12.680 22.933 1.00 23.95 656 GLY D CA 1
ATOM 10577 C C . GLY D 1 222 ? 50.717 -13.540 23.338 1.00 24.54 656 GLY D C 1
ATOM 10578 O O . GLY D 1 222 ? 50.991 -14.543 22.682 1.00 24.39 656 GLY D O 1
ATOM 10579 N N . MET D 1 223 ? 51.411 -13.170 24.413 1.00 25.22 657 MET D N 1
ATOM 10580 C CA . MET D 1 223 ? 52.607 -13.909 24.832 1.00 26.00 657 MET D CA 1
ATOM 10581 C C . MET D 1 223 ? 52.355 -15.394 25.116 1.00 26.35 657 MET D C 1
ATOM 10582 O O . MET D 1 223 ? 53.133 -16.243 24.680 1.00 26.33 657 MET D O 1
ATOM 10587 N N . ASN D 1 224 ? 51.271 -15.705 25.826 1.00 26.86 658 ASN D N 1
ATOM 10588 C CA . ASN D 1 224 ? 50.900 -17.099 26.086 1.00 27.41 658 ASN D CA 1
ATOM 10589 C C . ASN D 1 224 ? 50.521 -17.853 24.811 1.00 27.53 658 ASN D C 1
ATOM 10590 O O . ASN D 1 224 ? 50.937 -18.996 24.610 1.00 27.57 658 ASN D O 1
ATOM 10595 N N . MET D 1 225 ? 49.741 -17.195 23.955 1.00 27.73 659 MET D N 1
ATOM 10596 C CA . MET D 1 225 ? 49.287 -17.771 22.691 1.00 28.09 659 MET D CA 1
ATOM 10597 C C . MET D 1 225 ? 50.453 -18.054 21.739 1.00 27.68 659 MET D C 1
ATOM 10598 O O . MET D 1 225 ? 50.538 -19.141 21.165 1.00 27.65 659 MET D O 1
ATOM 10603 N N . ILE D 1 226 ? 51.342 -17.074 21.582 1.00 27.41 660 ILE D N 1
ATOM 10604 C CA . ILE D 1 226 ? 52.515 -17.204 20.709 1.00 27.18 660 ILE D CA 1
ATOM 10605 C C . ILE D 1 226 ? 53.481 -18.275 21.222 1.00 26.90 660 ILE D C 1
ATOM 10606 O O . ILE D 1 226 ? 54.031 -19.044 20.433 1.00 26.79 660 ILE D O 1
ATOM 10611 N N . SER D 1 227 ? 53.669 -18.325 22.540 1.00 26.71 661 SER D N 1
ATOM 10612 C CA . SER D 1 227 ? 54.541 -19.320 23.166 1.00 26.56 661 SER D CA 1
ATOM 10613 C C . SER D 1 227 ? 54.013 -20.742 22.973 1.00 26.45 661 SER D C 1
ATOM 10614 O O . SER D 1 227 ? 54.791 -21.670 22.743 1.00 26.40 661 SER D O 1
ATOM 10617 N N . LYS D 1 228 ? 52.692 -20.898 23.065 1.00 26.32 662 LYS D N 1
ATOM 10618 C CA . LYS D 1 228 ? 52.032 -22.183 22.836 1.00 26.35 662 LYS D CA 1
ATOM 10619 C C . LYS D 1 228 ? 52.193 -22.623 21.381 1.00 26.07 662 LYS D C 1
ATOM 10620 O O . LYS D 1 228 ? 52.471 -23.792 21.107 1.00 26.06 662 LYS D O 1
ATOM 10626 N N . GLY D 1 229 ? 52.017 -21.678 20.459 1.00 25.83 663 GLY D N 1
ATOM 10627 C CA . GLY D 1 229 ? 52.210 -21.933 19.033 1.00 25.52 663 GLY D CA 1
ATOM 10628 C C . GLY D 1 229 ? 53.652 -22.274 18.708 1.00 25.42 663 GLY D C 1
ATOM 10629 O O . GLY D 1 229 ? 53.919 -23.185 17.922 1.00 25.25 663 GLY D O 1
ATOM 10630 N N . THR D 1 230 ? 54.577 -21.534 19.319 1.00 25.32 664 THR D N 1
ATOM 10631 C CA . THR D 1 230 ? 56.013 -21.749 19.142 1.00 25.26 664 THR D CA 1
ATOM 10632 C C . THR D 1 230 ? 56.432 -23.152 19.590 1.00 25.49 664 THR D C 1
ATOM 10633 O O . THR D 1 230 ? 57.153 -23.847 18.871 1.00 25.31 664 THR D O 1
ATOM 10637 N N . GLU D 1 231 ? 55.962 -23.559 20.768 1.00 25.75 665 GLU D N 1
ATOM 10638 C CA . GLU D 1 231 ? 56.287 -24.867 21.339 1.00 26.29 665 GLU D CA 1
ATOM 10639 C C . GLU D 1 231 ? 55.866 -26.018 20.422 1.00 26.19 665 GLU D C 1
ATOM 10640 O O . GLU D 1 231 ? 56.627 -26.966 20.221 1.00 26.22 665 GLU D O 1
ATOM 10646 N N . LYS D 1 232 ? 54.660 -25.922 19.866 1.00 26.24 666 LYS D N 1
ATOM 10647 C CA . LYS D 1 232 ? 54.141 -26.941 18.954 1.00 26.32 666 LYS D CA 1
ATOM 10648 C C . LYS D 1 232 ? 54.880 -26.927 17.616 1.00 26.16 666 LYS D C 1
ATOM 10649 O O . LYS D 1 232 ? 55.136 -27.982 17.032 1.00 26.20 666 LYS D O 1
ATOM 10655 N N . ALA D 1 233 ? 55.221 -25.729 17.143 1.00 25.91 667 ALA D N 1
ATOM 10656 C CA . ALA D 1 233 ? 55.952 -25.560 15.889 1.00 25.78 667 ALA D CA 1
ATOM 10657 C C . ALA D 1 233 ? 57.364 -26.139 15.971 1.00 25.67 667 ALA D C 1
ATOM 10658 O O . ALA D 1 233 ? 57.846 -26.752 15.015 1.00 25.68 667 ALA D O 1
ATOM 10660 N N . LEU D 1 234 ? 58.016 -25.943 17.117 1.00 25.64 668 LEU D N 1
ATOM 10661 C CA . LEU D 1 234 ? 59.357 -26.481 17.355 1.00 25.62 668 LEU D CA 1
ATOM 10662 C C . LEU D 1 234 ? 59.332 -28.001 17.502 1.00 25.75 668 LEU D C 1
ATOM 10663 O O . LEU D 1 234 ? 60.273 -28.683 17.094 1.00 25.76 668 LEU D O 1
ATOM 10668 N N . SER D 1 235 ? 58.249 -28.517 18.083 1.00 25.90 669 SER D N 1
ATOM 10669 C CA . SER D 1 235 ? 58.024 -29.959 18.188 1.00 26.12 669 SER D CA 1
ATOM 10670 C C . SER D 1 235 ? 57.899 -30.593 16.803 1.00 26.17 669 SER D C 1
ATOM 10671 O O . SER D 1 235 ? 58.410 -31.691 16.569 1.00 26.29 669 SER D O 1
ATOM 10674 N N . LYS D 1 236 ? 57.223 -29.892 15.894 1.00 26.23 670 LYS D N 1
ATOM 10675 C CA . LYS D 1 236 ? 57.075 -30.333 14.508 1.00 26.32 670 LYS D CA 1
ATOM 10676 C C . LYS D 1 236 ? 58.402 -30.255 13.752 1.00 26.36 670 LYS D C 1
ATOM 10677 O O . LYS D 1 236 ? 58.722 -31.142 12.956 1.00 26.27 670 LYS D O 1
ATOM 10683 N N . LEU D 1 237 ? 59.164 -29.193 14.009 1.00 26.37 671 LEU D N 1
ATOM 10684 C CA . LEU D 1 237 ? 60.487 -29.016 13.412 1.00 26.43 671 LEU D CA 1
ATOM 10685 C C . LEU D 1 237 ? 61.449 -30.119 13.858 1.00 26.53 671 LEU D C 1
ATOM 10686 O O . LEU D 1 237 ? 62.310 -30.552 13.088 1.00 26.61 671 LEU D O 1
ATOM 10691 N N . HIS D 1 238 ? 61.282 -30.574 15.100 1.00 26.70 672 HIS D N 1
ATOM 10692 C CA . HIS D 1 238 ? 62.092 -31.653 15.664 1.00 26.93 672 HIS D CA 1
ATOM 10693 C C . HIS D 1 238 ? 61.850 -32.996 14.965 1.00 26.91 672 HIS D C 1
ATOM 10694 O O . HIS D 1 238 ? 62.729 -33.858 14.956 1.00 26.97 672 HIS D O 1
ATOM 10701 N N . GLU D 1 239 ? 60.662 -33.165 14.385 1.00 26.86 673 GLU D N 1
ATOM 10702 C CA . GLU D 1 239 ? 60.335 -34.367 13.613 1.00 26.88 673 GLU D CA 1
ATOM 10703 C C . GLU D 1 239 ? 61.202 -34.480 12.359 1.00 26.68 673 GLU D C 1
ATOM 10704 O O . GLU D 1 239 ? 61.587 -35.580 11.959 1.00 26.69 673 GLU D O 1
ATOM 10710 N N . TYR D 1 240 ? 61.505 -33.333 11.754 1.00 26.38 674 TYR D N 1
ATOM 10711 C CA . TYR D 1 240 ? 62.318 -33.274 10.542 1.00 26.08 674 TYR D CA 1
ATOM 10712 C C . TYR D 1 240 ? 63.810 -33.226 10.854 1.00 25.76 674 TYR D C 1
ATOM 10713 O O . TYR D 1 240 ? 64.629 -33.725 10.079 1.00 25.69 674 TYR D O 1
ATOM 10722 N N . PHE D 1 241 ? 64.149 -32.624 11.992 1.00 25.32 675 PHE D N 1
ATOM 10723 C CA . PHE D 1 241 ? 65.533 -32.519 12.442 1.00 24.98 675 PHE D CA 1
ATOM 10724 C C . PHE D 1 241 ? 65.655 -33.018 13.886 1.00 24.83 675 PHE D C 1
ATOM 10725 O O . PHE D 1 241 ? 65.648 -32.219 14.827 1.00 24.75 675 PHE D O 1
ATOM 10733 N N . PRO D 1 242 ? 65.758 -34.351 14.064 1.00 24.66 676 PRO D N 1
ATOM 10734 C CA . PRO D 1 242 ? 65.743 -34.971 15.395 1.00 24.57 676 PRO D CA 1
ATOM 10735 C C . PRO D 1 242 ? 66.968 -34.681 16.269 1.00 24.46 676 PRO D C 1
ATOM 10736 O O . PRO D 1 242 ? 66.914 -34.891 17.482 1.00 24.47 676 PRO D O 1
ATOM 10740 N N . GLU D 1 243 ? 68.051 -34.199 15.661 1.00 24.30 677 GLU D N 1
ATOM 10741 C CA . GLU D 1 243 ? 69.261 -33.842 16.405 1.00 24.25 677 GLU D CA 1
ATOM 10742 C C . GLU D 1 243 ? 69.218 -32.405 16.932 1.00 24.05 677 GLU D C 1
ATOM 10743 O O . GLU D 1 243 ? 70.140 -31.964 17.625 1.00 24.06 677 GLU D O 1
ATOM 10749 N N . MET D 1 244 ? 68.147 -31.685 16.600 1.00 23.88 678 MET D N 1
ATOM 10750 C CA . MET D 1 244 ? 67.947 -30.318 17.076 1.00 23.65 678 MET D CA 1
ATOM 10751 C C . MET D 1 244 ? 67.611 -30.302 18.565 1.00 23.64 678 MET D C 1
ATOM 10752 O O . MET D 1 244 ? 66.733 -31.036 19.023 1.00 23.69 678 MET D O 1
ATOM 10757 N N . GLN D 1 245 ? 68.326 -29.464 19.308 1.00 23.46 679 GLN D N 1
ATOM 10758 C CA . GLN D 1 245 ? 68.054 -29.245 20.721 1.00 23.44 679 GLN D CA 1
ATOM 10759 C C . GLN D 1 245 ? 67.357 -27.900 20.898 1.00 23.04 679 GLN D C 1
ATOM 10760 O O . GLN D 1 245 ? 67.860 -26.870 20.447 1.00 23.02 679 GLN D O 1
ATOM 10766 N N . ILE D 1 246 ? 66.194 -27.919 21.544 1.00 22.61 680 ILE D N 1
ATOM 10767 C CA . ILE D 1 246 ? 65.525 -26.685 21.940 1.00 22.21 680 ILE D CA 1
ATOM 10768 C C . ILE D 1 246 ? 66.157 -26.239 23.254 1.00 21.80 680 ILE D C 1
ATOM 10769 O O . ILE D 1 246 ? 65.871 -26.798 24.316 1.00 21.97 680 ILE D O 1
ATOM 10774 N N . LEU D 1 247 ? 67.042 -25.249 23.168 1.00 21.16 681 LEU D N 1
ATOM 10775 C CA . LEU D 1 247 ? 67.772 -24.771 24.339 1.00 20.66 681 LEU D CA 1
ATOM 10776 C C . LEU D 1 247 ? 66.880 -23.924 25.246 1.00 20.24 681 LEU D C 1
ATOM 10777 O O . LEU D 1 247 ? 66.879 -24.100 26.466 1.00 20.15 681 LEU D O 1
ATOM 10782 N N . ALA D 1 248 ? 66.127 -23.008 24.640 1.00 19.72 682 ALA D N 1
ATOM 10783 C CA . ALA D 1 248 ? 65.175 -22.172 25.366 1.00 19.20 682 ALA D CA 1
ATOM 10784 C C . ALA D 1 248 ? 64.074 -21.684 24.435 1.00 18.86 682 ALA D C 1
ATOM 10785 O O . ALA D 1 248 ? 64.351 -21.267 23.306 1.00 18.65 682 ALA D O 1
ATOM 10787 N N . VAL D 1 249 ? 62.831 -21.735 24.911 1.00 18.47 683 VAL D N 1
ATOM 10788 C CA . VAL D 1 249 ? 61.683 -21.251 24.134 1.00 18.18 683 VAL D CA 1
ATOM 10789 C C . VAL D 1 249 ? 61.763 -19.730 23.906 1.00 17.72 683 VAL D C 1
ATOM 10790 O O . VAL D 1 249 ? 61.169 -19.203 22.963 1.00 17.64 683 VAL D O 1
ATOM 10794 N N . SER D 1 250 ? 62.503 -19.041 24.772 1.00 17.29 684 SER D N 1
ATOM 10795 C CA . SER D 1 250 ? 62.917 -17.665 24.514 1.00 16.89 684 SER D CA 1
ATOM 10796 C C . SER D 1 250 ? 64.434 -17.559 24.557 1.00 16.58 684 SER D C 1
ATOM 10797 O O . SER D 1 250 ? 65.050 -17.737 25.612 1.00 16.47 684 SER D O 1
ATOM 10800 N N . GLY D 1 251 ? 65.027 -17.271 23.403 1.00 16.35 685 GLY D N 1
ATOM 10801 C CA . GLY D 1 251 ? 66.462 -17.043 23.308 1.00 16.05 685 GLY D CA 1
ATOM 10802 C C . GLY D 1 251 ? 66.788 -15.567 23.201 1.00 15.93 685 GLY D C 1
ATOM 10803 O O . GLY D 1 251 ? 67.808 -15.201 22.621 1.00 15.96 685 GLY D O 1
ATOM 10804 N N . ASN D 1 252 ? 65.916 -14.727 23.764 1.00 15.89 686 ASN D N 1
ATOM 10805 C CA . ASN D 1 252 ? 66.047 -13.259 23.719 1.00 15.83 686 ASN D CA 1
ATOM 10806 C C . ASN D 1 252 ? 65.979 -12.636 22.320 1.00 16.03 686 ASN D C 1
ATOM 10807 O O . ASN D 1 252 ? 66.388 -11.487 22.122 1.00 15.92 686 ASN D O 1
ATOM 10812 N N . TYR D 1 253 ? 65.451 -13.392 21.359 1.00 16.09 687 TYR D N 1
ATOM 10813 C CA . TYR D 1 253 ? 65.350 -12.932 19.976 1.00 16.33 687 TYR D CA 1
ATOM 10814 C C . TYR D 1 253 ? 63.952 -12.383 19.656 1.00 16.23 687 TYR D C 1
ATOM 10815 O O . TYR D 1 253 ? 63.660 -12.021 18.510 1.00 16.12 687 TYR D O 1
ATOM 10824 N N . CYS D 1 254 ? 63.106 -12.310 20.683 1.00 15.88 688 CYS D N 1
ATOM 10825 C CA . CYS D 1 254 ? 61.713 -11.882 20.535 1.00 15.80 688 CYS D CA 1
ATOM 10826 C C . CYS D 1 254 ? 61.560 -10.409 20.100 1.00 15.60 688 CYS D C 1
ATOM 10827 O O . CYS D 1 254 ? 60.936 -10.155 19.072 1.00 15.45 688 CYS D O 1
ATOM 10830 N N . THR D 1 255 ? 62.091 -9.430 20.844 1.00 15.29 689 THR D N 1
ATOM 10831 C CA . THR D 1 255 ? 62.714 -9.578 22.161 1.00 15.15 689 THR D CA 1
ATOM 10832 C C . THR D 1 255 ? 61.742 -9.025 23.199 1.00 15.00 689 THR D C 1
ATOM 10833 O O . THR D 1 255 ? 61.167 -7.953 23.004 1.00 15.14 689 THR D O 1
ATOM 10837 N N . ASP D 1 256 ? 61.556 -9.764 24.291 1.00 14.88 690 ASP D N 1
ATOM 10838 C CA . ASP D 1 256 ? 60.597 -9.381 25.324 1.00 14.70 690 ASP D CA 1
ATOM 10839 C C . ASP D 1 256 ? 61.263 -8.724 26.530 1.00 14.53 690 ASP D C 1
ATOM 10840 O O . ASP D 1 256 ? 62.123 -9.323 27.179 1.00 14.60 690 ASP D O 1
ATOM 10845 N N . LYS D 1 257 ? 60.863 -7.482 26.802 1.00 14.36 691 LYS D N 1
ATOM 10846 C CA . LYS D 1 257 ? 61.213 -6.761 28.039 1.00 14.08 691 LYS D CA 1
ATOM 10847 C C . LYS D 1 257 ? 62.702 -6.407 28.198 1.00 14.03 691 LYS D C 1
ATOM 10848 O O . LYS D 1 257 ? 63.170 -6.115 29.303 1.00 14.01 691 LYS D O 1
ATOM 10854 N N . LYS D 1 258 ? 63.430 -6.429 27.085 1.00 13.88 692 LYS D N 1
ATOM 10855 C CA . LYS D 1 258 ? 64.796 -5.911 27.021 1.00 13.96 692 LYS D CA 1
ATOM 10856 C C . LYS D 1 258 ? 64.896 -5.012 25.794 1.00 14.09 692 LYS D C 1
ATOM 10857 O O . LYS D 1 258 ? 64.229 -5.274 24.789 1.00 14.08 692 LYS D O 1
ATOM 10863 N N . PRO D 1 259 ? 65.722 -3.951 25.866 1.00 14.18 693 PRO D N 1
ATOM 10864 C CA . PRO D 1 259 ? 65.919 -3.119 24.678 1.00 14.31 693 PRO D CA 1
ATOM 10865 C C . PRO D 1 259 ? 66.570 -3.941 23.567 1.00 14.47 693 PRO D C 1
ATOM 10866 O O . PRO D 1 259 ? 67.525 -4.671 23.827 1.00 14.56 693 PRO D O 1
ATOM 10870 N N . ALA D 1 260 ? 66.034 -3.848 22.353 1.00 14.44 694 ALA D N 1
ATOM 10871 C CA . ALA D 1 260 ? 66.575 -4.600 21.221 1.00 14.43 694 ALA D CA 1
ATOM 10872 C C . ALA D 1 260 ? 66.287 -3.913 19.897 1.00 14.48 694 ALA D C 1
ATOM 10873 O O . ALA D 1 260 ? 65.149 -3.522 19.619 1.00 14.32 694 ALA D O 1
ATOM 10875 N N . ALA D 1 261 ? 67.327 -3.784 19.077 1.00 14.45 695 ALA D N 1
ATOM 10876 C CA . ALA D 1 261 ? 67.202 -3.175 17.756 1.00 14.49 695 ALA D CA 1
ATOM 10877 C C . ALA D 1 261 ? 66.218 -3.926 16.858 1.00 14.52 695 ALA D C 1
ATOM 10878 O O . ALA D 1 261 ? 65.578 -3.320 15.997 1.00 14.59 695 ALA D O 1
ATOM 10880 N N . ILE D 1 262 ? 66.087 -5.236 17.071 1.00 14.38 696 ILE D N 1
ATOM 10881 C CA . ILE D 1 262 ? 65.165 -6.050 16.271 1.00 14.40 696 ILE D CA 1
ATOM 10882 C C . ILE D 1 262 ? 63.707 -5.580 16.399 1.00 14.55 696 ILE D C 1
ATOM 10883 O O . ILE D 1 262 ? 62.973 -5.572 15.413 1.00 14.61 696 ILE D O 1
ATOM 10888 N N . ASN D 1 263 ? 63.303 -5.174 17.603 1.00 14.73 697 ASN D N 1
ATOM 10889 C CA . ASN D 1 263 ? 61.951 -4.652 17.826 1.00 15.11 697 ASN D CA 1
ATOM 10890 C C . ASN D 1 263 ? 61.751 -3.315 17.124 1.00 15.39 697 ASN D C 1
ATOM 10891 O O . ASN D 1 263 ? 60.676 -3.031 16.597 1.00 15.47 697 ASN D O 1
ATOM 10896 N N . TRP D 1 264 ? 62.803 -2.502 17.126 1.00 15.76 698 TRP D N 1
ATOM 10897 C CA . TRP D 1 264 ? 62.793 -1.192 16.488 1.00 16.14 698 TRP D CA 1
ATOM 10898 C C . TRP D 1 264 ? 62.680 -1.311 14.966 1.00 16.51 698 TRP D C 1
ATOM 10899 O O . TRP D 1 264 ? 61.918 -0.575 14.335 1.00 16.81 698 TRP D O 1
ATOM 10910 N N . ILE D 1 265 ? 63.418 -2.260 14.396 1.00 16.89 699 ILE D N 1
ATOM 10911 C CA . ILE D 1 265 ? 63.501 -2.433 12.944 1.00 17.23 699 ILE D CA 1
ATOM 10912 C C . ILE D 1 265 ? 62.366 -3.300 12.382 1.00 17.54 699 ILE D C 1
ATOM 10913 O O . ILE D 1 265 ? 61.755 -2.950 11.367 1.00 17.77 699 ILE D O 1
ATOM 10918 N N . GLU D 1 266 ? 62.085 -4.419 13.048 1.00 17.63 700 GLU D N 1
ATOM 10919 C CA . GLU D 1 266 ? 61.079 -5.378 12.579 1.00 18.01 700 GLU D CA 1
ATOM 10920 C C . GLU D 1 266 ? 59.683 -5.129 13.144 1.00 17.77 700 GLU D C 1
ATOM 10921 O O . GLU D 1 266 ? 58.690 -5.605 12.586 1.00 17.81 700 GLU D O 1
ATOM 10927 N N . GLY D 1 267 ? 59.614 -4.399 14.253 1.00 17.56 701 GLY D N 1
ATOM 10928 C CA . GLY D 1 267 ? 58.358 -4.208 14.973 1.00 17.32 701 GLY D CA 1
ATOM 10929 C C . GLY D 1 267 ? 58.041 -5.378 15.887 1.00 17.13 701 GLY D C 1
ATOM 10930 O O . GLY D 1 267 ? 58.527 -6.490 15.675 1.00 17.26 701 GLY D O 1
ATOM 10931 N N . ARG D 1 268 ? 57.241 -5.115 16.918 1.00 17.06 702 ARG D N 1
ATOM 10932 C CA . ARG D 1 268 ? 56.718 -6.155 17.809 1.00 16.88 702 ARG D CA 1
ATOM 10933 C C . ARG D 1 268 ? 55.382 -5.685 18.372 1.00 16.99 702 ARG D C 1
ATOM 10934 O O . ARG D 1 268 ? 55.257 -4.547 18.819 1.00 17.03 702 ARG D O 1
ATOM 10942 N N . GLY D 1 269 ? 54.387 -6.565 18.352 1.00 17.04 703 GLY D N 1
ATOM 10943 C CA . GLY D 1 269 ? 53.029 -6.176 18.710 1.00 17.18 703 GLY D CA 1
ATOM 10944 C C . GLY D 1 269 ? 52.482 -5.249 17.641 1.00 17.38 703 GLY D C 1
ATOM 10945 O O . GLY D 1 269 ? 52.484 -5.596 16.458 1.00 17.31 703 GLY D O 1
ATOM 10946 N N . LYS D 1 270 ? 52.048 -4.062 18.057 1.00 17.53 704 LYS D N 1
ATOM 10947 C CA . LYS D 1 270 ? 51.460 -3.075 17.148 1.00 17.76 704 LYS D CA 1
ATOM 10948 C C . LYS D 1 270 ? 52.473 -2.006 16.738 1.00 17.69 704 LYS D C 1
ATOM 10949 O O . LYS D 1 270 ? 53.117 -1.393 17.592 1.00 17.80 704 LYS D O 1
ATOM 10955 N N . SER D 1 271 ? 52.609 -1.793 15.431 1.00 17.72 705 SER D N 1
ATOM 10956 C CA . SER D 1 271 ? 53.385 -0.675 14.902 1.00 17.70 705 SER D CA 1
ATOM 10957 C C . SER D 1 271 ? 52.407 0.434 14.529 1.00 17.97 705 SER D C 1
ATOM 10958 O O . SER D 1 271 ? 51.484 0.213 13.742 1.00 17.99 705 SER D O 1
ATOM 10961 N N . VAL D 1 272 ? 52.598 1.616 15.109 1.00 18.06 706 VAL D N 1
ATOM 10962 C CA . VAL D 1 272 ? 51.629 2.705 14.966 1.00 18.31 706 VAL D CA 1
ATOM 10963 C C . VAL D 1 272 ? 52.307 4.023 14.588 1.00 18.57 706 VAL D C 1
ATOM 10964 O O . VAL D 1 272 ? 53.435 4.296 15.002 1.00 18.64 706 VAL D O 1
ATOM 10968 N N . VAL D 1 273 ? 51.611 4.823 13.785 1.00 18.84 707 VAL D N 1
ATOM 10969 C CA . VAL D 1 273 ? 52.029 6.189 13.487 1.00 19.01 707 VAL D CA 1
ATOM 10970 C C . VAL D 1 273 ? 50.853 7.135 13.740 1.00 19.22 707 VAL D C 1
ATOM 10971 O O . VAL D 1 273 ? 49.698 6.768 13.514 1.00 19.10 707 VAL D O 1
ATOM 10975 N N . CYS D 1 274 ? 51.151 8.333 14.235 1.00 19.46 708 CYS D N 1
ATOM 10976 C CA . CYS D 1 274 ? 50.128 9.352 14.460 1.00 19.72 708 CYS D CA 1
ATOM 10977 C C . CYS D 1 274 ? 50.675 10.745 14.156 1.00 19.91 708 CYS D C 1
ATOM 10978 O O . CYS D 1 274 ? 51.877 10.993 14.279 1.00 19.85 708 CYS D O 1
ATOM 10982 N N . GLU D 1 275 ? 49.788 11.648 13.748 1.00 20.13 709 GLU D N 1
ATOM 10983 C CA . GLU D 1 275 ? 50.196 12.976 13.301 1.00 20.44 709 GLU D CA 1
ATOM 10984 C C . GLU D 1 275 ? 49.153 14.040 13.618 1.00 20.60 709 GLU D C 1
ATOM 10985 O O . GLU D 1 275 ? 47.980 13.729 13.828 1.00 20.39 709 GLU D O 1
ATOM 10991 N N . ALA D 1 276 ? 49.602 15.292 13.653 1.00 20.95 710 ALA D N 1
ATOM 10992 C CA . ALA D 1 276 ? 48.721 16.450 13.782 1.00 21.30 710 ALA D CA 1
ATOM 10993 C C . ALA D 1 276 ? 49.414 17.703 13.264 1.00 21.68 710 ALA D C 1
ATOM 10994 O O . ALA D 1 276 ? 50.644 17.747 13.153 1.00 21.67 710 ALA D O 1
ATOM 10996 N N . VAL D 1 277 ? 48.614 18.711 12.929 1.00 22.18 711 VAL D N 1
ATOM 10997 C CA . VAL D 1 277 ? 49.130 20.034 12.606 1.00 22.69 711 VAL D CA 1
ATOM 10998 C C . VAL D 1 277 ? 48.578 21.024 13.628 1.00 23.01 711 VAL D C 1
ATOM 10999 O O . VAL D 1 277 ? 47.361 21.137 13.809 1.00 23.14 711 VAL D O 1
ATOM 11003 N N . ILE D 1 278 ? 49.483 21.723 14.304 1.00 23.44 712 ILE D N 1
ATOM 11004 C CA . ILE D 1 278 ? 49.104 22.689 15.325 1.00 23.89 712 ILE D CA 1
ATOM 11005 C C . ILE D 1 278 ? 49.287 24.107 14.779 1.00 24.31 712 ILE D C 1
ATOM 11006 O O . ILE D 1 278 ? 50.402 24.492 14.412 1.00 24.38 712 ILE D O 1
ATOM 11011 N N . PRO D 1 279 ? 48.188 24.884 14.708 1.00 24.71 713 PRO D N 1
ATOM 11012 C CA . PRO D 1 279 ? 48.236 26.256 14.201 1.00 25.02 713 PRO D CA 1
ATOM 11013 C C . PRO D 1 279 ? 49.180 27.130 15.020 1.00 25.29 713 PRO D C 1
ATOM 11014 O O . PRO D 1 279 ? 49.289 26.948 16.237 1.00 25.33 713 PRO D O 1
ATOM 11018 N N . ALA D 1 280 ? 49.852 28.063 14.348 1.00 25.73 714 ALA D N 1
ATOM 11019 C CA . ALA D 1 280 ? 50.798 28.983 14.985 1.00 26.12 714 ALA D CA 1
ATOM 11020 C C . ALA D 1 280 ? 50.227 29.652 16.238 1.00 26.42 714 ALA D C 1
ATOM 11021 O O . ALA D 1 280 ? 50.921 29.779 17.249 1.00 26.44 714 ALA D O 1
ATOM 11023 N N . LYS D 1 281 ? 48.963 30.067 16.154 1.00 26.78 715 LYS D N 1
ATOM 11024 C CA . LYS D 1 281 ? 48.249 30.713 17.258 1.00 27.14 715 LYS D CA 1
ATOM 11025 C C . LYS D 1 281 ? 48.128 29.796 18.478 1.00 27.14 715 LYS D C 1
ATOM 11026 O O . LYS D 1 281 ? 48.307 30.239 19.614 1.00 27.27 715 LYS D O 1
ATOM 11032 N N . VAL D 1 282 ? 47.827 28.522 18.228 1.00 27.23 716 VAL D N 1
ATOM 11033 C CA . VAL D 1 282 ? 47.663 27.522 19.287 1.00 27.27 716 VAL D CA 1
ATOM 11034 C C . VAL D 1 282 ? 49.001 27.206 19.967 1.00 27.29 716 VAL D C 1
ATOM 11035 O O . VAL D 1 282 ? 49.058 27.041 21.188 1.00 27.16 716 VAL D O 1
ATOM 11039 N N . VAL D 1 283 ? 50.071 27.136 19.174 1.00 27.41 717 VAL D N 1
ATOM 11040 C CA . VAL D 1 283 ? 51.428 26.939 19.697 1.00 27.56 717 VAL D CA 1
ATOM 11041 C C . VAL D 1 283 ? 51.808 28.089 20.635 1.00 27.79 717 VAL D C 1
ATOM 11042 O O . VAL D 1 283 ? 52.431 27.876 21.678 1.00 27.69 717 VAL D O 1
ATOM 11046 N N . ARG D 1 284 ? 51.404 29.301 20.261 1.00 28.01 718 ARG D N 1
ATOM 11047 C CA . ARG D 1 284 ? 51.699 30.507 21.028 1.00 28.37 718 ARG D CA 1
ATOM 11048 C C . ARG D 1 284 ? 50.882 30.591 22.319 1.00 28.21 718 ARG D C 1
ATOM 11049 O O . ARG D 1 284 ? 51.435 30.828 23.394 1.00 28.26 718 ARG D O 1
ATOM 11057 N N . GLU D 1 285 ? 49.571 30.388 22.203 1.00 28.16 719 GLU D N 1
ATOM 11058 C CA . GLU D 1 285 ? 48.645 30.621 23.314 1.00 28.17 719 GLU D CA 1
ATOM 11059 C C . GLU D 1 285 ? 48.534 29.457 24.298 1.00 27.92 719 GLU D C 1
ATOM 11060 O O . GLU D 1 285 ? 48.505 29.669 25.512 1.00 28.01 719 GLU D O 1
ATOM 11066 N N . VAL D 1 286 ? 48.469 28.237 23.771 1.00 27.62 720 VAL D N 1
ATOM 11067 C CA . VAL D 1 286 ? 48.319 27.040 24.602 1.00 27.29 720 VAL D CA 1
ATOM 11068 C C . VAL D 1 286 ? 49.674 26.514 25.086 1.00 27.06 720 VAL D C 1
ATOM 11069 O O . VAL D 1 286 ? 49.839 26.212 26.270 1.00 27.00 720 VAL D O 1
ATOM 11073 N N . LEU D 1 287 ? 50.638 26.423 24.172 1.00 26.84 721 LEU D N 1
ATOM 11074 C CA . LEU D 1 287 ? 51.936 25.810 24.470 1.00 26.68 721 LEU D CA 1
ATOM 11075 C C . LEU D 1 287 ? 53.018 26.802 24.914 1.00 26.69 721 LEU D C 1
ATOM 11076 O O . LEU D 1 287 ? 54.106 26.392 25.329 1.00 26.61 721 LEU D O 1
ATOM 11081 N N . LYS D 1 288 ? 52.705 28.097 24.828 1.00 26.61 722 LYS D N 1
ATOM 11082 C CA . LYS D 1 288 ? 53.586 29.184 25.294 1.00 26.60 722 LYS D CA 1
ATOM 11083 C C . LYS D 1 288 ? 54.962 29.201 24.612 1.00 26.49 722 LYS D C 1
ATOM 11084 O O . LYS D 1 288 ? 55.980 29.488 25.248 1.00 26.48 722 LYS D O 1
ATOM 11090 N N . THR D 1 289 ? 54.977 28.901 23.315 1.00 26.36 723 THR D N 1
ATOM 11091 C CA . THR D 1 289 ? 56.216 28.838 22.538 1.00 26.23 723 THR D CA 1
ATOM 11092 C C . THR D 1 289 ? 55.953 29.166 21.061 1.00 26.21 723 THR D C 1
ATOM 11093 O O . THR D 1 289 ? 54.870 29.643 20.712 1.00 26.31 723 THR D O 1
ATOM 11097 N N . THR D 1 290 ? 56.949 28.935 20.208 1.00 26.07 724 THR D N 1
ATOM 11098 C CA . THR D 1 290 ? 56.798 29.129 18.765 1.00 25.96 724 THR D CA 1
ATOM 11099 C C . THR D 1 290 ? 57.106 27.839 18.008 1.00 25.85 724 THR D C 1
ATOM 11100 O O . THR D 1 290 ? 57.817 26.968 18.517 1.00 25.76 724 THR D O 1
ATOM 11104 N N . THR D 1 291 ? 56.564 27.729 16.796 1.00 25.63 725 THR D N 1
ATOM 11105 C CA . THR D 1 291 ? 56.831 26.597 15.907 1.00 25.46 725 THR D CA 1
ATOM 11106 C C . THR D 1 291 ? 58.333 26.438 15.650 1.00 25.39 725 THR D C 1
ATOM 11107 O O . THR D 1 291 ? 58.864 25.325 15.707 1.00 25.30 725 THR D O 1
ATOM 11111 N N . GLU D 1 292 ? 59.006 27.558 15.390 1.00 25.25 726 GLU D N 1
ATOM 11112 C CA . GLU D 1 292 ? 60.449 27.585 15.158 1.00 25.33 726 GLU D CA 1
ATOM 11113 C C . GLU D 1 292 ? 61.232 27.007 16.342 1.00 24.81 726 GLU D C 1
ATOM 11114 O O . GLU D 1 292 ? 62.149 26.205 16.151 1.00 24.84 726 GLU D O 1
ATOM 11120 N N . ALA D 1 293 ? 60.858 27.414 17.555 1.00 24.35 727 ALA D N 1
ATOM 11121 C CA . ALA D 1 293 ? 61.510 26.938 18.777 1.00 23.87 727 ALA D CA 1
ATOM 11122 C C . ALA D 1 293 ? 61.306 25.438 18.987 1.00 23.47 727 ALA D C 1
ATOM 11123 O O . ALA D 1 293 ? 62.240 24.730 19.369 1.00 23.44 727 ALA D O 1
ATOM 11125 N N . MET D 1 294 ? 60.089 24.966 18.722 1.00 22.99 728 MET D N 1
ATOM 11126 C CA . MET D 1 294 ? 59.744 23.548 18.852 1.00 22.48 728 MET D CA 1
ATOM 11127 C C . MET D 1 294 ? 60.572 22.663 17.920 1.00 22.17 728 MET D C 1
ATOM 11128 O O . MET D 1 294 ? 61.071 21.615 18.336 1.00 21.86 728 MET D O 1
ATOM 11133 N N . ILE D 1 295 ? 60.720 23.097 16.668 1.00 21.75 729 ILE D N 1
ATOM 11134 C CA . ILE D 1 295 ? 61.484 22.350 15.665 1.00 21.58 729 ILE D CA 1
ATOM 11135 C C . ILE D 1 295 ? 62.968 22.269 16.034 1.00 21.47 729 ILE D C 1
ATOM 11136 O O . ILE D 1 295 ? 63.569 21.194 15.962 1.00 21.33 729 ILE D O 1
ATOM 11141 N N . GLU D 1 296 ? 63.545 23.398 16.446 1.00 21.39 730 GLU D N 1
ATOM 11142 C CA . GLU D 1 296 ? 64.957 23.448 16.837 1.00 21.40 730 GLU D CA 1
ATOM 11143 C C . GLU D 1 296 ? 65.252 22.561 18.048 1.00 20.96 730 GLU D C 1
ATOM 11144 O O . GLU D 1 296 ? 66.279 21.882 18.087 1.00 20.81 730 GLU D O 1
ATOM 11150 N N . VAL D 1 297 ? 64.347 22.562 19.025 1.00 20.43 731 VAL D N 1
ATOM 11151 C CA . VAL D 1 297 ? 64.492 21.693 20.196 1.00 20.04 731 VAL D CA 1
ATOM 11152 C C . VAL D 1 297 ? 64.317 20.219 19.808 1.00 19.67 731 VAL D C 1
ATOM 11153 O O . VAL D 1 297 ? 65.082 19.367 20.259 1.00 19.56 731 VAL D O 1
ATOM 11157 N N . ASN D 1 298 ? 63.338 19.924 18.953 1.00 19.27 732 ASN D N 1
ATOM 11158 C CA . ASN D 1 298 ? 63.112 18.539 18.524 1.00 18.83 732 ASN D CA 1
ATOM 11159 C C . ASN D 1 298 ? 64.297 17.938 17.766 1.00 18.63 732 ASN D C 1
ATOM 11160 O O . ASN D 1 298 ? 64.686 16.796 18.022 1.00 18.54 732 ASN D O 1
ATOM 11165 N N . ILE D 1 299 ? 64.867 18.707 16.840 1.00 18.31 733 ILE D N 1
ATOM 11166 C CA . ILE D 1 299 ? 66.034 18.254 16.083 1.00 18.10 733 ILE D CA 1
ATOM 11167 C C . ILE D 1 299 ? 67.217 17.986 17.015 1.00 17.80 733 ILE D C 1
ATOM 11168 O O . ILE D 1 299 ? 67.831 16.922 16.957 1.00 17.73 733 ILE D O 1
ATOM 11173 N N . ASN D 1 300 ? 67.511 18.944 17.888 1.00 17.46 734 ASN D N 1
ATOM 11174 C CA . ASN D 1 300 ? 68.735 18.899 18.685 1.00 17.25 734 ASN D CA 1
ATOM 11175 C C . ASN D 1 300 ? 68.641 18.102 19.989 1.00 16.95 734 ASN D C 1
ATOM 11176 O O . ASN D 1 300 ? 69.665 17.733 20.568 1.00 16.84 734 ASN D O 1
ATOM 11181 N N . LYS D 1 301 ? 67.417 17.828 20.436 1.00 16.57 735 LYS D N 1
ATOM 11182 C CA . LYS D 1 301 ? 67.195 16.970 21.600 1.00 16.24 735 LYS D CA 1
ATOM 11183 C C . LYS D 1 301 ? 66.847 15.544 21.165 1.00 16.07 735 LYS D C 1
ATOM 11184 O O . LYS D 1 301 ? 67.561 14.594 21.493 1.00 15.94 735 LYS D O 1
ATOM 11190 N N . ASN D 1 302 ? 65.754 15.406 20.419 1.00 15.93 736 ASN D N 1
ATOM 11191 C CA . ASN D 1 302 ? 65.219 14.091 20.069 1.00 15.89 736 ASN D CA 1
ATOM 11192 C C . ASN D 1 302 ? 65.979 13.339 18.989 1.00 15.78 736 ASN D C 1
ATOM 11193 O O . ASN D 1 302 ? 65.939 12.111 18.949 1.00 15.78 736 ASN D O 1
ATOM 11198 N N . LEU D 1 303 ? 66.656 14.069 18.108 1.00 15.63 737 LEU D N 1
ATOM 11199 C CA . LEU D 1 303 ? 67.466 13.428 17.078 1.00 15.41 737 LEU D CA 1
ATOM 11200 C C . LEU D 1 303 ? 68.948 13.452 17.438 1.00 15.25 737 LEU D C 1
ATOM 11201 O O . LEU D 1 303 ? 69.536 12.403 17.709 1.00 15.34 737 LEU D O 1
ATOM 11206 N N . VAL D 1 304 ? 69.538 14.647 17.470 1.00 15.01 738 VAL D N 1
ATOM 11207 C CA . VAL D 1 304 ? 70.974 14.795 17.727 1.00 14.75 738 VAL D CA 1
ATOM 11208 C C . VAL D 1 304 ? 71.349 14.394 19.160 1.00 14.69 738 VAL D C 1
ATOM 11209 O O . VAL D 1 304 ? 72.334 13.686 19.368 1.00 14.67 738 VAL D O 1
ATOM 11213 N N . GLY D 1 305 ? 70.559 14.838 20.136 1.00 14.46 739 GLY D N 1
ATOM 11214 C CA . GLY D 1 305 ? 70.790 14.491 21.541 1.00 14.33 739 GLY D CA 1
ATOM 11215 C C . GLY D 1 305 ? 70.759 12.997 21.809 1.00 14.22 739 GLY D C 1
ATOM 11216 O O . GLY D 1 305 ? 71.676 12.451 22.429 1.00 14.10 739 GLY D O 1
ATOM 11217 N N . SER D 1 306 ? 69.706 12.337 21.333 1.00 14.17 740 SER D N 1
ATOM 11218 C CA . SER D 1 306 ? 69.588 10.883 21.448 1.00 14.08 740 SER D CA 1
ATOM 11219 C C . SER D 1 306 ? 70.708 10.162 20.699 1.00 14.08 740 SER D C 1
ATOM 11220 O O . SER D 1 306 ? 71.199 9.129 21.157 1.00 14.03 740 SER D O 1
ATOM 11223 N N . ALA D 1 307 ? 71.112 10.720 19.557 1.00 13.94 741 ALA D N 1
ATOM 11224 C CA . ALA D 1 307 ? 72.236 10.192 18.785 1.00 14.13 741 ALA D CA 1
ATOM 11225 C C . ALA D 1 307 ? 73.535 10.260 19.588 1.00 14.18 741 ALA D C 1
ATOM 11226 O O . ALA D 1 307 ? 74.272 9.277 19.659 1.00 14.15 741 ALA D O 1
ATOM 11228 N N . MET D 1 308 ? 73.799 11.412 20.206 1.00 14.40 742 MET D N 1
ATOM 11229 C CA . MET D 1 308 ? 75.010 11.585 21.015 1.00 14.72 742 MET D CA 1
ATOM 11230 C C . MET D 1 308 ? 75.018 10.664 22.236 1.00 14.63 742 MET D C 1
ATOM 11231 O O . MET D 1 308 ? 76.085 10.265 22.708 1.00 14.88 742 MET D O 1
ATOM 11236 N N . ALA D 1 309 ? 73.825 10.318 22.722 1.00 14.38 743 ALA D N 1
ATOM 11237 C CA . ALA D 1 309 ? 73.662 9.453 23.893 1.00 14.14 743 ALA D CA 1
ATOM 11238 C C . ALA D 1 309 ? 73.775 7.962 23.560 1.00 14.03 743 ALA D C 1
ATOM 11239 O O . ALA D 1 309 ? 73.819 7.120 24.463 1.00 13.95 743 ALA D O 1
ATOM 11241 N N . GLY D 1 310 ? 73.819 7.643 22.268 1.00 13.92 744 GLY D N 1
ATOM 11242 C CA . GLY D 1 310 ? 73.887 6.255 21.810 1.00 13.94 744 GLY D CA 1
ATOM 11243 C C . GLY D 1 310 ? 72.576 5.517 22.005 1.00 13.98 744 GLY D C 1
ATOM 11244 O O . GLY D 1 310 ? 72.555 4.382 22.485 1.00 13.73 744 GLY D O 1
ATOM 11245 N N . SER D 1 311 ? 71.480 6.169 21.627 1.00 13.95 745 SER D N 1
ATOM 11246 C CA . SER D 1 311 ? 70.152 5.586 21.762 1.00 14.18 745 SER D CA 1
ATOM 11247 C C . SER D 1 311 ? 69.755 4.769 20.541 1.00 14.39 745 SER D C 1
ATOM 11248 O O . SER D 1 311 ? 69.993 5.178 19.402 1.00 14.57 745 SER D O 1
ATOM 11251 N N . ILE D 1 312 ? 69.148 3.614 20.798 1.00 14.58 746 ILE D N 1
ATOM 11252 C CA . ILE D 1 312 ? 68.454 2.849 19.772 1.00 14.75 746 ILE D CA 1
ATOM 11253 C C . ILE D 1 312 ? 66.972 2.886 20.117 1.00 14.59 746 ILE D C 1
ATOM 11254 O O . ILE D 1 312 ? 66.544 2.287 21.105 1.00 14.70 746 ILE D O 1
ATOM 11259 N N . GLY D 1 313 ? 66.206 3.629 19.321 1.00 14.48 747 GLY D N 1
ATOM 11260 C CA . GLY D 1 313 ? 64.756 3.702 19.487 1.00 14.47 747 GLY D CA 1
ATOM 11261 C C . GLY D 1 313 ? 64.238 4.759 20.449 1.00 14.37 747 GLY D C 1
ATOM 11262 O O . GLY D 1 313 ? 63.027 4.888 20.626 1.00 14.44 747 GLY D O 1
ATOM 11263 N N . GLY D 1 314 ? 65.144 5.523 21.060 1.00 14.27 748 GLY D N 1
ATOM 11264 C CA . GLY D 1 314 ? 64.761 6.525 22.061 1.00 14.31 748 GLY D CA 1
ATOM 11265 C C . GLY D 1 314 ? 64.800 7.949 21.541 1.00 14.40 748 GLY D C 1
ATOM 11266 O O . GLY D 1 314 ? 65.340 8.846 22.194 1.00 14.27 748 GLY D O 1
ATOM 11267 N N . TYR D 1 315 ? 64.211 8.157 20.367 1.00 14.47 749 TYR D N 1
ATOM 11268 C CA . TYR D 1 315 ? 64.241 9.460 19.708 1.00 14.77 749 TYR D CA 1
ATOM 11269 C C . TYR D 1 315 ? 62.997 10.286 20.042 1.00 14.55 749 TYR D C 1
ATOM 11270 O O . TYR D 1 315 ? 62.275 10.754 19.157 1.00 14.46 749 TYR D O 1
ATOM 11279 N N . ASN D 1 316 ? 62.772 10.468 21.341 1.00 14.15 750 ASN D N 1
ATOM 11280 C CA . ASN D 1 316 ? 61.583 11.141 21.856 1.00 13.95 750 ASN D CA 1
ATOM 11281 C C . ASN D 1 316 ? 61.877 11.799 23.203 1.00 14.01 750 ASN D C 1
ATOM 11282 O O . ASN D 1 316 ? 62.948 11.584 23.775 1.00 13.87 750 ASN D O 1
ATOM 11287 N N . ALA D 1 317 ? 60.936 12.598 23.701 1.00 13.96 751 ALA D N 1
ATOM 11288 C CA . ALA D 1 317 ? 61.098 13.274 24.993 1.00 14.09 751 ALA D CA 1
ATOM 11289 C C . ALA D 1 317 ? 60.762 12.374 26.169 1.00 14.07 751 ALA D C 1
ATOM 11290 O O . ALA D 1 317 ? 61.605 12.144 27.034 1.00 14.15 751 ALA D O 1
ATOM 11292 N N . HIS D 1 318 ? 59.524 11.879 26.209 1.00 14.17 752 HIS D N 1
ATOM 11293 C CA . HIS D 1 318 ? 59.060 11.077 27.343 1.00 14.20 752 HIS D CA 1
ATOM 11294 C C . HIS D 1 318 ? 57.889 10.147 27.010 1.00 14.05 752 HIS D C 1
ATOM 11295 O O . HIS D 1 318 ? 56.953 10.006 27.801 1.00 14.08 752 HIS D O 1
ATOM 11302 N N . ALA D 1 319 ? 57.960 9.494 25.849 1.00 13.89 753 ALA D N 1
ATOM 11303 C CA . ALA D 1 319 ? 56.958 8.495 25.462 1.00 13.75 753 ALA D CA 1
ATOM 11304 C C . ALA D 1 319 ? 56.714 7.486 26.587 1.00 13.68 753 ALA D C 1
ATOM 11305 O O . ALA D 1 319 ? 55.573 7.086 26.831 1.00 13.61 753 ALA D O 1
ATOM 11307 N N . ALA D 1 320 ? 57.791 7.103 27.276 1.00 13.54 754 ALA D N 1
ATOM 11308 C CA . ALA D 1 320 ? 57.730 6.171 28.405 1.00 13.52 754 ALA D CA 1
ATOM 11309 C C . ALA D 1 320 ? 56.780 6.612 29.520 1.00 13.53 754 ALA D C 1
ATOM 11310 O O . ALA D 1 320 ? 56.097 5.782 30.113 1.00 13.44 754 ALA D O 1
ATOM 11312 N N . ASN D 1 321 ? 56.740 7.914 29.800 1.00 13.63 755 ASN D N 1
ATOM 11313 C CA . ASN D 1 321 ? 55.834 8.456 30.816 1.00 13.84 755 ASN D CA 1
ATOM 11314 C C . ASN D 1 321 ? 54.373 8.148 30.514 1.00 13.97 755 ASN D C 1
ATOM 11315 O O . ASN D 1 321 ? 53.629 7.700 31.390 1.00 14.06 755 ASN D O 1
ATOM 11320 N N . ILE D 1 322 ? 53.982 8.385 29.265 1.00 14.11 756 ILE D N 1
ATOM 11321 C CA . ILE D 1 322 ? 52.606 8.190 28.818 1.00 14.20 756 ILE D CA 1
ATOM 11322 C C . ILE D 1 322 ? 52.272 6.702 28.698 1.00 14.19 756 ILE D C 1
ATOM 11323 O O . ILE D 1 322 ? 51.216 6.260 29.158 1.00 14.07 756 ILE D O 1
ATOM 11328 N N . VAL D 1 323 ? 53.181 5.937 28.095 1.00 14.11 757 VAL D N 1
ATOM 11329 C CA . VAL D 1 323 ? 53.011 4.492 27.958 1.00 14.12 757 VAL D CA 1
ATOM 11330 C C . VAL D 1 323 ? 52.799 3.842 29.328 1.00 14.20 757 VAL D C 1
ATOM 11331 O O . VAL D 1 323 ? 51.831 3.111 29.525 1.00 14.04 757 VAL D O 1
ATOM 11335 N N . THR D 1 324 ? 53.685 4.142 30.276 1.00 14.27 758 THR D N 1
ATOM 11336 C CA . THR D 1 324 ? 53.613 3.550 31.612 1.00 14.53 758 THR D CA 1
ATOM 11337 C C . THR D 1 324 ? 52.308 3.913 32.326 1.00 14.59 758 THR D C 1
ATOM 11338 O O . THR D 1 324 ? 51.664 3.046 32.920 1.00 14.66 758 THR D O 1
ATOM 11342 N N . ALA D 1 325 ? 51.919 5.185 32.246 1.00 14.72 759 ALA D N 1
ATOM 11343 C CA . ALA D 1 325 ? 50.709 5.676 32.913 1.00 14.99 759 ALA D CA 1
ATOM 11344 C C . ALA D 1 325 ? 49.435 5.013 32.383 1.00 15.10 759 ALA D C 1
ATOM 11345 O O . ALA D 1 325 ? 48.577 4.598 33.167 1.00 15.21 759 ALA D O 1
ATOM 11347 N N . ILE D 1 326 ? 49.319 4.911 31.059 1.00 15.18 760 ILE D N 1
ATOM 11348 C CA . ILE D 1 326 ? 48.185 4.225 30.432 1.00 15.26 760 ILE D CA 1
ATOM 11349 C C . ILE D 1 326 ? 48.229 2.723 30.725 1.00 15.26 760 ILE D C 1
ATOM 11350 O O . ILE D 1 326 ? 47.203 2.116 31.033 1.00 15.40 760 ILE D O 1
ATOM 11355 N N . TYR D 1 327 ? 49.422 2.137 30.640 1.00 15.22 761 TYR D N 1
ATOM 11356 C CA . TYR D 1 327 ? 49.606 0.704 30.875 1.00 15.16 761 TYR D CA 1
ATOM 11357 C C . TYR D 1 327 ? 49.159 0.263 32.269 1.00 15.29 761 TYR D C 1
ATOM 11358 O O . TYR D 1 327 ? 48.437 -0.728 32.406 1.00 15.31 761 TYR D O 1
ATOM 11367 N N . ILE D 1 328 ? 49.573 1.006 33.294 1.00 15.57 762 ILE D N 1
ATOM 11368 C CA . ILE D 1 328 ? 49.183 0.699 34.673 1.00 15.78 762 ILE D CA 1
ATOM 11369 C C . ILE D 1 328 ? 47.671 0.875 34.862 1.00 16.05 762 ILE D C 1
ATOM 11370 O O . ILE D 1 328 ? 47.020 0.039 35.489 1.00 16.13 762 ILE D O 1
ATOM 11375 N N . ALA D 1 329 ? 47.121 1.946 34.294 1.00 16.38 763 ALA D N 1
ATOM 11376 C CA . ALA D 1 329 ? 45.685 2.225 34.388 1.00 16.76 763 ALA D CA 1
ATOM 11377 C C . ALA D 1 329 ? 44.829 1.179 33.669 1.00 17.07 763 ALA D C 1
ATOM 11378 O O . ALA D 1 329 ? 43.749 0.826 34.146 1.00 17.37 763 ALA D O 1
ATOM 11380 N N . CYS D 1 330 ? 45.323 0.675 32.538 1.00 17.35 764 CYS D N 1
ATOM 11381 C CA . CYS D 1 330 ? 44.537 -0.210 31.672 1.00 17.46 764 CYS D CA 1
ATOM 11382 C C . CYS D 1 330 ? 44.900 -1.700 31.763 1.00 17.36 764 CYS D C 1
ATOM 11383 O O . CYS D 1 330 ? 44.556 -2.481 30.873 1.00 17.34 764 CYS D O 1
ATOM 11386 N N . GLY D 1 331 ? 45.588 -2.085 32.836 1.00 17.22 765 GLY D N 1
ATOM 11387 C CA . GLY D 1 331 ? 45.878 -3.494 33.113 1.00 16.99 765 GLY D CA 1
ATOM 11388 C C . GLY D 1 331 ? 46.869 -4.165 32.185 1.00 16.87 765 GLY D C 1
ATOM 11389 O O . GLY D 1 331 ? 46.834 -5.384 32.007 1.00 16.79 765 GLY D O 1
ATOM 11390 N N . GLN D 1 332 ? 47.754 -3.369 31.594 1.00 16.67 766 GLN D N 1
ATOM 11391 C CA . GLN D 1 332 ? 48.789 -3.892 30.710 1.00 16.51 766 GLN D CA 1
ATOM 11392 C C . GLN D 1 332 ? 49.978 -4.393 31.520 1.00 16.39 766 GLN D C 1
ATOM 11393 O O . GLN D 1 332 ? 50.034 -4.208 32.739 1.00 16.41 766 GLN D O 1
ATOM 11399 N N . ASP D 1 333 ? 50.917 -5.038 30.834 1.00 16.03 767 ASP D N 1
ATOM 11400 C CA . ASP D 1 333 ? 52.155 -5.490 31.446 1.00 15.86 767 ASP D CA 1
ATOM 11401 C C . ASP D 1 333 ? 53.120 -4.309 31.444 1.00 15.55 767 ASP D C 1
ATOM 11402 O O . ASP D 1 333 ? 53.734 -4.004 30.422 1.00 15.46 767 ASP D O 1
ATOM 11407 N N . ALA D 1 334 ? 53.240 -3.642 32.588 1.00 15.37 768 ALA D N 1
ATOM 11408 C CA . ALA D 1 334 ? 54.025 -2.410 32.676 1.00 15.32 768 ALA D CA 1
ATOM 11409 C C . ALA D 1 334 ? 55.516 -2.628 32.409 1.00 15.26 768 ALA D C 1
ATOM 11410 O O . ALA D 1 334 ? 56.217 -1.696 32.023 1.00 15.29 768 ALA D O 1
ATOM 11412 N N . ALA D 1 335 ? 55.989 -3.858 32.603 1.00 15.18 769 ALA D N 1
ATOM 11413 C CA . ALA D 1 335 ? 57.380 -4.206 32.302 1.00 15.18 769 ALA D CA 1
ATOM 11414 C C . ALA D 1 335 ? 57.677 -4.089 30.806 1.00 15.16 769 ALA D C 1
ATOM 11415 O O . ALA D 1 335 ? 58.832 -3.920 30.405 1.00 15.17 769 ALA D O 1
ATOM 11417 N N . GLN D 1 336 ? 56.629 -4.162 29.988 1.00 15.05 770 GLN D N 1
ATOM 11418 C CA . GLN D 1 336 ? 56.779 -4.027 28.540 1.00 15.25 770 GLN D CA 1
ATOM 11419 C C . GLN D 1 336 ? 56.915 -2.576 28.068 1.00 15.27 770 GLN D C 1
ATOM 11420 O O . GLN D 1 336 ? 57.022 -2.319 26.866 1.00 14.98 770 GLN D O 1
ATOM 11426 N N . ASN D 1 337 ? 56.941 -1.634 29.011 1.00 15.49 771 ASN D N 1
ATOM 11427 C CA . ASN D 1 337 ? 57.232 -0.240 28.673 1.00 15.96 771 ASN D CA 1
ATOM 11428 C C . ASN D 1 337 ? 58.648 -0.083 28.104 1.00 16.04 771 ASN D C 1
ATOM 11429 O O . ASN D 1 337 ? 58.940 0.894 27.423 1.00 16.18 771 ASN D O 1
ATOM 11437 N N . VAL D 1 338 ? 59.513 -1.057 28.390 1.00 16.27 772 VAL D N 1
ATOM 11438 C CA . VAL D 1 338 ? 60.879 -1.069 27.862 1.00 16.61 772 VAL D CA 1
ATOM 11439 C C . VAL D 1 338 ? 60.859 -0.911 26.339 1.00 16.69 772 VAL D C 1
ATOM 11440 O O . VAL D 1 338 ? 61.442 0.030 25.797 1.00 17.18 772 VAL D O 1
ATOM 11444 N N . GLY D 1 339 ? 60.156 -1.817 25.666 1.00 16.52 773 GLY D N 1
ATOM 11445 C CA . GLY D 1 339 ? 60.057 -1.801 24.212 1.00 16.09 773 GLY D CA 1
ATOM 11446 C C . GLY D 1 339 ? 58.869 -1.027 23.675 1.00 15.88 773 GLY D C 1
ATOM 11447 O O . GLY D 1 339 ? 58.954 -0.432 22.601 1.00 15.88 773 GLY D O 1
ATOM 11448 N N . SER D 1 340 ? 57.762 -1.028 24.417 1.00 15.65 774 SER D N 1
ATOM 11449 C CA . SER D 1 340 ? 56.540 -0.340 23.982 1.00 15.56 774 SER D CA 1
ATOM 11450 C C . SER D 1 340 ? 56.714 1.171 23.842 1.00 15.51 774 SER D C 1
ATOM 11451 O O . SER D 1 340 ? 55.999 1.810 23.067 1.00 15.49 774 SER D O 1
ATOM 11454 N N . SER D 1 341 ? 57.670 1.733 24.581 1.00 15.34 775 SER D N 1
ATOM 11455 C CA . SER D 1 341 ? 57.924 3.172 24.549 1.00 15.42 775 SER D CA 1
ATOM 11456 C C . SER D 1 341 ? 58.861 3.610 23.416 1.00 15.22 775 SER D C 1
ATOM 11457 O O . SER D 1 341 ? 59.138 4.803 23.278 1.00 15.03 775 SER D O 1
ATOM 11460 N N . ASN D 1 342 ? 59.345 2.656 22.617 1.00 14.94 776 ASN D N 1
ATOM 11461 C CA . ASN D 1 342 ? 60.120 2.980 21.412 1.00 14.99 776 ASN D CA 1
ATOM 11462 C C . ASN D 1 342 ? 59.358 3.989 20.563 1.00 14.93 776 ASN D C 1
ATOM 11463 O O . ASN D 1 342 ? 58.199 3.759 20.215 1.00 14.90 776 ASN D O 1
ATOM 11468 N N . CYS D 1 343 ? 60.003 5.108 20.247 1.00 14.88 777 CYS D N 1
ATOM 11469 C CA . CYS D 1 343 ? 59.321 6.225 19.594 1.00 14.70 777 CYS D CA 1
ATOM 11470 C C . CYS D 1 343 ? 60.297 7.202 18.950 1.00 14.70 777 CYS D C 1
ATOM 11471 O O . CYS D 1 343 ? 61.315 7.564 19.547 1.00 14.32 777 CYS D O 1
ATOM 11474 N N . ILE D 1 344 ? 59.983 7.612 17.723 1.00 14.72 778 ILE D N 1
ATOM 11475 C CA . ILE D 1 344 ? 60.665 8.738 17.092 1.00 14.97 778 ILE D CA 1
ATOM 11476 C C . ILE D 1 344 ? 59.668 9.881 16.874 1.00 15.16 778 ILE D C 1
ATOM 11477 O O . ILE D 1 344 ? 58.639 9.710 16.215 1.00 15.19 778 ILE D O 1
ATOM 11482 N N . THR D 1 345 ? 59.975 11.029 17.471 1.00 15.38 779 THR D N 1
ATOM 11483 C CA . THR D 1 345 ? 59.134 12.215 17.374 1.00 15.71 779 THR D CA 1
ATOM 11484 C C . THR D 1 345 ? 59.732 13.174 16.352 1.00 16.18 779 THR D C 1
ATOM 11485 O O . THR D 1 345 ? 60.901 13.557 16.453 1.00 16.04 779 THR D O 1
ATOM 11489 N N . LEU D 1 346 ? 58.923 13.546 15.365 1.00 16.68 780 LEU D N 1
ATOM 11490 C CA . LEU D 1 346 ? 59.370 14.417 14.285 1.00 17.42 780 LEU D CA 1
ATOM 11491 C C . LEU D 1 346 ? 58.517 15.676 14.219 1.00 18.00 780 LEU D C 1
ATOM 11492 O O . LEU D 1 346 ? 57.302 15.617 14.405 1.00 17.98 780 LEU D O 1
ATOM 11497 N N . MET D 1 347 ? 59.172 16.809 13.976 1.00 18.90 781 MET D N 1
ATOM 11498 C CA . MET D 1 347 ? 58.497 18.102 13.860 1.00 19.72 781 MET D CA 1
ATOM 11499 C C . MET D 1 347 ? 59.048 18.913 12.694 1.00 20.32 781 MET D C 1
ATOM 11500 O O . MET D 1 347 ? 60.261 18.972 12.484 1.00 20.28 781 MET D O 1
ATOM 11505 N N . GLU D 1 348 ? 58.146 19.538 11.943 1.00 21.19 782 GLU D N 1
ATOM 11506 C CA . GLU D 1 348 ? 58.528 20.446 10.864 1.00 22.19 782 GLU D CA 1
ATOM 11507 C C . GLU D 1 348 ? 57.491 21.551 10.677 1.00 22.66 782 GLU D C 1
ATOM 11508 O O . GLU D 1 348 ? 56.366 21.449 11.172 1.00 22.70 782 GLU D O 1
ATOM 11514 N N . ALA D 1 349 ? 57.887 22.604 9.965 1.00 23.38 783 ALA D N 1
ATOM 11515 C CA . ALA D 1 349 ? 57.001 23.725 9.674 1.00 24.11 783 ALA D CA 1
ATOM 11516 C C . ALA D 1 349 ? 55.985 23.337 8.604 1.00 24.67 783 ALA D C 1
ATOM 11517 O O . ALA D 1 349 ? 56.303 22.598 7.669 1.00 24.72 783 ALA D O 1
ATOM 11519 N N . SER D 1 350 ? 54.761 23.836 8.757 1.00 25.46 784 SER D N 1
ATOM 11520 C CA . SER D 1 350 ? 53.657 23.486 7.869 1.00 26.23 784 SER D CA 1
ATOM 11521 C C . SER D 1 350 ? 52.768 24.701 7.608 1.00 26.72 784 SER D C 1
ATOM 11522 O O . SER D 1 350 ? 52.905 25.732 8.269 1.00 26.70 784 SER D O 1
ATOM 11525 N N . GLY D 1 351 ? 51.867 24.574 6.636 1.00 27.41 785 GLY D N 1
ATOM 11526 C CA . GLY D 1 351 ? 50.922 25.641 6.306 1.00 28.26 785 GLY D CA 1
ATOM 11527 C C . GLY D 1 351 ? 51.403 26.583 5.214 1.00 28.90 785 GLY D C 1
ATOM 11528 O O . GLY D 1 351 ? 52.564 26.514 4.801 1.00 28.94 785 GLY D O 1
ATOM 11529 N N . PRO D 1 352 ? 50.510 27.476 4.739 1.00 29.42 786 PRO D N 1
ATOM 11530 C CA . PRO D 1 352 ? 50.827 28.430 3.669 1.00 29.76 786 PRO D CA 1
ATOM 11531 C C . PRO D 1 352 ? 51.920 29.431 4.052 1.00 30.01 786 PRO D C 1
ATOM 11532 O O . PRO D 1 352 ? 52.765 29.765 3.218 1.00 30.28 786 PRO D O 1
ATOM 11536 N N . THR D 1 353 ? 51.903 29.893 5.300 1.00 30.20 787 THR D N 1
ATOM 11537 C CA . THR D 1 353 ? 52.904 30.839 5.795 1.00 30.35 787 THR D CA 1
ATOM 11538 C C . THR D 1 353 ? 54.112 30.124 6.406 1.00 30.20 787 THR D C 1
ATOM 11539 O O . THR D 1 353 ? 55.066 30.771 6.849 1.00 30.38 787 THR D O 1
ATOM 11543 N N . ASN D 1 354 ? 54.059 28.790 6.417 1.00 30.05 788 ASN D N 1
ATOM 11544 C CA . ASN D 1 354 ? 55.122 27.937 6.962 1.00 29.78 788 ASN D CA 1
ATOM 11545 C C . ASN D 1 354 ? 55.391 28.205 8.450 1.00 29.44 788 ASN D C 1
ATOM 11546 O O . ASN D 1 354 ? 56.532 28.128 8.917 1.00 29.50 788 ASN D O 1
ATOM 11551 N N . GLU D 1 355 ? 54.325 28.511 9.188 1.00 28.92 789 GLU D N 1
ATOM 11552 C CA . GLU D 1 355 ? 54.432 28.877 10.602 1.00 28.52 789 GLU D CA 1
ATOM 11553 C C . GLU D 1 355 ? 53.634 27.959 11.532 1.00 27.81 789 GLU D C 1
ATOM 11554 O O . GLU D 1 355 ? 53.671 28.122 12.754 1.00 27.83 789 GLU D O 1
ATOM 11560 N N . ASP D 1 356 ? 52.916 27.001 10.951 1.00 26.93 790 ASP D N 1
ATOM 11561 C CA . ASP D 1 356 ? 52.196 25.993 11.726 1.00 26.13 790 ASP D CA 1
ATOM 11562 C C . ASP D 1 356 ? 53.121 24.814 12.026 1.00 25.46 790 ASP D C 1
ATOM 11563 O O . ASP D 1 356 ? 54.097 24.589 11.307 1.00 25.33 790 ASP D O 1
ATOM 11568 N N . LEU D 1 357 ? 52.812 24.073 13.088 1.00 24.68 791 LEU D N 1
ATOM 11569 C CA . LEU D 1 357 ? 53.667 22.972 13.536 1.00 23.89 791 LEU D CA 1
ATOM 11570 C C . LEU D 1 357 ? 53.098 21.600 13.186 1.00 23.34 791 LEU D C 1
ATOM 11571 O O . LEU D 1 357 ? 52.070 21.186 13.727 1.00 23.23 791 LEU D O 1
ATOM 11576 N N . TYR D 1 358 ? 53.776 20.904 12.277 1.00 22.71 792 TYR D N 1
ATOM 11577 C CA . TYR D 1 358 ? 53.473 19.507 11.998 1.00 22.03 792 TYR D CA 1
ATOM 11578 C C . TYR D 1 358 ? 54.269 18.626 12.953 1.00 21.44 792 TYR D C 1
ATOM 11579 O O . TYR D 1 358 ? 55.486 18.779 13.080 1.00 21.27 792 TYR D O 1
ATOM 11588 N N . ILE D 1 359 ? 53.572 17.713 13.622 1.00 20.67 793 ILE D N 1
ATOM 11589 C CA . ILE D 1 359 ? 54.209 16.742 14.511 1.00 19.89 793 ILE D CA 1
ATOM 11590 C C . ILE D 1 359 ? 53.769 15.323 14.160 1.00 19.44 793 ILE D C 1
ATOM 11591 O O . ILE D 1 359 ? 52.610 15.089 13.818 1.00 19.31 793 ILE D O 1
ATOM 11596 N N . SER D 1 360 ? 54.711 14.387 14.230 1.00 18.83 794 SER D N 1
ATOM 11597 C CA . SER D 1 360 ? 54.398 12.974 14.077 1.00 18.37 794 SER D CA 1
ATOM 11598 C C . SER D 1 360 ? 55.135 12.149 15.123 1.00 17.94 794 SER D C 1
ATOM 11599 O O . SER D 1 360 ? 56.256 12.482 15.511 1.00 17.93 794 SER D O 1
ATOM 11602 N N . CYS D 1 361 ? 54.482 11.088 15.587 1.00 17.48 795 CYS D N 1
ATOM 11603 C CA . CYS D 1 361 ? 55.101 10.113 16.475 1.00 17.03 795 CYS D CA 1
ATOM 11604 C C . CYS D 1 361 ? 54.956 8.733 15.858 1.00 16.80 795 CYS D C 1
ATOM 11605 O O . CYS D 1 361 ? 53.856 8.330 15.474 1.00 16.64 795 CYS D O 1
ATOM 11608 N N . THR D 1 362 ? 56.073 8.021 15.753 1.00 16.42 796 THR D N 1
ATOM 11609 C CA . THR D 1 362 ? 56.077 6.672 15.200 1.00 16.19 796 THR D CA 1
ATOM 11610 C C . THR D 1 362 ? 56.573 5.688 16.252 1.00 16.03 796 THR D C 1
ATOM 11611 O O . THR D 1 362 ? 57.686 5.824 16.768 1.00 15.88 796 THR D O 1
ATOM 11615 N N . MET D 1 363 ? 55.730 4.708 16.564 1.00 15.85 797 MET D N 1
ATOM 11616 C CA . MET D 1 363 ? 56.004 3.736 17.617 1.00 15.84 797 MET D CA 1
ATOM 11617 C C . MET D 1 363 ? 55.853 2.319 17.059 1.00 15.84 797 MET D C 1
ATOM 11618 O O . MET D 1 363 ? 54.735 1.812 16.939 1.00 15.88 797 MET D O 1
ATOM 11623 N N . PRO D 1 364 ? 56.983 1.681 16.702 1.00 15.96 798 PRO D N 1
ATOM 11624 C CA . PRO D 1 364 ? 56.943 0.407 15.981 1.00 15.96 798 PRO D CA 1
ATOM 11625 C C . PRO D 1 364 ? 56.690 -0.836 16.831 1.00 15.96 798 PRO D C 1
ATOM 11626 O O . PRO D 1 364 ? 56.490 -1.916 16.273 1.00 15.94 798 PRO D O 1
ATOM 11630 N N . SER D 1 365 ? 56.697 -0.702 18.154 1.00 16.01 799 SER D N 1
ATOM 11631 C CA . SER D 1 365 ? 56.650 -1.885 19.012 1.00 16.15 799 SER D CA 1
ATOM 11632 C C . SER D 1 365 ? 55.764 -1.775 20.258 1.00 16.27 799 SER D C 1
ATOM 11633 O O . SER D 1 365 ? 56.183 -2.131 21.364 1.00 16.35 799 SER D O 1
ATOM 11636 N N . ILE D 1 366 ? 54.533 -1.302 20.068 1.00 16.29 800 ILE D N 1
ATOM 11637 C CA . ILE D 1 366 ? 53.557 -1.228 21.155 1.00 16.44 800 ILE D CA 1
ATOM 11638 C C . ILE D 1 366 ? 53.005 -2.622 21.468 1.00 16.58 800 ILE D C 1
ATOM 11639 O O . ILE D 1 366 ? 52.299 -3.225 20.656 1.00 16.61 800 ILE D O 1
ATOM 11644 N N . GLU D 1 367 ? 53.359 -3.126 22.647 1.00 16.61 801 GLU D N 1
ATOM 11645 C CA . GLU D 1 367 ? 52.934 -4.446 23.105 1.00 16.85 801 GLU D CA 1
ATOM 11646 C C . GLU D 1 367 ? 51.735 -4.262 24.026 1.00 17.01 801 GLU D C 1
ATOM 11647 O O . GLU D 1 367 ? 51.876 -3.790 25.155 1.00 16.80 801 GLU D O 1
ATOM 11653 N N . ILE D 1 368 ? 50.553 -4.631 23.532 1.00 17.40 802 ILE D N 1
ATOM 11654 C CA . ILE D 1 368 ? 49.299 -4.222 24.163 1.00 17.70 802 ILE D CA 1
ATOM 11655 C C . ILE D 1 368 ? 48.161 -5.231 23.950 1.00 17.96 802 ILE D C 1
ATOM 11656 O O . ILE D 1 368 ? 48.154 -5.978 22.969 1.00 17.88 802 ILE D O 1
ATOM 11661 N N . GLY D 1 369 ? 47.209 -5.248 24.883 1.00 18.23 803 GLY D N 1
ATOM 11662 C CA . GLY D 1 369 ? 46.050 -6.137 24.803 1.00 18.77 803 GLY D CA 1
ATOM 11663 C C . GLY D 1 369 ? 44.849 -5.613 25.567 1.00 19.14 803 GLY D C 1
ATOM 11664 O O . GLY D 1 369 ? 44.981 -4.739 26.424 1.00 19.13 803 GLY D O 1
ATOM 11665 N N . THR D 1 370 ? 43.671 -6.148 25.251 1.00 19.54 804 THR D N 1
ATOM 11666 C CA . THR D 1 370 ? 42.434 -5.747 25.924 1.00 19.93 804 THR D CA 1
ATOM 11667 C C . THR D 1 370 ? 41.697 -6.941 26.542 1.00 20.33 804 THR D C 1
ATOM 11668 O O . THR D 1 370 ? 40.648 -6.777 27.172 1.00 20.54 804 THR D O 1
ATOM 11672 N N . VAL D 1 371 ? 42.249 -8.137 26.339 1.00 20.72 805 VAL D N 1
ATOM 11673 C CA . VAL D 1 371 ? 41.832 -9.345 27.058 1.00 21.15 805 VAL D CA 1
ATOM 11674 C C . VAL D 1 371 ? 43.048 -10.035 27.677 1.00 21.24 805 VAL D C 1
ATOM 11675 O O . VAL D 1 371 ? 44.164 -9.910 27.168 1.00 21.40 805 VAL D O 1
ATOM 11679 N N . GLY D 1 372 ? 42.828 -10.745 28.779 1.00 21.38 806 GLY D N 1
ATOM 11680 C CA . GLY D 1 372 ? 43.894 -11.495 29.445 1.00 21.50 806 GLY D CA 1
ATOM 11681 C C . GLY D 1 372 ? 44.726 -10.666 30.404 1.00 21.64 806 GLY D C 1
ATOM 11682 O O . GLY D 1 372 ? 44.702 -9.432 30.361 1.00 21.55 806 GLY D O 1
ATOM 11683 N N . GLY D 1 373 ? 45.463 -11.355 31.274 1.00 21.70 807 GLY D N 1
ATOM 11684 C CA . GLY D 1 373 ? 46.345 -10.712 32.249 1.00 21.96 807 GLY D CA 1
ATOM 11685 C C . GLY D 1 373 ? 45.622 -9.760 33.183 1.00 22.01 807 GLY D C 1
ATOM 11686 O O . GLY D 1 373 ? 44.588 -10.105 33.759 1.00 22.01 807 GLY D O 1
ATOM 11687 N N . GLY D 1 374 ? 46.166 -8.552 33.315 1.00 22.09 808 GLY D N 1
ATOM 11688 C CA . GLY D 1 374 ? 45.601 -7.529 34.191 1.00 22.29 808 GLY D CA 1
ATOM 11689 C C . GLY D 1 374 ? 44.290 -6.939 33.705 1.00 22.46 808 GLY D C 1
ATOM 11690 O O . GLY D 1 374 ? 43.570 -6.306 34.477 1.00 22.47 808 GLY D O 1
ATOM 11691 N N . THR D 1 375 ? 43.978 -7.152 32.428 1.00 22.61 809 THR D N 1
ATOM 11692 C CA . THR D 1 375 ? 42.744 -6.629 31.836 1.00 22.87 809 THR D CA 1
ATOM 11693 C C . THR D 1 375 ? 41.515 -7.455 32.237 1.00 23.23 809 THR D C 1
ATOM 11694 O O . THR D 1 375 ? 40.390 -7.121 31.865 1.00 23.26 809 THR D O 1
ATOM 11698 N N . ASN D 1 376 ? 41.742 -8.535 32.982 1.00 23.55 810 ASN D N 1
ATOM 11699 C CA . ASN D 1 376 ? 40.661 -9.360 33.519 1.00 23.96 810 ASN D CA 1
ATOM 11700 C C . ASN D 1 376 ? 40.061 -8.798 34.807 1.00 23.83 810 ASN D C 1
ATOM 11701 O O . ASN D 1 376 ? 38.974 -9.207 35.223 1.00 24.06 810 ASN D O 1
ATOM 11706 N N . LEU D 1 377 ? 40.775 -7.864 35.433 1.00 23.71 811 LEU D N 1
ATOM 11707 C CA . LEU D 1 377 ? 40.342 -7.268 36.696 1.00 23.54 811 LEU D CA 1
ATOM 11708 C C . LEU D 1 377 ? 39.395 -6.097 36.449 1.00 23.47 811 LEU D C 1
ATOM 11709 O O . LEU D 1 377 ? 39.588 -5.321 35.511 1.00 23.36 811 LEU D O 1
ATOM 11714 N N . LEU D 1 378 ? 38.377 -5.975 37.299 1.00 23.45 812 LEU D N 1
ATOM 11715 C CA . LEU D 1 378 ? 37.311 -4.979 37.110 1.00 23.31 812 LEU D CA 1
ATOM 11716 C C . LEU D 1 378 ? 37.753 -3.504 37.116 1.00 23.12 812 LEU D C 1
ATOM 11717 O O . LEU D 1 378 ? 37.305 -2.739 36.259 1.00 23.14 812 LEU D O 1
ATOM 11722 N N . PRO D 1 379 ? 38.619 -3.094 38.072 1.00 22.92 813 PRO D N 1
ATOM 11723 C CA . PRO D 1 379 ? 39.076 -1.699 38.036 1.00 22.72 813 PRO D CA 1
ATOM 11724 C C . PRO D 1 379 ? 39.836 -1.360 36.754 1.00 22.52 813 PRO D C 1
ATOM 11725 O O . PRO D 1 379 ? 39.626 -0.291 36.179 1.00 22.40 813 PRO D O 1
ATOM 11729 N N . GLN D 1 380 ? 40.701 -2.275 36.317 1.00 22.33 814 GLN D N 1
ATOM 11730 C CA . GLN D 1 380 ? 41.427 -2.133 35.057 1.00 22.26 814 GLN D CA 1
ATOM 11731 C C . GLN D 1 380 ? 40.479 -2.114 33.857 1.00 22.22 814 GLN D C 1
ATOM 11732 O O . GLN D 1 380 ? 40.701 -1.372 32.898 1.00 22.18 814 GLN D O 1
ATOM 11738 N N . GLN D 1 381 ? 39.423 -2.925 33.925 1.00 22.24 815 GLN D N 1
ATOM 11739 C CA . GLN D 1 381 ? 38.390 -2.955 32.888 1.00 22.39 815 GLN D CA 1
ATOM 11740 C C . GLN D 1 381 ? 37.629 -1.635 32.794 1.00 22.25 815 GLN D C 1
ATOM 11741 O O . GLN D 1 381 ? 37.191 -1.244 31.711 1.00 22.27 815 GLN D O 1
ATOM 11747 N N . ALA D 1 382 ? 37.487 -0.957 33.931 1.00 22.17 816 ALA D N 1
ATOM 11748 C CA . ALA D 1 382 ? 36.831 0.347 33.999 1.00 22.13 816 ALA D CA 1
ATOM 11749 C C . ALA D 1 382 ? 37.540 1.386 33.128 1.00 22.05 816 ALA D C 1
ATOM 11750 O O . ALA D 1 382 ? 36.895 2.122 32.380 1.00 22.09 816 ALA D O 1
ATOM 11752 N N . CYS D 1 383 ? 38.868 1.431 33.223 1.00 21.90 817 CYS D N 1
ATOM 11753 C CA . CYS D 1 383 ? 39.668 2.361 32.428 1.00 21.79 817 CYS D CA 1
ATOM 11754 C C . CYS D 1 383 ? 39.675 1.994 30.946 1.00 21.85 817 CYS D C 1
ATOM 11755 O O . CYS D 1 383 ? 39.724 2.872 30.085 1.00 21.82 817 CYS D O 1
ATOM 11758 N N . LEU D 1 384 ? 39.624 0.695 30.659 1.00 21.94 818 LEU D N 1
ATOM 11759 C CA . LEU D 1 384 ? 39.487 0.206 29.289 1.00 22.19 818 LEU D CA 1
ATOM 11760 C C . LEU D 1 384 ? 38.125 0.588 28.707 1.00 22.44 818 LEU D C 1
ATOM 11761 O O . LEU D 1 384 ? 38.029 0.967 27.538 1.00 22.38 818 LEU D O 1
ATOM 11766 N N . GLN D 1 385 ? 37.085 0.497 29.537 1.00 22.86 819 GLN D N 1
ATOM 11767 C CA . GLN D 1 385 ? 35.722 0.872 29.145 1.00 23.34 819 GLN D CA 1
ATOM 11768 C C . GLN D 1 385 ? 35.571 2.368 28.879 1.00 23.37 819 GLN D C 1
ATOM 11769 O O . GLN D 1 385 ? 34.767 2.772 28.035 1.00 23.42 819 GLN D O 1
ATOM 11775 N N . MET D 1 386 ? 36.337 3.180 29.607 1.00 23.44 820 MET D N 1
ATOM 11776 C CA . MET D 1 386 ? 36.398 4.626 29.382 1.00 23.66 820 MET D CA 1
ATOM 11777 C C . MET D 1 386 ? 36.753 4.938 27.932 1.00 23.67 820 MET D C 1
ATOM 11778 O O . MET D 1 386 ? 36.206 5.867 27.334 1.00 23.61 820 MET D O 1
ATOM 11783 N N . LEU D 1 387 ? 37.670 4.145 27.381 1.00 23.79 821 LEU D N 1
ATOM 11784 C CA . LEU D 1 387 ? 38.158 4.322 26.017 1.00 23.93 821 LEU D CA 1
ATOM 11785 C C . LEU D 1 387 ? 37.356 3.505 25.003 1.00 24.10 821 LEU D C 1
ATOM 11786 O O . LEU D 1 387 ? 37.581 3.609 23.795 1.00 24.10 821 LEU D O 1
ATOM 11791 N N . GLY D 1 388 ? 36.424 2.696 25.506 1.00 24.34 822 GLY D N 1
ATOM 11792 C CA . GLY D 1 388 ? 35.570 1.853 24.668 1.00 24.71 822 GLY D CA 1
ATOM 11793 C C . GLY D 1 388 ? 36.298 0.694 24.010 1.00 24.96 822 GLY D C 1
ATOM 11794 O O . GLY D 1 388 ? 35.916 0.252 22.925 1.00 24.96 822 GLY D O 1
ATOM 11795 N N . VAL D 1 389 ? 37.341 0.198 24.673 1.00 25.20 823 VAL D N 1
ATOM 11796 C CA . VAL D 1 389 ? 38.190 -0.859 24.115 1.00 25.49 823 VAL D CA 1
ATOM 11797 C C . VAL D 1 389 ? 38.230 -2.133 24.968 1.00 25.82 823 VAL D C 1
ATOM 11798 O O . VAL D 1 389 ? 39.002 -3.046 24.681 1.00 25.69 823 VAL D O 1
ATOM 11802 N N . GLN D 1 390 ? 37.394 -2.195 26.002 1.00 26.24 824 GLN D N 1
ATOM 11803 C CA . GLN D 1 390 ? 37.407 -3.319 26.941 1.00 26.77 824 GLN D CA 1
ATOM 11804 C C . GLN D 1 390 ? 36.973 -4.633 26.294 1.00 27.14 824 GLN D C 1
ATOM 11805 O O . GLN D 1 390 ? 35.968 -4.690 25.581 1.00 27.08 824 GLN D O 1
ATOM 11811 N N . GLY D 1 391 ? 37.746 -5.684 26.555 1.00 27.54 825 GLY D N 1
ATOM 11812 C CA . GLY D 1 391 ? 37.414 -7.027 26.095 1.00 28.23 825 GLY D CA 1
ATOM 11813 C C . GLY D 1 391 ? 37.727 -7.277 24.634 1.00 28.70 825 GLY D C 1
ATOM 11814 O O . GLY D 1 391 ? 38.332 -6.441 23.959 1.00 28.63 825 GLY D O 1
ATOM 11815 N N . ALA D 1 392 ? 37.314 -8.446 24.153 1.00 29.25 826 ALA D N 1
ATOM 11816 C CA . ALA D 1 392 ? 37.532 -8.840 22.768 1.00 29.90 826 ALA D CA 1
ATOM 11817 C C . ALA D 1 392 ? 36.455 -8.250 21.870 1.00 30.37 826 ALA D C 1
ATOM 11818 O O . ALA D 1 392 ? 35.284 -8.172 22.255 1.00 30.46 826 ALA D O 1
ATOM 11820 N N . CYS D 1 393 ? 36.860 -7.821 20.679 1.00 31.07 827 CYS D N 1
ATOM 11821 C CA . CYS D 1 393 ? 35.917 -7.334 19.683 1.00 31.49 827 CYS D CA 1
ATOM 11822 C C . CYS D 1 393 ? 35.383 -8.516 18.883 1.00 31.78 827 CYS D C 1
ATOM 11823 O O . CYS D 1 393 ? 36.132 -9.183 18.165 1.00 31.79 827 CYS D O 1
ATOM 11826 N N . LYS D 1 394 ? 34.084 -8.768 19.026 1.00 32.17 828 LYS D N 1
ATOM 11827 C CA . LYS D 1 394 ? 33.428 -9.926 18.415 1.00 32.54 828 LYS D CA 1
ATOM 11828 C C . LYS D 1 394 ? 33.379 -9.831 16.890 1.00 32.58 828 LYS D C 1
ATOM 11829 O O . LYS D 1 394 ? 33.779 -10.767 16.194 1.00 32.65 828 LYS D O 1
ATOM 11835 N N . ASP D 1 395 ? 32.898 -8.696 16.385 1.00 32.69 829 ASP D N 1
ATOM 11836 C CA . ASP D 1 395 ? 32.732 -8.476 14.946 1.00 32.69 829 ASP D CA 1
ATOM 11837 C C . ASP D 1 395 ? 34.063 -8.329 14.208 1.00 32.46 829 ASP D C 1
ATOM 11838 O O . ASP D 1 395 ? 34.179 -8.723 13.046 1.00 32.52 829 ASP D O 1
ATOM 11843 N N . ASN D 1 396 ? 35.056 -7.757 14.887 1.00 32.12 830 ASN D N 1
ATOM 11844 C CA . ASN D 1 396 ? 36.367 -7.512 14.292 1.00 31.68 830 ASN D CA 1
ATOM 11845 C C . ASN D 1 396 ? 37.511 -7.842 15.261 1.00 31.22 830 ASN D C 1
ATOM 11846 O O . ASN D 1 396 ? 38.028 -6.949 15.935 1.00 31.21 830 ASN D O 1
ATOM 11851 N N . PRO D 1 397 ? 37.912 -9.129 15.328 1.00 30.71 831 PRO D N 1
ATOM 11852 C CA . PRO D 1 397 ? 38.973 -9.566 16.244 1.00 30.24 831 PRO D CA 1
ATOM 11853 C C . PRO D 1 397 ? 40.258 -8.749 16.098 1.00 29.71 831 PRO D C 1
ATOM 11854 O O . PRO D 1 397 ? 40.833 -8.675 15.008 1.00 29.64 831 PRO D O 1
ATOM 11858 N N . GLY D 1 398 ? 40.687 -8.131 17.195 1.00 29.07 832 GLY D N 1
ATOM 11859 C CA . GLY D 1 398 ? 41.895 -7.310 17.198 1.00 28.24 832 GLY D CA 1
ATOM 11860 C C . GLY D 1 398 ? 41.646 -5.813 17.199 1.00 27.71 832 GLY D C 1
ATOM 11861 O O . GLY D 1 398 ? 42.551 -5.037 17.506 1.00 27.64 832 GLY D O 1
ATOM 11862 N N . GLU D 1 399 ? 40.419 -5.410 16.865 1.00 27.07 833 GLU D N 1
ATOM 11863 C CA . GLU D 1 399 ? 40.059 -3.992 16.736 1.00 26.53 833 GLU D CA 1
ATOM 11864 C C . GLU D 1 399 ? 40.227 -3.192 18.030 1.00 25.87 833 GLU D C 1
ATOM 11865 O O . GLU D 1 399 ? 40.669 -2.042 17.993 1.00 25.82 833 GLU D O 1
ATOM 11871 N N . ASN D 1 400 ? 39.875 -3.799 19.162 1.00 25.16 834 ASN D N 1
ATOM 11872 C CA . ASN D 1 400 ? 39.995 -3.135 20.460 1.00 24.49 834 ASN D CA 1
ATOM 11873 C C . ASN D 1 400 ? 41.446 -2.886 20.870 1.00 24.05 834 ASN D C 1
ATOM 11874 O O . ASN D 1 400 ? 41.781 -1.800 21.347 1.00 23.91 834 ASN D O 1
ATOM 11879 N N . ALA D 1 401 ? 42.298 -3.891 20.671 1.00 23.60 835 ALA D N 1
ATOM 11880 C CA . ALA D 1 401 ? 43.730 -3.766 20.945 1.00 23.06 835 ALA D CA 1
ATOM 11881 C C . ALA D 1 401 ? 44.394 -2.767 19.998 1.00 22.86 835 ALA D C 1
ATOM 11882 O O . ALA D 1 401 ? 45.216 -1.952 20.425 1.00 22.58 835 ALA D O 1
ATOM 11884 N N . ARG D 1 402 ? 44.030 -2.835 18.717 1.00 22.63 836 ARG D N 1
ATOM 11885 C CA . ARG D 1 402 ? 44.518 -1.884 17.716 1.00 22.55 836 ARG D CA 1
ATOM 11886 C C . ARG D 1 402 ? 44.111 -0.451 18.057 1.00 22.11 836 ARG D C 1
ATOM 11887 O O . ARG D 1 402 ? 44.929 0.467 17.963 1.00 21.86 836 ARG D O 1
ATOM 11895 N N . GLN D 1 403 ? 42.855 -0.270 18.467 1.00 21.65 837 GLN D N 1
ATOM 11896 C CA . GLN D 1 403 ? 42.357 1.042 18.880 1.00 21.30 837 GLN D CA 1
ATOM 11897 C C . GLN D 1 403 ? 43.138 1.587 20.076 1.00 20.89 837 GLN D C 1
ATOM 11898 O O . GLN D 1 403 ? 43.550 2.746 20.070 1.00 20.85 837 GLN D O 1
ATOM 11904 N N . LEU D 1 404 ? 43.348 0.744 21.086 1.00 20.42 838 LEU D N 1
ATOM 11905 C CA . LEU D 1 404 ? 44.093 1.142 22.282 1.00 19.92 838 LEU D CA 1
ATOM 11906 C C . LEU D 1 404 ? 45.527 1.555 21.940 1.00 19.65 838 LEU D C 1
ATOM 11907 O O . LEU D 1 404 ? 46.043 2.523 22.498 1.00 19.42 838 LEU D O 1
ATOM 11912 N N . ALA D 1 405 ? 46.150 0.828 21.013 1.00 19.40 839 ALA D N 1
ATOM 11913 C CA . ALA D 1 405 ? 47.491 1.162 20.528 1.00 19.25 839 ALA D CA 1
ATOM 11914 C C . ALA D 1 405 ? 47.514 2.526 19.835 1.00 19.10 839 ALA D C 1
ATOM 11915 O O . ALA D 1 405 ? 48.459 3.299 20.009 1.00 19.08 839 ALA D O 1
ATOM 11917 N N . ARG D 1 406 ? 46.469 2.816 19.059 1.00 18.91 840 ARG D N 1
ATOM 11918 C CA . ARG D 1 406 ? 46.317 4.122 18.414 1.00 18.91 840 ARG D CA 1
ATOM 11919 C C . ARG D 1 406 ? 46.156 5.234 19.452 1.00 18.53 840 ARG D C 1
ATOM 11920 O O . ARG D 1 406 ? 46.737 6.313 19.307 1.00 18.47 840 ARG D O 1
ATOM 11928 N N . ILE D 1 407 ? 45.375 4.955 20.496 1.00 18.30 841 ILE D N 1
ATOM 11929 C CA . ILE D 1 407 ? 45.177 5.884 21.612 1.00 17.90 841 ILE D CA 1
ATOM 11930 C C . ILE D 1 407 ? 46.499 6.155 22.340 1.00 17.55 841 ILE D C 1
ATOM 11931 O O . ILE D 1 407 ? 46.808 7.303 22.664 1.00 17.43 841 ILE D O 1
ATOM 11936 N N . VAL D 1 408 ? 47.273 5.098 22.579 1.00 17.13 842 VAL D N 1
ATOM 11937 C CA . VAL D 1 408 ? 48.583 5.223 23.224 1.00 16.87 842 VAL D CA 1
ATOM 11938 C C . VAL D 1 408 ? 49.507 6.134 22.414 1.00 16.71 842 VAL D C 1
ATOM 11939 O O . VAL D 1 408 ? 50.087 7.071 22.962 1.00 16.79 842 VAL D O 1
ATOM 11943 N N . CYS D 1 409 ? 49.614 5.871 21.112 1.00 16.62 843 CYS D N 1
ATOM 11944 C CA . CYS D 1 409 ? 50.453 6.673 20.220 1.00 16.57 843 CYS D CA 1
ATOM 11945 C C . CYS D 1 409 ? 49.997 8.133 20.184 1.00 16.46 843 CYS D C 1
ATOM 11946 O O . CYS D 1 409 ? 50.819 9.050 20.255 1.00 16.37 843 CYS D O 1
ATOM 11949 N N . GLY D 1 410 ? 48.684 8.336 20.089 1.00 16.32 844 GLY D N 1
ATOM 11950 C CA . GLY D 1 410 ? 48.095 9.674 20.091 1.00 16.10 844 GLY D CA 1
ATOM 11951 C C . GLY D 1 410 ? 48.366 10.441 21.373 1.00 15.94 844 GLY D C 1
ATOM 11952 O O . GLY D 1 410 ? 48.704 11.627 21.333 1.00 15.90 844 GLY D O 1
ATOM 11953 N N . THR D 1 411 ? 48.225 9.758 22.508 1.00 15.84 845 THR D N 1
ATOM 11954 C CA . THR D 1 411 ? 48.474 10.358 23.821 1.00 15.80 845 THR D CA 1
ATOM 11955 C C . THR D 1 411 ? 49.963 10.663 24.014 1.00 15.62 845 THR D C 1
ATOM 11956 O O . THR D 1 411 ? 50.315 11.690 24.599 1.00 15.37 845 THR D O 1
ATOM 11960 N N . VAL D 1 412 ? 50.826 9.776 23.516 1.00 15.61 846 VAL D N 1
ATOM 11961 C CA . VAL D 1 412 ? 52.272 10.029 23.482 1.00 15.58 846 VAL D CA 1
ATOM 11962 C C . VAL D 1 412 ? 52.569 11.349 22.761 1.00 15.69 846 VAL D C 1
ATOM 11963 O O . VAL D 1 412 ? 53.324 12.178 23.268 1.00 15.56 846 VAL D O 1
ATOM 11967 N N . MET D 1 413 ? 51.948 11.544 21.598 1.00 15.81 847 MET D N 1
ATOM 11968 C CA . MET D 1 413 ? 52.119 12.771 20.819 1.00 16.13 847 MET D CA 1
ATOM 11969 C C . MET D 1 413 ? 51.684 14.016 21.595 1.00 15.91 847 MET D C 1
ATOM 11970 O O . MET D 1 413 ? 52.358 15.048 21.545 1.00 15.77 847 MET D O 1
ATOM 11975 N N . ALA D 1 414 ? 50.565 13.909 22.310 1.00 15.97 848 ALA D N 1
ATOM 11976 C CA . ALA D 1 414 ? 50.097 14.983 23.186 1.00 16.03 848 ALA D CA 1
ATOM 11977 C C . ALA D 1 414 ? 51.137 15.297 24.261 1.00 16.04 848 ALA D C 1
ATOM 11978 O O . ALA D 1 414 ? 51.453 16.463 24.508 1.00 15.98 848 ALA D O 1
ATOM 11980 N N . GLY D 1 415 ? 51.679 14.247 24.877 1.00 16.14 849 GLY D N 1
ATOM 11981 C CA . GLY D 1 415 ? 52.739 14.387 25.875 1.00 16.11 849 GLY D CA 1
ATOM 11982 C C . GLY D 1 415 ? 54.005 15.005 25.311 1.00 16.17 849 GLY D C 1
ATOM 11983 O O . GLY D 1 415 ? 54.628 15.852 25.956 1.00 16.02 849 GLY D O 1
ATOM 11984 N N . GLU D 1 416 ? 54.385 14.579 24.107 1.00 16.30 850 GLU D N 1
ATOM 11985 C CA . GLU D 1 416 ? 55.548 15.131 23.415 1.00 16.49 850 GLU D CA 1
ATOM 11986 C C . GLU D 1 416 ? 55.367 16.624 23.177 1.00 16.76 850 GLU D C 1
ATOM 11987 O O . GLU D 1 416 ? 56.253 17.419 23.477 1.00 16.71 850 GLU D O 1
ATOM 11993 N N . LEU D 1 417 ? 54.195 16.991 22.669 1.00 17.10 851 LEU D N 1
ATOM 11994 C CA . LEU D 1 417 ? 53.858 18.376 22.369 1.00 17.61 851 LEU D CA 1
ATOM 11995 C C . LEU D 1 417 ? 54.025 19.286 23.589 1.00 17.54 851 LEU D C 1
ATOM 11996 O O . LEU D 1 417 ? 54.660 20.337 23.502 1.00 17.60 851 LEU D O 1
ATOM 12001 N N . SER D 1 418 ? 53.482 18.863 24.728 1.00 17.55 852 SER D N 1
ATOM 12002 C CA . SER D 1 418 ? 53.520 19.679 25.941 1.00 17.58 852 SER D CA 1
ATOM 12003 C C . SER D 1 418 ? 54.900 19.772 26.594 1.00 17.62 852 SER D C 1
ATOM 12004 O O . SER D 1 418 ? 55.321 20.862 26.985 1.00 17.74 852 SER D O 1
ATOM 12007 N N . LEU D 1 419 ? 55.597 18.642 26.720 1.00 17.67 853 LEU D N 1
ATOM 12008 C CA . LEU D 1 419 ? 56.930 18.651 27.333 1.00 17.71 853 LEU D CA 1
ATOM 12009 C C . LEU D 1 419 ? 57.951 19.409 26.485 1.00 17.82 853 LEU D C 1
ATOM 12010 O O . LEU D 1 419 ? 58.754 20.173 27.023 1.00 17.87 853 LEU D O 1
ATOM 12015 N N . MET D 1 420 ? 57.916 19.202 25.170 1.00 18.04 854 MET D N 1
ATOM 12016 C CA . MET D 1 420 ? 58.815 19.917 24.260 1.00 18.32 854 MET D CA 1
ATOM 12017 C C . MET D 1 420 ? 58.606 21.423 24.341 1.00 18.43 854 MET D C 1
ATOM 12018 O O . MET D 1 420 ? 59.570 22.186 24.315 1.00 18.37 854 MET D O 1
ATOM 12023 N N . ALA D 1 421 ? 57.343 21.833 24.445 1.00 18.68 855 ALA D N 1
ATOM 12024 C CA . ALA D 1 421 ? 56.981 23.238 24.615 1.00 18.89 855 ALA D CA 1
ATOM 12025 C C . ALA D 1 421 ? 57.556 23.808 25.909 1.00 19.04 855 ALA D C 1
ATOM 12026 O O . ALA D 1 421 ? 58.098 24.915 25.914 1.00 19.06 855 ALA D O 1
ATOM 12028 N N . ALA D 1 422 ? 57.447 23.038 26.992 1.00 19.23 856 ALA D N 1
ATOM 12029 C CA . ALA D 1 422 ? 57.996 23.422 28.293 1.00 19.45 856 ALA D CA 1
ATOM 12030 C C . ALA D 1 422 ? 59.512 23.602 28.235 1.00 19.73 856 ALA D C 1
ATOM 12031 O O . ALA D 1 422 ? 60.058 24.537 28.827 1.00 19.70 856 ALA D O 1
ATOM 12033 N N . LEU D 1 423 ? 60.183 22.705 27.516 1.00 20.03 857 LEU D N 1
ATOM 12034 C CA . LEU D 1 423 ? 61.634 22.772 27.350 1.00 20.42 857 LEU D CA 1
ATOM 12035 C C . LEU D 1 423 ? 62.052 23.921 26.433 1.00 20.88 857 LEU D C 1
ATOM 12036 O O . LEU D 1 423 ? 63.034 24.615 26.712 1.00 20.98 857 LEU D O 1
ATOM 12041 N N . ALA D 1 424 ? 61.301 24.118 25.349 1.00 21.41 858 ALA D N 1
ATOM 12042 C CA . ALA D 1 424 ? 61.571 25.191 24.390 1.00 22.08 858 ALA D CA 1
ATOM 12043 C C . ALA D 1 424 ? 61.380 26.576 25.005 1.00 22.59 858 ALA D C 1
ATOM 12044 O O . ALA D 1 424 ? 62.163 27.490 24.735 1.00 22.75 858 ALA D O 1
ATOM 12046 N N . ALA D 1 425 ? 60.342 26.719 25.830 1.00 23.21 859 ALA D N 1
ATOM 12047 C CA . ALA D 1 425 ? 60.037 27.986 26.500 1.00 23.79 859 ALA D CA 1
ATOM 12048 C C . ALA D 1 425 ? 60.973 28.260 27.677 1.00 24.21 859 ALA D C 1
ATOM 12049 O O . ALA D 1 425 ? 61.147 29.412 28.085 1.00 24.44 859 ALA D O 1
ATOM 12051 N N . GLY D 1 426 ? 61.565 27.197 28.218 1.00 24.58 860 GLY D N 1
ATOM 12052 C CA . GLY D 1 426 ? 62.503 27.304 29.331 1.00 24.97 860 GLY D CA 1
ATOM 12053 C C . GLY D 1 426 ? 61.803 27.422 30.670 1.00 25.27 860 GLY D C 1
ATOM 12054 O O . GLY D 1 426 ? 62.058 28.354 31.435 1.00 25.69 860 GLY D O 1
#

Secondary structure (DSSP, 8-state):
----HHHHHHHHHSTTTGGGSS-HHHHHHHHHTTSS-GGGHHHHSSSHHHHHHHHHHHHHHHSSSTTGGGGS--TT--GGGTBTTTBSSEEEEEEEEEEEEEEEEETTEEEEEEEE---TTHHHHHHHHHHHHHHTT-BEEEEEEEEEEE--EEE-SSHHHHHHHHHHHHSHHHHHHHHHHHHTT-SS-EE---EEEEETTEEEEEEEEEBTBB--HHHHHHHHHHHHHHHHHH-TT-EEEES--S-S--SS--HHHHHH--EEEEEEEEEE-HHHHHHTSSS-HHHHHHHIIIIIIHHHHHTT-SSEESSSHHHHHHHHHHHTT--GGGHHHHT-EEEEEEEESTTS-EEEEEEEEEEE---SBSGGGGSHHHHHHHHHTT--S--SSSTTHHHHHHHHHHHHHHHHHHHHHHHHHHH-/-PPPHHHHHTT---SS-HHHHHHHHHH---SSHHHHHHHHHHHHHHHSSSTTGGGGS--TT--GGGTBTTTBSSEEEEEEEEEEEEEEEEETTEEEEEEEE--STTHHHHHHHHHHHHHTTT-BEEEEEEEEEEE--EEE-SSHHHHHHHHHHHHSHHHHHHHHHHHHTT-TT--B---EEEEETTEEEEEEEE-BTBB--HHHHHHHHHHHHHHHHHH-TT-EEEES--S-S--SS--HHHHHH--EEEEEEEEEE-HHHHHHTSSS-HHHHHHHIIIIIIHHHHHTT-SSEESSSHHHHHHHHHHHTT--GGGHHHHT-EEEEEEEESTTS-EEEEEEEEEEE---SBSGGGGSHHHHHHHHHTT--S--SSSTTHHHHHHHHHHHHHHHHHHHHHHHHHHH-/--SHHHHHHH---SSS-HHHHHHH---SSSSHHHHHHHHHHHHHTTSS-GGGGGGS--TT--GGGTBTTTBSSEEEEEEEEEEEEEEEEETTEEEEEEEE--STTHHHHHHHHHHHHHTTT-BEEEEEEEEEEE--EEE-SSHHHHHHHHHHHHSHHHHHHHHHHHHTT-SS-EE---EEEEETTEEEEEEEEEBTBB--HHHHHHHHHHHHHHHHHH-TT-EEEES--S-S--SS--HHHHHH--EEEEEEEEEE-HHHHHHTTSS-HHHHHHHIIIIIIHHHHHTT-SSEESSSHHHHHHHHHHHTT--GGGHHHHT-EEEEEEEESTTS-EEEEEEEEEEE---SBSGGGGSHHHHHHHHHTT--S--SSSTTHHHHHHHHHHHHHHHHHHHHHHHHHHH-/--SSS-HHHHHHHH---TT-SHHHHHHHHHHHHHTTSSSGGGGGGS--TT--GGGTBTTTBSSEEEEEEEEEEEEEEEEETTEEEEEEEE---TTHHHHHHHHHHHHHTTT-BEEEEEEEEEEE--EEE-SSHHHHHHHHHHHHSHHHHHHHHHHHHTT-SS--B---EEEEETTEEEEEEEE-BTBB--HHHHHHHHHHHHHHHHHH-TT-EEEES--S-S--SS--HHHHHH--EEEEEEEEEE-HHHHHHTSSS-HHHHHHHIIIIIIHHHHHTT-SSEESSSHHHHHHHHHHHTT--GGGHHHHT-EEEEEEEESTTS-EEEEEEEEEEE---SBSGGGGSHHHHHHHHHTT--S--SSSTTHHHHHHHHHHHHHHHHHHHHHHHHHHH-

Nearest PDB structures (foldseek):
  2r4f-assembly1_C  TM=1.001E+00  e=1.472E-71  Homo sapiens
  2r4f-assembly1_B  TM=9.955E-01  e=7.389E-71  Homo sapiens
  2q1l-assembly1_A  TM=9.979E-01  e=8.526E-70  Homo sapiens
  3ccw-assembly1_D  TM=9.957E-01  e=2.973E-69  unclassified
  2q1l-assembly1_B  TM=9.941E-01  e=1.935E-68  Homo sapiens

CATH classification: 1.10.3270.10 (+2 more: 3.90.770.10, 3.30.70.420)

InterPro domains:
  IPR000731 Sterol-sensing domain [PS50156] (61-218)
  IPR002202 Hydroxymethylglutaryl-CoA reductase, class I/II [PF00368] (492-871)
  IPR002202 Hydroxymethylglutaryl-CoA reductase, class I/II [PR00071] (526-547)
  IPR002202 Hydroxymethylglutaryl-CoA reductase, class I/II [PR00071] (553-573)
  IPR002202 Hydroxymethylglutaryl-CoA reductase, class I/II [PR00071] (644-662)
  IPR002202 Hydroxymethylglutaryl-CoA reductase, class I/II [PR00071] (684-709)
  IPR002202 Hydroxymethylglutaryl-CoA reductase, class I/II [PR00071] (735-761)
  IPR002202 Hydroxymethylglutaryl-CoA reductase, class I/II [PR00071] (790-811)
  IPR002202 Hydroxymethylglutaryl-CoA reductase, class I/II [PS50065] (464-871)
  IPR002202 Hydroxymethylglutaryl-CoA reductase, class I/II [PTHR10572] (85-873)
  IPR004554 Hydroxymethylglutaryl-CoA reductase, eukaryotic/archaeal type [TIGR00533] (463-871)
  IPR004554 Hydroxymethylglutaryl-CoA reductase, eukaryotic/archaeal type [cd00643] (465-871)
  IPR004816 Hydroxymethylglutaryl-CoA reductase, metazoan [TIGR00920] (1-887)
  IPR009023 Hydroxymethylglutaryl-CoA reductase, class I/II, NAD/NADP-binding domain superfamily [G3DSA:3.30.70.420] (587-703)
  IPR009023 Hydroxymethylglutaryl-CoA reductase, class I/II, NAD/NADP-binding domain superfamily [SSF55035] (587-703)
  IPR009029 Hydroxymethylglutaryl-CoA reductase, class I/II, substrate-binding domain superfamily [SSF56542] (445-861)
  IPR023074 Hydroxymethylglutaryl-CoA reductase, class I/II, catalytic domain superfamily [G3DSA:3.90.770.10] (537-858)
  IPR023076 Hydroxymethylglutaryl-CoA reductase, class I/II, conserved site [PS00066] (646-660)
  IPR023076 Hydroxymethylglutaryl-CoA reductase, class I/II, conserved site [PS00318] (802-809)
  IPR023076 Hydroxymethylglutaryl-CoA reductase, class I/II, conserved site [PS01192] (856-869)

Radius of gyration: 33.74 Å; Cα contacts (8 Å, |Δi|>4): 4358; chains: 4; bounding box: 109×75×103 Å

Sequence (1623 aa):
EPRPNEECLQILGNAEKGAKFLSDAEIIQLVNAKHIPAYKLETLIETHERGVSIRRQLLSKKLSEPSSLQYLPYRDYNYSLVMGACCENVIGYMPIPVGVAGPLCLDEKEFQVPMATTEGCLVASTNRGCRAIGLGGGASSRVLADGMTRGPVVRLPRACDSAEVKAWLETSEGFAVIKEAFDSTSRFARLQKLHTSIAGRNLYIRFQSRSGDAMGMNMISKGTEKALSKLHEYFPEMQILAVSGNYCTDKKPAAINWIEGRGKSVVCEAVIPAKVVREVLKTTTEAMIEVNINKNLVGSAMAGSIGGYNAHAANIVTAIYIACGQDAAQNVGSSNCITLMEASGPTNEDLYISCTMPSIEIGTVGGGTNLLPQQACLQMLGVQGACKDNPGENARQLARIVCGTVMAGELSLMAALAAGEPRPNEECLQILAKFLSDAEIIQLVNAKLIETHERGVSIRRQLLSKKLSEPSSLQYLPYRDYNYSLVMGACCENVIGYMPIPVGVAGPLCLDEKEFQVPMATTEGCLVASTNRGCRAIGLGGGASSRVLADGMTRGPVVRLPRACDSAEVKAWLETSEGFAVIKEAFDSTSRFARLQKLHTSIAGRNLYIRFQSRSGDAMGMNMISKGTEKALSKLHEYFPEMQILAVSGNYCTDKKPAAINWIEGRGKSVVCEAVIPAKVVREVLKTTTEAMIEVNINKNLVGSAMAGSIGGYNAHAANIVTAIYIACGQDAAQNVGSSNCITLMEASGPTNEDLYISCTMPSIEIGTVGGGTNLLPQQACLQMLGVQGACKDNPGENARQLARIVCGTVMAGELSLMAALAAGPNEECLQILGNGAKFLSDAEIIQLVETLIETHERGVSIRRQLLSKKLSEPSSLQYLPYRDYNYSLVMGACCENVIGYMPIPVGVAGPLCLDEKEFQVPMATTEGCLVASTNRGCRAIGLGGGASSRVLADGMTRGPVVRLPRACDSAEVKAWLETSEGFAVIKEAFDSTSRFARLQKLHTSIAGRNLYIRFQSRSGDAMGMNMISKGTEKALSKLHEYFPEMQILAVSGNYCTDKKPAAINWIEGRGKSVVCEAVIPAKVVREVLKTTTEAMIEVNINKNLVGSAMAGSIGGYNAHAANIVTAIYIACGQDAAQNVGSSNCITLMEASGPTNEDLYISCTMPSIEIGTVGGGTNLLPQQACLQMLGVQGACKDNPGENARQLARIVCGTVMAGELSLMAALAAGGAKFLSDAEIIQLVNETLIETHERGVSIRRQLLSKKLSEPSSLQYLPYRDYNYSLVMGACCENVIGYMPIPVGVAGPLCLDEKEFQVPMATTEGCLVASTNRGCRAIGLGGGASSRVLADGMTRGPVVRLPRACDSAEVKAWLETSEGFAVIKEAFDSTSRFARLQKLHTSIAGRNLYIRFQSRSGDAMGMNMISKGTEKALSKLHEYFPEMQILAVSGNYCTDKKPAAINWIEGRGKSVVCEAVIPAKVVREVLKTTTEAMIEVNINKNLVGSAMAGSIGGYNAHAANIVTAIYIACGQDAAQNVGSSNCITLMEASGPTNEDLYISCTMPSIEIGTVGGGTNLLPQQACLQMLGVQGACKDNPGENARQLARIVCGTVMAGELSLMAALAAG

B-factor: mean 27.54, std 15.87, range [12.17, 109.35]

Solvent-accessible surface area: 55332 Å² total; per-residue (Å²): 210,99,77,88,33,144,80,0,69,140,14,37,66,55,109,154,93,21,4,149,121,4,54,51,60,4,0,24,75,0,13,91,48,188,91,7,55,36,136,98,0,13,123,72,6,87,72,73,57,43,0,0,18,0,11,25,60,13,6,22,123,136,16,110,79,88,56,2,6,119,118,2,36,42,162,142,26,67,4,61,69,0,43,85,58,1,3,37,21,1,0,0,21,0,3,8,0,0,0,13,0,19,58,0,26,0,33,188,101,126,14,17,0,0,0,1,14,18,62,28,90,10,0,42,29,0,45,66,0,1,145,0,0,30,82,18,79,19,3,42,1,96,42,28,40,11,0,3,0,33,0,0,0,0,22,5,57,135,1,16,23,0,11,104,0,22,53,53,5,100,61,86,126,2,45,56,39,0,59,129,9,0,36,78,27,32,212,68,9,169,5,68,124,22,32,16,11,5,0,0,43,5,0,0,0,6,1,27,0,112,4,6,5,28,42,6,18,136,29,0,18,127,0,0,104,109,0,1,58,63,1,75,113,109,27,96,131,6,84,77,11,2,37,7,0,0,0,0,1,17,12,6,21,9,0,0,1,4,8,43,3,1,4,4,11,0,1,0,9,6,36,0,46,20,125,14,0,130,95,24,1,132,14,74,10,140,32,0,25,51,2,2,32,10,2,0,4,0,0,0,1,3,0,2,0,18,0,0,1,2,3,10,0,0,11,0,0,7,3,0,0,12,0,0,6,14,32,10,3,0,0,3,5,0,4,10,0,0,0,20,14,49,32,22,42,140,94,98,92,30,0,6,0,1,0,3,0,13,0,0,3,2,2,1,51,33,44,3,6,74,2,57,15,0,32,0,0,0,56,9,8,50,1,66,10,57,31,195,147,66,62,0,55,23,0,25,11,0,0,46,0,0,0,0,0,0,0,0,0,0,0,0,50,0,0,52,20,24,64,93,204,108,104,79,48,150,89,1,108,148,66,107,26,158,163,6,52,48,69,8,20,22,73,41,65,97,65,214,191,51,76,82,93,49,43,17,0,18,9,82,24,62,28,6,23,117,136,14,109,73,90,57,0,6,121,113,2,37,45,158,134,26,68,4,66,71,0,52,82,58,2,1,36,46,0,0,0,21,0,2,8,0,0,0,15,0,19,54,0,23,0,41,189,108,125,15,18,0,0,0,1,16,17,61,29,90,10,0,43,31,0,46,68,0,0,141,0,0,31,80,19,80,18,4,43,4,104,38,28,40,11,0,3,0,33,0,0,0,0,14,5,56,131,1,15,14,0,11,102,0,23,54,54,6,103,57,88,120,2,46,54,39,0,37,131,9,0,36,73,24,28,215,66,10,147,0,58,129,22,32,17,12,4,0,0,43,4,0,0,0,6,1,25,0,114,6,6,5,27,45,6,20,130,28,0,21,120,0,0,98,103,0,1,60,65,1,76,113,106,24,98,121,7,90,76,12,1,37,7,0,0,0,0,0,16,12,7,19,9,0,0,1,4,10,42,4,0,3,4,10,0,1,0,9,6,59,0,44,21,125,11,0,131,91,22,1,135,14,73,12,136,31,0,28,46,2,1,33,12,2,0,5,0,0,0,1,6,0,1,0,19,0,0,2,2,3,10,0,1,11,0,0,7,2,0,0,12,0,0,5,14,32,9,3,1,0,4,4,0,8,9,0,0,0,22,13,49,35,29,37,141,90,98,97,29,0,14,0,0,0,3,0,15,0,0,2,2,2,1,51,32,45,3,5,69,2,57,17,0,32,1,0,0,54,10,8,50,1,65,10,57,27,198,146,67,66,1,51,23,0,23,14,0,0,34,0,0,0,0,0,0,0,0,0,0,0,0,49,0,0,49,19,24,61,98,94,100,137,100,2,103,124,50,64,69,147,34,9,153,155,5,51,45,74,38,26,30,89,79,131,110,128,115,22,82,81,83,60,54,11,0,20,8,52,25,64,36,7,22,129,136,14,114,91,73,56,2,8,122,115,1,35,44,162,138,27,63,4,64,69,0,28,78,58,2,2,39,45,1,0,0,22,0,3,8,0,0,0,12,0,20,53,0,24,0,32,191,110,122,15,14,0,0,0,1,14,17,61,28,92,10,0,43,29,0,47,68,0,1,148,0,0,33,86,15,81,19,4,41,1,92,44,28,42,13,0,3,0,28,0,0,0,0,24,4,62,137,1,16,14,0,10,104,0,24,55,54,5,107,62,84,127,1,45,56,42,0,54,134,6,0,33,75,25,39,188,66,2,163,6,64,130,25,27,16,12,4,0,0,41,4,0,0,0,4,1,24,0,138,5,7,5,29,44,6,23,139,28,0,22,126,0,0,106,100,0,2,58,61,0,76,116,103,24,98,120,6,86,74,11,1,34,6,0,0,0,0,1,18,13,6,20,8,0,0,1,4,10,49,3,1,4,5,11,0,0,0,9,5,60,0,44,20,116,5,0,132,101,20,1,132,15,70,11,134,31,0,25,47,2,2,27,11,2,0,4,0,0,0,0,7,0,1,0,18,0,0,2,2,3,10,0,0,11,0,0,6,1,0,0,11,0,0,6,15,33,9,4,1,0,4,4,0,6,10,0,0,0,21,14,40,31,31,38,141,98,97,100,29,0,12,0,1,0,4,0,14,0,0,3,2,2,0,52,33,45,2,5,76,2,60,15,0,30,2,0,0,50,8,8,49,1,60,10,61,30,188,147,68,54,2,51,22,0,42,16,0,0,49,0,0,0,0,0,0,0,0,0,0,0,0,51,0,0,47,18,25,61,97,80,21,185,184,78,64,46,63,97,35,15,140,145,112,123,160,116,154,25,153,72,80,61,52,7,0,21,7,42,24,65,45,6,22,124,131,15,102,94,74,66,2,7,128,116,1,37,30,155,139,26,62,4,64,68,0,51,83,59,2,1,40,31,0,0,0,23,0,3,8,0,0,0,14,0,20,57,0,24,1,41,192,106,127,14,17,0,0,0,2,15,16,63,29,90,11,0,43,28,0,45,66,0,0,142,0,0,30,105,18,80,19,4,43,3,103,40,28,40,6,0,3,0,32,0,0,0,0,20,5,50,102,2,28,45,0,11,101,0,24,54,53,5,106,52,93,116,1,48,53,42,0,50,132,9,0,39,78,23,35,191,68,6,160,3,52,128,22,29,16,11,5,0,0,42,4,0,0,0,3,0,27,0,115,6,7,6,28,42,6,18,135,27,0,26,121,0,0,121,107,0,2,58,64,1,74,115,107,26,93,131,6,83,77,10,1,44,6,0,0,0,0,0,16,13,7,23,8,0,0,1,5,8,50,5,0,4,5,11,0,0,0,10,6,60,0,44,26,123,13,0,136,91,5,0,132,13,75,10,134,30,0,25,51,2,1,28,12,2,0,4,0,0,0,1,4,0,1,0,18,0,0,1,2,3,10,0,1,11,0,0,6,1,0,0,12,0,0,5,15,30,10,4,1,0,4,4,0,5,9,0,0,0,21,14,45,32,31,37,140,98,95,103,31,0,13,0,1,0,4,0,14,0,0,2,2,2,1,50,35,45,3,6,74,2,55,15,0,29,2,0,0,55,10,7,51,0,58,11,57,28,191,147,68,51,0,51,22,0,40,14,0,0,34,0,0,0,0,0,0,0,0,0,0,0,0,50,0,0,51,18,24,61,99

Organism: Homo sapiens (NCBI:txid9606)

GO terms:
  GO:0006695 cholesterol biosynthetic process (P, IDA)
  GO:0004420 hydroxymethylglutaryl-CoA reductase (NADPH) activity (F, IDA)
  GO:0005789 endoplasmic reticulum membrane (C, EXP)
  GO:0004420 hydroxymethylglutaryl-CoA reductase (NADPH) activity (F, EXP)
  GO:0005789 endoplasmic reticulum membrane (C, TAS)
  GO:0005515 protein binding (F, IPI)
  GO:0005789 endoplasmic reticulum membrane (C, IPI)
  GO:0070402 NADPH binding (F, IDA)
  GO:0005778 peroxisomal membrane (C, IDA)
  GO:0005783 endoplasmic reticulum (C, IDA)
  GO:0120225 coenzyme A binding (F, IDA)

Foldseek 3Di:
DEDDLVVVCVQCVDPVGFCVPPDLVNVLVCVVVVNDPLFCQCVRHPHNLVSLVSLLQNVLVVDPHSCPCVPAAAPPFDCVLCRPAADTSHNHDDDFDKDWADQAFEPNDTFTAIFGHPDPPQRVLLNLLSVQQVVQVHKYKDWDDFKAKAKFKKFAPWLVVLVVLVVLCVDPVSVVQLQVQLCVQDVQFGWDRWDWDDDIRMIIIMTIGHDFQALQPVSNLRSLVRSVVSSCVVVVRMGGPDRHPCQSPALADDLCCVVVNHGIKMKMKTKGAQVSCCPSLVFFLVLLQVLLCCCLPVVCVVVVDRQRSADCLLNLLLGSCVLQQHDSSRSNQLSRKHKHWAFDDPVSGMIMIMIIRRYRRWGQDGHGNSGDSSQVSLVSRPLHDGDPVGGNVSRNSVSSVSRSSSSSSRSSVSSVVSND/DADDPVVVVVVQEPPDDLVNVLVNVVVVHYDDPLVVLVSLLQNVLVVDPHSCPCVPAAAPPDDCVCCPPAFDPSDNHDDDFDKDWADQAFEPNDTFTAIFGHDDPPQRVLLNLLSVQQVVQVHKYKDWDDFKAKAKFKKFFPWLVVLVVLVVLCQDPVSVVQLQVQLCVQDVQFGWDRWDWDDDIRMIIIITIGHDFQFLQPVSNLSSLVRSVVSSCVVVVRMGGPGRHPCQSPALADDLCCVVVNHGIKMKMKTKGAQVSCCPSLVFFLVLLQVLLCCCLPVVCVVVVDRQRSADCLLSLLLGSCVLQQHDSSRSNQLSRKHKHWAQDDPVSGIIMIMIIRRYRRWGQDGHGNSGDSSQVSLVSRPLHDGDPVGGNVSGNSVSSVSRSSSSSSRSSVSSVVSND/DQVVQVVCVVVPCVVPDLVRVVVVPQVSDDDRLSVLVSLLVNVLVVDPHSCPCVPAAAPPFDCVLCPPAADPSDNHDDDFDKDWADQAFEPNDGATAIFGHDDPPQRVLLNLLSVQQVVFVHKYKDWDDFKAKAKFKKFFPWQVLLVVLVVLCPDPVSVVQLQVQLCVQDPQRGWDRWDWDDDIRMIIIMTIGHDFQALQPVSNLRSLVRSVVSSCVVVVRMGGPDRHPCQSPALADDLCCVVVNHGIKMKMKTKGAQVSCCPSLVFFLVLLQVLLCCCLPVVCVVVVDRQRSADCLLNLLLGSCVQQQHDSSRSNQLSRKHKHWAFDDPVSGIIMIMIIRRYRRWGQDGHGNSGDRSQVSLVSRPLHDGDPVGGNVSNNSVSSVSRSSSSSSRSSVSSVVSND/DVVPDDLVRVLVVVCACVNVDDLSVLVSLLVNVLVVDPHSCPCVPAAAPPFDCVLPRPAFDPSDNHDDDFDKDWADQAFEPNDGFTAIFGHDDPPQRVLLNLLSVQQVVQVHKYKDWDDFKAKAKFKKFAPWQVLLVVLVVLCVDPVSVVQLQVQLCVQDVQRGWDRWDWDDDIRMIIIITIGHDFQFLQPVSNLSSLVRSVVSSCVVVVRMGRPDRHPCQSPALADDLCCVVVNHGIKMKMKTKGAQVSCCPSLVFFLVLLQVLLCCCLPVVCVVVVDRQRSADCLLSLLLGSCVLQQHDSSRSNQLSRKHKHWAFDDPVSGIIMIMIIRRYRRWGQDGHGNSGDRSQVSLVSRPLHDGDPVGGNVSRNSVSSVSRSSSSSSRSSVSSVVSND